Protein 2RT6 (pdb70)

Secondary structure (DSSP, 8-state):
--HHHHHHHHHHHHHHHHHHTSTTTTT----TT--TTTS-SS--SHHHHHHHHHHHHHHHHHHGGGT-HHHHHHHHHHHHHHHHHHHHHHHHH-SS--

Sequence (98 aa):
MKTALLLEKLEGQLATLRQRCAPVSQFATLSARFDRHLFQTRATTLQACLDEAGDNLAALRHAVEQQQLPQVAWLAEHLAAQLEAIAREASAWSLREWMKTALLLEKLEGQLATLRQRCAPVSQFATLSARFDRHLFQTRATTLQACLDEAGDNLAALRHAVEQQQLPQVAWLAEHLAAQLEAIAREASAWSLREWMKTALLLEKLEGQLATLRQRCAPVSQFATLSARFDRHLFQTRATTLQACLDEAGDNLAALRHAVEQQQLPQVAWLAEHLAAQLEAIAREASAWSLREWMKTALLLEKLEGQLATLRQRCAPVSQFATLSARFDRHLFQTRATTLQACLDEAGDNLAALRHAVEQQQLPQVAWLAEHLAAQLEAIAREASAWSLREWMKTALLLEKLEGQLATLRQRCAPVSQFATLSARFDRHLFQTRATTLQACLDEAGDNLAALRHAVEQQQLPQVAWLAEHLAAQLEAIAREASAWSLREWMKTALLLEKLEGQLATLRQRCAPVSQFATLSARFDRHLFQTRATTLQACLDEAGDNLAALRHAVEQQQLPQVAWLAEHLAAQLEAIAREASAWSLREWMKTALLLEKLEGQLATLRQRCAPVSQFATLSARFDRHLFQTRATTLQACLDEAGDNLAALRHAVEQQQLPQVAWLAEHLAAQLEAIAREASAWSLREWMKTALLLEKLEGQLATLRQRCAPVSQFATLSARFDRHLFQTRATTLQACLDEAGDNLAALRHAVEQQQLPQVAWLAEHLAAQLEAIAREASAWSLREWMKTALLLEKLEGQLATLRQRCAPVSQFATLSARFDRHLFQTRATTLQACLDEAGDNLAALRHAVEQQQLPQVAWLAEHLAAQLEAIAREASAWSLREWMKTALLLEKLEGQLATLRQRCAPVSQFATLSARFDRHLFQTRATTLQACLDEAGDNLAALRHAVEQQQLPQVAWLAEHLAAQLEAIAREASAWSLREWMKTALLLEKLEGQLATLRQRCAPVSQFATLSARFDRHLFQTRATTLQACLDEAGDNLAALRHAVEQQQLPQVAWLAEHLAAQLEAIAREASAWSLREWMKTALLLEKLEGQLATLRQRCAPVSQFATLSARFDRHLFQTRATTLQACLDEAGDNLAALRHAVEQQQLPQVAWLAEHLAAQLEAIAREASAWSLREWMKTALLLEKLEGQLATLRQRCAPVSQFATLSARFDRHLFQTRATTLQACLDEAGDNLAALRHAVEQQQLPQVAWLAEHLAAQLEAIAREASAWSLREWMKTALLLEKLEGQLATLRQRCAPVSQFATLSARFDRHLFQTRATTLQACLDEAGDNLAALRHAVEQQQLPQVAWLAEHLAAQLEAIAREASAWSLREWMKTALLLEKLEGQLATLRQRCAPVSQFATLSARFDRHLFQTRATTLQACLDEAGDNLAALRHAVEQQQLPQVAWLAEHLAAQLEAIAREASAWSLREWMKTALLLEKLEGQLATLRQRCAPVSQFATLSARFDRHLFQTRATTLQACLDEAGDNLAALRHAVEQQQLPQVAWLAEHLAAQLEAIAREASAWSLREWMKTALLLEKLEGQLATLRQRCAPVSQFATLSARFDRHLFQTRATTLQACLDEAGDNLAALRHAVEQQQLPQVAWLAEHLAAQLEAIAREASAWSLREWMKTALLLEKLEGQLATLRQRCAPVSQFATLSARFDRHLFQTRATTLQACLDEAGDNLAALRHAVEQQQLPQVAWLAEHLAAQLEAIAREASAWSLREWMKTALLLEKLEGQLATLRQRCAPVSQFATLSARFDRHLFQTRATTLQACLDEAGDNLAALRHAVEQQQLPQVAWLAEHLAAQLEAIAREASAWSLREWMKTALLLEKLEGQLATLRQRCAPVSQFATLSARFDRHLFQTRATTLQACLDEAGDNLAALRHAVEQQQLPQVAWLAEHLAAQLEAIAREASAWSLREW

InterPro domains:
  IPR010890 PriC [PF07445] (9-173)
  IPR038338 PriC superfamily [G3DSA:1.20.1270.340] (1-98)

CATH classification: 1.20.1270.340

Organism: Escherichia coli (strain K12) (NCBI:txid83333)

Solvent-accessible surface area: 7796 Å² total; per-residue (Å²): 200,144,99,59,103,91,122,128,144,70,116,33,84,34,51,64,30,133,125,147,20,52,95,21,75,154,141,18,81,29,46,97,216,94,68,117,139,69,12,52,119,187,3,91,32,23,77,8,2,20,100,21,6,18,97,26,40,50,58,32,179,121,8,77,135,116,132,45,102,108,89,37,68,203,38,41,120,40,9,43,21,3,16,115,12,11,30,174,48,37,84,72,140,62,157,192,144,185

Nearest PDB structures (foldseek):
  2rt6-assembly1_A  TM=9.214E-01  e=2.772E-13  Escherichia coli K-12
  8vq2-assembly1_A  TM=5.391E-01  e=6.541E+00  Human alphaherpesvirus 1
  2rt6-assembly1_A  TM=9.347E-01  e=7.445E-13  Escherichia coli K-12
  2yxh-assembly1_B  TM=6.134E-01  e=6.320E+00  Thermotoga maritima MSB8
  2rt6-assembly1_A  TM=9.182E-01  e=9.773E-13  Escherichia coli K-12

GO terms:
  GO:0005515 protein binding (F, IPI)
  GO:0003677 DNA binding (F, IDA)
  GO:0006270 DNA replication initiation (P, IDA)
  GO:0006261 DNA-templated DNA replication (P, IMP)

Radius of gyration: 13.88 Å; Cα contacts (8 Å, |Δi|>4): 57; chains: 1; bounding box: 25×34×40 Å

Structure (mmCIF, N/CA/C/O backbone):
data_2RT6
#
_entry.id   2RT6
#
loop_
_atom_site.group_PDB
_atom_site.id
_atom_site.type_symbol
_atom_site.label_atom_id
_atom_site.label_alt_id
_atom_site.label_comp_id
_atom_site.label_asym_id
_atom_site.label_entity_id
_atom_site.label_seq_id
_atom_site.pdbx_PDB_ins_code
_atom_site.Cartn_x
_atom_site.Cartn_y
_atom_site.Cartn_z
_atom_site.occupancy
_atom_site.B_iso_or_equiv
_atom_site.auth_seq_id
_atom_site.auth_comp_id
_atom_site.auth_asym_id
_atom_site.auth_atom_id
_atom_site.pdbx_PDB_model_num
ATOM 1 N N . MET A 1 1 ? -7.245 0.942 -23.213 1.00 0.00 1 MET A N 1
ATOM 2 C CA . MET A 1 1 ? -7.724 -0.198 -22.388 1.00 0.00 1 MET A CA 1
ATOM 3 C C . MET A 1 1 ? -6.567 -0.880 -21.664 1.00 0.00 1 MET A C 1
ATOM 4 O O . MET A 1 1 ? -5.401 -0.581 -21.918 1.00 0.00 1 MET A O 1
ATOM 17 N N . LYS A 1 2 ? -6.900 -1.799 -20.761 1.00 0.00 2 LYS A N 1
ATOM 18 C CA . LYS A 1 2 ? -5.892 -2.529 -19.997 1.00 0.00 2 LYS A CA 1
ATOM 19 C C . LYS A 1 2 ? -5.187 -1.609 -19.004 1.00 0.00 2 LYS A C 1
ATOM 20 O O . LYS A 1 2 ? -5.313 -1.776 -17.791 1.00 0.00 2 LYS A O 1
ATOM 39 N N . THR A 1 3 ? -4.443 -0.639 -19.527 1.00 0.00 3 THR A N 1
ATOM 40 C CA . THR A 1 3 ? -3.717 0.306 -18.687 1.00 0.00 3 THR A CA 1
ATOM 41 C C . THR A 1 3 ? -4.665 1.046 -17.747 1.00 0.00 3 THR A C 1
ATOM 42 O O . THR A 1 3 ? -4.266 1.488 -16.670 1.00 0.00 3 THR A O 1
ATOM 53 N N . ALA A 1 4 ? -5.921 1.178 -18.160 1.00 0.00 4 ALA A N 1
ATOM 54 C CA . ALA A 1 4 ? -6.923 1.864 -17.352 1.00 0.00 4 ALA A CA 1
ATOM 55 C C . ALA A 1 4 ? -7.455 0.959 -16.245 1.00 0.00 4 ALA A C 1
ATOM 56 O O . ALA A 1 4 ? -7.905 1.436 -15.203 1.00 0.00 4 ALA A O 1
ATOM 63 N N . LEU A 1 5 ? -7.404 -0.350 -16.478 1.00 0.00 5 LEU A N 1
ATOM 64 C CA . LEU A 1 5 ? -7.885 -1.321 -15.501 1.00 0.00 5 LEU A CA 1
ATOM 65 C C . LEU A 1 5 ? -6.979 -1.364 -14.274 1.00 0.00 5 LEU A C 1
ATOM 66 O O . LEU A 1 5 ? -7.450 -1.278 -13.140 1.00 0.00 5 LEU A O 1
ATOM 82 N N . LEU A 1 6 ? -5.677 -1.501 -14.507 1.00 0.00 6 LEU A N 1
ATOM 83 C CA . LEU A 1 6 ? -4.706 -1.560 -13.418 1.00 0.00 6 LEU A CA 1
ATOM 84 C C . LEU A 1 6 ? -4.820 -0.337 -12.513 1.00 0.00 6 LEU A C 1
ATOM 85 O O . LEU A 1 6 ? -4.539 -0.410 -11.316 1.00 0.00 6 LEU A O 1
ATOM 101 N N . LEU A 1 7 ? -5.233 0.786 -13.091 1.00 0.00 7 LEU A N 1
ATOM 102 C CA . LEU A 1 7 ? -5.383 2.024 -12.335 1.00 0.00 7 LEU A CA 1
ATOM 103 C C . LEU A 1 7 ? -6.583 1.947 -11.396 1.00 0.00 7 LEU A C 1
ATOM 104 O O . LEU A 1 7 ? -6.504 2.354 -10.237 1.00 0.00 7 LEU A O 1
ATOM 120 N N . GLU A 1 8 ? -7.693 1.422 -11.905 1.00 0.00 8 GLU A N 1
ATOM 121 C CA . GLU A 1 8 ? -8.910 1.292 -11.112 1.00 0.00 8 GLU A CA 1
ATOM 122 C C . GLU A 1 8 ? -8.727 0.267 -9.997 1.00 0.00 8 GLU A C 1
ATOM 123 O O . GLU A 1 8 ? -9.271 0.420 -8.904 1.00 0.00 8 GLU A O 1
ATOM 135 N N . LYS A 1 9 ? -7.957 -0.779 -10.282 1.00 0.00 9 LYS A N 1
ATOM 136 C CA . LYS A 1 9 ? -7.702 -1.829 -9.304 1.00 0.00 9 LYS A CA 1
ATOM 137 C C . LYS A 1 9 ? -6.797 -1.324 -8.185 1.00 0.00 9 LYS A C 1
ATOM 138 O O . LYS A 1 9 ? -7.065 -1.551 -7.006 1.00 0.00 9 LYS A O 1
ATOM 157 N N . LEU A 1 10 ? -5.724 -0.638 -8.564 1.00 0.00 10 LEU A N 1
ATOM 158 C CA . LEU A 1 10 ? -4.778 -0.100 -7.593 1.00 0.00 10 LEU A CA 1
ATOM 159 C C . LEU A 1 10 ? -5.464 0.887 -6.653 1.00 0.00 10 LEU A C 1
ATOM 160 O O . LEU A 1 10 ? -5.345 0.781 -5.433 1.00 0.00 10 LEU A O 1
ATOM 176 N N . GLU A 1 11 ? -6.180 1.846 -7.231 1.00 0.00 11 GLU A N 1
ATOM 177 C CA . GLU A 1 11 ? -6.883 2.853 -6.444 1.00 0.00 11 GLU A CA 1
ATOM 178 C C . GLU A 1 11 ? -8.096 2.248 -5.744 1.00 0.00 11 GLU A C 1
ATOM 179 O O . GLU A 1 11 ? -8.397 2.586 -4.599 1.00 0.00 11 GLU A O 1
ATOM 191 N N . GLY A 1 12 ? -8.790 1.353 -6.439 1.00 0.00 12 GLY A N 1
ATOM 192 C CA . GLY A 1 12 ? -9.962 0.716 -5.868 1.00 0.00 12 GLY A CA 1
ATOM 193 C C . GLY A 1 12 ? -9.628 -0.140 -4.662 1.00 0.00 12 GLY A C 1
ATOM 194 O O . GLY A 1 12 ? -10.282 -0.044 -3.623 1.00 0.00 12 GLY A O 1
ATOM 198 N N . GLN A 1 13 ? -8.607 -0.980 -4.800 1.00 0.00 13 GLN A N 1
ATOM 199 C CA . GLN A 1 13 ? -8.188 -1.858 -3.713 1.00 0.00 13 GLN A CA 1
ATOM 200 C C . GLN A 1 13 ? -7.629 -1.052 -2.546 1.00 0.00 13 GLN A C 1
ATOM 201 O O . GLN A 1 13 ? -7.904 -1.351 -1.384 1.00 0.00 13 GLN A O 1
ATOM 215 N N . LEU A 1 14 ? -6.843 -0.027 -2.862 1.00 0.00 14 LEU A N 1
ATOM 216 C CA . LEU A 1 14 ? -6.245 0.822 -1.839 1.00 0.00 14 LEU A CA 1
ATOM 217 C C . LEU A 1 14 ? -7.320 1.488 -0.986 1.00 0.00 14 LEU A C 1
ATOM 218 O O . LEU A 1 14 ? -7.154 1.652 0.223 1.00 0.00 14 LEU A O 1
ATOM 234 N N . ALA A 1 15 ? -8.423 1.868 -1.623 1.00 0.00 15 ALA A N 1
ATOM 235 C CA . ALA A 1 15 ? -9.525 2.516 -0.922 1.00 0.00 15 ALA A CA 1
ATOM 236 C C . ALA A 1 15 ? -10.303 1.513 -0.076 1.00 0.00 15 ALA A C 1
ATOM 237 O O . ALA A 1 15 ? -10.604 1.771 1.089 1.00 0.00 15 ALA A O 1
ATOM 244 N N . THR A 1 16 ? -10.624 0.369 -0.671 1.00 0.00 16 THR A N 1
ATOM 245 C CA . THR A 1 16 ? -11.367 -0.674 0.028 1.00 0.00 16 THR A CA 1
ATOM 246 C C . THR A 1 16 ? -10.575 -1.201 1.220 1.00 0.00 16 THR A C 1
ATOM 247 O O . THR A 1 16 ? -11.089 -1.276 2.336 1.00 0.00 16 THR A O 1
ATOM 258 N N . LEU A 1 17 ? -9.321 -1.568 0.975 1.00 0.00 17 LEU A N 1
ATOM 259 C CA . LEU A 1 17 ? -8.457 -2.090 2.028 1.00 0.00 17 LEU A CA 1
ATOM 260 C C . LEU A 1 17 ? -8.287 -1.071 3.150 1.00 0.00 17 LEU A C 1
ATOM 261 O O . LEU A 1 17 ? -8.368 -1.412 4.330 1.00 0.00 17 LEU A O 1
ATOM 277 N N . ARG A 1 18 ? -8.048 0.182 2.775 1.00 0.00 18 ARG A N 1
ATOM 278 C CA . ARG A 1 18 ? -7.865 1.250 3.750 1.00 0.00 18 ARG A CA 1
ATOM 279 C C . ARG A 1 18 ? -9.126 1.451 4.585 1.00 0.00 18 ARG A C 1
ATOM 280 O O . ARG A 1 18 ? -9.056 1.854 5.746 1.00 0.00 18 ARG A O 1
ATOM 301 N N . GLN A 1 19 ? -10.279 1.167 3.987 1.00 0.00 19 GLN A N 1
ATOM 302 C CA . GLN A 1 19 ? -11.555 1.317 4.676 1.00 0.00 19 GLN A CA 1
ATOM 303 C C . GLN A 1 19 ? -11.778 0.180 5.668 1.00 0.00 19 GLN A C 1
ATOM 304 O O . GLN A 1 19 ? -12.126 0.411 6.825 1.00 0.00 19 GLN A O 1
ATOM 318 N N . ARG A 1 20 ? -11.575 -1.050 5.205 1.00 0.00 20 ARG A N 1
ATOM 319 C CA . ARG A 1 20 ? -11.754 -2.224 6.051 1.00 0.00 20 ARG A CA 1
ATOM 320 C C . ARG A 1 20 ? -10.661 -2.305 7.113 1.00 0.00 20 ARG A C 1
ATOM 321 O O . ARG A 1 20 ? -10.901 -2.760 8.231 1.00 0.00 20 ARG A O 1
ATOM 342 N N . CYS A 1 21 ? -9.461 -1.862 6.754 1.00 0.00 21 CYS A N 1
ATOM 343 C CA . CYS A 1 21 ? -8.330 -1.886 7.675 1.00 0.00 21 CYS A CA 1
ATOM 344 C C . CYS A 1 21 ? -8.114 -0.520 8.325 1.00 0.00 21 CYS A C 1
ATOM 345 O O . CYS A 1 21 ? -7.070 -0.272 8.928 1.00 0.00 21 CYS A O 1
ATOM 353 N N . ALA A 1 22 ? -9.100 0.364 8.200 1.00 0.00 22 ALA A N 1
ATOM 354 C CA . ALA A 1 22 ? -9.004 1.699 8.778 1.00 0.00 22 ALA A CA 1
ATOM 355 C C . ALA A 1 22 ? -8.834 1.632 10.294 1.00 0.00 22 ALA A C 1
ATOM 356 O O . ALA A 1 22 ? -7.827 2.091 10.834 1.00 0.00 22 ALA A O 1
ATOM 363 N N . PRO A 1 23 ? -9.822 1.059 11.004 1.00 0.00 23 PRO A N 1
ATOM 364 C CA . PRO A 1 23 ? -9.776 0.938 12.464 1.00 0.00 23 PRO A CA 1
ATOM 365 C C . PRO A 1 23 ? -8.826 -0.163 12.929 1.00 0.00 23 PRO A C 1
ATOM 366 O O . PRO A 1 23 ? -9.238 -1.113 13.594 1.00 0.00 23 PRO A O 1
ATOM 377 N N . VAL A 1 24 ? -7.552 -0.028 12.574 1.00 0.00 24 VAL A N 1
ATOM 378 C CA . VAL A 1 24 ? -6.545 -1.013 12.956 1.00 0.00 24 VAL A CA 1
ATOM 379 C C . VAL A 1 24 ? -5.444 -0.393 13.816 1.00 0.00 24 VAL A C 1
ATOM 380 O O . VAL A 1 24 ? -4.629 -1.107 14.397 1.00 0.00 24 VAL A O 1
ATOM 393 N N . SER A 1 25 ? -5.419 0.935 13.890 1.00 0.00 25 SER A N 1
ATOM 394 C CA . SER A 1 25 ? -4.411 1.637 14.678 1.00 0.00 25 SER A CA 1
ATOM 395 C C . SER A 1 25 ? -4.479 1.241 16.151 1.00 0.00 25 SER A C 1
ATOM 396 O O . SER A 1 25 ? -3.507 1.399 16.890 1.00 0.00 25 SER A O 1
ATOM 404 N N . GLN A 1 26 ? -5.632 0.732 16.577 1.00 0.00 26 GLN A N 1
ATOM 405 C CA . GLN A 1 26 ? -5.819 0.323 17.965 1.00 0.00 26 GLN A CA 1
ATOM 406 C C . GLN A 1 26 ? -5.031 -0.946 18.281 1.00 0.00 26 GLN A C 1
ATOM 407 O O . GLN A 1 26 ? -4.419 -1.059 19.343 1.00 0.00 26 GLN A O 1
ATOM 421 N N . PHE A 1 27 ? -5.053 -1.900 17.356 1.00 0.00 27 PHE A N 1
ATOM 422 C CA . PHE A 1 27 ? -4.343 -3.162 17.542 1.00 0.00 27 PHE A CA 1
ATOM 423 C C . PHE A 1 27 ? -3.351 -3.408 16.409 1.00 0.00 27 PHE A C 1
ATOM 424 O O . PHE A 1 27 ? -3.021 -4.553 16.099 1.00 0.00 27 PHE A O 1
ATOM 441 N N . ALA A 1 28 ? -2.881 -2.329 15.791 1.00 0.00 28 ALA A N 1
ATOM 442 C CA . ALA A 1 28 ? -1.932 -2.433 14.691 1.00 0.00 28 ALA A CA 1
ATOM 443 C C . ALA A 1 28 ? -0.651 -3.131 15.134 1.00 0.00 28 ALA A C 1
ATOM 444 O O . ALA A 1 28 ? 0.018 -2.691 16.069 1.00 0.00 28 ALA A O 1
ATOM 451 N N . THR A 1 29 ? -0.315 -4.222 14.454 1.00 0.00 29 THR A N 1
ATOM 452 C CA . THR A 1 29 ? 0.888 -4.984 14.774 1.00 0.00 29 THR A CA 1
ATOM 453 C C . THR A 1 29 ? 1.459 -5.650 13.526 1.00 0.00 29 THR A C 1
ATOM 454 O O . THR A 1 29 ? 0.756 -6.375 12.821 1.00 0.00 29 THR A O 1
ATOM 465 N N . LEU A 1 30 ? 2.737 -5.401 13.259 1.00 0.00 30 LEU A N 1
ATOM 466 C CA . LEU A 1 30 ? 3.400 -5.980 12.096 1.00 0.00 30 LEU A CA 1
ATOM 467 C C . LEU A 1 30 ? 4.249 -7.183 12.498 1.00 0.00 30 LEU A C 1
ATOM 468 O O . LEU A 1 30 ? 4.963 -7.145 13.500 1.00 0.00 30 LEU A O 1
ATOM 484 N N . SER A 1 31 ? 4.165 -8.250 11.710 1.00 0.00 31 SER A N 1
ATOM 485 C CA . SER A 1 31 ? 4.924 -9.465 11.982 1.00 0.00 31 SER A CA 1
ATOM 486 C C . SER A 1 31 ? 6.423 -9.182 11.982 1.00 0.00 31 SER A C 1
ATOM 487 O O . SER A 1 31 ? 6.854 -8.064 11.699 1.00 0.00 31 SER A O 1
ATOM 495 N N . ALA A 1 32 ? 7.212 -10.203 12.301 1.00 0.00 32 ALA A N 1
ATOM 496 C CA . ALA A 1 32 ? 8.664 -10.064 12.337 1.00 0.00 32 ALA A CA 1
ATOM 497 C C . ALA A 1 32 ? 9.291 -10.363 10.976 1.00 0.00 32 ALA A C 1
ATOM 498 O O . ALA A 1 32 ? 10.512 -10.328 10.827 1.00 0.00 32 ALA A O 1
ATOM 505 N N . ARG A 1 33 ? 8.453 -10.657 9.984 1.00 0.00 33 ARG A N 1
ATOM 506 C CA . ARG A 1 33 ? 8.937 -10.960 8.642 1.00 0.00 33 ARG A CA 1
ATOM 507 C C . ARG A 1 33 ? 8.868 -9.728 7.743 1.00 0.00 33 ARG A C 1
ATOM 508 O O . ARG A 1 33 ? 8.849 -9.844 6.517 1.00 0.00 33 ARG A O 1
ATOM 529 N N . PHE A 1 34 ? 8.829 -8.548 8.357 1.00 0.00 34 PHE A N 1
ATOM 530 C CA . PHE A 1 34 ? 8.762 -7.301 7.614 1.00 0.00 34 PHE A CA 1
ATOM 531 C C . PHE A 1 34 ? 10.008 -7.107 6.756 1.00 0.00 34 PHE A C 1
ATOM 532 O O . PHE A 1 34 ? 11.110 -7.491 7.149 1.00 0.00 34 PHE A O 1
ATOM 549 N N . ASP A 1 35 ? 9.826 -6.507 5.584 1.00 0.00 35 ASP A N 1
ATOM 550 C CA . ASP A 1 35 ? 10.936 -6.260 4.670 1.00 0.00 35 ASP A CA 1
ATOM 551 C C . ASP A 1 35 ? 11.077 -4.769 4.380 1.00 0.00 35 ASP A C 1
ATOM 552 O O . ASP A 1 35 ? 10.103 -4.100 4.038 1.00 0.00 35 ASP A O 1
ATOM 561 N N . ARG A 1 36 ? 12.294 -4.256 4.520 1.00 0.00 36 ARG A N 1
ATOM 562 C CA . ARG A 1 36 ? 12.560 -2.843 4.274 1.00 0.00 36 ARG A CA 1
ATOM 563 C C . ARG A 1 36 ? 12.353 -2.492 2.802 1.00 0.00 36 ARG A C 1
ATOM 564 O O . ARG A 1 36 ? 12.129 -1.331 2.459 1.00 0.00 36 ARG A O 1
ATOM 585 N N . HIS A 1 37 ? 12.433 -3.498 1.937 1.00 0.00 37 HIS A N 1
ATOM 586 C CA . HIS A 1 37 ? 12.258 -3.289 0.504 1.00 0.00 37 HIS A CA 1
ATOM 587 C C . HIS A 1 37 ? 10.785 -3.107 0.149 1.00 0.00 37 HIS A C 1
ATOM 588 O O . HIS A 1 37 ? 10.430 -2.223 -0.632 1.00 0.00 37 HIS A O 1
ATOM 603 N N . LEU A 1 38 ? 9.931 -3.950 0.721 1.00 0.00 38 LEU A N 1
ATOM 604 C CA . LEU A 1 38 ? 8.498 -3.881 0.458 1.00 0.00 38 LEU A CA 1
ATOM 605 C C . LEU A 1 38 ? 7.823 -2.850 1.358 1.00 0.00 38 LEU A C 1
ATOM 606 O O . LEU A 1 38 ? 6.832 -2.230 0.973 1.00 0.00 38 LEU A O 1
ATOM 622 N N . PHE A 1 39 ? 8.365 -2.673 2.558 1.00 0.00 39 PHE A N 1
ATOM 623 C CA . PHE A 1 39 ? 7.814 -1.719 3.513 1.00 0.00 39 PHE A CA 1
ATOM 624 C C . PHE A 1 39 ? 8.802 -0.589 3.785 1.00 0.00 39 PHE A C 1
ATOM 625 O O . PHE A 1 39 ? 10.015 -0.772 3.676 1.00 0.00 39 PHE A O 1
ATOM 642 N N . GLN A 1 40 ? 8.275 0.578 4.138 1.00 0.00 40 GLN A N 1
ATOM 643 C CA . GLN A 1 40 ? 9.110 1.738 4.426 1.00 0.00 40 GLN A CA 1
ATOM 644 C C . GLN A 1 40 ? 9.744 1.623 5.809 1.00 0.00 40 GLN A C 1
ATOM 645 O O . GLN A 1 40 ? 9.400 0.734 6.588 1.00 0.00 40 GLN A O 1
ATOM 659 N N . THR A 1 41 ? 10.671 2.527 6.107 1.00 0.00 41 THR A N 1
ATOM 660 C CA . THR A 1 41 ? 11.353 2.526 7.396 1.00 0.00 41 THR A CA 1
ATOM 661 C C . THR A 1 41 ? 10.371 2.796 8.531 1.00 0.00 41 THR A C 1
ATOM 662 O O . THR A 1 41 ? 10.494 2.232 9.619 1.00 0.00 41 THR A O 1
ATOM 673 N N . ARG A 1 42 ? 9.396 3.660 8.271 1.00 0.00 42 ARG A N 1
ATOM 674 C CA . ARG A 1 42 ? 8.392 4.004 9.271 1.00 0.00 42 ARG A CA 1
ATOM 675 C C . ARG A 1 42 ? 7.391 2.867 9.461 1.00 0.00 42 ARG A C 1
ATOM 676 O O . ARG A 1 42 ? 6.719 2.786 10.489 1.00 0.00 42 ARG A O 1
ATOM 697 N N . ALA A 1 43 ? 7.295 1.989 8.466 1.00 0.00 43 ALA A N 1
ATOM 698 C CA . ALA A 1 43 ? 6.375 0.860 8.530 1.00 0.00 43 ALA A CA 1
ATOM 699 C C . ALA A 1 43 ? 6.691 -0.037 9.722 1.00 0.00 43 ALA A C 1
ATOM 700 O O . ALA A 1 43 ? 7.437 -1.009 9.600 1.00 0.00 43 ALA A O 1
ATOM 707 N N . THR A 1 44 ? 6.119 0.295 10.874 1.00 0.00 44 THR A N 1
ATOM 708 C CA . THR A 1 44 ? 6.339 -0.479 12.090 1.00 0.00 44 THR A CA 1
ATOM 709 C C . THR A 1 44 ? 5.072 -1.224 12.500 1.00 0.00 44 THR A C 1
ATOM 710 O O . THR A 1 44 ? 5.138 -2.276 13.136 1.00 0.00 44 THR A O 1
ATOM 721 N N . THR A 1 45 ? 3.920 -0.672 12.133 1.00 0.00 45 THR A N 1
ATOM 722 C CA . THR A 1 45 ? 2.640 -1.286 12.465 1.00 0.00 45 THR A CA 1
ATOM 723 C C . THR A 1 45 ? 1.673 -1.199 11.288 1.00 0.00 45 THR A C 1
ATOM 724 O O . THR A 1 45 ? 1.978 -0.586 10.265 1.00 0.00 45 THR A O 1
ATOM 735 N N . LEU A 1 46 ? 0.506 -1.818 11.440 1.00 0.00 46 LEU A N 1
ATOM 736 C CA . LEU A 1 46 ? -0.507 -1.812 10.390 1.00 0.00 46 LEU A CA 1
ATOM 737 C C . LEU A 1 46 ? -0.883 -0.386 9.998 1.00 0.00 46 LEU A C 1
ATOM 738 O O . LEU A 1 46 ? -0.809 -0.013 8.828 1.00 0.00 46 LEU A O 1
ATOM 754 N N . GLN A 1 47 ? -1.286 0.408 10.986 1.00 0.00 47 GLN A N 1
ATOM 755 C CA . GLN A 1 47 ? -1.674 1.793 10.745 1.00 0.00 47 GLN A CA 1
ATOM 756 C C . GLN A 1 47 ? -0.541 2.570 10.083 1.00 0.00 47 GLN A C 1
ATOM 757 O O . GLN A 1 47 ? -0.778 3.437 9.242 1.00 0.00 47 GLN A O 1
ATOM 771 N N . ALA A 1 48 ? 0.691 2.252 10.466 1.00 0.00 48 ALA A N 1
ATOM 772 C CA . ALA A 1 48 ? 1.861 2.920 9.908 1.00 0.00 48 ALA A CA 1
ATOM 773 C C . ALA A 1 48 ? 2.040 2.567 8.435 1.00 0.00 48 ALA A C 1
ATOM 774 O O . ALA A 1 48 ? 2.476 3.395 7.637 1.00 0.00 48 ALA A O 1
ATOM 781 N N . CYS A 1 49 ? 1.699 1.331 8.083 1.00 0.00 49 CYS A N 1
ATOM 782 C CA . CYS A 1 49 ? 1.821 0.869 6.705 1.00 0.00 49 CYS A CA 1
ATOM 783 C C . CYS A 1 49 ? 0.823 1.588 5.804 1.00 0.00 49 CYS A C 1
ATOM 784 O O . CYS A 1 49 ? 1.183 2.092 4.740 1.00 0.00 49 CYS A O 1
ATOM 792 N N . LEU A 1 50 ? -0.432 1.634 6.239 1.00 0.00 50 LEU A N 1
ATOM 793 C CA . LEU A 1 50 ? -1.482 2.295 5.473 1.00 0.00 50 LEU A CA 1
ATOM 794 C C . LEU A 1 50 ? -1.203 3.790 5.355 1.00 0.00 50 LEU A C 1
ATOM 795 O O . LEU A 1 50 ? -1.409 4.389 4.299 1.00 0.00 50 LEU A O 1
ATOM 811 N N . ASP A 1 51 ? -0.731 4.385 6.446 1.00 0.00 51 ASP A N 1
ATOM 812 C CA . ASP A 1 51 ? -0.420 5.809 6.465 1.00 0.00 51 ASP A CA 1
ATOM 813 C C . ASP A 1 51 ? 0.703 6.130 5.485 1.00 0.00 51 ASP A C 1
ATOM 814 O O . ASP A 1 51 ? 0.593 7.056 4.680 1.00 0.00 51 ASP A O 1
ATOM 823 N N . GLU A 1 52 ? 1.782 5.358 5.556 1.00 0.00 52 GLU A N 1
ATOM 824 C CA . GLU A 1 52 ? 2.925 5.557 4.673 1.00 0.00 52 GLU A CA 1
ATOM 825 C C . GLU A 1 52 ? 2.510 5.420 3.212 1.00 0.00 52 GLU A C 1
ATOM 826 O O . GLU A 1 52 ? 2.939 6.195 2.358 1.00 0.00 52 GLU A O 1
ATOM 838 N N . ALA A 1 53 ? 1.668 4.429 2.934 1.00 0.00 53 ALA A N 1
ATOM 839 C CA . ALA A 1 53 ? 1.191 4.192 1.578 1.00 0.00 53 ALA A CA 1
ATOM 840 C C . ALA A 1 53 ? 0.368 5.373 1.077 1.00 0.00 53 ALA A C 1
ATOM 841 O O . ALA A 1 53 ? 0.465 5.762 -0.087 1.00 0.00 53 ALA A O 1
ATOM 848 N N . GLY A 1 54 ? -0.439 5.943 1.967 1.00 0.00 54 GLY A N 1
ATOM 849 C CA . GLY A 1 54 ? -1.264 7.077 1.599 1.00 0.00 54 GLY A CA 1
ATOM 850 C C . GLY A 1 54 ? -0.439 8.289 1.218 1.00 0.00 54 GLY A C 1
ATOM 851 O O . GLY A 1 54 ? -0.788 9.022 0.293 1.00 0.00 54 GLY A O 1
ATOM 855 N N . ASP A 1 55 ? 0.662 8.499 1.933 1.00 0.00 55 ASP A N 1
ATOM 856 C CA . ASP A 1 55 ? 1.543 9.629 1.665 1.00 0.00 55 ASP A CA 1
ATOM 857 C C . ASP A 1 55 ? 2.308 9.421 0.362 1.00 0.00 55 ASP A C 1
ATOM 858 O O . ASP A 1 55 ? 2.622 10.379 -0.345 1.00 0.00 55 ASP A O 1
ATOM 867 N N . ASN A 1 56 ? 2.603 8.163 0.050 1.00 0.00 56 ASN A N 1
ATOM 868 C CA . ASN A 1 56 ? 3.329 7.828 -1.169 1.00 0.00 56 ASN A CA 1
ATOM 869 C C . ASN A 1 56 ? 2.467 8.088 -2.400 1.00 0.00 56 ASN A C 1
ATOM 870 O O . ASN A 1 56 ? 2.873 8.805 -3.314 1.00 0.00 56 ASN A O 1
ATOM 881 N N . LEU A 1 57 ? 1.275 7.501 -2.416 1.00 0.00 57 LEU A N 1
ATOM 882 C CA . LEU A 1 57 ? 0.354 7.670 -3.534 1.00 0.00 57 LEU A CA 1
ATOM 883 C C . LEU A 1 57 ? -0.005 9.141 -3.722 1.00 0.00 57 LEU A C 1
ATOM 884 O O . LEU A 1 57 ? -0.136 9.619 -4.849 1.00 0.00 57 LEU A O 1
ATOM 900 N N . ALA A 1 58 ? -0.161 9.853 -2.610 1.00 0.00 58 ALA A N 1
ATOM 901 C CA . ALA A 1 58 ? -0.503 11.269 -2.653 1.00 0.00 58 ALA A CA 1
ATOM 902 C C . ALA A 1 58 ? 0.559 12.065 -3.404 1.00 0.00 58 ALA A C 1
ATOM 903 O O . ALA A 1 58 ? 0.255 12.778 -4.362 1.00 0.00 58 ALA A O 1
ATOM 910 N N . ALA A 1 59 ? 1.807 11.936 -2.966 1.00 0.00 59 ALA A N 1
ATOM 911 C CA . ALA A 1 59 ? 2.915 12.640 -3.599 1.00 0.00 59 ALA A CA 1
ATOM 912 C C . ALA A 1 59 ? 3.079 12.202 -5.049 1.00 0.00 59 ALA A C 1
ATOM 913 O O . ALA A 1 59 ? 3.409 13.008 -5.918 1.00 0.00 59 ALA A O 1
ATOM 920 N N . LEU A 1 60 ? 2.843 10.919 -5.303 1.00 0.00 60 LEU A N 1
ATOM 921 C CA . LEU A 1 60 ? 2.960 10.373 -6.650 1.00 0.00 60 LEU A CA 1
ATOM 922 C C . LEU A 1 60 ? 1.912 10.984 -7.573 1.00 0.00 60 LEU A C 1
ATOM 923 O O . LEU A 1 60 ? 2.144 11.148 -8.771 1.00 0.00 60 LEU A O 1
ATOM 939 N N . ARG A 1 61 ? 0.758 11.322 -7.007 1.00 0.00 61 ARG A N 1
ATOM 940 C CA . ARG A 1 61 ? -0.327 11.918 -7.777 1.00 0.00 61 ARG A CA 1
ATOM 941 C C . ARG A 1 61 ? 0.007 13.357 -8.159 1.00 0.00 61 ARG A C 1
ATOM 942 O O . ARG A 1 61 ? -0.210 13.773 -9.296 1.00 0.00 61 ARG A O 1
ATOM 963 N N . HIS A 1 62 ? 0.534 14.111 -7.200 1.00 0.00 62 HIS A N 1
ATOM 964 C CA . HIS A 1 62 ? 0.898 15.505 -7.436 1.00 0.00 62 HIS A CA 1
ATOM 965 C C . HIS A 1 62 ? 2.206 15.608 -8.216 1.00 0.00 62 HIS A C 1
ATOM 966 O O . HIS A 1 62 ? 2.434 16.580 -8.936 1.00 0.00 62 HIS A O 1
ATOM 981 N N . ALA A 1 63 ? 3.063 14.604 -8.065 1.00 0.00 63 ALA A N 1
ATOM 982 C CA . ALA A 1 63 ? 4.351 14.585 -8.750 1.00 0.00 63 ALA A CA 1
ATOM 983 C C . ALA A 1 63 ? 4.179 14.657 -10.265 1.00 0.00 63 ALA A C 1
ATOM 984 O O . ALA A 1 63 ? 5.055 15.152 -10.974 1.00 0.00 63 ALA A O 1
ATOM 991 N N . VAL A 1 64 ? 3.049 14.157 -10.757 1.00 0.00 64 VAL A N 1
ATOM 992 C CA . VAL A 1 64 ? 2.772 14.165 -12.190 1.00 0.00 64 VAL A CA 1
ATOM 993 C C . VAL A 1 64 ? 2.851 15.578 -12.763 1.00 0.00 64 VAL A C 1
ATOM 994 O O . VAL A 1 64 ? 3.183 15.765 -13.933 1.00 0.00 64 VAL A O 1
ATOM 1007 N N . GLU A 1 65 ? 2.542 16.567 -11.931 1.00 0.00 65 GLU A N 1
ATOM 1008 C CA . GLU A 1 65 ? 2.577 17.962 -12.355 1.00 0.00 65 GLU A CA 1
ATOM 1009 C C . GLU A 1 65 ? 4.014 18.448 -12.521 1.00 0.00 65 GLU A C 1
ATOM 1010 O O . GLU A 1 65 ? 4.289 19.335 -13.329 1.00 0.00 65 GLU A O 1
ATOM 1022 N N . GLN A 1 66 ? 4.926 17.866 -11.749 1.00 0.00 66 GLN A N 1
ATOM 1023 C CA . GLN A 1 66 ? 6.334 18.245 -11.813 1.00 0.00 66 GLN A CA 1
ATOM 1024 C C . GLN A 1 66 ? 7.104 17.363 -12.796 1.00 0.00 66 GLN A C 1
ATOM 1025 O O . GLN A 1 66 ? 8.335 17.356 -12.799 1.00 0.00 66 GLN A O 1
ATOM 1039 N N . GLN A 1 67 ? 6.377 16.622 -13.630 1.00 0.00 67 GLN A N 1
ATOM 1040 C CA . GLN A 1 67 ? 7.001 15.743 -14.614 1.00 0.00 67 GLN A CA 1
ATOM 1041 C C . GLN A 1 67 ? 7.981 14.780 -13.946 1.00 0.00 67 GLN A C 1
ATOM 1042 O O . GLN A 1 67 ? 9.117 14.623 -14.393 1.00 0.00 67 GLN A O 1
ATOM 1056 N N . GLN A 1 68 ? 7.532 14.139 -12.872 1.00 0.00 68 GLN A N 1
ATOM 1057 C CA . GLN A 1 68 ? 8.366 13.193 -12.141 1.00 0.00 68 GLN A CA 1
ATOM 1058 C C . GLN A 1 68 ? 8.074 11.760 -12.575 1.00 0.00 68 GLN A C 1
ATOM 1059 O O . GLN A 1 68 ? 8.076 10.840 -11.756 1.00 0.00 68 GLN A O 1
ATOM 1073 N N . LEU A 1 69 ? 7.820 11.577 -13.867 1.00 0.00 69 LEU A N 1
ATOM 1074 C CA . LEU A 1 69 ? 7.523 10.256 -14.411 1.00 0.00 69 LEU A CA 1
ATOM 1075 C C . LEU A 1 69 ? 8.595 9.238 -14.018 1.00 0.00 69 LEU A C 1
ATOM 1076 O O . LEU A 1 69 ? 8.277 8.151 -13.535 1.00 0.00 69 LEU A O 1
ATOM 1092 N N . PRO A 1 70 ? 9.884 9.574 -14.215 1.00 0.00 70 PRO A N 1
ATOM 1093 C CA . PRO A 1 70 ? 10.991 8.675 -13.871 1.00 0.00 70 PRO A CA 1
ATOM 1094 C C . PRO A 1 70 ? 10.894 8.160 -12.439 1.00 0.00 70 PRO A C 1
ATOM 1095 O O . PRO A 1 70 ? 11.290 7.032 -12.145 1.00 0.00 70 PRO A O 1
ATOM 1106 N N . GLN A 1 71 ? 10.364 8.995 -11.551 1.00 0.00 71 GLN A N 1
ATOM 1107 C CA . GLN A 1 71 ? 10.213 8.627 -10.148 1.00 0.00 71 GLN A CA 1
ATOM 1108 C C . GLN A 1 71 ? 9.010 7.709 -9.946 1.00 0.00 71 GLN A C 1
ATOM 1109 O O . GLN A 1 71 ? 8.959 6.941 -8.986 1.00 0.00 71 GLN A O 1
ATOM 1123 N N . VAL A 1 72 ? 8.044 7.794 -10.856 1.00 0.00 72 VAL A N 1
ATOM 1124 C CA . VAL A 1 72 ? 6.843 6.970 -10.774 1.00 0.00 72 VAL A CA 1
ATOM 1125 C C . VAL A 1 72 ? 7.195 5.484 -10.784 1.00 0.00 72 VAL A C 1
ATOM 1126 O O . VAL A 1 72 ? 6.478 4.664 -10.211 1.00 0.00 72 VAL A O 1
ATOM 1139 N N . ALA A 1 73 ? 8.301 5.146 -11.438 1.00 0.00 73 ALA A N 1
ATOM 1140 C CA . ALA A 1 73 ? 8.745 3.759 -11.520 1.00 0.00 73 ALA A CA 1
ATOM 1141 C C . ALA A 1 73 ? 9.029 3.190 -10.134 1.00 0.00 73 ALA A C 1
ATOM 1142 O O . ALA A 1 73 ? 8.510 2.136 -9.767 1.00 0.00 73 ALA A O 1
ATOM 1149 N N . TRP A 1 74 ? 9.856 3.895 -9.369 1.00 0.00 74 TRP A N 1
ATOM 1150 C CA . TRP A 1 74 ? 10.210 3.460 -8.023 1.00 0.00 74 TRP A CA 1
ATOM 1151 C C . TRP A 1 74 ? 8.999 3.522 -7.096 1.00 0.00 74 TRP A C 1
ATOM 1152 O O . TRP A 1 74 ? 8.706 2.568 -6.376 1.00 0.00 74 TRP A O 1
ATOM 1173 N N . LEU A 1 75 ? 8.300 4.652 -7.121 1.00 0.00 75 LEU A N 1
ATOM 1174 C CA . LEU A 1 75 ? 7.121 4.839 -6.283 1.00 0.00 75 LEU A CA 1
ATOM 1175 C C . LEU A 1 75 ? 6.056 3.796 -6.604 1.00 0.00 75 LEU A C 1
ATOM 1176 O O . LEU A 1 75 ? 5.319 3.354 -5.723 1.00 0.00 75 LEU A O 1
ATOM 1192 N N . ALA A 1 76 ? 5.981 3.407 -7.873 1.00 0.00 76 ALA A N 1
ATOM 1193 C CA . ALA A 1 76 ? 5.007 2.415 -8.311 1.00 0.00 76 ALA A CA 1
ATOM 1194 C C . ALA A 1 76 ? 5.326 1.041 -7.733 1.00 0.00 76 ALA A C 1
ATOM 1195 O O . ALA A 1 76 ? 4.437 0.336 -7.254 1.00 0.00 76 ALA A O 1
ATOM 1202 N N . GLU A 1 77 ? 6.600 0.666 -7.780 1.00 0.00 77 GLU A N 1
ATOM 1203 C CA . GLU A 1 77 ? 7.037 -0.624 -7.259 1.00 0.00 77 GLU A CA 1
ATOM 1204 C C . GLU A 1 77 ? 6.783 -0.717 -5.757 1.00 0.00 77 GLU A C 1
ATOM 1205 O O . GLU A 1 77 ? 6.305 -1.736 -5.260 1.00 0.00 77 GLU A O 1
ATOM 1217 N N . HIS A 1 78 ? 7.107 0.355 -5.041 1.00 0.00 78 HIS A N 1
ATOM 1218 C CA . HIS A 1 78 ? 6.914 0.395 -3.596 1.00 0.00 78 HIS A CA 1
ATOM 1219 C C . HIS A 1 78 ? 5.430 0.374 -3.245 1.00 0.00 78 HIS A C 1
ATOM 1220 O O . HIS A 1 78 ? 4.992 -0.414 -2.406 1.00 0.00 78 HIS A O 1
ATOM 1235 N N . LEU A 1 79 ? 4.661 1.244 -3.892 1.00 0.00 79 LEU A N 1
ATOM 1236 C CA . LEU A 1 79 ? 3.226 1.324 -3.648 1.00 0.00 79 LEU A CA 1
ATOM 1237 C C . LEU A 1 79 ? 2.544 0.000 -3.976 1.00 0.00 79 LEU A C 1
ATOM 1238 O O . LEU A 1 79 ? 1.750 -0.513 -3.188 1.00 0.00 79 LEU A O 1
ATOM 1254 N N . ALA A 1 80 ? 2.860 -0.549 -5.145 1.00 0.00 80 ALA A N 1
ATOM 1255 C CA . ALA A 1 80 ? 2.279 -1.814 -5.576 1.00 0.00 80 ALA A CA 1
ATOM 1256 C C . ALA A 1 80 ? 2.619 -2.935 -4.600 1.00 0.00 80 ALA A C 1
ATOM 1257 O O . ALA A 1 80 ? 1.756 -3.730 -4.227 1.00 0.00 80 ALA A O 1
ATOM 1264 N N . ALA A 1 81 ? 3.882 -2.992 -4.190 1.00 0.00 81 ALA A N 1
ATOM 1265 C CA . ALA A 1 81 ? 4.336 -4.014 -3.256 1.00 0.00 81 ALA A CA 1
ATOM 1266 C C . ALA A 1 81 ? 3.684 -3.837 -1.889 1.00 0.00 81 ALA A C 1
ATOM 1267 O O . ALA A 1 81 ? 3.347 -4.814 -1.220 1.00 0.00 81 ALA A O 1
ATOM 1274 N N . GLN A 1 82 ? 3.507 -2.585 -1.482 1.00 0.00 82 GLN A N 1
ATOM 1275 C CA . GLN A 1 82 ? 2.894 -2.278 -0.195 1.00 0.00 82 GLN A CA 1
ATOM 1276 C C . GLN A 1 82 ? 1.476 -2.835 -0.123 1.00 0.00 82 GLN A C 1
ATOM 1277 O O . GLN A 1 82 ? 1.125 -3.546 0.819 1.00 0.00 82 GLN A O 1
ATOM 1291 N N . LEU A 1 83 ? 0.665 -2.508 -1.124 1.00 0.00 83 LEU A N 1
ATOM 1292 C CA . LEU A 1 83 ? -0.715 -2.976 -1.174 1.00 0.00 83 LEU A CA 1
ATOM 1293 C C . LEU A 1 83 ? -0.769 -4.498 -1.261 1.00 0.00 83 LEU A C 1
ATOM 1294 O O . LEU A 1 83 ? -1.675 -5.129 -0.716 1.00 0.00 83 LEU A O 1
ATOM 1310 N N . GLU A 1 84 ? 0.207 -5.081 -1.948 1.00 0.00 84 GLU A N 1
ATOM 1311 C CA . GLU A 1 84 ? 0.273 -6.529 -2.106 1.00 0.00 84 GLU A CA 1
ATOM 1312 C C . GLU A 1 84 ? 0.657 -7.201 -0.792 1.00 0.00 84 GLU A C 1
ATOM 1313 O O . GLU A 1 84 ? 0.104 -8.238 -0.428 1.00 0.00 84 GLU A O 1
ATOM 1325 N N . ALA A 1 85 ? 1.609 -6.601 -0.084 1.00 0.00 85 ALA A N 1
ATOM 1326 C CA . ALA A 1 85 ? 2.067 -7.140 1.190 1.00 0.00 85 ALA A CA 1
ATOM 1327 C C . ALA A 1 85 ? 0.948 -7.126 2.225 1.00 0.00 85 ALA A C 1
ATOM 1328 O O . ALA A 1 85 ? 0.760 -8.093 2.964 1.00 0.00 85 ALA A O 1
ATOM 1335 N N . ILE A 1 86 ? 0.206 -6.025 2.272 1.00 0.00 86 ILE A N 1
ATOM 1336 C CA . ILE A 1 86 ? -0.897 -5.885 3.215 1.00 0.00 86 ILE A CA 1
ATOM 1337 C C . ILE A 1 86 ? -2.014 -6.874 2.899 1.00 0.00 86 ILE A C 1
ATOM 1338 O O . ILE A 1 86 ? -2.561 -7.516 3.795 1.00 0.00 86 ILE A O 1
ATOM 1354 N N . ALA A 1 87 ? -2.346 -6.992 1.617 1.00 0.00 87 ALA A N 1
ATOM 1355 C CA . ALA A 1 87 ? -3.396 -7.904 1.181 1.00 0.00 87 ALA A CA 1
ATOM 1356 C C . ALA A 1 87 ? -3.001 -9.355 1.434 1.00 0.00 87 ALA A C 1
ATOM 1357 O O . ALA A 1 87 ? -3.852 -10.203 1.702 1.00 0.00 87 ALA A O 1
ATOM 1364 N N . ARG A 1 88 ? -1.704 -9.632 1.347 1.00 0.00 88 ARG A N 1
ATOM 1365 C CA . ARG A 1 88 ? -1.195 -10.981 1.566 1.00 0.00 88 ARG A CA 1
ATOM 1366 C C . ARG A 1 88 ? -1.394 -11.407 3.018 1.00 0.00 88 ARG A C 1
ATOM 1367 O O . ARG A 1 88 ? -1.918 -12.486 3.292 1.00 0.00 88 ARG A O 1
ATOM 1388 N N . GLU A 1 89 ? -0.973 -10.550 3.943 1.00 0.00 89 GLU A N 1
ATOM 1389 C CA . GLU A 1 89 ? -1.106 -10.837 5.366 1.00 0.00 89 GLU A CA 1
ATOM 1390 C C . GLU A 1 89 ? -2.573 -10.995 5.754 1.00 0.00 89 GLU A C 1
ATOM 1391 O O . GLU A 1 89 ? -2.947 -11.952 6.431 1.00 0.00 89 GLU A O 1
ATOM 1403 N N . ALA A 1 90 ? -3.400 -10.049 5.319 1.00 0.00 90 ALA A N 1
ATOM 1404 C CA . ALA A 1 90 ? -4.825 -10.084 5.619 1.00 0.00 90 ALA A CA 1
ATOM 1405 C C . ALA A 1 90 ? -5.477 -11.331 5.032 1.00 0.00 90 ALA A C 1
ATOM 1406 O O . ALA A 1 90 ? -6.401 -11.895 5.619 1.00 0.00 90 ALA A O 1
ATOM 1413 N N . SER A 1 91 ? -4.989 -11.756 3.871 1.00 0.00 91 SER A N 1
ATOM 1414 C CA . SER A 1 91 ? -5.524 -12.938 3.205 1.00 0.00 91 SER A CA 1
ATOM 1415 C C . SER A 1 91 ? -5.239 -14.195 4.021 1.00 0.00 91 SER A C 1
ATOM 1416 O O . SER A 1 91 ? -6.108 -15.052 4.182 1.00 0.00 91 SER A O 1
ATOM 1424 N N . ALA A 1 92 ? -4.018 -14.296 4.534 1.00 0.00 92 ALA A N 1
ATOM 1425 C CA . ALA A 1 92 ? -3.619 -15.447 5.335 1.00 0.00 92 ALA A CA 1
ATOM 1426 C C . ALA A 1 92 ? -4.498 -15.584 6.573 1.00 0.00 92 ALA A C 1
ATOM 1427 O O . ALA A 1 92 ? -5.132 -16.617 6.786 1.00 0.00 92 ALA A O 1
ATOM 1434 N N . TRP A 1 93 ? -4.533 -14.533 7.386 1.00 0.00 93 TRP A N 1
ATOM 1435 C CA . TRP A 1 93 ? -5.337 -14.534 8.603 1.00 0.00 93 TRP A CA 1
ATOM 1436 C C . TRP A 1 93 ? -6.819 -14.710 8.279 1.00 0.00 93 TRP A C 1
ATOM 1437 O O . TRP A 1 93 ? -7.596 -15.170 9.116 1.00 0.00 93 TRP A O 1
ATOM 1458 N N . SER A 1 94 ? -7.204 -14.341 7.060 1.00 0.00 94 SER A N 1
ATOM 1459 C CA . SER A 1 94 ? -8.593 -14.458 6.626 1.00 0.00 94 SER A CA 1
ATOM 1460 C C . SER A 1 94 ? -9.488 -13.496 7.400 1.00 0.00 94 SER A C 1
ATOM 1461 O O . SER A 1 94 ? -9.208 -13.160 8.550 1.00 0.00 94 SER A O 1
ATOM 1469 N N . LEU A 1 95 ? -10.566 -13.056 6.759 1.00 0.00 95 LEU A N 1
ATOM 1470 C CA . LEU A 1 95 ? -11.504 -12.131 7.385 1.00 0.00 95 LEU A CA 1
ATOM 1471 C C . LEU A 1 95 ? -12.203 -12.786 8.572 1.00 0.00 95 LEU A C 1
ATOM 1472 O O . LEU A 1 95 ? -13.337 -13.250 8.458 1.00 0.00 95 LEU A O 1
ATOM 1488 N N . ARG A 1 96 ? -11.518 -12.818 9.710 1.00 0.00 96 ARG A N 1
ATOM 1489 C CA . ARG A 1 96 ? -12.072 -13.414 10.919 1.00 0.00 96 ARG A CA 1
ATOM 1490 C C . ARG A 1 96 ? -11.313 -12.938 12.155 1.00 0.00 96 ARG A C 1
ATOM 1491 O O . ARG A 1 96 ? -11.201 -13.660 13.145 1.00 0.00 96 ARG A O 1
ATOM 1512 N N . GLU A 1 97 ? -10.793 -11.716 12.088 1.00 0.00 97 GLU A N 1
ATOM 1513 C CA . GLU A 1 97 ? -10.045 -11.142 13.200 1.00 0.00 97 GLU A CA 1
ATOM 1514 C C . GLU A 1 97 ? -8.810 -11.979 13.515 1.00 0.00 97 GLU A C 1
ATOM 1515 O O . GLU A 1 97 ? -8.688 -13.119 13.065 1.00 0.00 97 GLU A O 1
ATOM 1527 N N . TRP A 1 98 ? -7.895 -11.407 14.292 1.00 0.00 98 TRP A N 1
ATOM 1528 C CA . TRP A 1 98 ? -6.669 -12.101 14.668 1.00 0.00 98 TRP A CA 1
ATOM 1529 C C . TRP A 1 98 ? -6.979 -13.345 15.493 1.00 0.00 98 TRP A C 1
ATOM 1530 O O . TRP A 1 98 ? -6.898 -14.460 14.935 1.00 0.00 98 TRP A O 1
ATOM 1552 N N . MET A 1 1 ? -4.092 -3.169 -23.429 1.00 0.00 1 MET A N 2
ATOM 1553 C CA . MET A 1 1 ? -5.205 -2.192 -23.560 1.00 0.00 1 MET A CA 2
ATOM 1554 C C . MET A 1 1 ? -5.957 -2.029 -22.242 1.00 0.00 1 MET A C 2
ATOM 1555 O O . MET A 1 1 ? -6.564 -0.988 -21.988 1.00 0.00 1 MET A O 2
ATOM 1568 N N . LYS A 1 2 ? -5.915 -3.063 -21.407 1.00 0.00 2 LYS A N 2
ATOM 1569 C CA . LYS A 1 2 ? -6.594 -3.032 -20.117 1.00 0.00 2 LYS A CA 2
ATOM 1570 C C . LYS A 1 2 ? -5.645 -2.585 -19.008 1.00 0.00 2 LYS A C 2
ATOM 1571 O O . LYS A 1 2 ? -5.627 -3.164 -17.921 1.00 0.00 2 LYS A O 2
ATOM 1590 N N . THR A 1 3 ? -4.859 -1.550 -19.288 1.00 0.00 3 THR A N 2
ATOM 1591 C CA . THR A 1 3 ? -3.910 -1.027 -18.312 1.00 0.00 3 THR A CA 2
ATOM 1592 C C . THR A 1 3 ? -4.613 -0.167 -17.263 1.00 0.00 3 THR A C 2
ATOM 1593 O O . THR A 1 3 ? -4.064 0.093 -16.192 1.00 0.00 3 THR A O 2
ATOM 1604 N N . ALA A 1 4 ? -5.828 0.276 -17.576 1.00 0.00 4 ALA A N 2
ATOM 1605 C CA . ALA A 1 4 ? -6.599 1.107 -16.659 1.00 0.00 4 ALA A CA 2
ATOM 1606 C C . ALA A 1 4 ? -7.259 0.268 -15.568 1.00 0.00 4 ALA A C 2
ATOM 1607 O O . ALA A 1 4 ? -7.551 0.768 -14.482 1.00 0.00 4 ALA A O 2
ATOM 1614 N N . LEU A 1 5 ? -7.496 -1.006 -15.865 1.00 0.00 5 LEU A N 2
ATOM 1615 C CA . LEU A 1 5 ? -8.127 -1.909 -14.909 1.00 0.00 5 LEU A CA 2
ATOM 1616 C C . LEU A 1 5 ? -7.179 -2.257 -13.764 1.00 0.00 5 LEU A C 2
ATOM 1617 O O . LEU A 1 5 ? -7.543 -2.158 -12.592 1.00 0.00 5 LEU A O 2
ATOM 1633 N N . LEU A 1 6 ? -5.964 -2.671 -14.111 1.00 0.00 6 LEU A N 2
ATOM 1634 C CA . LEU A 1 6 ? -4.968 -3.041 -13.110 1.00 0.00 6 LEU A CA 2
ATOM 1635 C C . LEU A 1 6 ? -4.707 -1.896 -12.135 1.00 0.00 6 LEU A C 2
ATOM 1636 O O . LEU A 1 6 ? -4.749 -2.084 -10.919 1.00 0.00 6 LEU A O 2
ATOM 1652 N N . LEU A 1 7 ? -4.436 -0.710 -12.672 1.00 0.00 7 LEU A N 2
ATOM 1653 C CA . LEU A 1 7 ? -4.166 0.459 -11.841 1.00 0.00 7 LEU A CA 2
ATOM 1654 C C . LEU A 1 7 ? -5.390 0.835 -11.011 1.00 0.00 7 LEU A C 2
ATOM 1655 O O . LEU A 1 7 ? -5.269 1.212 -9.846 1.00 0.00 7 LEU A O 2
ATOM 1671 N N . GLU A 1 8 ? -6.567 0.730 -11.619 1.00 0.00 8 GLU A N 2
ATOM 1672 C CA . GLU A 1 8 ? -7.812 1.060 -10.934 1.00 0.00 8 GLU A CA 2
ATOM 1673 C C . GLU A 1 8 ? -8.080 0.083 -9.794 1.00 0.00 8 GLU A C 2
ATOM 1674 O O . GLU A 1 8 ? -8.679 0.445 -8.781 1.00 0.00 8 GLU A O 2
ATOM 1686 N N . LYS A 1 9 ? -7.632 -1.156 -9.966 1.00 0.00 9 LYS A N 2
ATOM 1687 C CA . LYS A 1 9 ? -7.823 -2.186 -8.952 1.00 0.00 9 LYS A CA 2
ATOM 1688 C C . LYS A 1 9 ? -6.892 -1.962 -7.765 1.00 0.00 9 LYS A C 2
ATOM 1689 O O . LYS A 1 9 ? -7.261 -2.213 -6.618 1.00 0.00 9 LYS A O 2
ATOM 1708 N N . LEU A 1 10 ? -5.683 -1.488 -8.049 1.00 0.00 10 LEU A N 2
ATOM 1709 C CA . LEU A 1 10 ? -4.698 -1.229 -7.006 1.00 0.00 10 LEU A CA 2
ATOM 1710 C C . LEU A 1 10 ? -5.155 -0.093 -6.095 1.00 0.00 10 LEU A C 2
ATOM 1711 O O . LEU A 1 10 ? -5.108 -0.209 -4.871 1.00 0.00 10 LEU A O 2
ATOM 1727 N N . GLU A 1 11 ? -5.595 1.004 -6.702 1.00 0.00 11 GLU A N 2
ATOM 1728 C CA . GLU A 1 11 ? -6.060 2.162 -5.946 1.00 0.00 11 GLU A CA 2
ATOM 1729 C C . GLU A 1 11 ? -7.357 1.846 -5.207 1.00 0.00 11 GLU A C 2
ATOM 1730 O O . GLU A 1 11 ? -7.547 2.259 -4.063 1.00 0.00 11 GLU A O 2
ATOM 1742 N N . GLY A 1 12 ? -8.246 1.113 -5.869 1.00 0.00 12 GLY A N 2
ATOM 1743 C CA . GLY A 1 12 ? -9.514 0.757 -5.259 1.00 0.00 12 GLY A CA 2
ATOM 1744 C C . GLY A 1 12 ? -9.344 -0.107 -4.025 1.00 0.00 12 GLY A C 2
ATOM 1745 O O . GLY A 1 12 ? -10.110 0.009 -3.068 1.00 0.00 12 GLY A O 2
ATOM 1749 N N . GLN A 1 13 ? -8.339 -0.975 -4.046 1.00 0.00 13 GLN A N 2
ATOM 1750 C CA . GLN A 1 13 ? -8.072 -1.863 -2.920 1.00 0.00 13 GLN A CA 2
ATOM 1751 C C . GLN A 1 13 ? -7.450 -1.097 -1.757 1.00 0.00 13 GLN A C 2
ATOM 1752 O O . GLN A 1 13 ? -7.916 -1.188 -0.621 1.00 0.00 13 GLN A O 2
ATOM 1766 N N . LEU A 1 14 ? -6.394 -0.345 -2.048 1.00 0.00 14 LEU A N 2
ATOM 1767 C CA . LEU A 1 14 ? -5.706 0.435 -1.026 1.00 0.00 14 LEU A CA 2
ATOM 1768 C C . LEU A 1 14 ? -6.645 1.457 -0.393 1.00 0.00 14 LEU A C 2
ATOM 1769 O O . LEU A 1 14 ? -6.556 1.739 0.802 1.00 0.00 14 LEU A O 2
ATOM 1785 N N . ALA A 1 15 ? -7.542 2.010 -1.201 1.00 0.00 15 ALA A N 2
ATOM 1786 C CA . ALA A 1 15 ? -8.496 3.002 -0.720 1.00 0.00 15 ALA A CA 2
ATOM 1787 C C . ALA A 1 15 ? -9.501 2.378 0.243 1.00 0.00 15 ALA A C 2
ATOM 1788 O O . ALA A 1 15 ? -9.701 2.871 1.353 1.00 0.00 15 ALA A O 2
ATOM 1795 N N . THR A 1 16 ? -10.131 1.292 -0.191 1.00 0.00 16 THR A N 2
ATOM 1796 C CA . THR A 1 16 ? -11.117 0.601 0.632 1.00 0.00 16 THR A CA 2
ATOM 1797 C C . THR A 1 16 ? -10.479 0.044 1.900 1.00 0.00 16 THR A C 2
ATOM 1798 O O . THR A 1 16 ? -10.978 0.258 3.005 1.00 0.00 16 THR A O 2
ATOM 1809 N N . LEU A 1 17 ? -9.373 -0.675 1.734 1.00 0.00 17 LEU A N 2
ATOM 1810 C CA . LEU A 1 17 ? -8.667 -1.266 2.865 1.00 0.00 17 LEU A CA 2
ATOM 1811 C C . LEU A 1 17 ? -8.226 -0.194 3.857 1.00 0.00 17 LEU A C 2
ATOM 1812 O O . LEU A 1 17 ? -8.487 -0.298 5.055 1.00 0.00 17 LEU A O 2
ATOM 1828 N N . ARG A 1 18 ? -7.556 0.835 3.349 1.00 0.00 18 ARG A N 2
ATOM 1829 C CA . ARG A 1 18 ? -7.077 1.926 4.191 1.00 0.00 18 ARG A CA 2
ATOM 1830 C C . ARG A 1 18 ? -8.238 2.657 4.860 1.00 0.00 18 ARG A C 2
ATOM 1831 O O . ARG A 1 18 ? -8.075 3.254 5.925 1.00 0.00 18 ARG A O 2
ATOM 1852 N N . GLN A 1 19 ? -9.408 2.609 4.231 1.00 0.00 19 GLN A N 2
ATOM 1853 C CA . GLN A 1 19 ? -10.591 3.270 4.768 1.00 0.00 19 GLN A CA 2
ATOM 1854 C C . GLN A 1 19 ? -11.199 2.463 5.912 1.00 0.00 19 GLN A C 2
ATOM 1855 O O . GLN A 1 19 ? -11.587 3.021 6.939 1.00 0.00 19 GLN A O 2
ATOM 1869 N N . ARG A 1 20 ? -11.283 1.150 5.728 1.00 0.00 20 ARG A N 2
ATOM 1870 C CA . ARG A 1 20 ? -11.849 0.271 6.746 1.00 0.00 20 ARG A CA 2
ATOM 1871 C C . ARG A 1 20 ? -10.840 0.000 7.859 1.00 0.00 20 ARG A C 2
ATOM 1872 O O . ARG A 1 20 ? -11.217 -0.227 9.009 1.00 0.00 20 ARG A O 2
ATOM 1893 N N . CYS A 1 21 ? -9.558 0.024 7.510 1.00 0.00 21 CYS A N 2
ATOM 1894 C CA . CYS A 1 21 ? -8.497 -0.221 8.481 1.00 0.00 21 CYS A CA 2
ATOM 1895 C C . CYS A 1 21 ? -7.941 1.088 9.040 1.00 0.00 21 CYS A C 2
ATOM 1896 O O . CYS A 1 21 ? -6.884 1.102 9.670 1.00 0.00 21 CYS A O 2
ATOM 1904 N N . ALA A 1 22 ? -8.656 2.186 8.807 1.00 0.00 22 ALA A N 2
ATOM 1905 C CA . ALA A 1 22 ? -8.226 3.493 9.290 1.00 0.00 22 ALA A CA 2
ATOM 1906 C C . ALA A 1 22 ? -8.163 3.525 10.815 1.00 0.00 22 ALA A C 2
ATOM 1907 O O . ALA A 1 22 ? -7.131 3.864 11.394 1.00 0.00 22 ALA A O 2
ATOM 1914 N N . PRO A 1 23 ? -9.273 3.176 11.489 1.00 0.00 23 PRO A N 2
ATOM 1915 C CA . PRO A 1 23 ? -9.344 3.171 12.950 1.00 0.00 23 PRO A CA 2
ATOM 1916 C C . PRO A 1 23 ? -8.822 1.874 13.563 1.00 0.00 23 PRO A C 2
ATOM 1917 O O . PRO A 1 23 ? -9.437 1.317 14.472 1.00 0.00 23 PRO A O 2
ATOM 1928 N N . VAL A 1 24 ? -7.684 1.399 13.065 1.00 0.00 24 VAL A N 2
ATOM 1929 C CA . VAL A 1 24 ? -7.084 0.170 13.571 1.00 0.00 24 VAL A CA 2
ATOM 1930 C C . VAL A 1 24 ? -5.661 0.414 14.068 1.00 0.00 24 VAL A C 2
ATOM 1931 O O . VAL A 1 24 ? -4.854 -0.512 14.147 1.00 0.00 24 VAL A O 2
ATOM 1944 N N . SER A 1 25 ? -5.358 1.666 14.401 1.00 0.00 25 SER A N 2
ATOM 1945 C CA . SER A 1 25 ? -4.032 2.027 14.888 1.00 0.00 25 SER A CA 2
ATOM 1946 C C . SER A 1 25 ? -3.758 1.397 16.250 1.00 0.00 25 SER A C 2
ATOM 1947 O O . SER A 1 25 ? -2.618 1.060 16.570 1.00 0.00 25 SER A O 2
ATOM 1955 N N . GLN A 1 26 ? -4.809 1.242 17.047 1.00 0.00 26 GLN A N 2
ATOM 1956 C CA . GLN A 1 26 ? -4.679 0.653 18.375 1.00 0.00 26 GLN A CA 2
ATOM 1957 C C . GLN A 1 26 ? -4.495 -0.859 18.287 1.00 0.00 26 GLN A C 2
ATOM 1958 O O . GLN A 1 26 ? -3.850 -1.466 19.142 1.00 0.00 26 GLN A O 2
ATOM 1972 N N . PHE A 1 27 ? -5.063 -1.462 17.247 1.00 0.00 27 PHE A N 2
ATOM 1973 C CA . PHE A 1 27 ? -4.958 -2.904 17.049 1.00 0.00 27 PHE A CA 2
ATOM 1974 C C . PHE A 1 27 ? -4.071 -3.227 15.850 1.00 0.00 27 PHE A C 2
ATOM 1975 O O . PHE A 1 27 ? -4.218 -4.276 15.223 1.00 0.00 27 PHE A O 2
ATOM 1992 N N . ALA A 1 28 ? -3.152 -2.319 15.535 1.00 0.00 28 ALA A N 2
ATOM 1993 C CA . ALA A 1 28 ? -2.244 -2.509 14.411 1.00 0.00 28 ALA A CA 2
ATOM 1994 C C . ALA A 1 28 ? -1.008 -3.298 14.828 1.00 0.00 28 ALA A C 2
ATOM 1995 O O . ALA A 1 28 ? -0.334 -2.948 15.797 1.00 0.00 28 ALA A O 2
ATOM 2002 N N . THR A 1 29 ? -0.715 -4.364 14.090 1.00 0.00 29 THR A N 2
ATOM 2003 C CA . THR A 1 29 ? 0.441 -5.203 14.382 1.00 0.00 29 THR A CA 2
ATOM 2004 C C . THR A 1 29 ? 1.001 -5.819 13.104 1.00 0.00 29 THR A C 2
ATOM 2005 O O . THR A 1 29 ? 0.278 -6.468 12.348 1.00 0.00 29 THR A O 2
ATOM 2016 N N . LEU A 1 30 ? 2.292 -5.610 12.868 1.00 0.00 30 LEU A N 2
ATOM 2017 C CA . LEU A 1 30 ? 2.948 -6.144 11.680 1.00 0.00 30 LEU A CA 2
ATOM 2018 C C . LEU A 1 30 ? 3.678 -7.446 11.997 1.00 0.00 30 LEU A C 2
ATOM 2019 O O . LEU A 1 30 ? 4.367 -7.552 13.012 1.00 0.00 30 LEU A O 2
ATOM 2035 N N . SER A 1 31 ? 3.522 -8.433 11.122 1.00 0.00 31 SER A N 2
ATOM 2036 C CA . SER A 1 31 ? 4.167 -9.727 11.306 1.00 0.00 31 SER A CA 2
ATOM 2037 C C . SER A 1 31 ? 5.685 -9.581 11.311 1.00 0.00 31 SER A C 2
ATOM 2038 O O . SER A 1 31 ? 6.213 -8.491 11.095 1.00 0.00 31 SER A O 2
ATOM 2046 N N . ALA A 1 32 ? 6.380 -10.686 11.558 1.00 0.00 32 ALA A N 2
ATOM 2047 C CA . ALA A 1 32 ? 7.838 -10.680 11.591 1.00 0.00 32 ALA A CA 2
ATOM 2048 C C . ALA A 1 32 ? 8.432 -10.880 10.196 1.00 0.00 32 ALA A C 2
ATOM 2049 O O . ALA A 1 32 ? 9.652 -10.936 10.037 1.00 0.00 32 ALA A O 2
ATOM 2056 N N . ARG A 1 33 ? 7.569 -10.985 9.188 1.00 0.00 33 ARG A N 2
ATOM 2057 C CA . ARG A 1 33 ? 8.019 -11.177 7.814 1.00 0.00 33 ARG A CA 2
ATOM 2058 C C . ARG A 1 33 ? 8.069 -9.849 7.062 1.00 0.00 33 ARG A C 2
ATOM 2059 O O . ARG A 1 33 ? 8.036 -9.823 5.831 1.00 0.00 33 ARG A O 2
ATOM 2080 N N . PHE A 1 34 ? 8.148 -8.749 7.806 1.00 0.00 34 PHE A N 2
ATOM 2081 C CA . PHE A 1 34 ? 8.202 -7.425 7.208 1.00 0.00 34 PHE A CA 2
ATOM 2082 C C . PHE A 1 34 ? 9.453 -7.262 6.351 1.00 0.00 34 PHE A C 2
ATOM 2083 O O . PHE A 1 34 ? 10.493 -7.855 6.634 1.00 0.00 34 PHE A O 2
ATOM 2100 N N . ASP A 1 35 ? 9.344 -6.452 5.303 1.00 0.00 35 ASP A N 2
ATOM 2101 C CA . ASP A 1 35 ? 10.466 -6.209 4.404 1.00 0.00 35 ASP A CA 2
ATOM 2102 C C . ASP A 1 35 ? 10.805 -4.723 4.350 1.00 0.00 35 ASP A C 2
ATOM 2103 O O . ASP A 1 35 ? 9.951 -3.892 4.041 1.00 0.00 35 ASP A O 2
ATOM 2112 N N . ARG A 1 36 ? 12.057 -4.396 4.653 1.00 0.00 36 ARG A N 2
ATOM 2113 C CA . ARG A 1 36 ? 12.510 -3.010 4.641 1.00 0.00 36 ARG A CA 2
ATOM 2114 C C . ARG A 1 36 ? 12.424 -2.417 3.238 1.00 0.00 36 ARG A C 2
ATOM 2115 O O . ARG A 1 36 ? 12.267 -1.207 3.075 1.00 0.00 36 ARG A O 2
ATOM 2136 N N . HIS A 1 37 ? 12.530 -3.275 2.228 1.00 0.00 37 HIS A N 2
ATOM 2137 C CA . HIS A 1 37 ? 12.465 -2.831 0.840 1.00 0.00 37 HIS A CA 2
ATOM 2138 C C . HIS A 1 37 ? 11.019 -2.653 0.389 1.00 0.00 37 HIS A C 2
ATOM 2139 O O . HIS A 1 37 ? 10.710 -1.760 -0.400 1.00 0.00 37 HIS A O 2
ATOM 2154 N N . LEU A 1 38 ? 10.136 -3.509 0.893 1.00 0.00 38 LEU A N 2
ATOM 2155 C CA . LEU A 1 38 ? 8.722 -3.445 0.539 1.00 0.00 38 LEU A CA 2
ATOM 2156 C C . LEU A 1 38 ? 8.001 -2.382 1.360 1.00 0.00 38 LEU A C 2
ATOM 2157 O O . LEU A 1 38 ? 7.041 -1.769 0.893 1.00 0.00 38 LEU A O 2
ATOM 2173 N N . PHE A 1 39 ? 8.468 -2.167 2.585 1.00 0.00 39 PHE A N 2
ATOM 2174 C CA . PHE A 1 39 ? 7.866 -1.177 3.470 1.00 0.00 39 PHE A CA 2
ATOM 2175 C C . PHE A 1 39 ? 8.846 -0.048 3.770 1.00 0.00 39 PHE A C 2
ATOM 2176 O O . PHE A 1 39 ? 10.056 -0.200 3.597 1.00 0.00 39 PHE A O 2
ATOM 2193 N N . GLN A 1 40 ? 8.316 1.084 4.219 1.00 0.00 40 GLN A N 2
ATOM 2194 C CA . GLN A 1 40 ? 9.144 2.240 4.542 1.00 0.00 40 GLN A CA 2
ATOM 2195 C C . GLN A 1 40 ? 9.680 2.145 5.968 1.00 0.00 40 GLN A C 2
ATOM 2196 O O . GLN A 1 40 ? 9.271 1.278 6.739 1.00 0.00 40 GLN A O 2
ATOM 2210 N N . THR A 1 41 ? 10.599 3.043 6.309 1.00 0.00 41 THR A N 2
ATOM 2211 C CA . THR A 1 41 ? 11.193 3.062 7.641 1.00 0.00 41 THR A CA 2
ATOM 2212 C C . THR A 1 41 ? 10.145 3.368 8.707 1.00 0.00 41 THR A C 2
ATOM 2213 O O . THR A 1 41 ? 10.317 3.023 9.876 1.00 0.00 41 THR A O 2
ATOM 2224 N N . ARG A 1 42 ? 9.059 4.018 8.299 1.00 0.00 42 ARG A N 2
ATOM 2225 C CA . ARG A 1 42 ? 7.986 4.368 9.224 1.00 0.00 42 ARG A CA 2
ATOM 2226 C C . ARG A 1 42 ? 6.884 3.310 9.218 1.00 0.00 42 ARG A C 2
ATOM 2227 O O . ARG A 1 42 ? 5.748 3.585 9.603 1.00 0.00 42 ARG A O 2
ATOM 2248 N N . ALA A 1 43 ? 7.224 2.101 8.779 1.00 0.00 43 ALA A N 2
ATOM 2249 C CA . ALA A 1 43 ? 6.260 1.010 8.726 1.00 0.00 43 ALA A CA 2
ATOM 2250 C C . ALA A 1 43 ? 6.521 -0.008 9.830 1.00 0.00 43 ALA A C 2
ATOM 2251 O O . ALA A 1 43 ? 7.262 -0.972 9.637 1.00 0.00 43 ALA A O 2
ATOM 2258 N N . THR A 1 44 ? 5.906 0.210 10.988 1.00 0.00 44 THR A N 2
ATOM 2259 C CA . THR A 1 44 ? 6.070 -0.689 12.123 1.00 0.00 44 THR A CA 2
ATOM 2260 C C . THR A 1 44 ? 4.786 -1.467 12.391 1.00 0.00 44 THR A C 2
ATOM 2261 O O . THR A 1 44 ? 4.820 -2.574 12.928 1.00 0.00 44 THR A O 2
ATOM 2272 N N . THR A 1 45 ? 3.653 -0.881 12.013 1.00 0.00 45 THR A N 2
ATOM 2273 C CA . THR A 1 45 ? 2.359 -1.522 12.214 1.00 0.00 45 THR A CA 2
ATOM 2274 C C . THR A 1 45 ? 1.461 -1.333 10.994 1.00 0.00 45 THR A C 2
ATOM 2275 O O . THR A 1 45 ? 1.847 -0.688 10.020 1.00 0.00 45 THR A O 2
ATOM 2286 N N . LEU A 1 46 ? 0.261 -1.902 11.058 1.00 0.00 46 LEU A N 2
ATOM 2287 C CA . LEU A 1 46 ? -0.696 -1.801 9.961 1.00 0.00 46 LEU A CA 2
ATOM 2288 C C . LEU A 1 46 ? -1.017 -0.342 9.647 1.00 0.00 46 LEU A C 2
ATOM 2289 O O . LEU A 1 46 ? -1.001 0.072 8.488 1.00 0.00 46 LEU A O 2
ATOM 2305 N N . GLN A 1 47 ? -1.309 0.433 10.686 1.00 0.00 47 GLN A N 2
ATOM 2306 C CA . GLN A 1 47 ? -1.634 1.844 10.520 1.00 0.00 47 GLN A CA 2
ATOM 2307 C C . GLN A 1 47 ? -0.433 2.618 9.986 1.00 0.00 47 GLN A C 2
ATOM 2308 O O . GLN A 1 47 ? -0.587 3.601 9.262 1.00 0.00 47 GLN A O 2
ATOM 2322 N N . ALA A 1 48 ? 0.764 2.166 10.348 1.00 0.00 48 ALA A N 2
ATOM 2323 C CA . ALA A 1 48 ? 1.992 2.814 9.905 1.00 0.00 48 ALA A CA 2
ATOM 2324 C C . ALA A 1 48 ? 2.224 2.590 8.416 1.00 0.00 48 ALA A C 2
ATOM 2325 O O . ALA A 1 48 ? 2.409 3.541 7.656 1.00 0.00 48 ALA A O 2
ATOM 2332 N N . CYS A 1 49 ? 2.212 1.326 8.003 1.00 0.00 49 CYS A N 2
ATOM 2333 C CA . CYS A 1 49 ? 2.420 0.979 6.602 1.00 0.00 49 CYS A CA 2
ATOM 2334 C C . CYS A 1 49 ? 1.318 1.569 5.730 1.00 0.00 49 CYS A C 2
ATOM 2335 O O . CYS A 1 49 ? 1.574 2.038 4.621 1.00 0.00 49 CYS A O 2
ATOM 2343 N N . LEU A 1 50 ? 0.090 1.545 6.239 1.00 0.00 50 LEU A N 2
ATOM 2344 C CA . LEU A 1 50 ? -1.051 2.081 5.507 1.00 0.00 50 LEU A CA 2
ATOM 2345 C C . LEU A 1 50 ? -0.880 3.576 5.263 1.00 0.00 50 LEU A C 2
ATOM 2346 O O . LEU A 1 50 ? -1.105 4.065 4.156 1.00 0.00 50 LEU A O 2
ATOM 2362 N N . ASP A 1 51 ? -0.475 4.298 6.304 1.00 0.00 51 ASP A N 2
ATOM 2363 C CA . ASP A 1 51 ? -0.269 5.737 6.200 1.00 0.00 51 ASP A CA 2
ATOM 2364 C C . ASP A 1 51 ? 0.810 6.052 5.169 1.00 0.00 51 ASP A C 2
ATOM 2365 O O . ASP A 1 51 ? 0.664 6.972 4.364 1.00 0.00 51 ASP A O 2
ATOM 2374 N N . GLU A 1 52 ? 1.891 5.280 5.199 1.00 0.00 52 GLU A N 2
ATOM 2375 C CA . GLU A 1 52 ? 2.993 5.473 4.265 1.00 0.00 52 GLU A CA 2
ATOM 2376 C C . GLU A 1 52 ? 2.521 5.285 2.827 1.00 0.00 52 GLU A C 2
ATOM 2377 O O . GLU A 1 52 ? 2.945 6.005 1.924 1.00 0.00 52 GLU A O 2
ATOM 2389 N N . ALA A 1 53 ? 1.636 4.314 2.624 1.00 0.00 53 ALA A N 2
ATOM 2390 C CA . ALA A 1 53 ? 1.101 4.033 1.298 1.00 0.00 53 ALA A CA 2
ATOM 2391 C C . ALA A 1 53 ? 0.291 5.215 0.776 1.00 0.00 53 ALA A C 2
ATOM 2392 O O . ALA A 1 53 ? 0.427 5.612 -0.381 1.00 0.00 53 ALA A O 2
ATOM 2399 N N . GLY A 1 54 ? -0.550 5.775 1.640 1.00 0.00 54 GLY A N 2
ATOM 2400 C CA . GLY A 1 54 ? -1.366 6.909 1.250 1.00 0.00 54 GLY A CA 2
ATOM 2401 C C . GLY A 1 54 ? -0.530 8.107 0.847 1.00 0.00 54 GLY A C 2
ATOM 2402 O O . GLY A 1 54 ? -0.871 8.824 -0.094 1.00 0.00 54 GLY A O 2
ATOM 2406 N N . ASP A 1 55 ? 0.571 8.322 1.560 1.00 0.00 55 ASP A N 2
ATOM 2407 C CA . ASP A 1 55 ? 1.463 9.438 1.271 1.00 0.00 55 ASP A CA 2
ATOM 2408 C C . ASP A 1 55 ? 2.246 9.183 -0.012 1.00 0.00 55 ASP A C 2
ATOM 2409 O O . ASP A 1 55 ? 2.555 10.111 -0.759 1.00 0.00 55 ASP A O 2
ATOM 2418 N N . ASN A 1 56 ? 2.561 7.916 -0.262 1.00 0.00 56 ASN A N 2
ATOM 2419 C CA . ASN A 1 56 ? 3.305 7.534 -1.456 1.00 0.00 56 ASN A CA 2
ATOM 2420 C C . ASN A 1 56 ? 2.502 7.848 -2.714 1.00 0.00 56 ASN A C 2
ATOM 2421 O O . ASN A 1 56 ? 2.981 8.539 -3.614 1.00 0.00 56 ASN A O 2
ATOM 2432 N N . LEU A 1 57 ? 1.276 7.337 -2.769 1.00 0.00 57 LEU A N 2
ATOM 2433 C CA . LEU A 1 57 ? 0.404 7.565 -3.914 1.00 0.00 57 LEU A CA 2
ATOM 2434 C C . LEU A 1 57 ? 0.064 9.046 -4.049 1.00 0.00 57 LEU A C 2
ATOM 2435 O O . LEU A 1 57 ? -0.060 9.567 -5.157 1.00 0.00 57 LEU A O 2
ATOM 2451 N N . ALA A 1 58 ? -0.083 9.719 -2.912 1.00 0.00 58 ALA A N 2
ATOM 2452 C CA . ALA A 1 58 ? -0.405 11.140 -2.903 1.00 0.00 58 ALA A CA 2
ATOM 2453 C C . ALA A 1 58 ? 0.702 11.953 -3.563 1.00 0.00 58 ALA A C 2
ATOM 2454 O O . ALA A 1 58 ? 0.455 12.714 -4.499 1.00 0.00 58 ALA A O 2
ATOM 2461 N N . ALA A 1 59 ? 1.926 11.784 -3.072 1.00 0.00 59 ALA A N 2
ATOM 2462 C CA . ALA A 1 59 ? 3.073 12.498 -3.618 1.00 0.00 59 ALA A CA 2
ATOM 2463 C C . ALA A 1 59 ? 3.321 12.100 -5.069 1.00 0.00 59 ALA A C 2
ATOM 2464 O O . ALA A 1 59 ? 3.794 12.904 -5.872 1.00 0.00 59 ALA A O 2
ATOM 2471 N N . LEU A 1 60 ? 2.993 10.854 -5.398 1.00 0.00 60 LEU A N 2
ATOM 2472 C CA . LEU A 1 60 ? 3.175 10.348 -6.752 1.00 0.00 60 LEU A CA 2
ATOM 2473 C C . LEU A 1 60 ? 2.234 11.054 -7.722 1.00 0.00 60 LEU A C 2
ATOM 2474 O O . LEU A 1 60 ? 2.613 11.379 -8.847 1.00 0.00 60 LEU A O 2
ATOM 2490 N N . ARG A 1 61 ? 1.004 11.291 -7.276 1.00 0.00 61 ARG A N 2
ATOM 2491 C CA . ARG A 1 61 ? 0.007 11.962 -8.101 1.00 0.00 61 ARG A CA 2
ATOM 2492 C C . ARG A 1 61 ? 0.374 13.428 -8.304 1.00 0.00 61 ARG A C 2
ATOM 2493 O O . ARG A 1 61 ? 0.152 13.992 -9.374 1.00 0.00 61 ARG A O 2
ATOM 2514 N N . HIS A 1 62 ? 0.939 14.039 -7.268 1.00 0.00 62 HIS A N 2
ATOM 2515 C CA . HIS A 1 62 ? 1.341 15.439 -7.329 1.00 0.00 62 HIS A CA 2
ATOM 2516 C C . HIS A 1 62 ? 2.640 15.600 -8.114 1.00 0.00 62 HIS A C 2
ATOM 2517 O O . HIS A 1 62 ? 2.894 16.649 -8.705 1.00 0.00 62 HIS A O 2
ATOM 2532 N N . ALA A 1 63 ? 3.462 14.554 -8.111 1.00 0.00 63 ALA A N 2
ATOM 2533 C CA . ALA A 1 63 ? 4.737 14.577 -8.818 1.00 0.00 63 ALA A CA 2
ATOM 2534 C C . ALA A 1 63 ? 4.548 14.907 -10.296 1.00 0.00 63 ALA A C 2
ATOM 2535 O O . ALA A 1 63 ? 5.359 15.615 -10.892 1.00 0.00 63 ALA A O 2
ATOM 2542 N N . VAL A 1 64 ? 3.474 14.388 -10.883 1.00 0.00 64 VAL A N 2
ATOM 2543 C CA . VAL A 1 64 ? 3.184 14.628 -12.293 1.00 0.00 64 VAL A CA 2
ATOM 2544 C C . VAL A 1 64 ? 3.103 16.121 -12.596 1.00 0.00 64 VAL A C 2
ATOM 2545 O O . VAL A 1 64 ? 3.403 16.557 -13.707 1.00 0.00 64 VAL A O 2
ATOM 2558 N N . GLU A 1 65 ? 2.695 16.900 -11.599 1.00 0.00 65 GLU A N 2
ATOM 2559 C CA . GLU A 1 65 ? 2.575 18.344 -11.757 1.00 0.00 65 GLU A CA 2
ATOM 2560 C C . GLU A 1 65 ? 3.945 18.988 -11.945 1.00 0.00 65 GLU A C 2
ATOM 2561 O O . GLU A 1 65 ? 4.074 20.012 -12.617 1.00 0.00 65 GLU A O 2
ATOM 2573 N N . GLN A 1 66 ? 4.966 18.383 -11.346 1.00 0.00 66 GLN A N 2
ATOM 2574 C CA . GLN A 1 66 ? 6.326 18.899 -11.447 1.00 0.00 66 GLN A CA 2
ATOM 2575 C C . GLN A 1 66 ? 7.141 18.113 -12.472 1.00 0.00 66 GLN A C 2
ATOM 2576 O O . GLN A 1 66 ? 8.371 18.118 -12.434 1.00 0.00 66 GLN A O 2
ATOM 2590 N N . GLN A 1 67 ? 6.450 17.439 -13.388 1.00 0.00 67 GLN A N 2
ATOM 2591 C CA . GLN A 1 67 ? 7.116 16.653 -14.420 1.00 0.00 67 GLN A CA 2
ATOM 2592 C C . GLN A 1 67 ? 8.006 15.578 -13.801 1.00 0.00 67 GLN A C 2
ATOM 2593 O O . GLN A 1 67 ? 9.201 15.503 -14.089 1.00 0.00 67 GLN A O 2
ATOM 2607 N N . GLN A 1 68 ? 7.414 14.746 -12.951 1.00 0.00 68 GLN A N 2
ATOM 2608 C CA . GLN A 1 68 ? 8.150 13.674 -12.291 1.00 0.00 68 GLN A CA 2
ATOM 2609 C C . GLN A 1 68 ? 7.725 12.312 -12.832 1.00 0.00 68 GLN A C 2
ATOM 2610 O O . GLN A 1 68 ? 7.631 11.337 -12.086 1.00 0.00 68 GLN A O 2
ATOM 2624 N N . LEU A 1 69 ? 7.465 12.256 -14.135 1.00 0.00 69 LEU A N 2
ATOM 2625 C CA . LEU A 1 69 ? 7.044 11.019 -14.785 1.00 0.00 69 LEU A CA 2
ATOM 2626 C C . LEU A 1 69 ? 7.983 9.857 -14.451 1.00 0.00 69 LEU A C 2
ATOM 2627 O O . LEU A 1 69 ? 7.535 8.810 -13.983 1.00 0.00 69 LEU A O 2
ATOM 2643 N N . PRO A 1 70 ? 9.301 10.015 -14.688 1.00 0.00 70 PRO A N 2
ATOM 2644 C CA . PRO A 1 70 ? 10.280 8.959 -14.406 1.00 0.00 70 PRO A CA 2
ATOM 2645 C C . PRO A 1 70 ? 10.276 8.538 -12.941 1.00 0.00 70 PRO A C 2
ATOM 2646 O O . PRO A 1 70 ? 10.637 7.408 -12.610 1.00 0.00 70 PRO A O 2
ATOM 2657 N N . GLN A 1 71 ? 9.866 9.450 -12.066 1.00 0.00 71 GLN A N 2
ATOM 2658 C CA . GLN A 1 71 ? 9.816 9.166 -10.636 1.00 0.00 71 GLN A CA 2
ATOM 2659 C C . GLN A 1 71 ? 8.585 8.333 -10.291 1.00 0.00 71 GLN A C 2
ATOM 2660 O O . GLN A 1 71 ? 8.606 7.537 -9.352 1.00 0.00 71 GLN A O 2
ATOM 2674 N N . VAL A 1 72 ? 7.515 8.521 -11.057 1.00 0.00 72 VAL A N 2
ATOM 2675 C CA . VAL A 1 72 ? 6.275 7.788 -10.834 1.00 0.00 72 VAL A CA 2
ATOM 2676 C C . VAL A 1 72 ? 6.501 6.281 -10.924 1.00 0.00 72 VAL A C 2
ATOM 2677 O O . VAL A 1 72 ? 5.829 5.502 -10.250 1.00 0.00 72 VAL A O 2
ATOM 2690 N N . ALA A 1 73 ? 7.451 5.878 -11.762 1.00 0.00 73 ALA A N 2
ATOM 2691 C CA . ALA A 1 73 ? 7.763 4.465 -11.939 1.00 0.00 73 ALA A CA 2
ATOM 2692 C C . ALA A 1 73 ? 8.236 3.838 -10.632 1.00 0.00 73 ALA A C 2
ATOM 2693 O O . ALA A 1 73 ? 7.800 2.748 -10.261 1.00 0.00 73 ALA A O 2
ATOM 2700 N N . TRP A 1 74 ? 9.132 4.532 -9.938 1.00 0.00 74 TRP A N 2
ATOM 2701 C CA . TRP A 1 74 ? 9.665 4.042 -8.672 1.00 0.00 74 TRP A CA 2
ATOM 2702 C C . TRP A 1 74 ? 8.587 4.032 -7.592 1.00 0.00 74 TRP A C 2
ATOM 2703 O O . TRP A 1 74 ? 8.350 3.011 -6.947 1.00 0.00 74 TRP A O 2
ATOM 2724 N N . LEU A 1 75 ? 7.938 5.176 -7.400 1.00 0.00 75 LEU A N 2
ATOM 2725 C CA . LEU A 1 75 ? 6.886 5.299 -6.397 1.00 0.00 75 LEU A CA 2
ATOM 2726 C C . LEU A 1 75 ? 5.755 4.313 -6.670 1.00 0.00 75 LEU A C 2
ATOM 2727 O O . LEU A 1 75 ? 5.126 3.803 -5.742 1.00 0.00 75 LEU A O 2
ATOM 2743 N N . ALA A 1 76 ? 5.501 4.049 -7.947 1.00 0.00 76 ALA A N 2
ATOM 2744 C CA . ALA A 1 76 ? 4.445 3.124 -8.341 1.00 0.00 76 ALA A CA 2
ATOM 2745 C C . ALA A 1 76 ? 4.772 1.699 -7.907 1.00 0.00 76 ALA A C 2
ATOM 2746 O O . ALA A 1 76 ? 3.924 0.998 -7.354 1.00 0.00 76 ALA A O 2
ATOM 2753 N N . GLU A 1 77 ? 6.005 1.277 -8.161 1.00 0.00 77 GLU A N 2
ATOM 2754 C CA . GLU A 1 77 ? 6.444 -0.065 -7.797 1.00 0.00 77 GLU A CA 2
ATOM 2755 C C . GLU A 1 77 ? 6.386 -0.266 -6.287 1.00 0.00 77 GLU A C 2
ATOM 2756 O O . GLU A 1 77 ? 5.919 -1.299 -5.806 1.00 0.00 77 GLU A O 2
ATOM 2768 N N . HIS A 1 78 ? 6.863 0.726 -5.544 1.00 0.00 78 HIS A N 2
ATOM 2769 C CA . HIS A 1 78 ? 6.867 0.658 -4.087 1.00 0.00 78 HIS A CA 2
ATOM 2770 C C . HIS A 1 78 ? 5.445 0.561 -3.542 1.00 0.00 78 HIS A C 2
ATOM 2771 O O . HIS A 1 78 ? 5.194 -0.132 -2.556 1.00 0.00 78 HIS A O 2
ATOM 2786 N N . LEU A 1 79 ? 4.519 1.262 -4.189 1.00 0.00 79 LEU A N 2
ATOM 2787 C CA . LEU A 1 79 ? 3.123 1.255 -3.767 1.00 0.00 79 LEU A CA 2
ATOM 2788 C C . LEU A 1 79 ? 2.509 -0.131 -3.940 1.00 0.00 79 LEU A C 2
ATOM 2789 O O . LEU A 1 79 ? 1.875 -0.658 -3.026 1.00 0.00 79 LEU A O 2
ATOM 2805 N N . ALA A 1 80 ? 2.701 -0.715 -5.118 1.00 0.00 80 ALA A N 2
ATOM 2806 C CA . ALA A 1 80 ? 2.165 -2.040 -5.410 1.00 0.00 80 ALA A CA 2
ATOM 2807 C C . ALA A 1 80 ? 2.711 -3.079 -4.437 1.00 0.00 80 ALA A C 2
ATOM 2808 O O . ALA A 1 80 ? 1.989 -3.977 -4.003 1.00 0.00 80 ALA A O 2
ATOM 2815 N N . ALA A 1 81 ? 3.989 -2.950 -4.097 1.00 0.00 81 ALA A N 2
ATOM 2816 C CA . ALA A 1 81 ? 4.632 -3.877 -3.174 1.00 0.00 81 ALA A CA 2
ATOM 2817 C C . ALA A 1 81 ? 4.016 -3.784 -1.783 1.00 0.00 81 ALA A C 2
ATOM 2818 O O . ALA A 1 81 ? 3.688 -4.799 -1.169 1.00 0.00 81 ALA A O 2
ATOM 2825 N N . GLN A 1 82 ? 3.863 -2.559 -1.291 1.00 0.00 82 GLN A N 2
ATOM 2826 C CA . GLN A 1 82 ? 3.288 -2.331 0.029 1.00 0.00 82 GLN A CA 2
ATOM 2827 C C . GLN A 1 82 ? 1.853 -2.847 0.096 1.00 0.00 82 GLN A C 2
ATOM 2828 O O . GLN A 1 82 ? 1.468 -3.517 1.054 1.00 0.00 82 GLN A O 2
ATOM 2842 N N . LEU A 1 83 ? 1.066 -2.529 -0.928 1.00 0.00 83 LEU A N 2
ATOM 2843 C CA . LEU A 1 83 ? -0.326 -2.961 -0.984 1.00 0.00 83 LEU A CA 2
ATOM 2844 C C . LEU A 1 83 ? -0.426 -4.483 -0.975 1.00 0.00 83 LEU A C 2
ATOM 2845 O O . LEU A 1 83 ? -1.223 -5.058 -0.234 1.00 0.00 83 LEU A O 2
ATOM 2861 N N . GLU A 1 84 ? 0.387 -5.130 -1.804 1.00 0.00 84 GLU A N 2
ATOM 2862 C CA . GLU A 1 84 ? 0.389 -6.586 -1.891 1.00 0.00 84 GLU A CA 2
ATOM 2863 C C . GLU A 1 84 ? 0.709 -7.213 -0.537 1.00 0.00 84 GLU A C 2
ATOM 2864 O O . GLU A 1 84 ? 0.091 -8.199 -0.137 1.00 0.00 84 GLU A O 2
ATOM 2876 N N . ALA A 1 85 ? 1.679 -6.633 0.163 1.00 0.00 85 ALA A N 2
ATOM 2877 C CA . ALA A 1 85 ? 2.081 -7.134 1.471 1.00 0.00 85 ALA A CA 2
ATOM 2878 C C . ALA A 1 85 ? 0.937 -7.031 2.474 1.00 0.00 85 ALA A C 2
ATOM 2879 O O . ALA A 1 85 ? 0.671 -7.969 3.226 1.00 0.00 85 ALA A O 2
ATOM 2886 N N . ILE A 1 86 ? 0.262 -5.886 2.478 1.00 0.00 86 ILE A N 2
ATOM 2887 C CA . ILE A 1 86 ? -0.855 -5.661 3.388 1.00 0.00 86 ILE A CA 2
ATOM 2888 C C . ILE A 1 86 ? -2.016 -6.597 3.071 1.00 0.00 86 ILE A C 2
ATOM 2889 O O . ILE A 1 86 ? -2.629 -7.170 3.973 1.00 0.00 86 ILE A O 2
ATOM 2905 N N . ALA A 1 87 ? -2.313 -6.749 1.785 1.00 0.00 87 ALA A N 2
ATOM 2906 C CA . ALA A 1 87 ? -3.400 -7.616 1.349 1.00 0.00 87 ALA A CA 2
ATOM 2907 C C . ALA A 1 87 ? -3.084 -9.079 1.638 1.00 0.00 87 ALA A C 2
ATOM 2908 O O . ALA A 1 87 ? -3.975 -9.866 1.959 1.00 0.00 87 ALA A O 2
ATOM 2915 N N . ARG A 1 88 ? -1.810 -9.438 1.521 1.00 0.00 88 ARG A N 2
ATOM 2916 C CA . ARG A 1 88 ? -1.376 -10.808 1.771 1.00 0.00 88 ARG A CA 2
ATOM 2917 C C . ARG A 1 88 ? -1.646 -11.209 3.217 1.00 0.00 88 ARG A C 2
ATOM 2918 O O . ARG A 1 88 ? -2.289 -12.224 3.481 1.00 0.00 88 ARG A O 2
ATOM 2939 N N . GLU A 1 89 ? -1.151 -10.403 4.151 1.00 0.00 89 GLU A N 2
ATOM 2940 C CA . GLU A 1 89 ? -1.341 -10.673 5.571 1.00 0.00 89 GLU A CA 2
ATOM 2941 C C . GLU A 1 89 ? -2.823 -10.674 5.929 1.00 0.00 89 GLU A C 2
ATOM 2942 O O . GLU A 1 89 ? -3.291 -11.533 6.676 1.00 0.00 89 GLU A O 2
ATOM 2954 N N . ALA A 1 90 ? -3.557 -9.706 5.389 1.00 0.00 90 ALA A N 2
ATOM 2955 C CA . ALA A 1 90 ? -4.987 -9.594 5.650 1.00 0.00 90 ALA A CA 2
ATOM 2956 C C . ALA A 1 90 ? -5.736 -10.817 5.134 1.00 0.00 90 ALA A C 2
ATOM 2957 O O . ALA A 1 90 ? -6.686 -11.285 5.760 1.00 0.00 90 ALA A O 2
ATOM 2964 N N . SER A 1 91 ? -5.300 -11.331 3.988 1.00 0.00 91 SER A N 2
ATOM 2965 C CA . SER A 1 91 ? -5.930 -12.501 3.387 1.00 0.00 91 SER A CA 2
ATOM 2966 C C . SER A 1 91 ? -5.522 -13.774 4.121 1.00 0.00 91 SER A C 2
ATOM 2967 O O . SER A 1 91 ? -6.316 -14.705 4.257 1.00 0.00 91 SER A O 2
ATOM 2975 N N . ALA A 1 92 ? -4.280 -13.807 4.594 1.00 0.00 92 ALA A N 2
ATOM 2976 C CA . ALA A 1 92 ? -3.768 -14.966 5.314 1.00 0.00 92 ALA A CA 2
ATOM 2977 C C . ALA A 1 92 ? -4.559 -15.210 6.595 1.00 0.00 92 ALA A C 2
ATOM 2978 O O . ALA A 1 92 ? -5.170 -16.265 6.768 1.00 0.00 92 ALA A O 2
ATOM 2985 N N . TRP A 1 93 ? -4.546 -14.227 7.490 1.00 0.00 93 TRP A N 2
ATOM 2986 C CA . TRP A 1 93 ? -5.264 -14.337 8.755 1.00 0.00 93 TRP A CA 2
ATOM 2987 C C . TRP A 1 93 ? -6.764 -14.484 8.519 1.00 0.00 93 TRP A C 2
ATOM 2988 O O . TRP A 1 93 ? -7.481 -15.041 9.351 1.00 0.00 93 TRP A O 2
ATOM 3009 N N . SER A 1 94 ? -7.234 -13.981 7.381 1.00 0.00 94 SER A N 2
ATOM 3010 C CA . SER A 1 94 ? -8.650 -14.058 7.038 1.00 0.00 94 SER A CA 2
ATOM 3011 C C . SER A 1 94 ? -9.050 -15.490 6.693 1.00 0.00 94 SER A C 2
ATOM 3012 O O . SER A 1 94 ? -9.436 -15.784 5.561 1.00 0.00 94 SER A O 2
ATOM 3020 N N . LEU A 1 95 ? -8.958 -16.378 7.678 1.00 0.00 95 LEU A N 2
ATOM 3021 C CA . LEU A 1 95 ? -9.312 -17.779 7.480 1.00 0.00 95 LEU A CA 2
ATOM 3022 C C . LEU A 1 95 ? -9.723 -18.431 8.797 1.00 0.00 95 LEU A C 2
ATOM 3023 O O . LEU A 1 95 ? -9.629 -19.649 8.952 1.00 0.00 95 LEU A O 2
ATOM 3039 N N . ARG A 1 96 ? -10.180 -17.615 9.742 1.00 0.00 96 ARG A N 2
ATOM 3040 C CA . ARG A 1 96 ? -10.605 -18.114 11.045 1.00 0.00 96 ARG A CA 2
ATOM 3041 C C . ARG A 1 96 ? -11.369 -17.039 11.814 1.00 0.00 96 ARG A C 2
ATOM 3042 O O . ARG A 1 96 ? -11.324 -16.990 13.043 1.00 0.00 96 ARG A O 2
ATOM 3063 N N . GLU A 1 97 ? -12.069 -16.179 11.081 1.00 0.00 97 GLU A N 2
ATOM 3064 C CA . GLU A 1 97 ? -12.844 -15.104 11.691 1.00 0.00 97 GLU A CA 2
ATOM 3065 C C . GLU A 1 97 ? -11.948 -14.190 12.523 1.00 0.00 97 GLU A C 2
ATOM 3066 O O . GLU A 1 97 ? -12.343 -13.723 13.591 1.00 0.00 97 GLU A O 2
ATOM 3078 N N . TRP A 1 98 ? -10.742 -13.937 12.024 1.00 0.00 98 TRP A N 2
ATOM 3079 C CA . TRP A 1 98 ? -9.792 -13.078 12.721 1.00 0.00 98 TRP A CA 2
ATOM 3080 C C . TRP A 1 98 ? -9.653 -11.734 12.012 1.00 0.00 98 TRP A C 2
ATOM 3081 O O . TRP A 1 98 ? -10.455 -11.466 11.093 1.00 0.00 98 TRP A O 2
ATOM 3103 N N . MET A 1 1 ? -7.492 -1.328 -22.240 1.00 0.00 1 MET A N 3
ATOM 3104 C CA . MET A 1 1 ? -6.749 -0.081 -21.920 1.00 0.00 1 MET A CA 3
ATOM 3105 C C . MET A 1 1 ? -5.546 -0.368 -21.026 1.00 0.00 1 MET A C 3
ATOM 3106 O O . MET A 1 1 ? -4.542 0.342 -21.073 1.00 0.00 1 MET A O 3
ATOM 3119 N N . LYS A 1 2 ? -5.657 -1.414 -20.211 1.00 0.00 2 LYS A N 3
ATOM 3120 C CA . LYS A 1 2 ? -4.580 -1.799 -19.302 1.00 0.00 2 LYS A CA 3
ATOM 3121 C C . LYS A 1 2 ? -4.414 -0.771 -18.187 1.00 0.00 2 LYS A C 3
ATOM 3122 O O . LYS A 1 2 ? -4.658 -1.065 -17.017 1.00 0.00 2 LYS A O 3
ATOM 3141 N N . THR A 1 3 ? -3.997 0.436 -18.557 1.00 0.00 3 THR A N 3
ATOM 3142 C CA . THR A 1 3 ? -3.797 1.508 -17.588 1.00 0.00 3 THR A CA 3
ATOM 3143 C C . THR A 1 3 ? -5.079 1.785 -16.808 1.00 0.00 3 THR A C 3
ATOM 3144 O O . THR A 1 3 ? -5.035 2.188 -15.645 1.00 0.00 3 THR A O 3
ATOM 3155 N N . ALA A 1 4 ? -6.218 1.567 -17.455 1.00 0.00 4 ALA A N 3
ATOM 3156 C CA . ALA A 1 4 ? -7.512 1.793 -16.822 1.00 0.00 4 ALA A CA 3
ATOM 3157 C C . ALA A 1 4 ? -7.806 0.724 -15.775 1.00 0.00 4 ALA A C 3
ATOM 3158 O O . ALA A 1 4 ? -8.475 0.987 -14.776 1.00 0.00 4 ALA A O 3
ATOM 3165 N N . LEU A 1 5 ? -7.304 -0.484 -16.012 1.00 0.00 5 LEU A N 3
ATOM 3166 C CA . LEU A 1 5 ? -7.515 -1.594 -15.089 1.00 0.00 5 LEU A CA 3
ATOM 3167 C C . LEU A 1 5 ? -6.604 -1.471 -13.871 1.00 0.00 5 LEU A C 3
ATOM 3168 O O . LEU A 1 5 ? -7.046 -1.639 -12.735 1.00 0.00 5 LEU A O 3
ATOM 3184 N N . LEU A 1 6 ? -5.331 -1.178 -14.116 1.00 0.00 6 LEU A N 3
ATOM 3185 C CA . LEU A 1 6 ? -4.359 -1.034 -13.039 1.00 0.00 6 LEU A CA 3
ATOM 3186 C C . LEU A 1 6 ? -4.771 0.079 -12.080 1.00 0.00 6 LEU A C 3
ATOM 3187 O O . LEU A 1 6 ? -4.731 -0.092 -10.861 1.00 0.00 6 LEU A O 3
ATOM 3203 N N . LEU A 1 7 ? -5.165 1.219 -12.638 1.00 0.00 7 LEU A N 3
ATOM 3204 C CA . LEU A 1 7 ? -5.585 2.360 -11.832 1.00 0.00 7 LEU A CA 3
ATOM 3205 C C . LEU A 1 7 ? -6.886 2.057 -11.095 1.00 0.00 7 LEU A C 3
ATOM 3206 O O . LEU A 1 7 ? -7.071 2.464 -9.948 1.00 0.00 7 LEU A O 3
ATOM 3222 N N . GLU A 1 8 ? -7.785 1.340 -11.762 1.00 0.00 8 GLU A N 3
ATOM 3223 C CA . GLU A 1 8 ? -9.070 0.984 -11.170 1.00 0.00 8 GLU A CA 3
ATOM 3224 C C . GLU A 1 8 ? -8.893 -0.057 -10.069 1.00 0.00 8 GLU A C 3
ATOM 3225 O O . GLU A 1 8 ? -9.483 0.056 -8.994 1.00 0.00 8 GLU A O 3
ATOM 3237 N N . LYS A 1 9 ? -8.078 -1.070 -10.344 1.00 0.00 9 LYS A N 3
ATOM 3238 C CA . LYS A 1 9 ? -7.825 -2.131 -9.376 1.00 0.00 9 LYS A CA 3
ATOM 3239 C C . LYS A 1 9 ? -7.202 -1.568 -8.102 1.00 0.00 9 LYS A C 3
ATOM 3240 O O . LYS A 1 9 ? -7.676 -1.833 -6.998 1.00 0.00 9 LYS A O 3
ATOM 3259 N N . LEU A 1 10 ? -6.136 -0.790 -8.264 1.00 0.00 10 LEU A N 3
ATOM 3260 C CA . LEU A 1 10 ? -5.448 -0.190 -7.127 1.00 0.00 10 LEU A CA 3
ATOM 3261 C C . LEU A 1 10 ? -6.390 0.711 -6.334 1.00 0.00 10 LEU A C 3
ATOM 3262 O O . LEU A 1 10 ? -6.445 0.641 -5.106 1.00 0.00 10 LEU A O 3
ATOM 3278 N N . GLU A 1 11 ? -7.130 1.556 -7.044 1.00 0.00 11 GLU A N 3
ATOM 3279 C CA . GLU A 1 11 ? -8.071 2.471 -6.407 1.00 0.00 11 GLU A CA 3
ATOM 3280 C C . GLU A 1 11 ? -9.136 1.704 -5.630 1.00 0.00 11 GLU A C 3
ATOM 3281 O O . GLU A 1 11 ? -9.521 2.099 -4.530 1.00 0.00 11 GLU A O 3
ATOM 3293 N N . GLY A 1 12 ? -9.607 0.604 -6.209 1.00 0.00 12 GLY A N 3
ATOM 3294 C CA . GLY A 1 12 ? -10.624 -0.200 -5.557 1.00 0.00 12 GLY A CA 3
ATOM 3295 C C . GLY A 1 12 ? -10.110 -0.878 -4.301 1.00 0.00 12 GLY A C 3
ATOM 3296 O O . GLY A 1 12 ? -10.768 -0.851 -3.261 1.00 0.00 12 GLY A O 3
ATOM 3300 N N . GLN A 1 13 ? -8.933 -1.487 -4.399 1.00 0.00 13 GLN A N 3
ATOM 3301 C CA . GLN A 1 13 ? -8.332 -2.175 -3.262 1.00 0.00 13 GLN A CA 3
ATOM 3302 C C . GLN A 1 13 ? -7.934 -1.184 -2.174 1.00 0.00 13 GLN A C 3
ATOM 3303 O O . GLN A 1 13 ? -8.209 -1.399 -0.993 1.00 0.00 13 GLN A O 3
ATOM 3317 N N . LEU A 1 14 ? -7.283 -0.099 -2.579 1.00 0.00 14 LEU A N 3
ATOM 3318 C CA . LEU A 1 14 ? -6.845 0.926 -1.638 1.00 0.00 14 LEU A CA 3
ATOM 3319 C C . LEU A 1 14 ? -8.033 1.521 -0.888 1.00 0.00 14 LEU A C 3
ATOM 3320 O O . LEU A 1 14 ? -7.984 1.699 0.329 1.00 0.00 14 LEU A O 3
ATOM 3336 N N . ALA A 1 15 ? -9.098 1.826 -1.622 1.00 0.00 15 ALA A N 3
ATOM 3337 C CA . ALA A 1 15 ? -10.298 2.401 -1.025 1.00 0.00 15 ALA A CA 3
ATOM 3338 C C . ALA A 1 15 ? -10.875 1.481 0.046 1.00 0.00 15 ALA A C 3
ATOM 3339 O O . ALA A 1 15 ? -11.173 1.917 1.157 1.00 0.00 15 ALA A O 3
ATOM 3346 N N . THR A 1 16 ? -11.031 0.207 -0.297 1.00 0.00 16 THR A N 3
ATOM 3347 C CA . THR A 1 16 ? -11.574 -0.774 0.636 1.00 0.00 16 THR A CA 3
ATOM 3348 C C . THR A 1 16 ? -10.611 -1.020 1.793 1.00 0.00 16 THR A C 3
ATOM 3349 O O . THR A 1 16 ? -11.027 -1.141 2.944 1.00 0.00 16 THR A O 3
ATOM 3360 N N . LEU A 1 17 ? -9.322 -1.094 1.478 1.00 0.00 17 LEU A N 3
ATOM 3361 C CA . LEU A 1 17 ? -8.300 -1.328 2.491 1.00 0.00 17 LEU A CA 3
ATOM 3362 C C . LEU A 1 17 ? -8.235 -0.170 3.482 1.00 0.00 17 LEU A C 3
ATOM 3363 O O . LEU A 1 17 ? -8.056 -0.377 4.681 1.00 0.00 17 LEU A O 3
ATOM 3379 N N . ARG A 1 18 ? -8.379 1.049 2.973 1.00 0.00 18 ARG A N 3
ATOM 3380 C CA . ARG A 1 18 ? -8.333 2.238 3.815 1.00 0.00 18 ARG A CA 3
ATOM 3381 C C . ARG A 1 18 ? -9.602 2.368 4.653 1.00 0.00 18 ARG A C 3
ATOM 3382 O O . ARG A 1 18 ? -9.571 2.893 5.766 1.00 0.00 18 ARG A O 3
ATOM 3403 N N . GLN A 1 19 ? -10.717 1.891 4.110 1.00 0.00 19 GLN A N 3
ATOM 3404 C CA . GLN A 1 19 ? -11.996 1.959 4.808 1.00 0.00 19 GLN A CA 3
ATOM 3405 C C . GLN A 1 19 ? -12.116 0.855 5.855 1.00 0.00 19 GLN A C 3
ATOM 3406 O O . GLN A 1 19 ? -12.587 1.090 6.968 1.00 0.00 19 GLN A O 3
ATOM 3420 N N . ARG A 1 20 ? -11.694 -0.351 5.490 1.00 0.00 20 ARG A N 3
ATOM 3421 C CA . ARG A 1 20 ? -11.764 -1.492 6.396 1.00 0.00 20 ARG A CA 3
ATOM 3422 C C . ARG A 1 20 ? -10.594 -1.496 7.377 1.00 0.00 20 ARG A C 3
ATOM 3423 O O . ARG A 1 20 ? -10.764 -1.798 8.558 1.00 0.00 20 ARG A O 3
ATOM 3444 N N . CYS A 1 21 ? -9.406 -1.165 6.881 1.00 0.00 21 CYS A N 3
ATOM 3445 C CA . CYS A 1 21 ? -8.211 -1.139 7.720 1.00 0.00 21 CYS A CA 3
ATOM 3446 C C . CYS A 1 21 ? -7.993 0.239 8.344 1.00 0.00 21 CYS A C 3
ATOM 3447 O O . CYS A 1 21 ? -6.919 0.523 8.873 1.00 0.00 21 CYS A O 3
ATOM 3455 N N . ALA A 1 22 ? -9.013 1.092 8.284 1.00 0.00 22 ALA A N 3
ATOM 3456 C CA . ALA A 1 22 ? -8.915 2.432 8.851 1.00 0.00 22 ALA A CA 3
ATOM 3457 C C . ALA A 1 22 ? -8.811 2.375 10.374 1.00 0.00 22 ALA A C 3
ATOM 3458 O O . ALA A 1 22 ? -7.810 2.800 10.950 1.00 0.00 22 ALA A O 3
ATOM 3465 N N . PRO A 1 23 ? -9.847 1.845 11.050 1.00 0.00 23 PRO A N 3
ATOM 3466 C CA . PRO A 1 23 ? -9.861 1.735 12.510 1.00 0.00 23 PRO A CA 3
ATOM 3467 C C . PRO A 1 23 ? -9.074 0.526 13.008 1.00 0.00 23 PRO A C 3
ATOM 3468 O O . PRO A 1 23 ? -9.607 -0.325 13.720 1.00 0.00 23 PRO A O 3
ATOM 3479 N N . VAL A 1 24 ? -7.802 0.454 12.627 1.00 0.00 24 VAL A N 3
ATOM 3480 C CA . VAL A 1 24 ? -6.945 -0.654 13.033 1.00 0.00 24 VAL A CA 3
ATOM 3481 C C . VAL A 1 24 ? -5.792 -0.182 13.920 1.00 0.00 24 VAL A C 3
ATOM 3482 O O . VAL A 1 24 ? -5.010 -0.994 14.413 1.00 0.00 24 VAL A O 3
ATOM 3495 N N . SER A 1 25 ? -5.688 1.129 14.120 1.00 0.00 25 SER A N 3
ATOM 3496 C CA . SER A 1 25 ? -4.626 1.692 14.947 1.00 0.00 25 SER A CA 3
ATOM 3497 C C . SER A 1 25 ? -4.671 1.125 16.365 1.00 0.00 25 SER A C 3
ATOM 3498 O O . SER A 1 25 ? -3.672 1.151 17.085 1.00 0.00 25 SER A O 3
ATOM 3506 N N . GLN A 1 26 ? -5.834 0.615 16.763 1.00 0.00 26 GLN A N 3
ATOM 3507 C CA . GLN A 1 26 ? -6.003 0.047 18.096 1.00 0.00 26 GLN A CA 3
ATOM 3508 C C . GLN A 1 26 ? -5.269 -1.285 18.224 1.00 0.00 26 GLN A C 3
ATOM 3509 O O . GLN A 1 26 ? -4.491 -1.488 19.157 1.00 0.00 26 GLN A O 3
ATOM 3523 N N . PHE A 1 27 ? -5.524 -2.191 17.286 1.00 0.00 27 PHE A N 3
ATOM 3524 C CA . PHE A 1 27 ? -4.890 -3.505 17.299 1.00 0.00 27 PHE A CA 3
ATOM 3525 C C . PHE A 1 27 ? -3.915 -3.658 16.136 1.00 0.00 27 PHE A C 3
ATOM 3526 O O . PHE A 1 27 ? -3.648 -4.769 15.677 1.00 0.00 27 PHE A O 3
ATOM 3543 N N . ALA A 1 28 ? -3.388 -2.535 15.664 1.00 0.00 28 ALA A N 3
ATOM 3544 C CA . ALA A 1 28 ? -2.444 -2.539 14.555 1.00 0.00 28 ALA A CA 3
ATOM 3545 C C . ALA A 1 28 ? -1.149 -3.246 14.937 1.00 0.00 28 ALA A C 3
ATOM 3546 O O . ALA A 1 28 ? -0.509 -2.899 15.929 1.00 0.00 28 ALA A O 3
ATOM 3553 N N . THR A 1 29 ? -0.771 -4.239 14.141 1.00 0.00 29 THR A N 3
ATOM 3554 C CA . THR A 1 29 ? 0.448 -4.999 14.390 1.00 0.00 29 THR A CA 3
ATOM 3555 C C . THR A 1 29 ? 1.058 -5.493 13.083 1.00 0.00 29 THR A C 3
ATOM 3556 O O . THR A 1 29 ? 0.385 -6.132 12.275 1.00 0.00 29 THR A O 3
ATOM 3567 N N . LEU A 1 30 ? 2.337 -5.191 12.881 1.00 0.00 30 LEU A N 3
ATOM 3568 C CA . LEU A 1 30 ? 3.037 -5.604 11.670 1.00 0.00 30 LEU A CA 3
ATOM 3569 C C . LEU A 1 30 ? 3.702 -6.964 11.863 1.00 0.00 30 LEU A C 3
ATOM 3570 O O . LEU A 1 30 ? 4.248 -7.254 12.928 1.00 0.00 30 LEU A O 3
ATOM 3586 N N . SER A 1 31 ? 3.650 -7.794 10.826 1.00 0.00 31 SER A N 3
ATOM 3587 C CA . SER A 1 31 ? 4.245 -9.124 10.880 1.00 0.00 31 SER A CA 3
ATOM 3588 C C . SER A 1 31 ? 5.764 -9.038 11.001 1.00 0.00 31 SER A C 3
ATOM 3589 O O . SER A 1 31 ? 6.379 -8.074 10.547 1.00 0.00 31 SER A O 3
ATOM 3597 N N . ALA A 1 32 ? 6.361 -10.054 11.617 1.00 0.00 32 ALA A N 3
ATOM 3598 C CA . ALA A 1 32 ? 7.807 -10.095 11.799 1.00 0.00 32 ALA A CA 3
ATOM 3599 C C . ALA A 1 32 ? 8.532 -10.349 10.478 1.00 0.00 32 ALA A C 3
ATOM 3600 O O . ALA A 1 32 ? 9.754 -10.225 10.399 1.00 0.00 32 ALA A O 3
ATOM 3607 N N . ARG A 1 33 ? 7.777 -10.708 9.442 1.00 0.00 33 ARG A N 3
ATOM 3608 C CA . ARG A 1 33 ? 8.358 -10.979 8.131 1.00 0.00 33 ARG A CA 3
ATOM 3609 C C . ARG A 1 33 ? 8.318 -9.737 7.241 1.00 0.00 33 ARG A C 3
ATOM 3610 O O . ARG A 1 33 ? 8.386 -9.841 6.017 1.00 0.00 33 ARG A O 3
ATOM 3631 N N . PHE A 1 34 ? 8.210 -8.564 7.861 1.00 0.00 34 PHE A N 3
ATOM 3632 C CA . PHE A 1 34 ? 8.163 -7.311 7.124 1.00 0.00 34 PHE A CA 3
ATOM 3633 C C . PHE A 1 34 ? 9.393 -7.152 6.236 1.00 0.00 34 PHE A C 3
ATOM 3634 O O . PHE A 1 34 ? 10.494 -7.560 6.605 1.00 0.00 34 PHE A O 3
ATOM 3651 N N . ASP A 1 35 ? 9.198 -6.557 5.063 1.00 0.00 35 ASP A N 3
ATOM 3652 C CA . ASP A 1 35 ? 10.292 -6.344 4.123 1.00 0.00 35 ASP A CA 3
ATOM 3653 C C . ASP A 1 35 ? 10.506 -4.856 3.865 1.00 0.00 35 ASP A C 3
ATOM 3654 O O . ASP A 1 35 ? 9.568 -4.133 3.529 1.00 0.00 35 ASP A O 3
ATOM 3663 N N . ARG A 1 36 ? 11.746 -4.405 4.025 1.00 0.00 36 ARG A N 3
ATOM 3664 C CA . ARG A 1 36 ? 12.083 -3.003 3.810 1.00 0.00 36 ARG A CA 3
ATOM 3665 C C . ARG A 1 36 ? 11.977 -2.634 2.333 1.00 0.00 36 ARG A C 3
ATOM 3666 O O . ARG A 1 36 ? 11.752 -1.474 1.989 1.00 0.00 36 ARG A O 3
ATOM 3687 N N . HIS A 1 37 ? 12.140 -3.626 1.464 1.00 0.00 37 HIS A N 3
ATOM 3688 C CA . HIS A 1 37 ? 12.062 -3.401 0.025 1.00 0.00 37 HIS A CA 3
ATOM 3689 C C . HIS A 1 37 ? 10.612 -3.278 -0.432 1.00 0.00 37 HIS A C 3
ATOM 3690 O O . HIS A 1 37 ? 10.317 -2.595 -1.413 1.00 0.00 37 HIS A O 3
ATOM 3705 N N . LEU A 1 38 ? 9.710 -3.944 0.282 1.00 0.00 38 LEU A N 3
ATOM 3706 C CA . LEU A 1 38 ? 8.292 -3.908 -0.055 1.00 0.00 38 LEU A CA 3
ATOM 3707 C C . LEU A 1 38 ? 7.570 -2.819 0.733 1.00 0.00 38 LEU A C 3
ATOM 3708 O O . LEU A 1 38 ? 6.612 -2.219 0.246 1.00 0.00 38 LEU A O 3
ATOM 3724 N N . PHE A 1 39 ? 8.036 -2.570 1.952 1.00 0.00 39 PHE A N 3
ATOM 3725 C CA . PHE A 1 39 ? 7.434 -1.553 2.808 1.00 0.00 39 PHE A CA 3
ATOM 3726 C C . PHE A 1 39 ? 8.447 -0.471 3.166 1.00 0.00 39 PHE A C 3
ATOM 3727 O O . PHE A 1 39 ? 9.656 -0.680 3.061 1.00 0.00 39 PHE A O 3
ATOM 3744 N N . GLN A 1 40 ? 7.946 0.685 3.588 1.00 0.00 40 GLN A N 3
ATOM 3745 C CA . GLN A 1 40 ? 8.808 1.801 3.962 1.00 0.00 40 GLN A CA 3
ATOM 3746 C C . GLN A 1 40 ? 9.384 1.598 5.361 1.00 0.00 40 GLN A C 3
ATOM 3747 O O . GLN A 1 40 ? 8.943 0.720 6.103 1.00 0.00 40 GLN A O 3
ATOM 3761 N N . THR A 1 41 ? 10.371 2.415 5.713 1.00 0.00 41 THR A N 3
ATOM 3762 C CA . THR A 1 41 ? 11.007 2.326 7.022 1.00 0.00 41 THR A CA 3
ATOM 3763 C C . THR A 1 41 ? 10.018 2.665 8.133 1.00 0.00 41 THR A C 3
ATOM 3764 O O . THR A 1 41 ? 10.133 2.167 9.253 1.00 0.00 41 THR A O 3
ATOM 3775 N N . ARG A 1 42 ? 9.047 3.516 7.816 1.00 0.00 42 ARG A N 3
ATOM 3776 C CA . ARG A 1 42 ? 8.038 3.922 8.788 1.00 0.00 42 ARG A CA 3
ATOM 3777 C C . ARG A 1 42 ? 7.076 2.775 9.096 1.00 0.00 42 ARG A C 3
ATOM 3778 O O . ARG A 1 42 ? 6.412 2.774 10.133 1.00 0.00 42 ARG A O 3
ATOM 3799 N N . ALA A 1 43 ? 7.005 1.802 8.192 1.00 0.00 43 ALA A N 3
ATOM 3800 C CA . ALA A 1 43 ? 6.123 0.653 8.372 1.00 0.00 43 ALA A CA 3
ATOM 3801 C C . ALA A 1 43 ? 6.426 -0.075 9.677 1.00 0.00 43 ALA A C 3
ATOM 3802 O O . ALA A 1 43 ? 7.237 -1.001 9.709 1.00 0.00 43 ALA A O 3
ATOM 3809 N N . THR A 1 44 ? 5.768 0.348 10.752 1.00 0.00 44 THR A N 3
ATOM 3810 C CA . THR A 1 44 ? 5.966 -0.264 12.061 1.00 0.00 44 THR A CA 3
ATOM 3811 C C . THR A 1 44 ? 4.708 -0.998 12.514 1.00 0.00 44 THR A C 3
ATOM 3812 O O . THR A 1 44 ? 4.785 -2.026 13.187 1.00 0.00 44 THR A O 3
ATOM 3823 N N . THR A 1 45 ? 3.550 -0.462 12.142 1.00 0.00 45 THR A N 3
ATOM 3824 C CA . THR A 1 45 ? 2.274 -1.064 12.510 1.00 0.00 45 THR A CA 3
ATOM 3825 C C . THR A 1 45 ? 1.304 -1.045 11.332 1.00 0.00 45 THR A C 3
ATOM 3826 O O . THR A 1 45 ? 1.589 -0.453 10.291 1.00 0.00 45 THR A O 3
ATOM 3837 N N . LEU A 1 46 ? 0.158 -1.696 11.503 1.00 0.00 46 LEU A N 3
ATOM 3838 C CA . LEU A 1 46 ? -0.853 -1.753 10.453 1.00 0.00 46 LEU A CA 3
ATOM 3839 C C . LEU A 1 46 ? -1.324 -0.353 10.074 1.00 0.00 46 LEU A C 3
ATOM 3840 O O . LEU A 1 46 ? -1.377 -0.003 8.895 1.00 0.00 46 LEU A O 3
ATOM 3856 N N . GLN A 1 47 ? -1.663 0.446 11.081 1.00 0.00 47 GLN A N 3
ATOM 3857 C CA . GLN A 1 47 ? -2.128 1.810 10.852 1.00 0.00 47 GLN A CA 3
ATOM 3858 C C . GLN A 1 47 ? -1.070 2.627 10.118 1.00 0.00 47 GLN A C 3
ATOM 3859 O O . GLN A 1 47 ? -1.387 3.417 9.229 1.00 0.00 47 GLN A O 3
ATOM 3873 N N . ALA A 1 48 ? 0.190 2.428 10.495 1.00 0.00 48 ALA A N 3
ATOM 3874 C CA . ALA A 1 48 ? 1.295 3.145 9.871 1.00 0.00 48 ALA A CA 3
ATOM 3875 C C . ALA A 1 48 ? 1.441 2.754 8.404 1.00 0.00 48 ALA A C 3
ATOM 3876 O O . ALA A 1 48 ? 1.762 3.588 7.558 1.00 0.00 48 ALA A O 3
ATOM 3883 N N . CYS A 1 49 ? 1.202 1.480 8.111 1.00 0.00 49 CYS A N 3
ATOM 3884 C CA . CYS A 1 49 ? 1.307 0.978 6.746 1.00 0.00 49 CYS A CA 3
ATOM 3885 C C . CYS A 1 49 ? 0.284 1.655 5.839 1.00 0.00 49 CYS A C 3
ATOM 3886 O O . CYS A 1 49 ? 0.607 2.076 4.729 1.00 0.00 49 CYS A O 3
ATOM 3894 N N . LEU A 1 50 ? -0.951 1.757 6.321 1.00 0.00 50 LEU A N 3
ATOM 3895 C CA . LEU A 1 50 ? -2.020 2.385 5.554 1.00 0.00 50 LEU A CA 3
ATOM 3896 C C . LEU A 1 50 ? -1.687 3.842 5.250 1.00 0.00 50 LEU A C 3
ATOM 3897 O O . LEU A 1 50 ? -1.793 4.289 4.108 1.00 0.00 50 LEU A O 3
ATOM 3913 N N . ASP A 1 51 ? -1.281 4.578 6.280 1.00 0.00 51 ASP A N 3
ATOM 3914 C CA . ASP A 1 51 ? -0.930 5.985 6.123 1.00 0.00 51 ASP A CA 3
ATOM 3915 C C . ASP A 1 51 ? 0.214 6.148 5.127 1.00 0.00 51 ASP A C 3
ATOM 3916 O O . ASP A 1 51 ? 0.221 7.079 4.321 1.00 0.00 51 ASP A O 3
ATOM 3925 N N . GLU A 1 52 ? 1.179 5.235 5.187 1.00 0.00 52 GLU A N 3
ATOM 3926 C CA . GLU A 1 52 ? 2.326 5.276 4.289 1.00 0.00 52 GLU A CA 3
ATOM 3927 C C . GLU A 1 52 ? 1.881 5.127 2.838 1.00 0.00 52 GLU A C 3
ATOM 3928 O O . GLU A 1 52 ? 2.423 5.773 1.942 1.00 0.00 52 GLU A O 3
ATOM 3940 N N . ALA A 1 53 ? 0.887 4.273 2.616 1.00 0.00 53 ALA A N 3
ATOM 3941 C CA . ALA A 1 53 ? 0.365 4.040 1.276 1.00 0.00 53 ALA A CA 3
ATOM 3942 C C . ALA A 1 53 ? -0.286 5.302 0.719 1.00 0.00 53 ALA A C 3
ATOM 3943 O O . ALA A 1 53 ? -0.075 5.663 -0.439 1.00 0.00 53 ALA A O 3
ATOM 3950 N N . GLY A 1 54 ? -1.077 5.970 1.553 1.00 0.00 54 GLY A N 3
ATOM 3951 C CA . GLY A 1 54 ? -1.744 7.186 1.127 1.00 0.00 54 GLY A CA 3
ATOM 3952 C C . GLY A 1 54 ? -0.764 8.272 0.730 1.00 0.00 54 GLY A C 3
ATOM 3953 O O . GLY A 1 54 ? -0.986 8.992 -0.244 1.00 0.00 54 GLY A O 3
ATOM 3957 N N . ASP A 1 55 ? 0.324 8.388 1.485 1.00 0.00 55 ASP A N 3
ATOM 3958 C CA . ASP A 1 55 ? 1.343 9.392 1.206 1.00 0.00 55 ASP A CA 3
ATOM 3959 C C . ASP A 1 55 ? 2.132 9.030 -0.048 1.00 0.00 55 ASP A C 3
ATOM 3960 O O . ASP A 1 55 ? 2.590 9.907 -0.781 1.00 0.00 55 ASP A O 3
ATOM 3969 N N . ASN A 1 56 ? 2.284 7.732 -0.290 1.00 0.00 56 ASN A N 3
ATOM 3970 C CA . ASN A 1 56 ? 3.017 7.251 -1.456 1.00 0.00 56 ASN A CA 3
ATOM 3971 C C . ASN A 1 56 ? 2.288 7.619 -2.744 1.00 0.00 56 ASN A C 3
ATOM 3972 O O . ASN A 1 56 ? 2.860 8.247 -3.635 1.00 0.00 56 ASN A O 3
ATOM 3983 N N . LEU A 1 57 ? 1.022 7.225 -2.835 1.00 0.00 57 LEU A N 3
ATOM 3984 C CA . LEU A 1 57 ? 0.215 7.514 -4.015 1.00 0.00 57 LEU A CA 3
ATOM 3985 C C . LEU A 1 57 ? 0.058 9.019 -4.208 1.00 0.00 57 LEU A C 3
ATOM 3986 O O . LEU A 1 57 ? 0.066 9.514 -5.335 1.00 0.00 57 LEU A O 3
ATOM 4002 N N . ALA A 1 58 ? -0.084 9.740 -3.101 1.00 0.00 58 ALA A N 3
ATOM 4003 C CA . ALA A 1 58 ? -0.241 11.189 -3.150 1.00 0.00 58 ALA A CA 3
ATOM 4004 C C . ALA A 1 58 ? 1.020 11.857 -3.688 1.00 0.00 58 ALA A C 3
ATOM 4005 O O . ALA A 1 58 ? 0.948 12.838 -4.427 1.00 0.00 58 ALA A O 3
ATOM 4012 N N . ALA A 1 59 ? 2.175 11.317 -3.312 1.00 0.00 59 ALA A N 3
ATOM 4013 C CA . ALA A 1 59 ? 3.452 11.859 -3.758 1.00 0.00 59 ALA A CA 3
ATOM 4014 C C . ALA A 1 59 ? 3.712 11.515 -5.220 1.00 0.00 59 ALA A C 3
ATOM 4015 O O . ALA A 1 59 ? 4.312 12.299 -5.955 1.00 0.00 59 ALA A O 3
ATOM 4022 N N . LEU A 1 60 ? 3.254 10.339 -5.637 1.00 0.00 60 LEU A N 3
ATOM 4023 C CA . LEU A 1 60 ? 3.436 9.892 -7.013 1.00 0.00 60 LEU A CA 3
ATOM 4024 C C . LEU A 1 60 ? 2.585 10.723 -7.969 1.00 0.00 60 LEU A C 3
ATOM 4025 O O . LEU A 1 60 ? 3.014 11.048 -9.076 1.00 0.00 60 LEU A O 3
ATOM 4041 N N . ARG A 1 61 ? 1.377 11.064 -7.532 1.00 0.00 61 ARG A N 3
ATOM 4042 C CA . ARG A 1 61 ? 0.466 11.858 -8.347 1.00 0.00 61 ARG A CA 3
ATOM 4043 C C . ARG A 1 61 ? 0.957 13.298 -8.461 1.00 0.00 61 ARG A C 3
ATOM 4044 O O . ARG A 1 61 ? 0.914 13.895 -9.536 1.00 0.00 61 ARG A O 3
ATOM 4065 N N . HIS A 1 62 ? 1.425 13.848 -7.346 1.00 0.00 62 HIS A N 3
ATOM 4066 C CA . HIS A 1 62 ? 1.927 15.217 -7.319 1.00 0.00 62 HIS A CA 3
ATOM 4067 C C . HIS A 1 62 ? 3.323 15.299 -7.929 1.00 0.00 62 HIS A C 3
ATOM 4068 O O . HIS A 1 62 ? 3.725 16.342 -8.445 1.00 0.00 62 HIS A O 3
ATOM 4083 N N . ALA A 1 63 ? 4.060 14.193 -7.863 1.00 0.00 63 ALA A N 3
ATOM 4084 C CA . ALA A 1 63 ? 5.413 14.139 -8.406 1.00 0.00 63 ALA A CA 3
ATOM 4085 C C . ALA A 1 63 ? 5.437 14.525 -9.882 1.00 0.00 63 ALA A C 3
ATOM 4086 O O . ALA A 1 63 ? 6.381 15.160 -10.351 1.00 0.00 63 ALA A O 3
ATOM 4093 N N . VAL A 1 64 ? 4.395 14.135 -10.611 1.00 0.00 64 VAL A N 3
ATOM 4094 C CA . VAL A 1 64 ? 4.302 14.439 -12.035 1.00 0.00 64 VAL A CA 3
ATOM 4095 C C . VAL A 1 64 ? 4.460 15.935 -12.295 1.00 0.00 64 VAL A C 3
ATOM 4096 O O . VAL A 1 64 ? 4.931 16.344 -13.357 1.00 0.00 64 VAL A O 3
ATOM 4109 N N . GLU A 1 65 ? 4.064 16.746 -11.320 1.00 0.00 65 GLU A N 3
ATOM 4110 C CA . GLU A 1 65 ? 4.163 18.196 -11.443 1.00 0.00 65 GLU A CA 3
ATOM 4111 C C . GLU A 1 65 ? 5.612 18.658 -11.319 1.00 0.00 65 GLU A C 3
ATOM 4112 O O . GLU A 1 65 ? 5.988 19.699 -11.857 1.00 0.00 65 GLU A O 3
ATOM 4124 N N . GLN A 1 66 ? 6.421 17.880 -10.606 1.00 0.00 66 GLN A N 3
ATOM 4125 C CA . GLN A 1 66 ? 7.828 18.214 -10.413 1.00 0.00 66 GLN A CA 3
ATOM 4126 C C . GLN A 1 66 ? 8.711 17.495 -11.430 1.00 0.00 66 GLN A C 3
ATOM 4127 O O . GLN A 1 66 ? 9.911 17.326 -11.212 1.00 0.00 66 GLN A O 3
ATOM 4141 N N . GLN A 1 67 ? 8.114 17.073 -12.541 1.00 0.00 67 GLN A N 3
ATOM 4142 C CA . GLN A 1 67 ? 8.853 16.375 -13.587 1.00 0.00 67 GLN A CA 3
ATOM 4143 C C . GLN A 1 67 ? 9.501 15.104 -13.044 1.00 0.00 67 GLN A C 3
ATOM 4144 O O . GLN A 1 67 ? 10.659 14.809 -13.341 1.00 0.00 67 GLN A O 3
ATOM 4158 N N . GLN A 1 68 ? 8.745 14.354 -12.250 1.00 0.00 68 GLN A N 3
ATOM 4159 C CA . GLN A 1 68 ? 9.243 13.113 -11.668 1.00 0.00 68 GLN A CA 3
ATOM 4160 C C . GLN A 1 68 ? 8.723 11.908 -12.445 1.00 0.00 68 GLN A C 3
ATOM 4161 O O . GLN A 1 68 ? 8.408 10.869 -11.865 1.00 0.00 68 GLN A O 3
ATOM 4175 N N . LEU A 1 69 ? 8.635 12.058 -13.762 1.00 0.00 69 LEU A N 3
ATOM 4176 C CA . LEU A 1 69 ? 8.152 10.988 -14.627 1.00 0.00 69 LEU A CA 3
ATOM 4177 C C . LEU A 1 69 ? 8.961 9.705 -14.432 1.00 0.00 69 LEU A C 3
ATOM 4178 O O . LEU A 1 69 ? 8.402 8.658 -14.105 1.00 0.00 69 LEU A O 3
ATOM 4194 N N . PRO A 1 70 ? 10.292 9.762 -14.630 1.00 0.00 70 PRO A N 3
ATOM 4195 C CA . PRO A 1 70 ? 11.160 8.589 -14.470 1.00 0.00 70 PRO A CA 3
ATOM 4196 C C . PRO A 1 70 ? 11.153 8.051 -13.042 1.00 0.00 70 PRO A C 3
ATOM 4197 O O . PRO A 1 70 ? 11.467 6.884 -12.807 1.00 0.00 70 PRO A O 3
ATOM 4208 N N . GLN A 1 71 ? 10.792 8.907 -12.091 1.00 0.00 71 GLN A N 3
ATOM 4209 C CA . GLN A 1 71 ? 10.743 8.514 -10.687 1.00 0.00 71 GLN A CA 3
ATOM 4210 C C . GLN A 1 71 ? 9.498 7.681 -10.395 1.00 0.00 71 GLN A C 3
ATOM 4211 O O . GLN A 1 71 ? 9.490 6.862 -9.476 1.00 0.00 71 GLN A O 3
ATOM 4225 N N . VAL A 1 72 ? 8.447 7.896 -11.181 1.00 0.00 72 VAL A N 3
ATOM 4226 C CA . VAL A 1 72 ? 7.196 7.166 -11.006 1.00 0.00 72 VAL A CA 3
ATOM 4227 C C . VAL A 1 72 ? 7.419 5.657 -11.062 1.00 0.00 72 VAL A C 3
ATOM 4228 O O . VAL A 1 72 ? 6.655 4.887 -10.482 1.00 0.00 72 VAL A O 3
ATOM 4241 N N . ALA A 1 73 ? 8.468 5.242 -11.765 1.00 0.00 73 ALA A N 3
ATOM 4242 C CA . ALA A 1 73 ? 8.786 3.825 -11.894 1.00 0.00 73 ALA A CA 3
ATOM 4243 C C . ALA A 1 73 ? 9.036 3.190 -10.530 1.00 0.00 73 ALA A C 3
ATOM 4244 O O . ALA A 1 73 ? 8.445 2.163 -10.195 1.00 0.00 73 ALA A O 3
ATOM 4251 N N . TRP A 1 74 ? 9.914 3.807 -9.747 1.00 0.00 74 TRP A N 3
ATOM 4252 C CA . TRP A 1 74 ? 10.242 3.302 -8.419 1.00 0.00 74 TRP A CA 3
ATOM 4253 C C . TRP A 1 74 ? 9.055 3.448 -7.473 1.00 0.00 74 TRP A C 3
ATOM 4254 O O . TRP A 1 74 ? 8.758 2.547 -6.689 1.00 0.00 74 TRP A O 3
ATOM 4275 N N . LEU A 1 75 ? 8.379 4.590 -7.552 1.00 0.00 75 LEU A N 3
ATOM 4276 C CA . LEU A 1 75 ? 7.224 4.856 -6.703 1.00 0.00 75 LEU A CA 3
ATOM 4277 C C . LEU A 1 75 ? 6.095 3.872 -6.993 1.00 0.00 75 LEU A C 3
ATOM 4278 O O . LEU A 1 75 ? 5.400 3.423 -6.081 1.00 0.00 75 LEU A O 3
ATOM 4294 N N . ALA A 1 76 ? 5.918 3.541 -8.268 1.00 0.00 76 ALA A N 3
ATOM 4295 C CA . ALA A 1 76 ? 4.873 2.611 -8.679 1.00 0.00 76 ALA A CA 3
ATOM 4296 C C . ALA A 1 76 ? 5.134 1.213 -8.129 1.00 0.00 76 ALA A C 3
ATOM 4297 O O . ALA A 1 76 ? 4.236 0.574 -7.580 1.00 0.00 76 ALA A O 3
ATOM 4304 N N . GLU A 1 77 ? 6.367 0.742 -8.282 1.00 0.00 77 GLU A N 3
ATOM 4305 C CA . GLU A 1 77 ? 6.745 -0.582 -7.803 1.00 0.00 77 GLU A CA 3
ATOM 4306 C C . GLU A 1 77 ? 6.526 -0.702 -6.297 1.00 0.00 77 GLU A C 3
ATOM 4307 O O . GLU A 1 77 ? 6.060 -1.731 -5.808 1.00 0.00 77 GLU A O 3
ATOM 4319 N N . HIS A 1 78 ? 6.867 0.355 -5.568 1.00 0.00 78 HIS A N 3
ATOM 4320 C CA . HIS A 1 78 ? 6.708 0.368 -4.118 1.00 0.00 78 HIS A CA 3
ATOM 4321 C C . HIS A 1 78 ? 5.232 0.369 -3.731 1.00 0.00 78 HIS A C 3
ATOM 4322 O O . HIS A 1 78 ? 4.817 -0.355 -2.827 1.00 0.00 78 HIS A O 3
ATOM 4337 N N . LEU A 1 79 ? 4.445 1.189 -4.421 1.00 0.00 79 LEU A N 3
ATOM 4338 C CA . LEU A 1 79 ? 3.016 1.286 -4.149 1.00 0.00 79 LEU A CA 3
ATOM 4339 C C . LEU A 1 79 ? 2.327 -0.060 -4.360 1.00 0.00 79 LEU A C 3
ATOM 4340 O O . LEU A 1 79 ? 1.618 -0.549 -3.481 1.00 0.00 79 LEU A O 3
ATOM 4356 N N . ALA A 1 80 ? 2.540 -0.651 -5.531 1.00 0.00 80 ALA A N 3
ATOM 4357 C CA . ALA A 1 80 ? 1.939 -1.938 -5.858 1.00 0.00 80 ALA A CA 3
ATOM 4358 C C . ALA A 1 80 ? 2.355 -3.012 -4.858 1.00 0.00 80 ALA A C 3
ATOM 4359 O O . ALA A 1 80 ? 1.517 -3.746 -4.336 1.00 0.00 80 ALA A O 3
ATOM 4366 N N . ALA A 1 81 ? 3.656 -3.098 -4.598 1.00 0.00 81 ALA A N 3
ATOM 4367 C CA . ALA A 1 81 ? 4.185 -4.083 -3.662 1.00 0.00 81 ALA A CA 3
ATOM 4368 C C . ALA A 1 81 ? 3.573 -3.910 -2.276 1.00 0.00 81 ALA A C 3
ATOM 4369 O O . ALA A 1 81 ? 3.167 -4.883 -1.640 1.00 0.00 81 ALA A O 3
ATOM 4376 N N . GLN A 1 82 ? 3.511 -2.667 -1.812 1.00 0.00 82 GLN A N 3
ATOM 4377 C CA . GLN A 1 82 ? 2.950 -2.367 -0.500 1.00 0.00 82 GLN A CA 3
ATOM 4378 C C . GLN A 1 82 ? 1.491 -2.803 -0.417 1.00 0.00 82 GLN A C 3
ATOM 4379 O O . GLN A 1 82 ? 1.100 -3.525 0.500 1.00 0.00 82 GLN A O 3
ATOM 4393 N N . LEU A 1 83 ? 0.689 -2.357 -1.379 1.00 0.00 83 LEU A N 3
ATOM 4394 C CA . LEU A 1 83 ? -0.728 -2.700 -1.414 1.00 0.00 83 LEU A CA 3
ATOM 4395 C C . LEU A 1 83 ? -0.925 -4.211 -1.491 1.00 0.00 83 LEU A C 3
ATOM 4396 O O . LEU A 1 83 ? -1.762 -4.774 -0.785 1.00 0.00 83 LEU A O 3
ATOM 4412 N N . GLU A 1 84 ? -0.152 -4.861 -2.354 1.00 0.00 84 GLU A N 3
ATOM 4413 C CA . GLU A 1 84 ? -0.244 -6.307 -2.523 1.00 0.00 84 GLU A CA 3
ATOM 4414 C C . GLU A 1 84 ? 0.111 -7.032 -1.229 1.00 0.00 84 GLU A C 3
ATOM 4415 O O . GLU A 1 84 ? -0.557 -7.990 -0.839 1.00 0.00 84 GLU A O 3
ATOM 4427 N N . ALA A 1 85 ? 1.167 -6.570 -0.567 1.00 0.00 85 ALA A N 3
ATOM 4428 C CA . ALA A 1 85 ? 1.610 -7.175 0.683 1.00 0.00 85 ALA A CA 3
ATOM 4429 C C . ALA A 1 85 ? 0.544 -7.047 1.765 1.00 0.00 85 ALA A C 3
ATOM 4430 O O . ALA A 1 85 ? 0.247 -8.008 2.475 1.00 0.00 85 ALA A O 3
ATOM 4437 N N . ILE A 1 86 ? -0.028 -5.854 1.886 1.00 0.00 86 ILE A N 3
ATOM 4438 C CA . ILE A 1 86 ? -1.061 -5.600 2.883 1.00 0.00 86 ILE A CA 3
ATOM 4439 C C . ILE A 1 86 ? -2.293 -6.464 2.632 1.00 0.00 86 ILE A C 3
ATOM 4440 O O . ILE A 1 86 ? -2.851 -7.052 3.559 1.00 0.00 86 ILE A O 3
ATOM 4456 N N . ALA A 1 87 ? -2.712 -6.536 1.373 1.00 0.00 87 ALA A N 3
ATOM 4457 C CA . ALA A 1 87 ? -3.878 -7.328 1.001 1.00 0.00 87 ALA A CA 3
ATOM 4458 C C . ALA A 1 87 ? -3.667 -8.805 1.317 1.00 0.00 87 ALA A C 3
ATOM 4459 O O . ALA A 1 87 ? -4.554 -9.467 1.856 1.00 0.00 87 ALA A O 3
ATOM 4466 N N . ARG A 1 88 ? -2.488 -9.315 0.978 1.00 0.00 88 ARG A N 3
ATOM 4467 C CA . ARG A 1 88 ? -2.161 -10.715 1.225 1.00 0.00 88 ARG A CA 3
ATOM 4468 C C . ARG A 1 88 ? -2.042 -10.992 2.721 1.00 0.00 88 ARG A C 3
ATOM 4469 O O . ARG A 1 88 ? -2.585 -11.974 3.225 1.00 0.00 88 ARG A O 3
ATOM 4490 N N . GLU A 1 89 ? -1.327 -10.120 3.424 1.00 0.00 89 GLU A N 3
ATOM 4491 C CA . GLU A 1 89 ? -1.135 -10.273 4.862 1.00 0.00 89 GLU A CA 3
ATOM 4492 C C . GLU A 1 89 ? -2.463 -10.163 5.605 1.00 0.00 89 GLU A C 3
ATOM 4493 O O . GLU A 1 89 ? -2.834 -11.056 6.366 1.00 0.00 89 GLU A O 3
ATOM 4505 N N . ALA A 1 90 ? -3.172 -9.062 5.381 1.00 0.00 90 ALA A N 3
ATOM 4506 C CA . ALA A 1 90 ? -4.458 -8.835 6.031 1.00 0.00 90 ALA A CA 3
ATOM 4507 C C . ALA A 1 90 ? -5.444 -9.952 5.708 1.00 0.00 90 ALA A C 3
ATOM 4508 O O . ALA A 1 90 ? -6.198 -10.397 6.573 1.00 0.00 90 ALA A O 3
ATOM 4515 N N . SER A 1 91 ? -5.434 -10.401 4.457 1.00 0.00 91 SER A N 3
ATOM 4516 C CA . SER A 1 91 ? -6.329 -11.466 4.020 1.00 0.00 91 SER A CA 3
ATOM 4517 C C . SER A 1 91 ? -5.907 -12.810 4.607 1.00 0.00 91 SER A C 3
ATOM 4518 O O . SER A 1 91 ? -6.741 -13.681 4.852 1.00 0.00 91 SER A O 3
ATOM 4526 N N . ALA A 1 92 ? -4.606 -12.970 4.830 1.00 0.00 92 ALA A N 3
ATOM 4527 C CA . ALA A 1 92 ? -4.074 -14.208 5.387 1.00 0.00 92 ALA A CA 3
ATOM 4528 C C . ALA A 1 92 ? -4.433 -14.348 6.863 1.00 0.00 92 ALA A C 3
ATOM 4529 O O . ALA A 1 92 ? -5.091 -15.307 7.263 1.00 0.00 92 ALA A O 3
ATOM 4536 N N . TRP A 1 93 ? -3.995 -13.384 7.667 1.00 0.00 93 TRP A N 3
ATOM 4537 C CA . TRP A 1 93 ? -4.269 -13.400 9.101 1.00 0.00 93 TRP A CA 3
ATOM 4538 C C . TRP A 1 93 ? -5.770 -13.452 9.375 1.00 0.00 93 TRP A C 3
ATOM 4539 O O . TRP A 1 93 ? -6.201 -13.905 10.435 1.00 0.00 93 TRP A O 3
ATOM 4560 N N . SER A 1 94 ? -6.562 -12.983 8.415 1.00 0.00 94 SER A N 3
ATOM 4561 C CA . SER A 1 94 ? -8.014 -12.977 8.559 1.00 0.00 94 SER A CA 3
ATOM 4562 C C . SER A 1 94 ? -8.573 -14.395 8.514 1.00 0.00 94 SER A C 3
ATOM 4563 O O . SER A 1 94 ? -8.054 -15.257 7.804 1.00 0.00 94 SER A O 3
ATOM 4571 N N . LEU A 1 95 ? -9.637 -14.629 9.276 1.00 0.00 95 LEU A N 3
ATOM 4572 C CA . LEU A 1 95 ? -10.273 -15.941 9.325 1.00 0.00 95 LEU A CA 3
ATOM 4573 C C . LEU A 1 95 ? -9.316 -16.994 9.878 1.00 0.00 95 LEU A C 3
ATOM 4574 O O . LEU A 1 95 ? -9.086 -18.030 9.253 1.00 0.00 95 LEU A O 3
ATOM 4590 N N . ARG A 1 96 ? -8.762 -16.722 11.056 1.00 0.00 96 ARG A N 3
ATOM 4591 C CA . ARG A 1 96 ? -7.832 -17.647 11.695 1.00 0.00 96 ARG A CA 3
ATOM 4592 C C . ARG A 1 96 ? -7.382 -17.114 13.052 1.00 0.00 96 ARG A C 3
ATOM 4593 O O . ARG A 1 96 ? -6.222 -17.268 13.436 1.00 0.00 96 ARG A O 3
ATOM 4614 N N . GLU A 1 97 ? -8.306 -16.488 13.774 1.00 0.00 97 GLU A N 3
ATOM 4615 C CA . GLU A 1 97 ? -8.003 -15.933 15.088 1.00 0.00 97 GLU A CA 3
ATOM 4616 C C . GLU A 1 97 ? -6.870 -14.915 15.002 1.00 0.00 97 GLU A C 3
ATOM 4617 O O . GLU A 1 97 ? -5.695 -15.271 15.087 1.00 0.00 97 GLU A O 3
ATOM 4629 N N . TRP A 1 98 ? -7.232 -13.647 14.833 1.00 0.00 98 TRP A N 3
ATOM 4630 C CA . TRP A 1 98 ? -6.245 -12.578 14.736 1.00 0.00 98 TRP A CA 3
ATOM 4631 C C . TRP A 1 98 ? -6.919 -11.210 14.770 1.00 0.00 98 TRP A C 3
ATOM 4632 O O . TRP A 1 98 ? -6.280 -10.225 14.346 1.00 0.00 98 TRP A O 3
ATOM 4654 N N . MET A 1 1 ? -2.429 6.346 -19.376 1.00 0.00 1 MET A N 4
ATOM 4655 C CA . MET A 1 1 ? -2.479 5.278 -20.409 1.00 0.00 1 MET A CA 4
ATOM 4656 C C . MET A 1 1 ? -2.285 3.899 -19.786 1.00 0.00 1 MET A C 4
ATOM 4657 O O . MET A 1 1 ? -3.091 2.993 -19.997 1.00 0.00 1 MET A O 4
ATOM 4670 N N . LYS A 1 2 ? -1.210 3.748 -19.019 1.00 0.00 2 LYS A N 4
ATOM 4671 C CA . LYS A 1 2 ? -0.909 2.480 -18.365 1.00 0.00 2 LYS A CA 4
ATOM 4672 C C . LYS A 1 2 ? -1.134 2.578 -16.860 1.00 0.00 2 LYS A C 4
ATOM 4673 O O . LYS A 1 2 ? -1.930 1.832 -16.291 1.00 0.00 2 LYS A O 4
ATOM 4692 N N . THR A 1 3 ? -0.426 3.503 -16.220 1.00 0.00 3 THR A N 4
ATOM 4693 C CA . THR A 1 3 ? -0.548 3.699 -14.780 1.00 0.00 3 THR A CA 4
ATOM 4694 C C . THR A 1 3 ? -1.967 4.117 -14.407 1.00 0.00 3 THR A C 4
ATOM 4695 O O . THR A 1 3 ? -2.491 3.712 -13.369 1.00 0.00 3 THR A O 4
ATOM 4706 N N . ALA A 1 4 ? -2.583 4.929 -15.260 1.00 0.00 4 ALA A N 4
ATOM 4707 C CA . ALA A 1 4 ? -3.941 5.403 -15.020 1.00 0.00 4 ALA A CA 4
ATOM 4708 C C . ALA A 1 4 ? -4.917 4.237 -14.893 1.00 0.00 4 ALA A C 4
ATOM 4709 O O . ALA A 1 4 ? -5.755 4.212 -13.992 1.00 0.00 4 ALA A O 4
ATOM 4716 N N . LEU A 1 5 ? -4.801 3.274 -15.801 1.00 0.00 5 LEU A N 4
ATOM 4717 C CA . LEU A 1 5 ? -5.673 2.105 -15.792 1.00 0.00 5 LEU A CA 4
ATOM 4718 C C . LEU A 1 5 ? -5.536 1.333 -14.483 1.00 0.00 5 LEU A C 4
ATOM 4719 O O . LEU A 1 5 ? -6.531 0.925 -13.885 1.00 0.00 5 LEU A O 4
ATOM 4735 N N . LEU A 1 6 ? -4.297 1.136 -14.046 1.00 0.00 6 LEU A N 4
ATOM 4736 C CA . LEU A 1 6 ? -4.028 0.412 -12.808 1.00 0.00 6 LEU A CA 4
ATOM 4737 C C . LEU A 1 6 ? -4.367 1.266 -11.589 1.00 0.00 6 LEU A C 4
ATOM 4738 O O . LEU A 1 6 ? -4.676 0.741 -10.520 1.00 0.00 6 LEU A O 4
ATOM 4754 N N . LEU A 1 7 ? -4.303 2.583 -11.756 1.00 0.00 7 LEU A N 4
ATOM 4755 C CA . LEU A 1 7 ? -4.601 3.507 -10.667 1.00 0.00 7 LEU A CA 4
ATOM 4756 C C . LEU A 1 7 ? -6.022 3.305 -10.150 1.00 0.00 7 LEU A C 4
ATOM 4757 O O . LEU A 1 7 ? -6.249 3.239 -8.942 1.00 0.00 7 LEU A O 4
ATOM 4773 N N . GLU A 1 8 ? -6.976 3.212 -11.071 1.00 0.00 8 GLU A N 4
ATOM 4774 C CA . GLU A 1 8 ? -8.375 3.020 -10.706 1.00 0.00 8 GLU A CA 4
ATOM 4775 C C . GLU A 1 8 ? -8.562 1.731 -9.911 1.00 0.00 8 GLU A C 4
ATOM 4776 O O . GLU A 1 8 ? -9.386 1.666 -8.999 1.00 0.00 8 GLU A O 4
ATOM 4788 N N . LYS A 1 9 ? -7.793 0.706 -10.265 1.00 0.00 9 LYS A N 4
ATOM 4789 C CA . LYS A 1 9 ? -7.876 -0.582 -9.586 1.00 0.00 9 LYS A CA 4
ATOM 4790 C C . LYS A 1 9 ? -7.163 -0.537 -8.238 1.00 0.00 9 LYS A C 4
ATOM 4791 O O . LYS A 1 9 ? -7.656 -1.073 -7.245 1.00 0.00 9 LYS A O 4
ATOM 4810 N N . LEU A 1 10 ? -5.999 0.104 -8.211 1.00 0.00 10 LEU A N 4
ATOM 4811 C CA . LEU A 1 10 ? -5.217 0.217 -6.985 1.00 0.00 10 LEU A CA 4
ATOM 4812 C C . LEU A 1 10 ? -5.956 1.053 -5.943 1.00 0.00 10 LEU A C 4
ATOM 4813 O O . LEU A 1 10 ? -6.052 0.668 -4.778 1.00 0.00 10 LEU A O 4
ATOM 4829 N N . GLU A 1 11 ? -6.473 2.199 -6.372 1.00 0.00 11 GLU A N 4
ATOM 4830 C CA . GLU A 1 11 ? -7.202 3.092 -5.478 1.00 0.00 11 GLU A CA 4
ATOM 4831 C C . GLU A 1 11 ? -8.466 2.422 -4.950 1.00 0.00 11 GLU A C 4
ATOM 4832 O O . GLU A 1 11 ? -8.814 2.567 -3.779 1.00 0.00 11 GLU A O 4
ATOM 4844 N N . GLY A 1 12 ? -9.149 1.688 -5.822 1.00 0.00 12 GLY A N 4
ATOM 4845 C CA . GLY A 1 12 ? -10.367 1.007 -5.424 1.00 0.00 12 GLY A CA 4
ATOM 4846 C C . GLY A 1 12 ? -10.123 -0.038 -4.353 1.00 0.00 12 GLY A C 4
ATOM 4847 O O . GLY A 1 12 ? -10.819 -0.070 -3.338 1.00 0.00 12 GLY A O 4
ATOM 4851 N N . GLN A 1 13 ? -9.133 -0.895 -4.580 1.00 0.00 13 GLN A N 4
ATOM 4852 C CA . GLN A 1 13 ? -8.798 -1.947 -3.627 1.00 0.00 13 GLN A CA 4
ATOM 4853 C C . GLN A 1 13 ? -8.250 -1.355 -2.333 1.00 0.00 13 GLN A C 4
ATOM 4854 O O . GLN A 1 13 ? -8.620 -1.781 -1.239 1.00 0.00 13 GLN A O 4
ATOM 4868 N N . LEU A 1 14 ? -7.367 -0.371 -2.465 1.00 0.00 14 LEU A N 4
ATOM 4869 C CA . LEU A 1 14 ? -6.769 0.278 -1.304 1.00 0.00 14 LEU A CA 4
ATOM 4870 C C . LEU A 1 14 ? -7.807 1.096 -0.542 1.00 0.00 14 LEU A C 4
ATOM 4871 O O . LEU A 1 14 ? -7.700 1.276 0.670 1.00 0.00 14 LEU A O 4
ATOM 4887 N N . ALA A 1 15 ? -8.810 1.590 -1.262 1.00 0.00 15 ALA A N 4
ATOM 4888 C CA . ALA A 1 15 ? -9.866 2.391 -0.653 1.00 0.00 15 ALA A CA 4
ATOM 4889 C C . ALA A 1 15 ? -10.733 1.547 0.275 1.00 0.00 15 ALA A C 4
ATOM 4890 O O . ALA A 1 15 ? -10.980 1.922 1.421 1.00 0.00 15 ALA A O 4
ATOM 4897 N N . THR A 1 16 ? -11.195 0.407 -0.228 1.00 0.00 16 THR A N 4
ATOM 4898 C CA . THR A 1 16 ? -12.037 -0.489 0.557 1.00 0.00 16 THR A CA 4
ATOM 4899 C C . THR A 1 16 ? -11.248 -1.122 1.698 1.00 0.00 16 THR A C 4
ATOM 4900 O O . THR A 1 16 ? -11.723 -1.192 2.832 1.00 0.00 16 THR A O 4
ATOM 4911 N N . LEU A 1 17 ? -10.042 -1.586 1.388 1.00 0.00 17 LEU A N 4
ATOM 4912 C CA . LEU A 1 17 ? -9.185 -2.220 2.384 1.00 0.00 17 LEU A CA 4
ATOM 4913 C C . LEU A 1 17 ? -8.901 -1.276 3.550 1.00 0.00 17 LEU A C 4
ATOM 4914 O O . LEU A 1 17 ? -9.128 -1.621 4.709 1.00 0.00 17 LEU A O 4
ATOM 4930 N N . ARG A 1 18 ? -8.399 -0.086 3.235 1.00 0.00 18 ARG A N 4
ATOM 4931 C CA . ARG A 1 18 ? -8.080 0.903 4.259 1.00 0.00 18 ARG A CA 4
ATOM 4932 C C . ARG A 1 18 ? -9.338 1.354 4.998 1.00 0.00 18 ARG A C 4
ATOM 4933 O O . ARG A 1 18 ? -9.283 1.710 6.175 1.00 0.00 18 ARG A O 4
ATOM 4954 N N . GLN A 1 19 ? -10.468 1.339 4.300 1.00 0.00 19 GLN A N 4
ATOM 4955 C CA . GLN A 1 19 ? -11.737 1.749 4.891 1.00 0.00 19 GLN A CA 4
ATOM 4956 C C . GLN A 1 19 ? -12.173 0.772 5.979 1.00 0.00 19 GLN A C 4
ATOM 4957 O O . GLN A 1 19 ? -12.644 1.180 7.041 1.00 0.00 19 GLN A O 4
ATOM 4971 N N . ARG A 1 20 ? -12.015 -0.519 5.707 1.00 0.00 20 ARG A N 4
ATOM 4972 C CA . ARG A 1 20 ? -12.395 -1.553 6.662 1.00 0.00 20 ARG A CA 4
ATOM 4973 C C . ARG A 1 20 ? -11.309 -1.749 7.716 1.00 0.00 20 ARG A C 4
ATOM 4974 O O . ARG A 1 20 ? -11.603 -1.960 8.892 1.00 0.00 20 ARG A O 4
ATOM 4995 N N . CYS A 1 21 ? -10.054 -1.678 7.286 1.00 0.00 21 CYS A N 4
ATOM 4996 C CA . CYS A 1 21 ? -8.924 -1.848 8.194 1.00 0.00 21 CYS A CA 4
ATOM 4997 C C . CYS A 1 21 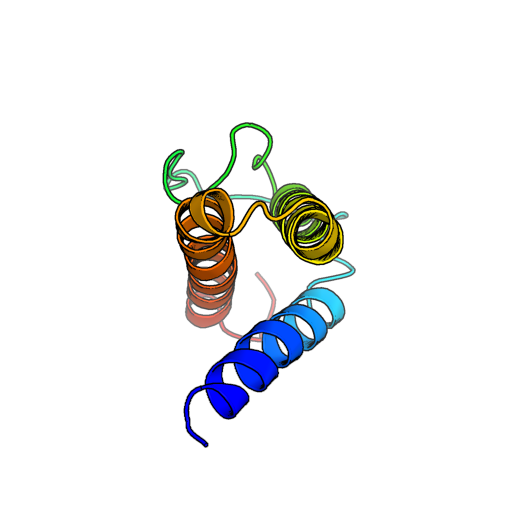? -8.436 -0.503 8.730 1.00 0.00 21 CYS A C 4
ATOM 4998 O O . CYS A 1 21 ? -7.350 -0.413 9.303 1.00 0.00 21 CYS A O 4
ATOM 5006 N N . ALA A 1 22 ? -9.240 0.541 8.544 1.00 0.00 22 ALA A N 4
ATOM 5007 C CA . ALA A 1 22 ? -8.880 1.874 9.013 1.00 0.00 22 ALA A CA 4
ATOM 5008 C C . ALA A 1 22 ? -8.730 1.900 10.532 1.00 0.00 22 ALA A C 4
ATOM 5009 O O . ALA A 1 22 ? -7.673 2.257 11.053 1.00 0.00 22 ALA A O 4
ATOM 5016 N N . PRO A 1 23 ? -9.792 1.524 11.267 1.00 0.00 23 PRO A N 4
ATOM 5017 C CA . PRO A 1 23 ? -9.776 1.509 12.731 1.00 0.00 23 PRO A CA 4
ATOM 5018 C C . PRO A 1 23 ? -9.118 0.255 13.299 1.00 0.00 23 PRO A C 4
ATOM 5019 O O . PRO A 1 23 ? -9.695 -0.432 14.143 1.00 0.00 23 PRO A O 4
ATOM 5030 N N . VAL A 1 24 ? -7.907 -0.040 12.835 1.00 0.00 24 VAL A N 4
ATOM 5031 C CA . VAL A 1 24 ? -7.174 -1.211 13.302 1.00 0.00 24 VAL A CA 4
ATOM 5032 C C . VAL A 1 24 ? -5.818 -0.822 13.887 1.00 0.00 24 VAL A C 4
ATOM 5033 O O . VAL A 1 24 ? -4.938 -1.667 14.048 1.00 0.00 24 VAL A O 4
ATOM 5046 N N . SER A 1 25 ? -5.653 0.460 14.202 1.00 0.00 25 SER A N 4
ATOM 5047 C CA . SER A 1 25 ? -4.402 0.954 14.766 1.00 0.00 25 SER A CA 4
ATOM 5048 C C . SER A 1 25 ? -4.176 0.401 16.170 1.00 0.00 25 SER A C 4
ATOM 5049 O O . SER A 1 25 ? -3.037 0.234 16.606 1.00 0.00 25 SER A O 4
ATOM 5057 N N . GLN A 1 26 ? -5.267 0.121 16.876 1.00 0.00 26 GLN A N 4
ATOM 5058 C CA . GLN A 1 26 ? -5.185 -0.411 18.232 1.00 0.00 26 GLN A CA 4
ATOM 5059 C C . GLN A 1 26 ? -4.561 -1.803 18.239 1.00 0.00 26 GLN A C 4
ATOM 5060 O O . GLN A 1 26 ? -3.753 -2.127 19.109 1.00 0.00 26 GLN A O 4
ATOM 5074 N N . PHE A 1 27 ? -4.943 -2.624 17.266 1.00 0.00 27 PHE A N 4
ATOM 5075 C CA . PHE A 1 27 ? -4.422 -3.983 17.163 1.00 0.00 27 PHE A CA 4
ATOM 5076 C C . PHE A 1 27 ? -3.572 -4.152 15.906 1.00 0.00 27 PHE A C 4
ATOM 5077 O O . PHE A 1 27 ? -3.444 -5.256 15.378 1.00 0.00 27 PHE A O 4
ATOM 5094 N N . ALA A 1 28 ? -2.994 -3.053 15.432 1.00 0.00 28 ALA A N 4
ATOM 5095 C CA . ALA A 1 28 ? -2.159 -3.085 14.237 1.00 0.00 28 ALA A CA 4
ATOM 5096 C C . ALA A 1 28 ? -0.708 -3.395 14.588 1.00 0.00 28 ALA A C 4
ATOM 5097 O O . ALA A 1 28 ? -0.083 -2.684 15.375 1.00 0.00 28 ALA A O 4
ATOM 5104 N N . THR A 1 29 ? -0.176 -4.460 13.995 1.00 0.00 29 THR A N 4
ATOM 5105 C CA . THR A 1 29 ? 1.203 -4.864 14.242 1.00 0.00 29 THR A CA 4
ATOM 5106 C C . THR A 1 29 ? 1.801 -5.540 13.012 1.00 0.00 29 THR A C 4
ATOM 5107 O O . THR A 1 29 ? 1.123 -6.295 12.316 1.00 0.00 29 THR A O 4
ATOM 5118 N N . LEU A 1 30 ? 3.074 -5.262 12.751 1.00 0.00 30 LEU A N 4
ATOM 5119 C CA . LEU A 1 30 ? 3.763 -5.843 11.604 1.00 0.00 30 LEU A CA 4
ATOM 5120 C C . LEU A 1 30 ? 4.765 -6.904 12.050 1.00 0.00 30 LEU A C 4
ATOM 5121 O O . LEU A 1 30 ? 5.592 -6.662 12.929 1.00 0.00 30 LEU A O 4
ATOM 5137 N N . SER A 1 31 ? 4.685 -8.081 11.436 1.00 0.00 31 SER A N 4
ATOM 5138 C CA . SER A 1 31 ? 5.586 -9.179 11.769 1.00 0.00 31 SER A CA 4
ATOM 5139 C C . SER A 1 31 ? 7.035 -8.800 11.483 1.00 0.00 31 SER A C 4
ATOM 5140 O O . SER A 1 31 ? 7.314 -7.716 10.972 1.00 0.00 31 SER A O 4
ATOM 5148 N N . ALA A 1 32 ? 7.954 -9.700 11.818 1.00 0.00 32 ALA A N 4
ATOM 5149 C CA . ALA A 1 32 ? 9.375 -9.458 11.598 1.00 0.00 32 ALA A CA 4
ATOM 5150 C C . ALA A 1 32 ? 9.789 -9.794 10.165 1.00 0.00 32 ALA A C 4
ATOM 5151 O O . ALA A 1 32 ? 10.962 -9.683 9.811 1.00 0.00 32 ALA A O 4
ATOM 5158 N N . ARG A 1 33 ? 8.824 -10.203 9.344 1.00 0.00 33 ARG A N 4
ATOM 5159 C CA . ARG A 1 33 ? 9.102 -10.550 7.954 1.00 0.00 33 ARG A CA 4
ATOM 5160 C C . ARG A 1 33 ? 8.976 -9.332 7.040 1.00 0.00 33 ARG A C 4
ATOM 5161 O O . ARG A 1 33 ? 9.003 -9.461 5.816 1.00 0.00 33 ARG A O 4
ATOM 5182 N N . PHE A 1 34 ? 8.837 -8.150 7.635 1.00 0.00 34 PHE A N 4
ATOM 5183 C CA . PHE A 1 34 ? 8.706 -6.920 6.871 1.00 0.00 34 PHE A CA 4
ATOM 5184 C C . PHE A 1 34 ? 9.982 -6.621 6.088 1.00 0.00 34 PHE A C 4
ATOM 5185 O O . PHE A 1 34 ? 11.088 -6.869 6.567 1.00 0.00 34 PHE A O 4
ATOM 5202 N N . ASP A 1 35 ? 9.820 -6.084 4.883 1.00 0.00 35 ASP A N 4
ATOM 5203 C CA . ASP A 1 35 ? 10.958 -5.747 4.037 1.00 0.00 35 ASP A CA 4
ATOM 5204 C C . ASP A 1 35 ? 10.974 -4.254 3.726 1.00 0.00 35 ASP A C 4
ATOM 5205 O O . ASP A 1 35 ? 10.039 -3.728 3.125 1.00 0.00 35 ASP A O 4
ATOM 5214 N N . ARG A 1 36 ? 12.038 -3.577 4.142 1.00 0.00 36 ARG A N 4
ATOM 5215 C CA . ARG A 1 36 ? 12.172 -2.143 3.911 1.00 0.00 36 ARG A CA 4
ATOM 5216 C C . ARG A 1 36 ? 12.135 -1.813 2.419 1.00 0.00 36 ARG A C 4
ATOM 5217 O O . ARG A 1 36 ? 11.880 -0.671 2.035 1.00 0.00 36 ARG A O 4
ATOM 5238 N N . HIS A 1 37 ? 12.397 -2.813 1.582 1.00 0.00 37 HIS A N 4
ATOM 5239 C CA . HIS A 1 37 ? 12.398 -2.617 0.137 1.00 0.00 37 HIS A CA 4
ATOM 5240 C C . HIS A 1 37 ? 10.979 -2.480 -0.407 1.00 0.00 37 HIS A C 4
ATOM 5241 O O . HIS A 1 37 ? 10.708 -1.624 -1.249 1.00 0.00 37 HIS A O 4
ATOM 5256 N N . LEU A 1 38 ? 10.076 -3.331 0.072 1.00 0.00 38 LEU A N 4
ATOM 5257 C CA . LEU A 1 38 ? 8.688 -3.303 -0.378 1.00 0.00 38 LEU A CA 4
ATOM 5258 C C . LEU A 1 38 ? 7.813 -2.466 0.554 1.00 0.00 38 LEU A C 4
ATOM 5259 O O . LEU A 1 38 ? 6.713 -2.057 0.183 1.00 0.00 38 LEU A O 4
ATOM 5275 N N . PHE A 1 39 ? 8.302 -2.216 1.765 1.00 0.00 39 PHE A N 4
ATOM 5276 C CA . PHE A 1 39 ? 7.557 -1.430 2.742 1.00 0.00 39 PHE A CA 4
ATOM 5277 C C . PHE A 1 39 ? 8.252 -0.102 3.018 1.00 0.00 39 PHE A C 4
ATOM 5278 O O . PHE A 1 39 ? 9.448 0.050 2.768 1.00 0.00 39 PHE A O 4
ATOM 5295 N N . GLN A 1 40 ? 7.493 0.857 3.535 1.00 0.00 40 GLN A N 4
ATOM 5296 C CA . GLN A 1 40 ? 8.031 2.176 3.848 1.00 0.00 40 GLN A CA 4
ATOM 5297 C C . GLN A 1 40 ? 8.870 2.132 5.122 1.00 0.00 40 GLN A C 4
ATOM 5298 O O . GLN A 1 40 ? 8.846 1.146 5.859 1.00 0.00 40 GLN A O 4
ATOM 5312 N N . THR A 1 41 ? 9.609 3.207 5.375 1.00 0.00 41 THR A N 4
ATOM 5313 C CA . THR A 1 41 ? 10.454 3.291 6.560 1.00 0.00 41 THR A CA 4
ATOM 5314 C C . THR A 1 41 ? 9.608 3.430 7.822 1.00 0.00 41 THR A C 4
ATOM 5315 O O . THR A 1 41 ? 9.990 2.957 8.893 1.00 0.00 41 THR A O 4
ATOM 5326 N N . ARG A 1 42 ? 8.458 4.082 7.688 1.00 0.00 42 ARG A N 4
ATOM 5327 C CA . ARG A 1 42 ? 7.556 4.283 8.817 1.00 0.00 42 ARG A CA 4
ATOM 5328 C C . ARG A 1 42 ? 6.658 3.065 9.036 1.00 0.00 42 ARG A C 4
ATOM 5329 O O . ARG A 1 42 ? 5.973 2.967 10.054 1.00 0.00 42 ARG A O 4
ATOM 5350 N N . ALA A 1 43 ? 6.663 2.139 8.079 1.00 0.00 43 ALA A N 4
ATOM 5351 C CA . ALA A 1 43 ? 5.847 0.934 8.177 1.00 0.00 43 ALA A CA 4
ATOM 5352 C C . ALA A 1 43 ? 6.152 0.166 9.459 1.00 0.00 43 ALA A C 4
ATOM 5353 O O . ALA A 1 43 ? 7.031 -0.696 9.484 1.00 0.00 43 ALA A O 4
ATOM 5360 N N . THR A 1 44 ? 5.420 0.484 10.522 1.00 0.00 44 THR A N 4
ATOM 5361 C CA . THR A 1 44 ? 5.613 -0.175 11.808 1.00 0.00 44 THR A CA 4
ATOM 5362 C C . THR A 1 44 ? 4.397 -1.021 12.176 1.00 0.00 44 THR A C 4
ATOM 5363 O O . THR A 1 44 ? 4.526 -2.065 12.814 1.00 0.00 44 THR A O 4
ATOM 5374 N N . THR A 1 45 ? 3.218 -0.562 11.770 1.00 0.00 45 THR A N 4
ATOM 5375 C CA . THR A 1 45 ? 1.979 -1.276 12.059 1.00 0.00 45 THR A CA 4
ATOM 5376 C C . THR A 1 45 ? 1.076 -1.317 10.830 1.00 0.00 45 THR A C 4
ATOM 5377 O O . THR A 1 45 ? 1.337 -0.644 9.833 1.00 0.00 45 THR A O 4
ATOM 5388 N N . LEU A 1 46 ? 0.012 -2.111 10.910 1.00 0.00 46 LEU A N 4
ATOM 5389 C CA . LEU A 1 46 ? -0.931 -2.241 9.804 1.00 0.00 46 LEU A CA 4
ATOM 5390 C C . LEU A 1 46 ? -1.521 -0.886 9.427 1.00 0.00 46 LEU A C 4
ATOM 5391 O O . LEU A 1 46 ? -1.466 -0.475 8.268 1.00 0.00 46 LEU A O 4
ATOM 5407 N N . GLN A 1 47 ? -2.085 -0.196 10.414 1.00 0.00 47 GLN A N 4
ATOM 5408 C CA . GLN A 1 47 ? -2.687 1.113 10.186 1.00 0.00 47 GLN A CA 4
ATOM 5409 C C . GLN A 1 47 ? -1.676 2.079 9.575 1.00 0.00 47 GLN A C 4
ATOM 5410 O O . GLN A 1 47 ? -1.999 2.829 8.654 1.00 0.00 47 GLN A O 4
ATOM 5424 N N . ALA A 1 48 ? -0.452 2.051 10.090 1.00 0.00 48 ALA A N 4
ATOM 5425 C CA . ALA A 1 48 ? 0.605 2.922 9.591 1.00 0.00 48 ALA A CA 4
ATOM 5426 C C . ALA A 1 48 ? 0.918 2.615 8.131 1.00 0.00 48 ALA A C 4
ATOM 5427 O O . ALA A 1 48 ? 1.253 3.510 7.355 1.00 0.00 48 ALA A O 4
ATOM 5434 N N . CYS A 1 49 ? 0.803 1.342 7.763 1.00 0.00 49 CYS A N 4
ATOM 5435 C CA . CYS A 1 49 ? 1.071 0.914 6.395 1.00 0.00 49 CYS A CA 4
ATOM 5436 C C . CYS A 1 49 ? 0.017 1.465 5.440 1.00 0.00 49 CYS A C 4
ATOM 5437 O O . CYS A 1 49 ? 0.339 1.948 4.355 1.00 0.00 49 CYS A O 4
ATOM 5445 N N . LEU A 1 50 ? -1.245 1.390 5.853 1.00 0.00 50 LEU A N 4
ATOM 5446 C CA . LEU A 1 50 ? -2.347 1.883 5.036 1.00 0.00 50 LEU A CA 4
ATOM 5447 C C . LEU A 1 50 ? -2.189 3.374 4.756 1.00 0.00 50 LEU A C 4
ATOM 5448 O O . LEU A 1 50 ? -2.313 3.818 3.614 1.00 0.00 50 LEU A O 4
ATOM 5464 N N . ASP A 1 51 ? -1.912 4.141 5.805 1.00 0.00 51 ASP A N 4
ATOM 5465 C CA . ASP A 1 51 ? -1.734 5.582 5.671 1.00 0.00 51 ASP A CA 4
ATOM 5466 C C . ASP A 1 51 ? -0.565 5.897 4.744 1.00 0.00 51 ASP A C 4
ATOM 5467 O O . ASP A 1 51 ? -0.617 6.845 3.961 1.00 0.00 51 ASP A O 4
ATOM 5476 N N . GLU A 1 52 ? 0.488 5.091 4.837 1.00 0.00 52 GLU A N 4
ATOM 5477 C CA . GLU A 1 52 ? 1.670 5.279 4.006 1.00 0.00 52 GLU A CA 4
ATOM 5478 C C . GLU A 1 52 ? 1.345 5.019 2.539 1.00 0.00 52 GLU A C 4
ATOM 5479 O O . GLU A 1 52 ? 1.780 5.758 1.655 1.00 0.00 52 GLU A O 4
ATOM 5491 N N . ALA A 1 53 ? 0.574 3.966 2.287 1.00 0.00 53 ALA A N 4
ATOM 5492 C CA . ALA A 1 53 ? 0.187 3.610 0.928 1.00 0.00 53 ALA A CA 4
ATOM 5493 C C . ALA A 1 53 ? -0.591 4.744 0.270 1.00 0.00 53 ALA A C 4
ATOM 5494 O O . ALA A 1 53 ? -0.346 5.090 -0.886 1.00 0.00 53 ALA A O 4
ATOM 5501 N N . GLY A 1 54 ? -1.526 5.323 1.017 1.00 0.00 54 GLY A N 4
ATOM 5502 C CA . GLY A 1 54 ? -2.322 6.416 0.491 1.00 0.00 54 GLY A CA 4
ATOM 5503 C C . GLY A 1 54 ? -1.476 7.620 0.128 1.00 0.00 54 GLY A C 4
ATOM 5504 O O . GLY A 1 54 ? -1.639 8.201 -0.945 1.00 0.00 54 GLY A O 4
ATOM 5508 N N . ASP A 1 55 ? -0.566 7.991 1.023 1.00 0.00 55 ASP A N 4
ATOM 5509 C CA . ASP A 1 55 ? 0.313 9.130 0.790 1.00 0.00 55 ASP A CA 4
ATOM 5510 C C . ASP A 1 55 ? 1.176 8.898 -0.445 1.00 0.00 55 ASP A C 4
ATOM 5511 O O . ASP A 1 55 ? 1.438 9.822 -1.215 1.00 0.00 55 ASP A O 4
ATOM 5520 N N . ASN A 1 56 ? 1.612 7.656 -0.629 1.00 0.00 56 ASN A N 4
ATOM 5521 C CA . ASN A 1 56 ? 2.442 7.299 -1.772 1.00 0.00 56 ASN A CA 4
ATOM 5522 C C . ASN A 1 56 ? 1.663 7.453 -3.074 1.00 0.00 56 ASN A C 4
ATOM 5523 O O . ASN A 1 56 ? 2.208 7.888 -4.088 1.00 0.00 56 ASN A O 4
ATOM 5534 N N . LEU A 1 57 ? 0.383 7.097 -3.035 1.00 0.00 57 LEU A N 4
ATOM 5535 C CA . LEU A 1 57 ? -0.474 7.199 -4.210 1.00 0.00 57 LEU A CA 4
ATOM 5536 C C . LEU A 1 57 ? -0.605 8.651 -4.658 1.00 0.00 57 LEU A C 4
ATOM 5537 O O . LEU A 1 57 ? -0.463 8.962 -5.840 1.00 0.00 57 LEU A O 4
ATOM 5553 N N . ALA A 1 58 ? -0.873 9.537 -3.703 1.00 0.00 58 ALA A N 4
ATOM 5554 C CA . ALA A 1 58 ? -1.019 10.956 -3.998 1.00 0.00 58 ALA A CA 4
ATOM 5555 C C . ALA A 1 58 ? 0.281 11.535 -4.547 1.00 0.00 58 ALA A C 4
ATOM 5556 O O . ALA A 1 58 ? 0.266 12.408 -5.415 1.00 0.00 58 ALA A O 4
ATOM 5563 N N . ALA A 1 59 ? 1.404 11.039 -4.037 1.00 0.00 59 ALA A N 4
ATOM 5564 C CA . ALA A 1 59 ? 2.713 11.504 -4.478 1.00 0.00 59 ALA A CA 4
ATOM 5565 C C . ALA A 1 59 ? 2.992 11.067 -5.911 1.00 0.00 59 ALA A C 4
ATOM 5566 O O . ALA A 1 59 ? 3.578 11.812 -6.696 1.00 0.00 59 ALA A O 4
ATOM 5573 N N . LEU A 1 60 ? 2.565 9.854 -6.246 1.00 0.00 60 LEU A N 4
ATOM 5574 C CA . LEU A 1 60 ? 2.765 9.316 -7.586 1.00 0.00 60 LEU A CA 4
ATOM 5575 C C . LEU A 1 60 ? 1.917 10.072 -8.603 1.00 0.00 60 LEU A C 4
ATOM 5576 O O . LEU A 1 60 ? 2.406 10.475 -9.658 1.00 0.00 60 LEU A O 4
ATOM 5592 N N . ARG A 1 61 ? 0.643 10.262 -8.276 1.00 0.00 61 ARG A N 4
ATOM 5593 C CA . ARG A 1 61 ? -0.275 10.972 -9.158 1.00 0.00 61 ARG A CA 4
ATOM 5594 C C . ARG A 1 61 ? 0.198 12.402 -9.393 1.00 0.00 61 ARG A C 4
ATOM 5595 O O . ARG A 1 61 ? 0.151 12.906 -10.515 1.00 0.00 61 ARG A O 4
ATOM 5616 N N . HIS A 1 62 ? 0.656 13.051 -8.327 1.00 0.00 62 HIS A N 4
ATOM 5617 C CA . HIS A 1 62 ? 1.140 14.423 -8.416 1.00 0.00 62 HIS A CA 4
ATOM 5618 C C . HIS A 1 62 ? 2.537 14.472 -9.029 1.00 0.00 62 HIS A C 4
ATOM 5619 O O . HIS A 1 62 ? 2.925 15.473 -9.632 1.00 0.00 62 HIS A O 4
ATOM 5634 N N . ALA A 1 63 ? 3.289 13.386 -8.870 1.00 0.00 63 ALA A N 4
ATOM 5635 C CA . ALA A 1 63 ? 4.644 13.305 -9.406 1.00 0.00 63 ALA A CA 4
ATOM 5636 C C . ALA A 1 63 ? 4.671 13.619 -10.900 1.00 0.00 63 ALA A C 4
ATOM 5637 O O . ALA A 1 63 ? 5.673 14.109 -11.421 1.00 0.00 63 ALA A O 4
ATOM 5644 N N . VAL A 1 64 ? 3.566 13.335 -11.583 1.00 0.00 64 VAL A N 4
ATOM 5645 C CA . VAL A 1 64 ? 3.468 13.589 -13.016 1.00 0.00 64 VAL A CA 4
ATOM 5646 C C . VAL A 1 64 ? 3.727 15.058 -13.334 1.00 0.00 64 VAL A C 4
ATOM 5647 O O . VAL A 1 64 ? 4.220 15.393 -14.412 1.00 0.00 64 VAL A O 4
ATOM 5660 N N . GLU A 1 65 ? 3.391 15.931 -12.390 1.00 0.00 65 GLU A N 4
ATOM 5661 C CA . GLU A 1 65 ? 3.587 17.365 -12.570 1.00 0.00 65 GLU A CA 4
ATOM 5662 C C . GLU A 1 65 ? 5.071 17.718 -12.565 1.00 0.00 65 GLU A C 4
ATOM 5663 O O . GLU A 1 65 ? 5.494 18.672 -13.218 1.00 0.00 65 GLU A O 4
ATOM 5675 N N . GLN A 1 66 ? 5.857 16.944 -11.823 1.00 0.00 66 GLN A N 4
ATOM 5676 C CA . GLN A 1 66 ? 7.294 17.178 -11.734 1.00 0.00 66 GLN A CA 4
ATOM 5677 C C . GLN A 1 66 ? 8.061 16.280 -12.703 1.00 0.00 66 GLN A C 4
ATOM 5678 O O . GLN A 1 66 ? 9.255 16.040 -12.526 1.00 0.00 66 GLN A O 4
ATOM 5692 N N . GLN A 1 67 ? 7.371 15.788 -13.729 1.00 0.00 67 GLN A N 4
ATOM 5693 C CA . GLN A 1 67 ? 7.993 14.919 -14.723 1.00 0.00 67 GLN A CA 4
ATOM 5694 C C . GLN A 1 67 ? 8.663 13.719 -14.059 1.00 0.00 67 GLN A C 4
ATOM 5695 O O . GLN A 1 67 ? 9.798 13.369 -14.383 1.00 0.00 67 GLN A O 4
ATOM 5709 N N . GLN A 1 68 ? 7.952 13.092 -13.128 1.00 0.00 68 GLN A N 4
ATOM 5710 C CA . GLN A 1 68 ? 8.477 11.932 -12.417 1.00 0.00 68 GLN A CA 4
ATOM 5711 C C . GLN A 1 68 ? 7.977 10.635 -13.045 1.00 0.00 68 GLN A C 4
ATOM 5712 O O . GLN A 1 68 ? 7.691 9.664 -12.344 1.00 0.00 68 GLN A O 4
ATOM 5726 N N . LEU A 1 69 ? 7.875 10.624 -14.370 1.00 0.00 69 LEU A N 4
ATOM 5727 C CA . LEU A 1 69 ? 7.409 9.446 -15.091 1.00 0.00 69 LEU A CA 4
ATOM 5728 C C . LEU A 1 69 ? 8.299 8.234 -14.804 1.00 0.00 69 LEU A C 4
ATOM 5729 O O . LEU A 1 69 ? 7.799 7.150 -14.503 1.00 0.00 69 LEU A O 4
ATOM 5745 N N . PRO A 1 70 ? 9.633 8.397 -14.892 1.00 0.00 70 PRO A N 4
ATOM 5746 C CA . PRO A 1 70 ? 10.577 7.302 -14.636 1.00 0.00 70 PRO A CA 4
ATOM 5747 C C . PRO A 1 70 ? 10.476 6.777 -13.208 1.00 0.00 70 PRO A C 4
ATOM 5748 O O . PRO A 1 70 ? 10.695 5.592 -12.954 1.00 0.00 70 PRO A O 4
ATOM 5759 N N . GLN A 1 71 ? 10.143 7.667 -12.279 1.00 0.00 71 GLN A N 4
ATOM 5760 C CA . GLN A 1 71 ? 10.012 7.296 -10.874 1.00 0.00 71 GLN A CA 4
ATOM 5761 C C . GLN A 1 71 ? 8.777 6.428 -10.649 1.00 0.00 71 GLN A C 4
ATOM 5762 O O . GLN A 1 71 ? 8.726 5.639 -9.705 1.00 0.00 71 GLN A O 4
ATOM 5776 N N . VAL A 1 72 ? 7.783 6.579 -11.519 1.00 0.00 72 VAL A N 4
ATOM 5777 C CA . VAL A 1 72 ? 6.548 5.809 -11.412 1.00 0.00 72 VAL A CA 4
ATOM 5778 C C . VAL A 1 72 ? 6.835 4.312 -11.335 1.00 0.00 72 VAL A C 4
ATOM 5779 O O . VAL A 1 72 ? 6.064 3.552 -10.749 1.00 0.00 72 VAL A O 4
ATOM 5792 N N . ALA A 1 73 ? 7.949 3.895 -11.928 1.00 0.00 73 ALA A N 4
ATOM 5793 C CA . ALA A 1 73 ? 8.336 2.490 -11.923 1.00 0.00 73 ALA A CA 4
ATOM 5794 C C . ALA A 1 73 ? 8.613 2.004 -10.505 1.00 0.00 73 ALA A C 4
ATOM 5795 O O . ALA A 1 73 ? 8.158 0.933 -10.104 1.00 0.00 73 ALA A O 4
ATOM 5802 N N . TRP A 1 74 ? 9.362 2.801 -9.749 1.00 0.00 74 TRP A N 4
ATOM 5803 C CA . TRP A 1 74 ? 9.699 2.454 -8.373 1.00 0.00 74 TRP A CA 4
ATOM 5804 C C . TRP A 1 74 ? 8.477 2.574 -7.468 1.00 0.00 74 TRP A C 4
ATOM 5805 O O . TRP A 1 74 ? 8.228 1.711 -6.627 1.00 0.00 74 TRP A O 4
ATOM 5826 N N . LEU A 1 75 ? 7.718 3.650 -7.648 1.00 0.00 75 LEU A N 4
ATOM 5827 C CA . LEU A 1 75 ? 6.521 3.884 -6.848 1.00 0.00 75 LEU A CA 4
ATOM 5828 C C . LEU A 1 75 ? 5.454 2.838 -7.150 1.00 0.00 75 LEU A C 4
ATOM 5829 O O . LEU A 1 75 ? 4.690 2.443 -6.269 1.00 0.00 75 LEU A O 4
ATOM 5845 N N . ALA A 1 76 ? 5.406 2.394 -8.402 1.00 0.00 76 ALA A N 4
ATOM 5846 C CA . ALA A 1 76 ? 4.433 1.393 -8.822 1.00 0.00 76 ALA A CA 4
ATOM 5847 C C . ALA A 1 76 ? 4.706 0.049 -8.157 1.00 0.00 76 ALA A C 4
ATOM 5848 O O . ALA A 1 76 ? 3.824 -0.532 -7.522 1.00 0.00 76 ALA A O 4
ATOM 5855 N N . GLU A 1 77 ? 5.932 -0.441 -8.306 1.00 0.00 77 GLU A N 4
ATOM 5856 C CA . GLU A 1 77 ? 6.321 -1.718 -7.719 1.00 0.00 77 GLU A CA 4
ATOM 5857 C C . GLU A 1 77 ? 6.182 -1.684 -6.200 1.00 0.00 77 GLU A C 4
ATOM 5858 O O . GLU A 1 77 ? 5.835 -2.686 -5.575 1.00 0.00 77 GLU A O 4
ATOM 5870 N N . HIS A 1 78 ? 6.455 -0.523 -5.613 1.00 0.00 78 HIS A N 4
ATOM 5871 C CA . HIS A 1 78 ? 6.361 -0.357 -4.167 1.00 0.00 78 HIS A CA 4
ATOM 5872 C C . HIS A 1 78 ? 4.904 -0.319 -3.718 1.00 0.00 78 HIS A C 4
ATOM 5873 O O . HIS A 1 78 ? 4.510 -1.033 -2.796 1.00 0.00 78 HIS A O 4
ATOM 5888 N N . LEU A 1 79 ? 4.109 0.518 -4.375 1.00 0.00 79 LEU A N 4
ATOM 5889 C CA . LEU A 1 79 ? 2.695 0.650 -4.043 1.00 0.00 79 LEU A CA 4
ATOM 5890 C C . LEU A 1 79 ? 1.972 -0.685 -4.198 1.00 0.00 79 LEU A C 4
ATOM 5891 O O . LEU A 1 79 ? 1.173 -1.072 -3.346 1.00 0.00 79 LEU A O 4
ATOM 5907 N N . ALA A 1 80 ? 2.259 -1.384 -5.291 1.00 0.00 80 ALA A N 4
ATOM 5908 C CA . ALA A 1 80 ? 1.637 -2.675 -5.558 1.00 0.00 80 ALA A CA 4
ATOM 5909 C C . ALA A 1 80 ? 1.978 -3.685 -4.467 1.00 0.00 80 ALA A C 4
ATOM 5910 O O . ALA A 1 80 ? 1.092 -4.332 -3.908 1.00 0.00 80 ALA A O 4
ATOM 5917 N N . ALA A 1 81 ? 3.267 -3.814 -4.170 1.00 0.00 81 ALA A N 4
ATOM 5918 C CA . ALA A 1 81 ? 3.725 -4.745 -3.146 1.00 0.00 81 ALA A CA 4
ATOM 5919 C C . ALA A 1 81 ? 3.113 -4.415 -1.788 1.00 0.00 81 ALA A C 4
ATOM 5920 O O . ALA A 1 81 ? 2.780 -5.310 -1.012 1.00 0.00 81 ALA A O 4
ATOM 5927 N N . GLN A 1 82 ? 2.970 -3.124 -1.509 1.00 0.00 82 GLN A N 4
ATOM 5928 C CA . GLN A 1 82 ? 2.399 -2.674 -0.244 1.00 0.00 82 GLN A CA 4
ATOM 5929 C C . GLN A 1 82 ? 0.924 -3.055 -0.145 1.00 0.00 82 GLN A C 4
ATOM 5930 O O . GLN A 1 82 ? 0.464 -3.532 0.892 1.00 0.00 82 GLN A O 4
ATOM 5944 N N . LEU A 1 83 ? 0.189 -2.839 -1.231 1.00 0.00 83 LEU A N 4
ATOM 5945 C CA . LEU A 1 83 ? -1.234 -3.157 -1.266 1.00 0.00 83 LEU A CA 4
ATOM 5946 C C . LEU A 1 83 ? -1.461 -4.660 -1.138 1.00 0.00 83 LEU A C 4
ATOM 5947 O O . LEU A 1 83 ? -2.226 -5.112 -0.285 1.00 0.00 83 LEU A O 4
ATOM 5963 N N . GLU A 1 84 ? -0.795 -5.430 -1.992 1.00 0.00 84 GLU A N 4
ATOM 5964 C CA . GLU A 1 84 ? -0.927 -6.882 -1.976 1.00 0.00 84 GLU A CA 4
ATOM 5965 C C . GLU A 1 84 ? -0.419 -7.464 -0.660 1.00 0.00 84 GLU A C 4
ATOM 5966 O O . GLU A 1 84 ? -0.996 -8.410 -0.125 1.00 0.00 84 GLU A O 4
ATOM 5978 N N . ALA A 1 85 ? 0.664 -6.892 -0.142 1.00 0.00 85 ALA A N 4
ATOM 5979 C CA . ALA A 1 85 ? 1.246 -7.356 1.112 1.00 0.00 85 ALA A CA 4
ATOM 5980 C C . ALA A 1 85 ? 0.229 -7.289 2.246 1.00 0.00 85 ALA A C 4
ATOM 5981 O O . ALA A 1 85 ? 0.070 -8.243 3.008 1.00 0.00 85 ALA A O 4
ATOM 5988 N N . ILE A 1 86 ? -0.459 -6.157 2.349 1.00 0.00 86 ILE A N 4
ATOM 5989 C CA . ILE A 1 86 ? -1.463 -5.964 3.388 1.00 0.00 86 ILE A CA 4
ATOM 5990 C C . ILE A 1 86 ? -2.700 -6.816 3.124 1.00 0.00 86 ILE A C 4
ATOM 5991 O O . ILE A 1 86 ? -3.215 -7.478 4.025 1.00 0.00 86 ILE A O 4
ATOM 6007 N N . ALA A 1 87 ? -3.174 -6.792 1.883 1.00 0.00 87 ALA A N 4
ATOM 6008 C CA . ALA A 1 87 ? -4.354 -7.558 1.498 1.00 0.00 87 ALA A CA 4
ATOM 6009 C C . ALA A 1 87 ? -4.173 -9.043 1.799 1.00 0.00 87 ALA A C 4
ATOM 6010 O O . ALA A 1 87 ? -5.029 -9.668 2.425 1.00 0.00 87 ALA A O 4
ATOM 6017 N N . ARG A 1 88 ? -3.055 -9.603 1.347 1.00 0.00 88 ARG A N 4
ATOM 6018 C CA . ARG A 1 88 ? -2.767 -11.015 1.566 1.00 0.00 88 ARG A CA 4
ATOM 6019 C C . ARG A 1 88 ? -2.578 -11.311 3.051 1.00 0.00 88 ARG A C 4
ATOM 6020 O O . ARG A 1 88 ? -2.975 -12.370 3.537 1.00 0.00 88 ARG A O 4
ATOM 6041 N N . GLU A 1 89 ? -1.970 -10.370 3.767 1.00 0.00 89 GLU A N 4
ATOM 6042 C CA . GLU A 1 89 ? -1.729 -10.535 5.196 1.00 0.00 89 GLU A CA 4
ATOM 6043 C C . GLU A 1 89 ? -3.043 -10.714 5.952 1.00 0.00 89 GLU A C 4
ATOM 6044 O O . GLU A 1 89 ? -3.253 -11.728 6.619 1.00 0.00 89 GLU A O 4
ATOM 6056 N N . ALA A 1 90 ? -3.923 -9.724 5.845 1.00 0.00 90 ALA A N 4
ATOM 6057 C CA . ALA A 1 90 ? -5.215 -9.774 6.519 1.00 0.00 90 ALA A CA 4
ATOM 6058 C C . ALA A 1 90 ? -6.056 -10.940 6.013 1.00 0.00 90 ALA A C 4
ATOM 6059 O O . ALA A 1 90 ? -6.591 -11.721 6.800 1.00 0.00 90 ALA A O 4
ATOM 6066 N N . SER A 1 91 ? -6.169 -11.054 4.694 1.00 0.00 91 SER A N 4
ATOM 6067 C CA . SER A 1 91 ? -6.945 -12.126 4.082 1.00 0.00 91 SER A CA 4
ATOM 6068 C C . SER A 1 91 ? -6.399 -13.492 4.484 1.00 0.00 91 SER A C 4
ATOM 6069 O O . SER A 1 91 ? -7.145 -14.466 4.583 1.00 0.00 91 SER A O 4
ATOM 6077 N N . ALA A 1 92 ? -5.091 -13.557 4.714 1.00 0.00 92 ALA A N 4
ATOM 6078 C CA . ALA A 1 92 ? -4.445 -14.804 5.106 1.00 0.00 92 ALA A CA 4
ATOM 6079 C C . ALA A 1 92 ? -4.882 -15.234 6.502 1.00 0.00 92 ALA A C 4
ATOM 6080 O O . ALA A 1 92 ? -5.442 -16.315 6.682 1.00 0.00 92 ALA A O 4
ATOM 6087 N N . TRP A 1 93 ? -4.620 -14.381 7.487 1.00 0.00 93 TRP A N 4
ATOM 6088 C CA . TRP A 1 93 ? -4.986 -14.674 8.869 1.00 0.00 93 TRP A CA 4
ATOM 6089 C C . TRP A 1 93 ? -6.488 -14.902 9.003 1.00 0.00 93 TRP A C 4
ATOM 6090 O O . TRP A 1 93 ? -6.939 -15.609 9.904 1.00 0.00 93 TRP A O 4
ATOM 6111 N N . SER A 1 94 ? -7.260 -14.299 8.103 1.00 0.00 94 SER A N 4
ATOM 6112 C CA . SER A 1 94 ? -8.711 -14.439 8.126 1.00 0.00 94 SER A CA 4
ATOM 6113 C C . SER A 1 94 ? -9.284 -13.908 9.438 1.00 0.00 94 SER A C 4
ATOM 6114 O O . SER A 1 94 ? -8.605 -13.194 10.177 1.00 0.00 94 SER A O 4
ATOM 6122 N N . LEU A 1 95 ? -10.534 -14.259 9.722 1.00 0.00 95 LEU A N 4
ATOM 6123 C CA . LEU A 1 95 ? -11.192 -13.814 10.946 1.00 0.00 95 LEU A CA 4
ATOM 6124 C C . LEU A 1 95 ? -10.602 -14.512 12.169 1.00 0.00 95 LEU A C 4
ATOM 6125 O O . LEU A 1 95 ? -11.287 -15.266 12.859 1.00 0.00 95 LEU A O 4
ATOM 6141 N N . ARG A 1 96 ? -9.324 -14.252 12.432 1.00 0.00 96 ARG A N 4
ATOM 6142 C CA . ARG A 1 96 ? -8.636 -14.850 13.572 1.00 0.00 96 ARG A CA 4
ATOM 6143 C C . ARG A 1 96 ? -7.175 -14.410 13.611 1.00 0.00 96 ARG A C 4
ATOM 6144 O O . ARG A 1 96 ? -6.262 -15.231 13.515 1.00 0.00 96 ARG A O 4
ATOM 6165 N N . GLU A 1 97 ? -6.961 -13.105 13.749 1.00 0.00 97 GLU A N 4
ATOM 6166 C CA . GLU A 1 97 ? -5.612 -12.548 13.797 1.00 0.00 97 GLU A CA 4
ATOM 6167 C C . GLU A 1 97 ? -4.781 -13.214 14.890 1.00 0.00 97 GLU A C 4
ATOM 6168 O O . GLU A 1 97 ? -5.305 -13.967 15.711 1.00 0.00 97 GLU A O 4
ATOM 6180 N N . TRP A 1 98 ? -3.483 -12.930 14.892 1.00 0.00 98 TRP A N 4
ATOM 6181 C CA . TRP A 1 98 ? -2.576 -13.499 15.882 1.00 0.00 98 TRP A CA 4
ATOM 6182 C C . TRP A 1 98 ? -2.904 -12.984 17.280 1.00 0.00 98 TRP A C 4
ATOM 6183 O O . TRP A 1 98 ? -2.054 -13.139 18.181 1.00 0.00 98 TRP A O 4
ATOM 6205 N N . MET A 1 1 ? -1.599 -7.112 -17.419 1.00 0.00 1 MET A N 5
ATOM 6206 C CA . MET A 1 1 ? -2.124 -5.882 -16.770 1.00 0.00 1 MET A CA 5
ATOM 6207 C C . MET A 1 1 ? -1.513 -4.629 -17.391 1.00 0.00 1 MET A C 5
ATOM 6208 O O . MET A 1 1 ? -0.599 -4.713 -18.210 1.00 0.00 1 MET A O 5
ATOM 6221 N N . LYS A 1 2 ? -2.026 -3.468 -16.994 1.00 0.00 2 LYS A N 5
ATOM 6222 C CA . LYS A 1 2 ? -1.531 -2.198 -17.512 1.00 0.00 2 LYS A CA 5
ATOM 6223 C C . LYS A 1 2 ? -1.252 -1.218 -16.377 1.00 0.00 2 LYS A C 5
ATOM 6224 O O . LYS A 1 2 ? -1.695 -1.420 -15.246 1.00 0.00 2 LYS A O 5
ATOM 6243 N N . THR A 1 3 ? -0.515 -0.156 -16.686 1.00 0.00 3 THR A N 5
ATOM 6244 C CA . THR A 1 3 ? -0.176 0.856 -15.693 1.00 0.00 3 THR A CA 5
ATOM 6245 C C . THR A 1 3 ? -1.377 1.743 -15.383 1.00 0.00 3 THR A C 5
ATOM 6246 O O . THR A 1 3 ? -1.599 2.126 -14.235 1.00 0.00 3 THR A O 5
ATOM 6257 N N . ALA A 1 4 ? -2.149 2.068 -16.415 1.00 0.00 4 ALA A N 5
ATOM 6258 C CA . ALA A 1 4 ? -3.327 2.911 -16.253 1.00 0.00 4 ALA A CA 5
ATOM 6259 C C . ALA A 1 4 ? -4.507 2.112 -15.709 1.00 0.00 4 ALA A C 5
ATOM 6260 O O . ALA A 1 4 ? -5.393 2.663 -15.055 1.00 0.00 4 ALA A O 5
ATOM 6267 N N . LEU A 1 5 ? -4.516 0.812 -15.986 1.00 0.00 5 LEU A N 5
ATOM 6268 C CA . LEU A 1 5 ? -5.591 -0.061 -15.526 1.00 0.00 5 LEU A CA 5
ATOM 6269 C C . LEU A 1 5 ? -5.445 -0.378 -14.041 1.00 0.00 5 LEU A C 5
ATOM 6270 O O . LEU A 1 5 ? -6.404 -0.264 -13.276 1.00 0.00 5 LEU A O 5
ATOM 6286 N N . LEU A 1 6 ? -4.243 -0.780 -13.638 1.00 0.00 6 LEU A N 5
ATOM 6287 C CA . LEU A 1 6 ? -3.978 -1.118 -12.243 1.00 0.00 6 LEU A CA 5
ATOM 6288 C C . LEU A 1 6 ? -4.328 0.045 -11.319 1.00 0.00 6 LEU A C 5
ATOM 6289 O O . LEU A 1 6 ? -4.902 -0.153 -10.248 1.00 0.00 6 LEU A O 5
ATOM 6305 N N . LEU A 1 7 ? -3.980 1.257 -11.739 1.00 0.00 7 LEU A N 5
ATOM 6306 C CA . LEU A 1 7 ? -4.259 2.449 -10.947 1.00 0.00 7 LEU A CA 5
ATOM 6307 C C . LEU A 1 7 ? -5.759 2.618 -10.729 1.00 0.00 7 LEU A C 5
ATOM 6308 O O . LEU A 1 7 ? -6.193 3.127 -9.696 1.00 0.00 7 LEU A O 5
ATOM 6324 N N . GLU A 1 8 ? -6.545 2.187 -11.710 1.00 0.00 8 GLU A N 5
ATOM 6325 C CA . GLU A 1 8 ? -7.998 2.290 -11.627 1.00 0.00 8 GLU A CA 5
ATOM 6326 C C . GLU A 1 8 ? -8.540 1.444 -10.478 1.00 0.00 8 GLU A C 5
ATOM 6327 O O . GLU A 1 8 ? -9.372 1.903 -9.696 1.00 0.00 8 GLU A O 5
ATOM 6339 N N . LYS A 1 9 ? -8.064 0.207 -10.384 1.00 0.00 9 LYS A N 5
ATOM 6340 C CA . LYS A 1 9 ? -8.502 -0.703 -9.332 1.00 0.00 9 LYS A CA 5
ATOM 6341 C C . LYS A 1 9 ? -7.834 -0.364 -8.003 1.00 0.00 9 LYS A C 5
ATOM 6342 O O . LYS A 1 9 ? -8.436 -0.512 -6.939 1.00 0.00 9 LYS A O 5
ATOM 6361 N N . LEU A 1 10 ? -6.587 0.091 -8.070 1.00 0.00 10 LEU A N 5
ATOM 6362 C CA . LEU A 1 10 ? -5.840 0.450 -6.871 1.00 0.00 10 LEU A CA 5
ATOM 6363 C C . LEU A 1 10 ? -6.541 1.569 -6.107 1.00 0.00 10 LEU A C 5
ATOM 6364 O O . LEU A 1 10 ? -6.535 1.592 -4.876 1.00 0.00 10 LEU A O 5
ATOM 6380 N N . GLU A 1 11 ? -7.144 2.495 -6.845 1.00 0.00 11 GLU A N 5
ATOM 6381 C CA . GLU A 1 11 ? -7.849 3.618 -6.237 1.00 0.00 11 GLU A CA 5
ATOM 6382 C C . GLU A 1 11 ? -9.043 3.134 -5.419 1.00 0.00 11 GLU A C 5
ATOM 6383 O O . GLU A 1 11 ? -9.167 3.453 -4.236 1.00 0.00 11 GLU A O 5
ATOM 6395 N N . GLY A 1 12 ? -9.918 2.364 -6.057 1.00 0.00 12 GLY A N 5
ATOM 6396 C CA . GLY A 1 12 ? -11.091 1.850 -5.373 1.00 0.00 12 GLY A CA 5
ATOM 6397 C C . GLY A 1 12 ? -10.737 0.976 -4.186 1.00 0.00 12 GLY A C 5
ATOM 6398 O O . GLY A 1 12 ? -11.381 1.048 -3.140 1.00 0.00 12 GLY A O 5
ATOM 6402 N N . GLN A 1 13 ? -9.710 0.148 -4.349 1.00 0.00 13 GLN A N 5
ATOM 6403 C CA . GLN A 1 13 ? -9.273 -0.745 -3.282 1.00 0.00 13 GLN A CA 5
ATOM 6404 C C . GLN A 1 13 ? -8.705 0.046 -2.108 1.00 0.00 13 GLN A C 5
ATOM 6405 O O . GLN A 1 13 ? -8.911 -0.312 -0.948 1.00 0.00 13 GLN A O 5
ATOM 6419 N N . LEU A 1 14 ? -7.988 1.121 -2.416 1.00 0.00 14 LEU A N 5
ATOM 6420 C CA . LEU A 1 14 ? -7.389 1.962 -1.387 1.00 0.00 14 LEU A CA 5
ATOM 6421 C C . LEU A 1 14 ? -8.462 2.610 -0.517 1.00 0.00 14 LEU A C 5
ATOM 6422 O O . LEU A 1 14 ? -8.380 2.581 0.711 1.00 0.00 14 LEU A O 5
ATOM 6438 N N . ALA A 1 15 ? -9.466 3.195 -1.161 1.00 0.00 15 ALA A N 5
ATOM 6439 C CA . ALA A 1 15 ? -10.554 3.852 -0.446 1.00 0.00 15 ALA A CA 5
ATOM 6440 C C . ALA A 1 15 ? -11.275 2.876 0.478 1.00 0.00 15 ALA A C 5
ATOM 6441 O O . ALA A 1 15 ? -11.495 3.167 1.654 1.00 0.00 15 ALA A O 5
ATOM 6448 N N . THR A 1 16 ? -11.641 1.718 -0.061 1.00 0.00 16 THR A N 5
ATOM 6449 C CA . THR A 1 16 ? -12.339 0.700 0.716 1.00 0.00 16 THR A CA 5
ATOM 6450 C C . THR A 1 16 ? -11.466 0.190 1.858 1.00 0.00 16 THR A C 5
ATOM 6451 O O . THR A 1 16 ? -11.890 0.164 3.013 1.00 0.00 16 THR A O 5
ATOM 6462 N N . LEU A 1 17 ? -10.245 -0.218 1.526 1.00 0.00 17 LEU A N 5
ATOM 6463 C CA . LEU A 1 17 ? -9.312 -0.730 2.524 1.00 0.00 17 LEU A CA 5
ATOM 6464 C C . LEU A 1 17 ? -9.001 0.330 3.576 1.00 0.00 17 LEU A C 5
ATOM 6465 O O . LEU A 1 17 ? -8.797 0.013 4.748 1.00 0.00 17 LEU A O 5
ATOM 6481 N N . ARG A 1 18 ? -8.964 1.588 3.150 1.00 0.00 18 ARG A N 5
ATOM 6482 C CA . ARG A 1 18 ? -8.675 2.694 4.056 1.00 0.00 18 ARG A CA 5
ATOM 6483 C C . ARG A 1 18 ? -9.828 2.922 5.027 1.00 0.00 18 ARG A C 5
ATOM 6484 O O . ARG A 1 18 ? -9.614 3.244 6.196 1.00 0.00 18 ARG A O 5
ATOM 6505 N N . GLN A 1 19 ? -11.052 2.755 4.537 1.00 0.00 19 GLN A N 5
ATOM 6506 C CA . GLN A 1 19 ? -12.239 2.946 5.362 1.00 0.00 19 GLN A CA 5
ATOM 6507 C C . GLN A 1 19 ? -12.445 1.766 6.307 1.00 0.00 19 GLN A C 5
ATOM 6508 O O . GLN A 1 19 ? -12.866 1.941 7.451 1.00 0.00 19 GLN A O 5
ATOM 6522 N N . ARG A 1 20 ? -12.150 0.565 5.822 1.00 0.00 20 ARG A N 5
ATOM 6523 C CA . ARG A 1 20 ? -12.306 -0.643 6.624 1.00 0.00 20 ARG A CA 5
ATOM 6524 C C . ARG A 1 20 ? -11.120 -0.832 7.566 1.00 0.00 20 ARG A C 5
ATOM 6525 O O . ARG A 1 20 ? -11.256 -1.421 8.639 1.00 0.00 20 ARG A O 5
ATOM 6546 N N . CYS A 1 21 ? -9.958 -0.332 7.159 1.00 0.00 21 CYS A N 5
ATOM 6547 C CA . CYS A 1 21 ? -8.750 -0.450 7.969 1.00 0.00 21 CYS A CA 5
ATOM 6548 C C . CYS A 1 21 ? -8.345 0.897 8.567 1.00 0.00 21 CYS A C 5
ATOM 6549 O O . CYS A 1 21 ? -7.230 1.051 9.064 1.00 0.00 21 CYS A O 5
ATOM 6557 N N . ALA A 1 22 ? -9.252 1.869 8.517 1.00 0.00 22 ALA A N 5
ATOM 6558 C CA . ALA A 1 22 ? -8.975 3.195 9.056 1.00 0.00 22 ALA A CA 5
ATOM 6559 C C . ALA A 1 22 ? -8.730 3.136 10.563 1.00 0.00 22 ALA A C 5
ATOM 6560 O O . ALA A 1 22 ? -7.644 3.472 11.035 1.00 0.00 22 ALA A O 5
ATOM 6567 N N . PRO A 1 23 ? -9.740 2.707 11.341 1.00 0.00 23 PRO A N 5
ATOM 6568 C CA . PRO A 1 23 ? -9.624 2.607 12.798 1.00 0.00 23 PRO A CA 5
ATOM 6569 C C . PRO A 1 23 ? -8.837 1.375 13.234 1.00 0.00 23 PRO A C 5
ATOM 6570 O O . PRO A 1 23 ? -9.359 0.509 13.937 1.00 0.00 23 PRO A O 5
ATOM 6581 N N . VAL A 1 24 ? -7.580 1.300 12.810 1.00 0.00 24 VAL A N 5
ATOM 6582 C CA . VAL A 1 24 ? -6.724 0.171 13.155 1.00 0.00 24 VAL A CA 5
ATOM 6583 C C . VAL A 1 24 ? -5.502 0.612 13.962 1.00 0.00 24 VAL A C 5
ATOM 6584 O O . VAL A 1 24 ? -4.764 -0.221 14.484 1.00 0.00 24 VAL A O 5
ATOM 6597 N N . SER A 1 25 ? -5.290 1.923 14.060 1.00 0.00 25 SER A N 5
ATOM 6598 C CA . SER A 1 25 ? -4.154 2.459 14.803 1.00 0.00 25 SER A CA 5
ATOM 6599 C C . SER A 1 25 ? -4.174 1.999 16.260 1.00 0.00 25 SER A C 5
ATOM 6600 O O . SER A 1 25 ? -3.145 2.010 16.936 1.00 0.00 25 SER A O 5
ATOM 6608 N N . GLN A 1 26 ? -5.348 1.599 16.740 1.00 0.00 26 GLN A N 5
ATOM 6609 C CA . GLN A 1 26 ? -5.493 1.141 18.119 1.00 0.00 26 GLN A CA 5
ATOM 6610 C C . GLN A 1 26 ? -4.815 -0.210 18.326 1.00 0.00 26 GLN A C 5
ATOM 6611 O O . GLN A 1 26 ? -4.013 -0.378 19.245 1.00 0.00 26 GLN A O 5
ATOM 6625 N N . PHE A 1 27 ? -5.144 -1.172 17.470 1.00 0.00 27 PHE A N 5
ATOM 6626 C CA . PHE A 1 27 ? -4.568 -2.510 17.564 1.00 0.00 27 PHE A CA 5
ATOM 6627 C C . PHE A 1 27 ? -3.703 -2.823 16.346 1.00 0.00 27 PHE A C 5
ATOM 6628 O O . PHE A 1 27 ? -3.530 -3.985 15.979 1.00 0.00 27 PHE A O 5
ATOM 6645 N N . ALA A 1 28 ? -3.166 -1.781 15.721 1.00 0.00 28 ALA A N 5
ATOM 6646 C CA . ALA A 1 28 ? -2.324 -1.946 14.544 1.00 0.00 28 ALA A CA 5
ATOM 6647 C C . ALA A 1 28 ? -1.013 -2.639 14.896 1.00 0.00 28 ALA A C 5
ATOM 6648 O O . ALA A 1 28 ? -0.257 -2.167 15.745 1.00 0.00 28 ALA A O 5
ATOM 6655 N N . THR A 1 29 ? -0.748 -3.761 14.235 1.00 0.00 29 THR A N 5
ATOM 6656 C CA . THR A 1 29 ? 0.474 -4.520 14.475 1.00 0.00 29 THR A CA 5
ATOM 6657 C C . THR A 1 29 ? 0.924 -5.240 13.208 1.00 0.00 29 THR A C 5
ATOM 6658 O O . THR A 1 29 ? 0.159 -5.991 12.603 1.00 0.00 29 THR A O 5
ATOM 6669 N N . LEU A 1 30 ? 2.170 -5.005 12.810 1.00 0.00 30 LEU A N 5
ATOM 6670 C CA . LEU A 1 30 ? 2.722 -5.631 11.614 1.00 0.00 30 LEU A CA 5
ATOM 6671 C C . LEU A 1 30 ? 3.619 -6.809 11.981 1.00 0.00 30 LEU A C 5
ATOM 6672 O O . LEU A 1 30 ? 4.251 -6.816 13.037 1.00 0.00 30 LEU A O 5
ATOM 6688 N N . SER A 1 31 ? 3.669 -7.804 11.101 1.00 0.00 31 SER A N 5
ATOM 6689 C CA . SER A 1 31 ? 4.488 -8.989 11.331 1.00 0.00 31 SER A CA 5
ATOM 6690 C C . SER A 1 31 ? 5.972 -8.639 11.314 1.00 0.00 31 SER A C 5
ATOM 6691 O O . SER A 1 31 ? 6.359 -7.550 10.890 1.00 0.00 31 SER A O 5
ATOM 6699 N N . ALA A 1 32 ? 6.799 -9.570 11.780 1.00 0.00 32 ALA A N 5
ATOM 6700 C CA . ALA A 1 32 ? 8.242 -9.363 11.820 1.00 0.00 32 ALA A CA 5
ATOM 6701 C C . ALA A 1 32 ? 8.913 -9.822 10.526 1.00 0.00 32 ALA A C 5
ATOM 6702 O O . ALA A 1 32 ? 10.107 -9.600 10.327 1.00 0.00 32 ALA A O 5
ATOM 6709 N N . ARG A 1 33 ? 8.144 -10.463 9.649 1.00 0.00 33 ARG A N 5
ATOM 6710 C CA . ARG A 1 33 ? 8.676 -10.948 8.380 1.00 0.00 33 ARG A CA 5
ATOM 6711 C C . ARG A 1 33 ? 8.431 -9.944 7.256 1.00 0.00 33 ARG A C 5
ATOM 6712 O O . ARG A 1 33 ? 8.440 -10.304 6.079 1.00 0.00 33 ARG A O 5
ATOM 6733 N N . PHE A 1 34 ? 8.212 -8.685 7.624 1.00 0.00 34 PHE A N 5
ATOM 6734 C CA . PHE A 1 34 ? 7.967 -7.636 6.648 1.00 0.00 34 PHE A CA 5
ATOM 6735 C C . PHE A 1 34 ? 9.158 -7.472 5.709 1.00 0.00 34 PHE A C 5
ATOM 6736 O O . PHE A 1 34 ? 10.305 -7.687 6.102 1.00 0.00 34 PHE A O 5
ATOM 6753 N N . ASP A 1 35 ? 8.879 -7.089 4.468 1.00 0.00 35 ASP A N 5
ATOM 6754 C CA . ASP A 1 35 ? 9.927 -6.895 3.473 1.00 0.00 35 ASP A CA 5
ATOM 6755 C C . ASP A 1 35 ? 10.096 -5.415 3.145 1.00 0.00 35 ASP A C 5
ATOM 6756 O O . ASP A 1 35 ? 9.122 -4.719 2.860 1.00 0.00 35 ASP A O 5
ATOM 6765 N N . ARG A 1 36 ? 11.336 -4.940 3.188 1.00 0.00 36 ARG A N 5
ATOM 6766 C CA . ARG A 1 36 ? 11.630 -3.542 2.895 1.00 0.00 36 ARG A CA 5
ATOM 6767 C C . ARG A 1 36 ? 11.321 -3.206 1.437 1.00 0.00 36 ARG A C 5
ATOM 6768 O O . ARG A 1 36 ? 11.142 -2.041 1.084 1.00 0.00 36 ARG A O 5
ATOM 6789 N N . HIS A 1 37 ? 11.262 -4.233 0.593 1.00 0.00 37 HIS A N 5
ATOM 6790 C CA . HIS A 1 37 ? 10.978 -4.040 -0.825 1.00 0.00 37 HIS A CA 5
ATOM 6791 C C . HIS A 1 37 ? 9.504 -3.715 -1.050 1.00 0.00 37 HIS A C 5
ATOM 6792 O O . HIS A 1 37 ? 9.169 -2.798 -1.800 1.00 0.00 37 HIS A O 5
ATOM 6807 N N . LEU A 1 38 ? 8.626 -4.473 -0.400 1.00 0.00 38 LEU A N 5
ATOM 6808 C CA . LEU A 1 38 ? 7.189 -4.263 -0.535 1.00 0.00 38 LEU A CA 5
ATOM 6809 C C . LEU A 1 38 ? 6.694 -3.210 0.451 1.00 0.00 38 LEU A C 5
ATOM 6810 O O . LEU A 1 38 ? 5.731 -2.493 0.178 1.00 0.00 38 LEU A O 5
ATOM 6826 N N . PHE A 1 39 ? 7.357 -3.123 1.599 1.00 0.00 39 PHE A N 5
ATOM 6827 C CA . PHE A 1 39 ? 6.984 -2.158 2.627 1.00 0.00 39 PHE A CA 5
ATOM 6828 C C . PHE A 1 39 ? 8.094 -1.135 2.842 1.00 0.00 39 PHE A C 5
ATOM 6829 O O . PHE A 1 39 ? 9.266 -1.413 2.588 1.00 0.00 39 PHE A O 5
ATOM 6846 N N . GLN A 1 40 ? 7.717 0.049 3.311 1.00 0.00 40 GLN A N 5
ATOM 6847 C CA . GLN A 1 40 ? 8.680 1.115 3.560 1.00 0.00 40 GLN A CA 5
ATOM 6848 C C . GLN A 1 40 ? 9.404 0.897 4.886 1.00 0.00 40 GLN A C 5
ATOM 6849 O O . GLN A 1 40 ? 9.067 -0.009 5.647 1.00 0.00 40 GLN A O 5
ATOM 6863 N N . THR A 1 41 ? 10.398 1.737 5.154 1.00 0.00 41 THR A N 5
ATOM 6864 C CA . THR A 1 41 ? 11.169 1.640 6.388 1.00 0.00 41 THR A CA 5
ATOM 6865 C C . THR A 1 41 ? 10.398 2.235 7.564 1.00 0.00 41 THR A C 5
ATOM 6866 O O . THR A 1 41 ? 10.651 1.894 8.719 1.00 0.00 41 THR A O 5
ATOM 6877 N N . ARG A 1 42 ? 9.458 3.128 7.264 1.00 0.00 42 ARG A N 5
ATOM 6878 C CA . ARG A 1 42 ? 8.654 3.768 8.299 1.00 0.00 42 ARG A CA 5
ATOM 6879 C C . ARG A 1 42 ? 7.340 3.022 8.521 1.00 0.00 42 ARG A C 5
ATOM 6880 O O . ARG A 1 42 ? 6.391 3.575 9.076 1.00 0.00 42 ARG A O 5
ATOM 6901 N N . ALA A 1 43 ? 7.288 1.766 8.087 1.00 0.00 43 ALA A N 5
ATOM 6902 C CA . ALA A 1 43 ? 6.089 0.953 8.244 1.00 0.00 43 ALA A CA 5
ATOM 6903 C C . ALA A 1 43 ? 6.335 -0.205 9.205 1.00 0.00 43 ALA A C 5
ATOM 6904 O O . ALA A 1 43 ? 6.903 -1.230 8.826 1.00 0.00 43 ALA A O 5
ATOM 6911 N N . THR A 1 44 ? 5.905 -0.034 10.451 1.00 0.00 44 THR A N 5
ATOM 6912 C CA . THR A 1 44 ? 6.079 -1.065 11.469 1.00 0.00 44 THR A CA 5
ATOM 6913 C C . THR A 1 44 ? 4.737 -1.504 12.054 1.00 0.00 44 THR A C 5
ATOM 6914 O O . THR A 1 44 ? 4.688 -2.358 12.939 1.00 0.00 44 THR A O 5
ATOM 6925 N N . THR A 1 45 ? 3.649 -0.918 11.559 1.00 0.00 45 THR A N 5
ATOM 6926 C CA . THR A 1 45 ? 2.315 -1.256 12.041 1.00 0.00 45 THR A CA 5
ATOM 6927 C C . THR A 1 45 ? 1.280 -1.105 10.931 1.00 0.00 45 THR A C 5
ATOM 6928 O O . THR A 1 45 ? 1.572 -0.559 9.867 1.00 0.00 45 THR A O 5
ATOM 6939 N N . LEU A 1 46 ? 0.071 -1.593 11.186 1.00 0.00 46 LEU A N 5
ATOM 6940 C CA . LEU A 1 46 ? -1.008 -1.512 10.208 1.00 0.00 46 LEU A CA 5
ATOM 6941 C C . LEU A 1 46 ? -1.305 -0.061 9.845 1.00 0.00 46 LEU A C 5
ATOM 6942 O O . LEU A 1 46 ? -1.433 0.282 8.670 1.00 0.00 46 LEU A O 5
ATOM 6958 N N . GLN A 1 47 ? -1.409 0.789 10.862 1.00 0.00 47 GLN A N 5
ATOM 6959 C CA . GLN A 1 47 ? -1.688 2.204 10.650 1.00 0.00 47 GLN A CA 5
ATOM 6960 C C . GLN A 1 47 ? -0.575 2.856 9.836 1.00 0.00 47 GLN A C 5
ATOM 6961 O O . GLN A 1 47 ? -0.820 3.776 9.057 1.00 0.00 47 GLN A O 5
ATOM 6975 N N . ALA A 1 48 ? 0.648 2.369 10.022 1.00 0.00 48 ALA A N 5
ATOM 6976 C CA . ALA A 1 48 ? 1.799 2.901 9.303 1.00 0.00 48 ALA A CA 5
ATOM 6977 C C . ALA A 1 48 ? 1.744 2.516 7.829 1.00 0.00 48 ALA A C 5
ATOM 6978 O O . ALA A 1 48 ? 2.136 3.293 6.958 1.00 0.00 48 ALA A O 5
ATOM 6985 N N . CYS A 1 49 ? 1.252 1.311 7.557 1.00 0.00 49 CYS A N 5
ATOM 6986 C CA . CYS A 1 49 ? 1.142 0.823 6.188 1.00 0.00 49 CYS A CA 5
ATOM 6987 C C . CYS A 1 49 ? 0.160 1.673 5.390 1.00 0.00 49 CYS A C 5
ATOM 6988 O O . CYS A 1 49 ? 0.495 2.192 4.325 1.00 0.00 49 CYS A O 5
ATOM 6996 N N . LEU A 1 50 ? -1.053 1.816 5.914 1.00 0.00 50 LEU A N 5
ATOM 6997 C CA . LEU A 1 50 ? -2.082 2.607 5.252 1.00 0.00 50 LEU A CA 5
ATOM 6998 C C . LEU A 1 50 ? -1.644 4.062 5.124 1.00 0.00 50 LEU A C 5
ATOM 6999 O O . LEU A 1 50 ? -1.816 4.684 4.076 1.00 0.00 50 LEU A O 5
ATOM 7015 N N . ASP A 1 51 ? -1.071 4.597 6.198 1.00 0.00 51 ASP A N 5
ATOM 7016 C CA . ASP A 1 51 ? -0.603 5.977 6.205 1.00 0.00 51 ASP A CA 5
ATOM 7017 C C . ASP A 1 51 ? 0.529 6.167 5.202 1.00 0.00 51 ASP A C 5
ATOM 7018 O O . ASP A 1 51 ? 0.567 7.156 4.471 1.00 0.00 51 ASP A O 5
ATOM 7027 N N . GLU A 1 52 ? 1.449 5.207 5.169 1.00 0.00 52 GLU A N 5
ATOM 7028 C CA . GLU A 1 52 ? 2.581 5.265 4.252 1.00 0.00 52 GLU A CA 5
ATOM 7029 C C . GLU A 1 52 ? 2.100 5.295 2.806 1.00 0.00 52 GLU A C 5
ATOM 7030 O O . GLU A 1 52 ? 2.607 6.063 1.988 1.00 0.00 52 GLU A O 5
ATOM 7042 N N . ALA A 1 53 ? 1.114 4.458 2.499 1.00 0.00 53 ALA A N 5
ATOM 7043 C CA . ALA A 1 53 ? 0.560 4.392 1.153 1.00 0.00 53 ALA A CA 5
ATOM 7044 C C . ALA A 1 53 ? -0.040 5.734 0.749 1.00 0.00 53 ALA A C 5
ATOM 7045 O O . ALA A 1 53 ? 0.133 6.188 -0.382 1.00 0.00 53 ALA A O 5
ATOM 7052 N N . GLY A 1 54 ? -0.743 6.365 1.684 1.00 0.00 54 GLY A N 5
ATOM 7053 C CA . GLY A 1 54 ? -1.356 7.651 1.410 1.00 0.00 54 GLY A CA 5
ATOM 7054 C C . GLY A 1 54 ? -0.334 8.704 1.030 1.00 0.00 54 GLY A C 5
ATOM 7055 O O . GLY A 1 54 ? -0.537 9.463 0.083 1.00 0.00 54 GLY A O 5
ATOM 7059 N N . ASP A 1 55 ? 0.769 8.747 1.771 1.00 0.00 55 ASP A N 5
ATOM 7060 C CA . ASP A 1 55 ? 1.829 9.712 1.505 1.00 0.00 55 ASP A CA 5
ATOM 7061 C C . ASP A 1 55 ? 2.455 9.460 0.137 1.00 0.00 55 ASP A C 5
ATOM 7062 O O . ASP A 1 55 ? 2.789 10.399 -0.586 1.00 0.00 55 ASP A O 5
ATOM 7071 N N . ASN A 1 56 ? 2.606 8.187 -0.212 1.00 0.00 56 ASN A N 5
ATOM 7072 C CA . ASN A 1 56 ? 3.187 7.810 -1.495 1.00 0.00 56 ASN A CA 5
ATOM 7073 C C . ASN A 1 56 ? 2.313 8.297 -2.645 1.00 0.00 56 ASN A C 5
ATOM 7074 O O . ASN A 1 56 ? 2.816 8.781 -3.660 1.00 0.00 56 ASN A O 5
ATOM 7085 N N . LEU A 1 57 ? 1.000 8.170 -2.478 1.00 0.00 57 LEU A N 5
ATOM 7086 C CA . LEU A 1 57 ? 0.054 8.600 -3.500 1.00 0.00 57 LEU A CA 5
ATOM 7087 C C . LEU A 1 57 ? 0.152 10.105 -3.725 1.00 0.00 57 LEU A C 5
ATOM 7088 O O . LEU A 1 57 ? 0.176 10.572 -4.864 1.00 0.00 57 LEU A O 5
ATOM 7104 N N . ALA A 1 58 ? 0.212 10.859 -2.632 1.00 0.00 58 ALA A N 5
ATOM 7105 C CA . ALA A 1 58 ? 0.312 12.311 -2.711 1.00 0.00 58 ALA A CA 5
ATOM 7106 C C . ALA A 1 58 ? 1.574 12.728 -3.456 1.00 0.00 58 ALA A C 5
ATOM 7107 O O . ALA A 1 58 ? 1.531 13.579 -4.345 1.00 0.00 58 ALA A O 5
ATOM 7114 N N . ALA A 1 59 ? 2.697 12.118 -3.091 1.00 0.00 59 ALA A N 5
ATOM 7115 C CA . ALA A 1 59 ? 3.972 12.422 -3.728 1.00 0.00 59 ALA A CA 5
ATOM 7116 C C . ALA A 1 59 ? 3.950 12.032 -5.201 1.00 0.00 59 ALA A C 5
ATOM 7117 O O . ALA A 1 59 ? 4.606 12.661 -6.031 1.00 0.00 59 ALA A O 5
ATOM 7124 N N . LEU A 1 60 ? 3.188 10.990 -5.519 1.00 0.00 60 LEU A N 5
ATOM 7125 C CA . LEU A 1 60 ? 3.076 10.515 -6.893 1.00 0.00 60 LEU A CA 5
ATOM 7126 C C . LEU A 1 60 ? 2.475 11.592 -7.790 1.00 0.00 60 LEU A C 5
ATOM 7127 O O . LEU A 1 60 ? 3.097 12.022 -8.761 1.00 0.00 60 LEU A O 5
ATOM 7143 N N . ARG A 1 61 ? 1.264 12.025 -7.456 1.00 0.00 61 ARG A N 5
ATOM 7144 C CA . ARG A 1 61 ? 0.581 13.055 -8.229 1.00 0.00 61 ARG A CA 5
ATOM 7145 C C . ARG A 1 61 ? 1.379 14.355 -8.225 1.00 0.00 61 ARG A C 5
ATOM 7146 O O . ARG A 1 61 ? 1.313 15.139 -9.171 1.00 0.00 61 ARG A O 5
ATOM 7167 N N . HIS A 1 62 ? 2.135 14.575 -7.154 1.00 0.00 62 HIS A N 5
ATOM 7168 C CA . HIS A 1 62 ? 2.949 15.777 -7.026 1.00 0.00 62 HIS A CA 5
ATOM 7169 C C . HIS A 1 62 ? 4.208 15.672 -7.881 1.00 0.00 62 HIS A C 5
ATOM 7170 O O . HIS A 1 62 ? 4.720 16.676 -8.376 1.00 0.00 62 HIS A O 5
ATOM 7185 N N . ALA A 1 63 ? 4.702 14.450 -8.048 1.00 0.00 63 ALA A N 5
ATOM 7186 C CA . ALA A 1 63 ? 5.902 14.211 -8.841 1.00 0.00 63 ALA A CA 5
ATOM 7187 C C . ALA A 1 63 ? 5.676 14.572 -10.305 1.00 0.00 63 ALA A C 5
ATOM 7188 O O . ALA A 1 63 ? 6.488 15.266 -10.916 1.00 0.00 63 ALA A O 5
ATOM 7195 N N . VAL A 1 64 ? 4.567 14.096 -10.864 1.00 0.00 64 VAL A N 5
ATOM 7196 C CA . VAL A 1 64 ? 4.237 14.368 -12.259 1.00 0.00 64 VAL A CA 5
ATOM 7197 C C . VAL A 1 64 ? 4.249 15.867 -12.549 1.00 0.00 64 VAL A C 5
ATOM 7198 O O . VAL A 1 64 ? 4.486 16.288 -13.681 1.00 0.00 64 VAL A O 5
ATOM 7211 N N . GLU A 1 65 ? 3.994 16.667 -11.518 1.00 0.00 65 GLU A N 5
ATOM 7212 C CA . GLU A 1 65 ? 3.980 18.118 -11.663 1.00 0.00 65 GLU A CA 5
ATOM 7213 C C . GLU A 1 65 ? 5.399 18.669 -11.776 1.00 0.00 65 GLU A C 5
ATOM 7214 O O . GLU A 1 65 ? 5.613 19.748 -12.329 1.00 0.00 65 GLU A O 5
ATOM 7226 N N . GLN A 1 66 ? 6.366 17.923 -11.249 1.00 0.00 66 GLN A N 5
ATOM 7227 C CA . GLN A 1 66 ? 7.763 18.340 -11.292 1.00 0.00 66 GLN A CA 5
ATOM 7228 C C . GLN A 1 66 ? 8.555 17.510 -12.300 1.00 0.00 66 GLN A C 5
ATOM 7229 O O . GLN A 1 66 ? 9.780 17.424 -12.220 1.00 0.00 66 GLN A O 5
ATOM 7243 N N . GLN A 1 67 ? 7.849 16.902 -13.251 1.00 0.00 67 GLN A N 5
ATOM 7244 C CA . GLN A 1 67 ? 8.488 16.083 -14.275 1.00 0.00 67 GLN A CA 5
ATOM 7245 C C . GLN A 1 67 ? 9.187 14.874 -13.657 1.00 0.00 67 GLN A C 5
ATOM 7246 O O . GLN A 1 67 ? 10.383 14.663 -13.859 1.00 0.00 67 GLN A O 5
ATOM 7260 N N . GLN A 1 68 ? 8.430 14.079 -12.908 1.00 0.00 68 GLN A N 5
ATOM 7261 C CA . GLN A 1 68 ? 8.974 12.887 -12.266 1.00 0.00 68 GLN A CA 5
ATOM 7262 C C . GLN A 1 68 ? 8.317 11.628 -12.826 1.00 0.00 68 GLN A C 5
ATOM 7263 O O . GLN A 1 68 ? 8.060 10.669 -12.097 1.00 0.00 68 GLN A O 5
ATOM 7277 N N . LEU A 1 69 ? 8.047 11.642 -14.127 1.00 0.00 69 LEU A N 5
ATOM 7278 C CA . LEU A 1 69 ? 7.418 10.508 -14.796 1.00 0.00 69 LEU A CA 5
ATOM 7279 C C . LEU A 1 69 ? 8.175 9.207 -14.524 1.00 0.00 69 LEU A C 5
ATOM 7280 O O . LEU A 1 69 ? 7.599 8.245 -14.015 1.00 0.00 69 LEU A O 5
ATOM 7296 N N . PRO A 1 70 ? 9.479 9.153 -14.858 1.00 0.00 70 PRO A N 5
ATOM 7297 C CA . PRO A 1 70 ? 10.296 7.955 -14.641 1.00 0.00 70 PRO A CA 5
ATOM 7298 C C . PRO A 1 70 ? 10.227 7.462 -13.199 1.00 0.00 70 PRO A C 5
ATOM 7299 O O . PRO A 1 70 ? 10.426 6.279 -12.927 1.00 0.00 70 PRO A O 5
ATOM 7310 N N . GLN A 1 71 ? 9.940 8.377 -12.278 1.00 0.00 71 GLN A N 5
ATOM 7311 C CA . GLN A 1 71 ? 9.841 8.032 -10.864 1.00 0.00 71 GLN A CA 5
ATOM 7312 C C . GLN A 1 71 ? 8.505 7.362 -10.561 1.00 0.00 71 GLN A C 5
ATOM 7313 O O . GLN A 1 71 ? 8.405 6.533 -9.656 1.00 0.00 71 GLN A O 5
ATOM 7327 N N . VAL A 1 72 ? 7.480 7.726 -11.326 1.00 0.00 72 VAL A N 5
ATOM 7328 C CA . VAL A 1 72 ? 6.149 7.160 -11.142 1.00 0.00 72 VAL A CA 5
ATOM 7329 C C . VAL A 1 72 ? 6.166 5.644 -11.309 1.00 0.00 72 VAL A C 5
ATOM 7330 O O . VAL A 1 72 ? 5.348 4.937 -10.721 1.00 0.00 72 VAL A O 5
ATOM 7343 N N . ALA A 1 73 ? 7.102 5.151 -12.114 1.00 0.00 73 ALA A N 5
ATOM 7344 C CA . ALA A 1 73 ? 7.223 3.719 -12.356 1.00 0.00 73 ALA A CA 5
ATOM 7345 C C . ALA A 1 73 ? 7.511 2.966 -11.063 1.00 0.00 73 ALA A C 5
ATOM 7346 O O . ALA A 1 73 ? 6.867 1.961 -10.761 1.00 0.00 73 ALA A O 5
ATOM 7353 N N . TRP A 1 74 ? 8.484 3.458 -10.302 1.00 0.00 74 TRP A N 5
ATOM 7354 C CA . TRP A 1 74 ? 8.859 2.831 -9.040 1.00 0.00 74 TRP A CA 5
ATOM 7355 C C . TRP A 1 74 ? 7.741 2.967 -8.011 1.00 0.00 74 TRP A C 5
ATOM 7356 O O . TRP A 1 74 ? 7.359 1.993 -7.362 1.00 0.00 74 TRP A O 5
ATOM 7377 N N . LEU A 1 75 ? 7.220 4.181 -7.867 1.00 0.00 75 LEU A N 5
ATOM 7378 C CA . LEU A 1 75 ? 6.146 4.444 -6.917 1.00 0.00 75 LEU A CA 5
ATOM 7379 C C . LEU A 1 75 ? 4.894 3.650 -7.276 1.00 0.00 75 LEU A C 5
ATOM 7380 O O . LEU A 1 75 ? 4.146 3.220 -6.398 1.00 0.00 75 LEU A O 5
ATOM 7396 N N . ALA A 1 76 ? 4.672 3.459 -8.572 1.00 0.00 76 ALA A N 5
ATOM 7397 C CA . ALA A 1 76 ? 3.511 2.717 -9.048 1.00 0.00 76 ALA A CA 5
ATOM 7398 C C . ALA A 1 76 ? 3.569 1.261 -8.601 1.00 0.00 76 ALA A C 5
ATOM 7399 O O . ALA A 1 76 ? 2.632 0.752 -7.985 1.00 0.00 76 ALA A O 5
ATOM 7406 N N . GLU A 1 77 ? 4.675 0.594 -8.914 1.00 0.00 77 GLU A N 5
ATOM 7407 C CA . GLU A 1 77 ? 4.854 -0.805 -8.543 1.00 0.00 77 GLU A CA 5
ATOM 7408 C C . GLU A 1 77 ? 4.859 -0.969 -7.027 1.00 0.00 77 GLU A C 5
ATOM 7409 O O . GLU A 1 77 ? 4.330 -1.946 -6.497 1.00 0.00 77 GLU A O 5
ATOM 7421 N N . HIS A 1 78 ? 5.459 -0.006 -6.334 1.00 0.00 78 HIS A N 5
ATOM 7422 C CA . HIS A 1 78 ? 5.531 -0.044 -4.879 1.00 0.00 78 HIS A CA 5
ATOM 7423 C C . HIS A 1 78 ? 4.147 0.127 -4.262 1.00 0.00 78 HIS A C 5
ATOM 7424 O O . HIS A 1 78 ? 3.786 -0.575 -3.316 1.00 0.00 78 HIS A O 5
ATOM 7439 N N . LEU A 1 79 ? 3.374 1.062 -4.804 1.00 0.00 79 LEU A N 5
ATOM 7440 C CA . LEU A 1 79 ? 2.029 1.325 -4.308 1.00 0.00 79 LEU A CA 5
ATOM 7441 C C . LEU A 1 79 ? 1.136 0.101 -4.487 1.00 0.00 79 LEU A C 5
ATOM 7442 O O . LEU A 1 79 ? 0.423 -0.300 -3.567 1.00 0.00 79 LEU A O 5
ATOM 7458 N N . ALA A 1 80 ? 1.181 -0.488 -5.677 1.00 0.00 80 ALA A N 5
ATOM 7459 C CA . ALA A 1 80 ? 0.378 -1.666 -5.979 1.00 0.00 80 ALA A CA 5
ATOM 7460 C C . ALA A 1 80 ? 0.741 -2.829 -5.061 1.00 0.00 80 ALA A C 5
ATOM 7461 O O . ALA A 1 80 ? -0.134 -3.553 -4.585 1.00 0.00 80 ALA A O 5
ATOM 7468 N N . ALA A 1 81 ? 2.035 -3.001 -4.816 1.00 0.00 81 ALA A N 5
ATOM 7469 C CA . ALA A 1 81 ? 2.513 -4.075 -3.954 1.00 0.00 81 ALA A CA 5
ATOM 7470 C C . ALA A 1 81 ? 2.099 -3.841 -2.506 1.00 0.00 81 ALA A C 5
ATOM 7471 O O . ALA A 1 81 ? 1.861 -4.788 -1.756 1.00 0.00 81 ALA A O 5
ATOM 7478 N N . GLN A 1 82 ? 2.014 -2.572 -2.118 1.00 0.00 82 GLN A N 5
ATOM 7479 C CA . GLN A 1 82 ? 1.628 -2.213 -0.759 1.00 0.00 82 GLN A CA 5
ATOM 7480 C C . GLN A 1 82 ? 0.195 -2.647 -0.468 1.00 0.00 82 GLN A C 5
ATOM 7481 O O . GLN A 1 82 ? -0.063 -3.366 0.497 1.00 0.00 82 GLN A O 5
ATOM 7495 N N . LEU A 1 83 ? -0.734 -2.205 -1.309 1.00 0.00 83 LEU A N 5
ATOM 7496 C CA . LEU A 1 83 ? -2.142 -2.547 -1.143 1.00 0.00 83 LEU A CA 5
ATOM 7497 C C . LEU A 1 83 ? -2.342 -4.060 -1.172 1.00 0.00 83 LEU A C 5
ATOM 7498 O O . LEU A 1 83 ? -3.077 -4.615 -0.356 1.00 0.00 83 LEU A O 5
ATOM 7514 N N . GLU A 1 84 ? -1.681 -4.721 -2.117 1.00 0.00 84 GLU A N 5
ATOM 7515 C CA . GLU A 1 84 ? -1.785 -6.169 -2.252 1.00 0.00 84 GLU A CA 5
ATOM 7516 C C . GLU A 1 84 ? -1.186 -6.873 -1.039 1.00 0.00 84 GLU A C 5
ATOM 7517 O O . GLU A 1 84 ? -1.622 -7.962 -0.663 1.00 0.00 84 GLU A O 5
ATOM 7529 N N . ALA A 1 85 ? -0.185 -6.246 -0.430 1.00 0.00 85 ALA A N 5
ATOM 7530 C CA . ALA A 1 85 ? 0.473 -6.813 0.740 1.00 0.00 85 ALA A CA 5
ATOM 7531 C C . ALA A 1 85 ? -0.472 -6.848 1.937 1.00 0.00 85 ALA A C 5
ATOM 7532 O O . ALA A 1 85 ? -0.531 -7.839 2.665 1.00 0.00 85 ALA A O 5
ATOM 7539 N N . ILE A 1 86 ? -1.209 -5.760 2.134 1.00 0.00 86 ILE A N 5
ATOM 7540 C CA . ILE A 1 86 ? -2.152 -5.668 3.243 1.00 0.00 86 ILE A CA 5
ATOM 7541 C C . ILE A 1 86 ? -3.289 -6.671 3.078 1.00 0.00 86 ILE A C 5
ATOM 7542 O O . ILE A 1 86 ? -3.652 -7.373 4.022 1.00 0.00 86 ILE A O 5
ATOM 7558 N N . ALA A 1 87 ? -3.846 -6.734 1.873 1.00 0.00 87 ALA A N 5
ATOM 7559 C CA . ALA A 1 87 ? -4.941 -7.652 1.585 1.00 0.00 87 ALA A CA 5
ATOM 7560 C C . ALA A 1 87 ? -4.477 -9.102 1.670 1.00 0.00 87 ALA A C 5
ATOM 7561 O O . ALA A 1 87 ? -5.222 -9.978 2.111 1.00 0.00 87 ALA A O 5
ATOM 7568 N N . ARG A 1 88 ? -3.242 -9.349 1.245 1.00 0.00 88 ARG A N 5
ATOM 7569 C CA . ARG A 1 88 ? -2.678 -10.693 1.272 1.00 0.00 88 ARG A CA 5
ATOM 7570 C C . ARG A 1 88 ? -2.395 -11.136 2.704 1.00 0.00 88 ARG A C 5
ATOM 7571 O O . ARG A 1 88 ? -2.722 -12.257 3.094 1.00 0.00 88 ARG A O 5
ATOM 7592 N N . GLU A 1 89 ? -1.785 -10.248 3.483 1.00 0.00 89 GLU A N 5
ATOM 7593 C CA . GLU A 1 89 ? -1.458 -10.547 4.872 1.00 0.00 89 GLU A CA 5
ATOM 7594 C C . GLU A 1 89 ? -2.722 -10.798 5.688 1.00 0.00 89 GLU A C 5
ATOM 7595 O O . GLU A 1 89 ? -2.813 -11.781 6.424 1.00 0.00 89 GLU A O 5
ATOM 7607 N N . ALA A 1 90 ? -3.695 -9.903 5.553 1.00 0.00 90 ALA A N 5
ATOM 7608 C CA . ALA A 1 90 ? -4.954 -10.027 6.277 1.00 0.00 90 ALA A CA 5
ATOM 7609 C C . ALA A 1 90 ? -5.659 -11.335 5.934 1.00 0.00 90 ALA A C 5
ATOM 7610 O O . ALA A 1 90 ? -6.198 -12.010 6.812 1.00 0.00 90 ALA A O 5
ATOM 7617 N N . SER A 1 91 ? -5.652 -11.687 4.653 1.00 0.00 91 SER A N 5
ATOM 7618 C CA . SER A 1 91 ? -6.292 -12.915 4.194 1.00 0.00 91 SER A CA 5
ATOM 7619 C C . SER A 1 91 ? -5.545 -14.142 4.705 1.00 0.00 91 SER A C 5
ATOM 7620 O O . SER A 1 91 ? -6.143 -15.193 4.937 1.00 0.00 91 SER A O 5
ATOM 7628 N N . ALA A 1 92 ? -4.234 -14.003 4.879 1.00 0.00 92 ALA A N 5
ATOM 7629 C CA . ALA A 1 92 ? -3.406 -15.101 5.362 1.00 0.00 92 ALA A CA 5
ATOM 7630 C C . ALA A 1 92 ? -3.728 -15.435 6.815 1.00 0.00 92 ALA A C 5
ATOM 7631 O O . ALA A 1 92 ? -4.004 -16.586 7.151 1.00 0.00 92 ALA A O 5
ATOM 7638 N N . TRP A 1 93 ? -3.690 -14.420 7.672 1.00 0.00 93 TRP A N 5
ATOM 7639 C CA . TRP A 1 93 ? -3.978 -14.606 9.091 1.00 0.00 93 TRP A CA 5
ATOM 7640 C C . TRP A 1 93 ? -5.382 -15.169 9.297 1.00 0.00 93 TRP A C 5
ATOM 7641 O O . TRP A 1 93 ? -5.661 -15.805 10.312 1.00 0.00 93 TRP A O 5
ATOM 7662 N N . SER A 1 94 ? -6.262 -14.929 8.329 1.00 0.00 94 SER A N 5
ATOM 7663 C CA . SER A 1 94 ? -7.637 -15.412 8.408 1.00 0.00 94 SER A CA 5
ATOM 7664 C C . SER A 1 94 ? -7.682 -16.927 8.587 1.00 0.00 94 SER A C 5
ATOM 7665 O O . SER A 1 94 ? -8.671 -17.474 9.075 1.00 0.00 94 SER A O 5
ATOM 7673 N N . LEU A 1 95 ? -6.608 -17.598 8.190 1.00 0.00 95 LEU A N 5
ATOM 7674 C CA . LEU A 1 95 ? -6.527 -19.050 8.308 1.00 0.00 95 LEU A CA 5
ATOM 7675 C C . LEU A 1 95 ? -5.499 -19.454 9.360 1.00 0.00 95 LEU A C 5
ATOM 7676 O O . LEU A 1 95 ? -4.541 -20.170 9.067 1.00 0.00 95 LEU A O 5
ATOM 7692 N N . ARG A 1 96 ? -5.705 -18.992 10.589 1.00 0.00 96 ARG A N 5
ATOM 7693 C CA . ARG A 1 96 ? -4.797 -19.305 11.686 1.00 0.00 96 ARG A CA 5
ATOM 7694 C C . ARG A 1 96 ? -5.445 -19.004 13.034 1.00 0.00 96 ARG A C 5
ATOM 7695 O O . ARG A 1 96 ? -4.763 -18.649 13.995 1.00 0.00 96 ARG A O 5
ATOM 7716 N N . GLU A 1 97 ? -6.765 -19.149 13.097 1.00 0.00 97 GLU A N 5
ATOM 7717 C CA . GLU A 1 97 ? -7.504 -18.892 14.328 1.00 0.00 97 GLU A CA 5
ATOM 7718 C C . GLU A 1 97 ? -7.283 -17.461 14.810 1.00 0.00 97 GLU A C 5
ATOM 7719 O O . GLU A 1 97 ? -7.312 -17.189 16.010 1.00 0.00 97 GLU A O 5
ATOM 7731 N N . TRP A 1 98 ? -7.062 -16.552 13.867 1.00 0.00 98 TRP A N 5
ATOM 7732 C CA . TRP A 1 98 ? -6.836 -15.149 14.196 1.00 0.00 98 TRP A CA 5
ATOM 7733 C C . TRP A 1 98 ? -8.046 -14.300 13.818 1.00 0.00 98 TRP A C 5
ATOM 7734 O O . TRP A 1 98 ? -8.627 -14.546 12.740 1.00 0.00 98 TRP A O 5
ATOM 7756 N N . MET A 1 1 ? -5.618 -2.049 -22.301 1.00 0.00 1 MET A N 6
ATOM 7757 C CA . MET A 1 1 ? -4.300 -2.437 -21.734 1.00 0.00 1 MET A CA 6
ATOM 7758 C C . MET A 1 1 ? -3.561 -1.224 -21.176 1.00 0.00 1 MET A C 6
ATOM 7759 O O . MET A 1 1 ? -2.420 -0.951 -21.552 1.00 0.00 1 MET A O 6
ATOM 7772 N N . LYS A 1 2 ? -4.219 -0.500 -20.277 1.00 0.00 2 LYS A N 6
ATOM 7773 C CA . LYS A 1 2 ? -3.626 0.685 -19.667 1.00 0.00 2 LYS A CA 6
ATOM 7774 C C . LYS A 1 2 ? -3.281 0.428 -18.203 1.00 0.00 2 LYS A C 6
ATOM 7775 O O . LYS A 1 2 ? -3.804 -0.499 -17.584 1.00 0.00 2 LYS A O 6
ATOM 7794 N N . THR A 1 3 ? -2.398 1.257 -17.655 1.00 0.00 3 THR A N 6
ATOM 7795 C CA . THR A 1 3 ? -1.983 1.122 -16.263 1.00 0.00 3 THR A CA 6
ATOM 7796 C C . THR A 1 3 ? -3.122 1.478 -15.309 1.00 0.00 3 THR A C 6
ATOM 7797 O O . THR A 1 3 ? -3.080 1.136 -14.128 1.00 0.00 3 THR A O 6
ATOM 7808 N N . ALA A 1 4 ? -4.136 2.166 -15.825 1.00 0.00 4 ALA A N 6
ATOM 7809 C CA . ALA A 1 4 ? -5.280 2.564 -15.013 1.00 0.00 4 ALA A CA 6
ATOM 7810 C C . ALA A 1 4 ? -6.065 1.349 -14.526 1.00 0.00 4 ALA A C 6
ATOM 7811 O O . ALA A 1 4 ? -6.775 1.420 -13.523 1.00 0.00 4 ALA A O 6
ATOM 7818 N N . LEU A 1 5 ? -5.938 0.236 -15.242 1.00 0.00 5 LEU A N 6
ATOM 7819 C CA . LEU A 1 5 ? -6.642 -0.989 -14.881 1.00 0.00 5 LEU A CA 6
ATOM 7820 C C . LEU A 1 5 ? -6.164 -1.523 -13.533 1.00 0.00 5 LEU A C 6
ATOM 7821 O O . LEU A 1 5 ? -6.967 -1.768 -12.633 1.00 0.00 5 LEU A O 6
ATOM 7837 N N . LEU A 1 6 ? -4.854 -1.704 -13.402 1.00 0.00 6 LEU A N 6
ATOM 7838 C CA . LEU A 1 6 ? -4.276 -2.213 -12.163 1.00 0.00 6 LEU A CA 6
ATOM 7839 C C . LEU A 1 6 ? -4.272 -1.138 -11.080 1.00 0.00 6 LEU A C 6
ATOM 7840 O O . LEU A 1 6 ? -4.423 -1.438 -9.895 1.00 0.00 6 LEU A O 6
ATOM 7856 N N . LEU A 1 7 ? -4.102 0.114 -11.492 1.00 0.00 7 LEU A N 6
ATOM 7857 C CA . LEU A 1 7 ? -4.082 1.230 -10.554 1.00 0.00 7 LEU A CA 6
ATOM 7858 C C . LEU A 1 7 ? -5.434 1.378 -9.862 1.00 0.00 7 LEU A C 6
ATOM 7859 O O . LEU A 1 7 ? -5.503 1.616 -8.656 1.00 0.00 7 LEU A O 6
ATOM 7875 N N . GLU A 1 8 ? -6.506 1.234 -10.634 1.00 0.00 8 GLU A N 6
ATOM 7876 C CA . GLU A 1 8 ? -7.856 1.351 -10.097 1.00 0.00 8 GLU A CA 6
ATOM 7877 C C . GLU A 1 8 ? -8.102 0.301 -9.017 1.00 0.00 8 GLU A C 6
ATOM 7878 O O . GLU A 1 8 ? -8.786 0.562 -8.028 1.00 0.00 8 GLU A O 6
ATOM 7890 N N . LYS A 1 9 ? -7.538 -0.886 -9.216 1.00 0.00 9 LYS A N 6
ATOM 7891 C CA . LYS A 1 9 ? -7.694 -1.975 -8.260 1.00 0.00 9 LYS A CA 6
ATOM 7892 C C . LYS A 1 9 ? -6.897 -1.699 -6.988 1.00 0.00 9 LYS A C 6
ATOM 7893 O O . LYS A 1 9 ? -7.324 -2.049 -5.888 1.00 0.00 9 LYS A O 6
ATOM 7912 N N . LEU A 1 10 ? -5.738 -1.069 -7.147 1.00 0.00 10 LEU A N 6
ATOM 7913 C CA . LEU A 1 10 ? -4.882 -0.746 -6.012 1.00 0.00 10 LEU A CA 6
ATOM 7914 C C . LEU A 1 10 ? -5.522 0.327 -5.136 1.00 0.00 10 LEU A C 6
ATOM 7915 O O . LEU A 1 10 ? -5.528 0.218 -3.910 1.00 0.00 10 LEU A O 6
ATOM 7931 N N . GLU A 1 11 ? -6.059 1.362 -5.774 1.00 0.00 11 GLU A N 6
ATOM 7932 C CA . GLU A 1 11 ? -6.701 2.454 -5.052 1.00 0.00 11 GLU A CA 6
ATOM 7933 C C . GLU A 1 11 ? -8.037 2.010 -4.467 1.00 0.00 11 GLU A C 6
ATOM 7934 O O . GLU A 1 11 ? -8.381 2.364 -3.339 1.00 0.00 11 GLU A O 6
ATOM 7946 N N . GLY A 1 12 ? -8.788 1.234 -5.242 1.00 0.00 12 GLY A N 6
ATOM 7947 C CA . GLY A 1 12 ? -10.079 0.755 -4.783 1.00 0.00 12 GLY A CA 6
ATOM 7948 C C . GLY A 1 12 ? -9.970 -0.108 -3.541 1.00 0.00 12 GLY A C 6
ATOM 7949 O O . GLY A 1 12 ? -10.721 0.074 -2.583 1.00 0.00 12 GLY A O 6
ATOM 7953 N N . GLN A 1 13 ? -9.033 -1.049 -3.558 1.00 0.00 13 GLN A N 6
ATOM 7954 C CA . GLN A 1 13 ? -8.828 -1.944 -2.425 1.00 0.00 13 GLN A CA 6
ATOM 7955 C C . GLN A 1 13 ? -8.312 -1.178 -1.211 1.00 0.00 13 GLN A C 6
ATOM 7956 O O . GLN A 1 13 ? -8.756 -1.405 -0.086 1.00 0.00 13 GLN A O 6
ATOM 7970 N N . LEU A 1 14 ? -7.372 -0.269 -1.448 1.00 0.00 14 LEU A N 6
ATOM 7971 C CA . LEU A 1 14 ? -6.795 0.531 -0.373 1.00 0.00 14 LEU A CA 6
ATOM 7972 C C . LEU A 1 14 ? -7.844 1.453 0.242 1.00 0.00 14 LEU A C 6
ATOM 7973 O O . LEU A 1 14 ? -7.849 1.684 1.451 1.00 0.00 14 LEU A O 6
ATOM 7989 N N . ALA A 1 15 ? -8.730 1.977 -0.598 1.00 0.00 15 ALA A N 6
ATOM 7990 C CA . ALA A 1 15 ? -9.782 2.874 -0.136 1.00 0.00 15 ALA A CA 6
ATOM 7991 C C . ALA A 1 15 ? -10.728 2.163 0.826 1.00 0.00 15 ALA A C 6
ATOM 7992 O O . ALA A 1 15 ? -10.992 2.650 1.926 1.00 0.00 15 ALA A O 6
ATOM 7999 N N . THR A 1 16 ? -11.237 1.010 0.404 1.00 0.00 16 THR A N 6
ATOM 8000 C CA . THR A 1 16 ? -12.155 0.233 1.228 1.00 0.00 16 THR A CA 6
ATOM 8001 C C . THR A 1 16 ? -11.441 -0.346 2.445 1.00 0.00 16 THR A C 6
ATOM 8002 O O . THR A 1 16 ? -12.030 -0.480 3.517 1.00 0.00 16 THR A O 6
ATOM 8013 N N . LEU A 1 17 ? -10.169 -0.690 2.270 1.00 0.00 17 LEU A N 6
ATOM 8014 C CA . LEU A 1 17 ? -9.375 -1.257 3.355 1.00 0.00 17 LEU A CA 6
ATOM 8015 C C . LEU A 1 17 ? -8.999 -0.186 4.374 1.00 0.00 17 LEU A C 6
ATOM 8016 O O . LEU A 1 17 ? -8.897 -0.462 5.569 1.00 0.00 17 LEU A O 6
ATOM 8032 N N . ARG A 1 18 ? -8.791 1.035 3.893 1.00 0.00 18 ARG A N 6
ATOM 8033 C CA . ARG A 1 18 ? -8.424 2.146 4.764 1.00 0.00 18 ARG A CA 6
ATOM 8034 C C . ARG A 1 18 ? -9.624 2.627 5.572 1.00 0.00 18 ARG A C 6
ATOM 8035 O O . ARG A 1 18 ? -9.480 3.075 6.709 1.00 0.00 18 ARG A O 6
ATOM 8056 N N . GLN A 1 19 ? -10.809 2.531 4.978 1.00 0.00 19 GLN A N 6
ATOM 8057 C CA . GLN A 1 19 ? -12.034 2.956 5.645 1.00 0.00 19 GLN A CA 6
ATOM 8058 C C . GLN A 1 19 ? -12.482 1.922 6.674 1.00 0.00 19 GLN A C 6
ATOM 8059 O O . GLN A 1 19 ? -12.948 2.272 7.758 1.00 0.00 19 GLN A O 6
ATOM 8073 N N . ARG A 1 20 ? -12.340 0.648 6.324 1.00 0.00 20 ARG A N 6
ATOM 8074 C CA . ARG A 1 20 ? -12.732 -0.438 7.215 1.00 0.00 20 ARG A CA 6
ATOM 8075 C C . ARG A 1 20 ? -11.648 -0.711 8.254 1.00 0.00 20 ARG A C 6
ATOM 8076 O O . ARG A 1 20 ? -11.942 -0.951 9.424 1.00 0.00 20 ARG A O 6
ATOM 8097 N N . CYS A 1 21 ? -10.393 -0.675 7.816 1.00 0.00 21 CYS A N 6
ATOM 8098 C CA . CYS A 1 21 ? -9.264 -0.923 8.707 1.00 0.00 21 CYS A CA 6
ATOM 8099 C C . CYS A 1 21 ? -8.705 0.381 9.275 1.00 0.00 21 CYS A C 6
ATOM 8100 O O . CYS A 1 21 ? -7.609 0.400 9.836 1.00 0.00 21 CYS A O 6
ATOM 8108 N N . ALA A 1 22 ? -9.458 1.469 9.129 1.00 0.00 22 ALA A N 6
ATOM 8109 C CA . ALA A 1 22 ? -9.025 2.769 9.632 1.00 0.00 22 ALA A CA 6
ATOM 8110 C C . ALA A 1 22 ? -8.655 2.694 11.113 1.00 0.00 22 ALA A C 6
ATOM 8111 O O . ALA A 1 22 ? -7.509 2.944 11.487 1.00 0.00 22 ALA A O 6
ATOM 8118 N N . PRO A 1 23 ? -9.623 2.345 11.978 1.00 0.00 23 PRO A N 6
ATOM 8119 C CA . PRO A 1 23 ? -9.390 2.238 13.420 1.00 0.00 23 PRO A CA 6
ATOM 8120 C C . PRO A 1 23 ? -8.639 0.962 13.790 1.00 0.00 23 PRO A C 6
ATOM 8121 O O . PRO A 1 23 ? -9.145 0.127 14.541 1.00 0.00 23 PRO A O 6
ATOM 8132 N N . VAL A 1 24 ? -7.431 0.816 13.256 1.00 0.00 24 VAL A N 6
ATOM 8133 C CA . VAL A 1 24 ? -6.612 -0.360 13.527 1.00 0.00 24 VAL A CA 6
ATOM 8134 C C . VAL A 1 24 ? -5.380 -0.005 14.358 1.00 0.00 24 VAL A C 6
ATOM 8135 O O . VAL A 1 24 ? -4.756 -0.880 14.957 1.00 0.00 24 VAL A O 6
ATOM 8148 N N . SER A 1 25 ? -5.032 1.279 14.390 1.00 0.00 25 SER A N 6
ATOM 8149 C CA . SER A 1 25 ? -3.871 1.744 15.146 1.00 0.00 25 SER A CA 6
ATOM 8150 C C . SER A 1 25 ? -3.856 1.165 16.560 1.00 0.00 25 SER A C 6
ATOM 8151 O O . SER A 1 25 ? -2.794 0.992 17.158 1.00 0.00 25 SER A O 6
ATOM 8159 N N . GLN A 1 26 ? -5.039 0.869 17.089 1.00 0.00 26 GLN A N 6
ATOM 8160 C CA . GLN A 1 26 ? -5.157 0.312 18.433 1.00 0.00 26 GLN A CA 6
ATOM 8161 C C . GLN A 1 26 ? -4.398 -1.007 18.550 1.00 0.00 26 GLN A C 6
ATOM 8162 O O . GLN A 1 26 ? -3.587 -1.188 19.457 1.00 0.00 26 GLN A O 6
ATOM 8176 N N . PHE A 1 27 ? -4.669 -1.925 17.628 1.00 0.00 27 PHE A N 6
ATOM 8177 C CA . PHE A 1 27 ? -4.013 -3.229 17.630 1.00 0.00 27 PHE A CA 6
ATOM 8178 C C . PHE A 1 27 ? -3.231 -3.452 16.339 1.00 0.00 27 PHE A C 6
ATOM 8179 O O . PHE A 1 27 ? -3.021 -4.590 15.919 1.00 0.00 27 PHE A O 6
ATOM 8196 N N . ALA A 1 28 ? -2.806 -2.360 15.711 1.00 0.00 28 ALA A N 6
ATOM 8197 C CA . ALA A 1 28 ? -2.052 -2.439 14.467 1.00 0.00 28 ALA A CA 6
ATOM 8198 C C . ALA A 1 28 ? -0.678 -3.061 14.692 1.00 0.00 28 ALA A C 6
ATOM 8199 O O . ALA A 1 28 ? 0.113 -2.569 15.496 1.00 0.00 28 ALA A O 6
ATOM 8206 N N . THR A 1 29 ? -0.402 -4.145 13.975 1.00 0.00 29 THR A N 6
ATOM 8207 C CA . THR A 1 29 ? 0.877 -4.836 14.094 1.00 0.00 29 THR A CA 6
ATOM 8208 C C . THR A 1 29 ? 1.266 -5.490 12.772 1.00 0.00 29 THR A C 6
ATOM 8209 O O . THR A 1 29 ? 0.477 -6.223 12.174 1.00 0.00 29 THR A O 6
ATOM 8220 N N . LEU A 1 30 ? 2.487 -5.221 12.320 1.00 0.00 30 LEU A N 6
ATOM 8221 C CA . LEU A 1 30 ? 2.980 -5.784 11.069 1.00 0.00 30 LEU A CA 6
ATOM 8222 C C . LEU A 1 30 ? 3.841 -7.016 11.329 1.00 0.00 30 LEU A C 6
ATOM 8223 O O . LEU A 1 30 ? 4.500 -7.118 12.363 1.00 0.00 30 LEU A O 6
ATOM 8239 N N . SER A 1 31 ? 3.828 -7.951 10.383 1.00 0.00 31 SER A N 6
ATOM 8240 C CA . SER A 1 31 ? 4.607 -9.178 10.510 1.00 0.00 31 SER A CA 6
ATOM 8241 C C . SER A 1 31 ? 6.086 -8.867 10.717 1.00 0.00 31 SER A C 6
ATOM 8242 O O . SER A 1 31 ? 6.562 -7.792 10.353 1.00 0.00 31 SER A O 6
ATOM 8250 N N . ALA A 1 32 ? 6.809 -9.816 11.304 1.00 0.00 32 ALA A N 6
ATOM 8251 C CA . ALA A 1 32 ? 8.234 -9.644 11.560 1.00 0.00 32 ALA A CA 6
ATOM 8252 C C . ALA A 1 32 ? 9.071 -9.979 10.326 1.00 0.00 32 ALA A C 6
ATOM 8253 O O . ALA A 1 32 ? 10.297 -9.865 10.351 1.00 0.00 32 ALA A O 6
ATOM 8260 N N . ARG A 1 33 ? 8.409 -10.392 9.248 1.00 0.00 33 ARG A N 6
ATOM 8261 C CA . ARG A 1 33 ? 9.103 -10.739 8.013 1.00 0.00 33 ARG A CA 6
ATOM 8262 C C . ARG A 1 33 ? 9.113 -9.564 7.038 1.00 0.00 33 ARG A C 6
ATOM 8263 O O . ARG A 1 33 ? 9.285 -9.748 5.833 1.00 0.00 33 ARG A O 6
ATOM 8284 N N . PHE A 1 34 ? 8.929 -8.357 7.565 1.00 0.00 34 PHE A N 6
ATOM 8285 C CA . PHE A 1 34 ? 8.917 -7.158 6.744 1.00 0.00 34 PHE A CA 6
ATOM 8286 C C . PHE A 1 34 ? 10.283 -6.914 6.111 1.00 0.00 34 PHE A C 6
ATOM 8287 O O . PHE A 1 34 ? 11.317 -7.216 6.706 1.00 0.00 34 PHE A O 6
ATOM 8304 N N . ASP A 1 35 ? 10.280 -6.362 4.901 1.00 0.00 35 ASP A N 6
ATOM 8305 C CA . ASP A 1 35 ? 11.518 -6.073 4.188 1.00 0.00 35 ASP A CA 6
ATOM 8306 C C . ASP A 1 35 ? 11.623 -4.585 3.874 1.00 0.00 35 ASP A C 6
ATOM 8307 O O . ASP A 1 35 ? 10.758 -4.021 3.206 1.00 0.00 35 ASP A O 6
ATOM 8316 N N . ARG A 1 36 ? 12.685 -3.954 4.362 1.00 0.00 36 ARG A N 6
ATOM 8317 C CA . ARG A 1 36 ? 12.900 -2.528 4.136 1.00 0.00 36 ARG A CA 6
ATOM 8318 C C . ARG A 1 36 ? 13.092 -2.221 2.652 1.00 0.00 36 ARG A C 6
ATOM 8319 O O . ARG A 1 36 ? 12.986 -1.069 2.231 1.00 0.00 36 ARG A O 6
ATOM 8340 N N . HIS A 1 37 ? 13.382 -3.252 1.863 1.00 0.00 37 HIS A N 6
ATOM 8341 C CA . HIS A 1 37 ? 13.595 -3.080 0.430 1.00 0.00 37 HIS A CA 6
ATOM 8342 C C . HIS A 1 37 ? 12.281 -2.812 -0.300 1.00 0.00 37 HIS A C 6
ATOM 8343 O O . HIS A 1 37 ? 12.258 -2.117 -1.316 1.00 0.00 37 HIS A O 6
ATOM 8358 N N . LEU A 1 38 ? 11.191 -3.371 0.216 1.00 0.00 38 LEU A N 6
ATOM 8359 C CA . LEU A 1 38 ? 9.879 -3.192 -0.400 1.00 0.00 38 LEU A CA 6
ATOM 8360 C C . LEU A 1 38 ? 8.938 -2.395 0.502 1.00 0.00 38 LEU A C 6
ATOM 8361 O O . LEU A 1 38 ? 7.922 -1.873 0.042 1.00 0.00 38 LEU A O 6
ATOM 8377 N N . PHE A 1 39 ? 9.274 -2.306 1.785 1.00 0.00 39 PHE A N 6
ATOM 8378 C CA . PHE A 1 39 ? 8.451 -1.575 2.741 1.00 0.00 39 PHE A CA 6
ATOM 8379 C C . PHE A 1 39 ? 9.178 -0.334 3.250 1.00 0.00 39 PHE A C 6
ATOM 8380 O O . PHE A 1 39 ? 10.406 -0.256 3.199 1.00 0.00 39 PHE A O 6
ATOM 8397 N N . GLN A 1 40 ? 8.410 0.632 3.741 1.00 0.00 40 GLN A N 6
ATOM 8398 C CA . GLN A 1 40 ? 8.976 1.870 4.261 1.00 0.00 40 GLN A CA 6
ATOM 8399 C C . GLN A 1 40 ? 9.553 1.658 5.658 1.00 0.00 40 GLN A C 6
ATOM 8400 O O . GLN A 1 40 ? 9.146 0.745 6.376 1.00 0.00 40 GLN A O 6
ATOM 8414 N N . THR A 1 41 ? 10.503 2.507 6.036 1.00 0.00 41 THR A N 6
ATOM 8415 C CA . THR A 1 41 ? 11.135 2.411 7.346 1.00 0.00 41 THR A CA 6
ATOM 8416 C C . THR A 1 41 ? 10.126 2.677 8.459 1.00 0.00 41 THR A C 6
ATOM 8417 O O . THR A 1 41 ? 10.200 2.080 9.533 1.00 0.00 41 THR A O 6
ATOM 8428 N N . ARG A 1 42 ? 9.185 3.578 8.195 1.00 0.00 42 ARG A N 6
ATOM 8429 C CA . ARG A 1 42 ? 8.162 3.923 9.175 1.00 0.00 42 ARG A CA 6
ATOM 8430 C C . ARG A 1 42 ? 7.090 2.839 9.260 1.00 0.00 42 ARG A C 6
ATOM 8431 O O . ARG A 1 42 ? 6.374 2.741 10.256 1.00 0.00 42 ARG A O 6
ATOM 8452 N N . ALA A 1 43 ? 6.984 2.027 8.212 1.00 0.00 43 ALA A N 6
ATOM 8453 C CA . ALA A 1 43 ? 5.999 0.953 8.177 1.00 0.00 43 ALA A CA 6
ATOM 8454 C C . ALA A 1 43 ? 6.272 -0.076 9.268 1.00 0.00 43 ALA A C 6
ATOM 8455 O O . ALA A 1 43 ? 6.950 -1.078 9.035 1.00 0.00 43 ALA A O 6
ATOM 8462 N N . THR A 1 44 ? 5.742 0.178 10.460 1.00 0.00 44 THR A N 6
ATOM 8463 C CA . THR A 1 44 ? 5.930 -0.726 11.589 1.00 0.00 44 THR A CA 6
ATOM 8464 C C . THR A 1 44 ? 4.617 -1.398 11.978 1.00 0.00 44 THR A C 6
ATOM 8465 O O . THR A 1 44 ? 4.608 -2.521 12.481 1.00 0.00 44 THR A O 6
ATOM 8476 N N . THR A 1 45 ? 3.508 -0.704 11.742 1.00 0.00 45 THR A N 6
ATOM 8477 C CA . THR A 1 45 ? 2.190 -1.236 12.069 1.00 0.00 45 THR A CA 6
ATOM 8478 C C . THR A 1 45 ? 1.237 -1.094 10.887 1.00 0.00 45 THR A C 6
ATOM 8479 O O . THR A 1 45 ? 1.552 -0.431 9.898 1.00 0.00 45 THR A O 6
ATOM 8490 N N . LEU A 1 46 ? 0.069 -1.721 10.995 1.00 0.00 46 LEU A N 6
ATOM 8491 C CA . LEU A 1 46 ? -0.933 -1.665 9.936 1.00 0.00 46 LEU A CA 6
ATOM 8492 C C . LEU A 1 46 ? -1.307 -0.221 9.613 1.00 0.00 46 LEU A C 6
ATOM 8493 O O . LEU A 1 46 ? -1.455 0.146 8.448 1.00 0.00 46 LEU A O 6
ATOM 8509 N N . GLN A 1 47 ? -1.456 0.593 10.653 1.00 0.00 47 GLN A N 6
ATOM 8510 C CA . GLN A 1 47 ? -1.811 1.996 10.479 1.00 0.00 47 GLN A CA 6
ATOM 8511 C C . GLN A 1 47 ? -0.644 2.779 9.887 1.00 0.00 47 GLN A C 6
ATOM 8512 O O . GLN A 1 47 ? -0.840 3.689 9.081 1.00 0.00 47 GLN A O 6
ATOM 8526 N N . ALA A 1 48 ? 0.570 2.417 10.290 1.00 0.00 48 ALA A N 6
ATOM 8527 C CA . ALA A 1 48 ? 1.768 3.084 9.796 1.00 0.00 48 ALA A CA 6
ATOM 8528 C C . ALA A 1 48 ? 1.918 2.893 8.291 1.00 0.00 48 ALA A C 6
ATOM 8529 O O . ALA A 1 48 ? 2.163 3.848 7.555 1.00 0.00 48 ALA A O 6
ATOM 8536 N N . CYS A 1 49 ? 1.766 1.652 7.841 1.00 0.00 49 CYS A N 6
ATOM 8537 C CA . CYS A 1 49 ? 1.880 1.333 6.423 1.00 0.00 49 CYS A CA 6
ATOM 8538 C C . CYS A 1 49 ? 0.659 1.834 5.660 1.00 0.00 49 CYS A C 6
ATOM 8539 O O . CYS A 1 49 ? 0.772 2.307 4.528 1.00 0.00 49 CYS A O 6
ATOM 8547 N N . LEU A 1 50 ? -0.507 1.732 6.289 1.00 0.00 50 LEU A N 6
ATOM 8548 C CA . LEU A 1 50 ? -1.751 2.178 5.674 1.00 0.00 50 LEU A CA 6
ATOM 8549 C C . LEU A 1 50 ? -1.691 3.670 5.363 1.00 0.00 50 LEU A C 6
ATOM 8550 O O . LEU A 1 50 ? -1.966 4.094 4.240 1.00 0.00 50 LEU A O 6
ATOM 8566 N N . ASP A 1 51 ? -1.326 4.461 6.367 1.00 0.00 51 ASP A N 6
ATOM 8567 C CA . ASP A 1 51 ? -1.225 5.906 6.204 1.00 0.00 51 ASP A CA 6
ATOM 8568 C C . ASP A 1 51 ? -0.165 6.258 5.166 1.00 0.00 51 ASP A C 6
ATOM 8569 O O . ASP A 1 51 ? -0.384 7.109 4.303 1.00 0.00 51 ASP A O 6
ATOM 8578 N N . GLU A 1 52 ? 0.984 5.595 5.252 1.00 0.00 52 GLU A N 6
ATOM 8579 C CA . GLU A 1 52 ? 2.077 5.836 4.318 1.00 0.00 52 GLU A CA 6
ATOM 8580 C C . GLU A 1 52 ? 1.641 5.524 2.890 1.00 0.00 52 GLU A C 6
ATOM 8581 O O . GLU A 1 52 ? 2.035 6.209 1.946 1.00 0.00 52 GLU A O 6
ATOM 8593 N N . ALA A 1 53 ? 0.823 4.488 2.741 1.00 0.00 53 ALA A N 6
ATOM 8594 C CA . ALA A 1 53 ? 0.330 4.087 1.431 1.00 0.00 53 ALA A CA 6
ATOM 8595 C C . ALA A 1 53 ? -0.529 5.184 0.815 1.00 0.00 53 ALA A C 6
ATOM 8596 O O . ALA A 1 53 ? -0.377 5.521 -0.359 1.00 0.00 53 ALA A O 6
ATOM 8603 N N . GLY A 1 54 ? -1.430 5.743 1.618 1.00 0.00 54 GLY A N 6
ATOM 8604 C CA . GLY A 1 54 ? -2.297 6.801 1.134 1.00 0.00 54 GLY A CA 6
ATOM 8605 C C . GLY A 1 54 ? -1.517 8.014 0.666 1.00 0.00 54 GLY A C 6
ATOM 8606 O O . GLY A 1 54 ? -1.831 8.602 -0.369 1.00 0.00 54 GLY A O 6
ATOM 8610 N N . ASP A 1 55 ? -0.495 8.387 1.429 1.00 0.00 55 ASP A N 6
ATOM 8611 C CA . ASP A 1 55 ? 0.336 9.535 1.087 1.00 0.00 55 ASP A CA 6
ATOM 8612 C C . ASP A 1 55 ? 1.223 9.223 -0.114 1.00 0.00 55 ASP A C 6
ATOM 8613 O O . ASP A 1 55 ? 1.553 10.109 -0.902 1.00 0.00 55 ASP A O 6
ATOM 8622 N N . ASN A 1 56 ? 1.605 7.956 -0.247 1.00 0.00 56 ASN A N 6
ATOM 8623 C CA . ASN A 1 56 ? 2.453 7.526 -1.352 1.00 0.00 56 ASN A CA 6
ATOM 8624 C C . ASN A 1 56 ? 1.710 7.635 -2.679 1.00 0.00 56 ASN A C 6
ATOM 8625 O O . ASN A 1 56 ? 2.177 8.290 -3.611 1.00 0.00 56 ASN A O 6
ATOM 8636 N N . LEU A 1 57 ? 0.550 6.991 -2.757 1.00 0.00 57 LEU A N 6
ATOM 8637 C CA . LEU A 1 57 ? -0.259 7.018 -3.969 1.00 0.00 57 LEU A CA 6
ATOM 8638 C C . LEU A 1 57 ? -0.686 8.443 -4.303 1.00 0.00 57 LEU A C 6
ATOM 8639 O O . LEU A 1 57 ? -0.737 8.829 -5.471 1.00 0.00 57 LEU A O 6
ATOM 8655 N N . ALA A 1 58 ? -0.989 9.222 -3.269 1.00 0.00 58 ALA A N 6
ATOM 8656 C CA . ALA A 1 58 ? -1.408 10.606 -3.452 1.00 0.00 58 ALA A CA 6
ATOM 8657 C C . ALA A 1 58 ? -0.273 11.449 -4.023 1.00 0.00 58 ALA A C 6
ATOM 8658 O O . ALA A 1 58 ? -0.472 12.229 -4.955 1.00 0.00 58 ALA A O 6
ATOM 8665 N N . ALA A 1 59 ? 0.919 11.285 -3.458 1.00 0.00 59 ALA A N 6
ATOM 8666 C CA . ALA A 1 59 ? 2.088 12.028 -3.910 1.00 0.00 59 ALA A CA 6
ATOM 8667 C C . ALA A 1 59 ? 2.486 11.617 -5.323 1.00 0.00 59 ALA A C 6
ATOM 8668 O O . ALA A 1 59 ? 2.961 12.436 -6.109 1.00 0.00 59 ALA A O 6
ATOM 8675 N N . LEU A 1 60 ? 2.286 10.342 -5.641 1.00 0.00 60 LEU A N 6
ATOM 8676 C CA . LEU A 1 60 ? 2.622 9.823 -6.961 1.00 0.00 60 LEU A CA 6
ATOM 8677 C C . LEU A 1 60 ? 1.699 10.411 -8.024 1.00 0.00 60 LEU A C 6
ATOM 8678 O O . LEU A 1 60 ? 2.144 10.784 -9.109 1.00 0.00 60 LEU A O 6
ATOM 8694 N N . ARG A 1 61 ? 0.412 10.490 -7.704 1.00 0.00 61 ARG A N 6
ATOM 8695 C CA . ARG A 1 61 ? -0.574 11.034 -8.630 1.00 0.00 61 ARG A CA 6
ATOM 8696 C C . ARG A 1 61 ? -0.282 12.500 -8.934 1.00 0.00 61 ARG A C 6
ATOM 8697 O O . ARG A 1 61 ? -0.336 12.927 -10.086 1.00 0.00 61 ARG A O 6
ATOM 8718 N N . HIS A 1 62 ? 0.027 13.264 -7.892 1.00 0.00 62 HIS A N 6
ATOM 8719 C CA . HIS A 1 62 ? 0.330 14.683 -8.047 1.00 0.00 62 HIS A CA 6
ATOM 8720 C C . HIS A 1 62 ? 1.739 14.886 -8.598 1.00 0.00 62 HIS A C 6
ATOM 8721 O O . HIS A 1 62 ? 2.024 15.894 -9.244 1.00 0.00 62 HIS A O 6
ATOM 8736 N N . ALA A 1 63 ? 2.618 13.924 -8.334 1.00 0.00 63 ALA A N 6
ATOM 8737 C CA . ALA A 1 63 ? 3.999 13.999 -8.798 1.00 0.00 63 ALA A CA 6
ATOM 8738 C C . ALA A 1 63 ? 4.073 14.112 -10.317 1.00 0.00 63 ALA A C 6
ATOM 8739 O O . ALA A 1 63 ? 4.987 14.735 -10.857 1.00 0.00 63 ALA A O 6
ATOM 8746 N N . VAL A 1 64 ? 3.109 13.506 -11.004 1.00 0.00 64 VAL A N 6
ATOM 8747 C CA . VAL A 1 64 ? 3.074 13.540 -12.462 1.00 0.00 64 VAL A CA 6
ATOM 8748 C C . VAL A 1 64 ? 3.074 14.974 -12.983 1.00 0.00 64 VAL A C 6
ATOM 8749 O O . VAL A 1 64 ? 3.580 15.250 -14.071 1.00 0.00 64 VAL A O 6
ATOM 8762 N N . GLU A 1 65 ? 2.502 15.884 -12.200 1.00 0.00 65 GLU A N 6
ATOM 8763 C CA . GLU A 1 65 ? 2.436 17.289 -12.583 1.00 0.00 65 GLU A CA 6
ATOM 8764 C C . GLU A 1 65 ? 3.818 17.935 -12.539 1.00 0.00 65 GLU A C 6
ATOM 8765 O O . GLU A 1 65 ? 4.084 18.902 -13.253 1.00 0.00 65 GLU A O 6
ATOM 8777 N N . GLN A 1 66 ? 4.695 17.397 -11.696 1.00 0.00 66 GLN A N 6
ATOM 8778 C CA . GLN A 1 66 ? 6.048 17.926 -11.561 1.00 0.00 66 GLN A CA 6
ATOM 8779 C C . GLN A 1 66 ? 7.032 17.156 -12.441 1.00 0.00 66 GLN A C 6
ATOM 8780 O O . GLN A 1 66 ? 8.238 17.171 -12.195 1.00 0.00 66 GLN A O 6
ATOM 8794 N N . GLN A 1 67 ? 6.513 16.486 -13.466 1.00 0.00 67 GLN A N 6
ATOM 8795 C CA . GLN A 1 67 ? 7.351 15.715 -14.377 1.00 0.00 67 GLN A CA 6
ATOM 8796 C C . GLN A 1 67 ? 8.126 14.636 -13.625 1.00 0.00 67 GLN A C 6
ATOM 8797 O O . GLN A 1 67 ? 9.357 14.615 -13.641 1.00 0.00 67 GLN A O 6
ATOM 8811 N N . GLN A 1 68 ? 7.396 13.740 -12.968 1.00 0.00 68 GLN A N 6
ATOM 8812 C CA . GLN A 1 68 ? 8.014 12.658 -12.211 1.00 0.00 68 GLN A CA 6
ATOM 8813 C C . GLN A 1 68 ? 7.686 11.304 -12.833 1.00 0.00 68 GLN A C 6
ATOM 8814 O O . GLN A 1 68 ? 7.502 10.313 -12.127 1.00 0.00 68 GLN A O 6
ATOM 8828 N N . LEU A 1 69 ? 7.613 11.272 -14.160 1.00 0.00 69 LEU A N 6
ATOM 8829 C CA . LEU A 1 69 ? 7.307 10.042 -14.884 1.00 0.00 69 LEU A CA 6
ATOM 8830 C C . LEU A 1 69 ? 8.288 8.928 -14.521 1.00 0.00 69 LEU A C 6
ATOM 8831 O O . LEU A 1 69 ? 7.889 7.891 -13.991 1.00 0.00 69 LEU A O 6
ATOM 8847 N N . PRO A 1 70 ? 9.590 9.123 -14.801 1.00 0.00 70 PRO A N 6
ATOM 8848 C CA . PRO A 1 70 ? 10.620 8.124 -14.498 1.00 0.00 70 PRO A CA 6
ATOM 8849 C C . PRO A 1 70 ? 10.615 7.716 -13.028 1.00 0.00 70 PRO A C 6
ATOM 8850 O O . PRO A 1 70 ? 11.084 6.634 -12.674 1.00 0.00 70 PRO A O 6
ATOM 8861 N N . GLN A 1 71 ? 10.083 8.586 -12.176 1.00 0.00 71 GLN A N 6
ATOM 8862 C CA . GLN A 1 71 ? 10.017 8.311 -10.745 1.00 0.00 71 GLN A CA 6
ATOM 8863 C C . GLN A 1 71 ? 8.887 7.335 -10.427 1.00 0.00 71 GLN A C 6
ATOM 8864 O O . GLN A 1 71 ? 8.939 6.616 -9.430 1.00 0.00 71 GLN A O 6
ATOM 8878 N N . VAL A 1 72 ? 7.867 7.316 -11.280 1.00 0.00 72 VAL A N 6
ATOM 8879 C CA . VAL A 1 72 ? 6.725 6.429 -11.089 1.00 0.00 72 VAL A CA 6
ATOM 8880 C C . VAL A 1 72 ? 7.165 4.971 -10.989 1.00 0.00 72 VAL A C 6
ATOM 8881 O O . VAL A 1 72 ? 6.488 4.151 -10.370 1.00 0.00 72 VAL A O 6
ATOM 8894 N N . ALA A 1 73 ? 8.301 4.654 -11.601 1.00 0.00 73 ALA A N 6
ATOM 8895 C CA . ALA A 1 73 ? 8.827 3.294 -11.579 1.00 0.00 73 ALA A CA 6
ATOM 8896 C C . ALA A 1 73 ? 9.065 2.820 -10.149 1.00 0.00 73 ALA A C 6
ATOM 8897 O O . ALA A 1 73 ? 8.591 1.756 -9.749 1.00 0.00 73 ALA A O 6
ATOM 8904 N N . TRP A 1 74 ? 9.801 3.617 -9.382 1.00 0.00 74 TRP A N 6
ATOM 8905 C CA . TRP A 1 74 ? 10.102 3.280 -7.995 1.00 0.00 74 TRP A CA 6
ATOM 8906 C C . TRP A 1 74 ? 8.851 3.370 -7.128 1.00 0.00 74 TRP A C 6
ATOM 8907 O O . TRP A 1 74 ? 8.546 2.454 -6.364 1.00 0.00 74 TRP A O 6
ATOM 8928 N N . LEU A 1 75 ? 8.130 4.480 -7.251 1.00 0.00 75 LEU A N 6
ATOM 8929 C CA . LEU A 1 75 ? 6.912 4.689 -6.477 1.00 0.00 75 LEU A CA 6
ATOM 8930 C C . LEU A 1 75 ? 5.898 3.583 -6.751 1.00 0.00 75 LEU A C 6
ATOM 8931 O O . LEU A 1 75 ? 5.121 3.207 -5.873 1.00 0.00 75 LEU A O 6
ATOM 8947 N N . ALA A 1 76 ? 5.913 3.064 -7.975 1.00 0.00 76 ALA A N 6
ATOM 8948 C CA . ALA A 1 76 ? 4.997 2.000 -8.365 1.00 0.00 76 ALA A CA 6
ATOM 8949 C C . ALA A 1 76 ? 5.352 0.693 -7.667 1.00 0.00 76 ALA A C 6
ATOM 8950 O O . ALA A 1 76 ? 4.492 0.038 -7.078 1.00 0.00 76 ALA A O 6
ATOM 8957 N N . GLU A 1 77 ? 6.626 0.319 -7.734 1.00 0.00 77 GLU A N 6
ATOM 8958 C CA . GLU A 1 77 ? 7.095 -0.910 -7.105 1.00 0.00 77 GLU A CA 6
ATOM 8959 C C . GLU A 1 77 ? 6.845 -0.875 -5.600 1.00 0.00 77 GLU A C 6
ATOM 8960 O O . GLU A 1 77 ? 6.593 -1.908 -4.978 1.00 0.00 77 GLU A O 6
ATOM 8972 N N . HIS A 1 78 ? 6.915 0.320 -5.022 1.00 0.00 78 HIS A N 6
ATOM 8973 C CA . HIS A 1 78 ? 6.693 0.491 -3.591 1.00 0.00 78 HIS A CA 6
ATOM 8974 C C . HIS A 1 78 ? 5.208 0.388 -3.258 1.00 0.00 78 HIS A C 6
ATOM 8975 O O . HIS A 1 78 ? 4.819 -0.308 -2.321 1.00 0.00 78 HIS A O 6
ATOM 8990 N N . LEU A 1 79 ? 4.384 1.084 -4.035 1.00 0.00 79 LEU A N 6
ATOM 8991 C CA . LEU A 1 79 ? 2.941 1.069 -3.825 1.00 0.00 79 LEU A CA 6
ATOM 8992 C C . LEU A 1 79 ? 2.384 -0.340 -3.994 1.00 0.00 79 LEU A C 6
ATOM 8993 O O . LEU A 1 79 ? 1.618 -0.820 -3.158 1.00 0.00 79 LEU A O 6
ATOM 9009 N N . ALA A 1 80 ? 2.775 -0.998 -5.080 1.00 0.00 80 ALA A N 6
ATOM 9010 C CA . ALA A 1 80 ? 2.317 -2.353 -5.360 1.00 0.00 80 ALA A CA 6
ATOM 9011 C C . ALA A 1 80 ? 2.810 -3.329 -4.298 1.00 0.00 80 ALA A C 6
ATOM 9012 O O . ALA A 1 80 ? 2.078 -4.226 -3.877 1.00 0.00 80 ALA A O 6
ATOM 9019 N N . ALA A 1 81 ? 4.054 -3.149 -3.867 1.00 0.00 81 ALA A N 6
ATOM 9020 C CA . ALA A 1 81 ? 4.644 -4.013 -2.852 1.00 0.00 81 ALA A CA 6
ATOM 9021 C C . ALA A 1 81 ? 3.914 -3.870 -1.521 1.00 0.00 81 ALA A C 6
ATOM 9022 O O . ALA A 1 81 ? 3.606 -4.863 -0.862 1.00 0.00 81 ALA A O 6
ATOM 9029 N N . GLN A 1 82 ? 3.638 -2.629 -1.134 1.00 0.00 82 GLN A N 6
ATOM 9030 C CA . GLN A 1 82 ? 2.941 -2.357 0.117 1.00 0.00 82 GLN A CA 6
ATOM 9031 C C . GLN A 1 82 ? 1.557 -2.999 0.114 1.00 0.00 82 GLN A C 6
ATOM 9032 O O . GLN A 1 82 ? 1.185 -3.704 1.052 1.00 0.00 82 GLN A O 6
ATOM 9046 N N . LEU A 1 83 ? 0.799 -2.751 -0.950 1.00 0.00 83 LEU A N 6
ATOM 9047 C CA . LEU A 1 83 ? -0.542 -3.307 -1.079 1.00 0.00 83 LEU A CA 6
ATOM 9048 C C . LEU A 1 83 ? -0.492 -4.829 -1.155 1.00 0.00 83 LEU A C 6
ATOM 9049 O O . LEU A 1 83 ? -1.365 -5.517 -0.627 1.00 0.00 83 LEU A O 6
ATOM 9065 N N . GLU A 1 84 ? 0.539 -5.348 -1.815 1.00 0.00 84 GLU A N 6
ATOM 9066 C CA . GLU A 1 84 ? 0.707 -6.789 -1.960 1.00 0.00 84 GLU A CA 6
ATOM 9067 C C . GLU A 1 84 ? 0.934 -7.445 -0.602 1.00 0.00 84 GLU A C 6
ATOM 9068 O O . GLU A 1 84 ? 0.370 -8.499 -0.308 1.00 0.00 84 GLU A O 6
ATOM 9080 N N . ALA A 1 85 ? 1.761 -6.812 0.224 1.00 0.00 85 ALA A N 6
ATOM 9081 C CA . ALA A 1 85 ? 2.060 -7.333 1.552 1.00 0.00 85 ALA A CA 6
ATOM 9082 C C . ALA A 1 85 ? 0.809 -7.361 2.421 1.00 0.00 85 ALA A C 6
ATOM 9083 O O . ALA A 1 85 ? 0.578 -8.315 3.164 1.00 0.00 85 ALA A O 6
ATOM 9090 N N . ILE A 1 86 ? 0.002 -6.309 2.321 1.00 0.00 86 ILE A N 6
ATOM 9091 C CA . ILE A 1 86 ? -1.229 -6.214 3.097 1.00 0.00 86 ILE A CA 6
ATOM 9092 C C . ILE A 1 86 ? -2.270 -7.206 2.589 1.00 0.00 86 ILE A C 6
ATOM 9093 O O . ILE A 1 86 ? -2.990 -7.823 3.375 1.00 0.00 86 ILE A O 6
ATOM 9109 N N . ALA A 1 87 ? -2.344 -7.353 1.270 1.00 0.00 87 ALA A N 6
ATOM 9110 C CA . ALA A 1 87 ? -3.296 -8.270 0.656 1.00 0.00 87 ALA A CA 6
ATOM 9111 C C . ALA A 1 87 ? -2.874 -9.720 0.868 1.00 0.00 87 ALA A C 6
ATOM 9112 O O . ALA A 1 87 ? -3.715 -10.607 1.016 1.00 0.00 87 ALA A O 6
ATOM 9119 N N . ARG A 1 88 ? -1.566 -9.954 0.882 1.00 0.00 88 ARG A N 6
ATOM 9120 C CA . ARG A 1 88 ? -1.032 -11.296 1.078 1.00 0.00 88 ARG A CA 6
ATOM 9121 C C . ARG A 1 88 ? -1.319 -11.793 2.491 1.00 0.00 88 ARG A C 6
ATOM 9122 O O . ARG A 1 88 ? -1.841 -12.892 2.679 1.00 0.00 88 ARG A O 6
ATOM 9143 N N . GLU A 1 89 ? -0.977 -10.975 3.481 1.00 0.00 89 GLU A N 6
ATOM 9144 C CA . GLU A 1 89 ? -1.200 -11.332 4.877 1.00 0.00 89 GLU A CA 6
ATOM 9145 C C . GLU A 1 89 ? -2.684 -11.558 5.147 1.00 0.00 89 GLU A C 6
ATOM 9146 O O . GLU A 1 89 ? -3.069 -12.555 5.758 1.00 0.00 89 GLU A O 6
ATOM 9158 N N . ALA A 1 90 ? -3.513 -10.627 4.684 1.00 0.00 90 ALA A N 6
ATOM 9159 C CA . ALA A 1 90 ? -4.954 -10.726 4.873 1.00 0.00 90 ALA A CA 6
ATOM 9160 C C . ALA A 1 90 ? -5.507 -11.986 4.215 1.00 0.00 90 ALA A C 6
ATOM 9161 O O . ALA A 1 90 ? -6.452 -12.596 4.715 1.00 0.00 90 ALA A O 6
ATOM 9168 N N . SER A 1 91 ? -4.909 -12.371 3.092 1.00 0.00 91 SER A N 6
ATOM 9169 C CA . SER A 1 91 ? -5.340 -13.559 2.366 1.00 0.00 91 SER A CA 6
ATOM 9170 C C . SER A 1 91 ? -4.968 -14.826 3.129 1.00 0.00 91 SER A C 6
ATOM 9171 O O . SER A 1 91 ? -5.720 -15.800 3.139 1.00 0.00 91 SER A O 6
ATOM 9179 N N . ALA A 1 92 ? -3.803 -14.803 3.769 1.00 0.00 92 ALA A N 6
ATOM 9180 C CA . ALA A 1 92 ? -3.331 -15.949 4.537 1.00 0.00 92 ALA A CA 6
ATOM 9181 C C . ALA A 1 92 ? -4.269 -16.250 5.700 1.00 0.00 92 ALA A C 6
ATOM 9182 O O . ALA A 1 92 ? -4.645 -17.400 5.927 1.00 0.00 92 ALA A O 6
ATOM 9189 N N . TRP A 1 93 ? -4.646 -15.208 6.434 1.00 0.00 93 TRP A N 6
ATOM 9190 C CA . TRP A 1 93 ? -5.544 -15.361 7.575 1.00 0.00 93 TRP A CA 6
ATOM 9191 C C . TRP A 1 93 ? -6.924 -15.842 7.128 1.00 0.00 93 TRP A C 6
ATOM 9192 O O . TRP A 1 93 ? -7.715 -16.323 7.940 1.00 0.00 93 TRP A O 6
ATOM 9213 N N . SER A 1 94 ? -7.207 -15.711 5.833 1.00 0.00 94 SER A N 6
ATOM 9214 C CA . SER A 1 94 ? -8.491 -16.133 5.281 1.00 0.00 94 SER A CA 6
ATOM 9215 C C . SER A 1 94 ? -9.619 -15.228 5.765 1.00 0.00 94 SER A C 6
ATOM 9216 O O . SER A 1 94 ? -10.764 -15.660 5.893 1.00 0.00 94 SER A O 6
ATOM 9224 N N . LEU A 1 95 ? -9.287 -13.968 6.032 1.00 0.00 95 LEU A N 6
ATOM 9225 C CA . LEU A 1 95 ? -10.272 -12.999 6.500 1.00 0.00 95 LEU A CA 6
ATOM 9226 C C . LEU A 1 95 ? -10.932 -13.470 7.793 1.00 0.00 95 LEU A C 6
ATOM 9227 O O . LEU A 1 95 ? -11.744 -14.395 7.787 1.00 0.00 95 LEU A O 6
ATOM 9243 N N . ARG A 1 96 ? -10.578 -12.826 8.900 1.00 0.00 96 ARG A N 6
ATOM 9244 C CA . ARG A 1 96 ? -11.136 -13.178 10.201 1.00 0.00 96 ARG A CA 6
ATOM 9245 C C . ARG A 1 96 ? -10.971 -12.031 11.193 1.00 0.00 96 ARG A C 6
ATOM 9246 O O . ARG A 1 96 ? -10.860 -12.253 12.399 1.00 0.00 96 ARG A O 6
ATOM 9267 N N . GLU A 1 97 ? -10.955 -10.806 10.678 1.00 0.00 97 GLU A N 6
ATOM 9268 C CA . GLU A 1 97 ? -10.804 -9.624 11.520 1.00 0.00 97 GLU A CA 6
ATOM 9269 C C . GLU A 1 97 ? -9.508 -9.689 12.323 1.00 0.00 97 GLU A C 6
ATOM 9270 O O . GLU A 1 97 ? -9.525 -9.910 13.534 1.00 0.00 97 GLU A O 6
ATOM 9282 N N . TRP A 1 98 ? -8.384 -9.494 11.640 1.00 0.00 98 TRP A N 6
ATOM 9283 C CA . TRP A 1 98 ? -7.079 -9.531 12.289 1.00 0.00 98 TRP A CA 6
ATOM 9284 C C . TRP A 1 98 ? -6.106 -8.572 11.610 1.00 0.00 98 TRP A C 6
ATOM 9285 O O . TRP A 1 98 ? -6.541 -7.835 10.700 1.00 0.00 98 TRP A O 6
ATOM 9307 N N . MET A 1 1 ? -0.902 -2.591 -21.030 1.00 0.00 1 MET A N 7
ATOM 9308 C CA . MET A 1 1 ? -1.333 -2.145 -19.679 1.00 0.00 1 MET A CA 7
ATOM 9309 C C . MET A 1 1 ? -1.096 -0.650 -19.490 1.00 0.00 1 MET A C 7
ATOM 9310 O O . MET A 1 1 ? 0.041 -0.180 -19.541 1.00 0.00 1 MET A O 7
ATOM 9323 N N . LYS A 1 2 ? -2.177 0.092 -19.272 1.00 0.00 2 LYS A N 7
ATOM 9324 C CA . LYS A 1 2 ? -2.088 1.534 -19.076 1.00 0.00 2 LYS A CA 7
ATOM 9325 C C . LYS A 1 2 ? -2.251 1.896 -17.603 1.00 0.00 2 LYS A C 7
ATOM 9326 O O . LYS A 1 2 ? -2.642 1.061 -16.787 1.00 0.00 2 LYS A O 7
ATOM 9345 N N . THR A 1 3 ? -1.950 3.147 -17.270 1.00 0.00 3 THR A N 7
ATOM 9346 C CA . THR A 1 3 ? -2.065 3.623 -15.897 1.00 0.00 3 THR A CA 7
ATOM 9347 C C . THR A 1 3 ? -3.522 3.900 -15.536 1.00 0.00 3 THR A C 7
ATOM 9348 O O . THR A 1 3 ? -3.899 3.861 -14.364 1.00 0.00 3 THR A O 7
ATOM 9359 N N . ALA A 1 4 ? -4.336 4.181 -16.549 1.00 0.00 4 ALA A N 7
ATOM 9360 C CA . ALA A 1 4 ? -5.751 4.468 -16.340 1.00 0.00 4 ALA A CA 7
ATOM 9361 C C . ALA A 1 4 ? -6.437 3.345 -15.567 1.00 0.00 4 ALA A C 7
ATOM 9362 O O . ALA A 1 4 ? -7.028 3.576 -14.513 1.00 0.00 4 ALA A O 7
ATOM 9369 N N . LEU A 1 5 ? -6.356 2.129 -16.099 1.00 0.00 5 LEU A N 7
ATOM 9370 C CA . LEU A 1 5 ? -6.972 0.973 -15.456 1.00 0.00 5 LEU A CA 7
ATOM 9371 C C . LEU A 1 5 ? -6.318 0.684 -14.109 1.00 0.00 5 LEU A C 7
ATOM 9372 O O . LEU A 1 5 ? -6.989 0.290 -13.155 1.00 0.00 5 LEU A O 7
ATOM 9388 N N . LEU A 1 6 ? -5.006 0.882 -14.037 1.00 0.00 6 LEU A N 7
ATOM 9389 C CA . LEU A 1 6 ? -4.263 0.643 -12.805 1.00 0.00 6 LEU A CA 7
ATOM 9390 C C . LEU A 1 6 ? -4.784 1.526 -11.676 1.00 0.00 6 LEU A C 7
ATOM 9391 O O . LEU A 1 6 ? -4.841 1.105 -10.520 1.00 0.00 6 LEU A O 7
ATOM 9407 N N . LEU A 1 7 ? -5.163 2.753 -12.019 1.00 0.00 7 LEU A N 7
ATOM 9408 C CA . LEU A 1 7 ? -5.679 3.698 -11.036 1.00 0.00 7 LEU A CA 7
ATOM 9409 C C . LEU A 1 7 ? -6.975 3.187 -10.414 1.00 0.00 7 LEU A C 7
ATOM 9410 O O . LEU A 1 7 ? -7.272 3.471 -9.254 1.00 0.00 7 LEU A O 7
ATOM 9426 N N . GLU A 1 8 ? -7.743 2.433 -11.194 1.00 0.00 8 GLU A N 7
ATOM 9427 C CA . GLU A 1 8 ? -9.008 1.883 -10.719 1.00 0.00 8 GLU A CA 7
ATOM 9428 C C . GLU A 1 8 ? -8.773 0.713 -9.769 1.00 0.00 8 GLU A C 7
ATOM 9429 O O . GLU A 1 8 ? -9.308 0.683 -8.661 1.00 0.00 8 GLU A O 7
ATOM 9441 N N . LYS A 1 9 ? -7.971 -0.251 -10.211 1.00 0.00 9 LYS A N 7
ATOM 9442 C CA . LYS A 1 9 ? -7.668 -1.424 -9.399 1.00 0.00 9 LYS A CA 7
ATOM 9443 C C . LYS A 1 9 ? -6.914 -1.032 -8.132 1.00 0.00 9 LYS A C 7
ATOM 9444 O O . LYS A 1 9 ? -7.287 -1.428 -7.028 1.00 0.00 9 LYS A O 7
ATOM 9463 N N . LEU A 1 10 ? -5.850 -0.252 -8.300 1.00 0.00 10 LEU A N 7
ATOM 9464 C CA . LEU A 1 10 ? -5.042 0.193 -7.170 1.00 0.00 10 LEU A CA 7
ATOM 9465 C C . LEU A 1 10 ? -5.883 0.987 -6.175 1.00 0.00 10 LEU A C 7
ATOM 9466 O O . LEU A 1 10 ? -5.838 0.738 -4.971 1.00 0.00 10 LEU A O 7
ATOM 9482 N N . GLU A 1 11 ? -6.649 1.944 -6.687 1.00 0.00 11 GLU A N 7
ATOM 9483 C CA . GLU A 1 11 ? -7.500 2.776 -5.843 1.00 0.00 11 GLU A CA 7
ATOM 9484 C C . GLU A 1 11 ? -8.612 1.949 -5.207 1.00 0.00 11 GLU A C 7
ATOM 9485 O O . GLU A 1 11 ? -9.027 2.213 -4.078 1.00 0.00 11 GLU A O 7
ATOM 9497 N N . GLY A 1 12 ? -9.091 0.948 -5.938 1.00 0.00 12 GLY A N 7
ATOM 9498 C CA . GLY A 1 12 ? -10.152 0.099 -5.429 1.00 0.00 12 GLY A CA 7
ATOM 9499 C C . GLY A 1 12 ? -9.715 -0.724 -4.232 1.00 0.00 12 GLY A C 7
ATOM 9500 O O . GLY A 1 12 ? -10.421 -0.792 -3.227 1.00 0.00 12 GLY A O 7
ATOM 9504 N N . GLN A 1 13 ? -8.549 -1.352 -4.342 1.00 0.00 13 GLN A N 7
ATOM 9505 C CA . GLN A 1 13 ? -8.020 -2.177 -3.262 1.00 0.00 13 GLN A CA 7
ATOM 9506 C C . GLN A 1 13 ? -7.606 -1.318 -2.071 1.00 0.00 13 GLN A C 7
ATOM 9507 O O . GLN A 1 13 ? -7.856 -1.674 -0.920 1.00 0.00 13 GLN A O 7
ATOM 9521 N N . LEU A 1 14 ? -6.969 -0.187 -2.357 1.00 0.00 14 LEU A N 7
ATOM 9522 C CA . LEU A 1 14 ? -6.517 0.721 -1.309 1.00 0.00 14 LEU A CA 7
ATOM 9523 C C . LEU A 1 14 ? -7.697 1.271 -0.514 1.00 0.00 14 LEU A C 7
ATOM 9524 O O . LEU A 1 14 ? -7.701 1.232 0.716 1.00 0.00 14 LEU A O 7
ATOM 9540 N N . ALA A 1 15 ? -8.695 1.785 -1.225 1.00 0.00 15 ALA A N 7
ATOM 9541 C CA . ALA A 1 15 ? -9.880 2.345 -0.586 1.00 0.00 15 ALA A CA 7
ATOM 9542 C C . ALA A 1 15 ? -10.576 1.311 0.293 1.00 0.00 15 ALA A C 7
ATOM 9543 O O . ALA A 1 15 ? -10.947 1.598 1.431 1.00 0.00 15 ALA A O 7
ATOM 9550 N N . THR A 1 16 ? -10.750 0.107 -0.243 1.00 0.00 16 THR A N 7
ATOM 9551 C CA . THR A 1 16 ? -11.403 -0.970 0.492 1.00 0.00 16 THR A CA 7
ATOM 9552 C C . THR A 1 16 ? -10.622 -1.326 1.753 1.00 0.00 16 THR A C 7
ATOM 9553 O O . THR A 1 16 ? -11.172 -1.334 2.854 1.00 0.00 16 THR A O 7
ATOM 9564 N N . LEU A 1 17 ? -9.338 -1.622 1.583 1.00 0.00 17 LEU A N 7
ATOM 9565 C CA . LEU A 1 17 ? -8.481 -1.982 2.707 1.00 0.00 17 LEU A CA 7
ATOM 9566 C C . LEU A 1 17 ? -8.353 -0.823 3.692 1.00 0.00 17 LEU A C 7
ATOM 9567 O O . LEU A 1 17 ? -8.171 -1.033 4.891 1.00 0.00 17 LEU A O 7
ATOM 9583 N N . ARG A 1 18 ? -8.446 0.398 3.177 1.00 0.00 18 ARG A N 7
ATOM 9584 C CA . ARG A 1 18 ? -8.337 1.589 4.012 1.00 0.00 18 ARG A CA 7
ATOM 9585 C C . ARG A 1 18 ? -9.533 1.713 4.952 1.00 0.00 18 ARG A C 7
ATOM 9586 O O . ARG A 1 18 ? -9.371 1.952 6.148 1.00 0.00 18 ARG A O 7
ATOM 9607 N N . GLN A 1 19 ? -10.733 1.555 4.403 1.00 0.00 19 GLN A N 7
ATOM 9608 C CA . GLN A 1 19 ? -11.954 1.654 5.195 1.00 0.00 19 GLN A CA 7
ATOM 9609 C C . GLN A 1 19 ? -12.138 0.423 6.077 1.00 0.00 19 GLN A C 7
ATOM 9610 O O . GLN A 1 19 ? -12.575 0.529 7.223 1.00 0.00 19 GLN A O 7
ATOM 9624 N N . ARG A 1 20 ? -11.804 -0.744 5.536 1.00 0.00 20 ARG A N 7
ATOM 9625 C CA . ARG A 1 20 ? -11.936 -1.995 6.276 1.00 0.00 20 ARG A CA 7
ATOM 9626 C C . ARG A 1 20 ? -10.894 -2.088 7.386 1.00 0.00 20 ARG A C 7
ATOM 9627 O O . ARG A 1 20 ? -11.165 -2.621 8.462 1.00 0.00 20 ARG A O 7
ATOM 9648 N N . CYS A 1 21 ? -9.700 -1.568 7.117 1.00 0.00 21 CYS A N 7
ATOM 9649 C CA . CYS A 1 21 ? -8.617 -1.595 8.094 1.00 0.00 21 CYS A CA 7
ATOM 9650 C C . CYS A 1 21 ? -8.368 -0.209 8.689 1.00 0.00 21 CYS A C 7
ATOM 9651 O O . CYS A 1 21 ? -7.344 0.023 9.332 1.00 0.00 21 CYS A O 7
ATOM 9659 N N . ALA A 1 22 ? -9.306 0.710 8.473 1.00 0.00 22 ALA A N 7
ATOM 9660 C CA . ALA A 1 22 ? -9.177 2.066 8.991 1.00 0.00 22 ALA A CA 7
ATOM 9661 C C . ALA A 1 22 ? -9.104 2.071 10.517 1.00 0.00 22 ALA A C 7
ATOM 9662 O O . ALA A 1 22 ? -8.170 2.622 11.099 1.00 0.00 22 ALA A O 7
ATOM 9669 N N . PRO A 1 23 ? -10.096 1.459 11.187 1.00 0.00 23 PRO A N 7
ATOM 9670 C CA . PRO A 1 23 ? -10.145 1.400 12.649 1.00 0.00 23 PRO A CA 7
ATOM 9671 C C . PRO A 1 23 ? -9.285 0.278 13.226 1.00 0.00 23 PRO A C 7
ATOM 9672 O O . PRO A 1 23 ? -9.750 -0.511 14.049 1.00 0.00 23 PRO A O 7
ATOM 9683 N N . VAL A 1 24 ? -8.030 0.211 12.793 1.00 0.00 24 VAL A N 7
ATOM 9684 C CA . VAL A 1 24 ? -7.111 -0.816 13.272 1.00 0.00 24 VAL A CA 7
ATOM 9685 C C . VAL A 1 24 ? -5.857 -0.204 13.901 1.00 0.00 24 VAL A C 7
ATOM 9686 O O . VAL A 1 24 ? -5.018 -0.920 14.447 1.00 0.00 24 VAL A O 7
ATOM 9699 N N . SER A 1 25 ? -5.732 1.119 13.821 1.00 0.00 25 SER A N 7
ATOM 9700 C CA . SER A 1 25 ? -4.578 1.811 14.383 1.00 0.00 25 SER A CA 7
ATOM 9701 C C . SER A 1 25 ? -4.446 1.540 15.880 1.00 0.00 25 SER A C 7
ATOM 9702 O O . SER A 1 25 ? -3.351 1.605 16.438 1.00 0.00 25 SER A O 7
ATOM 9710 N N . GLN A 1 26 ? -5.569 1.239 16.526 1.00 0.00 26 GLN A N 7
ATOM 9711 C CA . GLN A 1 26 ? -5.576 0.962 17.958 1.00 0.00 26 GLN A CA 7
ATOM 9712 C C . GLN A 1 26 ? -4.664 -0.213 18.298 1.00 0.00 26 GLN A C 7
ATOM 9713 O O . GLN A 1 26 ? -3.853 -0.133 19.221 1.00 0.00 26 GLN A O 7
ATOM 9727 N N . PHE A 1 27 ? -4.802 -1.304 17.551 1.00 0.00 27 PHE A N 7
ATOM 9728 C CA . PHE A 1 27 ? -3.990 -2.494 17.780 1.00 0.00 27 PHE A CA 7
ATOM 9729 C C . PHE A 1 27 ? -3.223 -2.889 16.521 1.00 0.00 27 PHE A C 7
ATOM 9730 O O . PHE A 1 27 ? -2.884 -4.057 16.331 1.00 0.00 27 PHE A O 7
ATOM 9747 N N . ALA A 1 28 ? -2.953 -1.911 15.663 1.00 0.00 28 ALA A N 7
ATOM 9748 C CA . ALA A 1 28 ? -2.227 -2.162 14.424 1.00 0.00 28 ALA A CA 7
ATOM 9749 C C . ALA A 1 28 ? -0.839 -2.731 14.705 1.00 0.00 28 ALA A C 7
ATOM 9750 O O . ALA A 1 28 ? -0.036 -2.118 15.408 1.00 0.00 28 ALA A O 7
ATOM 9757 N N . THR A 1 29 ? -0.566 -3.906 14.149 1.00 0.00 29 THR A N 7
ATOM 9758 C CA . THR A 1 29 ? 0.725 -4.560 14.336 1.00 0.00 29 THR A CA 7
ATOM 9759 C C . THR A 1 29 ? 1.090 -5.400 13.115 1.00 0.00 29 THR A C 7
ATOM 9760 O O . THR A 1 29 ? 0.236 -6.064 12.529 1.00 0.00 29 THR A O 7
ATOM 9771 N N . LEU A 1 30 ? 2.364 -5.365 12.738 1.00 0.00 30 LEU A N 7
ATOM 9772 C CA . LEU A 1 30 ? 2.841 -6.124 11.587 1.00 0.00 30 LEU A CA 7
ATOM 9773 C C . LEU A 1 30 ? 3.714 -7.294 12.028 1.00 0.00 30 LEU A C 7
ATOM 9774 O O . LEU A 1 30 ? 4.394 -7.223 13.052 1.00 0.00 30 LEU A O 7
ATOM 9790 N N . SER A 1 31 ? 3.692 -8.369 11.247 1.00 0.00 31 SER A N 7
ATOM 9791 C CA . SER A 1 31 ? 4.482 -9.555 11.556 1.00 0.00 31 SER A CA 7
ATOM 9792 C C . SER A 1 31 ? 5.972 -9.272 11.397 1.00 0.00 31 SER A C 7
ATOM 9793 O O . SER A 1 31 ? 6.364 -8.207 10.922 1.00 0.00 31 SER A O 7
ATOM 9801 N N . ALA A 1 32 ? 6.798 -10.234 11.797 1.00 0.00 32 ALA A N 7
ATOM 9802 C CA . ALA A 1 32 ? 8.246 -10.089 11.698 1.00 0.00 32 ALA A CA 7
ATOM 9803 C C . ALA A 1 32 ? 8.770 -10.592 10.353 1.00 0.00 32 ALA A C 7
ATOM 9804 O O . ALA A 1 32 ? 9.977 -10.582 10.108 1.00 0.00 32 ALA A O 7
ATOM 9811 N N . ARG A 1 33 ? 7.862 -11.032 9.484 1.00 0.00 33 ARG A N 7
ATOM 9812 C CA . ARG A 1 33 ? 8.245 -11.538 8.170 1.00 0.00 33 ARG A CA 7
ATOM 9813 C C . ARG A 1 33 ? 8.158 -10.443 7.109 1.00 0.00 33 ARG A C 7
ATOM 9814 O O . ARG A 1 33 ? 8.053 -10.732 5.917 1.00 0.00 33 ARG A O 7
ATOM 9835 N N . PHE A 1 34 ? 8.201 -9.188 7.546 1.00 0.00 34 PHE A N 7
ATOM 9836 C CA . PHE A 1 34 ? 8.125 -8.058 6.634 1.00 0.00 34 PHE A CA 7
ATOM 9837 C C . PHE A 1 34 ? 9.386 -7.958 5.781 1.00 0.00 34 PHE A C 7
ATOM 9838 O O . PHE A 1 34 ? 10.493 -8.207 6.259 1.00 0.00 34 PHE A O 7
ATOM 9855 N N . ASP A 1 35 ? 9.211 -7.587 4.516 1.00 0.00 35 ASP A N 7
ATOM 9856 C CA . ASP A 1 35 ? 10.335 -7.449 3.598 1.00 0.00 35 ASP A CA 7
ATOM 9857 C C . ASP A 1 35 ? 10.720 -5.983 3.435 1.00 0.00 35 ASP A C 7
ATOM 9858 O O . ASP A 1 35 ? 9.894 -5.152 3.061 1.00 0.00 35 ASP A O 7
ATOM 9867 N N . ARG A 1 36 ? 11.979 -5.670 3.722 1.00 0.00 36 ARG A N 7
ATOM 9868 C CA . ARG A 1 36 ? 12.472 -4.302 3.612 1.00 0.00 36 ARG A CA 7
ATOM 9869 C C . ARG A 1 36 ? 12.350 -3.781 2.181 1.00 0.00 36 ARG A C 7
ATOM 9870 O O . ARG A 1 36 ? 12.337 -2.572 1.952 1.00 0.00 36 ARG A O 7
ATOM 9891 N N . HIS A 1 37 ? 12.264 -4.697 1.221 1.00 0.00 37 HIS A N 7
ATOM 9892 C CA . HIS A 1 37 ? 12.149 -4.322 -0.184 1.00 0.00 37 HIS A CA 7
ATOM 9893 C C . HIS A 1 37 ? 10.687 -4.164 -0.598 1.00 0.00 37 HIS A C 7
ATOM 9894 O O . HIS A 1 37 ? 10.376 -3.426 -1.533 1.00 0.00 37 HIS A O 7
ATOM 9909 N N . LEU A 1 38 ? 9.796 -4.863 0.096 1.00 0.00 38 LEU A N 7
ATOM 9910 C CA . LEU A 1 38 ? 8.370 -4.800 -0.210 1.00 0.00 38 LEU A CA 7
ATOM 9911 C C . LEU A 1 38 ? 7.661 -3.760 0.654 1.00 0.00 38 LEU A C 7
ATOM 9912 O O . LEU A 1 38 ? 6.598 -3.258 0.287 1.00 0.00 38 LEU A O 7
ATOM 9928 N N . PHE A 1 39 ? 8.249 -3.441 1.802 1.00 0.00 39 PHE A N 7
ATOM 9929 C CA . PHE A 1 39 ? 7.666 -2.462 2.712 1.00 0.00 39 PHE A CA 7
ATOM 9930 C C . PHE A 1 39 ? 8.533 -1.211 2.799 1.00 0.00 39 PHE A C 7
ATOM 9931 O O . PHE A 1 39 ? 9.729 -1.250 2.509 1.00 0.00 39 PHE A O 7
ATOM 9948 N N . GLN A 1 40 ? 7.920 -0.103 3.200 1.00 0.00 40 GLN A N 7
ATOM 9949 C CA . GLN A 1 40 ? 8.632 1.163 3.327 1.00 0.00 40 GLN A CA 7
ATOM 9950 C C . GLN A 1 40 ? 9.388 1.229 4.651 1.00 0.00 40 GLN A C 7
ATOM 9951 O O . GLN A 1 40 ? 9.271 0.336 5.490 1.00 0.00 40 GLN A O 7
ATOM 9965 N N . THR A 1 41 ? 10.163 2.294 4.832 1.00 0.00 41 THR A N 7
ATOM 9966 C CA . THR A 1 41 ? 10.938 2.476 6.054 1.00 0.00 41 THR A CA 7
ATOM 9967 C C . THR A 1 41 ? 10.033 2.843 7.225 1.00 0.00 41 THR A C 7
ATOM 9968 O O . THR A 1 41 ? 10.331 2.523 8.376 1.00 0.00 41 THR A O 7
ATOM 9979 N N . ARG A 1 42 ? 8.926 3.515 6.925 1.00 0.00 42 ARG A N 7
ATOM 9980 C CA . ARG A 1 42 ? 7.978 3.924 7.955 1.00 0.00 42 ARG A CA 7
ATOM 9981 C C . ARG A 1 42 ? 6.847 2.908 8.096 1.00 0.00 42 ARG A C 7
ATOM 9982 O O . ARG A 1 42 ? 5.771 3.232 8.600 1.00 0.00 42 ARG A O 7
ATOM 10003 N N . ALA A 1 43 ? 7.093 1.679 7.650 1.00 0.00 43 ALA A N 7
ATOM 10004 C CA . ALA A 1 43 ? 6.092 0.622 7.731 1.00 0.00 43 ALA A CA 7
ATOM 10005 C C . ALA A 1 43 ? 6.414 -0.351 8.859 1.00 0.00 43 ALA A C 7
ATOM 10006 O O . ALA A 1 43 ? 7.104 -1.350 8.653 1.00 0.00 43 ALA A O 7
ATOM 10013 N N . THR A 1 44 ? 5.912 -0.053 10.053 1.00 0.00 44 THR A N 7
ATOM 10014 C CA . THR A 1 44 ? 6.148 -0.901 11.216 1.00 0.00 44 THR A CA 7
ATOM 10015 C C . THR A 1 44 ? 4.856 -1.566 11.682 1.00 0.00 44 THR A C 7
ATOM 10016 O O . THR A 1 44 ? 4.881 -2.653 12.259 1.00 0.00 44 THR A O 7
ATOM 10027 N N . THR A 1 45 ? 3.728 -0.909 11.428 1.00 0.00 45 THR A N 7
ATOM 10028 C CA . THR A 1 45 ? 2.429 -1.441 11.823 1.00 0.00 45 THR A CA 7
ATOM 10029 C C . THR A 1 45 ? 1.446 -1.401 10.658 1.00 0.00 45 THR A C 7
ATOM 10030 O O . THR A 1 45 ? 1.746 -0.851 9.598 1.00 0.00 45 THR A O 7
ATOM 10041 N N . LEU A 1 46 ? 0.271 -1.987 10.863 1.00 0.00 46 LEU A N 7
ATOM 10042 C CA . LEU A 1 46 ? -0.758 -2.019 9.830 1.00 0.00 46 LEU A CA 7
ATOM 10043 C C . LEU A 1 46 ? -1.203 -0.607 9.462 1.00 0.00 46 LEU A C 7
ATOM 10044 O O . LEU A 1 46 ? -1.334 -0.274 8.284 1.00 0.00 46 LEU A O 7
ATOM 10060 N N . GLN A 1 47 ? -1.432 0.219 10.477 1.00 0.00 47 GLN A N 7
ATOM 10061 C CA . GLN A 1 47 ? -1.862 1.595 10.261 1.00 0.00 47 GLN A CA 7
ATOM 10062 C C . GLN A 1 47 ? -0.755 2.410 9.600 1.00 0.00 47 GLN A C 7
ATOM 10063 O O . GLN A 1 47 ? -1.024 3.314 8.809 1.00 0.00 47 GLN A O 7
ATOM 10077 N N . ALA A 1 48 ? 0.491 2.081 9.927 1.00 0.00 48 ALA A N 7
ATOM 10078 C CA . ALA A 1 48 ? 1.637 2.780 9.361 1.00 0.00 48 ALA A CA 7
ATOM 10079 C C . ALA A 1 48 ? 1.818 2.422 7.891 1.00 0.00 48 ALA A C 7
ATOM 10080 O O . ALA A 1 48 ? 2.249 3.249 7.088 1.00 0.00 48 ALA A O 7
ATOM 10087 N N . CYS A 1 49 ? 1.481 1.184 7.545 1.00 0.00 49 CYS A N 7
ATOM 10088 C CA . CYS A 1 49 ? 1.600 0.714 6.171 1.00 0.00 49 CYS A CA 7
ATOM 10089 C C . CYS A 1 49 ? 0.523 1.341 5.292 1.00 0.00 49 CYS A C 7
ATOM 10090 O O . CYS A 1 49 ? 0.805 1.827 4.197 1.00 0.00 49 CYS A O 7
ATOM 10098 N N . LEU A 1 50 ? -0.713 1.331 5.784 1.00 0.00 50 LEU A N 7
ATOM 10099 C CA . LEU A 1 50 ? -1.832 1.905 5.046 1.00 0.00 50 LEU A CA 7
ATOM 10100 C C . LEU A 1 50 ? -1.633 3.404 4.851 1.00 0.00 50 LEU A C 7
ATOM 10101 O O . LEU A 1 50 ? -1.765 3.920 3.742 1.00 0.00 50 LEU A O 7
ATOM 10117 N N . ASP A 1 51 ? -1.310 4.096 5.939 1.00 0.00 51 ASP A N 7
ATOM 10118 C CA . ASP A 1 51 ? -1.086 5.536 5.890 1.00 0.00 51 ASP A CA 7
ATOM 10119 C C . ASP A 1 51 ? 0.070 5.868 4.952 1.00 0.00 51 ASP A C 7
ATOM 10120 O O . ASP A 1 51 ? 0.038 6.872 4.241 1.00 0.00 51 ASP A O 7
ATOM 10129 N N . GLU A 1 52 ? 1.087 5.013 4.954 1.00 0.00 52 GLU A N 7
ATOM 10130 C CA . GLU A 1 52 ? 2.252 5.210 4.100 1.00 0.00 52 GLU A CA 7
ATOM 10131 C C . GLU A 1 52 ? 1.877 5.042 2.632 1.00 0.00 52 GLU A C 7
ATOM 10132 O O . GLU A 1 52 ? 2.321 5.806 1.775 1.00 0.00 52 GLU A O 7
ATOM 10144 N N . ALA A 1 53 ? 1.052 4.038 2.351 1.00 0.00 53 ALA A N 7
ATOM 10145 C CA . ALA A 1 53 ? 0.611 3.772 0.989 1.00 0.00 53 ALA A CA 7
ATOM 10146 C C . ALA A 1 53 ? -0.153 4.964 0.425 1.00 0.00 53 ALA A C 7
ATOM 10147 O O . ALA A 1 53 ? 0.072 5.378 -0.712 1.00 0.00 53 ALA A O 7
ATOM 10154 N N . GLY A 1 54 ? -1.055 5.515 1.231 1.00 0.00 54 GLY A N 7
ATOM 10155 C CA . GLY A 1 54 ? -1.835 6.658 0.799 1.00 0.00 54 GLY A CA 7
ATOM 10156 C C . GLY A 1 54 ? -0.966 7.866 0.508 1.00 0.00 54 GLY A C 7
ATOM 10157 O O . GLY A 1 54 ? -1.179 8.570 -0.479 1.00 0.00 54 GLY A O 7
ATOM 10161 N N . ASP A 1 55 ? 0.019 8.101 1.369 1.00 0.00 55 ASP A N 7
ATOM 10162 C CA . ASP A 1 55 ? 0.928 9.227 1.200 1.00 0.00 55 ASP A CA 7
ATOM 10163 C C . ASP A 1 55 ? 1.737 9.076 -0.084 1.00 0.00 55 ASP A C 7
ATOM 10164 O O . ASP A 1 55 ? 1.940 10.042 -0.819 1.00 0.00 55 ASP A O 7
ATOM 10173 N N . ASN A 1 56 ? 2.191 7.855 -0.348 1.00 0.00 56 ASN A N 7
ATOM 10174 C CA . ASN A 1 56 ? 2.973 7.575 -1.546 1.00 0.00 56 ASN A CA 7
ATOM 10175 C C . ASN A 1 56 ? 2.133 7.794 -2.799 1.00 0.00 56 ASN A C 7
ATOM 10176 O O . ASN A 1 56 ? 2.636 8.252 -3.825 1.00 0.00 56 ASN A O 7
ATOM 10187 N N . LEU A 1 57 ? 0.847 7.468 -2.706 1.00 0.00 57 LEU A N 7
ATOM 10188 C CA . LEU A 1 57 ? -0.066 7.634 -3.830 1.00 0.00 57 LEU A CA 7
ATOM 10189 C C . LEU A 1 57 ? -0.215 9.109 -4.189 1.00 0.00 57 LEU A C 7
ATOM 10190 O O . LEU A 1 57 ? -0.127 9.486 -5.357 1.00 0.00 57 LEU A O 7
ATOM 10206 N N . ALA A 1 58 ? -0.437 9.939 -3.174 1.00 0.00 58 ALA A N 7
ATOM 10207 C CA . ALA A 1 58 ? -0.592 11.373 -3.381 1.00 0.00 58 ALA A CA 7
ATOM 10208 C C . ALA A 1 58 ? 0.661 11.969 -4.011 1.00 0.00 58 ALA A C 7
ATOM 10209 O O . ALA A 1 58 ? 0.580 12.841 -4.876 1.00 0.00 58 ALA A O 7
ATOM 10216 N N . ALA A 1 59 ? 1.820 11.487 -3.574 1.00 0.00 59 ALA A N 7
ATOM 10217 C CA . ALA A 1 59 ? 3.093 11.967 -4.097 1.00 0.00 59 ALA A CA 7
ATOM 10218 C C . ALA A 1 59 ? 3.256 11.580 -5.562 1.00 0.00 59 ALA A C 7
ATOM 10219 O O . ALA A 1 59 ? 3.842 12.322 -6.350 1.00 0.00 59 ALA A O 7
ATOM 10226 N N . LEU A 1 60 ? 2.729 10.414 -5.921 1.00 0.00 60 LEU A N 7
ATOM 10227 C CA . LEU A 1 60 ? 2.811 9.927 -7.292 1.00 0.00 60 LEU A CA 7
ATOM 10228 C C . LEU A 1 60 ? 2.025 10.835 -8.232 1.00 0.00 60 LEU A C 7
ATOM 10229 O O . LEU A 1 60 ? 2.507 11.204 -9.303 1.00 0.00 60 LEU A O 7
ATOM 10245 N N . ARG A 1 61 ? 0.814 11.195 -7.820 1.00 0.00 61 ARG A N 7
ATOM 10246 C CA . ARG A 1 61 ? -0.038 12.065 -8.622 1.00 0.00 61 ARG A CA 7
ATOM 10247 C C . ARG A 1 61 ? 0.565 13.462 -8.726 1.00 0.00 61 ARG A C 7
ATOM 10248 O O . ARG A 1 61 ? 0.419 14.140 -9.742 1.00 0.00 61 ARG A O 7
ATOM 10269 N N . HIS A 1 62 ? 1.248 13.882 -7.666 1.00 0.00 62 HIS A N 7
ATOM 10270 C CA . HIS A 1 62 ? 1.880 15.195 -7.635 1.00 0.00 62 HIS A CA 7
ATOM 10271 C C . HIS A 1 62 ? 3.169 15.193 -8.450 1.00 0.00 62 HIS A C 7
ATOM 10272 O O . HIS A 1 62 ? 3.554 16.212 -9.025 1.00 0.00 62 HIS A O 7
ATOM 10287 N N . ALA A 1 63 ? 3.833 14.042 -8.494 1.00 0.00 63 ALA A N 7
ATOM 10288 C CA . ALA A 1 63 ? 5.079 13.905 -9.237 1.00 0.00 63 ALA A CA 7
ATOM 10289 C C . ALA A 1 63 ? 4.851 14.073 -10.735 1.00 0.00 63 ALA A C 7
ATOM 10290 O O . ALA A 1 63 ? 5.566 14.822 -11.401 1.00 0.00 63 ALA A O 7
ATOM 10297 N N . VAL A 1 64 ? 3.851 13.372 -11.262 1.00 0.00 64 VAL A N 7
ATOM 10298 C CA . VAL A 1 64 ? 3.534 13.446 -12.685 1.00 0.00 64 VAL A CA 7
ATOM 10299 C C . VAL A 1 64 ? 3.348 14.892 -13.134 1.00 0.00 64 VAL A C 7
ATOM 10300 O O . VAL A 1 64 ? 3.609 15.234 -14.287 1.00 0.00 64 VAL A O 7
ATOM 10313 N N . GLU A 1 65 ? 2.898 15.738 -12.213 1.00 0.00 65 GLU A N 7
ATOM 10314 C CA . GLU A 1 65 ? 2.681 17.148 -12.511 1.00 0.00 65 GLU A CA 7
ATOM 10315 C C . GLU A 1 65 ? 4.008 17.896 -12.591 1.00 0.00 65 GLU A C 7
ATOM 10316 O O . GLU A 1 65 ? 4.137 18.876 -13.326 1.00 0.00 65 GLU A O 7
ATOM 10328 N N . GLN A 1 66 ? 4.992 17.428 -11.829 1.00 0.00 66 GLN A N 7
ATOM 10329 C CA . GLN A 1 66 ? 6.309 18.054 -11.812 1.00 0.00 66 GLN A CA 7
ATOM 10330 C C . GLN A 1 66 ? 7.272 17.339 -12.758 1.00 0.00 66 GLN A C 7
ATOM 10331 O O . GLN A 1 66 ? 8.490 17.445 -12.612 1.00 0.00 66 GLN A O 7
ATOM 10345 N N . GLN A 1 67 ? 6.722 16.614 -13.727 1.00 0.00 67 GLN A N 7
ATOM 10346 C CA . GLN A 1 67 ? 7.538 15.888 -14.694 1.00 0.00 67 GLN A CA 7
ATOM 10347 C C . GLN A 1 67 ? 8.428 14.861 -14.000 1.00 0.00 67 GLN A C 7
ATOM 10348 O O . GLN A 1 67 ? 9.590 14.685 -14.364 1.00 0.00 67 GLN A O 7
ATOM 10362 N N . GLN A 1 68 ? 7.873 14.182 -13.001 1.00 0.00 68 GLN A N 7
ATOM 10363 C CA . GLN A 1 68 ? 8.615 13.170 -12.258 1.00 0.00 68 GLN A CA 7
ATOM 10364 C C . GLN A 1 68 ? 8.284 11.771 -12.772 1.00 0.00 68 GLN A C 7
ATOM 10365 O O . GLN A 1 68 ? 8.189 10.819 -11.997 1.00 0.00 68 GLN A O 7
ATOM 10379 N N . LEU A 1 69 ? 8.108 11.658 -14.086 1.00 0.00 69 LEU A N 7
ATOM 10380 C CA . LEU A 1 69 ? 7.784 10.380 -14.717 1.00 0.00 69 LEU A CA 7
ATOM 10381 C C . LEU A 1 69 ? 8.675 9.253 -14.193 1.00 0.00 69 LEU A C 7
ATOM 10382 O O . LEU A 1 69 ? 8.183 8.288 -13.608 1.00 0.00 69 LEU A O 7
ATOM 10398 N N . PRO A 1 70 ? 10.001 9.356 -14.397 1.00 0.00 70 PRO A N 7
ATOM 10399 C CA . PRO A 1 70 ? 10.951 8.337 -13.941 1.00 0.00 70 PRO A CA 7
ATOM 10400 C C . PRO A 1 70 ? 10.764 7.989 -12.468 1.00 0.00 70 PRO A C 7
ATOM 10401 O O . PRO A 1 70 ? 11.046 6.869 -12.044 1.00 0.00 70 PRO A O 7
ATOM 10412 N N . GLN A 1 71 ? 10.282 8.955 -11.693 1.00 0.00 71 GLN A N 7
ATOM 10413 C CA . GLN A 1 71 ? 10.053 8.748 -10.268 1.00 0.00 71 GLN A CA 7
ATOM 10414 C C . GLN A 1 71 ? 8.763 7.967 -10.035 1.00 0.00 71 GLN A C 7
ATOM 10415 O O . GLN A 1 71 ? 8.645 7.219 -9.065 1.00 0.00 71 GLN A O 7
ATOM 10429 N N . VAL A 1 72 ? 7.798 8.149 -10.931 1.00 0.00 72 VAL A N 7
ATOM 10430 C CA . VAL A 1 72 ? 6.517 7.463 -10.825 1.00 0.00 72 VAL A CA 7
ATOM 10431 C C . VAL A 1 72 ? 6.689 5.953 -10.947 1.00 0.00 72 VAL A C 7
ATOM 10432 O O . VAL A 1 72 ? 5.959 5.182 -10.324 1.00 0.00 72 VAL A O 7
ATOM 10445 N N . ALA A 1 73 ? 7.657 5.535 -11.756 1.00 0.00 73 ALA A N 7
ATOM 10446 C CA . ALA A 1 73 ? 7.923 4.117 -11.960 1.00 0.00 73 ALA A CA 7
ATOM 10447 C C . ALA A 1 73 ? 8.283 3.430 -10.647 1.00 0.00 73 ALA A C 7
ATOM 10448 O O . ALA A 1 73 ? 7.809 2.332 -10.358 1.00 0.00 73 ALA A O 7
ATOM 10455 N N . TRP A 1 74 ? 9.125 4.086 -9.854 1.00 0.00 74 TRP A N 7
ATOM 10456 C CA . TRP A 1 74 ? 9.548 3.538 -8.571 1.00 0.00 74 TRP A CA 7
ATOM 10457 C C . TRP A 1 74 ? 8.405 3.569 -7.561 1.00 0.00 74 TRP A C 7
ATOM 10458 O O . TRP A 1 74 ? 8.234 2.639 -6.773 1.00 0.00 74 TRP A O 7
ATOM 10479 N N . LEU A 1 75 ? 7.625 4.645 -7.591 1.00 0.00 75 LEU A N 7
ATOM 10480 C CA . LEU A 1 75 ? 6.498 4.797 -6.678 1.00 0.00 75 LEU A CA 7
ATOM 10481 C C . LEU A 1 75 ? 5.385 3.811 -7.016 1.00 0.00 75 LEU A C 7
ATOM 10482 O O . LEU A 1 75 ? 4.717 3.285 -6.126 1.00 0.00 75 LEU A O 7
ATOM 10498 N N . ALA A 1 76 ? 5.192 3.564 -8.307 1.00 0.00 76 ALA A N 7
ATOM 10499 C CA . ALA A 1 76 ? 4.160 2.641 -8.763 1.00 0.00 76 ALA A CA 7
ATOM 10500 C C . ALA A 1 76 ? 4.466 1.214 -8.322 1.00 0.00 76 ALA A C 7
ATOM 10501 O O . ALA A 1 76 ? 3.625 0.546 -7.720 1.00 0.00 76 ALA A O 7
ATOM 10508 N N . GLU A 1 77 ? 5.675 0.752 -8.627 1.00 0.00 77 GLU A N 7
ATOM 10509 C CA . GLU A 1 77 ? 6.092 -0.597 -8.262 1.00 0.00 77 GLU A CA 7
ATOM 10510 C C . GLU A 1 77 ? 6.035 -0.794 -6.750 1.00 0.00 77 GLU A C 7
ATOM 10511 O O . GLU A 1 77 ? 5.552 -1.818 -6.266 1.00 0.00 77 GLU A O 7
ATOM 10523 N N . HIS A 1 78 ? 6.530 0.192 -6.011 1.00 0.00 78 HIS A N 7
ATOM 10524 C CA . HIS A 1 78 ? 6.535 0.126 -4.554 1.00 0.00 78 HIS A CA 7
ATOM 10525 C C . HIS A 1 78 ? 5.111 0.097 -4.007 1.00 0.00 78 HIS A C 7
ATOM 10526 O O . HIS A 1 78 ? 4.801 -0.672 -3.097 1.00 0.00 78 HIS A O 7
ATOM 10541 N N . LEU A 1 79 ? 4.250 0.940 -4.568 1.00 0.00 79 LEU A N 7
ATOM 10542 C CA . LEU A 1 79 ? 2.859 1.010 -4.137 1.00 0.00 79 LEU A CA 7
ATOM 10543 C C . LEU A 1 79 ? 2.158 -0.329 -4.343 1.00 0.00 79 LEU A C 7
ATOM 10544 O O . LEU A 1 79 ? 1.390 -0.777 -3.492 1.00 0.00 79 LEU A O 7
ATOM 10560 N N . ALA A 1 80 ? 2.429 -0.964 -5.479 1.00 0.00 80 ALA A N 7
ATOM 10561 C CA . ALA A 1 80 ? 1.826 -2.252 -5.797 1.00 0.00 80 ALA A CA 7
ATOM 10562 C C . ALA A 1 80 ? 2.206 -3.306 -4.763 1.00 0.00 80 ALA A C 7
ATOM 10563 O O . ALA A 1 80 ? 1.350 -4.033 -4.259 1.00 0.00 80 ALA A O 7
ATOM 10570 N N . ALA A 1 81 ? 3.495 -3.381 -4.450 1.00 0.00 81 ALA A N 7
ATOM 10571 C CA . ALA A 1 81 ? 3.990 -4.345 -3.474 1.00 0.00 81 ALA A CA 7
ATOM 10572 C C . ALA A 1 81 ? 3.506 -4.000 -2.070 1.00 0.00 81 ALA A C 7
ATOM 10573 O O . ALA A 1 81 ? 3.239 -4.887 -1.259 1.00 0.00 81 ALA A O 7
ATOM 10580 N N . GLN A 1 82 ? 3.394 -2.706 -1.790 1.00 0.00 82 GLN A N 7
ATOM 10581 C CA . GLN A 1 82 ? 2.942 -2.243 -0.483 1.00 0.00 82 GLN A CA 7
ATOM 10582 C C . GLN A 1 82 ? 1.490 -2.642 -0.238 1.00 0.00 82 GLN A C 7
ATOM 10583 O O . GLN A 1 82 ? 1.175 -3.293 0.759 1.00 0.00 82 GLN A O 7
ATOM 10597 N N . LEU A 1 83 ? 0.610 -2.249 -1.152 1.00 0.00 83 LEU A N 7
ATOM 10598 C CA . LEU A 1 83 ? -0.808 -2.566 -1.035 1.00 0.00 83 LEU A CA 7
ATOM 10599 C C . LEU A 1 83 ? -1.028 -4.076 -1.011 1.00 0.00 83 LEU A C 7
ATOM 10600 O O . LEU A 1 83 ? -1.905 -4.574 -0.305 1.00 0.00 83 LEU A O 7
ATOM 10616 N N . GLU A 1 84 ? -0.226 -4.798 -1.786 1.00 0.00 84 GLU A N 7
ATOM 10617 C CA . GLU A 1 84 ? -0.333 -6.250 -1.853 1.00 0.00 84 GLU A CA 7
ATOM 10618 C C . GLU A 1 84 ? 0.099 -6.889 -0.537 1.00 0.00 84 GLU A C 7
ATOM 10619 O O . GLU A 1 84 ? -0.586 -7.763 -0.006 1.00 0.00 84 GLU A O 7
ATOM 10631 N N . ALA A 1 85 ? 1.239 -6.447 -0.016 1.00 0.00 85 ALA A N 7
ATOM 10632 C CA . ALA A 1 85 ? 1.762 -6.975 1.238 1.00 0.00 85 ALA A CA 7
ATOM 10633 C C . ALA A 1 85 ? 0.778 -6.752 2.381 1.00 0.00 85 ALA A C 7
ATOM 10634 O O . ALA A 1 85 ? 0.555 -7.641 3.203 1.00 0.00 85 ALA A O 7
ATOM 10641 N N . ILE A 1 86 ? 0.193 -5.560 2.428 1.00 0.00 86 ILE A N 7
ATOM 10642 C CA . ILE A 1 86 ? -0.768 -5.220 3.471 1.00 0.00 86 ILE A CA 7
ATOM 10643 C C . ILE A 1 86 ? -2.033 -6.064 3.348 1.00 0.00 86 ILE A C 7
ATOM 10644 O O . ILE A 1 86 ? -2.496 -6.651 4.326 1.00 0.00 86 ILE A O 7
ATOM 10660 N N . ALA A 1 87 ? -2.586 -6.120 2.141 1.00 0.00 87 ALA A N 7
ATOM 10661 C CA . ALA A 1 87 ? -3.798 -6.892 1.891 1.00 0.00 87 ALA A CA 7
ATOM 10662 C C . ALA A 1 87 ? -3.592 -8.363 2.233 1.00 0.00 87 ALA A C 7
ATOM 10663 O O . ALA A 1 87 ? -4.515 -9.042 2.682 1.00 0.00 87 ALA A O 7
ATOM 10670 N N . ARG A 1 88 ? -2.374 -8.851 2.017 1.00 0.00 88 ARG A N 7
ATOM 10671 C CA . ARG A 1 88 ? -2.046 -10.243 2.302 1.00 0.00 88 ARG A CA 7
ATOM 10672 C C . ARG A 1 88 ? -2.040 -10.504 3.805 1.00 0.00 88 ARG A C 7
ATOM 10673 O O . ARG A 1 88 ? -2.596 -11.496 4.275 1.00 0.00 88 ARG A O 7
ATOM 10694 N N . GLU A 1 89 ? -1.405 -9.607 4.553 1.00 0.00 89 GLU A N 7
ATOM 10695 C CA . GLU A 1 89 ? -1.325 -9.741 6.003 1.00 0.00 89 GLU A CA 7
ATOM 10696 C C . GLU A 1 89 ? -2.717 -9.743 6.628 1.00 0.00 89 GLU A C 7
ATOM 10697 O O . GLU A 1 89 ? -3.024 -10.575 7.482 1.00 0.00 89 GLU A O 7
ATOM 10709 N N . ALA A 1 90 ? -3.555 -8.806 6.197 1.00 0.00 90 ALA A N 7
ATOM 10710 C CA . ALA A 1 90 ? -4.914 -8.700 6.714 1.00 0.00 90 ALA A CA 7
ATOM 10711 C C . ALA A 1 90 ? -5.698 -9.984 6.468 1.00 0.00 90 ALA A C 7
ATOM 10712 O O . ALA A 1 90 ? -6.360 -10.501 7.368 1.00 0.00 90 ALA A O 7
ATOM 10719 N N . SER A 1 91 ? -5.621 -10.494 5.243 1.00 0.00 91 SER A N 7
ATOM 10720 C CA . SER A 1 91 ? -6.325 -11.718 4.879 1.00 0.00 91 SER A CA 7
ATOM 10721 C C . SER A 1 91 ? -5.761 -12.918 5.634 1.00 0.00 91 SER A C 7
ATOM 10722 O O . SER A 1 91 ? -6.480 -13.874 5.925 1.00 0.00 91 SER A O 7
ATOM 10730 N N . ALA A 1 92 ? -4.471 -12.862 5.947 1.00 0.00 92 ALA A N 7
ATOM 10731 C CA . ALA A 1 92 ? -3.811 -13.944 6.667 1.00 0.00 92 ALA A CA 7
ATOM 10732 C C . ALA A 1 92 ? -4.364 -14.084 8.081 1.00 0.00 92 ALA A C 7
ATOM 10733 O O . ALA A 1 92 ? -4.848 -15.148 8.467 1.00 0.00 92 ALA A O 7
ATOM 10740 N N . TRP A 1 93 ? -4.288 -13.002 8.851 1.00 0.00 93 TRP A N 7
ATOM 10741 C CA . TRP A 1 93 ? -4.780 -13.004 10.225 1.00 0.00 93 TRP A CA 7
ATOM 10742 C C . TRP A 1 93 ? -6.256 -13.389 10.282 1.00 0.00 93 TRP A C 7
ATOM 10743 O O . TRP A 1 93 ? -6.733 -13.905 11.293 1.00 0.00 93 TRP A O 7
ATOM 10764 N N . SER A 1 94 ? -6.974 -13.134 9.193 1.00 0.00 94 SER A N 7
ATOM 10765 C CA . SER A 1 94 ? -8.396 -13.453 9.123 1.00 0.00 94 SER A CA 7
ATOM 10766 C C . SER A 1 94 ? -8.624 -14.956 8.959 1.00 0.00 94 SER A C 7
ATOM 10767 O O . SER A 1 94 ? -9.760 -15.427 9.023 1.00 0.00 94 SER A O 7
ATOM 10775 N N . LEU A 1 95 ? -7.546 -15.706 8.745 1.00 0.00 95 LEU A N 7
ATOM 10776 C CA . LEU A 1 95 ? -7.645 -17.151 8.572 1.00 0.00 95 LEU A CA 7
ATOM 10777 C C . LEU A 1 95 ? -7.343 -17.884 9.876 1.00 0.00 95 LEU A C 7
ATOM 10778 O O . LEU A 1 95 ? -6.840 -19.007 9.865 1.00 0.00 95 LEU A O 7
ATOM 10794 N N . ARG A 1 96 ? -7.655 -17.244 10.998 1.00 0.00 96 ARG A N 7
ATOM 10795 C CA . ARG A 1 96 ? -7.416 -17.841 12.308 1.00 0.00 96 ARG A CA 7
ATOM 10796 C C . ARG A 1 96 ? -8.192 -17.106 13.396 1.00 0.00 96 ARG A C 7
ATOM 10797 O O . ARG A 1 96 ? -7.757 -17.041 14.545 1.00 0.00 96 ARG A O 7
ATOM 10818 N N . GLU A 1 97 ? -9.344 -16.554 13.028 1.00 0.00 97 GLU A N 7
ATOM 10819 C CA . GLU A 1 97 ? -10.181 -15.826 13.975 1.00 0.00 97 GLU A CA 7
ATOM 10820 C C . GLU A 1 97 ? -9.417 -14.657 14.592 1.00 0.00 97 GLU A C 7
ATOM 10821 O O . GLU A 1 97 ? -8.528 -14.851 15.421 1.00 0.00 97 GLU A O 7
ATOM 10833 N N . TRP A 1 98 ? -9.771 -13.443 14.182 1.00 0.00 98 TRP A N 7
ATOM 10834 C CA . TRP A 1 98 ? -9.119 -12.243 14.695 1.00 0.00 98 TRP A CA 7
ATOM 10835 C C . TRP A 1 98 ? -10.088 -11.066 14.720 1.00 0.00 98 TRP A C 7
ATOM 10836 O O . TRP A 1 98 ? -10.492 -10.657 15.829 1.00 0.00 98 TRP A O 7
ATOM 10858 N N . MET A 1 1 ? -3.970 -7.097 -18.305 1.00 0.00 1 MET A N 8
ATOM 10859 C CA . MET A 1 1 ? -2.988 -6.210 -17.628 1.00 0.00 1 MET A CA 8
ATOM 10860 C C . MET A 1 1 ? -3.004 -4.809 -18.230 1.00 0.00 1 MET A C 8
ATOM 10861 O O . MET A 1 1 ? -2.885 -4.643 -19.444 1.00 0.00 1 MET A O 8
ATOM 10874 N N . LYS A 1 2 ? -3.150 -3.804 -17.373 1.00 0.00 2 LYS A N 8
ATOM 10875 C CA . LYS A 1 2 ? -3.180 -2.417 -17.820 1.00 0.00 2 LYS A CA 8
ATOM 10876 C C . LYS A 1 2 ? -3.117 -1.461 -16.632 1.00 0.00 2 LYS A C 8
ATOM 10877 O O . LYS A 1 2 ? -3.236 -1.879 -15.481 1.00 0.00 2 LYS A O 8
ATOM 10896 N N . THR A 1 3 ? -2.929 -0.178 -16.920 1.00 0.00 3 THR A N 8
ATOM 10897 C CA . THR A 1 3 ? -2.850 0.836 -15.874 1.00 0.00 3 THR A CA 8
ATOM 10898 C C . THR A 1 3 ? -4.234 1.152 -15.315 1.00 0.00 3 THR A C 8
ATOM 10899 O O . THR A 1 3 ? -4.392 1.384 -14.117 1.00 0.00 3 THR A O 8
ATOM 10910 N N . ALA A 1 4 ? -5.233 1.159 -16.191 1.00 0.00 4 ALA A N 8
ATOM 10911 C CA . ALA A 1 4 ? -6.603 1.447 -15.786 1.00 0.00 4 ALA A CA 8
ATOM 10912 C C . ALA A 1 4 ? -7.100 0.429 -14.765 1.00 0.00 4 ALA A C 8
ATOM 10913 O O . ALA A 1 4 ? -7.544 0.793 -13.676 1.00 0.00 4 ALA A O 8
ATOM 10920 N N . LEU A 1 5 ? -7.021 -0.848 -15.125 1.00 0.00 5 LEU A N 8
ATOM 10921 C CA . LEU A 1 5 ? -7.463 -1.920 -14.241 1.00 0.00 5 LEU A CA 8
ATOM 10922 C C . LEU A 1 5 ? -6.611 -1.970 -12.976 1.00 0.00 5 LEU A C 8
ATOM 10923 O O . LEU A 1 5 ? -7.117 -2.229 -11.885 1.00 0.00 5 LEU A O 8
ATOM 10939 N N . LEU A 1 6 ? -5.316 -1.722 -13.133 1.00 0.00 6 LEU A N 8
ATOM 10940 C CA . LEU A 1 6 ? -4.391 -1.739 -12.006 1.00 0.00 6 LEU A CA 8
ATOM 10941 C C . LEU A 1 6 ? -4.690 -0.602 -11.032 1.00 0.00 6 LEU A C 8
ATOM 10942 O O . LEU A 1 6 ? -4.409 -0.706 -9.838 1.00 0.00 6 LEU A O 8
ATOM 10958 N N . LEU A 1 7 ? -5.256 0.483 -11.549 1.00 0.00 7 LEU A N 8
ATOM 10959 C CA . LEU A 1 7 ? -5.587 1.640 -10.724 1.00 0.00 7 LEU A CA 8
ATOM 10960 C C . LEU A 1 7 ? -6.833 1.377 -9.882 1.00 0.00 7 LEU A C 8
ATOM 10961 O O . LEU A 1 7 ? -6.821 1.561 -8.666 1.00 0.00 7 LEU A O 8
ATOM 10977 N N . GLU A 1 8 ? -7.907 0.950 -10.539 1.00 0.00 8 GLU A N 8
ATOM 10978 C CA . GLU A 1 8 ? -9.161 0.667 -9.850 1.00 0.00 8 GLU A CA 8
ATOM 10979 C C . GLU A 1 8 ? -8.980 -0.431 -8.806 1.00 0.00 8 GLU A C 8
ATOM 10980 O O . GLU A 1 8 ? -9.613 -0.407 -7.750 1.00 0.00 8 GLU A O 8
ATOM 10992 N N . LYS A 1 9 ? -8.116 -1.394 -9.108 1.00 0.00 9 LYS A N 8
ATOM 10993 C CA . LYS A 1 9 ? -7.857 -2.501 -8.193 1.00 0.00 9 LYS A CA 8
ATOM 10994 C C . LYS A 1 9 ? -7.036 -2.037 -6.994 1.00 0.00 9 LYS A C 8
ATOM 10995 O O . LYS A 1 9 ? -7.408 -2.275 -5.845 1.00 0.00 9 LYS A O 8
ATOM 11014 N N . LEU A 1 10 ? -5.916 -1.375 -7.269 1.00 0.00 10 LEU A N 8
ATOM 11015 C CA . LEU A 1 10 ? -5.041 -0.879 -6.213 1.00 0.00 10 LEU A CA 8
ATOM 11016 C C . LEU A 1 10 ? -5.785 0.086 -5.294 1.00 0.00 10 LEU A C 8
ATOM 11017 O O . LEU A 1 10 ? -5.795 -0.084 -4.075 1.00 0.00 10 LEU A O 8
ATOM 11033 N N . GLU A 1 11 ? -6.406 1.101 -5.888 1.00 0.00 11 GLU A N 8
ATOM 11034 C CA . GLU A 1 11 ? -7.151 2.093 -5.122 1.00 0.00 11 GLU A CA 8
ATOM 11035 C C . GLU A 1 11 ? -8.411 1.481 -4.517 1.00 0.00 11 GLU A C 8
ATOM 11036 O O . GLU A 1 11 ? -8.831 1.856 -3.422 1.00 0.00 11 GLU A O 8
ATOM 11048 N N . GLY A 1 12 ? -9.009 0.538 -5.237 1.00 0.00 12 GLY A N 8
ATOM 11049 C CA . GLY A 1 12 ? -10.214 -0.111 -4.755 1.00 0.00 12 GLY A CA 8
ATOM 11050 C C . GLY A 1 12 ? -9.984 -0.887 -3.473 1.00 0.00 12 GLY A C 8
ATOM 11051 O O . GLY A 1 12 ? -10.779 -0.801 -2.537 1.00 0.00 12 GLY A O 8
ATOM 11055 N N . GLN A 1 13 ? -8.895 -1.648 -3.431 1.00 0.00 13 GLN A N 8
ATOM 11056 C CA . GLN A 1 13 ? -8.565 -2.443 -2.254 1.00 0.00 13 GLN A CA 8
ATOM 11057 C C . GLN A 1 13 ? -7.998 -1.563 -1.144 1.00 0.00 13 GLN A C 8
ATOM 11058 O O . GLN A 1 13 ? -8.361 -1.708 0.023 1.00 0.00 13 GLN A O 8
ATOM 11072 N N . LEU A 1 14 ? -7.105 -0.652 -1.516 1.00 0.00 14 LEU A N 8
ATOM 11073 C CA . LEU A 1 14 ? -6.487 0.251 -0.553 1.00 0.00 14 LEU A CA 8
ATOM 11074 C C . LEU A 1 14 ? -7.537 1.120 0.131 1.00 0.00 14 LEU A C 8
ATOM 11075 O O . LEU A 1 14 ? -7.398 1.474 1.302 1.00 0.00 14 LEU A O 8
ATOM 11091 N N . ALA A 1 15 ? -8.588 1.462 -0.608 1.00 0.00 15 ALA A N 8
ATOM 11092 C CA . ALA A 1 15 ? -9.661 2.291 -0.073 1.00 0.00 15 ALA A CA 8
ATOM 11093 C C . ALA A 1 15 ? -10.556 1.492 0.868 1.00 0.00 15 ALA A C 8
ATOM 11094 O O . ALA A 1 15 ? -10.810 1.905 2.000 1.00 0.00 15 ALA A O 8
ATOM 11101 N N . THR A 1 16 ? -11.034 0.346 0.393 1.00 0.00 16 THR A N 8
ATOM 11102 C CA . THR A 1 16 ? -11.902 -0.510 1.193 1.00 0.00 16 THR A CA 8
ATOM 11103 C C . THR A 1 16 ? -11.173 -1.024 2.430 1.00 0.00 16 THR A C 8
ATOM 11104 O O . THR A 1 16 ? -11.692 -0.953 3.544 1.00 0.00 16 THR A O 8
ATOM 11115 N N . LEU A 1 17 ? -9.966 -1.543 2.227 1.00 0.00 17 LEU A N 8
ATOM 11116 C CA . LEU A 1 17 ? -9.166 -2.070 3.326 1.00 0.00 17 LEU A CA 8
ATOM 11117 C C . LEU A 1 17 ? -8.877 -0.987 4.361 1.00 0.00 17 LEU A C 8
ATOM 11118 O O . LEU A 1 17 ? -9.084 -1.187 5.557 1.00 0.00 17 LEU A O 8
ATOM 11134 N N . ARG A 1 18 ? -8.395 0.160 3.893 1.00 0.00 18 ARG A N 8
ATOM 11135 C CA . ARG A 1 18 ? -8.076 1.274 4.780 1.00 0.00 18 ARG A CA 8
ATOM 11136 C C . ARG A 1 18 ? -9.327 1.785 5.487 1.00 0.00 18 ARG A C 8
ATOM 11137 O O . ARG A 1 18 ? -9.272 2.197 6.646 1.00 0.00 18 ARG A O 8
ATOM 11158 N N . GLN A 1 19 ? -10.453 1.758 4.781 1.00 0.00 19 GLN A N 8
ATOM 11159 C CA . GLN A 1 19 ? -11.717 2.222 5.343 1.00 0.00 19 GLN A CA 8
ATOM 11160 C C . GLN A 1 19 ? -12.133 1.361 6.531 1.00 0.00 19 GLN A C 8
ATOM 11161 O O . GLN A 1 19 ? -12.577 1.877 7.557 1.00 0.00 19 GLN A O 8
ATOM 11175 N N . ARG A 1 20 ? -11.987 0.048 6.386 1.00 0.00 20 ARG A N 8
ATOM 11176 C CA . ARG A 1 20 ? -12.349 -0.882 7.450 1.00 0.00 20 ARG A CA 8
ATOM 11177 C C . ARG A 1 20 ? -11.252 -0.949 8.508 1.00 0.00 20 ARG A C 8
ATOM 11178 O O . ARG A 1 20 ? -11.531 -1.109 9.696 1.00 0.00 20 ARG A O 8
ATOM 11199 N N . CYS A 1 21 ? -10.005 -0.825 8.068 1.00 0.00 21 CYS A N 8
ATOM 11200 C CA . CYS A 1 21 ? -8.865 -0.870 8.976 1.00 0.00 21 CYS A CA 8
ATOM 11201 C C . CYS A 1 21 ? -8.466 0.532 9.435 1.00 0.00 21 CYS A C 8
ATOM 11202 O O . CYS A 1 21 ? -7.387 0.727 9.995 1.00 0.00 21 CYS A O 8
ATOM 11210 N N . ALA A 1 22 ? -9.340 1.507 9.195 1.00 0.00 22 ALA A N 8
ATOM 11211 C CA . ALA A 1 22 ? -9.072 2.886 9.586 1.00 0.00 22 ALA A CA 8
ATOM 11212 C C . ALA A 1 22 ? -8.875 3.002 11.095 1.00 0.00 22 ALA A C 8
ATOM 11213 O O . ALA A 1 22 ? -7.859 3.521 11.559 1.00 0.00 22 ALA A O 8
ATOM 11220 N N . PRO A 1 23 ? -9.850 2.520 11.885 1.00 0.00 23 PRO A N 8
ATOM 11221 C CA . PRO A 1 23 ? -9.787 2.573 13.346 1.00 0.00 23 PRO A CA 8
ATOM 11222 C C . PRO A 1 23 ? -8.995 1.412 13.944 1.00 0.00 23 PRO A C 8
ATOM 11223 O O . PRO A 1 23 ? -9.444 0.768 14.892 1.00 0.00 23 PRO A O 8
ATOM 11234 N N . VAL A 1 24 ? -7.817 1.148 13.387 1.00 0.00 24 VAL A N 8
ATOM 11235 C CA . VAL A 1 24 ? -6.971 0.062 13.872 1.00 0.00 24 VAL A CA 8
ATOM 11236 C C . VAL A 1 24 ? -5.590 0.566 14.289 1.00 0.00 24 VAL A C 8
ATOM 11237 O O . VAL A 1 24 ? -4.680 -0.228 14.532 1.00 0.00 24 VAL A O 8
ATOM 11250 N N . SER A 1 25 ? -5.434 1.885 14.371 1.00 0.00 25 SER A N 8
ATOM 11251 C CA . SER A 1 25 ? -4.159 2.478 14.758 1.00 0.00 25 SER A CA 8
ATOM 11252 C C . SER A 1 25 ? -3.747 2.030 16.158 1.00 0.00 25 SER A C 8
ATOM 11253 O O . SER A 1 25 ? -2.559 1.911 16.457 1.00 0.00 25 SER A O 8
ATOM 11261 N N . GLN A 1 26 ? -4.736 1.784 17.012 1.00 0.00 26 GLN A N 8
ATOM 11262 C CA . GLN A 1 26 ? -4.473 1.351 18.381 1.00 0.00 26 GLN A CA 8
ATOM 11263 C C . GLN A 1 26 ? -3.973 -0.091 18.411 1.00 0.00 26 GLN A C 8
ATOM 11264 O O . GLN A 1 26 ? -3.022 -0.413 19.124 1.00 0.00 26 GLN A O 8
ATOM 11278 N N . PHE A 1 27 ? -4.620 -0.953 17.635 1.00 0.00 27 PHE A N 8
ATOM 11279 C CA . PHE A 1 27 ? -4.240 -2.361 17.574 1.00 0.00 27 PHE A CA 8
ATOM 11280 C C . PHE A 1 27 ? -3.505 -2.673 16.274 1.00 0.00 27 PHE A C 8
ATOM 11281 O O . PHE A 1 27 ? -3.520 -3.809 15.800 1.00 0.00 27 PHE A O 8
ATOM 11298 N N . ALA A 1 28 ? -2.862 -1.659 15.703 1.00 0.00 28 ALA A N 8
ATOM 11299 C CA . ALA A 1 28 ? -2.123 -1.828 14.458 1.00 0.00 28 ALA A CA 8
ATOM 11300 C C . ALA A 1 28 ? -0.851 -2.639 14.681 1.00 0.00 28 ALA A C 8
ATOM 11301 O O . ALA A 1 28 ? -0.014 -2.283 15.510 1.00 0.00 28 ALA A O 8
ATOM 11308 N N . THR A 1 29 ? -0.712 -3.728 13.934 1.00 0.00 29 THR A N 8
ATOM 11309 C CA . THR A 1 29 ? 0.460 -4.588 14.048 1.00 0.00 29 THR A CA 8
ATOM 11310 C C . THR A 1 29 ? 0.783 -5.249 12.712 1.00 0.00 29 THR A C 8
ATOM 11311 O O . THR A 1 29 ? -0.113 -5.691 11.993 1.00 0.00 29 THR A O 8
ATOM 11322 N N . LEU A 1 30 ? 2.070 -5.311 12.385 1.00 0.00 30 LEU A N 8
ATOM 11323 C CA . LEU A 1 30 ? 2.513 -5.917 11.135 1.00 0.00 30 LEU A CA 8
ATOM 11324 C C . LEU A 1 30 ? 3.189 -7.261 11.391 1.00 0.00 30 LEU A C 8
ATOM 11325 O O . LEU A 1 30 ? 3.804 -7.468 12.437 1.00 0.00 30 LEU A O 8
ATOM 11341 N N . SER A 1 31 ? 3.070 -8.169 10.428 1.00 0.00 31 SER A N 8
ATOM 11342 C CA . SER A 1 31 ? 3.670 -9.492 10.548 1.00 0.00 31 SER A CA 8
ATOM 11343 C C . SER A 1 31 ? 5.185 -9.392 10.684 1.00 0.00 31 SER A C 8
ATOM 11344 O O . SER A 1 31 ? 5.761 -8.313 10.544 1.00 0.00 31 SER A O 8
ATOM 11352 N N . ALA A 1 32 ? 5.827 -10.523 10.957 1.00 0.00 32 ALA A N 8
ATOM 11353 C CA . ALA A 1 32 ? 7.276 -10.562 11.112 1.00 0.00 32 ALA A CA 8
ATOM 11354 C C . ALA A 1 32 ? 7.978 -10.821 9.779 1.00 0.00 32 ALA A C 8
ATOM 11355 O O . ALA A 1 32 ? 9.206 -10.879 9.718 1.00 0.00 32 ALA A O 8
ATOM 11362 N N . ARG A 1 33 ? 7.196 -10.976 8.712 1.00 0.00 33 ARG A N 8
ATOM 11363 C CA . ARG A 1 33 ? 7.755 -11.227 7.389 1.00 0.00 33 ARG A CA 8
ATOM 11364 C C . ARG A 1 33 ? 7.868 -9.933 6.585 1.00 0.00 33 ARG A C 8
ATOM 11365 O O . ARG A 1 33 ? 7.935 -9.961 5.356 1.00 0.00 33 ARG A O 8
ATOM 11386 N N . PHE A 1 34 ? 7.888 -8.801 7.283 1.00 0.00 34 PHE A N 8
ATOM 11387 C CA . PHE A 1 34 ? 7.992 -7.505 6.633 1.00 0.00 34 PHE A CA 8
ATOM 11388 C C . PHE A 1 34 ? 9.376 -7.311 6.021 1.00 0.00 34 PHE A C 8
ATOM 11389 O O . PHE A 1 34 ? 10.391 -7.616 6.647 1.00 0.00 34 PHE A O 8
ATOM 11406 N N . ASP A 1 35 ? 9.409 -6.802 4.794 1.00 0.00 35 ASP A N 8
ATOM 11407 C CA . ASP A 1 35 ? 10.669 -6.567 4.097 1.00 0.00 35 ASP A CA 8
ATOM 11408 C C . ASP A 1 35 ? 10.875 -5.079 3.834 1.00 0.00 35 ASP A C 8
ATOM 11409 O O . ASP A 1 35 ? 10.077 -4.445 3.145 1.00 0.00 35 ASP A O 8
ATOM 11418 N N . ARG A 1 36 ? 11.949 -4.527 4.389 1.00 0.00 36 ARG A N 8
ATOM 11419 C CA . ARG A 1 36 ? 12.261 -3.112 4.216 1.00 0.00 36 ARG A CA 8
ATOM 11420 C C . ARG A 1 36 ? 12.365 -2.744 2.738 1.00 0.00 36 ARG A C 8
ATOM 11421 O O . ARG A 1 36 ? 12.199 -1.583 2.365 1.00 0.00 36 ARG A O 8
ATOM 11442 N N . HIS A 1 37 ? 12.643 -3.738 1.899 1.00 0.00 37 HIS A N 8
ATOM 11443 C CA . HIS A 1 37 ? 12.772 -3.513 0.464 1.00 0.00 37 HIS A CA 8
ATOM 11444 C C . HIS A 1 37 ? 11.423 -3.172 -0.162 1.00 0.00 37 HIS A C 8
ATOM 11445 O O . HIS A 1 37 ? 11.357 -2.459 -1.164 1.00 0.00 37 HIS A O 8
ATOM 11460 N N . LEU A 1 38 ? 10.351 -3.685 0.432 1.00 0.00 38 LEU A N 8
ATOM 11461 C CA . LEU A 1 38 ? 9.006 -3.434 -0.074 1.00 0.00 38 LEU A CA 8
ATOM 11462 C C . LEU A 1 38 ? 8.243 -2.475 0.838 1.00 0.00 38 LEU A C 8
ATOM 11463 O O . LEU A 1 38 ? 7.301 -1.812 0.405 1.00 0.00 38 LEU A O 8
ATOM 11479 N N . PHE A 1 39 ? 8.654 -2.407 2.100 1.00 0.00 39 PHE A N 8
ATOM 11480 C CA . PHE A 1 39 ? 8.007 -1.530 3.068 1.00 0.00 39 PHE A CA 8
ATOM 11481 C C . PHE A 1 39 ? 8.948 -0.410 3.500 1.00 0.00 39 PHE A C 8
ATOM 11482 O O . PHE A 1 39 ? 10.167 -0.581 3.519 1.00 0.00 39 PHE A O 8
ATOM 11499 N N . GLN A 1 40 ? 8.373 0.737 3.846 1.00 0.00 40 GLN A N 8
ATOM 11500 C CA . GLN A 1 40 ? 9.159 1.886 4.278 1.00 0.00 40 GLN A CA 8
ATOM 11501 C C . GLN A 1 40 ? 9.589 1.734 5.734 1.00 0.00 40 GLN A C 8
ATOM 11502 O O . GLN A 1 40 ? 9.120 0.841 6.440 1.00 0.00 40 GLN A O 8
ATOM 11516 N N . THR A 1 41 ? 10.484 2.611 6.176 1.00 0.00 41 THR A N 8
ATOM 11517 C CA . THR A 1 41 ? 10.975 2.575 7.548 1.00 0.00 41 THR A CA 8
ATOM 11518 C C . THR A 1 41 ? 9.846 2.840 8.540 1.00 0.00 41 THR A C 8
ATOM 11519 O O . THR A 1 41 ? 9.914 2.426 9.697 1.00 0.00 41 THR A O 8
ATOM 11530 N N . ARG A 1 42 ? 8.808 3.533 8.080 1.00 0.00 42 ARG A N 8
ATOM 11531 C CA . ARG A 1 42 ? 7.666 3.852 8.930 1.00 0.00 42 ARG A CA 8
ATOM 11532 C C . ARG A 1 42 ? 6.554 2.816 8.775 1.00 0.00 42 ARG A C 8
ATOM 11533 O O . ARG A 1 42 ? 5.400 3.078 9.114 1.00 0.00 42 ARG A O 8
ATOM 11554 N N . ALA A 1 43 ? 6.906 1.639 8.264 1.00 0.00 43 ALA A N 8
ATOM 11555 C CA . ALA A 1 43 ? 5.934 0.570 8.071 1.00 0.00 43 ALA A CA 8
ATOM 11556 C C . ALA A 1 43 ? 6.104 -0.519 9.124 1.00 0.00 43 ALA A C 8
ATOM 11557 O O . ALA A 1 43 ? 6.643 -1.590 8.844 1.00 0.00 43 ALA A O 8
ATOM 11564 N N . THR A 1 44 ? 5.644 -0.236 10.339 1.00 0.00 44 THR A N 8
ATOM 11565 C CA . THR A 1 44 ? 5.747 -1.191 11.438 1.00 0.00 44 THR A CA 8
ATOM 11566 C C . THR A 1 44 ? 4.369 -1.685 11.866 1.00 0.00 44 THR A C 8
ATOM 11567 O O . THR A 1 44 ? 4.228 -2.800 12.367 1.00 0.00 44 THR A O 8
ATOM 11578 N N . THR A 1 45 ? 3.355 -0.847 11.671 1.00 0.00 45 THR A N 8
ATOM 11579 C CA . THR A 1 45 ? 1.989 -1.201 12.043 1.00 0.00 45 THR A CA 8
ATOM 11580 C C . THR A 1 45 ? 1.042 -1.044 10.856 1.00 0.00 45 THR A C 8
ATOM 11581 O O . THR A 1 45 ? 1.405 -0.465 9.832 1.00 0.00 45 THR A O 8
ATOM 11592 N N . LEU A 1 46 ? -0.172 -1.567 11.000 1.00 0.00 46 LEU A N 8
ATOM 11593 C CA . LEU A 1 46 ? -1.172 -1.486 9.941 1.00 0.00 46 LEU A CA 8
ATOM 11594 C C . LEU A 1 46 ? -1.491 -0.034 9.598 1.00 0.00 46 LEU A C 8
ATOM 11595 O O . LEU A 1 46 ? -1.387 0.379 8.443 1.00 0.00 46 LEU A O 8
ATOM 11611 N N . GLN A 1 47 ? -1.878 0.738 10.607 1.00 0.00 47 GLN A N 8
ATOM 11612 C CA . GLN A 1 47 ? -2.210 2.144 10.410 1.00 0.00 47 GLN A CA 8
ATOM 11613 C C . GLN A 1 47 ? -1.001 2.919 9.896 1.00 0.00 47 GLN A C 8
ATOM 11614 O O . GLN A 1 47 ? -1.145 3.914 9.185 1.00 0.00 47 GLN A O 8
ATOM 11628 N N . ALA A 1 48 ? 0.191 2.457 10.261 1.00 0.00 48 ALA A N 8
ATOM 11629 C CA . ALA A 1 48 ? 1.425 3.107 9.836 1.00 0.00 48 ALA A CA 8
ATOM 11630 C C . ALA A 1 48 ? 1.699 2.854 8.358 1.00 0.00 48 ALA A C 8
ATOM 11631 O O . ALA A 1 48 ? 1.897 3.792 7.585 1.00 0.00 48 ALA A O 8
ATOM 11638 N N . CYS A 1 49 ? 1.707 1.583 7.968 1.00 0.00 49 CYS A N 8
ATOM 11639 C CA . CYS A 1 49 ? 1.956 1.213 6.580 1.00 0.00 49 CYS A CA 8
ATOM 11640 C C . CYS A 1 49 ? 0.875 1.783 5.667 1.00 0.00 49 CYS A C 8
ATOM 11641 O O . CYS A 1 49 ? 1.162 2.242 4.561 1.00 0.00 49 CYS A O 8
ATOM 11649 N N . LEU A 1 50 ? -0.367 1.755 6.139 1.00 0.00 50 LEU A N 8
ATOM 11650 C CA . LEU A 1 50 ? -1.488 2.275 5.365 1.00 0.00 50 LEU A CA 8
ATOM 11651 C C . LEU A 1 50 ? -1.308 3.766 5.097 1.00 0.00 50 LEU A C 8
ATOM 11652 O O . LEU A 1 50 ? -1.478 4.230 3.969 1.00 0.00 50 LEU A O 8
ATOM 11668 N N . ASP A 1 51 ? -0.958 4.510 6.142 1.00 0.00 51 ASP A N 8
ATOM 11669 C CA . ASP A 1 51 ? -0.748 5.947 6.020 1.00 0.00 51 ASP A CA 8
ATOM 11670 C C . ASP A 1 51 ? 0.374 6.242 5.031 1.00 0.00 51 ASP A C 8
ATOM 11671 O O . ASP A 1 51 ? 0.281 7.172 4.229 1.00 0.00 51 ASP A O 8
ATOM 11680 N N . GLU A 1 52 ? 1.433 5.441 5.091 1.00 0.00 52 GLU A N 8
ATOM 11681 C CA . GLU A 1 52 ? 2.572 5.612 4.197 1.00 0.00 52 GLU A CA 8
ATOM 11682 C C . GLU A 1 52 ? 2.143 5.446 2.743 1.00 0.00 52 GLU A C 8
ATOM 11683 O O . GLU A 1 52 ? 2.600 6.177 1.864 1.00 0.00 52 GLU A O 8
ATOM 11695 N N . ALA A 1 53 ? 1.259 4.484 2.499 1.00 0.00 53 ALA A N 8
ATOM 11696 C CA . ALA A 1 53 ? 0.764 4.226 1.153 1.00 0.00 53 ALA A CA 8
ATOM 11697 C C . ALA A 1 53 ? 0.011 5.436 0.613 1.00 0.00 53 ALA A C 8
ATOM 11698 O O . ALA A 1 53 ? 0.211 5.845 -0.530 1.00 0.00 53 ALA A O 8
ATOM 11705 N N . GLY A 1 54 ? -0.852 6.009 1.447 1.00 0.00 54 GLY A N 8
ATOM 11706 C CA . GLY A 1 54 ? -1.617 7.171 1.036 1.00 0.00 54 GLY A CA 8
ATOM 11707 C C . GLY A 1 54 ? -0.728 8.346 0.681 1.00 0.00 54 GLY A C 8
ATOM 11708 O O . GLY A 1 54 ? -1.016 9.091 -0.256 1.00 0.00 54 GLY A O 8
ATOM 11712 N N . ASP A 1 55 ? 0.358 8.507 1.429 1.00 0.00 55 ASP A N 8
ATOM 11713 C CA . ASP A 1 55 ? 1.297 9.596 1.187 1.00 0.00 55 ASP A CA 8
ATOM 11714 C C . ASP A 1 55 ? 2.109 9.336 -0.078 1.00 0.00 55 ASP A C 8
ATOM 11715 O O . ASP A 1 55 ? 2.494 10.268 -0.783 1.00 0.00 55 ASP A O 8
ATOM 11724 N N . ASN A 1 56 ? 2.364 8.062 -0.359 1.00 0.00 56 ASN A N 8
ATOM 11725 C CA . ASN A 1 56 ? 3.127 7.677 -1.539 1.00 0.00 56 ASN A CA 8
ATOM 11726 C C . ASN A 1 56 ? 2.364 8.029 -2.813 1.00 0.00 56 ASN A C 8
ATOM 11727 O O . ASN A 1 56 ? 2.870 8.752 -3.672 1.00 0.00 56 ASN A O 8
ATOM 11738 N N . LEU A 1 57 ? 1.143 7.515 -2.926 1.00 0.00 57 LEU A N 8
ATOM 11739 C CA . LEU A 1 57 ? 0.310 7.780 -4.093 1.00 0.00 57 LEU A CA 8
ATOM 11740 C C . LEU A 1 57 ? 0.040 9.274 -4.233 1.00 0.00 57 LEU A C 8
ATOM 11741 O O . LEU A 1 57 ? 0.030 9.812 -5.340 1.00 0.00 57 LEU A O 8
ATOM 11757 N N . ALA A 1 58 ? -0.172 9.938 -3.102 1.00 0.00 58 ALA A N 8
ATOM 11758 C CA . ALA A 1 58 ? -0.436 11.371 -3.096 1.00 0.00 58 ALA A CA 8
ATOM 11759 C C . ALA A 1 58 ? 0.750 12.143 -3.660 1.00 0.00 58 ALA A C 8
ATOM 11760 O O . ALA A 1 58 ? 0.587 13.032 -4.496 1.00 0.00 58 ALA A O 8
ATOM 11767 N N . ALA A 1 59 ? 1.947 11.793 -3.199 1.00 0.00 59 ALA A N 8
ATOM 11768 C CA . ALA A 1 59 ? 3.164 12.449 -3.658 1.00 0.00 59 ALA A CA 8
ATOM 11769 C C . ALA A 1 59 ? 3.389 12.203 -5.145 1.00 0.00 59 ALA A C 8
ATOM 11770 O O . ALA A 1 59 ? 3.976 13.032 -5.840 1.00 0.00 59 ALA A O 8
ATOM 11777 N N . LEU A 1 60 ? 2.916 11.058 -5.629 1.00 0.00 60 LEU A N 8
ATOM 11778 C CA . LEU A 1 60 ? 3.063 10.706 -7.036 1.00 0.00 60 LEU A CA 8
ATOM 11779 C C . LEU A 1 60 ? 2.246 11.645 -7.917 1.00 0.00 60 LEU A C 8
ATOM 11780 O O . LEU A 1 60 ? 2.748 12.178 -8.906 1.00 0.00 60 LEU A O 8
ATOM 11796 N N . ARG A 1 61 ? 0.984 11.846 -7.549 1.00 0.00 61 ARG A N 8
ATOM 11797 C CA . ARG A 1 61 ? 0.100 12.724 -8.306 1.00 0.00 61 ARG A CA 8
ATOM 1179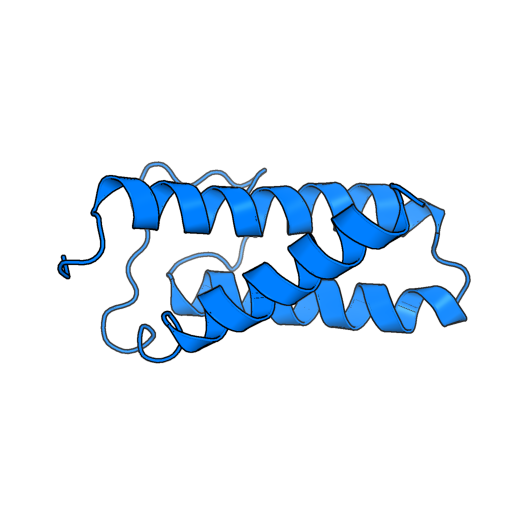8 C C . ARG A 1 61 ? 0.643 14.149 -8.331 1.00 0.00 61 ARG A C 8
ATOM 11799 O O . ARG A 1 61 ? 0.636 14.809 -9.370 1.00 0.00 61 ARG A O 8
ATOM 11820 N N . HIS A 1 62 ? 1.114 14.616 -7.179 1.00 0.00 62 HIS A N 8
ATOM 11821 C CA . HIS A 1 62 ? 1.664 15.963 -7.067 1.00 0.00 62 HIS A CA 8
ATOM 11822 C C . HIS A 1 62 ? 3.043 16.044 -7.716 1.00 0.00 62 HIS A C 8
ATOM 11823 O O . HIS A 1 62 ? 3.465 17.108 -8.169 1.00 0.00 62 HIS A O 8
ATOM 11838 N N . ALA A 1 63 ? 3.741 14.912 -7.756 1.00 0.00 63 ALA A N 8
ATOM 11839 C CA . ALA A 1 63 ? 5.073 14.852 -8.347 1.00 0.00 63 ALA A CA 8
ATOM 11840 C C . ALA A 1 63 ? 5.071 15.387 -9.777 1.00 0.00 63 ALA A C 8
ATOM 11841 O O . ALA A 1 63 ? 6.088 15.875 -10.268 1.00 0.00 63 ALA A O 8
ATOM 11848 N N . VAL A 1 64 ? 3.921 15.292 -10.440 1.00 0.00 64 VAL A N 8
ATOM 11849 C CA . VAL A 1 64 ? 3.788 15.766 -11.814 1.00 0.00 64 VAL A CA 8
ATOM 11850 C C . VAL A 1 64 ? 4.260 17.211 -11.951 1.00 0.00 64 VAL A C 8
ATOM 11851 O O . VAL A 1 64 ? 4.721 17.625 -13.014 1.00 0.00 64 VAL A O 8
ATOM 11864 N N . GLU A 1 65 ? 4.142 17.973 -10.868 1.00 0.00 65 GLU A N 8
ATOM 11865 C CA . GLU A 1 65 ? 4.559 19.371 -10.871 1.00 0.00 65 GLU A CA 8
ATOM 11866 C C . GLU A 1 65 ? 6.078 19.484 -10.942 1.00 0.00 65 GLU A C 8
ATOM 11867 O O . GLU A 1 65 ? 6.613 20.443 -11.499 1.00 0.00 65 GLU A O 8
ATOM 11879 N N . GLN A 1 66 ? 6.768 18.499 -10.376 1.00 0.00 66 GLN A N 8
ATOM 11880 C CA . GLN A 1 66 ? 8.227 18.488 -10.376 1.00 0.00 66 GLN A CA 8
ATOM 11881 C C . GLN A 1 66 ? 8.780 17.902 -11.675 1.00 0.00 66 GLN A C 8
ATOM 11882 O O . GLN A 1 66 ? 9.993 17.884 -11.888 1.00 0.00 66 GLN A O 8
ATOM 11896 N N . GLN A 1 67 ? 7.890 17.422 -12.542 1.00 0.00 67 GLN A N 8
ATOM 11897 C CA . GLN A 1 67 ? 8.302 16.838 -13.813 1.00 0.00 67 GLN A CA 8
ATOM 11898 C C . GLN A 1 67 ? 9.138 15.581 -13.588 1.00 0.00 67 GLN A C 8
ATOM 11899 O O . GLN A 1 67 ? 10.217 15.427 -14.160 1.00 0.00 67 GLN A O 8
ATOM 11913 N N . GLN A 1 68 ? 8.631 14.684 -12.748 1.00 0.00 68 GLN A N 8
ATOM 11914 C CA . GLN A 1 68 ? 9.327 13.439 -12.444 1.00 0.00 68 GLN A CA 8
ATOM 11915 C C . GLN A 1 68 ? 8.507 12.233 -12.893 1.00 0.00 68 GLN A C 8
ATOM 11916 O O . GLN A 1 68 ? 8.481 11.202 -12.221 1.00 0.00 68 GLN A O 8
ATOM 11930 N N . LEU A 1 69 ? 7.836 12.371 -14.034 1.00 0.00 69 LEU A N 8
ATOM 11931 C CA . LEU A 1 69 ? 7.009 11.295 -14.576 1.00 0.00 69 LEU A CA 8
ATOM 11932 C C . LEU A 1 69 ? 7.758 9.960 -14.575 1.00 0.00 69 LEU A C 8
ATOM 11933 O O . LEU A 1 69 ? 7.238 8.952 -14.096 1.00 0.00 69 LEU A O 8
ATOM 11949 N N . PRO A 1 70 ? 8.993 9.934 -15.109 1.00 0.00 70 PRO A N 8
ATOM 11950 C CA . PRO A 1 70 ? 9.802 8.711 -15.160 1.00 0.00 70 PRO A CA 8
ATOM 11951 C C . PRO A 1 70 ? 9.862 7.998 -13.813 1.00 0.00 70 PRO A C 8
ATOM 11952 O O . PRO A 1 70 ? 10.051 6.783 -13.751 1.00 0.00 70 PRO A O 8
ATOM 11963 N N . GLN A 1 71 ? 9.699 8.761 -12.737 1.00 0.00 71 GLN A N 8
ATOM 11964 C CA . GLN A 1 71 ? 9.734 8.201 -11.390 1.00 0.00 71 GLN A CA 8
ATOM 11965 C C . GLN A 1 71 ? 8.467 7.402 -11.096 1.00 0.00 71 GLN A C 8
ATOM 11966 O O . GLN A 1 71 ? 8.469 6.511 -10.246 1.00 0.00 71 GLN A O 8
ATOM 11980 N N . VAL A 1 72 ? 7.387 7.724 -11.802 1.00 0.00 72 VAL A N 8
ATOM 11981 C CA . VAL A 1 72 ? 6.115 7.034 -11.614 1.00 0.00 72 VAL A CA 8
ATOM 11982 C C . VAL A 1 72 ? 6.276 5.526 -11.777 1.00 0.00 72 VAL A C 8
ATOM 11983 O O . VAL A 1 72 ? 5.556 4.744 -11.155 1.00 0.00 72 VAL A O 8
ATOM 11996 N N . ALA A 1 73 ? 7.224 5.123 -12.617 1.00 0.00 73 ALA A N 8
ATOM 11997 C CA . ALA A 1 73 ? 7.479 3.708 -12.859 1.00 0.00 73 ALA A CA 8
ATOM 11998 C C . ALA A 1 73 ? 7.902 3.002 -11.576 1.00 0.00 73 ALA A C 8
ATOM 11999 O O . ALA A 1 73 ? 7.319 1.987 -11.192 1.00 0.00 73 ALA A O 8
ATOM 12006 N N . TRP A 1 74 ? 8.920 3.545 -10.916 1.00 0.00 74 TRP A N 8
ATOM 12007 C CA . TRP A 1 74 ? 9.420 2.968 -9.674 1.00 0.00 74 TRP A CA 8
ATOM 12008 C C . TRP A 1 74 ? 8.334 2.966 -8.603 1.00 0.00 74 TRP A C 8
ATOM 12009 O O . TRP A 1 74 ? 8.154 1.979 -7.889 1.00 0.00 74 TRP A O 8
ATOM 12030 N N . LEU A 1 75 ? 7.612 4.077 -8.499 1.00 0.00 75 LEU A N 8
ATOM 12031 C CA . LEU A 1 75 ? 6.542 4.203 -7.517 1.00 0.00 75 LEU A CA 8
ATOM 12032 C C . LEU A 1 75 ? 5.423 3.209 -7.808 1.00 0.00 75 LEU A C 8
ATOM 12033 O O . LEU A 1 75 ? 4.796 2.677 -6.892 1.00 0.00 75 LEU A O 8
ATOM 12049 N N . ALA A 1 76 ? 5.179 2.960 -9.091 1.00 0.00 76 ALA A N 8
ATOM 12050 C CA . ALA A 1 76 ? 4.138 2.027 -9.504 1.00 0.00 76 ALA A CA 8
ATOM 12051 C C . ALA A 1 76 ? 4.429 0.623 -8.986 1.00 0.00 76 ALA A C 8
ATOM 12052 O O . ALA A 1 76 ? 3.574 -0.011 -8.367 1.00 0.00 76 ALA A O 8
ATOM 12059 N N . GLU A 1 77 ? 5.643 0.145 -9.241 1.00 0.00 77 GLU A N 8
ATOM 12060 C CA . GLU A 1 77 ? 6.049 -1.184 -8.797 1.00 0.00 77 GLU A CA 8
ATOM 12061 C C . GLU A 1 77 ? 5.934 -1.306 -7.281 1.00 0.00 77 GLU A C 8
ATOM 12062 O O . GLU A 1 77 ? 5.450 -2.312 -6.763 1.00 0.00 77 GLU A O 8
ATOM 12074 N N . HIS A 1 78 ? 6.380 -0.271 -6.576 1.00 0.00 78 HIS A N 8
ATOM 12075 C CA . HIS A 1 78 ? 6.325 -0.258 -5.120 1.00 0.00 78 HIS A CA 8
ATOM 12076 C C . HIS A 1 78 ? 4.880 -0.317 -4.635 1.00 0.00 78 HIS A C 8
ATOM 12077 O O . HIS A 1 78 ? 4.577 -0.963 -3.632 1.00 0.00 78 HIS A O 8
ATOM 12092 N N . LEU A 1 79 ? 3.992 0.359 -5.357 1.00 0.00 79 LEU A N 8
ATOM 12093 C CA . LEU A 1 79 ? 2.578 0.383 -5.003 1.00 0.00 79 LEU A CA 8
ATOM 12094 C C . LEU A 1 79 ? 1.992 -1.025 -5.030 1.00 0.00 79 LEU A C 8
ATOM 12095 O O . LEU A 1 79 ? 1.287 -1.432 -4.106 1.00 0.00 79 LEU A O 8
ATOM 12111 N N . ALA A 1 80 ? 2.293 -1.766 -6.092 1.00 0.00 80 ALA A N 8
ATOM 12112 C CA . ALA A 1 80 ? 1.799 -3.130 -6.236 1.00 0.00 80 ALA A CA 8
ATOM 12113 C C . ALA A 1 80 ? 2.271 -4.004 -5.080 1.00 0.00 80 ALA A C 8
ATOM 12114 O O . ALA A 1 80 ? 1.475 -4.702 -4.450 1.00 0.00 80 ALA A O 8
ATOM 12121 N N . ALA A 1 81 ? 3.570 -3.958 -4.804 1.00 0.00 81 ALA A N 8
ATOM 12122 C CA . ALA A 1 81 ? 4.149 -4.743 -3.720 1.00 0.00 81 ALA A CA 8
ATOM 12123 C C . ALA A 1 81 ? 3.516 -4.374 -2.384 1.00 0.00 81 ALA A C 8
ATOM 12124 O O . ALA A 1 81 ? 3.331 -5.227 -1.515 1.00 0.00 81 ALA A O 8
ATOM 12131 N N . GLN A 1 82 ? 3.183 -3.097 -2.227 1.00 0.00 82 GLN A N 8
ATOM 12132 C CA . GLN A 1 82 ? 2.567 -2.613 -0.998 1.00 0.00 82 GLN A CA 8
ATOM 12133 C C . GLN A 1 82 ? 1.170 -3.199 -0.828 1.00 0.00 82 GLN A C 8
ATOM 12134 O O . GLN A 1 82 ? 0.778 -3.588 0.272 1.00 0.00 82 GLN A O 8
ATOM 12148 N N . LEU A 1 83 ? 0.423 -3.263 -1.927 1.00 0.00 83 LEU A N 8
ATOM 12149 C CA . LEU A 1 83 ? -0.930 -3.806 -1.901 1.00 0.00 83 LEU A CA 8
ATOM 12150 C C . LEU A 1 83 ? -0.921 -5.255 -1.425 1.00 0.00 83 LEU A C 8
ATOM 12151 O O . LEU A 1 83 ? -1.688 -5.633 -0.539 1.00 0.00 83 LEU A O 8
ATOM 12167 N N . GLU A 1 84 ? -0.046 -6.061 -2.018 1.00 0.00 84 GLU A N 8
ATOM 12168 C CA . GLU A 1 84 ? 0.065 -7.468 -1.652 1.00 0.00 84 GLU A CA 8
ATOM 12169 C C . GLU A 1 84 ? 0.466 -7.615 -0.188 1.00 0.00 84 GLU A C 8
ATOM 12170 O O . GLU A 1 84 ? 0.003 -8.521 0.506 1.00 0.00 84 GLU A O 8
ATOM 12182 N N . ALA A 1 85 ? 1.328 -6.716 0.277 1.00 0.00 85 ALA A N 8
ATOM 12183 C CA . ALA A 1 85 ? 1.791 -6.744 1.659 1.00 0.00 85 ALA A CA 8
ATOM 12184 C C . ALA A 1 85 ? 0.624 -6.593 2.629 1.00 0.00 85 ALA A C 8
ATOM 12185 O O . ALA A 1 85 ? 0.536 -7.311 3.626 1.00 0.00 85 ALA A O 8
ATOM 12192 N N . ILE A 1 86 ? -0.270 -5.656 2.330 1.00 0.00 86 ILE A N 8
ATOM 12193 C CA . ILE A 1 86 ? -1.433 -5.413 3.174 1.00 0.00 86 ILE A CA 8
ATOM 12194 C C . ILE A 1 86 ? -2.369 -6.617 3.171 1.00 0.00 86 ILE A C 8
ATOM 12195 O O . ILE A 1 86 ? -2.941 -6.975 4.201 1.00 0.00 86 ILE A O 8
ATOM 12211 N N . ALA A 1 87 ? -2.519 -7.240 2.006 1.00 0.00 87 ALA A N 8
ATOM 12212 C CA . ALA A 1 87 ? -3.383 -8.405 1.869 1.00 0.00 87 ALA A CA 8
ATOM 12213 C C . ALA A 1 87 ? -2.805 -9.606 2.608 1.00 0.00 87 ALA A C 8
ATOM 12214 O O . ALA A 1 87 ? -3.543 -10.453 3.111 1.00 0.00 87 ALA A O 8
ATOM 12221 N N . ARG A 1 88 ? -1.478 -9.672 2.673 1.00 0.00 88 ARG A N 8
ATOM 12222 C CA . ARG A 1 88 ? -0.800 -10.768 3.353 1.00 0.00 88 ARG A CA 8
ATOM 12223 C C . ARG A 1 88 ? -1.029 -10.694 4.860 1.00 0.00 88 ARG A C 8
ATOM 12224 O O . ARG A 1 88 ? -1.359 -11.694 5.498 1.00 0.00 88 ARG A O 8
ATOM 12245 N N . GLU A 1 89 ? -0.854 -9.503 5.422 1.00 0.00 89 GLU A N 8
ATOM 12246 C CA . GLU A 1 89 ? -1.043 -9.297 6.853 1.00 0.00 89 GLU A CA 8
ATOM 12247 C C . GLU A 1 89 ? -2.495 -9.547 7.248 1.00 0.00 89 GLU A C 8
ATOM 12248 O O . GLU A 1 89 ? -2.774 -10.267 8.206 1.00 0.00 89 GLU A O 8
ATOM 12260 N N . ALA A 1 90 ? -3.416 -8.947 6.501 1.00 0.00 90 ALA A N 8
ATOM 12261 C CA . ALA A 1 90 ? -4.840 -9.103 6.771 1.00 0.00 90 ALA A CA 8
ATOM 12262 C C . ALA A 1 90 ? -5.256 -10.567 6.680 1.00 0.00 90 ALA A C 8
ATOM 12263 O O . ALA A 1 90 ? -6.104 -11.031 7.443 1.00 0.00 90 ALA A O 8
ATOM 12270 N N . SER A 1 91 ? -4.654 -11.291 5.742 1.00 0.00 91 SER A N 8
ATOM 12271 C CA . SER A 1 91 ? -4.961 -12.703 5.551 1.00 0.00 91 SER A CA 8
ATOM 12272 C C . SER A 1 91 ? -4.362 -13.545 6.674 1.00 0.00 91 SER A C 8
ATOM 12273 O O . SER A 1 91 ? -4.923 -14.569 7.062 1.00 0.00 91 SER A O 8
ATOM 12281 N N . ALA A 1 92 ? -3.219 -13.105 7.191 1.00 0.00 92 ALA A N 8
ATOM 12282 C CA . ALA A 1 92 ? -2.544 -13.817 8.269 1.00 0.00 92 ALA A CA 8
ATOM 12283 C C . ALA A 1 92 ? -3.347 -13.745 9.563 1.00 0.00 92 ALA A C 8
ATOM 12284 O O . ALA A 1 92 ? -3.748 -14.771 10.114 1.00 0.00 92 ALA A O 8
ATOM 12291 N N . TRP A 1 93 ? -3.580 -12.528 10.042 1.00 0.00 93 TRP A N 8
ATOM 12292 C CA . TRP A 1 93 ? -4.337 -12.322 11.273 1.00 0.00 93 TRP A CA 8
ATOM 12293 C C . TRP A 1 93 ? -5.735 -12.922 11.160 1.00 0.00 93 TRP A C 8
ATOM 12294 O O . TRP A 1 93 ? -6.314 -13.363 12.152 1.00 0.00 93 TRP A O 8
ATOM 12315 N N . SER A 1 94 ? -6.270 -12.935 9.944 1.00 0.00 94 SER A N 8
ATOM 12316 C CA . SER A 1 94 ? -7.600 -13.482 9.700 1.00 0.00 94 SER A CA 8
ATOM 12317 C C . SER A 1 94 ? -7.511 -14.899 9.143 1.00 0.00 94 SER A C 8
ATOM 12318 O O . SER A 1 94 ? -6.424 -15.466 9.033 1.00 0.00 94 SER A O 8
ATOM 12326 N N . LEU A 1 95 ? -8.661 -15.465 8.794 1.00 0.00 95 LEU A N 8
ATOM 12327 C CA . LEU A 1 95 ? -8.712 -16.816 8.248 1.00 0.00 95 LEU A CA 8
ATOM 12328 C C . LEU A 1 95 ? -9.516 -16.850 6.953 1.00 0.00 95 LEU A C 8
ATOM 12329 O O . LEU A 1 95 ? -10.179 -17.842 6.648 1.00 0.00 95 LEU A O 8
ATOM 12345 N N . ARG A 1 96 ? -9.455 -15.761 6.193 1.00 0.00 96 ARG A N 8
ATOM 12346 C CA . ARG A 1 96 ? -10.179 -15.668 4.931 1.00 0.00 96 ARG A CA 8
ATOM 12347 C C . ARG A 1 96 ? -9.888 -14.343 4.230 1.00 0.00 96 ARG A C 8
ATOM 12348 O O . ARG A 1 96 ? -10.802 -13.665 3.762 1.00 0.00 96 ARG A O 8
ATOM 12369 N N . GLU A 1 97 ? -8.607 -13.985 4.163 1.00 0.00 97 GLU A N 8
ATOM 12370 C CA . GLU A 1 97 ? -8.175 -12.741 3.521 1.00 0.00 97 GLU A CA 8
ATOM 12371 C C . GLU A 1 97 ? -9.092 -11.574 3.881 1.00 0.00 97 GLU A C 8
ATOM 12372 O O . GLU A 1 97 ? -10.117 -11.353 3.236 1.00 0.00 97 GLU A O 8
ATOM 12384 N N . TRP A 1 98 ? -8.714 -10.827 4.913 1.00 0.00 98 TRP A N 8
ATOM 12385 C CA . TRP A 1 98 ? -9.502 -9.682 5.357 1.00 0.00 98 TRP A CA 8
ATOM 12386 C C . TRP A 1 98 ? -9.680 -8.671 4.228 1.00 0.00 98 TRP A C 8
ATOM 12387 O O . TRP A 1 98 ? -8.855 -8.682 3.290 1.00 0.00 98 TRP A O 8
ATOM 12409 N N . MET A 1 1 ? -3.515 -4.312 -21.632 1.00 0.00 1 MET A N 9
ATOM 12410 C CA . MET A 1 1 ? -2.985 -3.464 -20.533 1.00 0.00 1 MET A CA 9
ATOM 12411 C C . MET A 1 1 ? -3.340 -1.996 -20.749 1.00 0.00 1 MET A C 9
ATOM 12412 O O . MET A 1 1 ? -3.271 -1.489 -21.868 1.00 0.00 1 MET A O 9
ATOM 12425 N N . LYS A 1 2 ? -3.720 -1.320 -19.670 1.00 0.00 2 LYS A N 9
ATOM 12426 C CA . LYS A 1 2 ? -4.087 0.090 -19.741 1.00 0.00 2 LYS A CA 9
ATOM 12427 C C . LYS A 1 2 ? -3.720 0.814 -18.450 1.00 0.00 2 LYS A C 9
ATOM 12428 O O . LYS A 1 2 ? -3.790 0.240 -17.363 1.00 0.00 2 LYS A O 9
ATOM 12447 N N . THR A 1 3 ? -3.331 2.079 -18.576 1.00 0.00 3 THR A N 9
ATOM 12448 C CA . THR A 1 3 ? -2.955 2.881 -17.418 1.00 0.00 3 THR A CA 9
ATOM 12449 C C . THR A 1 3 ? -4.135 3.051 -16.467 1.00 0.00 3 THR A C 9
ATOM 12450 O O . THR A 1 3 ? -3.975 2.996 -15.248 1.00 0.00 3 THR A O 9
ATOM 12461 N N . ALA A 1 4 ? -5.319 3.257 -17.033 1.00 0.00 4 ALA A N 9
ATOM 12462 C CA . ALA A 1 4 ? -6.527 3.434 -16.236 1.00 0.00 4 ALA A CA 9
ATOM 12463 C C . ALA A 1 4 ? -6.843 2.177 -15.433 1.00 0.00 4 ALA A C 9
ATOM 12464 O O . ALA A 1 4 ? -7.320 2.256 -14.301 1.00 0.00 4 ALA A O 9
ATOM 12471 N N . LEU A 1 5 ? -6.575 1.019 -16.026 1.00 0.00 5 LEU A N 9
ATOM 12472 C CA . LEU A 1 5 ? -6.831 -0.256 -15.366 1.00 0.00 5 LEU A CA 9
ATOM 12473 C C . LEU A 1 5 ? -6.026 -0.373 -14.076 1.00 0.00 5 LEU A C 9
ATOM 12474 O O . LEU A 1 5 ? -6.523 -0.866 -13.064 1.00 0.00 5 LEU A O 9
ATOM 12490 N N . LEU A 1 6 ? -4.779 0.084 -14.120 1.00 0.00 6 LEU A N 9
ATOM 12491 C CA . LEU A 1 6 ? -3.904 0.031 -12.955 1.00 0.00 6 LEU A CA 9
ATOM 12492 C C . LEU A 1 6 ? -4.371 1.004 -11.877 1.00 0.00 6 LEU A C 9
ATOM 12493 O O . LEU A 1 6 ? -4.185 0.760 -10.684 1.00 0.00 6 LEU A O 9
ATOM 12509 N N . LEU A 1 7 ? -4.977 2.107 -12.304 1.00 0.00 7 LEU A N 9
ATOM 12510 C CA . LEU A 1 7 ? -5.470 3.117 -11.375 1.00 0.00 7 LEU A CA 9
ATOM 12511 C C . LEU A 1 7 ? -6.628 2.574 -10.543 1.00 0.00 7 LEU A C 9
ATOM 12512 O O . LEU A 1 7 ? -6.611 2.650 -9.314 1.00 0.00 7 LEU A O 9
ATOM 12528 N N . GLU A 1 8 ? -7.633 2.028 -11.220 1.00 0.00 8 GLU A N 9
ATOM 12529 C CA . GLU A 1 8 ? -8.800 1.475 -10.543 1.00 0.00 8 GLU A CA 9
ATOM 12530 C C . GLU A 1 8 ? -8.411 0.289 -9.665 1.00 0.00 8 GLU A C 9
ATOM 12531 O O . GLU A 1 8 ? -8.972 0.093 -8.587 1.00 0.00 8 GLU A O 9
ATOM 12543 N N . LYS A 1 9 ? -7.449 -0.499 -10.134 1.00 0.00 9 LYS A N 9
ATOM 12544 C CA . LYS A 1 9 ? -6.988 -1.666 -9.390 1.00 0.00 9 LYS A CA 9
ATOM 12545 C C . LYS A 1 9 ? -6.257 -1.246 -8.118 1.00 0.00 9 LYS A C 9
ATOM 12546 O O . LYS A 1 9 ? -6.638 -1.637 -7.014 1.00 0.00 9 LYS A O 9
ATOM 12565 N N . LEU A 1 10 ? -5.206 -0.450 -8.280 1.00 0.00 10 LEU A N 9
ATOM 12566 C CA . LEU A 1 10 ? -4.422 0.022 -7.145 1.00 0.00 10 LEU A CA 9
ATOM 12567 C C . LEU A 1 10 ? -5.289 0.826 -6.181 1.00 0.00 10 LEU A C 9
ATOM 12568 O O . LEU A 1 10 ? -5.239 0.622 -4.968 1.00 0.00 10 LEU A O 9
ATOM 12584 N N . GLU A 1 11 ? -6.083 1.740 -6.729 1.00 0.00 11 GLU A N 9
ATOM 12585 C CA . GLU A 1 11 ? -6.962 2.575 -5.918 1.00 0.00 11 GLU A CA 9
ATOM 12586 C C . GLU A 1 11 ? -8.095 1.750 -5.316 1.00 0.00 11 GLU A C 9
ATOM 12587 O O . GLU A 1 11 ? -8.526 1.998 -4.190 1.00 0.00 11 GLU A O 9
ATOM 12599 N N . GLY A 1 12 ? -8.575 0.771 -6.075 1.00 0.00 12 GLY A N 9
ATOM 12600 C CA . GLY A 1 12 ? -9.656 -0.074 -5.600 1.00 0.00 12 GLY A CA 9
ATOM 12601 C C . GLY A 1 12 ? -9.245 -0.935 -4.422 1.00 0.00 12 GLY A C 9
ATOM 12602 O O . GLY A 1 12 ? -9.932 -0.970 -3.401 1.00 0.00 12 GLY A O 9
ATOM 12606 N N . GLN A 1 13 ? -8.124 -1.634 -4.564 1.00 0.00 13 GLN A N 9
ATOM 12607 C CA . GLN A 1 13 ? -7.624 -2.501 -3.504 1.00 0.00 13 GLN A CA 9
ATOM 12608 C C . GLN A 1 13 ? -7.158 -1.683 -2.304 1.00 0.00 13 GLN A C 9
ATOM 12609 O O . GLN A 1 13 ? -7.374 -2.068 -1.156 1.00 0.00 13 GLN A O 9
ATOM 12623 N N . LEU A 1 14 ? -6.516 -0.552 -2.579 1.00 0.00 14 LEU A N 9
ATOM 12624 C CA . LEU A 1 14 ? -6.019 0.321 -1.522 1.00 0.00 14 LEU A CA 9
ATOM 12625 C C . LEU A 1 14 ? -7.173 0.953 -0.749 1.00 0.00 14 LEU A C 9
ATOM 12626 O O . LEU A 1 14 ? -7.103 1.113 0.469 1.00 0.00 14 LEU A O 9
ATOM 12642 N N . ALA A 1 15 ? -8.233 1.310 -1.466 1.00 0.00 15 ALA A N 9
ATOM 12643 C CA . ALA A 1 15 ? -9.401 1.926 -0.847 1.00 0.00 15 ALA A CA 9
ATOM 12644 C C . ALA A 1 15 ? -10.086 0.961 0.115 1.00 0.00 15 ALA A C 9
ATOM 12645 O O . ALA A 1 15 ? -10.410 1.323 1.246 1.00 0.00 15 ALA A O 9
ATOM 12652 N N . THR A 1 16 ? -10.307 -0.267 -0.343 1.00 0.00 16 THR A N 9
ATOM 12653 C CA . THR A 1 16 ? -10.956 -1.283 0.477 1.00 0.00 16 THR A CA 9
ATOM 12654 C C . THR A 1 16 ? -10.089 -1.653 1.677 1.00 0.00 16 THR A C 9
ATOM 12655 O O . THR A 1 16 ? -10.597 -1.889 2.773 1.00 0.00 16 THR A O 9
ATOM 12666 N N . LEU A 1 17 ? -8.778 -1.703 1.462 1.00 0.00 17 LEU A N 9
ATOM 12667 C CA . LEU A 1 17 ? -7.842 -2.047 2.526 1.00 0.00 17 LEU A CA 9
ATOM 12668 C C . LEU A 1 17 ? -7.691 -0.893 3.514 1.00 0.00 17 LEU A C 9
ATOM 12669 O O . LEU A 1 17 ? -7.610 -1.106 4.724 1.00 0.00 17 LEU A O 9
ATOM 12685 N N . ARG A 1 18 ? -7.654 0.327 2.990 1.00 0.00 18 ARG A N 9
ATOM 12686 C CA . ARG A 1 18 ? -7.512 1.514 3.826 1.00 0.00 18 ARG A CA 9
ATOM 12687 C C . ARG A 1 18 ? -8.727 1.693 4.731 1.00 0.00 18 ARG A C 9
ATOM 12688 O O . ARG A 1 18 ? -8.608 2.169 5.860 1.00 0.00 18 ARG A O 9
ATOM 12709 N N . GLN A 1 19 ? -9.896 1.310 4.226 1.00 0.00 19 GLN A N 9
ATOM 12710 C CA . GLN A 1 19 ? -11.133 1.430 4.989 1.00 0.00 19 GLN A CA 9
ATOM 12711 C C . GLN A 1 19 ? -11.266 0.292 5.996 1.00 0.00 19 GLN A C 9
ATOM 12712 O O . GLN A 1 19 ? -11.802 0.476 7.089 1.00 0.00 19 GLN A O 9
ATOM 12726 N N . ARG A 1 20 ? -10.775 -0.885 5.621 1.00 0.00 20 ARG A N 9
ATOM 12727 C CA . ARG A 1 20 ? -10.839 -2.053 6.493 1.00 0.00 20 ARG A CA 9
ATOM 12728 C C . ARG A 1 20 ? -9.789 -1.968 7.595 1.00 0.00 20 ARG A C 9
ATOM 12729 O O . ARG A 1 20 ? -10.031 -2.379 8.730 1.00 0.00 20 ARG A O 9
ATOM 12750 N N . CYS A 1 21 ? -8.622 -1.433 7.254 1.00 0.00 21 CYS A N 9
ATOM 12751 C CA . CYS A 1 21 ? -7.534 -1.294 8.215 1.00 0.00 21 CYS A CA 9
ATOM 12752 C C . CYS A 1 21 ? -7.437 0.138 8.740 1.00 0.00 21 CYS A C 9
ATOM 12753 O O . CYS A 1 21 ? -6.440 0.515 9.355 1.00 0.00 21 CYS A O 9
ATOM 12761 N N . ALA A 1 22 ? -8.474 0.934 8.493 1.00 0.00 22 ALA A N 9
ATOM 12762 C CA . ALA A 1 22 ? -8.495 2.321 8.942 1.00 0.00 22 ALA A CA 9
ATOM 12763 C C . ALA A 1 22 ? -8.567 2.414 10.465 1.00 0.00 22 ALA A C 9
ATOM 12764 O O . ALA A 1 22 ? -7.734 3.066 11.095 1.00 0.00 22 ALA A O 9
ATOM 12771 N N . PRO A 1 23 ? -9.577 1.771 11.079 1.00 0.00 23 PRO A N 9
ATOM 12772 C CA . PRO A 1 23 ? -9.766 1.792 12.530 1.00 0.00 23 PRO A CA 9
ATOM 12773 C C . PRO A 1 23 ? -8.978 0.705 13.258 1.00 0.00 23 PRO A C 9
ATOM 12774 O O . PRO A 1 23 ? -9.473 0.109 14.214 1.00 0.00 23 PRO A O 9
ATOM 12785 N N . VAL A 1 24 ? -7.753 0.448 12.808 1.00 0.00 24 VAL A N 9
ATOM 12786 C CA . VAL A 1 24 ? -6.914 -0.570 13.433 1.00 0.00 24 VAL A CA 9
ATOM 12787 C C . VAL A 1 24 ? -5.586 0.012 13.915 1.00 0.00 24 VAL A C 9
ATOM 12788 O O . VAL A 1 24 ? -4.627 -0.724 14.148 1.00 0.00 24 VAL A O 9
ATOM 12801 N N . SER A 1 25 ? -5.534 1.333 14.063 1.00 0.00 25 SER A N 9
ATOM 12802 C CA . SER A 1 25 ? -4.319 2.000 14.517 1.00 0.00 25 SER A CA 9
ATOM 12803 C C . SER A 1 25 ? -4.039 1.690 15.985 1.00 0.00 25 SER A C 9
ATOM 12804 O O . SER A 1 25 ? -2.887 1.676 16.417 1.00 0.00 25 SER A O 9
ATOM 12812 N N . GLN A 1 26 ? -5.100 1.445 16.747 1.00 0.00 26 GLN A N 9
ATOM 12813 C CA . GLN A 1 26 ? -4.966 1.138 18.167 1.00 0.00 26 GLN A CA 9
ATOM 12814 C C . GLN A 1 26 ? -4.341 -0.239 18.372 1.00 0.00 26 GLN A C 9
ATOM 12815 O O . GLN A 1 26 ? -3.552 -0.441 19.295 1.00 0.00 26 GLN A O 9
ATOM 12829 N N . PHE A 1 27 ? -4.700 -1.182 17.507 1.00 0.00 27 PHE A N 9
ATOM 12830 C CA . PHE A 1 27 ? -4.174 -2.540 17.595 1.00 0.00 27 PHE A CA 9
ATOM 12831 C C . PHE A 1 27 ? -3.407 -2.913 16.329 1.00 0.00 27 PHE A C 9
ATOM 12832 O O . PHE A 1 27 ? -3.302 -4.089 15.980 1.00 0.00 27 PHE A O 9
ATOM 12849 N N . ALA A 1 28 ? -2.874 -1.906 15.646 1.00 0.00 28 ALA A N 9
ATOM 12850 C CA . ALA A 1 28 ? -2.119 -2.128 14.420 1.00 0.00 28 ALA A CA 9
ATOM 12851 C C . ALA A 1 28 ? -0.770 -2.775 14.716 1.00 0.00 28 ALA A C 9
ATOM 12852 O O . ALA A 1 28 ? 0.023 -2.250 15.498 1.00 0.00 28 ALA A O 9
ATOM 12859 N N . THR A 1 29 ? -0.517 -3.917 14.086 1.00 0.00 29 THR A N 9
ATOM 12860 C CA . THR A 1 29 ? 0.736 -4.636 14.281 1.00 0.00 29 THR A CA 9
ATOM 12861 C C . THR A 1 29 ? 1.148 -5.367 13.006 1.00 0.00 29 THR A C 9
ATOM 12862 O O . THR A 1 29 ? 0.355 -6.102 12.417 1.00 0.00 29 THR A O 9
ATOM 12873 N N . LEU A 1 30 ? 2.392 -5.158 12.586 1.00 0.00 30 LEU A N 9
ATOM 12874 C CA . LEU A 1 30 ? 2.909 -5.797 11.381 1.00 0.00 30 LEU A CA 9
ATOM 12875 C C . LEU A 1 30 ? 3.647 -7.087 11.724 1.00 0.00 30 LEU A C 9
ATOM 12876 O O . LEU A 1 30 ? 4.236 -7.211 12.797 1.00 0.00 30 LEU A O 9
ATOM 12892 N N . SER A 1 31 ? 3.611 -8.045 10.803 1.00 0.00 31 SER A N 9
ATOM 12893 C CA . SER A 1 31 ? 4.278 -9.326 11.007 1.00 0.00 31 SER A CA 9
ATOM 12894 C C . SER A 1 31 ? 5.794 -9.158 10.994 1.00 0.00 31 SER A C 9
ATOM 12895 O O . SER A 1 31 ? 6.306 -8.065 10.752 1.00 0.00 31 SER A O 9
ATOM 12903 N N . ALA A 1 32 ? 6.506 -10.249 11.257 1.00 0.00 32 ALA A N 9
ATOM 12904 C CA . ALA A 1 32 ? 7.965 -10.224 11.277 1.00 0.00 32 ALA A CA 9
ATOM 12905 C C . ALA A 1 32 ? 8.550 -10.476 9.888 1.00 0.00 32 ALA A C 9
ATOM 12906 O O . ALA A 1 32 ? 9.769 -10.529 9.723 1.00 0.00 32 ALA A O 9
ATOM 12913 N N . ARG A 1 33 ? 7.681 -10.632 8.891 1.00 0.00 33 ARG A N 9
ATOM 12914 C CA . ARG A 1 33 ? 8.126 -10.880 7.524 1.00 0.00 33 ARG A CA 9
ATOM 12915 C C . ARG A 1 33 ? 8.229 -9.578 6.731 1.00 0.00 33 ARG A C 9
ATOM 12916 O O . ARG A 1 33 ? 8.201 -9.588 5.501 1.00 0.00 33 ARG A O 9
ATOM 12937 N N . PHE A 1 34 ? 8.348 -8.458 7.440 1.00 0.00 34 PHE A N 9
ATOM 12938 C CA . PHE A 1 34 ? 8.454 -7.157 6.801 1.00 0.00 34 PHE A CA 9
ATOM 12939 C C . PHE A 1 34 ? 9.780 -7.017 6.060 1.00 0.00 34 PHE A C 9
ATOM 12940 O O . PHE A 1 34 ? 10.829 -7.425 6.560 1.00 0.00 34 PHE A O 9
ATOM 12957 N N . ASP A 1 35 ? 9.726 -6.436 4.865 1.00 0.00 35 ASP A N 9
ATOM 12958 C CA . ASP A 1 35 ? 10.923 -6.240 4.055 1.00 0.00 35 ASP A CA 9
ATOM 12959 C C . ASP A 1 35 ? 11.202 -4.753 3.856 1.00 0.00 35 ASP A C 9
ATOM 12960 O O . ASP A 1 35 ? 10.314 -3.991 3.477 1.00 0.00 35 ASP A O 9
ATOM 12969 N N . ARG A 1 36 ? 12.440 -4.348 4.116 1.00 0.00 36 ARG A N 9
ATOM 12970 C CA . ARG A 1 36 ? 12.834 -2.951 3.966 1.00 0.00 36 ARG A CA 9
ATOM 12971 C C . ARG A 1 36 ? 12.890 -2.550 2.493 1.00 0.00 36 ARG A C 9
ATOM 12972 O O . ARG A 1 36 ? 12.788 -1.369 2.159 1.00 0.00 36 ARG A O 9
ATOM 12993 N N . HIS A 1 37 ? 13.056 -3.537 1.617 1.00 0.00 37 HIS A N 9
ATOM 12994 C CA . HIS A 1 37 ? 13.129 -3.282 0.183 1.00 0.00 37 HIS A CA 9
ATOM 12995 C C . HIS A 1 37 ? 11.738 -3.071 -0.411 1.00 0.00 37 HIS A C 9
ATOM 12996 O O . HIS A 1 37 ? 11.580 -2.364 -1.406 1.00 0.00 37 HIS A O 9
ATOM 13011 N N . LEU A 1 38 ? 10.734 -3.692 0.200 1.00 0.00 38 LEU A N 9
ATOM 13012 C CA . LEU A 1 38 ? 9.360 -3.573 -0.276 1.00 0.00 38 LEU A CA 9
ATOM 13013 C C . LEU A 1 38 ? 8.567 -2.571 0.559 1.00 0.00 38 LEU A C 9
ATOM 13014 O O . LEU A 1 38 ? 7.580 -2.005 0.091 1.00 0.00 38 LEU A O 9
ATOM 13030 N N . PHE A 1 39 ? 9.003 -2.356 1.796 1.00 0.00 39 PHE A N 9
ATOM 13031 C CA . PHE A 1 39 ?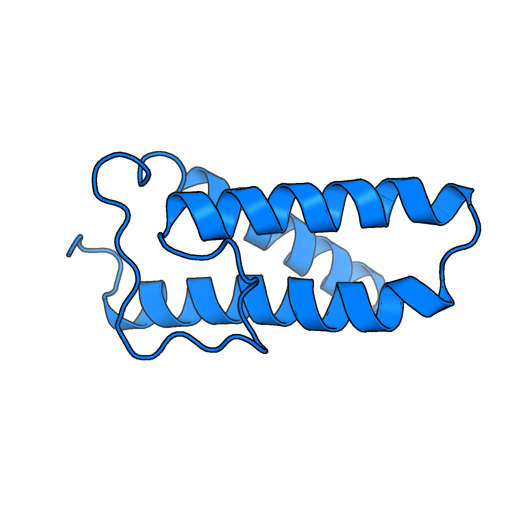 8.329 -1.423 2.692 1.00 0.00 39 PHE A CA 9
ATOM 13032 C C . PHE A 1 39 ? 9.213 -0.216 2.986 1.00 0.00 39 PHE A C 9
ATOM 13033 O O . PHE A 1 39 ? 10.417 -0.237 2.728 1.00 0.00 39 PHE A O 9
ATOM 13050 N N . GLN A 1 40 ? 8.607 0.835 3.527 1.00 0.00 40 GLN A N 9
ATOM 13051 C CA . GLN A 1 40 ? 9.338 2.053 3.857 1.00 0.00 40 GLN A CA 9
ATOM 13052 C C . GLN A 1 40 ? 9.767 2.049 5.321 1.00 0.00 40 GLN A C 9
ATOM 13053 O O . GLN A 1 40 ? 9.408 1.149 6.081 1.00 0.00 40 GLN A O 9
ATOM 13067 N N . THR A 1 41 ? 10.536 3.060 5.710 1.00 0.00 41 THR A N 9
ATOM 13068 C CA . THR A 1 41 ? 11.015 3.174 7.083 1.00 0.00 41 THR A CA 9
ATOM 13069 C C . THR A 1 41 ? 9.860 3.429 8.048 1.00 0.00 41 THR A C 9
ATOM 13070 O O . THR A 1 41 ? 9.944 3.101 9.231 1.00 0.00 41 THR A O 9
ATOM 13081 N N . ARG A 1 42 ? 8.782 4.018 7.536 1.00 0.00 42 ARG A N 9
ATOM 13082 C CA . ARG A 1 42 ? 7.613 4.318 8.356 1.00 0.00 42 ARG A CA 9
ATOM 13083 C C . ARG A 1 42 ? 6.565 3.211 8.253 1.00 0.00 42 ARG A C 9
ATOM 13084 O O . ARG A 1 42 ? 5.387 3.434 8.531 1.00 0.00 42 ARG A O 9
ATOM 13105 N N . ALA A 1 43 ? 6.999 2.018 7.854 1.00 0.00 43 ALA A N 9
ATOM 13106 C CA . ALA A 1 43 ? 6.093 0.883 7.718 1.00 0.00 43 ALA A CA 9
ATOM 13107 C C . ALA A 1 43 ? 6.423 -0.206 8.733 1.00 0.00 43 ALA A C 9
ATOM 13108 O O . ALA A 1 43 ? 7.140 -1.158 8.425 1.00 0.00 43 ALA A O 9
ATOM 13115 N N . THR A 1 44 ? 5.894 -0.061 9.943 1.00 0.00 44 THR A N 9
ATOM 13116 C CA . THR A 1 44 ? 6.132 -1.034 11.004 1.00 0.00 44 THR A CA 9
ATOM 13117 C C . THR A 1 44 ? 4.821 -1.481 11.650 1.00 0.00 44 THR A C 9
ATOM 13118 O O . THR A 1 44 ? 4.826 -2.095 12.717 1.00 0.00 44 THR A O 9
ATOM 13129 N N . THR A 1 45 ? 3.700 -1.171 11.003 1.00 0.00 45 THR A N 9
ATOM 13130 C CA . THR A 1 45 ? 2.392 -1.545 11.525 1.00 0.00 45 THR A CA 9
ATOM 13131 C C . THR A 1 45 ? 1.319 -1.430 10.447 1.00 0.00 45 THR A C 9
ATOM 13132 O O . THR A 1 45 ? 1.562 -0.882 9.371 1.00 0.00 45 THR A O 9
ATOM 13143 N N . LEU A 1 46 ? 0.131 -1.948 10.743 1.00 0.00 46 LEU A N 9
ATOM 13144 C CA . LEU A 1 46 ? -0.980 -1.903 9.800 1.00 0.00 46 LEU A CA 9
ATOM 13145 C C . LEU A 1 46 ? -1.323 -0.462 9.435 1.00 0.00 46 LEU A C 9
ATOM 13146 O O . LEU A 1 46 ? -1.347 -0.097 8.260 1.00 0.00 46 LEU A O 9
ATOM 13162 N N . GLN A 1 47 ? -1.587 0.352 10.451 1.00 0.00 47 GLN A N 9
ATOM 13163 C CA . GLN A 1 47 ? -1.927 1.754 10.238 1.00 0.00 47 GLN A CA 9
ATOM 13164 C C . GLN A 1 47 ? -0.737 2.515 9.663 1.00 0.00 47 GLN A C 9
ATOM 13165 O O . GLN A 1 47 ? -0.902 3.431 8.858 1.00 0.00 47 GLN A O 9
ATOM 13179 N N . ALA A 1 48 ? 0.463 2.124 10.080 1.00 0.00 48 ALA A N 9
ATOM 13180 C CA . ALA A 1 48 ? 1.683 2.765 9.604 1.00 0.00 48 ALA A CA 9
ATOM 13181 C C . ALA A 1 48 ? 1.838 2.582 8.099 1.00 0.00 48 ALA A C 9
ATOM 13182 O O . ALA A 1 48 ? 2.097 3.539 7.370 1.00 0.00 48 ALA A O 9
ATOM 13189 N N . CYS A 1 49 ? 1.672 1.345 7.640 1.00 0.00 49 CYS A N 9
ATOM 13190 C CA . CYS A 1 49 ? 1.788 1.037 6.220 1.00 0.00 49 CYS A CA 9
ATOM 13191 C C . CYS A 1 49 ? 0.684 1.728 5.429 1.00 0.00 49 CYS A C 9
ATOM 13192 O O . CYS A 1 49 ? 0.890 2.147 4.289 1.00 0.00 49 CYS A O 9
ATOM 13200 N N . LEU A 1 50 ? -0.489 1.848 6.044 1.00 0.00 50 LEU A N 9
ATOM 13201 C CA . LEU A 1 50 ? -1.627 2.494 5.401 1.00 0.00 50 LEU A CA 9
ATOM 13202 C C . LEU A 1 50 ? -1.333 3.968 5.143 1.00 0.00 50 LEU A C 9
ATOM 13203 O O . LEU A 1 50 ? -1.591 4.482 4.054 1.00 0.00 50 LEU A O 9
ATOM 13219 N N . ASP A 1 51 ? -0.786 4.641 6.150 1.00 0.00 51 ASP A N 9
ATOM 13220 C CA . ASP A 1 51 ? -0.451 6.055 6.031 1.00 0.00 51 ASP A CA 9
ATOM 13221 C C . ASP A 1 51 ? 0.631 6.263 4.978 1.00 0.00 51 ASP A C 9
ATOM 13222 O O . ASP A 1 51 ? 0.579 7.215 4.198 1.00 0.00 51 ASP A O 9
ATOM 13231 N N . GLU A 1 52 ? 1.609 5.363 4.958 1.00 0.00 52 GLU A N 9
ATOM 13232 C CA . GLU A 1 52 ? 2.702 5.444 3.996 1.00 0.00 52 GLU A CA 9
ATOM 13233 C C . GLU A 1 52 ? 2.170 5.351 2.570 1.00 0.00 52 GLU A C 9
ATOM 13234 O O . GLU A 1 52 ? 2.622 6.070 1.679 1.00 0.00 52 GLU A O 9
ATOM 13246 N N . ALA A 1 53 ? 1.202 4.463 2.365 1.00 0.00 53 ALA A N 9
ATOM 13247 C CA . ALA A 1 53 ? 0.603 4.278 1.050 1.00 0.00 53 ALA A CA 9
ATOM 13248 C C . ALA A 1 53 ? -0.155 5.529 0.620 1.00 0.00 53 ALA A C 9
ATOM 13249 O O . ALA A 1 53 ? -0.070 5.954 -0.533 1.00 0.00 53 ALA A O 9
ATOM 13256 N N . GLY A 1 54 ? -0.891 6.118 1.557 1.00 0.00 54 GLY A N 9
ATOM 13257 C CA . GLY A 1 54 ? -1.649 7.318 1.258 1.00 0.00 54 GLY A CA 9
ATOM 13258 C C . GLY A 1 54 ? -0.758 8.466 0.829 1.00 0.00 54 GLY A C 9
ATOM 13259 O O . GLY A 1 54 ? -1.114 9.240 -0.059 1.00 0.00 54 GLY A O 9
ATOM 13263 N N . ASP A 1 55 ? 0.407 8.574 1.461 1.00 0.00 55 ASP A N 9
ATOM 13264 C CA . ASP A 1 55 ? 1.357 9.631 1.139 1.00 0.00 55 ASP A CA 9
ATOM 13265 C C . ASP A 1 55 ? 2.083 9.323 -0.166 1.00 0.00 55 ASP A C 9
ATOM 13266 O O . ASP A 1 55 ? 2.425 10.228 -0.927 1.00 0.00 55 ASP A O 9
ATOM 13275 N N . ASN A 1 56 ? 2.311 8.038 -0.419 1.00 0.00 56 ASN A N 9
ATOM 13276 C CA . ASN A 1 56 ? 2.992 7.607 -1.633 1.00 0.00 56 ASN A CA 9
ATOM 13277 C C . ASN A 1 56 ? 2.127 7.877 -2.860 1.00 0.00 56 ASN A C 9
ATOM 13278 O O . ASN A 1 56 ? 2.588 8.458 -3.842 1.00 0.00 56 ASN A O 9
ATOM 13289 N N . LEU A 1 57 ? 0.869 7.454 -2.793 1.00 0.00 57 LEU A N 9
ATOM 13290 C CA . LEU A 1 57 ? -0.063 7.654 -3.896 1.00 0.00 57 LEU A CA 9
ATOM 13291 C C . LEU A 1 57 ? -0.380 9.135 -4.069 1.00 0.00 57 LEU A C 9
ATOM 13292 O O . LEU A 1 57 ? -0.537 9.621 -5.189 1.00 0.00 57 LEU A O 9
ATOM 13308 N N . ALA A 1 58 ? -0.468 9.849 -2.951 1.00 0.00 58 ALA A N 9
ATOM 13309 C CA . ALA A 1 58 ? -0.761 11.276 -2.977 1.00 0.00 58 ALA A CA 9
ATOM 13310 C C . ALA A 1 58 ? 0.369 12.048 -3.648 1.00 0.00 58 ALA A C 9
ATOM 13311 O O . ALA A 1 58 ? 0.136 12.845 -4.557 1.00 0.00 58 ALA A O 9
ATOM 13318 N N . ALA A 1 59 ? 1.594 11.801 -3.196 1.00 0.00 59 ALA A N 9
ATOM 13319 C CA . ALA A 1 59 ? 2.762 12.468 -3.756 1.00 0.00 59 ALA A CA 9
ATOM 13320 C C . ALA A 1 59 ? 2.943 12.102 -5.224 1.00 0.00 59 ALA A C 9
ATOM 13321 O O . ALA A 1 59 ? 3.419 12.908 -6.022 1.00 0.00 59 ALA A O 9
ATOM 13328 N N . LEU A 1 60 ? 2.555 10.879 -5.573 1.00 0.00 60 LEU A N 9
ATOM 13329 C CA . LEU A 1 60 ? 2.670 10.403 -6.945 1.00 0.00 60 LEU A CA 9
ATOM 13330 C C . LEU A 1 60 ? 1.727 11.173 -7.864 1.00 0.00 60 LEU A C 9
ATOM 13331 O O . LEU A 1 60 ? 2.118 11.609 -8.947 1.00 0.00 60 LEU A O 9
ATOM 13347 N N . ARG A 1 61 ? 0.485 11.339 -7.421 1.00 0.00 61 ARG A N 9
ATOM 13348 C CA . ARG A 1 61 ? -0.514 12.060 -8.201 1.00 0.00 61 ARG A CA 9
ATOM 13349 C C . ARG A 1 61 ? -0.069 13.498 -8.447 1.00 0.00 61 ARG A C 9
ATOM 13350 O O . ARG A 1 61 ? -0.221 14.026 -9.548 1.00 0.00 61 ARG A O 9
ATOM 13371 N N . HIS A 1 62 ? 0.483 14.123 -7.413 1.00 0.00 62 HIS A N 9
ATOM 13372 C CA . HIS A 1 62 ? 0.955 15.499 -7.513 1.00 0.00 62 HIS A CA 9
ATOM 13373 C C . HIS A 1 62 ? 2.289 15.564 -8.253 1.00 0.00 62 HIS A C 9
ATOM 13374 O O . HIS A 1 62 ? 2.621 16.578 -8.866 1.00 0.00 62 HIS A O 9
ATOM 13389 N N . ALA A 1 63 ? 3.050 14.475 -8.189 1.00 0.00 63 ALA A N 9
ATOM 13390 C CA . ALA A 1 63 ? 4.349 14.406 -8.849 1.00 0.00 63 ALA A CA 9
ATOM 13391 C C . ALA A 1 63 ? 4.236 14.733 -10.335 1.00 0.00 63 ALA A C 9
ATOM 13392 O O . ALA A 1 63 ? 5.179 15.242 -10.942 1.00 0.00 63 ALA A O 9
ATOM 13399 N N . VAL A 1 64 ? 3.077 14.438 -10.917 1.00 0.00 64 VAL A N 9
ATOM 13400 C CA . VAL A 1 64 ? 2.844 14.702 -12.333 1.00 0.00 64 VAL A CA 9
ATOM 13401 C C . VAL A 1 64 ? 3.081 16.172 -12.668 1.00 0.00 64 VAL A C 9
ATOM 13402 O O . VAL A 1 64 ? 3.453 16.511 -13.791 1.00 0.00 64 VAL A O 9
ATOM 13415 N N . GLU A 1 65 ? 2.861 17.040 -11.685 1.00 0.00 65 GLU A N 9
ATOM 13416 C CA . GLU A 1 65 ? 3.050 18.473 -11.875 1.00 0.00 65 GLU A CA 9
ATOM 13417 C C . GLU A 1 65 ? 4.534 18.825 -11.932 1.00 0.00 65 GLU A C 9
ATOM 13418 O O . GLU A 1 65 ? 4.930 19.780 -12.600 1.00 0.00 65 GLU A O 9
ATOM 13430 N N . GLN A 1 66 ? 5.350 18.049 -11.225 1.00 0.00 66 GLN A N 9
ATOM 13431 C CA . GLN A 1 66 ? 6.790 18.282 -11.196 1.00 0.00 66 GLN A CA 9
ATOM 13432 C C . GLN A 1 66 ? 7.516 17.401 -12.211 1.00 0.00 66 GLN A C 9
ATOM 13433 O O . GLN A 1 66 ? 8.735 17.240 -12.144 1.00 0.00 66 GLN A O 9
ATOM 13447 N N . GLN A 1 67 ? 6.765 16.833 -13.152 1.00 0.00 67 GLN A N 9
ATOM 13448 C CA . GLN A 1 67 ? 7.344 15.972 -14.179 1.00 0.00 67 GLN A CA 9
ATOM 13449 C C . GLN A 1 67 ? 8.159 14.841 -13.554 1.00 0.00 67 GLN A C 9
ATOM 13450 O O . GLN A 1 67 ? 9.300 14.594 -13.945 1.00 0.00 67 GLN A O 9
ATOM 13464 N N . GLN A 1 68 ? 7.564 14.157 -12.583 1.00 0.00 68 GLN A N 9
ATOM 13465 C CA . GLN A 1 68 ? 8.233 13.052 -11.905 1.00 0.00 68 GLN A CA 9
ATOM 13466 C C . GLN A 1 68 ? 7.794 11.712 -12.489 1.00 0.00 68 GLN A C 9
ATOM 13467 O O . GLN A 1 68 ? 7.635 10.729 -11.765 1.00 0.00 68 GLN A O 9
ATOM 13481 N N . LEU A 1 69 ? 7.598 11.684 -13.803 1.00 0.00 69 LEU A N 9
ATOM 13482 C CA . LEU A 1 69 ? 7.174 10.469 -14.493 1.00 0.00 69 LEU A CA 9
ATOM 13483 C C . LEU A 1 69 ? 8.095 9.291 -14.170 1.00 0.00 69 LEU A C 9
ATOM 13484 O O . LEU A 1 69 ? 7.644 8.271 -13.648 1.00 0.00 69 LEU A O 9
ATOM 13500 N N . PRO A 1 70 ? 9.400 9.409 -14.478 1.00 0.00 70 PRO A N 9
ATOM 13501 C CA . PRO A 1 70 ? 10.371 8.341 -14.216 1.00 0.00 70 PRO A CA 9
ATOM 13502 C C . PRO A 1 70 ? 10.358 7.889 -12.759 1.00 0.00 70 PRO A C 9
ATOM 13503 O O . PRO A 1 70 ? 10.739 6.761 -12.447 1.00 0.00 70 PRO A O 9
ATOM 13514 N N . GLN A 1 71 ? 9.915 8.773 -11.871 1.00 0.00 71 GLN A N 9
ATOM 13515 C CA . GLN A 1 71 ? 9.851 8.460 -10.448 1.00 0.00 71 GLN A CA 9
ATOM 13516 C C . GLN A 1 71 ? 8.649 7.572 -10.138 1.00 0.00 71 GLN A C 9
ATOM 13517 O O . GLN A 1 71 ? 8.655 6.822 -9.161 1.00 0.00 71 GLN A O 9
ATOM 13531 N N . VAL A 1 72 ? 7.619 7.662 -10.974 1.00 0.00 72 VAL A N 9
ATOM 13532 C CA . VAL A 1 72 ? 6.410 6.869 -10.788 1.00 0.00 72 VAL A CA 9
ATOM 13533 C C . VAL A 1 72 ? 6.716 5.375 -10.846 1.00 0.00 72 VAL A C 9
ATOM 13534 O O . VAL A 1 72 ? 6.031 4.567 -10.218 1.00 0.00 72 VAL A O 9
ATOM 13547 N N . ALA A 1 73 ? 7.746 5.013 -11.604 1.00 0.00 73 ALA A N 9
ATOM 13548 C CA . ALA A 1 73 ? 8.138 3.616 -11.744 1.00 0.00 73 ALA A CA 9
ATOM 13549 C C . ALA A 1 73 ? 8.467 2.995 -10.390 1.00 0.00 73 ALA A C 9
ATOM 13550 O O . ALA A 1 73 ? 7.927 1.949 -10.028 1.00 0.00 73 ALA A O 9
ATOM 13557 N N . TRP A 1 74 ? 9.357 3.644 -9.647 1.00 0.00 74 TRP A N 9
ATOM 13558 C CA . TRP A 1 74 ? 9.758 3.153 -8.333 1.00 0.00 74 TRP A CA 9
ATOM 13559 C C . TRP A 1 74 ? 8.598 3.226 -7.345 1.00 0.00 74 TRP A C 9
ATOM 13560 O O . TRP A 1 74 ? 8.298 2.254 -6.651 1.00 0.00 74 TRP A O 9
ATOM 13581 N N . LEU A 1 75 ? 7.949 4.385 -7.286 1.00 0.00 75 LEU A N 9
ATOM 13582 C CA . LEU A 1 75 ? 6.822 4.585 -6.382 1.00 0.00 75 LEU A CA 9
ATOM 13583 C C . LEU A 1 75 ? 5.702 3.593 -6.678 1.00 0.00 75 LEU A C 9
ATOM 13584 O O . LEU A 1 75 ? 4.955 3.200 -5.782 1.00 0.00 75 LEU A O 9
ATOM 13600 N N . ALA A 1 76 ? 5.590 3.193 -7.941 1.00 0.00 76 ALA A N 9
ATOM 13601 C CA . ALA A 1 76 ? 4.559 2.248 -8.354 1.00 0.00 76 ALA A CA 9
ATOM 13602 C C . ALA A 1 76 ? 4.831 0.857 -7.792 1.00 0.00 76 ALA A C 9
ATOM 13603 O O . ALA A 1 76 ? 3.974 0.263 -7.137 1.00 0.00 76 ALA A O 9
ATOM 13610 N N . GLU A 1 77 ? 6.028 0.341 -8.053 1.00 0.00 77 GLU A N 9
ATOM 13611 C CA . GLU A 1 77 ? 6.411 -0.981 -7.573 1.00 0.00 77 GLU A CA 9
ATOM 13612 C C . GLU A 1 77 ? 6.409 -1.029 -6.048 1.00 0.00 77 GLU A C 9
ATOM 13613 O O . GLU A 1 77 ? 6.117 -2.065 -5.450 1.00 0.00 77 GLU A O 9
ATOM 13625 N N . HIS A 1 78 ? 6.738 0.098 -5.426 1.00 0.00 78 HIS A N 9
ATOM 13626 C CA . HIS A 1 78 ? 6.775 0.185 -3.970 1.00 0.00 78 HIS A CA 9
ATOM 13627 C C . HIS A 1 78 ? 5.371 0.097 -3.382 1.00 0.00 78 HIS A C 9
ATOM 13628 O O . HIS A 1 78 ? 5.130 -0.648 -2.432 1.00 0.00 78 HIS A O 9
ATOM 13643 N N . LEU A 1 79 ? 4.447 0.863 -3.952 1.00 0.00 79 LEU A N 9
ATOM 13644 C CA . LEU A 1 79 ? 3.066 0.874 -3.483 1.00 0.00 79 LEU A CA 9
ATOM 13645 C C . LEU A 1 79 ? 2.396 -0.476 -3.723 1.00 0.00 79 LEU A C 9
ATOM 13646 O O . LEU A 1 79 ? 1.734 -1.018 -2.838 1.00 0.00 79 LEU A O 9
ATOM 13662 N N . ALA A 1 80 ? 2.571 -1.012 -4.927 1.00 0.00 80 ALA A N 9
ATOM 13663 C CA . ALA A 1 80 ? 1.981 -2.297 -5.283 1.00 0.00 80 ALA A CA 9
ATOM 13664 C C . ALA A 1 80 ? 2.550 -3.422 -4.425 1.00 0.00 80 ALA A C 9
ATOM 13665 O O . ALA A 1 80 ? 1.867 -4.407 -4.143 1.00 0.00 80 ALA A O 9
ATOM 13672 N N . ALA A 1 81 ? 3.805 -3.271 -4.014 1.00 0.00 81 ALA A N 9
ATOM 13673 C CA . ALA A 1 81 ? 4.465 -4.276 -3.189 1.00 0.00 81 ALA A CA 9
ATOM 13674 C C . ALA A 1 81 ? 3.869 -4.318 -1.786 1.00 0.00 81 ALA A C 9
ATOM 13675 O O . ALA A 1 81 ? 3.410 -5.364 -1.327 1.00 0.00 81 ALA A O 9
ATOM 13682 N N . GLN A 1 82 ? 3.881 -3.175 -1.108 1.00 0.00 82 GLN A N 9
ATOM 13683 C CA . GLN A 1 82 ? 3.344 -3.084 0.246 1.00 0.00 82 GLN A CA 9
ATOM 13684 C C . GLN A 1 82 ? 1.859 -3.432 0.272 1.00 0.00 82 GLN A C 9
ATOM 13685 O O . GLN A 1 82 ? 1.404 -4.187 1.131 1.00 0.00 82 GLN A O 9
ATOM 13699 N N . LEU A 1 83 ? 1.107 -2.877 -0.674 1.00 0.00 83 LEU A N 9
ATOM 13700 C CA . LEU A 1 83 ? -0.328 -3.129 -0.756 1.00 0.00 83 LEU A CA 9
ATOM 13701 C C . LEU A 1 83 ? -0.616 -4.622 -0.885 1.00 0.00 83 LEU A C 9
ATOM 13702 O O . LEU A 1 83 ? -1.511 -5.151 -0.226 1.00 0.00 83 LEU A O 9
ATOM 13718 N N . GLU A 1 84 ? 0.148 -5.296 -1.739 1.00 0.00 84 GLU A N 9
ATOM 13719 C CA . GLU A 1 84 ? -0.027 -6.728 -1.955 1.00 0.00 84 GLU A CA 9
ATOM 13720 C C . GLU A 1 84 ? 0.172 -7.505 -0.657 1.00 0.00 84 GLU A C 9
ATOM 13721 O O . GLU A 1 84 ? -0.622 -8.383 -0.320 1.00 0.00 84 GLU A O 9
ATOM 13733 N N . ALA A 1 85 ? 1.238 -7.178 0.066 1.00 0.00 85 ALA A N 9
ATOM 13734 C CA . ALA A 1 85 ? 1.542 -7.847 1.325 1.00 0.00 85 ALA A CA 9
ATOM 13735 C C . ALA A 1 85 ? 0.429 -7.634 2.346 1.00 0.00 85 ALA A C 9
ATOM 13736 O O . ALA A 1 85 ? 0.003 -8.573 3.020 1.00 0.00 85 ALA A O 9
ATOM 13743 N N . ILE A 1 86 ? -0.038 -6.395 2.457 1.00 0.00 86 ILE A N 9
ATOM 13744 C CA . ILE A 1 86 ? -1.100 -6.059 3.397 1.00 0.00 86 ILE A CA 9
ATOM 13745 C C . ILE A 1 86 ? -2.394 -6.788 3.047 1.00 0.00 86 ILE A C 9
ATOM 13746 O O . ILE A 1 86 ? -3.052 -7.358 3.918 1.00 0.00 86 ILE A O 9
ATOM 13762 N N . ALA A 1 87 ? -2.755 -6.764 1.769 1.00 0.00 87 ALA A N 9
ATOM 13763 C CA . ALA A 1 87 ? -3.972 -7.421 1.306 1.00 0.00 87 ALA A CA 9
ATOM 13764 C C . ALA A 1 87 ? -3.944 -8.914 1.614 1.00 0.00 87 ALA A C 9
ATOM 13765 O O . ALA A 1 87 ? -4.939 -9.485 2.061 1.00 0.00 87 ALA A O 9
ATOM 13772 N N . ARG A 1 88 ? -2.798 -9.542 1.372 1.00 0.00 88 ARG A N 9
ATOM 13773 C CA . ARG A 1 88 ? -2.641 -10.971 1.623 1.00 0.00 88 ARG A CA 9
ATOM 13774 C C . ARG A 1 88 ? -2.784 -11.283 3.110 1.00 0.00 88 ARG A C 9
ATOM 13775 O O . ARG A 1 88 ? -3.522 -12.189 3.496 1.00 0.00 88 ARG A O 9
ATOM 13796 N N . GLU A 1 89 ? -2.071 -10.527 3.939 1.00 0.00 89 GLU A N 9
ATOM 13797 C CA . GLU A 1 89 ? -2.117 -10.724 5.383 1.00 0.00 89 GLU A CA 9
ATOM 13798 C C . GLU A 1 89 ? -3.532 -10.527 5.917 1.00 0.00 89 GLU A C 9
ATOM 13799 O O . GLU A 1 89 ? -4.001 -11.294 6.758 1.00 0.00 89 GLU A O 9
ATOM 13811 N N . ALA A 1 90 ? -4.206 -9.493 5.424 1.00 0.00 90 ALA A N 9
ATOM 13812 C CA . ALA A 1 90 ? -5.567 -9.194 5.853 1.00 0.00 90 ALA A CA 9
ATOM 13813 C C . ALA A 1 90 ? -6.507 -10.360 5.564 1.00 0.00 90 ALA A C 9
ATOM 13814 O O . ALA A 1 90 ? -7.363 -10.697 6.382 1.00 0.00 90 ALA A O 9
ATOM 13821 N N . SER A 1 91 ? -6.343 -10.971 4.396 1.00 0.00 91 SER A N 9
ATOM 13822 C CA . SER A 1 91 ? -7.180 -12.098 3.999 1.00 0.00 91 SER A CA 9
ATOM 13823 C C . SER A 1 91 ? -6.881 -13.328 4.852 1.00 0.00 91 SER A C 9
ATOM 13824 O O . SER A 1 91 ? -7.765 -14.145 5.109 1.00 0.00 91 SER A O 9
ATOM 13832 N N . ALA A 1 92 ? -5.632 -13.453 5.286 1.00 0.00 92 ALA A N 9
ATOM 13833 C CA . ALA A 1 92 ? -5.218 -14.584 6.109 1.00 0.00 92 ALA A CA 9
ATOM 13834 C C . ALA A 1 92 ? -5.901 -14.552 7.473 1.00 0.00 92 ALA A C 9
ATOM 13835 O O . ALA A 1 92 ? -6.499 -15.538 7.902 1.00 0.00 92 ALA A O 9
ATOM 13842 N N . TRP A 1 93 ? -5.805 -13.412 8.150 1.00 0.00 93 TRP A N 9
ATOM 13843 C CA . TRP A 1 93 ? -6.412 -13.251 9.468 1.00 0.00 93 TRP A CA 9
ATOM 13844 C C . TRP A 1 93 ? -7.920 -13.477 9.409 1.00 0.00 93 TRP A C 9
ATOM 13845 O O . TRP A 1 93 ? -8.539 -13.858 10.403 1.00 0.00 93 TRP A O 9
ATOM 13866 N N . SER A 1 94 ? -8.508 -13.235 8.242 1.00 0.00 94 SER A N 9
ATOM 13867 C CA . SER A 1 94 ? -9.944 -13.408 8.057 1.00 0.00 94 SER A CA 9
ATOM 13868 C C . SER A 1 94 ? -10.354 -14.875 8.187 1.00 0.00 94 SER A C 9
ATOM 13869 O O . SER A 1 94 ? -11.536 -15.184 8.335 1.00 0.00 94 SER A O 9
ATOM 13877 N N . LEU A 1 95 ? -9.377 -15.776 8.126 1.00 0.00 95 LEU A N 9
ATOM 13878 C CA . LEU A 1 95 ? -9.653 -17.205 8.232 1.00 0.00 95 LEU A CA 9
ATOM 13879 C C . LEU A 1 95 ? -9.142 -17.771 9.554 1.00 0.00 95 LEU A C 9
ATOM 13880 O O . LEU A 1 95 ? -8.760 -18.938 9.632 1.00 0.00 95 LEU A O 9
ATOM 13896 N N . ARG A 1 96 ? -9.140 -16.940 10.592 1.00 0.00 96 ARG A N 9
ATOM 13897 C CA . ARG A 1 96 ? -8.678 -17.368 11.908 1.00 0.00 96 ARG A CA 9
ATOM 13898 C C . ARG A 1 96 ? -9.096 -16.375 12.989 1.00 0.00 96 ARG A C 9
ATOM 13899 O O . ARG A 1 96 ? -8.412 -16.224 14.000 1.00 0.00 96 ARG A O 9
ATOM 13920 N N . GLU A 1 97 ? -10.224 -15.705 12.770 1.00 0.00 97 GLU A N 9
ATOM 13921 C CA . GLU A 1 97 ? -10.735 -14.729 13.727 1.00 0.00 97 GLU A CA 9
ATOM 13922 C C . GLU A 1 97 ? -9.767 -13.559 13.887 1.00 0.00 97 GLU A C 9
ATOM 13923 O O . GLU A 1 97 ? -9.985 -12.481 13.334 1.00 0.00 97 GLU A O 9
ATOM 13935 N N . TRP A 1 98 ? -8.698 -13.778 14.647 1.00 0.00 98 TRP A N 9
ATOM 13936 C CA . TRP A 1 98 ? -7.698 -12.742 14.880 1.00 0.00 98 TRP A CA 9
ATOM 13937 C C . TRP A 1 98 ? -8.326 -11.516 15.537 1.00 0.00 98 TRP A C 9
ATOM 13938 O O . TRP A 1 98 ? -7.736 -10.421 15.428 1.00 0.00 98 TRP A O 9
ATOM 13960 N N . MET A 1 1 ? -0.962 2.453 -23.629 1.00 0.00 1 MET A N 10
ATOM 13961 C CA . MET A 1 1 ? -1.696 3.181 -22.562 1.00 0.00 1 MET A CA 10
ATOM 13962 C C . MET A 1 1 ? -2.635 2.246 -21.805 1.00 0.00 1 MET A C 10
ATOM 13963 O O . MET A 1 1 ? -3.629 1.771 -22.354 1.00 0.00 1 MET A O 10
ATOM 13976 N N . LYS A 1 2 ? -2.312 1.987 -20.542 1.00 0.00 2 LYS A N 10
ATOM 13977 C CA . LYS A 1 2 ? -3.128 1.109 -19.710 1.00 0.00 2 LYS A CA 10
ATOM 13978 C C . LYS A 1 2 ? -2.967 1.452 -18.233 1.00 0.00 2 LYS A C 10
ATOM 13979 O O . LYS A 1 2 ? -3.075 0.582 -17.368 1.00 0.00 2 LYS A O 10
ATOM 13998 N N . THR A 1 3 ? -2.709 2.725 -17.951 1.00 0.00 3 THR A N 10
ATOM 13999 C CA . THR A 1 3 ? -2.534 3.183 -16.577 1.00 0.00 3 THR A CA 10
ATOM 14000 C C . THR A 1 3 ? -3.880 3.329 -15.874 1.00 0.00 3 THR A C 10
ATOM 14001 O O . THR A 1 3 ? -3.965 3.233 -14.649 1.00 0.00 3 THR A O 10
ATOM 14012 N N . ALA A 1 4 ? -4.931 3.564 -16.655 1.00 0.00 4 ALA A N 10
ATOM 14013 C CA . ALA A 1 4 ? -6.273 3.726 -16.106 1.00 0.00 4 ALA A CA 10
ATOM 14014 C C . ALA A 1 4 ? -6.670 2.528 -15.249 1.00 0.00 4 ALA A C 10
ATOM 14015 O O . ALA A 1 4 ? -7.006 2.677 -14.074 1.00 0.00 4 ALA A O 10
ATOM 14022 N N . LEU A 1 5 ? -6.629 1.340 -15.845 1.00 0.00 5 LEU A N 10
ATOM 14023 C CA . LEU A 1 5 ? -6.984 0.117 -15.135 1.00 0.00 5 LEU A CA 10
ATOM 14024 C C . LEU A 1 5 ? -6.050 -0.117 -13.952 1.00 0.00 5 LEU A C 10
ATOM 14025 O O . LEU A 1 5 ? -6.451 -0.682 -12.934 1.00 0.00 5 LEU A O 10
ATOM 14041 N N . LEU A 1 6 ? -4.803 0.319 -14.094 1.00 0.00 6 LEU A N 10
ATOM 14042 C CA . LEU A 1 6 ? -3.811 0.156 -13.038 1.00 0.00 6 LEU A CA 10
ATOM 14043 C C . LEU A 1 6 ? -4.195 0.964 -11.802 1.00 0.00 6 LEU A C 10
ATOM 14044 O O . LEU A 1 6 ? -4.223 0.438 -10.689 1.00 0.00 6 LEU A O 10
ATOM 14060 N N . LEU A 1 7 ? -4.489 2.244 -12.005 1.00 0.00 7 LEU A N 10
ATOM 14061 C CA . LEU A 1 7 ? -4.870 3.124 -10.907 1.00 0.00 7 LEU A CA 10
ATOM 14062 C C . LEU A 1 7 ? -6.284 2.813 -10.425 1.00 0.00 7 LEU A C 10
ATOM 14063 O O . LEU A 1 7 ? -6.585 2.928 -9.237 1.00 0.00 7 LEU A O 10
ATOM 14079 N N . GLU A 1 8 ? -7.148 2.420 -11.356 1.00 0.00 8 GLU A N 10
ATOM 14080 C CA . GLU A 1 8 ? -8.530 2.093 -11.025 1.00 0.00 8 GLU A CA 10
ATOM 14081 C C . GLU A 1 8 ? -8.597 0.880 -10.102 1.00 0.00 8 GLU A C 10
ATOM 14082 O O . GLU A 1 8 ? -9.362 0.863 -9.138 1.00 0.00 8 GLU A O 10
ATOM 14094 N N . LYS A 1 9 ? -7.791 -0.132 -10.405 1.00 0.00 9 LYS A N 10
ATOM 14095 C CA . LYS A 1 9 ? -7.759 -1.349 -9.602 1.00 0.00 9 LYS A CA 10
ATOM 14096 C C . LYS A 1 9 ? -7.101 -1.093 -8.250 1.00 0.00 9 LYS A C 10
ATOM 14097 O O . LYS A 1 9 ? -7.554 -1.597 -7.222 1.00 0.00 9 LYS A O 10
ATOM 14116 N N . LEU A 1 10 ? -6.030 -0.306 -8.259 1.00 0.00 10 LEU A N 10
ATOM 14117 C CA . LEU A 1 10 ? -5.309 0.018 -7.033 1.00 0.00 10 LEU A CA 10
ATOM 14118 C C . LEU A 1 10 ? -6.155 0.901 -6.121 1.00 0.00 10 LEU A C 10
ATOM 14119 O O . LEU A 1 10 ? -6.191 0.701 -4.907 1.00 0.00 10 LEU A O 10
ATOM 14135 N N . GLU A 1 11 ? -6.833 1.878 -6.715 1.00 0.00 11 GLU A N 10
ATOM 14136 C CA . GLU A 1 11 ? -7.678 2.793 -5.956 1.00 0.00 11 GLU A CA 10
ATOM 14137 C C . GLU A 1 11 ? -8.877 2.063 -5.361 1.00 0.00 11 GLU A C 10
ATOM 14138 O O . GLU A 1 11 ? -9.302 2.354 -4.243 1.00 0.00 11 GLU A O 10
ATOM 14150 N N . GLY A 1 12 ? -9.420 1.113 -6.115 1.00 0.00 12 GLY A N 10
ATOM 14151 C CA . GLY A 1 12 ? -10.566 0.357 -5.644 1.00 0.00 12 GLY A CA 10
ATOM 14152 C C . GLY A 1 12 ? -10.233 -0.520 -4.453 1.00 0.00 12 GLY A C 10
ATOM 14153 O O . GLY A 1 12 ? -10.939 -0.503 -3.444 1.00 0.00 12 GLY A O 10
ATOM 14157 N N . GLN A 1 13 ? -9.156 -1.289 -4.570 1.00 0.00 13 GLN A N 10
ATOM 14158 C CA . GLN A 1 13 ? -8.731 -2.179 -3.496 1.00 0.00 13 GLN A CA 10
ATOM 14159 C C . GLN A 1 13 ? -8.194 -1.385 -2.308 1.00 0.00 13 GLN A C 10
ATOM 14160 O O . GLN A 1 13 ? -8.440 -1.734 -1.154 1.00 0.00 13 GLN A O 10
ATOM 14174 N N . LEU A 1 14 ? -7.458 -0.317 -2.599 1.00 0.00 14 LEU A N 10
ATOM 14175 C CA . LEU A 1 14 ? -6.886 0.524 -1.554 1.00 0.00 14 LEU A CA 10
ATOM 14176 C C . LEU A 1 14 ? -7.977 1.282 -0.803 1.00 0.00 14 LEU A C 10
ATOM 14177 O O . LEU A 1 14 ? -7.834 1.581 0.383 1.00 0.00 14 LEU A O 10
ATOM 14193 N N . ALA A 1 15 ? -9.064 1.591 -1.500 1.00 0.00 15 ALA A N 10
ATOM 14194 C CA . ALA A 1 15 ? -10.177 2.316 -0.898 1.00 0.00 15 ALA A CA 10
ATOM 14195 C C . ALA A 1 15 ? -10.945 1.434 0.081 1.00 0.00 15 ALA A C 10
ATOM 14196 O O . ALA A 1 15 ? -11.167 1.814 1.230 1.00 0.00 15 ALA A O 10
ATOM 14203 N N . THR A 1 16 ? -11.350 0.256 -0.383 1.00 0.00 16 THR A N 10
ATOM 14204 C CA . THR A 1 16 ? -12.096 -0.677 0.453 1.00 0.00 16 THR A CA 10
ATOM 14205 C C . THR A 1 16 ? -11.268 -1.118 1.656 1.00 0.00 16 THR A C 10
ATOM 14206 O O . THR A 1 16 ? -11.800 -1.313 2.749 1.00 0.00 16 THR A O 10
ATOM 14217 N N . LEU A 1 17 ? -9.965 -1.274 1.448 1.00 0.00 17 LEU A N 10
ATOM 14218 C CA . LEU A 1 17 ? -9.066 -1.693 2.518 1.00 0.00 17 LEU A CA 10
ATOM 14219 C C . LEU A 1 17 ? -8.919 -0.598 3.569 1.00 0.00 17 LEU A C 10
ATOM 14220 O O . LEU A 1 17 ? -8.924 -0.871 4.769 1.00 0.00 17 LEU A O 10
ATOM 14236 N N . ARG A 1 18 ? -8.784 0.641 3.111 1.00 0.00 18 ARG A N 10
ATOM 14237 C CA . ARG A 1 18 ? -8.632 1.778 4.012 1.00 0.00 18 ARG A CA 10
ATOM 14238 C C . ARG A 1 18 ? -9.919 2.044 4.789 1.00 0.00 18 ARG A C 10
ATOM 14239 O O . ARG A 1 18 ? -9.887 2.605 5.884 1.00 0.00 18 ARG A O 10
ATOM 14260 N N . GLN A 1 19 ? -11.049 1.644 4.216 1.00 0.00 19 GLN A N 10
ATOM 14261 C CA . GLN A 1 19 ? -12.344 1.846 4.857 1.00 0.00 19 GLN A CA 10
ATOM 14262 C C . GLN A 1 19 ? -12.588 0.806 5.947 1.00 0.00 19 GLN A C 10
ATOM 14263 O O . GLN A 1 19 ? -13.077 1.131 7.029 1.00 0.00 19 GLN A O 10
ATOM 14277 N N . ARG A 1 20 ? -12.251 -0.445 5.653 1.00 0.00 20 ARG A N 10
ATOM 14278 C CA . ARG A 1 20 ? -12.441 -1.532 6.608 1.00 0.00 20 ARG A CA 10
ATOM 14279 C C . ARG A 1 20 ? -11.306 -1.577 7.627 1.00 0.00 20 ARG A C 10
ATOM 14280 O O . ARG A 1 20 ? -11.537 -1.781 8.819 1.00 0.00 20 ARG A O 10
ATOM 14301 N N . CYS A 1 21 ? -10.080 -1.390 7.150 1.00 0.00 21 CYS A N 10
ATOM 14302 C CA . CYS A 1 21 ? -8.909 -1.415 8.021 1.00 0.00 21 CYS A CA 10
ATOM 14303 C C . CYS A 1 21 ? -8.569 -0.019 8.543 1.00 0.00 21 CYS A C 10
ATOM 14304 O O . CYS A 1 21 ? -7.482 0.202 9.077 1.00 0.00 21 CYS A O 10
ATOM 14312 N N . ALA A 1 22 ? -9.498 0.921 8.388 1.00 0.00 22 ALA A N 10
ATOM 14313 C CA . ALA A 1 22 ? -9.280 2.287 8.849 1.00 0.00 22 ALA A CA 10
ATOM 14314 C C . ALA A 1 22 ? -8.971 2.320 10.345 1.00 0.00 22 ALA A C 10
ATOM 14315 O O . ALA A 1 22 ? -7.893 2.750 10.754 1.00 0.00 22 ALA A O 10
ATOM 14322 N N . PRO A 1 23 ? -9.917 1.862 11.186 1.00 0.00 23 PRO A N 10
ATOM 14323 C CA . PRO A 1 23 ? -9.738 1.842 12.640 1.00 0.00 23 PRO A CA 10
ATOM 14324 C C . PRO A 1 23 ? -8.874 0.672 13.103 1.00 0.00 23 PRO A C 10
ATOM 14325 O O . PRO A 1 23 ? -9.335 -0.200 13.840 1.00 0.00 23 PRO A O 10
ATOM 14336 N N . VAL A 1 24 ? -7.619 0.657 12.665 1.00 0.00 24 VAL A N 10
ATOM 14337 C CA . VAL A 1 24 ? -6.693 -0.409 13.036 1.00 0.00 24 VAL A CA 10
ATOM 14338 C C . VAL A 1 24 ? -5.555 0.114 13.909 1.00 0.00 24 VAL A C 10
ATOM 14339 O O . VAL A 1 24 ? -4.915 -0.651 14.630 1.00 0.00 24 VAL A O 10
ATOM 14352 N N . SER A 1 25 ? -5.304 1.419 13.841 1.00 0.00 25 SER A N 10
ATOM 14353 C CA . SER A 1 25 ? -4.239 2.037 14.627 1.00 0.00 25 SER A CA 10
ATOM 14354 C C . SER A 1 25 ? -4.355 1.669 16.105 1.00 0.00 25 SER A C 10
ATOM 14355 O O . SER A 1 25 ? -3.362 1.667 16.832 1.00 0.00 25 SER A O 10
ATOM 14363 N N . GLN A 1 26 ? -5.571 1.359 16.543 1.00 0.00 26 GLN A N 10
ATOM 14364 C CA . GLN A 1 26 ? -5.811 0.991 17.933 1.00 0.00 26 GLN A CA 10
ATOM 14365 C C . GLN A 1 26 ? -5.045 -0.275 18.305 1.00 0.00 26 GLN A C 10
ATOM 14366 O O . GLN A 1 26 ? -4.321 -0.304 19.301 1.00 0.00 26 GLN A O 10
ATOM 14380 N N . PHE A 1 27 ? -5.209 -1.319 17.500 1.00 0.00 27 PHE A N 10
ATOM 14381 C CA . PHE A 1 27 ? -4.533 -2.589 17.745 1.00 0.00 27 PHE A CA 10
ATOM 14382 C C . PHE A 1 27 ? -3.559 -2.917 16.617 1.00 0.00 27 PHE A C 10
ATOM 14383 O O . PHE A 1 27 ? -3.259 -4.083 16.362 1.00 0.00 27 PHE A O 10
ATOM 14400 N N . ALA A 1 28 ? -3.069 -1.881 15.944 1.00 0.00 28 ALA A N 10
ATOM 14401 C CA . ALA A 1 28 ? -2.131 -2.059 14.843 1.00 0.00 28 ALA A CA 10
ATOM 14402 C C . ALA A 1 28 ? -0.813 -2.650 15.330 1.00 0.00 28 ALA A C 10
ATOM 14403 O O . ALA A 1 28 ? -0.163 -2.097 16.217 1.00 0.00 28 ALA A O 10
ATOM 14410 N N . THR A 1 29 ? -0.426 -3.776 14.742 1.00 0.00 29 THR A N 10
ATOM 14411 C CA . THR A 1 29 ? 0.816 -4.445 15.111 1.00 0.00 29 THR A CA 10
ATOM 14412 C C . THR A 1 29 ? 1.440 -5.138 13.904 1.00 0.00 29 THR A C 10
ATOM 14413 O O . THR A 1 29 ? 0.785 -5.926 13.222 1.00 0.00 29 THR A O 10
ATOM 14424 N N . LEU A 1 30 ? 2.709 -4.839 13.645 1.00 0.00 30 LEU A N 10
ATOM 14425 C CA . LEU A 1 30 ? 3.419 -5.433 12.518 1.00 0.00 30 LEU A CA 10
ATOM 14426 C C . LEU A 1 30 ? 4.337 -6.559 12.985 1.00 0.00 30 LEU A C 10
ATOM 14427 O O . LEU A 1 30 ? 4.852 -6.530 14.103 1.00 0.00 30 LEU A O 10
ATOM 14443 N N . SER A 1 31 ? 4.535 -7.550 12.122 1.00 0.00 31 SER A N 10
ATOM 14444 C CA . SER A 1 31 ? 5.391 -8.686 12.445 1.00 0.00 31 SER A CA 10
ATOM 14445 C C . SER A 1 31 ? 6.841 -8.401 12.070 1.00 0.00 31 SER A C 10
ATOM 14446 O O . SER A 1 31 ? 7.152 -7.351 11.507 1.00 0.00 31 SER A O 10
ATOM 14454 N N . ALA A 1 32 ? 7.725 -9.342 12.388 1.00 0.00 32 ALA A N 10
ATOM 14455 C CA . ALA A 1 32 ? 9.144 -9.193 12.086 1.00 0.00 32 ALA A CA 10
ATOM 14456 C C . ALA A 1 32 ? 9.478 -9.697 10.682 1.00 0.00 32 ALA A C 10
ATOM 14457 O O . ALA A 1 32 ? 10.638 -9.684 10.272 1.00 0.00 32 ALA A O 10
ATOM 14464 N N . ARG A 1 33 ? 8.460 -10.142 9.949 1.00 0.00 33 ARG A N 10
ATOM 14465 C CA . ARG A 1 33 ? 8.660 -10.648 8.595 1.00 0.00 33 ARG A CA 10
ATOM 14466 C C . ARG A 1 33 ? 8.661 -9.514 7.568 1.00 0.00 33 ARG A C 10
ATOM 14467 O O . ARG A 1 33 ? 8.723 -9.761 6.364 1.00 0.00 33 ARG A O 10
ATOM 14488 N N . PHE A 1 34 ? 8.592 -8.274 8.046 1.00 0.00 34 PHE A N 10
ATOM 14489 C CA . PHE A 1 34 ? 8.586 -7.116 7.166 1.00 0.00 34 PHE A CA 10
ATOM 14490 C C . PHE A 1 34 ? 9.848 -7.074 6.309 1.00 0.00 34 PHE A C 10
ATOM 14491 O O . PHE A 1 34 ? 10.951 -7.318 6.799 1.00 0.00 34 PHE A O 10
ATOM 14508 N N . ASP A 1 35 ? 9.678 -6.763 5.028 1.00 0.00 35 ASP A N 10
ATOM 14509 C CA . ASP A 1 35 ? 10.803 -6.688 4.104 1.00 0.00 35 ASP A CA 10
ATOM 14510 C C . ASP A 1 35 ? 10.925 -5.287 3.512 1.00 0.00 35 ASP A C 10
ATOM 14511 O O . ASP A 1 35 ? 9.948 -4.725 3.020 1.00 0.00 35 ASP A O 10
ATOM 14520 N N . ARG A 1 36 ? 12.129 -4.730 3.566 1.00 0.00 36 ARG A N 10
ATOM 14521 C CA . ARG A 1 36 ? 12.379 -3.393 3.037 1.00 0.00 36 ARG A CA 10
ATOM 14522 C C . ARG A 1 36 ? 12.237 -3.360 1.515 1.00 0.00 36 ARG A C 10
ATOM 14523 O O . ARG A 1 36 ? 12.167 -2.287 0.916 1.00 0.00 36 ARG A O 10
ATOM 14544 N N . HIS A 1 37 ? 12.200 -4.536 0.894 1.00 0.00 37 HIS A N 10
ATOM 14545 C CA . HIS A 1 37 ? 12.072 -4.629 -0.555 1.00 0.00 37 HIS A CA 10
ATOM 14546 C C . HIS A 1 37 ? 10.675 -4.223 -1.014 1.00 0.00 37 HIS A C 10
ATOM 14547 O O . HIS A 1 37 ? 10.517 -3.568 -2.043 1.00 0.00 37 HIS A O 10
ATOM 14562 N N . LEU A 1 38 ? 9.663 -4.619 -0.247 1.00 0.00 38 LEU A N 10
ATOM 14563 C CA . LEU A 1 38 ? 8.281 -4.295 -0.584 1.00 0.00 38 LEU A CA 10
ATOM 14564 C C . LEU A 1 38 ? 7.692 -3.284 0.397 1.00 0.00 38 LEU A C 10
ATOM 14565 O O . LEU A 1 38 ? 6.695 -2.626 0.098 1.00 0.00 38 LEU A O 10
ATOM 14581 N N . PHE A 1 39 ? 8.309 -3.165 1.569 1.00 0.00 39 PHE A N 10
ATOM 14582 C CA . PHE A 1 39 ? 7.838 -2.235 2.588 1.00 0.00 39 PHE A CA 10
ATOM 14583 C C . PHE A 1 39 ? 8.889 -1.170 2.884 1.00 0.00 39 PHE A C 10
ATOM 14584 O O . PHE A 1 39 ? 10.076 -1.364 2.622 1.00 0.00 39 PHE A O 10
ATOM 14601 N N . GLN A 1 40 ? 8.443 -0.045 3.432 1.00 0.00 40 GLN A N 10
ATOM 14602 C CA . GLN A 1 40 ? 9.344 1.052 3.767 1.00 0.00 40 GLN A CA 10
ATOM 14603 C C . GLN A 1 40 ? 9.746 0.994 5.237 1.00 0.00 40 GLN A C 10
ATOM 14604 O O . GLN A 1 40 ? 9.114 0.304 6.038 1.00 0.00 40 GLN A O 10
ATOM 14618 N N . THR A 1 41 ? 10.801 1.722 5.585 1.00 0.00 41 THR A N 10
ATOM 14619 C CA . THR A 1 41 ? 11.289 1.755 6.958 1.00 0.00 41 THR A CA 10
ATOM 14620 C C . THR A 1 41 ? 10.250 2.367 7.896 1.00 0.00 41 THR A C 10
ATOM 14621 O O . THR A 1 41 ? 10.265 2.115 9.101 1.00 0.00 41 THR A O 10
ATOM 14632 N N . ARG A 1 42 ? 9.350 3.172 7.338 1.00 0.00 42 ARG A N 10
ATOM 14633 C CA . ARG A 1 42 ? 8.307 3.818 8.129 1.00 0.00 42 ARG A CA 10
ATOM 14634 C C . ARG A 1 42 ? 7.265 2.804 8.600 1.00 0.00 42 ARG A C 10
ATOM 14635 O O . ARG A 1 42 ? 6.541 3.050 9.565 1.00 0.00 42 ARG A O 10
ATOM 14656 N N . ALA A 1 43 ? 7.193 1.666 7.915 1.00 0.00 43 ALA A N 10
ATOM 14657 C CA . ALA A 1 43 ? 6.238 0.624 8.270 1.00 0.00 43 ALA A CA 10
ATOM 14658 C C . ALA A 1 43 ? 6.523 0.071 9.662 1.00 0.00 43 ALA A C 10
ATOM 14659 O O . ALA A 1 43 ? 7.335 -0.839 9.826 1.00 0.00 43 ALA A O 10
ATOM 14666 N N . THR A 1 44 ? 5.849 0.629 10.662 1.00 0.00 44 THR A N 10
ATOM 14667 C CA . THR A 1 44 ? 6.029 0.194 12.042 1.00 0.00 44 THR A CA 10
ATOM 14668 C C . THR A 1 44 ? 4.826 -0.611 12.519 1.00 0.00 44 THR A C 10
ATOM 14669 O O . THR A 1 44 ? 4.959 -1.517 13.342 1.00 0.00 44 THR A O 10
ATOM 14680 N N . THR A 1 45 ? 3.651 -0.275 11.998 1.00 0.00 45 THR A N 10
ATOM 14681 C CA . THR A 1 45 ? 2.424 -0.968 12.370 1.00 0.00 45 THR A CA 10
ATOM 14682 C C . THR A 1 45 ? 1.422 -0.954 11.220 1.00 0.00 45 THR A C 10
ATOM 14683 O O . THR A 1 45 ? 1.690 -0.396 10.157 1.00 0.00 45 THR A O 10
ATOM 14694 N N . LEU A 1 46 ? 0.266 -1.573 11.441 1.00 0.00 46 LEU A N 10
ATOM 14695 C CA . LEU A 1 46 ? -0.777 -1.632 10.422 1.00 0.00 46 LEU A CA 10
ATOM 14696 C C . LEU A 1 46 ? -1.189 -0.230 9.984 1.00 0.00 46 LEU A C 10
ATOM 14697 O O . LEU A 1 46 ? -1.419 0.019 8.800 1.00 0.00 46 LEU A O 10
ATOM 14713 N N . GLN A 1 47 ? -1.279 0.684 10.945 1.00 0.00 47 GLN A N 10
ATOM 14714 C CA . GLN A 1 47 ? -1.661 2.060 10.657 1.00 0.00 47 GLN A CA 10
ATOM 14715 C C . GLN A 1 47 ? -0.622 2.734 9.768 1.00 0.00 47 GLN A C 10
ATOM 14716 O O . GLN A 1 47 ? -0.957 3.565 8.924 1.00 0.00 47 GLN A O 10
ATOM 14730 N N . ALA A 1 48 ? 0.641 2.368 9.963 1.00 0.00 48 ALA A N 10
ATOM 14731 C CA . ALA A 1 48 ? 1.730 2.933 9.177 1.00 0.00 48 ALA A CA 10
ATOM 14732 C C . ALA A 1 48 ? 1.682 2.429 7.739 1.00 0.00 48 ALA A C 10
ATOM 14733 O O . ALA A 1 48 ? 1.951 3.177 6.799 1.00 0.00 48 ALA A O 10
ATOM 14740 N N . CYS A 1 49 ? 1.335 1.156 7.576 1.00 0.00 49 CYS A N 10
ATOM 14741 C CA . CYS A 1 49 ? 1.247 0.552 6.253 1.00 0.00 49 CYS A CA 10
ATOM 14742 C C . CYS A 1 49 ? 0.183 1.247 5.411 1.00 0.00 49 CYS A C 10
ATOM 14743 O O . CYS A 1 49 ? 0.425 1.608 4.260 1.00 0.00 49 CYS A O 10
ATOM 14751 N N . LEU A 1 50 ? -0.996 1.435 5.996 1.00 0.00 50 LEU A N 10
ATOM 14752 C CA . LEU A 1 50 ? -2.097 2.091 5.301 1.00 0.00 50 LEU A CA 10
ATOM 14753 C C . LEU A 1 50 ? -1.748 3.541 4.985 1.00 0.00 50 LEU A C 10
ATOM 14754 O O . LEU A 1 50 ? -1.916 3.998 3.855 1.00 0.00 50 LEU A O 10
ATOM 14770 N N . ASP A 1 51 ? -1.257 4.258 5.991 1.00 0.00 51 ASP A N 10
ATOM 14771 C CA . ASP A 1 51 ? -0.880 5.656 5.819 1.00 0.00 51 ASP A CA 10
ATOM 14772 C C . ASP A 1 51 ? 0.223 5.793 4.775 1.00 0.00 51 ASP A C 10
ATOM 14773 O O . ASP A 1 51 ? 0.245 6.750 4.002 1.00 0.00 51 ASP A O 10
ATOM 14782 N N . GLU A 1 52 ? 1.135 4.827 4.758 1.00 0.00 52 GLU A N 10
ATOM 14783 C CA . GLU A 1 52 ? 2.241 4.836 3.807 1.00 0.00 52 GLU A CA 10
ATOM 14784 C C . GLU A 1 52 ? 1.722 4.760 2.376 1.00 0.00 52 GLU A C 10
ATOM 14785 O O . GLU A 1 52 ? 2.189 5.484 1.496 1.00 0.00 52 GLU A O 10
ATOM 14797 N N . ALA A 1 53 ? 0.752 3.880 2.150 1.00 0.00 53 ALA A N 10
ATOM 14798 C CA . ALA A 1 53 ? 0.167 3.710 0.826 1.00 0.00 53 ALA A CA 10
ATOM 14799 C C . ALA A 1 53 ? -0.540 4.983 0.375 1.00 0.00 53 ALA A C 10
ATOM 14800 O O . ALA A 1 53 ? -0.434 5.389 -0.782 1.00 0.00 53 ALA A O 10
ATOM 14807 N N . GLY A 1 54 ? -1.260 5.612 1.299 1.00 0.00 54 GLY A N 10
ATOM 14808 C CA . GLY A 1 54 ? -1.973 6.835 0.980 1.00 0.00 54 GLY A CA 10
ATOM 14809 C C . GLY A 1 54 ? -1.037 7.955 0.571 1.00 0.00 54 GLY A C 10
ATOM 14810 O O . GLY A 1 54 ? -1.335 8.717 -0.350 1.00 0.00 54 GLY A O 10
ATOM 14814 N N . ASP A 1 55 ? 0.098 8.053 1.254 1.00 0.00 55 ASP A N 10
ATOM 14815 C CA . ASP A 1 55 ? 1.083 9.085 0.956 1.00 0.00 55 ASP A CA 10
ATOM 14816 C C . ASP A 1 55 ? 1.875 8.728 -0.298 1.00 0.00 55 ASP A C 10
ATOM 14817 O O . ASP A 1 55 ? 2.298 9.607 -1.049 1.00 0.00 55 ASP A O 10
ATOM 14826 N N . ASN A 1 56 ? 2.068 7.431 -0.518 1.00 0.00 56 ASN A N 10
ATOM 14827 C CA . ASN A 1 56 ? 2.805 6.955 -1.682 1.00 0.00 56 ASN A CA 10
ATOM 14828 C C . ASN A 1 56 ? 2.004 7.188 -2.959 1.00 0.00 56 ASN A C 10
ATOM 14829 O O . ASN A 1 56 ? 2.522 7.720 -3.942 1.00 0.00 56 ASN A O 10
ATOM 14840 N N . LEU A 1 57 ? 0.737 6.788 -2.936 1.00 0.00 57 LEU A N 10
ATOM 14841 C CA . LEU A 1 57 ? -0.139 6.953 -4.090 1.00 0.00 57 LEU A CA 10
ATOM 14842 C C . LEU A 1 57 ? -0.394 8.430 -4.369 1.00 0.00 57 LEU A C 10
ATOM 14843 O O . LEU A 1 57 ? -0.403 8.862 -5.522 1.00 0.00 57 LEU A O 10
ATOM 14859 N N . ALA A 1 58 ? -0.599 9.202 -3.306 1.00 0.00 58 ALA A N 10
ATOM 14860 C CA . ALA A 1 58 ? -0.851 10.631 -3.438 1.00 0.00 58 ALA A CA 10
ATOM 14861 C C . ALA A 1 58 ? 0.337 11.336 -4.082 1.00 0.00 58 ALA A C 10
ATOM 14862 O O . ALA A 1 58 ? 0.176 12.111 -5.025 1.00 0.00 58 ALA A O 10
ATOM 14869 N N . ALA A 1 59 ? 1.531 11.059 -3.569 1.00 0.00 59 ALA A N 10
ATOM 14870 C CA . ALA A 1 59 ? 2.748 11.663 -4.097 1.00 0.00 59 ALA A CA 10
ATOM 14871 C C . ALA A 1 59 ? 3.052 11.143 -5.497 1.00 0.00 59 ALA A C 10
ATOM 14872 O O . ALA A 1 59 ? 3.654 11.841 -6.313 1.00 0.00 59 ALA A O 10
ATOM 14879 N N . LEU A 1 60 ? 2.629 9.913 -5.770 1.00 0.00 60 LEU A N 10
ATOM 14880 C CA . LEU A 1 60 ? 2.853 9.298 -7.073 1.00 0.00 60 LEU A CA 10
ATOM 14881 C C . LEU A 1 60 ? 2.103 10.054 -8.165 1.00 0.00 60 LEU A C 10
ATOM 14882 O O . LEU A 1 60 ? 2.676 10.404 -9.197 1.00 0.00 60 LEU A O 10
ATOM 14898 N N . ARG A 1 61 ? 0.819 10.303 -7.930 1.00 0.00 61 ARG A N 10
ATOM 14899 C CA . ARG A 1 61 ? -0.010 11.019 -8.893 1.00 0.00 61 ARG A CA 10
ATOM 14900 C C . ARG A 1 61 ? 0.419 12.478 -9.002 1.00 0.00 61 ARG A C 10
ATOM 14901 O O . ARG A 1 61 ? 0.343 13.080 -10.072 1.00 0.00 61 ARG A O 10
ATOM 14922 N N . HIS A 1 62 ? 0.869 13.041 -7.885 1.00 0.00 62 HIS A N 10
ATOM 14923 C CA . HIS A 1 62 ? 1.311 14.431 -7.852 1.00 0.00 62 HIS A CA 10
ATOM 14924 C C . HIS A 1 62 ? 2.697 14.580 -8.474 1.00 0.00 62 HIS A C 10
ATOM 14925 O O . HIS A 1 62 ? 3.047 15.645 -8.984 1.00 0.00 62 HIS A O 10
ATOM 14940 N N . ALA A 1 63 ? 3.483 13.508 -8.424 1.00 0.00 63 ALA A N 10
ATOM 14941 C CA . ALA A 1 63 ? 4.832 13.519 -8.979 1.00 0.00 63 ALA A CA 10
ATOM 14942 C C . ALA A 1 63 ? 4.834 13.981 -10.434 1.00 0.00 63 ALA A C 10
ATOM 14943 O O . ALA A 1 63 ? 5.810 14.562 -10.908 1.00 0.00 63 ALA A O 10
ATOM 14950 N N . VAL A 1 64 ? 3.737 13.719 -11.137 1.00 0.00 64 VAL A N 10
ATOM 14951 C CA . VAL A 1 64 ? 3.618 14.108 -12.537 1.00 0.00 64 VAL A CA 10
ATOM 14952 C C . VAL A 1 64 ? 3.770 15.617 -12.704 1.00 0.00 64 VAL A C 10
ATOM 14953 O O . VAL A 1 64 ? 4.315 16.089 -13.702 1.00 0.00 64 VAL A O 10
ATOM 14966 N N . GLU A 1 65 ? 3.283 16.367 -11.722 1.00 0.00 65 GLU A N 10
ATOM 14967 C CA . GLU A 1 65 ? 3.363 17.823 -11.759 1.00 0.00 65 GLU A CA 10
ATOM 14968 C C . GLU A 1 65 ? 4.781 18.303 -11.457 1.00 0.00 65 GLU A C 10
ATOM 14969 O O . GLU A 1 65 ? 5.175 19.395 -11.866 1.00 0.00 65 GLU A O 10
ATOM 14981 N N . GLN A 1 66 ? 5.542 17.483 -10.739 1.00 0.00 66 GLN A N 10
ATOM 14982 C CA . GLN A 1 66 ? 6.914 17.831 -10.383 1.00 0.00 66 GLN A CA 10
ATOM 14983 C C . GLN A 1 66 ? 7.911 17.239 -11.379 1.00 0.00 66 GLN A C 10
ATOM 14984 O O . GLN A 1 66 ? 9.090 17.079 -11.066 1.00 0.00 66 GLN A O 10
ATOM 14998 N N . GLN A 1 67 ? 7.433 16.918 -12.579 1.00 0.00 67 GLN A N 10
ATOM 14999 C CA . GLN A 1 67 ? 8.288 16.347 -13.614 1.00 0.00 67 GLN A CA 10
ATOM 15000 C C . GLN A 1 67 ? 8.964 15.070 -13.123 1.00 0.00 67 GLN A C 10
ATOM 15001 O O . GLN A 1 67 ? 10.129 14.815 -13.426 1.00 0.00 67 GLN A O 10
ATOM 15015 N N . GLN A 1 68 ? 8.223 14.270 -12.362 1.00 0.00 68 GLN A N 10
ATOM 15016 C CA . GLN A 1 68 ? 8.749 13.019 -11.828 1.00 0.00 68 GLN A CA 10
ATOM 15017 C C . GLN A 1 68 ? 8.107 11.822 -12.522 1.00 0.00 68 GLN A C 10
ATOM 15018 O O . GLN A 1 68 ? 7.833 10.799 -11.893 1.00 0.00 68 GLN A O 10
ATOM 15032 N N . LEU A 1 69 ? 7.869 11.959 -13.822 1.00 0.00 69 LEU A N 10
ATOM 15033 C CA . LEU A 1 69 ? 7.257 10.894 -14.609 1.00 0.00 69 LEU A CA 10
ATOM 15034 C C . LEU A 1 69 ? 8.037 9.584 -14.478 1.00 0.00 69 LEU A C 10
ATOM 15035 O O . LEU A 1 69 ? 7.475 8.559 -14.094 1.00 0.00 69 LEU A O 10
ATOM 15051 N N . PRO A 1 70 ? 9.346 9.593 -14.797 1.00 0.00 70 PRO A N 10
ATOM 15052 C CA . PRO A 1 70 ? 10.184 8.391 -14.709 1.00 0.00 70 PRO A CA 10
ATOM 15053 C C . PRO A 1 70 ? 10.252 7.836 -13.290 1.00 0.00 70 PRO A C 10
ATOM 15054 O O . PRO A 1 70 ? 10.468 6.640 -13.091 1.00 0.00 70 PRO A O 10
ATOM 15065 N N . GLN A 1 71 ? 10.064 8.710 -12.306 1.00 0.00 71 GLN A N 10
ATOM 15066 C CA . GLN A 1 71 ? 10.103 8.304 -10.906 1.00 0.00 71 GLN A CA 10
ATOM 15067 C C . GLN A 1 71 ? 8.846 7.523 -10.530 1.00 0.00 71 GLN A C 10
ATOM 15068 O O . GLN A 1 71 ? 8.871 6.680 -9.634 1.00 0.00 71 GLN A O 10
ATOM 15082 N N . VAL A 1 72 ? 7.747 7.811 -11.222 1.00 0.00 72 VAL A N 10
ATOM 15083 C CA . VAL A 1 72 ? 6.480 7.138 -10.962 1.00 0.00 72 VAL A CA 10
ATOM 15084 C C . VAL A 1 72 ? 6.619 5.625 -11.103 1.00 0.00 72 VAL A C 10
ATOM 15085 O O . VAL A 1 72 ? 5.904 4.863 -10.453 1.00 0.00 72 VAL A O 10
ATOM 15098 N N . ALA A 1 73 ? 7.544 5.197 -11.956 1.00 0.00 73 ALA A N 10
ATOM 15099 C CA . ALA A 1 73 ? 7.776 3.775 -12.182 1.00 0.00 73 ALA A CA 10
ATOM 15100 C C . ALA A 1 73 ? 8.189 3.075 -10.892 1.00 0.00 73 ALA A C 10
ATOM 15101 O O . ALA A 1 73 ? 7.632 2.038 -10.531 1.00 0.00 73 ALA A O 10
ATOM 15108 N N . TRP A 1 74 ? 9.169 3.648 -10.201 1.00 0.00 74 TRP A N 10
ATOM 15109 C CA . TRP A 1 74 ? 9.658 3.078 -8.951 1.00 0.00 74 TRP A CA 10
ATOM 15110 C C . TRP A 1 74 ? 8.587 3.142 -7.866 1.00 0.00 74 TRP A C 10
ATOM 15111 O O . TRP A 1 74 ? 8.279 2.139 -7.223 1.00 0.00 74 TRP A O 10
ATOM 15132 N N . LEU A 1 75 ? 8.022 4.329 -7.669 1.00 0.00 75 LEU A N 10
ATOM 15133 C CA . LEU A 1 75 ? 6.985 4.524 -6.662 1.00 0.00 75 LEU A CA 10
ATOM 15134 C C . LEU A 1 75 ? 5.780 3.632 -6.942 1.00 0.00 75 LEU A C 10
ATOM 15135 O O . LEU A 1 75 ? 5.114 3.163 -6.019 1.00 0.00 75 LEU A O 10
ATOM 15151 N N . ALA A 1 76 ? 5.505 3.402 -8.221 1.00 0.00 76 ALA A N 10
ATOM 15152 C CA . ALA A 1 76 ? 4.380 2.567 -8.624 1.00 0.00 76 ALA A CA 10
ATOM 15153 C C . ALA A 1 76 ? 4.573 1.127 -8.163 1.00 0.00 76 ALA A C 10
ATOM 15154 O O . ALA A 1 76 ? 3.691 0.543 -7.532 1.00 0.00 76 ALA A O 10
ATOM 15161 N N . GLU A 1 77 ? 5.731 0.559 -8.481 1.00 0.00 77 GLU A N 10
ATOM 15162 C CA . GLU A 1 77 ? 6.039 -0.814 -8.099 1.00 0.00 77 GLU A CA 10
ATOM 15163 C C . GLU A 1 77 ? 6.006 -0.978 -6.582 1.00 0.00 77 GLU A C 10
ATOM 15164 O O . GLU A 1 77 ? 5.592 -2.017 -6.068 1.00 0.00 77 GLU A O 10
ATOM 15176 N N . HIS A 1 78 ? 6.443 0.057 -5.871 1.00 0.00 78 HIS A N 10
ATOM 15177 C CA . HIS A 1 78 ? 6.462 0.029 -4.413 1.00 0.00 78 HIS A CA 10
ATOM 15178 C C . HIS A 1 78 ? 5.044 0.019 -3.851 1.00 0.00 78 HIS A C 10
ATOM 15179 O O . HIS A 1 78 ? 4.777 -0.604 -2.823 1.00 0.00 78 HIS A O 10
ATOM 15194 N N . LEU A 1 79 ? 4.139 0.714 -4.532 1.00 0.00 79 LEU A N 10
ATOM 15195 C CA . LEU A 1 79 ? 2.747 0.785 -4.102 1.00 0.00 79 LEU A CA 10
ATOM 15196 C C . LEU A 1 79 ? 2.053 -0.561 -4.284 1.00 0.00 79 LEU A C 10
ATOM 15197 O O . LEU A 1 79 ? 1.335 -1.025 -3.398 1.00 0.00 79 LEU A O 10
ATOM 15213 N N . ALA A 1 80 ? 2.270 -1.181 -5.439 1.00 0.00 80 ALA A N 10
ATOM 15214 C CA . ALA A 1 80 ? 1.665 -2.473 -5.738 1.00 0.00 80 ALA A CA 10
ATOM 15215 C C . ALA A 1 80 ? 2.197 -3.558 -4.807 1.00 0.00 80 ALA A C 10
ATOM 15216 O O . ALA A 1 80 ? 1.484 -4.500 -4.464 1.00 0.00 80 ALA A O 10
ATOM 15223 N N . ALA A 1 81 ? 3.455 -3.418 -4.401 1.00 0.00 81 ALA A N 10
ATOM 15224 C CA . ALA A 1 81 ? 4.082 -4.387 -3.509 1.00 0.00 81 ALA A CA 10
ATOM 15225 C C . ALA A 1 81 ? 3.515 -4.281 -2.098 1.00 0.00 81 ALA A C 10
ATOM 15226 O O . ALA A 1 81 ? 3.076 -5.275 -1.518 1.00 0.00 81 ALA A O 10
ATOM 15233 N N . GLN A 1 82 ? 3.526 -3.070 -1.550 1.00 0.00 82 GLN A N 10
ATOM 15234 C CA . GLN A 1 82 ? 3.011 -2.836 -0.205 1.00 0.00 82 GLN A CA 10
ATOM 15235 C C . GLN A 1 82 ? 1.520 -3.151 -0.133 1.00 0.00 82 GLN A C 10
ATOM 15236 O O . GLN A 1 82 ? 1.019 -3.598 0.899 1.00 0.00 82 GLN A O 10
ATOM 15250 N N . LEU A 1 83 ? 0.818 -2.917 -1.236 1.00 0.00 83 LEU A N 10
ATOM 15251 C CA . LEU A 1 83 ? -0.613 -3.177 -1.302 1.00 0.00 83 LEU A CA 10
ATOM 15252 C C . LEU A 1 83 ? -0.889 -4.675 -1.201 1.00 0.00 83 LEU A C 10
ATOM 15253 O O . LEU A 1 83 ? -1.724 -5.111 -0.409 1.00 0.00 83 LEU A O 10
ATOM 15269 N N . GLU A 1 84 ? -0.180 -5.457 -2.009 1.00 0.00 84 GLU A N 10
ATOM 15270 C CA . GLU A 1 84 ? -0.347 -6.905 -2.009 1.00 0.00 84 GLU A CA 10
ATOM 15271 C C . GLU A 1 84 ? 0.073 -7.500 -0.669 1.00 0.00 84 GLU A C 10
ATOM 15272 O O . GLU A 1 84 ? -0.460 -8.522 -0.237 1.00 0.00 84 GLU A O 10
ATOM 15284 N N . ALA A 1 85 ? 1.032 -6.853 -0.014 1.00 0.00 85 ALA A N 10
ATOM 15285 C CA . ALA A 1 85 ? 1.522 -7.317 1.278 1.00 0.00 85 ALA A CA 10
ATOM 15286 C C . ALA A 1 85 ? 0.437 -7.216 2.344 1.00 0.00 85 ALA A C 10
ATOM 15287 O O . ALA A 1 85 ? 0.209 -8.157 3.104 1.00 0.00 85 ALA A O 10
ATOM 15294 N N . ILE A 1 86 ? -0.231 -6.067 2.394 1.00 0.00 86 ILE A N 10
ATOM 15295 C CA . ILE A 1 86 ? -1.294 -5.844 3.366 1.00 0.00 86 ILE A CA 10
ATOM 15296 C C . ILE A 1 86 ? -2.468 -6.786 3.118 1.00 0.00 86 ILE A C 10
ATOM 15297 O O . ILE A 1 86 ? -3.045 -7.336 4.056 1.00 0.00 86 ILE A O 10
ATOM 15313 N N . ALA A 1 87 ? -2.816 -6.970 1.848 1.00 0.00 87 ALA A N 10
ATOM 15314 C CA . ALA A 1 87 ? -3.920 -7.847 1.479 1.00 0.00 87 ALA A CA 10
ATOM 15315 C C . ALA A 1 87 ? -3.578 -9.306 1.763 1.00 0.00 87 ALA A C 10
ATOM 15316 O O . ALA A 1 87 ? -4.360 -10.028 2.382 1.00 0.00 87 ALA A O 10
ATOM 15323 N N . ARG A 1 88 ? -2.404 -9.732 1.309 1.00 0.00 88 ARG A N 10
ATOM 15324 C CA . ARG A 1 88 ? -1.957 -11.104 1.516 1.00 0.00 88 ARG A CA 10
ATOM 15325 C C . ARG A 1 88 ? -1.833 -11.416 3.004 1.00 0.00 88 ARG A C 10
ATOM 15326 O O . ARG A 1 88 ? -2.244 -12.483 3.460 1.00 0.00 88 ARG A O 10
ATOM 15347 N N . GLU A 1 89 ? -1.266 -10.478 3.754 1.00 0.00 89 GLU A N 10
ATOM 15348 C CA . GLU A 1 89 ? -1.089 -10.652 5.191 1.00 0.00 89 GLU A CA 10
ATOM 15349 C C . GLU A 1 89 ? -2.434 -10.842 5.886 1.00 0.00 89 GLU A C 10
ATOM 15350 O O . GLU A 1 89 ? -2.613 -11.776 6.668 1.00 0.00 89 GLU A O 10
ATOM 15362 N N . ALA A 1 90 ? -3.375 -9.951 5.594 1.00 0.00 90 ALA A N 10
ATOM 15363 C CA . ALA A 1 90 ? -4.704 -10.019 6.190 1.00 0.00 90 ALA A CA 10
ATOM 15364 C C . ALA A 1 90 ? -5.387 -11.341 5.857 1.00 0.00 90 ALA A C 10
ATOM 15365 O O . ALA A 1 90 ? -6.169 -11.864 6.651 1.00 0.00 90 ALA A O 10
ATOM 15372 N N . SER A 1 91 ? -5.086 -11.877 4.679 1.00 0.00 91 SER A N 10
ATOM 15373 C CA . SER A 1 91 ? -5.671 -13.140 4.242 1.00 0.00 91 SER A CA 10
ATOM 15374 C C . SER A 1 91 ? -5.084 -14.310 5.026 1.00 0.00 91 SER A C 10
ATOM 15375 O O . SER A 1 91 ? -5.785 -15.272 5.342 1.00 0.00 91 SER A O 10
ATOM 15383 N N . ALA A 1 92 ? -3.795 -14.220 5.337 1.00 0.00 92 ALA A N 10
ATOM 15384 C CA . ALA A 1 92 ? -3.115 -15.271 6.083 1.00 0.00 92 ALA A CA 10
ATOM 15385 C C . ALA A 1 92 ? -3.611 -15.330 7.524 1.00 0.00 92 ALA A C 10
ATOM 15386 O O . ALA A 1 92 ? -4.025 -16.384 8.006 1.00 0.00 92 ALA A O 10
ATOM 15393 N N . TRP A 1 93 ? -3.567 -14.190 8.207 1.00 0.00 93 TRP A N 10
ATOM 15394 C CA . TRP A 1 93 ? -4.013 -14.111 9.595 1.00 0.00 93 TRP A CA 10
ATOM 15395 C C . TRP A 1 93 ? -5.504 -14.420 9.714 1.00 0.00 93 TRP A C 10
ATOM 15396 O O . TRP A 1 93 ? -5.999 -14.717 10.801 1.00 0.00 93 TRP A O 10
ATOM 15417 N N . SER A 1 94 ? -6.218 -14.347 8.591 1.00 0.00 94 SER A N 10
ATOM 15418 C CA . SER A 1 94 ? -7.652 -14.618 8.575 1.00 0.00 94 SER A CA 10
ATOM 15419 C C . SER A 1 94 ? -7.974 -15.931 9.284 1.00 0.00 94 SER A C 10
ATOM 15420 O O . SER A 1 94 ? -7.079 -16.720 9.587 1.00 0.00 94 SER A O 10
ATOM 15428 N N . LEU A 1 95 ? -9.258 -16.156 9.547 1.00 0.00 95 LEU A N 10
ATOM 15429 C CA . LEU A 1 95 ? -9.699 -17.371 10.222 1.00 0.00 95 LEU A CA 10
ATOM 15430 C C . LEU A 1 95 ? -9.107 -17.457 11.626 1.00 0.00 95 LEU A C 10
ATOM 15431 O O . LEU A 1 95 ? -8.809 -18.545 12.119 1.00 0.00 95 LEU A O 10
ATOM 15447 N N . ARG A 1 96 ? -8.941 -16.302 12.263 1.00 0.00 96 ARG A N 10
ATOM 15448 C CA . ARG A 1 96 ? -8.386 -16.245 13.610 1.00 0.00 96 ARG A CA 10
ATOM 15449 C C . ARG A 1 96 ? -8.805 -14.958 14.317 1.00 0.00 96 ARG A C 10
ATOM 15450 O O . ARG A 1 96 ? -8.095 -14.458 15.189 1.00 0.00 96 ARG A O 10
ATOM 15471 N N . GLU A 1 97 ? -9.963 -14.428 13.934 1.00 0.00 97 GLU A N 10
ATOM 15472 C CA . GLU A 1 97 ? -10.478 -13.201 14.531 1.00 0.00 97 GLU A CA 10
ATOM 15473 C C . GLU A 1 97 ? -9.479 -12.057 14.382 1.00 0.00 97 GLU A C 10
ATOM 15474 O O . GLU A 1 97 ? -9.404 -11.171 15.233 1.00 0.00 97 GLU A O 10
ATOM 15486 N N . TRP A 1 98 ? -8.713 -12.084 13.296 1.00 0.00 98 TRP A N 10
ATOM 15487 C CA . TRP A 1 98 ? -7.720 -11.049 13.036 1.00 0.00 98 TRP A CA 10
ATOM 15488 C C . TRP A 1 98 ? -8.271 -9.991 12.085 1.00 0.00 98 TRP A C 10
ATOM 15489 O O . TRP A 1 98 ? -8.242 -8.797 12.449 1.00 0.00 98 TRP A O 10
ATOM 15511 N N . MET A 1 1 ? -2.459 -5.429 -18.895 1.00 0.00 1 MET A N 11
ATOM 15512 C CA . MET A 1 1 ? -2.774 -4.534 -20.041 1.00 0.00 1 MET A CA 11
ATOM 15513 C C . MET A 1 1 ? -3.667 -3.377 -19.607 1.00 0.00 1 MET A C 11
ATOM 15514 O O . MET A 1 1 ? -4.481 -3.515 -18.694 1.00 0.00 1 MET A O 11
ATOM 15527 N N . LYS A 1 2 ? -3.510 -2.235 -20.270 1.00 0.00 2 LYS A N 11
ATOM 15528 C CA . LYS A 1 2 ? -4.302 -1.052 -19.954 1.00 0.00 2 LYS A CA 11
ATOM 15529 C C . LYS A 1 2 ? -4.066 -0.606 -18.515 1.00 0.00 2 LYS A C 11
ATOM 15530 O O . LYS A 1 2 ? -4.670 -1.137 -17.583 1.00 0.00 2 LYS A O 11
ATOM 15549 N N . THR A 1 3 ? -3.185 0.373 -18.342 1.00 0.00 3 THR A N 11
ATOM 15550 C CA . THR A 1 3 ? -2.869 0.892 -17.016 1.00 0.00 3 THR A CA 11
ATOM 15551 C C . THR A 1 3 ? -4.090 1.551 -16.381 1.00 0.00 3 THR A C 11
ATOM 15552 O O . THR A 1 3 ? -4.216 1.596 -15.158 1.00 0.00 3 THR A O 11
ATOM 15563 N N . ALA A 1 4 ? -4.987 2.061 -17.220 1.00 0.00 4 ALA A N 11
ATOM 15564 C CA . ALA A 1 4 ? -6.197 2.717 -16.738 1.00 0.00 4 ALA A CA 11
ATOM 15565 C C . ALA A 1 4 ? -7.128 1.722 -16.052 1.00 0.00 4 ALA A C 11
ATOM 15566 O O . ALA A 1 4 ? -7.892 2.088 -15.159 1.00 0.00 4 ALA A O 11
ATOM 15573 N N . LEU A 1 5 ? -7.061 0.464 -16.476 1.00 0.00 5 LEU A N 11
ATOM 15574 C CA . LEU A 1 5 ? -7.900 -0.581 -15.903 1.00 0.00 5 LEU A CA 11
ATOM 15575 C C . LEU A 1 5 ? -7.413 -0.972 -14.511 1.00 0.00 5 LEU A C 11
ATOM 15576 O O . LEU A 1 5 ? -8.181 -0.965 -13.549 1.00 0.00 5 LEU A O 11
ATOM 15592 N N . LEU A 1 6 ? -6.133 -1.315 -14.412 1.00 0.00 6 LEU A N 11
ATOM 15593 C CA . LEU A 1 6 ? -5.544 -1.711 -13.138 1.00 0.00 6 LEU A CA 11
ATOM 15594 C C . LEU A 1 6 ? -5.605 -0.568 -12.129 1.00 0.00 6 LEU A C 11
ATOM 15595 O O . LEU A 1 6 ? -5.695 -0.797 -10.923 1.00 0.00 6 LEU A O 11
ATOM 15611 N N . LEU A 1 7 ? -5.555 0.662 -12.630 1.00 0.00 7 LEU A N 11
ATOM 15612 C CA . LEU A 1 7 ? -5.604 1.840 -11.771 1.00 0.00 7 LEU A CA 11
ATOM 15613 C C . LEU A 1 7 ? -6.911 1.885 -10.984 1.00 0.00 7 LEU A C 11
ATOM 15614 O O . LEU A 1 7 ? -6.918 2.177 -9.788 1.00 0.00 7 LEU A O 11
ATOM 15630 N N . GLU A 1 8 ? -8.015 1.594 -11.664 1.00 0.00 8 GLU A N 11
ATOM 15631 C CA . GLU A 1 8 ? -9.328 1.602 -11.030 1.00 0.00 8 GLU A CA 11
ATOM 15632 C C . GLU A 1 8 ? -9.387 0.598 -9.884 1.00 0.00 8 GLU A C 11
ATOM 15633 O O . GLU A 1 8 ? -9.957 0.877 -8.829 1.00 0.00 8 GLU A O 11
ATOM 15645 N N . LYS A 1 9 ? -8.794 -0.572 -10.099 1.00 0.00 9 LYS A N 11
ATOM 15646 C CA . LYS A 1 9 ? -8.780 -1.619 -9.084 1.00 0.00 9 LYS A CA 11
ATOM 15647 C C . LYS A 1 9 ? -7.921 -1.210 -7.891 1.00 0.00 9 LYS A C 11
ATOM 15648 O O . LYS A 1 9 ? -8.325 -1.368 -6.739 1.00 0.00 9 LYS A O 11
ATOM 15667 N N . LEU A 1 10 ? -6.735 -0.684 -8.176 1.00 0.00 10 LEU A N 11
ATOM 15668 C CA . LEU A 1 10 ? -5.818 -0.252 -7.128 1.00 0.00 10 LEU A CA 11
ATOM 15669 C C . LEU A 1 10 ? -6.447 0.842 -6.271 1.00 0.00 10 LEU A C 11
ATOM 15670 O O . LEU A 1 10 ? -6.208 0.915 -5.066 1.00 0.00 10 LEU A O 11
ATOM 15686 N N . GLU A 1 11 ? -7.251 1.692 -6.901 1.00 0.00 11 GLU A N 11
ATOM 15687 C CA . GLU A 1 11 ? -7.913 2.783 -6.196 1.00 0.00 11 GLU A CA 11
ATOM 15688 C C . GLU A 1 11 ? -9.036 2.255 -5.308 1.00 0.00 11 GLU A C 11
ATOM 15689 O O . GLU A 1 11 ? -9.122 2.600 -4.129 1.00 0.00 11 GLU A O 11
ATOM 15701 N N . GLY A 1 12 ? -9.894 1.418 -5.882 1.00 0.00 12 GLY A N 11
ATOM 15702 C CA . GLY A 1 12 ? -10.999 0.857 -5.128 1.00 0.00 12 GLY A CA 11
ATOM 15703 C C . GLY A 1 12 ? -10.535 -0.002 -3.968 1.00 0.00 12 GLY A C 11
ATOM 15704 O O . GLY A 1 12 ? -10.984 0.176 -2.836 1.00 0.00 12 GLY A O 11
ATOM 15708 N N . GLN A 1 13 ? -9.635 -0.938 -4.251 1.00 0.00 13 GLN A N 11
ATOM 15709 C CA . GLN A 1 13 ? -9.110 -1.829 -3.222 1.00 0.00 13 GLN A CA 11
ATOM 15710 C C . GLN A 1 13 ? -8.379 -1.040 -2.140 1.00 0.00 13 GLN A C 11
ATOM 15711 O O . GLN A 1 13 ? -8.501 -1.338 -0.951 1.00 0.00 13 GLN A O 11
ATOM 15725 N N . LEU A 1 14 ? -7.619 -0.034 -2.558 1.00 0.00 14 LEU A N 11
ATOM 15726 C CA . LEU A 1 14 ? -6.868 0.796 -1.624 1.00 0.00 14 LEU A CA 11
ATOM 15727 C C . LEU A 1 14 ? -7.809 1.611 -0.742 1.00 0.00 14 LEU A C 11
ATOM 15728 O O . LEU A 1 14 ? -7.638 1.673 0.475 1.00 0.00 14 LEU A O 11
ATOM 15744 N N . ALA A 1 15 ? -8.803 2.234 -1.367 1.00 0.00 15 ALA A N 11
ATOM 15745 C CA . ALA A 1 15 ? -9.772 3.047 -0.642 1.00 0.00 15 ALA A CA 11
ATOM 15746 C C . ALA A 1 15 ? -10.513 2.219 0.402 1.00 0.00 15 ALA A C 11
ATOM 15747 O O . ALA A 1 15 ? -10.687 2.651 1.542 1.00 0.00 15 ALA A O 11
ATOM 15754 N N . THR A 1 16 ? -10.949 1.028 0.006 1.00 0.00 16 THR A N 11
ATOM 15755 C CA . THR A 1 16 ? -11.673 0.139 0.907 1.00 0.00 16 THR A CA 11
ATOM 15756 C C . THR A 1 16 ? -10.761 -0.376 2.016 1.00 0.00 16 THR A C 11
ATOM 15757 O O . THR A 1 16 ? -11.171 -0.480 3.172 1.00 0.00 16 THR A O 11
ATOM 15768 N N . LEU A 1 17 ? -9.523 -0.699 1.656 1.00 0.00 17 LEU A N 11
ATOM 15769 C CA . LEU A 1 17 ? -8.554 -1.205 2.621 1.00 0.00 17 LEU A CA 11
ATOM 15770 C C . LEU A 1 17 ? -8.153 -0.118 3.614 1.00 0.00 17 LEU A C 11
ATOM 15771 O O . LEU A 1 17 ? -7.948 -0.389 4.797 1.00 0.00 17 LEU A O 11
ATOM 15787 N N . ARG A 1 18 ? -8.040 1.112 3.124 1.00 0.00 18 ARG A N 11
ATOM 15788 C CA . ARG A 1 18 ? -7.662 2.239 3.969 1.00 0.00 18 ARG A CA 11
ATOM 15789 C C . ARG A 1 18 ? -8.815 2.649 4.881 1.00 0.00 18 ARG A C 11
ATOM 15790 O O . ARG A 1 18 ? -8.598 3.140 5.989 1.00 0.00 18 ARG A O 11
ATOM 15811 N N . GLN A 1 19 ? -10.041 2.444 4.409 1.00 0.00 19 GLN A N 11
ATOM 15812 C CA . GLN A 1 19 ? -11.225 2.793 5.184 1.00 0.00 19 GLN A CA 11
ATOM 15813 C C . GLN A 1 19 ? -11.521 1.729 6.236 1.00 0.00 19 GLN A C 11
ATOM 15814 O O . GLN A 1 19 ? -11.987 2.039 7.333 1.00 0.00 19 GLN A O 11
ATOM 15828 N N . ARG A 1 20 ? -11.246 0.474 5.895 1.00 0.00 20 ARG A N 11
ATOM 15829 C CA . ARG A 1 20 ? -11.482 -0.636 6.811 1.00 0.00 20 ARG A CA 11
ATOM 15830 C C . ARG A 1 20 ? -10.340 -0.767 7.814 1.00 0.00 20 ARG A C 11
ATOM 15831 O O . ARG A 1 20 ? -10.565 -1.032 8.996 1.00 0.00 20 ARG A O 11
ATOM 15852 N N . CYS A 1 21 ? -9.114 -0.582 7.335 1.00 0.00 21 CYS A N 11
ATOM 15853 C CA . CYS A 1 21 ? -7.936 -0.681 8.190 1.00 0.00 21 CYS A CA 11
ATOM 15854 C C . CYS A 1 21 ? -7.553 0.679 8.771 1.00 0.00 21 CYS A C 11
ATOM 15855 O O . CYS A 1 21 ? -6.456 0.847 9.304 1.00 0.00 21 CYS A O 11
ATOM 15863 N N . ALA A 1 22 ? -8.458 1.649 8.666 1.00 0.00 22 ALA A N 11
ATOM 15864 C CA . ALA A 1 22 ? -8.202 2.988 9.183 1.00 0.00 22 ALA A CA 11
ATOM 15865 C C . ALA A 1 22 ? -8.082 2.976 10.705 1.00 0.00 22 ALA A C 11
ATOM 15866 O O . ALA A 1 22 ? -7.044 3.342 11.256 1.00 0.00 22 ALA A O 11
ATOM 15873 N N . PRO A 1 23 ? -9.147 2.554 11.410 1.00 0.00 23 PRO A N 11
ATOM 15874 C CA . PRO A 1 23 ? -9.154 2.498 12.874 1.00 0.00 23 PRO A CA 11
ATOM 15875 C C . PRO A 1 23 ? -8.445 1.259 13.417 1.00 0.00 23 PRO A C 11
ATOM 15876 O O . PRO A 1 23 ? -9.015 0.504 14.205 1.00 0.00 23 PRO A O 11
ATOM 15887 N N . VAL A 1 24 ? -7.202 1.054 12.992 1.00 0.00 24 VAL A N 11
ATOM 15888 C CA . VAL A 1 24 ? -6.423 -0.096 13.438 1.00 0.00 24 VAL A CA 11
ATOM 15889 C C . VAL A 1 24 ? -5.111 0.331 14.098 1.00 0.00 24 VAL A C 11
ATOM 15890 O O . VAL A 1 24 ? -4.283 -0.511 14.444 1.00 0.00 24 VAL A O 11
ATOM 15903 N N . SER A 1 25 ? -4.924 1.637 14.269 1.00 0.00 25 SER A N 11
ATOM 15904 C CA . SER A 1 25 ? -3.710 2.159 14.886 1.00 0.00 25 SER A CA 11
ATOM 15905 C C . SER A 1 25 ? -3.588 1.696 16.335 1.00 0.00 25 SER A C 11
ATOM 15906 O O . SER A 1 25 ? -2.484 1.550 16.859 1.00 0.00 25 SER A O 11
ATOM 15914 N N . GLN A 1 26 ? -4.729 1.469 16.979 1.00 0.00 26 GLN A N 11
ATOM 15915 C CA . GLN A 1 26 ? -4.747 1.027 18.369 1.00 0.00 26 GLN A CA 11
ATOM 15916 C C . GLN A 1 26 ? -4.326 -0.436 18.486 1.00 0.00 26 GLN A C 11
ATOM 15917 O O . GLN A 1 26 ? -3.750 -0.846 19.494 1.00 0.00 26 GLN A O 11
ATOM 15931 N N . PHE A 1 27 ? -4.619 -1.218 17.452 1.00 0.00 27 PHE A N 11
ATOM 15932 C CA . PHE A 1 27 ? -4.271 -2.636 17.444 1.00 0.00 27 PHE A CA 11
ATOM 15933 C C . PHE A 1 27 ? -3.374 -2.975 16.256 1.00 0.00 27 PHE A C 11
ATOM 15934 O O . PHE A 1 27 ? -3.357 -4.112 15.784 1.00 0.00 27 PHE A O 11
ATOM 15951 N N . ALA A 1 28 ? -2.630 -1.983 15.777 1.00 0.00 28 ALA A N 11
ATOM 15952 C CA . ALA A 1 28 ? -1.734 -2.180 14.644 1.00 0.00 28 ALA A CA 11
ATOM 15953 C C . ALA A 1 28 ? -0.451 -2.886 15.069 1.00 0.00 28 ALA A C 11
ATOM 15954 O O . ALA A 1 28 ? 0.271 -2.411 15.946 1.00 0.00 28 ALA A O 11
ATOM 15961 N N . THR A 1 29 ? -0.171 -4.023 14.440 1.00 0.00 29 THR A N 11
ATOM 15962 C CA . THR A 1 29 ? 1.026 -4.796 14.750 1.00 0.00 29 THR A CA 11
ATOM 15963 C C . THR A 1 29 ? 1.523 -5.545 13.517 1.00 0.00 29 THR A C 11
ATOM 15964 O O . THR A 1 29 ? 0.774 -6.296 12.892 1.00 0.00 29 THR A O 11
ATOM 15975 N N . LEU A 1 30 ? 2.790 -5.338 13.173 1.00 0.00 30 LEU A N 11
ATOM 15976 C CA . LEU A 1 30 ? 3.384 -5.997 12.014 1.00 0.00 30 LEU A CA 11
ATOM 15977 C C . LEU A 1 30 ? 4.178 -7.229 12.437 1.00 0.00 30 LEU A C 11
ATOM 15978 O O . LEU A 1 30 ? 4.742 -7.272 13.530 1.00 0.00 30 LEU A O 11
ATOM 15994 N N . SER A 1 31 ? 4.215 -8.230 11.564 1.00 0.00 31 SER A N 11
ATOM 15995 C CA . SER A 1 31 ? 4.937 -9.465 11.845 1.00 0.00 31 SER A CA 11
ATOM 15996 C C . SER A 1 31 ? 6.437 -9.282 11.636 1.00 0.00 31 SER A C 11
ATOM 15997 O O . SER A 1 31 ? 6.891 -8.217 11.217 1.00 0.00 31 SER A O 11
ATOM 16005 N N . ALA A 1 32 ? 7.201 -10.328 11.933 1.00 0.00 32 ALA A N 11
ATOM 16006 C CA . ALA A 1 32 ? 8.651 -10.287 11.781 1.00 0.00 32 ALA A CA 11
ATOM 16007 C C . ALA A 1 32 ? 9.076 -10.536 10.333 1.00 0.00 32 ALA A C 11
ATOM 16008 O O . ALA A 1 32 ? 10.268 -10.573 10.029 1.00 0.00 32 ALA A O 11
ATOM 16015 N N . ARG A 1 33 ? 8.100 -10.706 9.442 1.00 0.00 33 ARG A N 11
ATOM 16016 C CA . ARG A 1 33 ? 8.389 -10.951 8.034 1.00 0.00 33 ARG A CA 11
ATOM 16017 C C . ARG A 1 33 ? 8.377 -9.650 7.232 1.00 0.00 33 ARG A C 11
ATOM 16018 O O . ARG A 1 33 ? 8.207 -9.666 6.013 1.00 0.00 33 ARG A O 11
ATOM 16039 N N . PHE A 1 34 ? 8.556 -8.526 7.920 1.00 0.00 34 PHE A N 11
ATOM 16040 C CA . PHE A 1 34 ? 8.565 -7.225 7.270 1.00 0.00 34 PHE A CA 11
ATOM 16041 C C . PHE A 1 34 ? 9.735 -7.106 6.300 1.00 0.00 34 PHE A C 11
ATOM 16042 O O . PHE A 1 34 ? 10.828 -7.609 6.564 1.00 0.00 34 PHE A O 11
ATOM 16059 N N . ASP A 1 35 ? 9.500 -6.435 5.176 1.00 0.00 35 ASP A N 11
ATOM 16060 C CA . ASP A 1 35 ? 10.535 -6.247 4.167 1.00 0.00 35 ASP A CA 11
ATOM 16061 C C . ASP A 1 35 ? 10.903 -4.773 4.038 1.00 0.00 35 ASP A C 11
ATOM 16062 O O . ASP A 1 35 ? 10.033 -3.920 3.862 1.00 0.00 35 ASP A O 11
ATOM 16071 N N . ARG A 1 36 ? 12.195 -4.479 4.128 1.00 0.00 36 ARG A N 11
ATOM 16072 C CA . ARG A 1 36 ? 12.676 -3.106 4.023 1.00 0.00 36 ARG A CA 11
ATOM 16073 C C . ARG A 1 36 ? 12.499 -2.572 2.604 1.00 0.00 36 ARG A C 11
ATOM 16074 O O . ARG A 1 36 ? 12.363 -1.366 2.398 1.00 0.00 36 ARG A O 11
ATOM 16095 N N . HIS A 1 37 ? 12.502 -3.476 1.630 1.00 0.00 37 HIS A N 11
ATOM 16096 C CA . HIS A 1 37 ? 12.344 -3.093 0.231 1.00 0.00 37 HIS A CA 11
ATOM 16097 C C . HIS A 1 37 ? 10.870 -2.917 -0.126 1.00 0.00 37 HIS A C 11
ATOM 16098 O O . HIS A 1 37 ? 10.528 -2.142 -1.019 1.00 0.00 37 HIS A O 11
ATOM 16113 N N . LEU A 1 38 ? 10.002 -3.641 0.573 1.00 0.00 38 LEU A N 11
ATOM 16114 C CA . LEU A 1 38 ? 8.567 -3.563 0.324 1.00 0.00 38 LEU A CA 11
ATOM 16115 C C . LEU A 1 38 ? 7.916 -2.498 1.200 1.00 0.00 38 LEU A C 11
ATOM 16116 O O . LEU A 1 38 ? 6.924 -1.881 0.810 1.00 0.00 38 LEU A O 11
ATOM 16132 N N . PHE A 1 39 ? 8.477 -2.288 2.386 1.00 0.00 39 PHE A N 11
ATOM 16133 C CA . PHE A 1 39 ? 7.948 -1.298 3.317 1.00 0.00 39 PHE A CA 11
ATOM 16134 C C . PHE A 1 39 ? 8.927 -0.145 3.503 1.00 0.00 39 PHE A C 11
ATOM 16135 O O . PHE A 1 39 ? 10.099 -0.247 3.140 1.00 0.00 39 PHE A O 11
ATOM 16152 N N . GLN A 1 40 ? 8.438 0.952 4.072 1.00 0.00 40 GLN A N 11
ATOM 16153 C CA . GLN A 1 40 ? 9.268 2.126 4.308 1.00 0.00 40 GLN A CA 11
ATOM 16154 C C . GLN A 1 40 ? 9.904 2.073 5.693 1.00 0.00 40 GLN A C 11
ATOM 16155 O O . GLN A 1 40 ? 9.615 1.176 6.485 1.00 0.00 40 GLN A O 11
ATOM 16169 N N . THR A 1 41 ? 10.770 3.040 5.979 1.00 0.00 41 THR A N 11
ATOM 16170 C CA . THR A 1 41 ? 11.447 3.103 7.269 1.00 0.00 41 THR A CA 11
ATOM 16171 C C . THR A 1 41 ? 10.455 3.386 8.393 1.00 0.00 41 THR A C 11
ATOM 16172 O O . THR A 1 41 ? 10.673 2.991 9.539 1.00 0.00 41 THR A O 11
ATOM 16183 N N . ARG A 1 42 ? 9.367 4.074 8.061 1.00 0.00 42 ARG A N 11
ATOM 16184 C CA . ARG A 1 42 ? 8.345 4.409 9.046 1.00 0.00 42 ARG A CA 11
ATOM 16185 C C . ARG A 1 42 ? 7.210 3.388 9.036 1.00 0.00 42 ARG A C 11
ATOM 16186 O O . ARG A 1 42 ? 6.100 3.678 9.484 1.00 0.00 42 ARG A O 11
ATOM 16207 N N . ALA A 1 43 ? 7.491 2.193 8.524 1.00 0.00 43 ALA A N 11
ATOM 16208 C CA . ALA A 1 43 ? 6.490 1.135 8.462 1.00 0.00 43 ALA A CA 11
ATOM 16209 C C . ALA A 1 43 ? 6.826 0.006 9.430 1.00 0.00 43 ALA A C 11
ATOM 16210 O O . ALA A 1 43 ? 7.617 -0.882 9.112 1.00 0.00 43 ALA A O 11
ATOM 16217 N N . THR A 1 44 ? 6.223 0.047 10.613 1.00 0.00 44 THR A N 11
ATOM 16218 C CA . THR A 1 44 ? 6.463 -0.974 11.627 1.00 0.00 44 THR A CA 11
ATOM 16219 C C . THR A 1 44 ? 5.153 -1.562 12.152 1.00 0.00 44 THR A C 11
ATOM 16220 O O . THR A 1 44 ? 5.162 -2.392 13.062 1.00 0.00 44 THR A O 11
ATOM 16231 N N . THR A 1 45 ? 4.029 -1.136 11.579 1.00 0.00 45 THR A N 11
ATOM 16232 C CA . THR A 1 45 ? 2.724 -1.632 12.002 1.00 0.00 45 THR A CA 11
ATOM 16233 C C . THR A 1 45 ? 1.689 -1.470 10.892 1.00 0.00 45 THR A C 11
ATOM 16234 O O . THR A 1 45 ? 1.981 -0.917 9.831 1.00 0.00 45 THR A O 11
ATOM 16245 N N . LEU A 1 46 ? 0.478 -1.959 11.145 1.00 0.00 46 LEU A N 11
ATOM 16246 C CA . LEU A 1 46 ? -0.603 -1.872 10.169 1.00 0.00 46 LEU A CA 11
ATOM 16247 C C . LEU A 1 46 ? -0.880 -0.421 9.788 1.00 0.00 46 LEU A C 11
ATOM 16248 O O . LEU A 1 46 ? -0.865 -0.065 8.609 1.00 0.00 46 LEU A O 11
ATOM 16264 N N . GLN A 1 47 ? -1.130 0.414 10.792 1.00 0.00 47 GLN A N 11
ATOM 16265 C CA . GLN A 1 47 ? -1.407 1.826 10.560 1.00 0.00 47 GLN A CA 11
ATOM 16266 C C . GLN A 1 47 ? -0.255 2.484 9.809 1.00 0.00 47 GLN A C 11
ATOM 16267 O O . GLN A 1 47 ? -0.460 3.402 9.015 1.00 0.00 47 GLN A O 11
ATOM 16281 N N . ALA A 1 48 ? 0.958 2.002 10.061 1.00 0.00 48 ALA A N 11
ATOM 16282 C CA . ALA A 1 48 ? 2.143 2.537 9.404 1.00 0.00 48 ALA A CA 11
ATOM 16283 C C . ALA A 1 48 ? 2.080 2.303 7.900 1.00 0.00 48 ALA A C 11
ATOM 16284 O O . ALA A 1 48 ? 2.412 3.186 7.108 1.00 0.00 48 ALA A O 11
ATOM 16291 N N . CYS A 1 49 ? 1.648 1.107 7.512 1.00 0.00 49 CYS A N 11
ATOM 16292 C CA . CYS A 1 49 ? 1.536 0.755 6.102 1.00 0.00 49 CYS A CA 11
ATOM 16293 C C . CYS A 1 49 ? 0.445 1.578 5.426 1.00 0.00 49 CYS A C 11
ATOM 16294 O O . CYS A 1 49 ? 0.588 1.990 4.274 1.00 0.00 49 CYS A O 11
ATOM 16302 N N . LEU A 1 50 ? -0.643 1.816 6.150 1.00 0.00 50 LEU A N 11
ATOM 16303 C CA . LEU A 1 50 ? -1.757 2.594 5.622 1.00 0.00 50 LEU A CA 11
ATOM 16304 C C . LEU A 1 50 ? -1.320 4.023 5.319 1.00 0.00 50 LEU A C 11
ATOM 16305 O O . LEU A 1 50 ? -1.580 4.547 4.236 1.00 0.00 50 LEU A O 11
ATOM 16321 N N . ASP A 1 51 ? -0.652 4.648 6.284 1.00 0.00 51 ASP A N 11
ATOM 16322 C CA . ASP A 1 51 ? -0.175 6.015 6.119 1.00 0.00 51 ASP A CA 11
ATOM 16323 C C . ASP A 1 51 ? 0.849 6.094 4.992 1.00 0.00 51 ASP A C 11
ATOM 16324 O O . ASP A 1 51 ? 0.939 7.102 4.291 1.00 0.00 51 ASP A O 11
ATOM 16333 N N . GLU A 1 52 ? 1.616 5.022 4.823 1.00 0.00 52 GLU A N 11
ATOM 16334 C CA . GLU A 1 52 ? 2.631 4.966 3.778 1.00 0.00 52 GLU A CA 11
ATOM 16335 C C . GLU A 1 52 ? 1.983 4.997 2.398 1.00 0.00 52 GLU A C 11
ATOM 16336 O O . GLU A 1 52 ? 2.433 5.715 1.505 1.00 0.00 52 GLU A O 11
ATOM 16348 N N . ALA A 1 53 ? 0.920 4.216 2.233 1.00 0.00 53 ALA A N 11
ATOM 16349 C CA . ALA A 1 53 ? 0.206 4.155 0.964 1.00 0.00 53 ALA A CA 11
ATOM 16350 C C . ALA A 1 53 ? -0.394 5.512 0.614 1.00 0.00 53 ALA A C 11
ATOM 16351 O O . ALA A 1 53 ? -0.339 5.949 -0.536 1.00 0.00 53 ALA A O 11
ATOM 16358 N N . GLY A 1 54 ? -0.963 6.176 1.615 1.00 0.00 54 GLY A N 11
ATOM 16359 C CA . GLY A 1 54 ? -1.562 7.479 1.394 1.00 0.00 54 GLY A CA 11
ATOM 16360 C C . GLY A 1 54 ? -0.546 8.512 0.949 1.00 0.00 54 GLY A C 11
ATOM 16361 O O . GLY A 1 54 ? -0.832 9.344 0.088 1.00 0.00 54 GLY A O 11
ATOM 16365 N N . ASP A 1 55 ? 0.645 8.456 1.535 1.00 0.00 55 ASP A N 11
ATOM 16366 C CA . ASP A 1 55 ? 1.711 9.391 1.193 1.00 0.00 55 ASP A CA 11
ATOM 16367 C C . ASP A 1 55 ? 2.356 9.011 -0.135 1.00 0.00 55 ASP A C 11
ATOM 16368 O O . ASP A 1 55 ? 2.809 9.874 -0.887 1.00 0.00 55 ASP A O 11
ATOM 16377 N N . ASN A 1 56 ? 2.392 7.712 -0.417 1.00 0.00 56 ASN A N 11
ATOM 16378 C CA . ASN A 1 56 ? 2.979 7.214 -1.655 1.00 0.00 56 ASN A CA 11
ATOM 16379 C C . ASN A 1 56 ? 2.117 7.596 -2.855 1.00 0.00 56 ASN A C 11
ATOM 16380 O O . ASN A 1 56 ? 2.622 8.088 -3.864 1.00 0.00 56 ASN A O 11
ATOM 16391 N N . LEU A 1 57 ? 0.813 7.366 -2.736 1.00 0.00 57 LEU A N 11
ATOM 16392 C CA . LEU A 1 57 ? -0.119 7.688 -3.810 1.00 0.00 57 LEU A CA 11
ATOM 16393 C C . LEU A 1 57 ? -0.236 9.197 -3.990 1.00 0.00 57 LEU A C 11
ATOM 16394 O O . LEU A 1 57 ? -0.315 9.694 -5.114 1.00 0.00 57 LEU A O 11
ATOM 16410 N N . ALA A 1 58 ? -0.244 9.922 -2.876 1.00 0.00 58 ALA A N 11
ATOM 16411 C CA . ALA A 1 58 ? -0.347 11.375 -2.912 1.00 0.00 58 ALA A CA 11
ATOM 16412 C C . ALA A 1 58 ? 0.830 11.985 -3.665 1.00 0.00 58 ALA A C 11
ATOM 16413 O O . ALA A 1 58 ? 0.647 12.799 -4.571 1.00 0.00 58 ALA A O 11
ATOM 16420 N N . ALA A 1 59 ? 2.039 11.582 -3.287 1.00 0.00 59 ALA A N 11
ATOM 16421 C CA . ALA A 1 59 ? 3.247 12.084 -3.929 1.00 0.00 59 ALA A CA 11
ATOM 16422 C C . ALA A 1 59 ? 3.361 11.564 -5.358 1.00 0.00 59 ALA A C 11
ATOM 16423 O O . ALA A 1 59 ? 3.934 12.223 -6.225 1.00 0.00 59 ALA A O 11
ATOM 16430 N N . LEU A 1 60 ? 2.810 10.378 -5.595 1.00 0.00 60 LEU A N 11
ATOM 16431 C CA . LEU A 1 60 ? 2.847 9.769 -6.919 1.00 0.00 60 LEU A CA 11
ATOM 16432 C C . LEU A 1 60 ? 1.990 10.559 -7.903 1.00 0.00 60 LEU A C 11
ATOM 16433 O O . LEU A 1 60 ? 2.416 10.845 -9.022 1.00 0.00 60 LEU A O 11
ATOM 16449 N N . ARG A 1 61 ? 0.781 10.911 -7.476 1.00 0.00 61 ARG A N 11
ATOM 16450 C CA . ARG A 1 61 ? -0.135 11.671 -8.318 1.00 0.00 61 ARG A CA 11
ATOM 16451 C C . ARG A 1 61 ? 0.390 13.084 -8.548 1.00 0.00 61 ARG A C 11
ATOM 16452 O O . ARG A 1 61 ? 0.225 13.651 -9.628 1.00 0.00 61 ARG A O 11
ATOM 16473 N N . HIS A 1 62 ? 1.025 13.646 -7.526 1.00 0.00 62 HIS A N 11
ATOM 16474 C CA . HIS A 1 62 ? 1.579 14.992 -7.616 1.00 0.00 62 HIS A CA 11
ATOM 16475 C C . HIS A 1 62 ? 2.883 14.988 -8.407 1.00 0.00 62 HIS A C 11
ATOM 16476 O O . HIS A 1 62 ? 3.226 15.969 -9.067 1.00 0.00 62 HIS A O 11
ATOM 16491 N N . ALA A 1 63 ? 3.608 13.876 -8.332 1.00 0.00 63 ALA A N 11
ATOM 16492 C CA . ALA A 1 63 ? 4.878 13.739 -9.035 1.00 0.00 63 ALA A CA 11
ATOM 16493 C C . ALA A 1 63 ? 4.702 13.927 -10.539 1.00 0.00 63 ALA A C 11
ATOM 16494 O O . ALA A 1 63 ? 5.494 14.615 -11.183 1.00 0.00 63 ALA A O 11
ATOM 16501 N N . VAL A 1 64 ? 3.663 13.312 -11.094 1.00 0.00 64 VAL A N 11
ATOM 16502 C CA . VAL A 1 64 ? 3.394 13.416 -12.525 1.00 0.00 64 VAL A CA 11
ATOM 16503 C C . VAL A 1 64 ? 3.255 14.873 -12.956 1.00 0.00 64 VAL A C 11
ATOM 16504 O O . VAL A 1 64 ? 3.538 15.220 -14.103 1.00 0.00 64 VAL A O 11
ATOM 16517 N N . GLU A 1 65 ? 2.822 15.722 -12.030 1.00 0.00 65 GLU A N 11
ATOM 16518 C CA . GLU A 1 65 ? 2.650 17.141 -12.314 1.00 0.00 65 GLU A CA 11
ATOM 16519 C C . GLU A 1 65 ? 4.000 17.850 -12.374 1.00 0.00 65 GLU A C 11
ATOM 16520 O O . GLU A 1 65 ? 4.169 18.825 -13.106 1.00 0.00 65 GLU A O 11
ATOM 16532 N N . GLN A 1 66 ? 4.959 17.355 -11.597 1.00 0.00 66 GLN A N 11
ATOM 16533 C CA . GLN A 1 66 ? 6.294 17.942 -11.561 1.00 0.00 66 GLN A CA 11
ATOM 16534 C C . GLN A 1 66 ? 7.260 17.172 -12.460 1.00 0.00 66 GLN A C 11
ATOM 16535 O O . GLN A 1 66 ? 8.476 17.246 -12.284 1.00 0.00 66 GLN A O 11
ATOM 16549 N N . GLN A 1 67 ? 6.713 16.436 -13.423 1.00 0.00 67 GLN A N 11
ATOM 16550 C CA . GLN A 1 67 ? 7.530 15.658 -14.348 1.00 0.00 67 GLN A CA 11
ATOM 16551 C C . GLN A 1 67 ? 8.388 14.640 -13.601 1.00 0.00 67 GLN A C 11
ATOM 16552 O O . GLN A 1 67 ? 9.556 14.434 -13.934 1.00 0.00 67 GLN A O 11
ATOM 16566 N N . GLN A 1 68 ? 7.802 14.005 -12.591 1.00 0.00 68 GLN A N 11
ATOM 16567 C CA . GLN A 1 68 ? 8.514 13.006 -11.801 1.00 0.00 68 GLN A CA 11
ATOM 16568 C C . GLN A 1 68 ? 8.176 11.597 -12.281 1.00 0.00 68 GLN A C 11
ATOM 16569 O O . GLN A 1 68 ? 8.053 10.668 -11.483 1.00 0.00 68 GLN A O 11
ATOM 16583 N N . LEU A 1 69 ? 8.027 11.447 -13.595 1.00 0.00 69 LEU A N 11
ATOM 16584 C CA . LEU A 1 69 ? 7.701 10.156 -14.194 1.00 0.00 69 LEU A CA 11
ATOM 16585 C C . LEU A 1 69 ? 8.578 9.034 -13.631 1.00 0.00 69 LEU A C 11
ATOM 16586 O O . LEU A 1 69 ? 8.063 8.026 -13.148 1.00 0.00 69 LEU A O 11
ATOM 16602 N N . PRO A 1 70 ? 9.916 9.187 -13.682 1.00 0.00 70 PRO A N 11
ATOM 16603 C CA . PRO A 1 70 ? 10.840 8.169 -13.171 1.00 0.00 70 PRO A CA 11
ATOM 16604 C C . PRO A 1 70 ? 10.605 7.865 -11.695 1.00 0.00 70 PRO A C 11
ATOM 16605 O O . PRO A 1 70 ? 10.876 6.759 -11.228 1.00 0.00 70 PRO A O 11
ATOM 16616 N N . GLN A 1 71 ? 10.096 8.853 -10.966 1.00 0.00 71 GLN A N 11
ATOM 16617 C CA . GLN A 1 71 ? 9.821 8.688 -9.543 1.00 0.00 71 GLN A CA 11
ATOM 16618 C C . GLN A 1 71 ? 8.526 7.910 -9.327 1.00 0.00 71 GLN A C 11
ATOM 16619 O O . GLN A 1 71 ? 8.385 7.179 -8.346 1.00 0.00 71 GLN A O 11
ATOM 16633 N N . VAL A 1 72 ? 7.584 8.073 -10.251 1.00 0.00 72 VAL A N 11
ATOM 16634 C CA . VAL A 1 72 ? 6.301 7.387 -10.165 1.00 0.00 72 VAL A CA 11
ATOM 16635 C C . VAL A 1 72 ? 6.485 5.874 -10.188 1.00 0.00 72 VAL A C 11
ATOM 16636 O O . VAL A 1 72 ? 5.741 5.139 -9.539 1.00 0.00 72 VAL A O 11
ATOM 16649 N N . ALA A 1 73 ? 7.480 5.414 -10.940 1.00 0.00 73 ALA A N 11
ATOM 16650 C CA . ALA A 1 73 ? 7.760 3.987 -11.047 1.00 0.00 73 ALA A CA 11
ATOM 16651 C C . ALA A 1 73 ? 8.066 3.384 -9.680 1.00 0.00 73 ALA A C 11
ATOM 16652 O O . ALA A 1 73 ? 7.609 2.287 -9.358 1.00 0.00 73 ALA A O 11
ATOM 16659 N N . TRP A 1 74 ? 8.841 4.108 -8.880 1.00 0.00 74 TRP A N 11
ATOM 16660 C CA . TRP A 1 74 ? 9.207 3.645 -7.547 1.00 0.00 74 TRP A CA 11
ATOM 16661 C C . TRP A 1 74 ? 7.996 3.648 -6.620 1.00 0.00 74 TRP A C 11
ATOM 16662 O O . TRP A 1 74 ? 7.730 2.665 -5.928 1.00 0.00 74 TRP A O 11
ATOM 16683 N N . LEU A 1 75 ? 7.266 4.758 -6.611 1.00 0.00 75 LEU A N 11
ATOM 16684 C CA . LEU A 1 75 ? 6.082 4.887 -5.769 1.00 0.00 75 LEU A CA 11
ATOM 16685 C C . LEU A 1 75 ? 5.001 3.897 -6.192 1.00 0.00 75 LEU A C 11
ATOM 16686 O O . LEU A 1 75 ? 4.210 3.437 -5.369 1.00 0.00 75 LEU A O 11
ATOM 16702 N N . ALA A 1 76 ? 4.973 3.575 -7.482 1.00 0.00 76 ALA A N 11
ATOM 16703 C CA . ALA A 1 76 ? 3.989 2.642 -8.016 1.00 0.00 76 ALA A CA 11
ATOM 16704 C C . ALA A 1 76 ? 4.250 1.222 -7.525 1.00 0.00 76 ALA A C 11
ATOM 16705 O O . ALA A 1 76 ? 3.365 0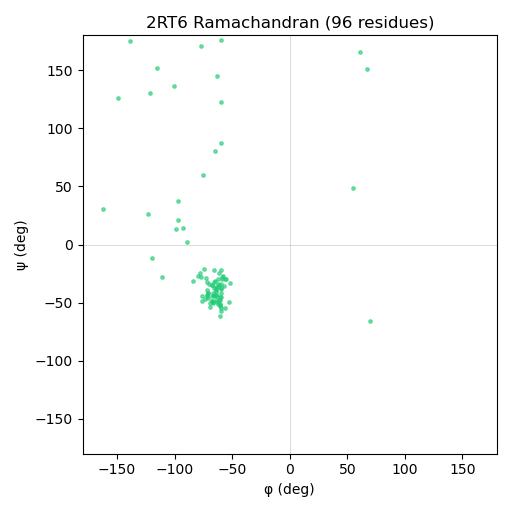.577 -6.964 1.00 0.00 76 ALA A O 11
ATOM 16712 N N . GLU A 1 77 ? 5.470 0.742 -7.741 1.00 0.00 77 GLU A N 11
ATOM 16713 C CA . GLU A 1 77 ? 5.846 -0.603 -7.321 1.00 0.00 77 GLU A CA 11
ATOM 16714 C C . GLU A 1 77 ? 5.728 -0.754 -5.808 1.00 0.00 77 GLU A C 11
ATOM 16715 O O . GLU A 1 77 ? 5.459 -1.844 -5.302 1.00 0.00 77 GLU A O 11
ATOM 16727 N N . HIS A 1 78 ? 5.933 0.346 -5.091 1.00 0.00 78 HIS A N 11
ATOM 16728 C CA . HIS A 1 78 ? 5.851 0.335 -3.635 1.00 0.00 78 HIS A CA 11
ATOM 16729 C C . HIS A 1 78 ? 4.402 0.210 -3.172 1.00 0.00 78 HIS A C 11
ATOM 16730 O O . HIS A 1 78 ? 4.106 -0.507 -2.216 1.00 0.00 78 HIS A O 11
ATOM 16745 N N . LEU A 1 79 ? 3.504 0.912 -3.855 1.00 0.00 79 LEU A N 11
ATOM 16746 C CA . LEU A 1 79 ? 2.087 0.879 -3.512 1.00 0.00 79 LEU A CA 11
ATOM 16747 C C . LEU A 1 79 ? 1.495 -0.503 -3.774 1.00 0.00 79 LEU A C 11
ATOM 16748 O O . LEU A 1 79 ? 0.732 -1.026 -2.963 1.00 0.00 79 LEU A O 11
ATOM 16764 N N . ALA A 1 80 ? 1.853 -1.089 -4.912 1.00 0.00 80 ALA A N 11
ATOM 16765 C CA . ALA A 1 80 ? 1.357 -2.409 -5.279 1.00 0.00 80 ALA A CA 11
ATOM 16766 C C . ALA A 1 80 ? 1.835 -3.468 -4.291 1.00 0.00 80 ALA A C 11
ATOM 16767 O O . ALA A 1 80 ? 1.060 -4.320 -3.856 1.00 0.00 80 ALA A O 11
ATOM 16774 N N . ALA A 1 81 ? 3.116 -3.408 -3.941 1.00 0.00 81 ALA A N 11
ATOM 16775 C CA . ALA A 1 81 ? 3.697 -4.362 -3.004 1.00 0.00 81 ALA A CA 11
ATOM 16776 C C . ALA A 1 81 ? 3.121 -4.177 -1.605 1.00 0.00 81 ALA A C 11
ATOM 16777 O O . ALA A 1 81 ? 2.994 -5.136 -0.844 1.00 0.00 81 ALA A O 11
ATOM 16784 N N . GLN A 1 82 ? 2.775 -2.938 -1.271 1.00 0.00 82 GLN A N 11
ATOM 16785 C CA . GLN A 1 82 ? 2.213 -2.628 0.038 1.00 0.00 82 GLN A CA 11
ATOM 16786 C C . GLN A 1 82 ? 0.809 -3.209 0.179 1.00 0.00 82 GLN A C 11
ATOM 16787 O O . GLN A 1 82 ? 0.494 -3.862 1.174 1.00 0.00 82 GLN A O 11
ATOM 16801 N N . LEU A 1 83 ? -0.030 -2.965 -0.822 1.00 0.00 83 LEU A N 11
ATOM 16802 C CA . LEU A 1 83 ? -1.400 -3.464 -0.809 1.00 0.00 83 LEU A CA 11
ATOM 16803 C C . LEU A 1 83 ? -1.425 -4.988 -0.738 1.00 0.00 83 LEU A C 11
ATOM 16804 O O . LEU A 1 83 ? -2.213 -5.572 0.005 1.00 0.00 83 LEU A O 11
ATOM 16820 N N . GLU A 1 84 ? -0.557 -5.625 -1.516 1.00 0.00 84 GLU A N 11
ATOM 16821 C CA . GLU A 1 84 ? -0.479 -7.081 -1.541 1.00 0.00 84 GLU A CA 11
ATOM 16822 C C . GLU A 1 84 ? -0.010 -7.624 -0.196 1.00 0.00 84 GLU A C 11
ATOM 16823 O O . GLU A 1 84 ? -0.523 -8.632 0.291 1.00 0.00 84 GLU A O 11
ATOM 16835 N N . ALA A 1 85 ? 0.967 -6.950 0.401 1.00 0.00 85 ALA A N 11
ATOM 16836 C CA . ALA A 1 85 ? 1.506 -7.365 1.690 1.00 0.00 85 ALA A CA 11
ATOM 16837 C C . ALA A 1 85 ? 0.427 -7.351 2.768 1.00 0.00 85 ALA A C 11
ATOM 16838 O O . ALA A 1 85 ? 0.318 -8.284 3.563 1.00 0.00 85 ALA A O 11
ATOM 16845 N N . ILE A 1 86 ? -0.369 -6.286 2.789 1.00 0.00 86 ILE A N 11
ATOM 16846 C CA . ILE A 1 86 ? -1.439 -6.152 3.770 1.00 0.00 86 ILE A CA 11
ATOM 16847 C C . ILE A 1 86 ? -2.476 -7.259 3.604 1.00 0.00 86 ILE A C 11
ATOM 16848 O O . ILE A 1 86 ? -2.929 -7.851 4.583 1.00 0.00 86 ILE A O 11
ATOM 16864 N N . ALA A 1 87 ? -2.847 -7.533 2.358 1.00 0.00 87 ALA A N 11
ATOM 16865 C CA . ALA A 1 87 ? -3.831 -8.569 2.064 1.00 0.00 87 ALA A CA 11
ATOM 16866 C C . ALA A 1 87 ? -3.245 -9.960 2.283 1.00 0.00 87 ALA A C 11
ATOM 16867 O O . ALA A 1 87 ? -3.961 -10.897 2.635 1.00 0.00 87 ALA A O 11
ATOM 16874 N N . ARG A 1 88 ? -1.939 -10.086 2.071 1.00 0.00 88 ARG A N 11
ATOM 16875 C CA . ARG A 1 88 ? -1.256 -11.363 2.245 1.00 0.00 88 ARG A CA 11
ATOM 16876 C C . ARG A 1 88 ? -1.212 -11.763 3.717 1.00 0.00 88 ARG A C 11
ATOM 16877 O O . ARG A 1 88 ? -1.635 -12.858 4.086 1.00 0.00 88 ARG A O 11
ATOM 16898 N N . GLU A 1 89 ? -0.694 -10.868 4.552 1.00 0.00 89 GLU A N 11
ATOM 16899 C CA . GLU A 1 89 ? -0.593 -11.129 5.984 1.00 0.00 89 GLU A CA 11
ATOM 16900 C C . GLU A 1 89 ? -1.976 -11.258 6.614 1.00 0.00 89 GLU A C 11
ATOM 16901 O O . GLU A 1 89 ? -2.177 -12.048 7.537 1.00 0.00 89 GLU A O 11
ATOM 16913 N N . ALA A 1 90 ? -2.927 -10.479 6.110 1.00 0.00 90 ALA A N 11
ATOM 16914 C CA . ALA A 1 90 ? -4.291 -10.509 6.624 1.00 0.00 90 ALA A CA 11
ATOM 16915 C C . ALA A 1 90 ? -4.950 -11.856 6.352 1.00 0.00 90 ALA A C 11
ATOM 16916 O O . ALA A 1 90 ? -5.695 -12.374 7.185 1.00 0.00 90 ALA A O 11
ATOM 16923 N N . SER A 1 91 ? -4.671 -12.420 5.182 1.00 0.00 91 SER A N 11
ATOM 16924 C CA . SER A 1 91 ? -5.236 -13.708 4.798 1.00 0.00 91 SER A CA 11
ATOM 16925 C C . SER A 1 91 ? -4.530 -14.852 5.521 1.00 0.00 91 SER A C 11
ATOM 16926 O O . SER A 1 91 ? -5.115 -15.913 5.744 1.00 0.00 91 SER A O 11
ATOM 16934 N N . ALA A 1 92 ? -3.270 -14.632 5.882 1.00 0.00 92 ALA A N 11
ATOM 16935 C CA . ALA A 1 92 ? -2.485 -15.646 6.576 1.00 0.00 92 ALA A CA 11
ATOM 16936 C C . ALA A 1 92 ? -3.009 -15.881 7.990 1.00 0.00 92 ALA A C 11
ATOM 16937 O O . ALA A 1 92 ? -3.411 -16.991 8.336 1.00 0.00 92 ALA A O 11
ATOM 16944 N N . TRP A 1 93 ? -2.997 -14.830 8.804 1.00 0.00 93 TRP A N 11
ATOM 16945 C CA . TRP A 1 93 ? -3.468 -14.924 10.183 1.00 0.00 93 TRP A CA 11
ATOM 16946 C C . TRP A 1 93 ? -4.909 -15.422 10.238 1.00 0.00 93 TRP A C 11
ATOM 16947 O O . TRP A 1 93 ? -5.310 -16.091 11.190 1.00 0.00 93 TRP A O 11
ATOM 16968 N N . SER A 1 94 ? -5.684 -15.091 9.210 1.00 0.00 94 SER A N 11
ATOM 16969 C CA . SER A 1 94 ? -7.081 -15.505 9.143 1.00 0.00 94 SER A CA 11
ATOM 16970 C C . SER A 1 94 ? -7.568 -15.547 7.698 1.00 0.00 94 SER A C 11
ATOM 16971 O O . SER A 1 94 ? -7.061 -14.823 6.842 1.00 0.00 94 SER A O 11
ATOM 16979 N N . LEU A 1 95 ? -8.553 -16.399 7.435 1.00 0.00 95 LEU A N 11
ATOM 16980 C CA . LEU A 1 95 ? -9.107 -16.535 6.093 1.00 0.00 95 LEU A CA 11
ATOM 16981 C C . LEU A 1 95 ? -10.368 -15.689 5.936 1.00 0.00 95 LEU A C 11
ATOM 16982 O O . LEU A 1 95 ? -11.415 -16.186 5.519 1.00 0.00 95 LEU A O 11
ATOM 16998 N N . ARG A 1 96 ? -10.261 -14.407 6.271 1.00 0.00 96 ARG A N 11
ATOM 16999 C CA . ARG A 1 96 ? -11.392 -13.493 6.166 1.00 0.00 96 ARG A CA 11
ATOM 17000 C C . ARG A 1 96 ? -10.919 -12.055 5.976 1.00 0.00 96 ARG A C 11
ATOM 17001 O O . ARG A 1 96 ? -11.626 -11.108 6.322 1.00 0.00 96 ARG A O 11
ATOM 17022 N N . GLU A 1 97 ? -9.719 -11.896 5.423 1.00 0.00 97 GLU A N 11
ATOM 17023 C CA . GLU A 1 97 ? -9.153 -10.571 5.187 1.00 0.00 97 GLU A CA 11
ATOM 17024 C C . GLU A 1 97 ? -9.123 -9.751 6.475 1.00 0.00 97 GLU A C 11
ATOM 17025 O O . GLU A 1 97 ? -9.725 -8.680 6.557 1.00 0.00 97 GLU A O 11
ATOM 17037 N N . TRP A 1 98 ? -8.419 -10.263 7.478 1.00 0.00 98 TRP A N 11
ATOM 17038 C CA . TRP A 1 98 ? -8.310 -9.579 8.762 1.00 0.00 98 TRP A CA 11
ATOM 17039 C C . TRP A 1 98 ? -9.683 -9.405 9.403 1.00 0.00 98 TRP A C 11
ATOM 17040 O O . TRP A 1 98 ? -10.687 -9.772 8.757 1.00 0.00 98 TRP A O 11
ATOM 17062 N N . MET A 1 1 ? -4.959 -4.852 -21.502 1.00 0.00 1 MET A N 12
ATOM 17063 C CA . MET A 1 1 ? -3.962 -4.427 -20.484 1.00 0.00 1 MET A CA 12
ATOM 17064 C C . MET A 1 1 ? -3.599 -2.955 -20.651 1.00 0.00 1 MET A C 12
ATOM 17065 O O . MET A 1 1 ? -3.106 -2.542 -21.701 1.00 0.00 1 MET A O 12
ATOM 17078 N N . LYS A 1 2 ? -3.844 -2.169 -19.608 1.00 0.00 2 LYS A N 12
ATOM 17079 C CA . LYS A 1 2 ? -3.541 -0.743 -19.640 1.00 0.00 2 LYS A CA 12
ATOM 17080 C C . LYS A 1 2 ? -3.137 -0.242 -18.257 1.00 0.00 2 LYS A C 12
ATOM 17081 O O . LYS A 1 2 ? -3.480 -0.847 -17.241 1.00 0.00 2 LYS A O 12
ATOM 17100 N N . THR A 1 3 ? -2.405 0.866 -18.226 1.00 0.00 3 THR A N 12
ATOM 17101 C CA . THR A 1 3 ? -1.953 1.449 -16.968 1.00 0.00 3 THR A CA 12
ATOM 17102 C C . THR A 1 3 ? -3.083 2.212 -16.282 1.00 0.00 3 THR A C 12
ATOM 17103 O O . THR A 1 3 ? -3.097 2.352 -15.059 1.00 0.00 3 THR A O 12
ATOM 17114 N N . ALA A 1 4 ? -4.030 2.704 -17.077 1.00 0.00 4 ALA A N 12
ATOM 17115 C CA . ALA A 1 4 ? -5.163 3.454 -16.546 1.00 0.00 4 ALA A CA 12
ATOM 17116 C C . ALA A 1 4 ? -5.931 2.638 -15.511 1.00 0.00 4 ALA A C 12
ATOM 17117 O O . ALA A 1 4 ? -6.108 3.071 -14.372 1.00 0.00 4 ALA A O 12
ATOM 17124 N N . LEU A 1 5 ? -6.386 1.456 -15.914 1.00 0.00 5 LEU A N 12
ATOM 17125 C CA . LEU A 1 5 ? -7.137 0.581 -15.020 1.00 0.00 5 LEU A CA 12
ATOM 17126 C C . LEU A 1 5 ? -6.320 0.237 -13.778 1.00 0.00 5 LEU A C 12
ATOM 17127 O O . LEU A 1 5 ? -6.873 0.016 -12.701 1.00 0.00 5 LEU A O 12
ATOM 17143 N N . LEU A 1 6 ? -5.001 0.195 -13.936 1.00 0.00 6 LEU A N 12
ATOM 17144 C CA . LEU A 1 6 ? -4.109 -0.120 -12.826 1.00 0.00 6 LEU A CA 12
ATOM 17145 C C . LEU A 1 6 ? -4.183 0.957 -11.748 1.00 0.00 6 LEU A C 12
ATOM 17146 O O . LEU A 1 6 ? -4.331 0.656 -10.564 1.00 0.00 6 LEU A O 12
ATOM 17162 N N . LEU A 1 7 ? -4.079 2.214 -12.168 1.00 0.00 7 LEU A N 12
ATOM 17163 C CA . LEU A 1 7 ? -4.135 3.337 -11.239 1.00 0.00 7 LEU A CA 12
ATOM 17164 C C . LEU A 1 7 ? -5.513 3.437 -10.592 1.00 0.00 7 LEU A C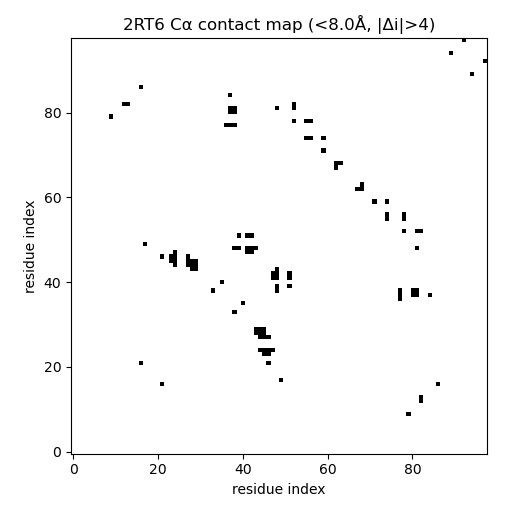 12
ATOM 17165 O O . LEU A 1 7 ? -5.636 3.795 -9.421 1.00 0.00 7 LEU A O 12
ATOM 17181 N N . GLU A 1 8 ? -6.547 3.118 -11.364 1.00 0.00 8 GLU A N 12
ATOM 17182 C CA . GLU A 1 8 ? -7.917 3.172 -10.868 1.00 0.00 8 GLU A CA 12
ATOM 17183 C C . GLU A 1 8 ? -8.139 2.135 -9.771 1.00 0.00 8 GLU A C 12
ATOM 17184 O O . GLU A 1 8 ? -8.697 2.441 -8.718 1.00 0.00 8 GLU A O 12
ATOM 17196 N N . LYS A 1 9 ? -7.698 0.908 -10.027 1.00 0.00 9 LYS A N 12
ATOM 17197 C CA . LYS A 1 9 ? -7.848 -0.175 -9.062 1.00 0.00 9 LYS A CA 12
ATOM 17198 C C . LYS A 1 9 ? -7.114 0.147 -7.764 1.00 0.00 9 LYS A C 12
ATOM 17199 O O . LYS A 1 9 ? -7.607 -0.140 -6.673 1.00 0.00 9 LYS A O 12
ATOM 17218 N N . LEU A 1 10 ? -5.934 0.744 -7.889 1.00 0.00 10 LEU A N 12
ATOM 17219 C CA . LEU A 1 10 ? -5.133 1.105 -6.725 1.00 0.00 10 LEU A CA 12
ATOM 17220 C C . LEU A 1 10 ? -5.887 2.079 -5.826 1.00 0.00 10 LEU A C 12
ATOM 17221 O O . LEU A 1 10 ? -6.035 1.845 -4.627 1.00 0.00 10 LEU A O 12
ATOM 17237 N N . GLU A 1 11 ? -6.362 3.173 -6.414 1.00 0.00 11 GLU A N 12
ATOM 17238 C CA . GLU A 1 11 ? -7.100 4.185 -5.666 1.00 0.00 11 GLU A CA 12
ATOM 17239 C C . GLU A 1 11 ? -8.361 3.592 -5.043 1.00 0.00 11 GLU A C 12
ATOM 17240 O O . GLU A 1 11 ? -8.666 3.844 -3.878 1.00 0.00 11 GLU A O 12
ATOM 17252 N N . GLY A 1 12 ? -9.090 2.806 -5.828 1.00 0.00 12 GLY A N 12
ATOM 17253 C CA . GLY A 1 12 ? -10.310 2.193 -5.336 1.00 0.00 12 GLY A CA 12
ATOM 17254 C C . GLY A 1 12 ? -10.072 1.316 -4.122 1.00 0.00 12 GLY A C 12
ATOM 17255 O O . GLY A 1 12 ? -10.812 1.388 -3.141 1.00 0.00 12 GLY A O 12
ATOM 17259 N N . GLN A 1 13 ? -9.036 0.486 -4.188 1.00 0.00 13 GLN A N 12
ATOM 17260 C CA . GLN A 1 13 ? -8.703 -0.410 -3.087 1.00 0.00 13 GLN A CA 12
ATOM 17261 C C . GLN A 1 13 ? -8.158 0.369 -1.894 1.00 0.00 13 GLN A C 12
ATOM 17262 O O . GLN A 1 13 ? -8.534 0.114 -0.750 1.00 0.00 13 GLN A O 12
ATOM 17276 N N . LEU A 1 14 ? -7.268 1.317 -2.168 1.00 0.00 14 LEU A N 12
ATOM 17277 C CA . LEU A 1 14 ? -6.669 2.131 -1.116 1.00 0.00 14 LEU A CA 12
ATOM 17278 C C . LEU A 1 14 ? -7.739 2.871 -0.318 1.00 0.00 14 LEU A C 12
ATOM 17279 O O . LEU A 1 14 ? -7.755 2.821 0.911 1.00 0.00 14 LEU A O 12
ATOM 17295 N N . ALA A 1 15 ? -8.628 3.561 -1.025 1.00 0.00 15 ALA A N 12
ATOM 17296 C CA . ALA A 1 15 ? -9.698 4.314 -0.381 1.00 0.00 15 ALA A CA 12
ATOM 17297 C C . ALA A 1 15 ? -10.589 3.406 0.460 1.00 0.00 15 ALA A C 12
ATOM 17298 O O . ALA A 1 15 ? -10.858 3.692 1.626 1.00 0.00 15 ALA A O 12
ATOM 17305 N N . THR A 1 16 ? -11.048 2.312 -0.141 1.00 0.00 16 THR A N 12
ATOM 17306 C CA . THR A 1 16 ? -11.913 1.365 0.553 1.00 0.00 16 THR A CA 12
ATOM 17307 C C . THR A 1 16 ? -11.190 0.719 1.732 1.00 0.00 16 THR A C 12
ATOM 17308 O O . THR A 1 16 ? -11.789 0.468 2.778 1.00 0.00 16 THR A O 12
ATOM 17319 N N . LEU A 1 17 ? -9.901 0.447 1.555 1.00 0.00 17 LEU A N 12
ATOM 17320 C CA . LEU A 1 17 ? -9.101 -0.175 2.604 1.00 0.00 17 LEU A CA 12
ATOM 17321 C C . LEU A 1 17 ? -8.812 0.811 3.733 1.00 0.00 17 LEU A C 12
ATOM 17322 O O . LEU A 1 17 ? -8.814 0.441 4.906 1.00 0.00 17 LEU A O 12
ATOM 17338 N N . ARG A 1 18 ? -8.561 2.064 3.371 1.00 0.00 18 ARG A N 12
ATOM 17339 C CA . ARG A 1 18 ? -8.268 3.099 4.356 1.00 0.00 18 ARG A CA 12
ATOM 17340 C C . ARG A 1 18 ? -9.524 3.495 5.129 1.00 0.00 18 ARG A C 12
ATOM 17341 O O . ARG A 1 18 ? -9.442 3.963 6.264 1.00 0.00 18 ARG A O 12
ATOM 17362 N N . GLN A 1 19 ? -10.683 3.309 4.506 1.00 0.00 19 GLN A N 12
ATOM 17363 C CA . GLN A 1 19 ? -11.952 3.652 5.138 1.00 0.00 19 GLN A CA 12
ATOM 17364 C C . GLN A 1 19 ? -12.356 2.599 6.168 1.00 0.00 19 GLN A C 12
ATOM 17365 O O . GLN A 1 19 ? -12.741 2.930 7.289 1.00 0.00 19 GLN A O 12
ATOM 17379 N N . ARG A 1 20 ? -12.269 1.331 5.778 1.00 0.00 20 ARG A N 12
ATOM 17380 C CA . ARG A 1 20 ? -12.631 0.232 6.667 1.00 0.00 20 ARG A CA 12
ATOM 17381 C C . ARG A 1 20 ? -11.493 -0.098 7.629 1.00 0.00 20 ARG A C 12
ATOM 17382 O O . ARG A 1 20 ? -11.726 -0.418 8.794 1.00 0.00 20 ARG A O 12
ATOM 17403 N N . CYS A 1 21 ? -10.262 -0.021 7.133 1.00 0.00 21 CYS A N 12
ATOM 17404 C CA . CYS A 1 21 ? -9.090 -0.316 7.951 1.00 0.00 21 CYS A CA 12
ATOM 17405 C C . CYS A 1 21 ? -8.543 0.944 8.621 1.00 0.00 21 CYS A C 12
ATOM 17406 O O . CYS A 1 21 ? -7.426 0.944 9.137 1.00 0.00 21 CYS A O 12
ATOM 17414 N N . ALA A 1 22 ? -9.331 2.016 8.610 1.00 0.00 22 ALA A N 12
ATOM 17415 C CA . ALA A 1 22 ? -8.913 3.273 9.219 1.00 0.00 22 ALA A CA 12
ATOM 17416 C C . ALA A 1 22 ? -8.706 3.113 10.724 1.00 0.00 22 ALA A C 12
ATOM 17417 O O . ALA A 1 22 ? -7.600 3.303 11.230 1.00 0.00 22 ALA A O 12
ATOM 17424 N N . PRO A 1 23 ? -9.773 2.759 11.463 1.00 0.00 23 PRO A N 12
ATOM 17425 C CA . PRO A 1 23 ? -9.701 2.576 12.915 1.00 0.00 23 PRO A CA 12
ATOM 17426 C C . PRO A 1 23 ? -9.059 1.247 13.302 1.00 0.00 23 PRO A C 12
ATOM 17427 O O . PRO A 1 23 ? -9.701 0.387 13.905 1.00 0.00 23 PRO A O 12
ATOM 17438 N N . VAL A 1 24 ? -7.787 1.084 12.951 1.00 0.00 24 VAL A N 12
ATOM 17439 C CA . VAL A 1 24 ? -7.060 -0.142 13.262 1.00 0.00 24 VAL A CA 12
ATOM 17440 C C . VAL A 1 24 ? -5.827 0.134 14.123 1.00 0.00 24 VAL A C 12
ATOM 17441 O O . VAL A 1 24 ? -5.153 -0.796 14.565 1.00 0.00 24 VAL A O 12
ATOM 17454 N N . SER A 1 25 ? -5.534 1.410 14.360 1.00 0.00 25 SER A N 12
ATOM 17455 C CA . SER A 1 25 ? -4.381 1.791 15.169 1.00 0.00 25 SER A CA 12
ATOM 17456 C C . SER A 1 25 ? -4.463 1.180 16.565 1.00 0.00 25 SER A C 12
ATOM 17457 O O . SER A 1 25 ? -3.443 0.982 17.226 1.00 0.00 25 SER A O 12
ATOM 17465 N N . GLN A 1 26 ? -5.681 0.887 17.010 1.00 0.00 26 GLN A N 12
ATOM 17466 C CA . GLN A 1 26 ? -5.892 0.301 18.329 1.00 0.00 26 GLN A CA 12
ATOM 17467 C C . GLN A 1 26 ? -5.235 -1.072 18.433 1.00 0.00 26 GLN A C 12
ATOM 17468 O O . GLN A 1 26 ? -4.477 -1.338 19.366 1.00 0.00 26 GLN A O 12
ATOM 17482 N N . PHE A 1 27 ? -5.533 -1.941 17.472 1.00 0.00 27 PHE A N 12
ATOM 17483 C CA . PHE A 1 27 ? -4.972 -3.288 17.460 1.00 0.00 27 PHE A CA 12
ATOM 17484 C C . PHE A 1 27 ? -4.080 -3.502 16.241 1.00 0.00 27 PHE A C 12
ATOM 17485 O O . PHE A 1 27 ? -3.905 -4.630 15.780 1.00 0.00 27 PHE A O 12
ATOM 17502 N N . ALA A 1 28 ? -3.516 -2.416 15.722 1.00 0.00 28 ALA A N 12
ATOM 17503 C CA . ALA A 1 28 ? -2.643 -2.493 14.558 1.00 0.00 28 ALA A CA 12
ATOM 17504 C C . ALA A 1 28 ? -1.288 -3.086 14.928 1.00 0.00 28 ALA A C 12
ATOM 17505 O O . ALA A 1 28 ? -0.590 -2.569 15.800 1.00 0.00 28 ALA A O 12
ATOM 17512 N N . THR A 1 29 ? -0.922 -4.175 14.260 1.00 0.00 29 THR A N 12
ATOM 17513 C CA . THR A 1 29 ? 0.350 -4.839 14.519 1.00 0.00 29 THR A CA 12
ATOM 17514 C C . THR A 1 29 ? 0.883 -5.506 13.255 1.00 0.00 29 THR A C 12
ATOM 17515 O O . THR A 1 29 ? 0.155 -6.216 12.561 1.00 0.00 29 THR A O 12
ATOM 17526 N N . LEU A 1 30 ? 2.158 -5.272 12.962 1.00 0.00 30 LEU A N 12
ATOM 17527 C CA . LEU A 1 30 ? 2.790 -5.849 11.781 1.00 0.00 30 LEU A CA 12
ATOM 17528 C C . LEU A 1 30 ? 3.788 -6.934 12.172 1.00 0.00 30 LEU A C 12
ATOM 17529 O O . LEU A 1 30 ? 4.480 -6.819 13.184 1.00 0.00 30 LEU A O 12
ATOM 17545 N N . SER A 1 31 ? 3.857 -7.987 11.364 1.00 0.00 31 SER A N 12
ATOM 17546 C CA . SER A 1 31 ? 4.772 -9.092 11.625 1.00 0.00 31 SER A CA 12
ATOM 17547 C C . SER A 1 31 ? 6.220 -8.615 11.606 1.00 0.00 31 SER A C 12
ATOM 17548 O O . SER A 1 31 ? 6.539 -7.594 10.996 1.00 0.00 31 SER A O 12
ATOM 17556 N N . ALA A 1 32 ? 7.093 -9.358 12.277 1.00 0.00 32 ALA A N 12
ATOM 17557 C CA . ALA A 1 32 ? 8.509 -9.010 12.337 1.00 0.00 32 ALA A CA 12
ATOM 17558 C C . ALA A 1 32 ? 9.268 -9.523 11.114 1.00 0.00 32 ALA A C 12
ATOM 17559 O O . ALA A 1 32 ? 10.483 -9.353 11.015 1.00 0.00 32 ALA A O 12
ATOM 17566 N N . ARG A 1 33 ? 8.551 -10.151 10.185 1.00 0.00 33 ARG A N 12
ATOM 17567 C CA . ARG A 1 33 ? 9.169 -10.685 8.976 1.00 0.00 33 ARG A CA 12
ATOM 17568 C C . ARG A 1 33 ? 9.039 -9.707 7.811 1.00 0.00 33 ARG A C 12
ATOM 17569 O O . ARG A 1 33 ? 9.127 -10.099 6.648 1.00 0.00 33 ARG A O 12
ATOM 17590 N N . PHE A 1 34 ? 8.827 -8.433 8.129 1.00 0.00 34 PHE A N 12
ATOM 17591 C CA . PHE A 1 34 ? 8.684 -7.406 7.109 1.00 0.00 34 PHE A CA 12
ATOM 17592 C C . PHE A 1 34 ? 9.967 -7.257 6.297 1.00 0.00 34 PHE A C 12
ATOM 17593 O O . PHE A 1 34 ? 11.057 -7.573 6.775 1.00 0.00 34 PHE A O 12
ATOM 17610 N N . ASP A 1 35 ? 9.829 -6.771 5.068 1.00 0.00 35 ASP A N 12
ATOM 17611 C CA . ASP A 1 35 ? 10.976 -6.575 4.188 1.00 0.00 35 ASP A CA 12
ATOM 17612 C C . ASP A 1 35 ? 11.082 -5.115 3.759 1.00 0.00 35 ASP A C 12
ATOM 17613 O O . ASP A 1 35 ? 10.234 -4.613 3.023 1.00 0.00 35 ASP A O 12
ATOM 17622 N N . ARG A 1 36 ? 12.127 -4.439 4.228 1.00 0.00 36 ARG A N 12
ATOM 17623 C CA . ARG A 1 36 ? 12.344 -3.033 3.897 1.00 0.00 36 ARG A CA 12
ATOM 17624 C C . ARG A 1 36 ? 12.307 -2.805 2.387 1.00 0.00 36 ARG A C 12
ATOM 17625 O O . ARG A 1 36 ? 12.005 -1.704 1.925 1.00 0.00 36 ARG A O 12
ATOM 17646 N N . HIS A 1 37 ? 12.617 -3.848 1.624 1.00 0.00 37 HIS A N 12
ATOM 17647 C CA . HIS A 1 37 ? 12.621 -3.755 0.169 1.00 0.00 37 HIS A CA 12
ATOM 17648 C C . HIS A 1 37 ? 11.203 -3.608 -0.378 1.00 0.00 37 HIS A C 12
ATOM 17649 O O . HIS A 1 37 ? 11.001 -3.067 -1.465 1.00 0.00 37 HIS A O 12
ATOM 17664 N N . LEU A 1 38 ? 10.224 -4.096 0.378 1.00 0.00 38 LEU A N 12
ATOM 17665 C CA . LEU A 1 38 ? 8.827 -4.019 -0.038 1.00 0.00 38 LEU A CA 12
ATOM 17666 C C . LEU A 1 38 ? 8.051 -3.015 0.811 1.00 0.00 38 LEU A C 12
ATOM 17667 O O . LEU A 1 38 ? 7.035 -2.475 0.374 1.00 0.00 38 LEU A O 12
ATOM 17683 N N . PHE A 1 39 ? 8.532 -2.770 2.026 1.00 0.00 39 PHE A N 12
ATOM 17684 C CA . PHE A 1 39 ? 7.879 -1.833 2.933 1.00 0.00 39 PHE A CA 12
ATOM 17685 C C . PHE A 1 39 ? 8.765 -0.621 3.197 1.00 0.00 39 PHE A C 12
ATOM 17686 O O . PHE A 1 39 ? 9.962 -0.639 2.910 1.00 0.00 39 PHE A O 12
ATOM 17703 N N . GLN A 1 40 ? 8.169 0.432 3.747 1.00 0.00 40 GLN A N 12
ATOM 17704 C CA . GLN A 1 40 ? 8.903 1.654 4.052 1.00 0.00 40 GLN A CA 12
ATOM 17705 C C . GLN A 1 40 ? 9.460 1.613 5.472 1.00 0.00 40 GLN A C 12
ATOM 17706 O O . GLN A 1 40 ? 9.188 0.682 6.230 1.00 0.00 40 GLN A O 12
ATOM 17720 N N . THR A 1 41 ? 10.241 2.629 5.825 1.00 0.00 41 THR A N 12
ATOM 17721 C CA . THR A 1 41 ? 10.836 2.709 7.154 1.00 0.00 41 THR A CA 12
ATOM 17722 C C . THR A 1 41 ? 9.767 2.948 8.216 1.00 0.00 41 THR A C 12
ATOM 17723 O O . THR A 1 41 ? 9.907 2.515 9.360 1.00 0.00 41 THR A O 12
ATOM 17734 N N . ARG A 1 42 ? 8.700 3.640 7.830 1.00 0.00 42 ARG A N 12
ATOM 17735 C CA . ARG A 1 42 ? 7.607 3.937 8.750 1.00 0.00 42 ARG A CA 12
ATOM 17736 C C . ARG A 1 42 ? 6.732 2.707 8.983 1.00 0.00 42 ARG A C 12
ATOM 17737 O O . ARG A 1 42 ? 6.014 2.627 9.979 1.00 0.00 42 ARG A O 12
ATOM 17758 N N . ALA A 1 43 ? 6.795 1.751 8.058 1.00 0.00 43 ALA A N 12
ATOM 17759 C CA . ALA A 1 43 ? 6.005 0.529 8.166 1.00 0.00 43 ALA A CA 12
ATOM 17760 C C . ALA A 1 43 ? 6.290 -0.200 9.476 1.00 0.00 43 ALA A C 12
ATOM 17761 O O . ALA A 1 43 ? 7.170 -1.058 9.541 1.00 0.00 43 ALA A O 12
ATOM 17768 N N . THR A 1 44 ? 5.539 0.148 10.516 1.00 0.00 44 THR A N 12
ATOM 17769 C CA . THR A 1 44 ? 5.710 -0.473 11.825 1.00 0.00 44 THR A CA 12
ATOM 17770 C C . THR A 1 44 ? 4.460 -1.249 12.229 1.00 0.00 44 THR A C 12
ATOM 17771 O O . THR A 1 44 ? 4.546 -2.276 12.903 1.00 0.00 44 THR A O 12
ATOM 17782 N N . THR A 1 45 ? 3.299 -0.752 11.814 1.00 0.00 45 THR A N 12
ATOM 17783 C CA . THR A 1 45 ? 2.032 -1.399 12.134 1.00 0.00 45 THR A CA 12
ATOM 17784 C C . THR A 1 45 ? 1.057 -1.293 10.966 1.00 0.00 45 THR A C 12
ATOM 17785 O O . THR A 1 45 ? 1.381 -0.724 9.923 1.00 0.00 45 THR A O 12
ATOM 17796 N N . LEU A 1 46 ? -0.139 -1.844 11.147 1.00 0.00 46 LEU A N 12
ATOM 17797 C CA . LEU A 1 46 ? -1.163 -1.812 10.108 1.00 0.00 46 LEU A CA 12
ATOM 17798 C C . LEU A 1 46 ? -1.496 -0.377 9.713 1.00 0.00 46 LEU A C 12
ATOM 17799 O O . LEU A 1 46 ? -1.524 -0.038 8.529 1.00 0.00 46 LEU A O 12
ATOM 17815 N N . GLN A 1 47 ? -1.748 0.464 10.711 1.00 0.00 47 GLN A N 12
ATOM 17816 C CA . GLN A 1 47 ? -2.080 1.863 10.467 1.00 0.00 47 GLN A CA 12
ATOM 17817 C C . GLN A 1 47 ? -0.956 2.566 9.712 1.00 0.00 47 GLN A C 12
ATOM 17818 O O . GLN A 1 47 ? -1.206 3.413 8.856 1.00 0.00 47 GLN A O 12
ATOM 17832 N N . ALA A 1 48 ? 0.282 2.206 10.035 1.00 0.00 48 ALA A N 12
ATOM 17833 C CA . ALA A 1 48 ? 1.443 2.801 9.385 1.00 0.00 48 ALA A CA 12
ATOM 17834 C C . ALA A 1 48 ? 1.498 2.422 7.910 1.00 0.00 48 ALA A C 12
ATOM 17835 O O . ALA A 1 48 ? 1.897 3.225 7.066 1.00 0.00 48 ALA A O 12
ATOM 17842 N N . CYS A 1 49 ? 1.094 1.193 7.605 1.00 0.00 49 CYS A N 12
ATOM 17843 C CA . CYS A 1 49 ? 1.096 0.707 6.231 1.00 0.00 49 CYS A CA 12
ATOM 17844 C C . CYS A 1 49 ? 0.082 1.470 5.385 1.00 0.00 49 CYS A C 12
ATOM 17845 O O . CYS A 1 49 ? 0.362 1.841 4.245 1.00 0.00 49 CYS A O 12
ATOM 17853 N N . LEU A 1 50 ? -1.098 1.702 5.952 1.00 0.00 50 LEU A N 12
ATOM 17854 C CA . LEU A 1 50 ? -2.154 2.422 5.250 1.00 0.00 50 LEU A CA 12
ATOM 17855 C C . LEU A 1 50 ? -1.708 3.839 4.905 1.00 0.00 50 LEU A C 12
ATOM 17856 O O . LEU A 1 50 ? -1.847 4.284 3.766 1.00 0.00 50 LEU A O 12
ATOM 17872 N N . ASP A 1 51 ? -1.172 4.544 5.897 1.00 0.00 51 ASP A N 12
ATOM 17873 C CA . ASP A 1 51 ? -0.705 5.911 5.697 1.00 0.00 51 ASP A CA 12
ATOM 17874 C C . ASP A 1 51 ? 0.437 5.952 4.686 1.00 0.00 51 ASP A C 12
ATOM 17875 O O . ASP A 1 51 ? 0.595 6.928 3.953 1.00 0.00 51 ASP A O 12
ATOM 17884 N N . GLU A 1 52 ? 1.230 4.886 4.653 1.00 0.00 52 GLU A N 12
ATOM 17885 C CA . GLU A 1 52 ? 2.357 4.800 3.732 1.00 0.00 52 GLU A CA 12
ATOM 17886 C C . GLU A 1 52 ? 1.876 4.785 2.285 1.00 0.00 52 GLU A C 12
ATOM 17887 O O . GLU A 1 52 ? 2.287 5.617 1.476 1.00 0.00 52 GLU A O 12
ATOM 17899 N N . ALA A 1 53 ? 1.004 3.835 1.966 1.00 0.00 53 ALA A N 12
ATOM 17900 C CA . ALA A 1 53 ? 0.467 3.713 0.616 1.00 0.00 53 ALA A CA 12
ATOM 17901 C C . ALA A 1 53 ? -0.269 4.983 0.202 1.00 0.00 53 ALA A C 12
ATOM 17902 O O . ALA A 1 53 ? -0.185 5.415 -0.947 1.00 0.00 53 ALA A O 12
ATOM 17909 N N . GLY A 1 54 ? -0.990 5.577 1.147 1.00 0.00 54 GLY A N 12
ATOM 17910 C CA . GLY A 1 54 ? -1.729 6.793 0.862 1.00 0.00 54 GLY A CA 12
ATOM 17911 C C . GLY A 1 54 ? -0.824 7.941 0.460 1.00 0.00 54 GLY A C 12
ATOM 17912 O O . GLY A 1 54 ? -1.155 8.716 -0.437 1.00 0.00 54 GLY A O 12
ATOM 17916 N N . ASP A 1 55 ? 0.321 8.049 1.126 1.00 0.00 55 ASP A N 12
ATOM 17917 C CA . ASP A 1 55 ? 1.277 9.111 0.833 1.00 0.00 55 ASP A CA 12
ATOM 17918 C C . ASP A 1 55 ? 1.986 8.850 -0.492 1.00 0.00 55 ASP A C 12
ATOM 17919 O O . ASP A 1 55 ? 2.294 9.781 -1.237 1.00 0.00 55 ASP A O 12
ATOM 17928 N N . ASN A 1 56 ? 2.242 7.578 -0.780 1.00 0.00 56 ASN A N 12
ATOM 17929 C CA . ASN A 1 56 ? 2.913 7.194 -2.016 1.00 0.00 56 ASN A CA 12
ATOM 17930 C C . ASN A 1 56 ? 2.018 7.455 -3.223 1.00 0.00 56 ASN A C 12
ATOM 17931 O O . ASN A 1 56 ? 2.466 7.994 -4.235 1.00 0.00 56 ASN A O 12
ATOM 17942 N N . LEU A 1 57 ? 0.752 7.070 -3.107 1.00 0.00 57 LEU A N 12
ATOM 17943 C CA . LEU A 1 57 ? -0.208 7.263 -4.188 1.00 0.00 57 LEU A CA 12
ATOM 17944 C C . LEU A 1 57 ? -0.413 8.748 -4.473 1.00 0.00 57 LEU A C 12
ATOM 17945 O O . LEU A 1 57 ? -0.400 9.176 -5.627 1.00 0.00 57 LEU A O 12
ATOM 17961 N N . ALA A 1 58 ? -0.603 9.528 -3.414 1.00 0.00 58 ALA A N 12
ATOM 17962 C CA . ALA A 1 58 ? -0.810 10.964 -3.549 1.00 0.00 58 ALA A CA 12
ATOM 17963 C C . ALA A 1 58 ? 0.435 11.648 -4.104 1.00 0.00 58 ALA A C 12
ATOM 17964 O O . ALA A 1 58 ? 0.344 12.511 -4.977 1.00 0.00 58 ALA A O 12
ATOM 17971 N N . ALA A 1 59 ? 1.597 11.255 -3.592 1.00 0.00 59 ALA A N 12
ATOM 17972 C CA . ALA A 1 59 ? 2.860 11.830 -4.037 1.00 0.00 59 ALA A CA 12
ATOM 17973 C C . ALA A 1 59 ? 3.196 11.383 -5.456 1.00 0.00 59 ALA A C 12
ATOM 17974 O O . ALA A 1 59 ? 3.825 12.118 -6.217 1.00 0.00 59 ALA A O 12
ATOM 17981 N N . LEU A 1 60 ? 2.772 10.172 -5.805 1.00 0.00 60 LEU A N 12
ATOM 17982 C CA . LEU A 1 60 ? 3.027 9.627 -7.133 1.00 0.00 60 LEU A CA 12
ATOM 17983 C C . LEU A 1 60 ? 2.242 10.392 -8.193 1.00 0.00 60 LEU A C 12
ATOM 17984 O O . LEU A 1 60 ? 2.800 10.832 -9.198 1.00 0.00 60 LEU A O 12
ATOM 18000 N N . ARG A 1 61 ? 0.942 10.549 -7.960 1.00 0.00 61 ARG A N 12
ATOM 18001 C CA . ARG A 1 61 ? 0.080 11.263 -8.894 1.00 0.00 61 ARG A CA 12
ATOM 18002 C C . ARG A 1 61 ? 0.483 12.730 -8.991 1.00 0.00 61 ARG A C 12
ATOM 18003 O O . ARG A 1 61 ? 0.395 13.339 -10.056 1.00 0.00 61 ARG A O 12
ATOM 18024 N N . HIS A 1 62 ? 0.925 13.292 -7.872 1.00 0.00 62 HIS A N 12
ATOM 18025 C CA . HIS A 1 62 ? 1.343 14.688 -7.830 1.00 0.00 62 HIS A CA 12
ATOM 18026 C C . HIS A 1 62 ? 2.728 14.862 -8.448 1.00 0.00 62 HIS A C 12
ATOM 18027 O O . HIS A 1 62 ? 3.052 15.924 -8.981 1.00 0.00 62 HIS A O 12
ATOM 18042 N N . ALA A 1 63 ? 3.542 13.815 -8.368 1.00 0.00 63 ALA A N 12
ATOM 18043 C CA . ALA A 1 63 ? 4.894 13.851 -8.913 1.00 0.00 63 ALA A CA 12
ATOM 18044 C C . ALA A 1 63 ? 4.885 14.163 -10.407 1.00 0.00 63 ALA A C 12
ATOM 18045 O O . ALA A 1 63 ? 5.731 14.909 -10.899 1.00 0.00 63 ALA A O 12
ATOM 18052 N N . VAL A 1 64 ? 3.926 13.586 -11.126 1.00 0.00 64 VAL A N 12
ATOM 18053 C CA . VAL A 1 64 ? 3.816 13.804 -12.565 1.00 0.00 64 VAL A CA 12
ATOM 18054 C C . VAL A 1 64 ? 3.734 15.291 -12.896 1.00 0.00 64 VAL A C 12
ATOM 18055 O O . VAL A 1 64 ? 4.166 15.724 -13.964 1.00 0.00 64 VAL A O 12
ATOM 18068 N N . GLU A 1 65 ? 3.176 16.068 -11.973 1.00 0.00 65 GLU A N 12
ATOM 18069 C CA . GLU A 1 65 ? 3.039 17.507 -12.168 1.00 0.00 65 GLU A CA 12
ATOM 18070 C C . GLU A 1 65 ? 4.401 18.193 -12.147 1.00 0.00 65 GLU A C 12
ATOM 18071 O O . GLU A 1 65 ? 4.598 19.225 -12.788 1.00 0.00 65 GLU A O 12
ATOM 18083 N N . GLN A 1 66 ? 5.340 17.613 -11.405 1.00 0.00 66 GLN A N 12
ATOM 18084 C CA . GLN A 1 66 ? 6.684 18.169 -11.301 1.00 0.00 66 GLN A CA 12
ATOM 18085 C C . GLN A 1 66 ? 7.639 17.494 -12.284 1.00 0.00 66 GLN A C 12
ATOM 18086 O O . GLN A 1 66 ? 8.855 17.524 -12.099 1.00 0.00 66 GLN A O 12
ATOM 18100 N N . GLN A 1 67 ? 7.082 16.886 -13.328 1.00 0.00 67 GLN A N 12
ATOM 18101 C CA . GLN A 1 67 ? 7.889 16.207 -14.336 1.00 0.00 67 GLN A CA 12
ATOM 18102 C C . GLN A 1 67 ? 8.695 15.070 -13.713 1.00 0.00 67 GLN A C 12
ATOM 18103 O O . GLN A 1 67 ? 9.860 14.863 -14.052 1.00 0.00 67 GLN A O 12
ATOM 18117 N N . GLN A 1 68 ? 8.065 14.336 -12.802 1.00 0.00 68 GLN A N 12
ATOM 18118 C CA . GLN A 1 68 ? 8.722 13.220 -12.131 1.00 0.00 68 GLN A CA 12
ATOM 18119 C C . GLN A 1 68 ? 8.160 11.888 -12.615 1.00 0.00 68 GLN A C 12
ATOM 18120 O O . GLN A 1 68 ? 8.007 10.947 -11.836 1.00 0.00 68 GLN A O 12
ATOM 18134 N N . LEU A 1 69 ? 7.852 11.814 -13.907 1.00 0.00 69 LEU A N 12
ATOM 18135 C CA . LEU A 1 69 ? 7.305 10.596 -14.497 1.00 0.00 69 LEU A CA 12
ATOM 18136 C C . LEU A 1 69 ? 8.180 9.380 -14.182 1.00 0.00 69 LEU A C 12
ATOM 18137 O O . LEU A 1 69 ? 7.666 8.319 -13.826 1.00 0.00 69 LEU A O 12
ATOM 18153 N N . PRO A 1 70 ? 9.515 9.511 -14.305 1.00 0.00 70 PRO A N 12
ATOM 18154 C CA . PRO A 1 70 ? 10.440 8.407 -14.025 1.00 0.00 70 PRO A CA 12
ATOM 18155 C C . PRO A 1 70 ? 10.285 7.870 -12.606 1.00 0.00 70 PRO A C 12
ATOM 18156 O O . PRO A 1 70 ? 10.422 6.671 -12.366 1.00 0.00 70 PRO A O 12
ATOM 18167 N N . GLN A 1 71 ? 9.998 8.768 -11.668 1.00 0.00 71 GLN A N 12
ATOM 18168 C CA . GLN A 1 71 ? 9.824 8.386 -10.271 1.00 0.00 71 GLN A CA 12
ATOM 18169 C C . GLN A 1 71 ? 8.586 7.512 -10.094 1.00 0.00 71 GLN A C 12
ATOM 18170 O O . GLN A 1 71 ? 8.535 6.666 -9.201 1.00 0.00 71 GLN A O 12
ATOM 18184 N N . VAL A 1 72 ? 7.591 7.721 -10.950 1.00 0.00 72 VAL A N 12
ATOM 18185 C CA . VAL A 1 72 ? 6.353 6.951 -10.887 1.00 0.00 72 VAL A CA 12
ATOM 18186 C C . VAL A 1 72 ? 6.628 5.455 -11.004 1.00 0.00 72 VAL A C 12
ATOM 18187 O O . VAL A 1 72 ? 5.884 4.634 -10.468 1.00 0.00 72 VAL A O 12
ATOM 18200 N N . ALA A 1 73 ? 7.701 5.107 -11.707 1.00 0.00 73 ALA A N 12
ATOM 18201 C CA . ALA A 1 73 ? 8.072 3.710 -11.892 1.00 0.00 73 ALA A CA 12
ATOM 18202 C C . ALA A 1 73 ? 8.380 3.043 -10.555 1.00 0.00 73 ALA A C 12
ATOM 18203 O O . ALA A 1 73 ? 7.836 1.985 -10.238 1.00 0.00 73 ALA A O 12
ATOM 18210 N N . TRP A 1 74 ? 9.253 3.671 -9.775 1.00 0.00 74 TRP A N 12
ATOM 18211 C CA . TRP A 1 74 ? 9.633 3.139 -8.471 1.00 0.00 74 TRP A CA 12
ATOM 18212 C C . TRP A 1 74 ? 8.455 3.181 -7.503 1.00 0.00 74 TRP A C 12
ATOM 18213 O O . TRP A 1 74 ? 8.153 2.193 -6.833 1.00 0.00 74 TRP A O 12
ATOM 18234 N N . LEU A 1 75 ? 7.791 4.331 -7.436 1.00 0.00 75 LEU A N 12
ATOM 18235 C CA . LEU A 1 75 ? 6.645 4.502 -6.551 1.00 0.00 75 LEU A CA 12
ATOM 18236 C C . LEU A 1 75 ? 5.536 3.517 -6.903 1.00 0.00 75 LEU A C 12
ATOM 18237 O O . LEU A 1 75 ? 4.860 2.986 -6.022 1.00 0.00 75 LEU A O 12
ATOM 18253 N N . ALA A 1 76 ? 5.354 3.276 -8.198 1.00 0.00 76 ALA A N 12
ATOM 18254 C CA . ALA A 1 76 ? 4.327 2.354 -8.667 1.00 0.00 76 ALA A CA 12
ATOM 18255 C C . ALA A 1 76 ? 4.578 0.944 -8.145 1.00 0.00 76 ALA A C 12
ATOM 18256 O O . ALA A 1 76 ? 3.697 0.327 -7.547 1.00 0.00 76 ALA A O 12
ATOM 18263 N N . GLU A 1 77 ? 5.786 0.440 -8.374 1.00 0.00 77 GLU A N 12
ATOM 18264 C CA . GLU A 1 77 ? 6.153 -0.898 -7.926 1.00 0.00 77 GLU A CA 12
ATOM 18265 C C . GLU A 1 77 ? 6.044 -1.011 -6.408 1.00 0.00 77 GLU A C 12
ATOM 18266 O O . GLU A 1 77 ? 5.607 -2.034 -5.882 1.00 0.00 77 GLU A O 12
ATOM 18278 N N . HIS A 1 78 ? 6.443 0.048 -5.711 1.00 0.00 78 HIS A N 12
ATOM 18279 C CA . HIS A 1 78 ? 6.390 0.068 -4.254 1.00 0.00 78 HIS A CA 12
ATOM 18280 C C . HIS A 1 78 ? 4.947 0.020 -3.763 1.00 0.00 78 HIS A C 12
ATOM 18281 O O . HIS A 1 78 ? 4.623 -0.712 -2.827 1.00 0.00 78 HIS A O 12
ATOM 18296 N N . LEU A 1 79 ? 4.083 0.804 -4.400 1.00 0.00 79 LEU A N 12
ATOM 18297 C CA . LEU A 1 79 ? 2.674 0.850 -4.028 1.00 0.00 79 LEU A CA 12
ATOM 18298 C C . LEU A 1 79 ? 2.018 -0.514 -4.220 1.00 0.00 79 LEU A C 12
ATOM 18299 O O . LEU A 1 79 ? 1.330 -1.013 -3.329 1.00 0.00 79 LEU A O 12
ATOM 18315 N N . ALA A 1 80 ? 2.235 -1.111 -5.387 1.00 0.00 80 ALA A N 12
ATOM 18316 C CA . ALA A 1 80 ? 1.666 -2.417 -5.695 1.00 0.00 80 ALA A CA 12
ATOM 18317 C C . ALA A 1 80 ? 2.146 -3.471 -4.703 1.00 0.00 80 ALA A C 12
ATOM 18318 O O . ALA A 1 80 ? 1.401 -4.380 -4.339 1.00 0.00 80 ALA A O 12
ATOM 18325 N N . ALA A 1 81 ? 3.396 -3.340 -4.269 1.00 0.00 81 ALA A N 12
ATOM 18326 C CA . ALA A 1 81 ? 3.977 -4.281 -3.319 1.00 0.00 81 ALA A CA 12
ATOM 18327 C C . ALA A 1 81 ? 3.315 -4.156 -1.951 1.00 0.00 81 ALA A C 12
ATOM 18328 O O . ALA A 1 81 ? 3.141 -5.146 -1.241 1.00 0.00 81 ALA A O 12
ATOM 18335 N N . GLN A 1 82 ? 2.947 -2.931 -1.588 1.00 0.00 82 GLN A N 12
ATOM 18336 C CA . GLN A 1 82 ? 2.303 -2.676 -0.304 1.00 0.00 82 GLN A CA 12
ATOM 18337 C C . GLN A 1 82 ? 0.891 -3.253 -0.280 1.00 0.00 82 GLN A C 12
ATOM 18338 O O . GLN A 1 82 ? 0.532 -4.002 0.629 1.00 0.00 82 GLN A O 12
ATOM 18352 N N . LEU A 1 83 ? 0.096 -2.901 -1.285 1.00 0.00 83 LEU A N 12
ATOM 18353 C CA . LEU A 1 83 ? -1.277 -3.384 -1.379 1.00 0.00 83 LEU A CA 12
ATOM 18354 C C . LEU A 1 83 ? -1.310 -4.907 -1.469 1.00 0.00 83 LEU A C 12
ATOM 18355 O O . LEU A 1 83 ? -2.122 -5.560 -0.812 1.00 0.00 83 LEU A O 12
ATOM 18371 N N . GLU A 1 84 ? -0.423 -5.467 -2.285 1.00 0.00 84 GLU A N 12
ATOM 18372 C CA . GLU A 1 84 ? -0.351 -6.913 -2.460 1.00 0.00 84 GLU A CA 12
ATOM 18373 C C . GLU A 1 84 ? 0.065 -7.597 -1.161 1.00 0.00 84 GLU A C 12
ATOM 18374 O O . GLU A 1 84 ? -0.444 -8.665 -0.820 1.00 0.00 84 GLU A O 12
ATOM 18386 N N . ALA A 1 85 ? 0.992 -6.975 -0.441 1.00 0.00 85 ALA A N 12
ATOM 18387 C CA . ALA A 1 85 ? 1.475 -7.523 0.820 1.00 0.00 85 ALA A CA 12
ATOM 18388 C C . ALA A 1 85 ? 0.360 -7.576 1.858 1.00 0.00 85 ALA A C 12
ATOM 18389 O O . ALA A 1 85 ? 0.202 -8.572 2.564 1.00 0.00 85 ALA A O 12
ATOM 18396 N N . ILE A 1 86 ? -0.412 -6.498 1.946 1.00 0.00 86 ILE A N 12
ATOM 18397 C CA . ILE A 1 86 ? -1.514 -6.421 2.897 1.00 0.00 86 ILE A CA 12
ATOM 18398 C C . ILE A 1 86 ? -2.569 -7.482 2.599 1.00 0.00 86 ILE A C 12
ATOM 18399 O O . ILE A 1 86 ? -3.139 -8.079 3.512 1.00 0.00 86 ILE A O 12
ATOM 18415 N N . ALA A 1 87 ? -2.823 -7.711 1.315 1.00 0.00 87 ALA A N 12
ATOM 18416 C CA . ALA A 1 87 ? -3.809 -8.700 0.896 1.00 0.00 87 ALA A CA 12
ATOM 18417 C C . ALA A 1 87 ? -3.333 -10.115 1.207 1.00 0.00 87 ALA A C 12
ATOM 18418 O O . ALA A 1 87 ? -4.120 -10.970 1.613 1.00 0.00 87 ALA A O 12
ATOM 18425 N N . ARG A 1 88 ? -2.040 -10.354 1.015 1.00 0.00 88 ARG A N 12
ATOM 18426 C CA . ARG A 1 88 ? -1.459 -11.666 1.276 1.00 0.00 88 ARG A CA 12
ATOM 18427 C C . ARG A 1 88 ? -1.441 -11.965 2.772 1.00 0.00 88 ARG A C 12
ATOM 18428 O O . ARG A 1 88 ? -1.926 -13.007 3.212 1.00 0.00 88 ARG A O 12
ATOM 18449 N N . GLU A 1 89 ? -0.881 -11.043 3.548 1.00 0.00 89 GLU A N 12
ATOM 18450 C CA . GLU A 1 89 ? -0.801 -11.208 4.995 1.00 0.00 89 GLU A CA 12
ATOM 18451 C C . GLU A 1 89 ? -2.194 -11.322 5.606 1.00 0.00 89 GLU A C 12
ATOM 18452 O O . GLU A 1 89 ? -2.436 -12.164 6.470 1.00 0.00 89 GLU A O 12
ATOM 18464 N N . ALA A 1 90 ? -3.106 -10.469 5.151 1.00 0.00 90 ALA A N 12
ATOM 18465 C CA . ALA A 1 90 ? -4.474 -10.475 5.653 1.00 0.00 90 ALA A CA 12
ATOM 18466 C C . ALA A 1 90 ? -5.155 -11.810 5.371 1.00 0.00 90 ALA A C 12
ATOM 18467 O O . ALA A 1 90 ? -5.921 -12.314 6.193 1.00 0.00 90 ALA A O 12
ATOM 18474 N N . SER A 1 91 ? -4.871 -12.378 4.203 1.00 0.00 91 SER A N 12
ATOM 18475 C CA . SER A 1 91 ? -5.455 -13.656 3.813 1.00 0.00 91 SER A CA 12
ATOM 18476 C C . SER A 1 91 ? -4.898 -14.791 4.665 1.00 0.00 91 SER A C 12
ATOM 18477 O O . SER A 1 91 ? -5.588 -15.775 4.934 1.00 0.00 91 SER A O 12
ATOM 18485 N N . ALA A 1 92 ? -3.646 -14.648 5.088 1.00 0.00 92 ALA A N 12
ATOM 18486 C CA . ALA A 1 92 ? -2.997 -15.661 5.911 1.00 0.00 92 ALA A CA 12
ATOM 18487 C C . ALA A 1 92 ? -3.621 -15.722 7.301 1.00 0.00 92 ALA A C 12
ATOM 18488 O O . ALA A 1 92 ? -4.050 -16.783 7.753 1.00 0.00 92 ALA A O 12
ATOM 18495 N N . TRP A 1 93 ? -3.667 -14.577 7.974 1.00 0.00 93 TRP A N 12
ATOM 18496 C CA . TRP A 1 93 ? -4.239 -14.500 9.314 1.00 0.00 93 TRP A CA 12
ATOM 18497 C C . TRP A 1 93 ? -5.700 -14.941 9.310 1.00 0.00 93 TRP A C 12
ATOM 18498 O O . TRP A 1 93 ? -6.207 -15.450 10.309 1.00 0.00 93 TRP A O 12
ATOM 18519 N N . SER A 1 94 ? -6.371 -14.740 8.181 1.00 0.00 94 SER A N 12
ATOM 18520 C CA . SER A 1 94 ? -7.774 -15.116 8.047 1.00 0.00 94 SER A CA 12
ATOM 18521 C C . SER A 1 94 ? -7.969 -16.605 8.315 1.00 0.00 94 SER A C 12
ATOM 18522 O O . SER A 1 94 ? -7.014 -17.382 8.284 1.00 0.00 94 SER A O 12
ATOM 18530 N N . LEU A 1 95 ? -9.211 -16.997 8.577 1.00 0.00 95 LEU A N 12
ATOM 18531 C CA . LEU A 1 95 ? -9.532 -18.393 8.850 1.00 0.00 95 LEU A CA 12
ATOM 18532 C C . LEU A 1 95 ? -8.786 -18.894 10.083 1.00 0.00 95 LEU A C 12
ATOM 18533 O O . LEU A 1 95 ? -8.491 -20.083 10.200 1.00 0.00 95 LEU A O 12
ATOM 18549 N N . ARG A 1 96 ? -8.485 -17.980 11.000 1.00 0.00 96 ARG A N 12
ATOM 18550 C CA . ARG A 1 96 ? -7.774 -18.333 12.224 1.00 0.00 96 ARG A CA 12
ATOM 18551 C C . ARG A 1 96 ? -7.929 -17.243 13.280 1.00 0.00 96 ARG A C 12
ATOM 18552 O O . ARG A 1 96 ? -7.052 -17.054 14.124 1.00 0.00 96 ARG A O 12
ATOM 18573 N N . GLU A 1 97 ? -9.050 -16.528 13.230 1.00 0.00 97 GLU A N 12
ATOM 18574 C CA . GLU A 1 97 ? -9.321 -15.456 14.183 1.00 0.00 97 GLU A CA 12
ATOM 18575 C C . GLU A 1 97 ? -8.152 -14.477 14.260 1.00 0.00 97 GLU A C 12
ATOM 18576 O O . GLU A 1 97 ? -7.930 -13.840 15.290 1.00 0.00 97 GLU A O 12
ATOM 18588 N N . TRP A 1 98 ? -7.407 -14.362 13.165 1.00 0.00 98 TRP A N 12
ATOM 18589 C CA . TRP A 1 98 ? -6.262 -13.462 13.110 1.00 0.00 98 TRP A CA 12
ATOM 18590 C C . TRP A 1 98 ? -5.234 -13.822 14.178 1.00 0.00 98 TRP A C 12
ATOM 18591 O O . TRP A 1 98 ? -4.240 -14.497 13.837 1.00 0.00 98 TRP A O 12
ATOM 18613 N N . MET A 1 1 ? -2.695 -1.970 -21.878 1.00 0.00 1 MET A N 13
ATOM 18614 C CA . MET A 1 1 ? -2.569 -1.652 -20.431 1.00 0.00 1 MET A CA 13
ATOM 18615 C C . MET A 1 1 ? -2.301 -0.166 -20.214 1.00 0.00 1 MET A C 13
ATOM 18616 O O . MET A 1 1 ? -1.152 0.252 -20.066 1.00 0.00 1 MET A O 13
ATOM 18629 N N . LYS A 1 2 ? -3.368 0.626 -20.198 1.00 0.00 2 LYS A N 13
ATOM 18630 C CA . LYS A 1 2 ? -3.248 2.066 -19.998 1.00 0.00 2 LYS A CA 13
ATOM 18631 C C . LYS A 1 2 ? -2.845 2.385 -18.561 1.00 0.00 2 LYS A C 13
ATOM 18632 O O . LYS A 1 2 ? -2.939 1.534 -17.677 1.00 0.00 2 LYS A O 13
ATOM 18651 N N . THR A 1 3 ? -2.398 3.616 -18.337 1.00 0.00 3 THR A N 13
ATOM 18652 C CA . THR A 1 3 ? -1.982 4.046 -17.007 1.00 0.00 3 THR A CA 13
ATOM 18653 C C . THR A 1 3 ? -3.188 4.222 -16.090 1.00 0.00 3 THR A C 13
ATOM 18654 O O . THR A 1 3 ? -3.096 4.013 -14.880 1.00 0.00 3 THR A O 13
ATOM 18665 N N . ALA A 1 4 ? -4.318 4.608 -16.673 1.00 0.00 4 ALA A N 13
ATOM 18666 C CA . ALA A 1 4 ? -5.542 4.812 -15.908 1.00 0.00 4 ALA A CA 13
ATOM 18667 C C . ALA A 1 4 ? -5.967 3.530 -15.200 1.00 0.00 4 ALA A C 13
ATOM 18668 O O . ALA A 1 4 ? -6.528 3.571 -14.105 1.00 0.00 4 ALA A O 13
ATOM 18675 N N . LEU A 1 5 ? -5.697 2.393 -15.832 1.00 0.00 5 LEU A N 13
ATOM 18676 C CA . LEU A 1 5 ? -6.052 1.098 -15.261 1.00 0.00 5 LEU A CA 13
ATOM 18677 C C . LEU A 1 5 ? -5.358 0.886 -13.919 1.00 0.00 5 LEU A C 13
ATOM 18678 O O . LEU A 1 5 ? -6.004 0.580 -12.917 1.00 0.00 5 LEU A O 13
ATOM 18694 N N . LEU A 1 6 ? -4.039 1.050 -13.908 1.00 0.00 6 LEU A N 13
ATOM 18695 C CA . LEU A 1 6 ? -3.258 0.876 -12.689 1.00 0.00 6 LEU A CA 13
ATOM 18696 C C . LEU A 1 6 ? -3.689 1.873 -11.618 1.00 0.00 6 LEU A C 13
ATOM 18697 O O . LEU A 1 6 ? -3.682 1.562 -10.427 1.00 0.00 6 LEU A O 13
ATOM 18713 N N . LEU A 1 7 ? -4.065 3.072 -12.050 1.00 0.00 7 LEU A N 13
ATOM 18714 C CA . LEU A 1 7 ? -4.499 4.115 -11.128 1.00 0.00 7 LEU A CA 13
ATOM 18715 C C . LEU A 1 7 ? -5.811 3.732 -10.451 1.00 0.00 7 LEU A C 13
ATOM 18716 O O . LEU A 1 7 ? -5.920 3.761 -9.225 1.00 0.00 7 LEU A O 13
ATOM 18732 N N . GLU A 1 8 ? -6.806 3.375 -11.258 1.00 0.00 8 GLU A N 13
ATOM 18733 C CA . GLU A 1 8 ? -8.111 2.987 -10.736 1.00 0.00 8 GLU A CA 13
ATOM 18734 C C . GLU A 1 8 ? -7.995 1.760 -9.836 1.00 0.00 8 GLU A C 13
ATOM 18735 O O . GLU A 1 8 ? -8.600 1.705 -8.765 1.00 0.00 8 GLU A O 13
ATOM 18747 N N . LYS A 1 9 ? -7.216 0.779 -10.279 1.00 0.00 9 LYS A N 13
ATOM 18748 C CA . LYS A 1 9 ? -7.022 -0.447 -9.514 1.00 0.00 9 LYS A CA 13
ATOM 18749 C C . LYS A 1 9 ? -6.413 -0.146 -8.148 1.00 0.00 9 LYS A C 13
ATOM 18750 O O . LYS A 1 9 ? -6.970 -0.516 -7.114 1.00 0.00 9 LYS A O 13
ATOM 18769 N N . LEU A 1 10 ? -5.268 0.528 -8.151 1.00 0.00 10 LEU A N 13
ATOM 18770 C CA . LEU A 1 10 ? -4.584 0.878 -6.911 1.00 0.00 10 LEU A CA 13
ATOM 18771 C C . LEU A 1 10 ? -5.468 1.753 -6.029 1.00 0.00 10 LEU A C 13
ATOM 18772 O O . LEU A 1 10 ? -5.416 1.667 -4.802 1.00 0.00 10 LEU A O 13
ATOM 18788 N N . GLU A 1 11 ? -6.280 2.594 -6.661 1.00 0.00 11 GLU A N 13
ATOM 18789 C CA . GLU A 1 11 ? -7.175 3.485 -5.932 1.00 0.00 11 GLU A CA 13
ATOM 18790 C C . GLU A 1 11 ? -8.290 2.699 -5.250 1.00 0.00 11 GLU A C 13
ATOM 18791 O O . GLU A 1 11 ? -8.583 2.912 -4.073 1.00 0.00 11 GLU A O 13
ATOM 18803 N N . GLY A 1 12 ? -8.909 1.790 -5.996 1.00 0.00 12 GLY A N 13
ATOM 18804 C CA . GLY A 1 12 ? -9.986 0.987 -5.446 1.00 0.00 12 GLY A CA 13
ATOM 18805 C C . GLY A 1 12 ? -9.537 0.138 -4.272 1.00 0.00 12 GLY A C 13
ATOM 18806 O O . GLY A 1 12 ? -10.226 0.059 -3.255 1.00 0.00 12 GLY A O 13
ATOM 18810 N N . GLN A 1 13 ? -8.379 -0.498 -4.414 1.00 0.00 13 GLN A N 13
ATOM 18811 C CA . GLN A 1 13 ? -7.838 -1.346 -3.358 1.00 0.00 13 GLN A CA 13
ATOM 18812 C C . GLN A 1 13 ? -7.475 -0.521 -2.128 1.00 0.00 13 GLN A C 13
ATOM 18813 O O . GLN A 1 13 ? -7.916 -0.816 -1.017 1.00 0.00 13 GLN A O 13
ATOM 18827 N N . LEU A 1 14 ? -6.668 0.515 -2.334 1.00 0.00 14 LEU A N 13
ATOM 18828 C CA . LEU A 1 14 ? -6.246 1.384 -1.241 1.00 0.00 14 LEU A CA 13
ATOM 18829 C C . LEU A 1 14 ? -7.450 2.025 -0.559 1.00 0.00 14 LEU A C 13
ATOM 18830 O O . LEU A 1 14 ? -7.457 2.216 0.657 1.00 0.00 14 LEU A O 13
ATOM 18846 N N . ALA A 1 15 ? -8.465 2.356 -1.350 1.00 0.00 15 ALA A N 13
ATOM 18847 C CA . ALA A 1 15 ? -9.674 2.976 -0.821 1.00 0.00 15 ALA A CA 13
ATOM 18848 C C . ALA A 1 15 ? -10.362 2.065 0.190 1.00 0.00 15 ALA A C 13
ATOM 18849 O O . ALA A 1 15 ? -10.666 2.481 1.308 1.00 0.00 15 ALA A O 13
ATOM 18856 N N . THR A 1 16 ? -10.604 0.821 -0.209 1.00 0.00 16 THR A N 13
ATOM 18857 C CA . THR A 1 16 ? -11.256 -0.148 0.665 1.00 0.00 16 THR A CA 13
ATOM 18858 C C . THR A 1 16 ? -10.350 -0.523 1.833 1.00 0.00 16 THR A C 13
ATOM 18859 O O . THR A 1 16 ? -10.822 -0.773 2.942 1.00 0.00 16 THR A O 13
ATOM 18870 N N . LEU A 1 17 ? -9.047 -0.561 1.575 1.00 0.00 17 LEU A N 13
ATOM 18871 C CA . LEU A 1 17 ? -8.073 -0.907 2.604 1.00 0.00 17 LEU A CA 13
ATOM 18872 C C . LEU A 1 17 ? -7.937 0.217 3.627 1.00 0.00 17 LEU A C 13
ATOM 18873 O O . LEU A 1 17 ? -7.638 -0.029 4.796 1.00 0.00 17 LEU A O 13
ATOM 18889 N N . ARG A 1 18 ? -8.156 1.449 3.180 1.00 0.00 18 ARG A N 13
ATOM 18890 C CA . ARG A 1 18 ? -8.054 2.610 4.057 1.00 0.00 18 ARG A CA 13
ATOM 18891 C C . ARG A 1 18 ? -9.241 2.679 5.015 1.00 0.00 18 ARG A C 13
ATOM 18892 O O . ARG A 1 18 ? -9.068 2.862 6.219 1.00 0.00 18 ARG A O 13
ATOM 18913 N N . GLN A 1 19 ? -10.445 2.538 4.470 1.00 0.00 19 GLN A N 13
ATOM 18914 C CA . GLN A 1 19 ? -11.660 2.590 5.276 1.00 0.00 19 GLN A CA 13
ATOM 18915 C C . GLN A 1 19 ? -11.765 1.376 6.195 1.00 0.00 19 GLN A C 13
ATOM 18916 O O . GLN A 1 19 ? -12.345 1.456 7.278 1.00 0.00 19 GLN A O 13
ATOM 18930 N N . ARG A 1 20 ? -11.205 0.253 5.757 1.00 0.00 20 ARG A N 13
ATOM 18931 C CA . ARG A 1 20 ? -11.243 -0.976 6.542 1.00 0.00 20 ARG A CA 13
ATOM 18932 C C . ARG A 1 20 ? -10.158 -0.978 7.615 1.00 0.00 20 ARG A C 13
ATOM 18933 O O . ARG A 1 20 ? -10.360 -1.496 8.714 1.00 0.00 20 ARG A O 13
ATOM 18954 N N . CYS A 1 21 ? -9.005 -0.403 7.289 1.00 0.00 21 CYS A N 13
ATOM 18955 C CA . CYS A 1 21 ? -7.888 -0.346 8.227 1.00 0.00 21 CYS A CA 13
ATOM 18956 C C . CYS A 1 21 ? -7.710 1.059 8.801 1.00 0.00 21 CYS A C 13
ATOM 18957 O O . CYS A 1 21 ? -6.680 1.365 9.400 1.00 0.00 21 CYS A O 13
ATOM 18965 N N . ALA A 1 22 ? -8.713 1.913 8.614 1.00 0.00 22 ALA A N 13
ATOM 18966 C CA . ALA A 1 22 ? -8.650 3.280 9.115 1.00 0.00 22 ALA A CA 13
ATOM 18967 C C . ALA A 1 22 ? -8.672 3.316 10.644 1.00 0.00 22 ALA A C 13
ATOM 18968 O O . ALA A 1 22 ? -7.757 3.849 11.271 1.00 0.00 22 ALA A O 13
ATOM 18975 N N . PRO A 1 23 ? -9.726 2.756 11.267 1.00 0.00 23 PRO A N 13
ATOM 18976 C CA . PRO A 1 23 ? -9.867 2.737 12.723 1.00 0.00 23 PRO A CA 13
ATOM 18977 C C . PRO A 1 23 ? -9.166 1.548 13.379 1.00 0.00 23 PRO A C 13
ATOM 18978 O O . PRO A 1 23 ? -9.707 0.933 14.298 1.00 0.00 23 PRO A O 13
ATOM 18989 N N . VAL A 1 24 ? -7.964 1.228 12.910 1.00 0.00 24 VAL A N 13
ATOM 18990 C CA . VAL A 1 24 ? -7.205 0.111 13.465 1.00 0.00 24 VAL A CA 13
ATOM 18991 C C . VAL A 1 24 ? -5.835 0.557 13.978 1.00 0.00 24 VAL A C 13
ATOM 18992 O O . VAL A 1 24 ? -5.012 -0.273 14.364 1.00 0.00 24 VAL A O 13
ATOM 19005 N N . SER A 1 25 ? -5.591 1.865 13.977 1.00 0.00 25 SER A N 13
ATOM 19006 C CA . SER A 1 25 ? -4.316 2.404 14.440 1.00 0.00 25 SER A CA 13
ATOM 19007 C C . SER A 1 25 ? -4.048 2.014 15.890 1.00 0.00 25 SER A C 13
ATOM 19008 O O . SER A 1 25 ? -2.897 1.850 16.295 1.00 0.00 25 SER A O 13
ATOM 19016 N N . GLN A 1 26 ? -5.115 1.869 16.668 1.00 0.00 26 GLN A N 13
ATOM 19017 C CA . GLN A 1 26 ? -4.991 1.501 18.074 1.00 0.00 26 GLN A CA 13
ATOM 19018 C C . GLN A 1 26 ? -4.638 0.024 18.227 1.00 0.00 26 GLN A C 13
ATOM 19019 O O . GLN A 1 26 ? -4.009 -0.374 19.207 1.00 0.00 26 GLN A O 13
ATOM 19033 N N . PHE A 1 27 ? -5.050 -0.785 17.256 1.00 0.00 27 PHE A N 13
ATOM 19034 C CA . PHE A 1 27 ? -4.778 -2.218 17.288 1.00 0.00 27 PHE A CA 13
ATOM 19035 C C . PHE A 1 27 ? -3.973 -2.651 16.064 1.00 0.00 27 PHE A C 13
ATOM 19036 O O . PHE A 1 27 ? -4.044 -3.805 15.641 1.00 0.00 27 PHE A O 13
ATOM 19053 N N . ALA A 1 28 ? -3.211 -1.720 15.499 1.00 0.00 28 ALA A N 13
ATOM 19054 C CA . ALA A 1 28 ? -2.398 -2.009 14.325 1.00 0.00 28 ALA A CA 13
ATOM 19055 C C . ALA A 1 28 ? -1.115 -2.736 14.709 1.00 0.00 28 ALA A C 13
ATOM 19056 O O . ALA A 1 28 ? -0.366 -2.282 15.574 1.00 0.00 28 ALA A O 13
ATOM 19063 N N . THR A 1 29 ? -0.867 -3.866 14.057 1.00 0.00 29 THR A N 13
ATOM 19064 C CA . THR A 1 29 ? 0.327 -4.659 14.326 1.00 0.00 29 THR A CA 13
ATOM 19065 C C . THR A 1 29 ? 0.799 -5.375 13.065 1.00 0.00 29 THR A C 13
ATOM 19066 O O . THR A 1 29 ? 0.034 -6.098 12.426 1.00 0.00 29 THR A O 13
ATOM 19077 N N . LEU A 1 30 ? 2.063 -5.167 12.711 1.00 0.00 30 LEU A N 13
ATOM 19078 C CA . LEU A 1 30 ? 2.636 -5.792 11.525 1.00 0.00 30 LEU A CA 13
ATOM 19079 C C . LEU A 1 30 ? 3.566 -6.940 11.908 1.00 0.00 30 LEU A C 13
ATOM 19080 O O . LEU A 1 30 ? 4.195 -6.916 12.965 1.00 0.00 30 LEU A O 13
ATOM 19096 N N . SER A 1 31 ? 3.646 -7.943 11.040 1.00 0.00 31 SER A N 13
ATOM 19097 C CA . SER A 1 31 ? 4.498 -9.100 11.286 1.00 0.00 31 SER A CA 13
ATOM 19098 C C . SER A 1 31 ? 5.958 -8.680 11.431 1.00 0.00 31 SER A C 13
ATOM 19099 O O . SER A 1 31 ? 6.356 -7.615 10.961 1.00 0.00 31 SER A O 13
ATOM 19107 N N . ALA A 1 32 ? 6.749 -9.525 12.083 1.00 0.00 32 ALA A N 13
ATOM 19108 C CA . ALA A 1 32 ? 8.165 -9.241 12.289 1.00 0.00 32 ALA A CA 13
ATOM 19109 C C . ALA A 1 32 ? 8.993 -9.582 11.051 1.00 0.00 32 ALA A C 13
ATOM 19110 O O . ALA A 1 32 ? 10.205 -9.369 11.029 1.00 0.00 32 ALA A O 13
ATOM 19117 N N . ARG A 1 33 ? 8.336 -10.111 10.021 1.00 0.00 33 ARG A N 13
ATOM 19118 C CA . ARG A 1 33 ? 9.021 -10.477 8.786 1.00 0.00 33 ARG A CA 13
ATOM 19119 C C . ARG A 1 33 ? 8.909 -9.366 7.744 1.00 0.00 33 ARG A C 13
ATOM 19120 O O . ARG A 1 33 ? 9.060 -9.609 6.547 1.00 0.00 33 ARG A O 13
ATOM 19141 N N . PHE A 1 34 ? 8.643 -8.147 8.206 1.00 0.00 34 PHE A N 13
ATOM 19142 C CA . PHE A 1 34 ? 8.511 -7.005 7.316 1.00 0.00 34 PHE A CA 13
ATOM 19143 C C . PHE A 1 34 ? 9.817 -6.733 6.577 1.00 0.00 34 PHE A C 13
ATOM 19144 O O . PHE A 1 34 ? 10.903 -6.895 7.133 1.00 0.00 34 PHE A O 13
ATOM 19161 N N . ASP A 1 35 ? 9.703 -6.316 5.320 1.00 0.00 35 ASP A N 13
ATOM 19162 C CA . ASP A 1 35 ? 10.874 -6.019 4.503 1.00 0.00 35 ASP A CA 13
ATOM 19163 C C . ASP A 1 35 ? 10.849 -4.570 4.026 1.00 0.00 35 ASP A C 13
ATOM 19164 O O . ASP A 1 35 ? 9.854 -4.107 3.470 1.00 0.00 35 ASP A O 13
ATOM 19173 N N . ARG A 1 36 ? 11.948 -3.858 4.251 1.00 0.00 36 ARG A N 13
ATOM 19174 C CA . ARG A 1 36 ? 12.052 -2.460 3.847 1.00 0.00 36 ARG A CA 13
ATOM 19175 C C . ARG A 1 36 ? 11.958 -2.311 2.329 1.00 0.00 36 ARG A C 13
ATOM 19176 O O . ARG A 1 36 ? 11.693 -1.222 1.820 1.00 0.00 36 ARG A O 13
ATOM 19197 N N . HIS A 1 37 ? 12.180 -3.408 1.610 1.00 0.00 37 HIS A N 13
ATOM 19198 C CA . HIS A 1 37 ? 12.122 -3.390 0.153 1.00 0.00 37 HIS A CA 13
ATOM 19199 C C . HIS A 1 37 ? 10.691 -3.193 -0.338 1.00 0.00 37 HIS A C 13
ATOM 19200 O O . HIS A 1 37 ? 10.462 -2.587 -1.384 1.00 0.00 37 HIS A O 13
ATOM 19215 N N . LEU A 1 38 ? 9.732 -3.712 0.422 1.00 0.00 38 LEU A N 13
ATOM 19216 C CA . LEU A 1 38 ? 8.324 -3.594 0.059 1.00 0.00 38 LEU A CA 13
ATOM 19217 C C . LEU A 1 38 ? 7.588 -2.648 1.004 1.00 0.00 38 LEU A C 13
ATOM 19218 O O . LEU A 1 38 ? 6.550 -2.090 0.651 1.00 0.00 38 LEU A O 13
ATOM 19234 N N . PHE A 1 39 ? 8.129 -2.472 2.206 1.00 0.00 39 PHE A N 13
ATOM 19235 C CA . PHE A 1 39 ? 7.518 -1.594 3.197 1.00 0.00 39 PHE A CA 13
ATOM 19236 C C . PHE A 1 39 ? 8.398 -0.377 3.462 1.00 0.00 39 PHE A C 13
ATOM 19237 O O . PHE A 1 39 ? 9.575 -0.357 3.101 1.00 0.00 39 PHE A O 13
ATOM 19254 N N . GLN A 1 40 ? 7.818 0.636 4.097 1.00 0.00 40 GLN A N 13
ATOM 19255 C CA . GLN A 1 40 ? 8.547 1.859 4.415 1.00 0.00 40 GLN A CA 13
ATOM 19256 C C . GLN A 1 40 ? 9.437 1.658 5.637 1.00 0.00 40 GLN A C 13
ATOM 19257 O O . GLN A 1 40 ? 9.148 0.827 6.498 1.00 0.00 40 GLN A O 13
ATOM 19271 N N . THR A 1 41 ? 10.522 2.423 5.704 1.00 0.00 41 THR A N 13
ATOM 19272 C CA . THR A 1 41 ? 11.458 2.329 6.820 1.00 0.00 41 THR A CA 13
ATOM 19273 C C . THR A 1 41 ? 10.751 2.576 8.150 1.00 0.00 41 THR A C 13
ATOM 19274 O O . THR A 1 41 ? 11.143 2.032 9.182 1.00 0.00 41 THR A O 13
ATOM 19285 N N . ARG A 1 42 ? 9.710 3.402 8.118 1.00 0.00 42 ARG A N 13
ATOM 19286 C CA . ARG A 1 42 ? 8.952 3.722 9.322 1.00 0.00 42 ARG A CA 13
ATOM 19287 C C . ARG A 1 42 ? 7.637 2.948 9.369 1.00 0.00 42 ARG A C 13
ATOM 19288 O O . ARG A 1 42 ? 6.699 3.344 10.061 1.00 0.00 42 ARG A O 13
ATOM 19309 N N . ALA A 1 43 ? 7.572 1.843 8.631 1.00 0.00 43 ALA A N 13
ATOM 19310 C CA . ALA A 1 43 ? 6.370 1.019 8.595 1.00 0.00 43 ALA A CA 13
ATOM 19311 C C . ALA A 1 43 ? 6.485 -0.161 9.553 1.00 0.00 43 ALA A C 13
ATOM 19312 O O . ALA A 1 43 ? 7.057 -1.197 9.213 1.00 0.00 43 ALA A O 13
ATOM 19319 N N . THR A 1 44 ? 5.938 0.002 10.754 1.00 0.00 44 THR A N 13
ATOM 19320 C CA . THR A 1 44 ? 5.980 -1.050 11.764 1.00 0.00 44 THR A CA 13
ATOM 19321 C C . THR A 1 44 ? 4.574 -1.507 12.155 1.00 0.00 44 THR A C 13
ATOM 19322 O O . THR A 1 44 ? 4.415 -2.480 12.892 1.00 0.00 44 THR A O 13
ATOM 19333 N N . THR A 1 45 ? 3.558 -0.803 11.663 1.00 0.00 45 THR A N 13
ATOM 19334 C CA . THR A 1 45 ? 2.174 -1.147 11.970 1.00 0.00 45 THR A CA 13
ATOM 19335 C C . THR A 1 45 ? 1.277 -0.942 10.753 1.00 0.00 45 THR A C 13
ATOM 19336 O O . THR A 1 45 ? 1.689 -0.346 9.758 1.00 0.00 45 THR A O 13
ATOM 19347 N N . LEU A 1 46 ? 0.049 -1.442 10.842 1.00 0.00 46 LEU A N 13
ATOM 19348 C CA . LEU A 1 46 ? -0.909 -1.317 9.750 1.00 0.00 46 LEU A CA 13
ATOM 19349 C C . LEU A 1 46 ? -1.182 0.149 9.427 1.00 0.00 46 LEU A C 13
ATOM 19350 O O . LEU A 1 46 ? -1.132 0.559 8.267 1.00 0.00 46 LEU A O 13
ATOM 19366 N N . GLN A 1 47 ? -1.472 0.935 10.459 1.00 0.00 47 GLN A N 13
ATOM 19367 C CA . GLN A 1 47 ? -1.754 2.354 10.284 1.00 0.00 47 GLN A CA 13
ATOM 19368 C C . GLN A 1 47 ? -0.514 3.100 9.800 1.00 0.00 47 GLN A C 13
ATOM 19369 O O . GLN A 1 47 ? -0.611 4.034 9.004 1.00 0.00 47 GLN A O 13
ATOM 19383 N N . ALA A 1 48 ? 0.650 2.681 10.285 1.00 0.00 48 ALA A N 13
ATOM 19384 C CA . ALA A 1 48 ? 1.907 3.309 9.900 1.00 0.00 48 ALA A CA 13
ATOM 19385 C C . ALA A 1 48 ? 2.179 3.118 8.413 1.00 0.00 48 ALA A C 13
ATOM 19386 O O . ALA A 1 48 ? 2.409 4.083 7.684 1.00 0.00 48 ALA A O 13
ATOM 19393 N N . CYS A 1 49 ? 2.147 1.867 7.967 1.00 0.00 49 CYS A N 13
ATOM 19394 C CA . CYS A 1 49 ? 2.386 1.550 6.564 1.00 0.00 49 CYS A CA 13
ATOM 19395 C C . CYS A 1 49 ? 1.263 2.098 5.691 1.00 0.00 49 CYS A C 13
ATOM 19396 O O . CYS A 1 49 ? 1.500 2.567 4.578 1.00 0.00 49 CYS A O 13
ATOM 19404 N N . LEU A 1 50 ? 0.039 2.039 6.207 1.00 0.00 50 LEU A N 13
ATOM 19405 C CA . LEU A 1 50 ? -1.122 2.534 5.477 1.00 0.00 50 LEU A CA 13
ATOM 19406 C C . LEU A 1 50 ? -0.996 4.030 5.217 1.00 0.00 50 LEU A C 13
ATOM 19407 O O . LEU A 1 50 ? -1.216 4.498 4.099 1.00 0.00 50 LEU A O 13
ATOM 19423 N N . ASP A 1 51 ? -0.636 4.777 6.256 1.00 0.00 51 ASP A N 13
ATOM 19424 C CA . ASP A 1 51 ? -0.475 6.221 6.141 1.00 0.00 51 ASP A CA 13
ATOM 19425 C C . ASP A 1 51 ? 0.597 6.562 5.111 1.00 0.00 51 ASP A C 13
ATOM 19426 O O . ASP A 1 51 ? 0.392 7.409 4.242 1.00 0.00 51 ASP A O 13
ATOM 19435 N N . GLU A 1 52 ? 1.741 5.891 5.213 1.00 0.00 52 GLU A N 13
ATOM 19436 C CA . GLU A 1 52 ? 2.844 6.119 4.288 1.00 0.00 52 GLU A CA 13
ATOM 19437 C C . GLU A 1 52 ? 2.450 5.716 2.872 1.00 0.00 52 GLU A C 13
ATOM 19438 O O . GLU A 1 52 ? 2.838 6.365 1.900 1.00 0.00 52 GLU A O 13
ATOM 19450 N N . ALA A 1 53 ? 1.673 4.643 2.763 1.00 0.00 53 ALA A N 13
ATOM 19451 C CA . ALA A 1 53 ? 1.221 4.157 1.466 1.00 0.00 53 ALA A CA 13
ATOM 19452 C C . ALA A 1 53 ? 0.429 5.231 0.729 1.00 0.00 53 ALA A C 13
ATOM 19453 O O . ALA A 1 53 ? 0.678 5.507 -0.444 1.00 0.00 53 ALA A O 13
ATOM 19460 N N . GLY A 1 54 ? -0.523 5.838 1.430 1.00 0.00 54 GLY A N 13
ATOM 19461 C CA . GLY A 1 54 ? -1.335 6.879 0.830 1.00 0.00 54 GLY A CA 13
ATOM 19462 C C . GLY A 1 54 ? -0.540 8.137 0.545 1.00 0.00 54 GLY A C 13
ATOM 19463 O O . GLY A 1 54 ? -0.844 8.874 -0.393 1.00 0.00 54 GLY A O 13
ATOM 19467 N N . ASP A 1 55 ? 0.484 8.381 1.357 1.00 0.00 55 ASP A N 13
ATOM 19468 C CA . ASP A 1 55 ? 1.328 9.557 1.189 1.00 0.00 55 ASP A CA 13
ATOM 19469 C C . ASP A 1 55 ? 2.000 9.550 -0.180 1.00 0.00 55 ASP A C 13
ATOM 19470 O O . ASP A 1 55 ? 1.832 10.479 -0.970 1.00 0.00 55 ASP A O 13
ATOM 19479 N N . ASN A 1 56 ? 2.759 8.494 -0.457 1.00 0.00 56 ASN A N 13
ATOM 19480 C CA . ASN A 1 56 ? 3.452 8.369 -1.733 1.00 0.00 56 ASN A CA 13
ATOM 19481 C C . ASN A 1 56 ? 2.454 8.234 -2.879 1.00 0.00 56 ASN A C 13
ATOM 19482 O O . ASN A 1 56 ? 2.709 8.691 -3.993 1.00 0.00 56 ASN A O 13
ATOM 19493 N N . LEU A 1 57 ? 1.315 7.608 -2.598 1.00 0.00 57 LEU A N 13
ATOM 19494 C CA . LEU A 1 57 ? 0.280 7.421 -3.609 1.00 0.00 57 LEU A CA 13
ATOM 19495 C C . LEU A 1 57 ? -0.225 8.768 -4.115 1.00 0.00 57 LEU A C 13
ATOM 19496 O O . LEU A 1 57 ? -0.277 9.011 -5.321 1.00 0.00 57 LEU A O 13
ATOM 19512 N N . ALA A 1 58 ? -0.594 9.643 -3.184 1.00 0.00 58 ALA A N 13
ATOM 19513 C CA . ALA A 1 58 ? -1.090 10.968 -3.535 1.00 0.00 58 ALA A CA 13
ATOM 19514 C C . ALA A 1 58 ? -0.042 11.751 -4.317 1.00 0.00 58 ALA A C 13
ATOM 19515 O O . ALA A 1 58 ? -0.336 12.325 -5.366 1.00 0.00 58 ALA A O 13
ATOM 19522 N N . ALA A 1 59 ? 1.183 11.766 -3.802 1.00 0.00 59 ALA A N 13
ATOM 19523 C CA . ALA A 1 59 ? 2.277 12.473 -4.455 1.00 0.00 59 ALA A CA 13
ATOM 19524 C C . ALA A 1 59 ? 2.595 11.853 -5.811 1.00 0.00 59 ALA A C 13
ATOM 19525 O O . ALA A 1 59 ? 3.030 12.541 -6.733 1.00 0.00 59 ALA A O 13
ATOM 19532 N N . LEU A 1 60 ? 2.371 10.547 -5.924 1.00 0.00 60 LEU A N 13
ATOM 19533 C CA . LEU A 1 60 ? 2.630 9.831 -7.167 1.00 0.00 60 LEU A CA 13
ATOM 19534 C C . LEU A 1 60 ? 1.698 10.315 -8.274 1.00 0.00 60 LEU A C 13
ATOM 19535 O O . LEU A 1 60 ? 2.148 10.716 -9.347 1.00 0.00 60 LEU A O 13
ATOM 19551 N N . ARG A 1 61 ? 0.397 10.276 -8.003 1.00 0.00 61 ARG A N 13
ATOM 19552 C CA . ARG A 1 61 ? -0.599 10.713 -8.974 1.00 0.00 61 ARG A CA 13
ATOM 19553 C C . ARG A 1 61 ? -0.375 12.172 -9.360 1.00 0.00 61 ARG A C 13
ATOM 19554 O O . ARG A 1 61 ? -0.567 12.556 -10.514 1.00 0.00 61 ARG A O 13
ATOM 19575 N N . HIS A 1 62 ? 0.033 12.978 -8.387 1.00 0.00 62 HIS A N 13
ATOM 19576 C CA . HIS A 1 62 ? 0.287 14.395 -8.622 1.00 0.00 62 HIS A CA 13
ATOM 19577 C C . HIS A 1 62 ? 1.621 14.599 -9.336 1.00 0.00 62 HIS A C 13
ATOM 19578 O O . HIS A 1 62 ? 1.810 15.585 -10.048 1.00 0.00 62 HIS A O 13
ATOM 19593 N N . ALA A 1 63 ? 2.543 13.659 -9.141 1.00 0.00 63 ALA A N 13
ATOM 19594 C CA . ALA A 1 63 ? 3.859 13.735 -9.765 1.00 0.00 63 ALA A CA 13
ATOM 19595 C C . ALA A 1 63 ? 3.747 13.884 -11.280 1.00 0.00 63 ALA A C 13
ATOM 19596 O O . ALA A 1 63 ? 4.636 14.437 -11.926 1.00 0.00 63 ALA A O 13
ATOM 19603 N N . VAL A 1 64 ? 2.648 13.386 -11.842 1.00 0.00 64 VAL A N 13
ATOM 19604 C CA . VAL A 1 64 ? 2.422 13.464 -13.281 1.00 0.00 64 VAL A CA 13
ATOM 19605 C C . VAL A 1 64 ? 2.556 14.898 -13.785 1.00 0.00 64 VAL A C 13
ATOM 19606 O O . VAL A 1 64 ? 2.948 15.130 -14.928 1.00 0.00 64 VAL A O 13
ATOM 19619 N N . GLU A 1 65 ? 2.230 15.855 -12.923 1.00 0.00 65 GLU A N 13
ATOM 19620 C CA . GLU A 1 65 ? 2.316 17.267 -13.280 1.00 0.00 65 GLU A CA 13
ATOM 19621 C C . GLU A 1 65 ? 3.767 17.737 -13.296 1.00 0.00 65 GLU A C 13
ATOM 19622 O O . GLU A 1 65 ? 4.127 18.642 -14.049 1.00 0.00 65 GLU A O 13
ATOM 19634 N N . GLN A 1 66 ? 4.595 17.117 -12.462 1.00 0.00 66 GLN A N 13
ATOM 19635 C CA . GLN A 1 66 ? 6.007 17.475 -12.382 1.00 0.00 66 GLN A CA 13
ATOM 19636 C C . GLN A 1 66 ? 6.857 16.572 -13.275 1.00 0.00 66 GLN A C 13
ATOM 19637 O O . GLN A 1 66 ? 8.074 16.487 -13.105 1.00 0.00 66 GLN A O 13
ATOM 19651 N N . GLN A 1 67 ? 6.213 15.899 -14.226 1.00 0.00 67 GLN A N 13
ATOM 19652 C CA . GLN A 1 67 ? 6.916 15.006 -15.142 1.00 0.00 67 GLN A CA 13
ATOM 19653 C C . GLN A 1 67 ? 7.750 13.981 -14.377 1.00 0.00 67 GLN A C 13
ATOM 19654 O O . GLN A 1 67 ? 8.963 13.886 -14.565 1.00 0.00 67 GLN A O 13
ATOM 19668 N N . GLN A 1 68 ? 7.091 13.216 -13.514 1.00 0.00 68 GLN A N 13
ATOM 19669 C CA . GLN A 1 68 ? 7.771 12.198 -12.720 1.00 0.00 68 GLN A CA 13
ATOM 19670 C C . GLN A 1 68 ? 7.375 10.798 -13.177 1.00 0.00 68 GLN A C 13
ATOM 19671 O O . GLN A 1 68 ? 7.246 9.881 -12.366 1.00 0.00 68 GLN A O 13
ATOM 19685 N N . LEU A 1 69 ? 7.185 10.639 -14.483 1.00 0.00 69 LEU A N 13
ATOM 19686 C CA . LEU A 1 69 ? 6.804 9.350 -15.050 1.00 0.00 69 LEU A CA 13
ATOM 19687 C C . LEU A 1 69 ? 7.832 8.268 -14.717 1.00 0.00 69 LEU A C 13
ATOM 19688 O O . LEU A 1 69 ? 7.465 7.152 -14.347 1.00 0.00 69 LEU A O 13
ATOM 19704 N N . PRO A 1 70 ? 9.139 8.575 -14.841 1.00 0.00 70 PRO A N 13
ATOM 19705 C CA . PRO A 1 70 ? 10.204 7.609 -14.547 1.00 0.00 70 PRO A CA 13
ATOM 19706 C C . PRO A 1 70 ? 10.170 7.135 -13.098 1.00 0.00 70 PRO A C 13
ATOM 19707 O O . PRO A 1 70 ? 10.577 6.014 -12.791 1.00 0.00 70 PRO A O 13
ATOM 19718 N N . GLN A 1 71 ? 9.684 7.996 -12.211 1.00 0.00 71 GLN A N 13
ATOM 19719 C CA . GLN A 1 71 ? 9.599 7.667 -10.793 1.00 0.00 71 GLN A CA 13
ATOM 19720 C C . GLN A 1 71 ? 8.402 6.762 -10.509 1.00 0.00 71 GLN A C 13
ATOM 19721 O O . GLN A 1 71 ? 8.404 6.001 -9.541 1.00 0.00 71 GLN A O 13
ATOM 19735 N N . VAL A 1 72 ? 7.381 6.850 -11.357 1.00 0.00 72 VAL A N 13
ATOM 19736 C CA . VAL A 1 72 ? 6.180 6.038 -11.192 1.00 0.00 72 VAL A CA 13
ATOM 19737 C C . VAL A 1 72 ? 6.518 4.551 -11.169 1.00 0.00 72 VAL A C 13
ATOM 19738 O O . VAL A 1 72 ? 5.831 3.759 -10.525 1.00 0.00 72 VAL A O 13
ATOM 19751 N N . ALA A 1 73 ? 7.580 4.177 -11.876 1.00 0.00 73 ALA A N 13
ATOM 19752 C CA . ALA A 1 73 ? 8.006 2.785 -11.934 1.00 0.00 73 ALA A CA 13
ATOM 19753 C C . ALA A 1 73 ? 8.440 2.286 -10.559 1.00 0.00 73 ALA A C 13
ATOM 19754 O O . ALA A 1 73 ? 7.956 1.261 -10.078 1.00 0.00 73 ALA A O 13
ATOM 19761 N N . TRP A 1 74 ? 9.353 3.019 -9.931 1.00 0.00 74 TRP A N 13
ATOM 19762 C CA . TRP A 1 74 ? 9.851 2.652 -8.610 1.00 0.00 74 TRP A CA 13
ATOM 19763 C C . TRP A 1 74 ? 8.737 2.720 -7.571 1.00 0.00 74 TRP A C 13
ATOM 19764 O O . TRP A 1 74 ? 8.549 1.790 -6.787 1.00 0.00 74 TRP A O 13
ATOM 19785 N N . LEU A 1 75 ? 8.000 3.826 -7.573 1.00 0.00 75 LEU A N 13
ATOM 19786 C CA . LEU A 1 75 ? 6.903 4.014 -6.631 1.00 0.00 75 LEU A CA 13
ATOM 19787 C C . LEU A 1 75 ? 5.807 2.977 -6.860 1.00 0.00 75 LEU A C 13
ATOM 19788 O O . LEU A 1 75 ? 5.128 2.560 -5.922 1.00 0.00 75 LEU A O 13
ATOM 19804 N N . ALA A 1 76 ? 5.642 2.565 -8.113 1.00 0.00 76 ALA A N 13
ATOM 19805 C CA . ALA A 1 76 ? 4.630 1.576 -8.464 1.00 0.00 76 ALA A CA 13
ATOM 19806 C C . ALA A 1 76 ? 4.916 0.239 -7.790 1.00 0.00 76 ALA A C 13
ATOM 19807 O O . ALA A 1 76 ? 4.054 -0.322 -7.113 1.00 0.00 76 ALA A O 13
ATOM 19814 N N . GLU A 1 77 ? 6.131 -0.265 -7.978 1.00 0.00 77 GLU A N 13
ATOM 19815 C CA . GLU A 1 77 ? 6.530 -1.537 -7.385 1.00 0.00 77 GLU A CA 13
ATOM 19816 C C . GLU A 1 77 ? 6.420 -1.484 -5.864 1.00 0.00 77 GLU A C 13
ATOM 19817 O O . GLU A 1 77 ? 5.985 -2.445 -5.230 1.00 0.00 77 GLU A O 13
ATOM 19829 N N . HIS A 1 78 ? 6.817 -0.355 -5.287 1.00 0.00 78 HIS A N 13
ATOM 19830 C CA . HIS A 1 78 ? 6.762 -0.177 -3.841 1.00 0.00 78 HIS A CA 13
ATOM 19831 C C . HIS A 1 78 ? 5.318 -0.138 -3.353 1.00 0.00 78 HIS A C 13
ATOM 19832 O O . HIS A 1 78 ? 4.945 -0.859 -2.427 1.00 0.00 78 HIS A O 13
ATOM 19847 N N . LEU A 1 79 ? 4.508 0.707 -3.983 1.00 0.00 79 LEU A N 13
ATOM 19848 C CA . LEU A 1 79 ? 3.103 0.839 -3.615 1.00 0.00 79 LEU A CA 13
ATOM 19849 C C . LEU A 1 79 ? 2.377 -0.496 -3.753 1.00 0.00 79 LEU A C 13
ATOM 19850 O O . LEU A 1 79 ? 1.639 -0.909 -2.858 1.00 0.00 79 LEU A O 13
ATOM 19866 N N . ALA A 1 80 ? 2.592 -1.166 -4.881 1.00 0.00 80 ALA A N 13
ATOM 19867 C CA . ALA A 1 80 ? 1.960 -2.454 -5.138 1.00 0.00 80 ALA A CA 13
ATOM 19868 C C . ALA A 1 80 ? 2.328 -3.472 -4.064 1.00 0.00 80 ALA A C 13
ATOM 19869 O O . ALA A 1 80 ? 1.497 -4.280 -3.649 1.00 0.00 80 ALA A O 13
ATOM 19876 N N . ALA A 1 81 ? 3.579 -3.428 -3.618 1.00 0.00 81 ALA A N 13
ATOM 19877 C CA . ALA A 1 81 ? 4.057 -4.347 -2.591 1.00 0.00 81 ALA A CA 13
ATOM 19878 C C . ALA A 1 81 ? 3.391 -4.064 -1.249 1.00 0.00 81 ALA A C 13
ATOM 19879 O O . ALA A 1 81 ? 3.098 -4.982 -0.484 1.00 0.00 81 ALA A O 13
ATOM 19886 N N . GLN A 1 82 ? 3.155 -2.786 -0.970 1.00 0.00 82 GLN A N 13
ATOM 19887 C CA . GLN A 1 82 ? 2.524 -2.382 0.280 1.00 0.00 82 GLN A CA 13
ATOM 19888 C C . GLN A 1 82 ? 1.110 -2.946 0.382 1.00 0.00 82 GLN A C 13
ATOM 19889 O O . GLN A 1 82 ? 0.778 -3.645 1.339 1.00 0.00 82 GLN A O 13
ATOM 19903 N N . LEU A 1 83 ? 0.283 -2.639 -0.612 1.00 0.00 83 LEU A N 13
ATOM 19904 C CA . LEU A 1 83 ? -1.095 -3.117 -0.636 1.00 0.00 83 LEU A CA 13
ATOM 19905 C C . LEU A 1 83 ? -1.144 -4.641 -0.573 1.00 0.00 83 LEU A C 13
ATOM 19906 O O . LEU A 1 83 ? -2.003 -5.217 0.094 1.00 0.00 83 LEU A O 13
ATOM 19922 N N . GLU A 1 84 ? -0.216 -5.286 -1.271 1.00 0.00 84 GLU A N 13
ATOM 19923 C CA . GLU A 1 84 ? -0.153 -6.743 -1.293 1.00 0.00 84 GLU A CA 13
ATOM 19924 C C . GLU A 1 84 ? 0.114 -7.295 0.103 1.00 0.00 84 GLU A C 13
ATOM 19925 O O . GLU A 1 84 ? -0.467 -8.304 0.504 1.00 0.00 84 GLU A O 13
ATOM 19937 N N . ALA A 1 85 ? 0.997 -6.628 0.840 1.00 0.00 85 ALA A N 13
ATOM 19938 C CA . ALA A 1 85 ? 1.340 -7.051 2.192 1.00 0.00 85 ALA A CA 13
ATOM 19939 C C . ALA A 1 85 ? 0.122 -7.004 3.107 1.00 0.00 85 ALA A C 13
ATOM 19940 O O . ALA A 1 85 ? -0.141 -7.945 3.856 1.00 0.00 85 ALA A O 13
ATOM 19947 N N . ILE A 1 86 ? -0.620 -5.903 3.042 1.00 0.00 86 ILE A N 13
ATOM 19948 C CA . ILE A 1 86 ? -1.811 -5.735 3.866 1.00 0.00 86 ILE A CA 13
ATOM 19949 C C . ILE A 1 86 ? -2.875 -6.767 3.507 1.00 0.00 86 ILE A C 13
ATOM 19950 O O . ILE A 1 86 ? -3.433 -7.428 4.382 1.00 0.00 86 ILE A O 13
ATOM 19966 N N . ALA A 1 87 ? -3.150 -6.899 2.213 1.00 0.00 87 ALA A N 13
ATOM 19967 C CA . ALA A 1 87 ? -4.146 -7.851 1.737 1.00 0.00 87 ALA A CA 13
ATOM 19968 C C . ALA A 1 87 ? -3.776 -9.276 2.134 1.00 0.00 87 ALA A C 13
ATOM 19969 O O . ALA A 1 87 ? -4.635 -10.064 2.528 1.00 0.00 87 ALA A O 13
ATOM 19976 N N . ARG A 1 88 ? -2.491 -9.599 2.026 1.00 0.00 88 ARG A N 13
ATOM 19977 C CA . ARG A 1 88 ? -2.007 -10.929 2.374 1.00 0.00 88 ARG A CA 13
ATOM 19978 C C . ARG A 1 88 ? -2.283 -11.240 3.842 1.00 0.00 88 ARG A C 13
ATOM 19979 O O . ARG A 1 88 ? -2.704 -12.345 4.185 1.00 0.00 88 ARG A O 13
ATOM 20000 N N . GLU A 1 89 ? -2.046 -10.257 4.705 1.00 0.00 89 GLU A N 13
ATOM 20001 C CA . GLU A 1 89 ? -2.271 -10.425 6.136 1.00 0.00 89 GLU A CA 13
ATOM 20002 C C . GLU A 1 89 ? -3.747 -10.684 6.425 1.00 0.00 89 GLU A C 13
ATOM 20003 O O . GLU A 1 89 ? -4.093 -11.610 7.157 1.00 0.00 89 GLU A O 13
ATOM 20015 N N . ALA A 1 90 ? -4.611 -9.858 5.843 1.00 0.00 90 ALA A N 13
ATOM 20016 C CA . ALA A 1 90 ? -6.049 -9.996 6.037 1.00 0.00 90 ALA A CA 13
ATOM 20017 C C . ALA A 1 90 ? -6.536 -11.366 5.578 1.00 0.00 90 ALA A C 13
ATOM 20018 O O . ALA A 1 90 ? -7.269 -12.048 6.294 1.00 0.00 90 ALA A O 13
ATOM 20025 N N . SER A 1 91 ? -6.122 -11.764 4.379 1.00 0.00 91 SER A N 13
ATOM 20026 C CA . SER A 1 91 ? -6.515 -13.053 3.825 1.00 0.00 91 SER A CA 13
ATOM 20027 C C . SER A 1 91 ? -5.870 -14.198 4.600 1.00 0.00 91 SER A C 13
ATOM 20028 O O . SER A 1 91 ? -6.432 -15.289 4.697 1.00 0.00 91 SER A O 13
ATOM 20036 N N . ALA A 1 92 ? -4.688 -13.942 5.150 1.00 0.00 92 ALA A N 13
ATOM 20037 C CA . ALA A 1 92 ? -3.967 -14.951 5.917 1.00 0.00 92 ALA A CA 13
ATOM 20038 C C . ALA A 1 92 ? -4.764 -15.380 7.145 1.00 0.00 92 ALA A C 13
ATOM 20039 O O . ALA A 1 92 ? -4.877 -16.570 7.438 1.00 0.00 92 ALA A O 13
ATOM 20046 N N . TRP A 1 93 ? -5.314 -14.403 7.859 1.00 0.00 93 TRP A N 13
ATOM 20047 C CA . TRP A 1 93 ? -6.101 -14.682 9.056 1.00 0.00 93 TRP A CA 13
ATOM 20048 C C . TRP A 1 93 ? -7.303 -15.559 8.724 1.00 0.00 93 TRP A C 13
ATOM 20049 O O . TRP A 1 93 ? -7.717 -16.393 9.530 1.00 0.00 93 TRP A O 13
ATOM 20070 N N . SER A 1 94 ? -7.860 -15.365 7.533 1.00 0.00 94 SER A N 13
ATOM 20071 C CA . SER A 1 94 ? -9.015 -16.140 7.094 1.00 0.00 94 SER A CA 13
ATOM 20072 C C . SER A 1 94 ? -8.694 -17.630 7.071 1.00 0.00 94 SER A C 13
ATOM 20073 O O . SER A 1 94 ? -7.644 -18.042 6.578 1.00 0.00 94 SER A O 13
ATOM 20081 N N . LEU A 1 95 ? -9.605 -18.435 7.609 1.00 0.00 95 LEU A N 13
ATOM 20082 C CA . LEU A 1 95 ? -9.417 -19.880 7.650 1.00 0.00 95 LEU A CA 13
ATOM 20083 C C . LEU A 1 95 ? -8.169 -20.243 8.449 1.00 0.00 95 LEU A C 13
ATOM 20084 O O . LEU A 1 95 ? -7.409 -21.132 8.064 1.00 0.00 95 LEU A O 13
ATOM 20100 N N . ARG A 1 96 ? -7.965 -19.550 9.564 1.00 0.00 96 ARG A N 13
ATOM 20101 C CA . ARG A 1 96 ? -6.810 -19.799 10.418 1.00 0.00 96 ARG A CA 13
ATOM 20102 C C . ARG A 1 96 ? -7.068 -19.310 11.841 1.00 0.00 96 ARG A C 13
ATOM 20103 O O . ARG A 1 96 ? -6.137 -18.954 12.563 1.00 0.00 96 ARG A O 13
ATOM 20124 N N . GLU A 1 97 ? -8.337 -19.297 12.236 1.00 0.00 97 GLU A N 13
ATOM 20125 C CA . GLU A 1 97 ? -8.717 -18.853 13.572 1.00 0.00 97 GLU A CA 13
ATOM 20126 C C . GLU A 1 97 ? -8.288 -17.407 13.810 1.00 0.00 97 GLU A C 13
ATOM 20127 O O . GLU A 1 97 ? -7.098 -17.112 13.919 1.00 0.00 97 GLU A O 13
ATOM 20139 N N . TRP A 1 98 ? -9.267 -16.511 13.891 1.00 0.00 98 TRP A N 13
ATOM 20140 C CA . TRP A 1 98 ? -8.991 -15.097 14.118 1.00 0.00 98 TRP A CA 13
ATOM 20141 C C . TRP A 1 98 ? -8.966 -14.782 15.611 1.00 0.00 98 TRP A C 13
ATOM 20142 O O . TRP A 1 98 ? -7.990 -14.147 16.064 1.00 0.00 98 TRP A O 13
ATOM 20164 N N . MET A 1 1 ? -1.835 -5.051 -21.816 1.00 0.00 1 MET A N 14
ATOM 20165 C CA . MET A 1 1 ? -1.626 -4.747 -20.376 1.00 0.00 1 MET A CA 14
ATOM 20166 C C . MET A 1 1 ? -1.779 -3.255 -20.100 1.00 0.00 1 MET A C 14
ATOM 20167 O O . MET A 1 1 ? -0.854 -2.475 -20.324 1.00 0.00 1 MET A O 14
ATOM 20180 N N . LYS A 1 2 ? -2.952 -2.866 -19.612 1.00 0.00 2 LYS A N 14
ATOM 20181 C CA . LYS A 1 2 ? -3.226 -1.467 -19.305 1.00 0.00 2 LYS A CA 14
ATOM 20182 C C . LYS A 1 2 ? -2.957 -1.171 -17.833 1.00 0.00 2 LYS A C 14
ATOM 20183 O O . LYS A 1 2 ? -3.385 -1.915 -16.951 1.00 0.00 2 LYS A O 14
ATOM 20202 N N . THR A 1 3 ? -2.243 -0.080 -17.575 1.00 0.00 3 THR A N 14
ATOM 20203 C CA . THR A 1 3 ? -1.914 0.315 -16.209 1.00 0.00 3 THR A CA 14
ATOM 20204 C C . THR A 1 3 ? -3.108 0.976 -15.524 1.00 0.00 3 THR A C 14
ATOM 20205 O O . THR A 1 3 ? -3.220 0.956 -14.298 1.00 0.00 3 THR A O 14
ATOM 20216 N N . ALA A 1 4 ? -3.995 1.565 -16.322 1.00 0.00 4 ALA A N 14
ATOM 20217 C CA . ALA A 1 4 ? -5.176 2.236 -15.790 1.00 0.00 4 ALA A CA 14
ATOM 20218 C C . ALA A 1 4 ? -6.016 1.292 -14.934 1.00 0.00 4 ALA A C 14
ATOM 20219 O O . ALA A 1 4 ? -6.283 1.571 -13.765 1.00 0.00 4 ALA A O 14
ATOM 20226 N N . LEU A 1 5 ? -6.433 0.176 -15.524 1.00 0.00 5 LEU A N 14
ATOM 20227 C CA . LEU A 1 5 ? -7.246 -0.807 -14.814 1.00 0.00 5 LEU A CA 14
ATOM 20228 C C . LEU A 1 5 ? -6.542 -1.290 -13.550 1.00 0.00 5 LEU A C 14
ATOM 20229 O O . LEU A 1 5 ? -7.190 -1.654 -12.568 1.00 0.00 5 LEU A O 14
ATOM 20245 N N . LEU A 1 6 ? -5.214 -1.291 -13.581 1.00 0.00 6 LEU A N 14
ATOM 20246 C CA . LEU A 1 6 ? -4.424 -1.730 -12.437 1.00 0.00 6 LEU A CA 14
ATOM 20247 C C . LEU A 1 6 ? -4.362 -0.643 -11.368 1.00 0.00 6 LEU A C 14
ATOM 20248 O O . LEU A 1 6 ? -4.348 -0.934 -10.172 1.00 0.00 6 LEU A O 14
ATOM 20264 N N . LEU A 1 7 ? -4.324 0.611 -11.807 1.00 0.00 7 LEU A N 14
ATOM 20265 C CA . LEU A 1 7 ? -4.262 1.742 -10.888 1.00 0.00 7 LEU A CA 14
ATOM 20266 C C . LEU A 1 7 ? -5.596 1.938 -10.173 1.00 0.00 7 LEU A C 14
ATOM 20267 O O . LEU A 1 7 ? -5.635 2.209 -8.973 1.00 0.00 7 LEU A O 14
ATOM 20283 N N . GLU A 1 8 ? -6.687 1.800 -10.919 1.00 0.00 8 GLU A N 14
ATOM 20284 C CA . GLU A 1 8 ? -8.023 1.964 -10.356 1.00 0.00 8 GLU A CA 14
ATOM 20285 C C . GLU A 1 8 ? -8.314 0.886 -9.316 1.00 0.00 8 GLU A C 14
ATOM 20286 O O . GLU A 1 8 ? -9.060 1.115 -8.364 1.00 0.00 8 GLU A O 14
ATOM 20298 N N . LYS A 1 9 ? -7.723 -0.288 -9.506 1.00 0.00 9 LYS A N 14
ATOM 20299 C CA . LYS A 1 9 ? -7.922 -1.401 -8.584 1.00 0.00 9 LYS A CA 14
ATOM 20300 C C . LYS A 1 9 ? -7.166 -1.173 -7.278 1.00 0.00 9 LYS A C 14
ATOM 20301 O O . LYS A 1 9 ? -7.750 -1.216 -6.196 1.00 0.00 9 LYS A O 14
ATOM 20320 N N . LEU A 1 10 ? -5.863 -0.933 -7.387 1.00 0.00 10 LEU A N 14
ATOM 20321 C CA . LEU A 1 10 ? -5.027 -0.701 -6.214 1.00 0.00 10 LEU A CA 14
ATOM 20322 C C . LEU A 1 10 ? -5.517 0.507 -5.421 1.00 0.00 10 LEU A C 14
ATOM 20323 O O . LEU A 1 10 ? -5.372 0.559 -4.200 1.00 0.00 10 LEU A O 14
ATOM 20339 N N . GLU A 1 11 ? -6.093 1.477 -6.123 1.00 0.00 11 GLU A N 14
ATOM 20340 C CA . GLU A 1 11 ? -6.601 2.685 -5.482 1.00 0.00 11 GLU A CA 14
ATOM 20341 C C . GLU A 1 11 ? -7.915 2.410 -4.756 1.00 0.00 11 GLU A C 14
ATOM 20342 O O . GLU A 1 11 ? -8.088 2.794 -3.599 1.00 0.00 11 GLU A O 14
ATOM 20354 N N . GLY A 1 12 ? -8.838 1.746 -5.444 1.00 0.00 12 GLY A N 14
ATOM 20355 C CA . GLY A 1 12 ? -10.125 1.435 -4.849 1.00 0.00 12 GLY A CA 14
ATOM 20356 C C . GLY A 1 12 ? -10.000 0.623 -3.575 1.00 0.00 12 GLY A C 14
ATOM 20357 O O . GLY A 1 12 ? -10.681 0.898 -2.587 1.00 0.00 12 GLY A O 14
ATOM 20361 N N . GLN A 1 13 ? -9.130 -0.381 -3.597 1.00 0.00 13 GLN A N 14
ATOM 20362 C CA . GLN A 1 13 ? -8.922 -1.238 -2.435 1.00 0.00 13 GLN A CA 14
ATOM 20363 C C . GLN A 1 13 ? -8.203 -0.484 -1.320 1.00 0.00 13 GLN A C 14
ATOM 20364 O O . GLN A 1 13 ? -8.606 -0.542 -0.158 1.00 0.00 13 GLN A O 14
ATOM 20378 N N . LEU A 1 14 ? -7.135 0.219 -1.680 1.00 0.00 14 LEU A N 14
ATOM 20379 C CA . LEU A 1 14 ? -6.356 0.982 -0.709 1.00 0.00 14 LEU A CA 14
ATOM 20380 C C . LEU A 1 14 ? -7.230 1.995 0.024 1.00 0.00 14 LEU A C 14
ATOM 20381 O O . LEU A 1 14 ? -7.142 2.139 1.243 1.00 0.00 14 LEU A O 14
ATOM 20397 N N . ALA A 1 15 ? -8.072 2.698 -0.727 1.00 0.00 15 ALA A N 14
ATOM 20398 C CA . ALA A 1 15 ? -8.958 3.700 -0.148 1.00 0.00 15 ALA A CA 14
ATOM 20399 C C . ALA A 1 15 ? -9.949 3.068 0.824 1.00 0.00 15 ALA A C 14
ATOM 20400 O O . ALA A 1 15 ? -10.080 3.507 1.966 1.00 0.00 15 ALA A O 14
ATOM 20407 N N . THR A 1 16 ? -10.648 2.036 0.361 1.00 0.00 16 THR A N 14
ATOM 20408 C CA . THR A 1 16 ? -11.631 1.345 1.188 1.00 0.00 16 THR A CA 14
ATOM 20409 C C . THR A 1 16 ? -10.980 0.733 2.424 1.00 0.00 16 THR A C 14
ATOM 20410 O O . THR A 1 16 ? -11.558 0.742 3.510 1.00 0.00 16 THR A O 14
ATOM 20421 N N . LEU A 1 17 ? -9.777 0.197 2.252 1.00 0.00 17 LEU A N 14
ATOM 20422 C CA . LEU A 1 17 ? -9.052 -0.424 3.356 1.00 0.00 17 LEU A CA 14
ATOM 20423 C C . LEU A 1 17 ? -8.498 0.627 4.313 1.00 0.00 17 LEU A C 14
ATOM 20424 O O . LEU A 1 17 ? -8.489 0.429 5.528 1.00 0.00 17 LEU A O 14
ATOM 20440 N N . ARG A 1 18 ? -8.031 1.741 3.760 1.00 0.00 18 ARG A N 14
ATOM 20441 C CA . ARG A 1 18 ? -7.470 2.818 4.568 1.00 0.00 18 ARG A CA 14
ATOM 20442 C C . ARG A 1 18 ? -8.554 3.518 5.383 1.00 0.00 18 ARG A C 14
ATOM 20443 O O . ARG A 1 18 ? -8.325 3.915 6.525 1.00 0.00 18 ARG A O 14
ATOM 20464 N N . GLN A 1 19 ? -9.733 3.670 4.788 1.00 0.00 19 GLN A N 14
ATOM 20465 C CA . GLN A 1 19 ? -10.848 4.326 5.462 1.00 0.00 19 GLN A CA 14
ATOM 20466 C C . GLN A 1 19 ? -11.534 3.380 6.443 1.00 0.00 19 GLN A C 14
ATOM 20467 O O . GLN A 1 19 ? -12.108 3.815 7.440 1.00 0.00 19 GLN A O 14
ATOM 20481 N N . ARG A 1 20 ? -11.473 2.084 6.153 1.00 0.00 20 ARG A N 14
ATOM 20482 C CA . ARG A 1 20 ? -12.091 1.080 7.012 1.00 0.00 20 ARG A CA 14
ATOM 20483 C C . ARG A 1 20 ? -11.196 0.752 8.203 1.00 0.00 20 ARG A C 14
ATOM 20484 O O . ARG A 1 20 ? -11.662 0.676 9.340 1.00 0.00 20 ARG A O 14
ATOM 20505 N N . CYS A 1 21 ? -9.908 0.558 7.935 1.00 0.00 21 CYS A N 14
ATOM 20506 C CA . CYS A 1 21 ? -8.949 0.238 8.987 1.00 0.00 21 CYS A CA 14
ATOM 20507 C C . CYS A 1 21 ? -8.292 1.502 9.542 1.00 0.00 21 CYS A C 14
ATOM 20508 O O . CYS A 1 21 ? -7.285 1.428 10.246 1.00 0.00 21 CYS A O 14
ATOM 20516 N N . ALA A 1 22 ? -8.864 2.660 9.221 1.00 0.00 22 ALA A N 14
ATOM 20517 C CA . ALA A 1 22 ? -8.330 3.934 9.689 1.00 0.00 22 ALA A CA 14
ATOM 20518 C C . ALA A 1 22 ? -8.228 3.972 11.213 1.00 0.00 22 ALA A C 14
ATOM 20519 O O . ALA A 1 22 ? -7.181 4.314 11.762 1.00 0.00 22 ALA A O 14
ATOM 20526 N N . PRO A 1 23 ? -9.319 3.626 11.920 1.00 0.00 23 PRO A N 14
ATOM 20527 C CA . PRO A 1 23 ? -9.349 3.630 13.383 1.00 0.00 23 PRO A CA 14
ATOM 20528 C C . PRO A 1 23 ? -8.816 2.336 13.998 1.00 0.00 23 PRO A C 14
ATOM 20529 O O . PRO A 1 23 ? -9.197 1.967 15.109 1.00 0.00 23 PRO A O 14
ATOM 20540 N N . VAL A 1 24 ? -7.934 1.650 13.276 1.00 0.00 24 VAL A N 14
ATOM 20541 C CA . VAL A 1 24 ? -7.356 0.402 13.764 1.00 0.00 24 VAL A CA 14
ATOM 20542 C C . VAL A 1 24 ? -5.889 0.585 14.146 1.00 0.00 24 VAL A C 14
ATOM 20543 O O . VAL A 1 24 ? -5.121 -0.376 14.175 1.00 0.00 24 VAL A O 14
ATOM 20556 N N . SER A 1 25 ? -5.506 1.825 14.438 1.00 0.00 25 SER A N 14
ATOM 20557 C CA . SER A 1 25 ? -4.132 2.131 14.819 1.00 0.00 25 SER A CA 14
ATOM 20558 C C . SER A 1 25 ? -3.834 1.635 16.230 1.00 0.00 25 SER A C 14
ATOM 20559 O O . SER A 1 25 ? -2.701 1.272 16.544 1.00 0.00 25 SER A O 14
ATOM 20567 N N . GLN A 1 26 ? -4.859 1.622 17.077 1.00 0.00 26 GLN A N 14
ATOM 20568 C CA . GLN A 1 26 ? -4.706 1.170 18.455 1.00 0.00 26 GLN A CA 14
ATOM 20569 C C . GLN A 1 26 ? -4.215 -0.274 18.503 1.00 0.00 26 GLN A C 14
ATOM 20570 O O . GLN A 1 26 ? -3.445 -0.649 19.387 1.00 0.00 26 GLN A O 14
ATOM 20584 N N . PHE A 1 27 ? -4.666 -1.078 17.545 1.00 0.00 27 PHE A N 14
ATOM 20585 C CA . PHE A 1 27 ? -4.273 -2.481 17.477 1.00 0.00 27 PHE A CA 14
ATOM 20586 C C . PHE A 1 27 ? -3.413 -2.748 16.245 1.00 0.00 27 PHE A C 14
ATOM 20587 O O . PHE A 1 27 ? -3.374 -3.868 15.735 1.00 0.00 27 PHE A O 14
ATOM 20604 N N . ALA A 1 28 ? -2.725 -1.714 15.770 1.00 0.00 28 ALA A N 14
ATOM 20605 C CA . ALA A 1 28 ? -1.868 -1.841 14.598 1.00 0.00 28 ALA A CA 14
ATOM 20606 C C . ALA A 1 28 ? -0.565 -2.553 14.945 1.00 0.00 28 ALA A C 14
ATOM 20607 O O . ALA A 1 28 ? 0.179 -2.115 15.823 1.00 0.00 28 ALA A O 14
ATOM 20614 N N . THR A 1 29 ? -0.295 -3.653 14.251 1.00 0.00 29 THR A N 14
ATOM 20615 C CA . THR A 1 29 ? 0.918 -4.427 14.484 1.00 0.00 29 THR A CA 14
ATOM 20616 C C . THR A 1 29 ? 1.385 -5.106 13.201 1.00 0.00 29 THR A C 14
ATOM 20617 O O . THR A 1 29 ? 0.618 -5.815 12.548 1.00 0.00 29 THR A O 14
ATOM 20628 N N . LEU A 1 30 ? 2.645 -4.885 12.844 1.00 0.00 30 LEU A N 14
ATOM 20629 C CA . LEU A 1 30 ? 3.213 -5.476 11.637 1.00 0.00 30 LEU A CA 14
ATOM 20630 C C . LEU A 1 30 ? 4.093 -6.673 11.981 1.00 0.00 30 LEU A C 14
ATOM 20631 O O . LEU A 1 30 ? 4.790 -6.674 12.995 1.00 0.00 30 LEU A O 14
ATOM 20647 N N . SER A 1 31 ? 4.056 -7.692 11.128 1.00 0.00 31 SER A N 14
ATOM 20648 C CA . SER A 1 31 ? 4.850 -8.896 11.340 1.00 0.00 31 SER A CA 14
ATOM 20649 C C . SER A 1 31 ? 6.341 -8.577 11.315 1.00 0.00 31 SER A C 14
ATOM 20650 O O . SER A 1 31 ? 6.741 -7.456 11.003 1.00 0.00 31 SER A O 14
ATOM 20658 N N . ALA A 1 32 ? 7.159 -9.571 11.647 1.00 0.00 32 ALA A N 14
ATOM 20659 C CA . ALA A 1 32 ? 8.606 -9.397 11.663 1.00 0.00 32 ALA A CA 14
ATOM 20660 C C . ALA A 1 32 ? 9.226 -9.719 10.303 1.00 0.00 32 ALA A C 14
ATOM 20661 O O . ALA A 1 32 ? 10.445 -9.662 10.142 1.00 0.00 32 ALA A O 14
ATOM 20668 N N . ARG A 1 33 ? 8.385 -10.057 9.328 1.00 0.00 33 ARG A N 14
ATOM 20669 C CA . ARG A 1 33 ? 8.862 -10.385 7.989 1.00 0.00 33 ARG A CA 14
ATOM 20670 C C . ARG A 1 33 ? 8.792 -9.171 7.066 1.00 0.00 33 ARG A C 14
ATOM 20671 O O . ARG A 1 33 ? 8.767 -9.311 5.843 1.00 0.00 33 ARG A O 14
ATOM 20692 N N . PHE A 1 34 ? 8.760 -7.979 7.656 1.00 0.00 34 PHE A N 14
ATOM 20693 C CA . PHE A 1 34 ? 8.693 -6.747 6.888 1.00 0.00 34 PHE A CA 14
ATOM 20694 C C . PHE A 1 34 ? 9.928 -6.583 6.008 1.00 0.00 34 PHE A C 14
ATOM 20695 O O . PHE A 1 34 ? 11.054 -6.807 6.454 1.00 0.00 34 PHE A O 14
ATOM 20712 N N . ASP A 1 35 ? 9.710 -6.191 4.758 1.00 0.00 35 ASP A N 14
ATOM 20713 C CA . ASP A 1 35 ? 10.806 -5.995 3.815 1.00 0.00 35 ASP A CA 14
ATOM 20714 C C . ASP A 1 35 ? 10.964 -4.520 3.465 1.00 0.00 35 ASP A C 14
ATOM 20715 O O . ASP A 1 35 ? 9.994 -3.848 3.115 1.00 0.00 35 ASP A O 14
ATOM 20724 N N . ARG A 1 36 ? 12.191 -4.021 3.563 1.00 0.00 36 ARG A N 14
ATOM 20725 C CA . ARG A 1 36 ? 12.475 -2.623 3.257 1.00 0.00 36 ARG A CA 14
ATOM 20726 C C . ARG A 1 36 ? 12.197 -2.314 1.788 1.00 0.00 36 ARG A C 14
ATOM 20727 O O . ARG A 1 36 ? 11.964 -1.162 1.421 1.00 0.00 36 ARG A O 14
ATOM 20748 N N . HIS A 1 37 ? 12.226 -3.346 0.950 1.00 0.00 37 HIS A N 14
ATOM 20749 C CA . HIS A 1 37 ? 11.979 -3.178 -0.478 1.00 0.00 37 HIS A CA 14
ATOM 20750 C C . HIS A 1 37 ? 10.483 -3.104 -0.772 1.00 0.00 37 HIS A C 14
ATOM 20751 O O . HIS A 1 37 ? 10.052 -2.376 -1.666 1.00 0.00 37 HIS A O 14
ATOM 20766 N N . LEU A 1 38 ? 9.697 -3.863 -0.016 1.00 0.00 38 LEU A N 14
ATOM 20767 C CA . LEU A 1 38 ? 8.250 -3.884 -0.200 1.00 0.00 38 LEU A CA 14
ATOM 20768 C C . LEU A 1 38 ? 7.579 -2.772 0.600 1.00 0.00 38 LEU A C 14
ATOM 20769 O O . LEU A 1 38 ? 6.532 -2.256 0.207 1.00 0.00 38 LEU A O 14
ATOM 20785 N N . PHE A 1 39 ? 8.187 -2.407 1.724 1.00 0.00 39 PHE A N 14
ATOM 20786 C CA . PHE A 1 39 ? 7.646 -1.356 2.579 1.00 0.00 39 PHE A CA 14
ATOM 20787 C C . PHE A 1 39 ? 8.668 -0.243 2.785 1.00 0.00 39 PHE A C 14
ATOM 20788 O O . PHE A 1 39 ? 9.854 -0.415 2.505 1.00 0.00 39 PHE A O 14
ATOM 20805 N N . GLN A 1 40 ? 8.200 0.900 3.276 1.00 0.00 40 GLN A N 14
ATOM 20806 C CA . GLN A 1 40 ? 9.074 2.041 3.519 1.00 0.00 40 GLN A CA 14
ATOM 20807 C C . GLN A 1 40 ? 9.619 2.015 4.944 1.00 0.00 40 GLN A C 14
ATOM 20808 O O . GLN A 1 40 ? 9.215 1.186 5.760 1.00 0.00 40 GLN A O 14
ATOM 20822 N N . THR A 1 41 ? 10.540 2.928 5.236 1.00 0.00 41 THR A N 14
ATOM 20823 C CA . THR A 1 41 ? 11.142 3.011 6.562 1.00 0.00 41 THR A CA 14
ATOM 20824 C C . THR A 1 41 ? 10.121 3.466 7.602 1.00 0.00 41 THR A C 14
ATOM 20825 O O . THR A 1 41 ? 10.288 3.219 8.796 1.00 0.00 41 THR A O 14
ATOM 20836 N N . ARG A 1 42 ? 9.065 4.133 7.143 1.00 0.00 42 ARG A N 14
ATOM 20837 C CA . ARG A 1 42 ? 8.021 4.621 8.038 1.00 0.00 42 ARG A CA 14
ATOM 20838 C C . ARG A 1 42 ? 6.861 3.632 8.124 1.00 0.00 42 ARG A C 14
ATOM 20839 O O . ARG A 1 42 ? 5.745 4.003 8.488 1.00 0.00 42 ARG A O 14
ATOM 20860 N N . ALA A 1 43 ? 7.128 2.372 7.788 1.00 0.00 43 ALA A N 14
ATOM 20861 C CA . ALA A 1 43 ? 6.103 1.337 7.830 1.00 0.00 43 ALA A CA 14
ATOM 20862 C C . ALA A 1 43 ? 6.446 0.269 8.863 1.00 0.00 43 ALA A C 14
ATOM 20863 O O . ALA A 1 43 ? 7.120 -0.713 8.555 1.00 0.00 43 ALA A O 14
ATOM 20870 N N . THR A 1 44 ? 5.977 0.468 10.091 1.00 0.00 44 THR A N 14
ATOM 20871 C CA . THR A 1 44 ? 6.235 -0.479 11.171 1.00 0.00 44 THR A CA 14
ATOM 20872 C C . THR A 1 44 ? 4.944 -0.869 11.889 1.00 0.00 44 THR A C 14
ATOM 20873 O O . THR A 1 44 ? 4.981 -1.450 12.973 1.00 0.00 44 THR A O 14
ATOM 20884 N N . THR A 1 45 ? 3.804 -0.548 11.282 1.00 0.00 45 THR A N 14
ATOM 20885 C CA . THR A 1 45 ? 2.509 -0.869 11.873 1.00 0.00 45 THR A CA 14
ATOM 20886 C C . THR A 1 45 ? 1.418 -0.903 10.807 1.00 0.00 45 THR A C 14
ATOM 20887 O O . THR A 1 45 ? 1.611 -0.420 9.691 1.00 0.00 45 THR A O 14
ATOM 20898 N N . LEU A 1 46 ? 0.271 -1.475 11.160 1.00 0.00 46 LEU A N 14
ATOM 20899 C CA . LEU A 1 46 ? -0.852 -1.570 10.235 1.00 0.00 46 LEU A CA 14
ATOM 20900 C C . LEU A 1 46 ? -1.302 -0.185 9.782 1.00 0.00 46 LEU A C 14
ATOM 20901 O O . LEU A 1 46 ? -1.385 0.091 8.585 1.00 0.00 46 LEU A O 14
ATOM 20917 N N . GLN A 1 47 ? -1.588 0.683 10.747 1.00 0.00 47 GLN A N 14
ATOM 20918 C CA . GLN A 1 47 ? -2.027 2.041 10.447 1.00 0.00 47 GLN A CA 14
ATOM 20919 C C . GLN A 1 47 ? -0.941 2.806 9.699 1.00 0.00 47 GLN A C 14
ATOM 20920 O O . GLN A 1 47 ? -1.233 3.675 8.877 1.00 0.00 47 GLN A O 14
ATOM 20934 N N . ALA A 1 48 ? 0.314 2.474 9.985 1.00 0.00 48 ALA A N 14
ATOM 20935 C CA . ALA A 1 48 ? 1.444 3.126 9.337 1.00 0.00 48 ALA A CA 14
ATOM 20936 C C . ALA A 1 48 ? 1.561 2.690 7.881 1.00 0.00 48 ALA A C 14
ATOM 20937 O O . ALA A 1 48 ? 1.974 3.467 7.020 1.00 0.00 48 ALA A O 14
ATOM 20944 N N . CYS A 1 49 ? 1.192 1.441 7.613 1.00 0.00 49 CYS A N 14
ATOM 20945 C CA . CYS A 1 49 ? 1.252 0.900 6.261 1.00 0.00 49 CYS A CA 14
ATOM 20946 C C . CYS A 1 49 ? 0.221 1.577 5.363 1.00 0.00 49 CYS A C 14
ATOM 20947 O O . CYS A 1 49 ? 0.560 2.112 4.307 1.00 0.00 49 CYS A O 14
ATOM 20955 N N . LEU A 1 50 ? -1.037 1.552 5.791 1.00 0.00 50 LEU A N 14
ATOM 20956 C CA . LEU A 1 50 ? -2.115 2.167 5.026 1.00 0.00 50 LEU A CA 14
ATOM 20957 C C . LEU A 1 50 ? -1.872 3.663 4.862 1.00 0.00 50 LEU A C 14
ATOM 20958 O O . LEU A 1 50 ? -2.062 4.219 3.780 1.00 0.00 50 LEU A O 14
ATOM 20974 N N . ASP A 1 51 ? -1.447 4.309 5.943 1.00 0.00 51 ASP A N 14
ATOM 20975 C CA . ASP A 1 51 ? -1.173 5.741 5.920 1.00 0.00 51 ASP A CA 14
ATOM 20976 C C . ASP A 1 51 ? -0.031 6.054 4.960 1.00 0.00 51 ASP A C 14
ATOM 20977 O O . ASP A 1 51 ? -0.113 6.990 4.164 1.00 0.00 51 ASP A O 14
ATOM 20986 N N . GLU A 1 52 ? 1.034 5.261 5.037 1.00 0.00 52 GLU A N 14
ATOM 20987 C CA . GLU A 1 52 ? 2.191 5.450 4.172 1.00 0.00 52 GLU A CA 14
ATOM 20988 C C . GLU A 1 52 ? 1.792 5.328 2.706 1.00 0.00 52 GLU A C 14
ATOM 20989 O O . GLU A 1 52 ? 2.267 6.082 1.856 1.00 0.00 52 GLU A O 14
ATOM 21001 N N . ALA A 1 53 ? 0.910 4.376 2.418 1.00 0.00 53 ALA A N 14
ATOM 21002 C CA . ALA A 1 53 ? 0.439 4.158 1.056 1.00 0.00 53 ALA A CA 14
ATOM 21003 C C . ALA A 1 53 ? -0.283 5.392 0.529 1.00 0.00 53 ALA A C 14
ATOM 21004 O O . ALA A 1 53 ? -0.068 5.812 -0.608 1.00 0.00 53 ALA A O 14
ATOM 21011 N N . GLY A 1 54 ? -1.138 5.971 1.366 1.00 0.00 54 GLY A N 14
ATOM 21012 C CA . GLY A 1 54 ? -1.875 7.156 0.969 1.00 0.00 54 GLY A CA 14
ATOM 21013 C C . GLY A 1 54 ? -0.957 8.316 0.641 1.00 0.00 54 GLY A C 14
ATOM 21014 O O . GLY A 1 54 ? -1.204 9.065 -0.304 1.00 0.00 54 GLY A O 14
ATOM 21018 N N . ASP A 1 55 ? 0.108 8.461 1.423 1.00 0.00 55 ASP A N 14
ATOM 21019 C CA . ASP A 1 55 ? 1.072 9.533 1.210 1.00 0.00 55 ASP A CA 14
ATOM 21020 C C . ASP A 1 55 ? 1.917 9.258 -0.029 1.00 0.00 55 ASP A C 14
ATOM 21021 O O . ASP A 1 55 ? 2.341 10.182 -0.722 1.00 0.00 55 ASP A O 14
ATOM 21030 N N . ASN A 1 56 ? 2.153 7.978 -0.303 1.00 0.00 56 ASN A N 14
ATOM 21031 C CA . ASN A 1 56 ? 2.943 7.578 -1.461 1.00 0.00 56 ASN A CA 14
ATOM 21032 C C . ASN A 1 56 ? 2.194 7.879 -2.754 1.00 0.00 56 ASN A C 14
ATOM 21033 O O . ASN A 1 56 ? 2.722 8.537 -3.651 1.00 0.00 56 ASN A O 14
ATOM 21044 N N . LEU A 1 57 ? 0.959 7.396 -2.842 1.00 0.00 57 LEU A N 14
ATOM 21045 C CA . LEU A 1 57 ? 0.135 7.618 -4.024 1.00 0.00 57 LEU A CA 14
ATOM 21046 C C . LEU A 1 57 ? -0.128 9.106 -4.224 1.00 0.00 57 LEU A C 14
ATOM 21047 O O . LEU A 1 57 ? -0.189 9.590 -5.354 1.00 0.00 57 LEU A O 14
ATOM 21063 N N . ALA A 1 58 ? -0.279 9.828 -3.118 1.00 0.00 58 ALA A N 14
ATOM 21064 C CA . ALA A 1 58 ? -0.531 11.262 -3.170 1.00 0.00 58 ALA A CA 14
ATOM 21065 C C . ALA A 1 58 ? 0.635 11.993 -3.825 1.00 0.00 58 ALA A C 14
ATOM 21066 O O . ALA A 1 58 ? 0.441 12.834 -4.703 1.00 0.00 58 ALA A O 14
ATOM 21073 N N . ALA A 1 59 ? 1.848 11.664 -3.392 1.00 0.00 59 ALA A N 14
ATOM 21074 C CA . ALA A 1 59 ? 3.048 12.284 -3.937 1.00 0.00 59 ALA A CA 14
ATOM 21075 C C . ALA A 1 59 ? 3.297 11.823 -5.368 1.00 0.00 59 ALA A C 14
ATOM 21076 O O . ALA A 1 59 ? 3.792 12.583 -6.199 1.00 0.00 59 ALA A O 14
ATOM 21083 N N . LEU A 1 60 ? 2.947 10.572 -5.649 1.00 0.00 60 LEU A N 14
ATOM 21084 C CA . LEU A 1 60 ? 3.129 10.009 -6.982 1.00 0.00 60 LEU A CA 14
ATOM 21085 C C . LEU A 1 60 ? 2.208 10.694 -7.986 1.00 0.00 60 LEU A C 14
ATOM 21086 O O . LEU A 1 60 ? 2.610 10.989 -9.112 1.00 0.00 60 LEU A O 14
ATOM 21102 N N . ARG A 1 61 ? 0.972 10.948 -7.568 1.00 0.00 61 ARG A N 14
ATOM 21103 C CA . ARG A 1 61 ? -0.006 11.601 -8.429 1.00 0.00 61 ARG A CA 14
ATOM 21104 C C . ARG A 1 61 ? 0.392 13.048 -8.697 1.00 0.00 61 ARG A C 14
ATOM 21105 O O . ARG A 1 61 ? 0.258 13.542 -9.816 1.00 0.00 61 ARG A O 14
ATOM 21126 N N . HIS A 1 62 ? 0.884 13.721 -7.663 1.00 0.00 62 HIS A N 14
ATOM 21127 C CA . HIS A 1 62 ? 1.305 15.112 -7.785 1.00 0.00 62 HIS A CA 14
ATOM 21128 C C . HIS A 1 62 ? 2.659 15.214 -8.481 1.00 0.00 62 HIS A C 14
ATOM 21129 O O . HIS A 1 62 ? 2.970 16.226 -9.110 1.00 0.00 62 HIS A O 14
ATOM 21144 N N . ALA A 1 63 ? 3.462 14.160 -8.362 1.00 0.00 63 ALA A N 14
ATOM 21145 C CA . ALA A 1 63 ? 4.786 14.130 -8.977 1.00 0.00 63 ALA A CA 14
ATOM 21146 C C . ALA A 1 63 ? 4.710 14.404 -10.476 1.00 0.00 63 ALA A C 14
ATOM 21147 O O . ALA A 1 63 ? 5.649 14.938 -11.066 1.00 0.00 63 ALA A O 14
ATOM 21154 N N . VAL A 1 64 ? 3.589 14.035 -11.088 1.00 0.00 64 VAL A N 14
ATOM 21155 C CA . VAL A 1 64 ? 3.398 14.242 -12.519 1.00 0.00 64 VAL A CA 14
ATOM 21156 C C . VAL A 1 64 ? 3.527 15.718 -12.883 1.00 0.00 64 VAL A C 14
ATOM 21157 O O . VAL A 1 64 ? 3.951 16.061 -13.986 1.00 0.00 64 VAL A O 14
ATOM 21170 N N . GLU A 1 65 ? 3.157 16.587 -11.948 1.00 0.00 65 GLU A N 14
ATOM 21171 C CA . GLU A 1 65 ? 3.231 18.027 -12.169 1.00 0.00 65 GLU A CA 14
ATOM 21172 C C . GLU A 1 65 ? 4.678 18.508 -12.152 1.00 0.00 65 GLU A C 14
ATOM 21173 O O . GLU A 1 65 ? 5.021 19.497 -12.801 1.00 0.00 65 GLU A O 14
ATOM 21185 N N . GLN A 1 66 ? 5.524 17.806 -11.405 1.00 0.00 66 GLN A N 14
ATOM 21186 C CA . GLN A 1 66 ? 6.934 18.166 -11.305 1.00 0.00 66 GLN A CA 14
ATOM 21187 C C . GLN A 1 66 ? 7.782 17.352 -12.281 1.00 0.00 66 GLN A C 14
ATOM 21188 O O . GLN A 1 66 ? 8.991 17.212 -12.097 1.00 0.00 66 GLN A O 14
ATOM 21202 N N . GLN A 1 67 ? 7.143 16.817 -13.319 1.00 0.00 67 GLN A N 14
ATOM 21203 C CA . GLN A 1 67 ? 7.844 16.020 -14.321 1.00 0.00 67 GLN A CA 14
ATOM 21204 C C . GLN A 1 67 ? 8.616 14.876 -13.670 1.00 0.00 67 GLN A C 14
ATOM 21205 O O . GLN A 1 67 ? 9.722 14.540 -14.093 1.00 0.00 67 GLN A O 14
ATOM 21219 N N . GLN A 1 68 ? 8.025 14.282 -12.639 1.00 0.00 68 GLN A N 14
ATOM 21220 C CA . GLN A 1 68 ? 8.657 13.177 -11.929 1.00 0.00 68 GLN A CA 14
ATOM 21221 C C . GLN A 1 68 ? 8.131 11.835 -12.428 1.00 0.00 68 GLN A C 14
ATOM 21222 O O . GLN A 1 68 ? 7.950 10.899 -11.650 1.00 0.00 68 GLN A O 14
ATOM 21236 N N . LEU A 1 69 ? 7.887 11.748 -13.733 1.00 0.00 69 LEU A N 14
ATOM 21237 C CA . LEU A 1 69 ? 7.382 10.520 -14.336 1.00 0.00 69 LEU A CA 14
ATOM 21238 C C . LEU A 1 69 ? 8.295 9.331 -14.026 1.00 0.00 69 LEU A C 14
ATOM 21239 O O . LEU A 1 69 ? 7.817 8.253 -13.677 1.00 0.00 69 LEU A O 14
ATOM 21255 N N . PRO A 1 70 ? 9.626 9.507 -14.148 1.00 0.00 70 PRO A N 14
ATOM 21256 C CA . PRO A 1 70 ? 10.588 8.433 -13.874 1.00 0.00 70 PRO A CA 14
ATOM 21257 C C . PRO A 1 70 ? 10.470 7.902 -12.449 1.00 0.00 70 PRO A C 14
ATOM 21258 O O . PRO A 1 70 ? 10.747 6.732 -12.186 1.00 0.00 70 PRO A O 14
ATOM 21269 N N . GLN A 1 71 ? 10.057 8.771 -11.531 1.00 0.00 71 GLN A N 14
ATOM 21270 C CA . GLN A 1 71 ? 9.903 8.391 -10.132 1.00 0.00 71 GLN A CA 14
ATOM 21271 C C . GLN A 1 71 ? 8.622 7.590 -9.921 1.00 0.00 71 GLN A C 14
ATOM 21272 O O . GLN A 1 71 ? 8.547 6.744 -9.030 1.00 0.00 71 GLN A O 14
ATOM 21286 N N . VAL A 1 72 ? 7.615 7.863 -10.745 1.00 0.00 72 VAL A N 14
ATOM 21287 C CA . VAL A 1 72 ? 6.337 7.168 -10.648 1.00 0.00 72 VAL A CA 14
ATOM 21288 C C . VAL A 1 72 ? 6.518 5.660 -10.796 1.00 0.00 72 VAL A C 14
ATOM 21289 O O . VAL A 1 72 ? 5.758 4.875 -10.229 1.00 0.00 72 VAL A O 14
ATOM 21302 N N . ALA A 1 73 ? 7.531 5.263 -11.559 1.00 0.00 73 ALA A N 14
ATOM 21303 C CA . ALA A 1 73 ? 7.812 3.850 -11.779 1.00 0.00 73 ALA A CA 14
ATOM 21304 C C . ALA A 1 73 ? 8.144 3.147 -10.467 1.00 0.00 73 ALA A C 14
ATOM 21305 O O . ALA A 1 73 ? 7.638 2.061 -10.187 1.00 0.00 73 ALA A O 14
ATOM 21312 N N . TRP A 1 74 ? 8.998 3.776 -9.666 1.00 0.00 74 TRP A N 14
ATOM 21313 C CA . TRP A 1 74 ? 9.398 3.212 -8.382 1.00 0.00 74 TRP A CA 14
ATOM 21314 C C . TRP A 1 74 ? 8.238 3.234 -7.392 1.00 0.00 74 TRP A C 14
ATOM 21315 O O . TRP A 1 74 ? 7.917 2.219 -6.774 1.00 0.00 74 TRP A O 14
ATOM 21336 N N . LEU A 1 75 ? 7.611 4.398 -7.249 1.00 0.00 75 LEU A N 14
ATOM 21337 C CA . LEU A 1 75 ? 6.485 4.551 -6.335 1.00 0.00 75 LEU A CA 14
ATOM 21338 C C . LEU A 1 75 ? 5.345 3.612 -6.716 1.00 0.00 75 LEU A C 14
ATOM 21339 O O . LEU A 1 75 ? 4.699 3.019 -5.851 1.00 0.00 75 LEU A O 14
ATOM 21355 N N . ALA A 1 76 ? 5.103 3.480 -8.016 1.00 0.00 76 ALA A N 14
ATOM 21356 C CA . ALA A 1 76 ? 4.042 2.612 -8.512 1.00 0.00 76 ALA A CA 14
ATOM 21357 C C . ALA A 1 76 ? 4.271 1.168 -8.081 1.00 0.00 76 ALA A C 14
ATOM 21358 O O . ALA A 1 76 ? 3.391 0.539 -7.493 1.00 0.00 76 ALA A O 14
ATOM 21365 N N . GLU A 1 77 ? 5.458 0.649 -8.376 1.00 0.00 77 GLU A N 14
ATOM 21366 C CA . GLU A 1 77 ? 5.803 -0.721 -8.017 1.00 0.00 77 GLU A CA 14
ATOM 21367 C C . GLU A 1 77 ? 5.748 -0.914 -6.504 1.00 0.00 77 GLU A C 14
ATOM 21368 O O . GLU A 1 77 ? 5.360 -1.976 -6.018 1.00 0.00 77 GLU A O 14
ATOM 21380 N N . HIS A 1 78 ? 6.137 0.121 -5.767 1.00 0.00 78 HIS A N 14
ATOM 21381 C CA . HIS A 1 78 ? 6.130 0.068 -4.310 1.00 0.00 78 HIS A CA 14
ATOM 21382 C C . HIS A 1 78 ? 4.703 0.014 -3.776 1.00 0.00 78 HIS A C 14
ATOM 21383 O O . HIS A 1 78 ? 4.400 -0.750 -2.859 1.00 0.00 78 HIS A O 14
ATOM 21398 N N . LEU A 1 79 ? 3.829 0.831 -4.356 1.00 0.00 79 LEU A N 14
ATOM 21399 C CA . LEU A 1 79 ? 2.432 0.876 -3.939 1.00 0.00 79 LEU A CA 14
ATOM 21400 C C . LEU A 1 79 ? 1.755 -0.472 -4.164 1.00 0.00 79 LEU A C 14
ATOM 21401 O O . LEU A 1 79 ? 1.067 -0.987 -3.282 1.00 0.00 79 LEU A O 14
ATOM 21417 N N . ALA A 1 80 ? 1.956 -1.039 -5.349 1.00 0.00 80 ALA A N 14
ATOM 21418 C CA . ALA A 1 80 ? 1.366 -2.327 -5.690 1.00 0.00 80 ALA A CA 14
ATOM 21419 C C . ALA A 1 80 ? 1.821 -3.411 -4.718 1.00 0.00 80 ALA A C 14
ATOM 21420 O O . ALA A 1 80 ? 1.012 -4.201 -4.231 1.00 0.00 80 ALA A O 14
ATOM 21427 N N . ALA A 1 81 ? 3.120 -3.442 -4.440 1.00 0.00 81 ALA A N 14
ATOM 21428 C CA . ALA A 1 81 ? 3.683 -4.427 -3.525 1.00 0.00 81 ALA A CA 14
ATOM 21429 C C . ALA A 1 81 ? 3.195 -4.192 -2.100 1.00 0.00 81 ALA A C 14
ATOM 21430 O O . ALA A 1 81 ? 3.024 -5.135 -1.328 1.00 0.00 81 ALA A O 14
ATOM 21437 N N . GLN A 1 82 ? 2.970 -2.927 -1.759 1.00 0.00 82 GLN A N 14
ATOM 21438 C CA . GLN A 1 82 ? 2.500 -2.568 -0.426 1.00 0.00 82 GLN A CA 14
ATOM 21439 C C . GLN A 1 82 ? 1.093 -3.107 -0.185 1.00 0.00 82 GLN A C 14
ATOM 21440 O O . GLN A 1 82 ? 0.829 -3.749 0.832 1.00 0.00 82 GLN A O 14
ATOM 21454 N N . LEU A 1 83 ? 0.194 -2.843 -1.128 1.00 0.00 83 LEU A N 14
ATOM 21455 C CA . LEU A 1 83 ? -1.186 -3.303 -1.019 1.00 0.00 83 LEU A CA 14
ATOM 21456 C C . LEU A 1 83 ? -1.256 -4.825 -1.070 1.00 0.00 83 LEU A C 14
ATOM 21457 O O . LEU A 1 83 ? -1.930 -5.454 -0.254 1.00 0.00 83 LEU A O 14
ATOM 21473 N N . GLU A 1 84 ? -0.554 -5.413 -2.035 1.00 0.00 84 GLU A N 14
ATOM 21474 C CA . GLU A 1 84 ? -0.536 -6.862 -2.192 1.00 0.00 84 GLU A CA 14
ATOM 21475 C C . GLU A 1 84 ? -0.006 -7.538 -0.931 1.00 0.00 84 GLU A C 14
ATOM 21476 O O . GLU A 1 84 ? -0.482 -8.603 -0.538 1.00 0.00 84 GLU A O 14
ATOM 21488 N N . ALA A 1 85 ? 0.981 -6.910 -0.300 1.00 0.00 85 ALA A N 14
ATOM 21489 C CA . ALA A 1 85 ? 1.574 -7.450 0.917 1.00 0.00 85 ALA A CA 14
ATOM 21490 C C . ALA A 1 85 ? 0.562 -7.458 2.058 1.00 0.00 85 ALA A C 14
ATOM 21491 O O . ALA A 1 85 ? 0.462 -8.432 2.805 1.00 0.00 85 ALA A O 14
ATOM 21498 N N . ILE A 1 86 ? -0.187 -6.368 2.184 1.00 0.00 86 ILE A N 14
ATOM 21499 C CA . ILE A 1 86 ? -1.193 -6.250 3.232 1.00 0.00 86 ILE A CA 14
ATOM 21500 C C . ILE A 1 86 ? -2.355 -7.205 2.982 1.00 0.00 86 ILE A C 14
ATOM 21501 O O . ILE A 1 86 ? -2.775 -7.937 3.878 1.00 0.00 86 ILE A O 14
ATOM 21517 N N . ALA A 1 87 ? -2.871 -7.192 1.757 1.00 0.00 87 ALA A N 14
ATOM 21518 C CA . ALA A 1 87 ? -3.984 -8.058 1.387 1.00 0.00 87 ALA A CA 14
ATOM 21519 C C . ALA A 1 87 ? -3.613 -9.527 1.555 1.00 0.00 87 ALA A C 14
ATOM 21520 O O . ALA A 1 87 ? -4.453 -10.353 1.911 1.00 0.00 87 ALA A O 14
ATOM 21527 N N . ARG A 1 88 ? -2.348 -9.845 1.298 1.00 0.00 88 ARG A N 14
ATOM 21528 C CA . ARG A 1 88 ? -1.864 -11.214 1.423 1.00 0.00 88 ARG A CA 14
ATOM 21529 C C . ARG A 1 88 ? -1.879 -11.664 2.880 1.00 0.00 88 ARG A C 14
ATOM 21530 O O . ARG A 1 88 ? -2.364 -12.749 3.200 1.00 0.00 88 ARG A O 14
ATOM 21551 N N . GLU A 1 89 ? -1.345 -10.822 3.759 1.00 0.00 89 GLU A N 14
ATOM 21552 C CA . GLU A 1 89 ? -1.298 -11.132 5.183 1.00 0.00 89 GLU A CA 14
ATOM 21553 C C . GLU A 1 89 ? -2.704 -11.217 5.767 1.00 0.00 89 GLU A C 14
ATOM 21554 O O . GLU A 1 89 ? -3.045 -12.180 6.453 1.00 0.00 89 GLU A O 14
ATOM 21566 N N . ALA A 1 90 ? -3.516 -10.202 5.490 1.00 0.00 90 ALA A N 14
ATOM 21567 C CA . ALA A 1 90 ? -4.886 -10.161 5.987 1.00 0.00 90 ALA A CA 14
ATOM 21568 C C . ALA A 1 90 ? -5.681 -11.369 5.505 1.00 0.00 90 ALA A C 14
ATOM 21569 O O . ALA A 1 90 ? -6.322 -12.060 6.297 1.00 0.00 90 ALA A O 14
ATOM 21576 N N . SER A 1 91 ? -5.634 -11.619 4.200 1.00 0.00 91 SER A N 14
ATOM 21577 C CA . SER A 1 91 ? -6.349 -12.745 3.611 1.00 0.00 91 SER A CA 14
ATOM 21578 C C . SER A 1 91 ? -5.777 -14.070 4.104 1.00 0.00 91 SER A C 14
ATOM 21579 O O . SER A 1 91 ? -6.496 -15.063 4.221 1.00 0.00 91 SER A O 14
ATOM 21587 N N . ALA A 1 92 ? -4.480 -14.079 4.393 1.00 0.00 92 ALA A N 14
ATOM 21588 C CA . ALA A 1 92 ? -3.812 -15.282 4.874 1.00 0.00 92 ALA A CA 14
ATOM 21589 C C . ALA A 1 92 ? -4.410 -15.749 6.196 1.00 0.00 92 ALA A C 14
ATOM 21590 O O . ALA A 1 92 ? -4.703 -16.932 6.372 1.00 0.00 92 ALA A O 14
ATOM 21597 N N . TRP A 1 93 ? -4.588 -14.814 7.123 1.00 0.00 93 TRP A N 14
ATOM 21598 C CA . TRP A 1 93 ? -5.152 -15.131 8.431 1.00 0.00 93 TRP A CA 14
ATOM 21599 C C . TRP A 1 93 ? -6.542 -15.746 8.293 1.00 0.00 93 TRP A C 14
ATOM 21600 O O . TRP A 1 93 ? -6.982 -16.507 9.154 1.00 0.00 93 TRP A O 14
ATOM 21621 N N . SER A 1 94 ? -7.230 -15.411 7.204 1.00 0.00 94 SER A N 14
ATOM 21622 C CA . SER A 1 94 ? -8.570 -15.931 6.956 1.00 0.00 94 SER A CA 14
ATOM 21623 C C . SER A 1 94 ? -8.575 -17.457 6.970 1.00 0.00 94 SER A C 14
ATOM 21624 O O . SER A 1 94 ? -7.521 -18.091 6.927 1.00 0.00 94 SER A O 14
ATOM 21632 N N . LEU A 1 95 ? -9.768 -18.040 7.032 1.00 0.00 95 LEU A N 14
ATOM 21633 C CA . LEU A 1 95 ? -9.908 -19.491 7.053 1.00 0.00 95 LEU A CA 14
ATOM 21634 C C . LEU A 1 95 ? -9.208 -20.085 8.271 1.00 0.00 95 LEU A C 14
ATOM 21635 O O . LEU A 1 95 ? -8.654 -21.183 8.209 1.00 0.00 95 LEU A O 14
ATOM 21651 N N . ARG A 1 96 ? -9.238 -19.352 9.379 1.00 0.00 96 ARG A N 14
ATOM 21652 C CA . ARG A 1 96 ? -8.608 -19.804 10.614 1.00 0.00 96 ARG A CA 14
ATOM 21653 C C . ARG A 1 96 ? -8.858 -18.812 11.745 1.00 0.00 96 ARG A C 14
ATOM 21654 O O . ARG A 1 96 ? -7.979 -18.557 12.568 1.00 0.00 96 ARG A O 14
ATOM 21675 N N . GLU A 1 97 ? -10.064 -18.254 11.777 1.00 0.00 97 GLU A N 14
ATOM 21676 C CA . GLU A 1 97 ? -10.434 -17.288 12.805 1.00 0.00 97 GLU A CA 14
ATOM 21677 C C . GLU A 1 97 ? -9.569 -16.034 12.711 1.00 0.00 97 GLU A C 14
ATOM 21678 O O . GLU A 1 97 ? -8.415 -16.031 13.138 1.00 0.00 97 GLU A O 14
ATOM 21690 N N . TRP A 1 98 ? -10.136 -14.972 12.148 1.00 0.00 98 TRP A N 14
ATOM 21691 C CA . TRP A 1 98 ? -9.418 -13.712 11.997 1.00 0.00 98 TRP A CA 14
ATOM 21692 C C . TRP A 1 98 ? -8.165 -13.898 11.146 1.00 0.00 98 TRP A C 14
ATOM 21693 O O . TRP A 1 98 ? -7.140 -14.353 11.695 1.00 0.00 98 TRP A O 14
ATOM 21715 N N . MET A 1 1 ? -5.174 -7.681 -17.875 1.00 0.00 1 MET A N 15
ATOM 21716 C CA . MET A 1 1 ? -5.198 -6.559 -16.901 1.00 0.00 1 MET A CA 15
ATOM 21717 C C . MET A 1 1 ? -4.619 -5.287 -17.511 1.00 0.00 1 MET A C 15
ATOM 21718 O O . MET A 1 1 ? -3.403 -5.145 -17.637 1.00 0.00 1 MET A O 15
ATOM 21731 N N . LYS A 1 2 ? -5.498 -4.364 -17.888 1.00 0.00 2 LYS A N 15
ATOM 21732 C CA . LYS A 1 2 ? -5.073 -3.103 -18.485 1.00 0.00 2 LYS A CA 15
ATOM 21733 C C . LYS A 1 2 ? -4.827 -2.049 -17.411 1.00 0.00 2 LYS A C 15
ATOM 21734 O O . LYS A 1 2 ? -5.051 -2.292 -16.225 1.00 0.00 2 LYS A O 15
ATOM 21753 N N . THR A 1 3 ? -4.365 -0.877 -17.835 1.00 0.00 3 THR A N 15
ATOM 21754 C CA . THR A 1 3 ? -4.088 0.215 -16.909 1.00 0.00 3 THR A CA 15
ATOM 21755 C C . THR A 1 3 ? -5.351 0.628 -16.160 1.00 0.00 3 THR A C 15
ATOM 21756 O O . THR A 1 3 ? -5.296 1.005 -14.990 1.00 0.00 3 THR A O 15
ATOM 21767 N N . ALA A 1 4 ? -6.489 0.554 -16.844 1.00 0.00 4 ALA A N 15
ATOM 21768 C CA . ALA A 1 4 ? -7.766 0.920 -16.244 1.00 0.00 4 ALA A CA 15
ATOM 21769 C C . ALA A 1 4 ? -8.082 0.037 -15.042 1.00 0.00 4 ALA A C 15
ATOM 21770 O O . ALA A 1 4 ? -8.518 0.523 -13.998 1.00 0.00 4 ALA A O 15
ATOM 21777 N N . LEU A 1 5 ? -7.860 -1.264 -15.196 1.00 0.00 5 LEU A N 15
ATOM 21778 C CA . LEU A 1 5 ? -8.121 -2.216 -14.122 1.00 0.00 5 LEU A CA 15
ATOM 21779 C C . LEU A 1 5 ? -7.111 -2.054 -12.991 1.00 0.00 5 LEU A C 15
ATOM 21780 O O . LEU A 1 5 ? -7.430 -2.277 -11.823 1.00 0.00 5 LEU A O 15
ATOM 21796 N N . LEU A 1 6 ? -5.891 -1.664 -13.346 1.00 0.00 6 LEU A N 15
ATOM 21797 C CA . LEU A 1 6 ? -4.833 -1.472 -12.360 1.00 0.00 6 LEU A CA 15
ATOM 21798 C C . LEU A 1 6 ? -5.167 -0.318 -11.420 1.00 0.00 6 LEU A C 15
ATOM 21799 O O . LEU A 1 6 ? -5.092 -0.457 -10.199 1.00 0.00 6 LEU A O 15
ATOM 21815 N N . LEU A 1 7 ? -5.533 0.822 -11.998 1.00 0.00 7 LEU A N 15
ATOM 21816 C CA . LEU A 1 7 ? -5.878 2.001 -11.212 1.00 0.00 7 LEU A CA 15
ATOM 21817 C C . LEU A 1 7 ? -7.133 1.757 -10.382 1.00 0.00 7 LEU A C 15
ATOM 21818 O O . LEU A 1 7 ? -7.191 2.115 -9.205 1.00 0.00 7 LEU A O 15
ATOM 21834 N N . GLU A 1 8 ? -8.137 1.146 -11.002 1.00 0.00 8 GLU A N 15
ATOM 21835 C CA . GLU A 1 8 ? -9.394 0.855 -10.322 1.00 0.00 8 GLU A CA 15
ATOM 21836 C C . GLU A 1 8 ? -9.178 -0.124 -9.171 1.00 0.00 8 GLU A C 15
ATOM 21837 O O . GLU A 1 8 ? -9.753 0.033 -8.093 1.00 0.00 8 GLU A O 15
ATOM 21849 N N . LYS A 1 9 ? -8.349 -1.135 -9.407 1.00 0.00 9 LYS A N 15
ATOM 21850 C CA . LYS A 1 9 ? -8.059 -2.140 -8.391 1.00 0.00 9 LYS A CA 15
ATOM 21851 C C . LYS A 1 9 ? -7.178 -1.563 -7.287 1.00 0.00 9 LYS A C 15
ATOM 21852 O O . LYS A 1 9 ? -7.455 -1.742 -6.101 1.00 0.00 9 LYS A O 15
ATOM 21871 N N . LEU A 1 10 ? -6.115 -0.872 -7.685 1.00 0.00 10 LEU A N 15
ATOM 21872 C CA . LEU A 1 10 ? -5.192 -0.271 -6.729 1.00 0.00 10 LEU A CA 15
ATOM 21873 C C . LEU A 1 10 ? -5.900 0.770 -5.868 1.00 0.00 10 LEU A C 15
ATOM 21874 O O . LEU A 1 10 ? -5.842 0.716 -4.639 1.00 0.00 10 LEU A O 15
ATOM 21890 N N . GLU A 1 11 ? -6.565 1.718 -6.519 1.00 0.00 11 GLU A N 15
ATOM 21891 C CA . GLU A 1 11 ? -7.282 2.773 -5.812 1.00 0.00 11 GLU A CA 15
ATOM 21892 C C . GLU A 1 11 ? -8.518 2.221 -5.109 1.00 0.00 11 GLU A C 15
ATOM 21893 O O . GLU A 1 11 ? -8.910 2.708 -4.049 1.00 0.00 11 GLU A O 15
ATOM 21905 N N . GLY A 1 12 ? -9.129 1.203 -5.707 1.00 0.00 12 GLY A N 15
ATOM 21906 C CA . GLY A 1 12 ? -10.315 0.606 -5.123 1.00 0.00 12 GLY A CA 15
ATOM 21907 C C . GLY A 1 12 ? -10.018 -0.151 -3.843 1.00 0.00 12 GLY A C 15
ATOM 21908 O O . GLY A 1 12 ? -10.776 -0.070 -2.876 1.00 0.00 12 GLY A O 15
ATOM 21912 N N . GLN A 1 13 ? -8.913 -0.890 -3.837 1.00 0.00 13 GLN A N 15
ATOM 21913 C CA . GLN A 1 13 ? -8.519 -1.666 -2.667 1.00 0.00 13 GLN A CA 15
ATOM 21914 C C . GLN A 1 13 ? -7.924 -0.767 -1.588 1.00 0.00 13 GLN A C 15
ATOM 21915 O O . GLN A 1 13 ? -8.327 -0.824 -0.427 1.00 0.00 13 GLN A O 15
ATOM 21929 N N . LEU A 1 14 ? -6.961 0.061 -1.979 1.00 0.00 14 LEU A N 15
ATOM 21930 C CA . LEU A 1 14 ? -6.308 0.971 -1.045 1.00 0.00 14 LEU A CA 15
ATOM 21931 C C . LEU A 1 14 ? -7.323 1.897 -0.380 1.00 0.00 14 LEU A C 15
ATOM 21932 O O . LEU A 1 14 ? -7.167 2.271 0.782 1.00 0.00 14 LEU A O 15
ATOM 21948 N N . ALA A 1 15 ? -8.359 2.267 -1.125 1.00 0.00 15 ALA A N 15
ATOM 21949 C CA . ALA A 1 15 ? -9.394 3.154 -0.608 1.00 0.00 15 ALA A CA 15
ATOM 21950 C C . ALA A 1 15 ? -10.305 2.434 0.382 1.00 0.00 15 ALA A C 15
ATOM 21951 O O . ALA A 1 15 ? -10.520 2.908 1.497 1.00 0.00 15 ALA A O 15
ATOM 21958 N N . THR A 1 16 ? -10.843 1.292 -0.034 1.00 0.00 16 THR A N 15
ATOM 21959 C CA . THR A 1 16 ? -11.737 0.514 0.817 1.00 0.00 16 THR A CA 15
ATOM 21960 C C . THR A 1 16 ? -11.011 -0.003 2.056 1.00 0.00 16 THR A C 15
ATOM 21961 O O . THR A 1 16 ? -11.512 0.115 3.174 1.00 0.00 16 THR A O 15
ATOM 21972 N N . LEU A 1 17 ? -9.832 -0.579 1.849 1.00 0.00 17 LEU A N 15
ATOM 21973 C CA . LEU A 1 17 ? -9.042 -1.119 2.950 1.00 0.00 17 LEU A CA 15
ATOM 21974 C C . LEU A 1 17 ? -8.663 -0.025 3.944 1.00 0.00 17 LEU A C 15
ATOM 21975 O O . LEU A 1 17 ? -8.796 -0.201 5.154 1.00 0.00 17 LEU A O 15
ATOM 21991 N N . ARG A 1 18 ? -8.187 1.102 3.426 1.00 0.00 18 ARG A N 15
ATOM 21992 C CA . ARG A 1 18 ? -7.784 2.221 4.270 1.00 0.00 18 ARG A CA 15
ATOM 21993 C C . ARG A 1 18 ? -8.981 2.823 5.002 1.00 0.00 18 ARG A C 15
ATOM 21994 O O . ARG A 1 18 ? -8.832 3.411 6.072 1.00 0.00 18 ARG A O 15
ATOM 22015 N N . GLN A 1 19 ? -10.166 2.678 4.418 1.00 0.00 19 GLN A N 15
ATOM 22016 C CA . GLN A 1 19 ? -11.383 3.215 5.018 1.00 0.00 19 GLN A CA 15
ATOM 22017 C C . GLN A 1 19 ? -11.761 2.447 6.282 1.00 0.00 19 GLN A C 15
ATOM 22018 O O . GLN A 1 19 ? -11.847 3.023 7.367 1.00 0.00 19 GLN A O 15
ATOM 22032 N N . ARG A 1 20 ? -11.993 1.147 6.134 1.00 0.00 20 ARG A N 15
ATOM 22033 C CA . ARG A 1 20 ? -12.369 0.302 7.263 1.00 0.00 20 ARG A CA 15
ATOM 22034 C C . ARG A 1 20 ? -11.172 0.023 8.168 1.00 0.00 20 ARG A C 15
ATOM 22035 O O . ARG A 1 20 ? -11.318 -0.100 9.384 1.00 0.00 20 ARG A O 15
ATOM 22056 N N . CYS A 1 21 ? -9.991 -0.081 7.569 1.00 0.00 21 CYS A N 15
ATOM 22057 C CA . CYS A 1 21 ? -8.773 -0.352 8.324 1.00 0.00 21 CYS A CA 15
ATOM 22058 C C . CYS A 1 21 ? -8.073 0.940 8.743 1.00 0.00 21 CYS A C 15
ATOM 22059 O O . CYS A 1 21 ? -6.915 0.919 9.159 1.00 0.00 21 CYS A O 15
ATOM 22067 N N . ALA A 1 22 ? -8.776 2.065 8.632 1.00 0.00 22 ALA A N 15
ATOM 22068 C CA . ALA A 1 22 ? -8.207 3.354 9.003 1.00 0.00 22 ALA A CA 15
ATOM 22069 C C . ALA A 1 22 ? -7.943 3.428 10.506 1.00 0.00 22 ALA A C 15
ATOM 22070 O O . ALA A 1 22 ? -6.800 3.585 10.935 1.00 0.00 22 ALA A O 15
ATOM 22077 N N . PRO A 1 23 ? -9.001 3.317 11.330 1.00 0.00 23 PRO A N 15
ATOM 22078 C CA . PRO A 1 23 ? -8.874 3.374 12.788 1.00 0.00 23 PRO A CA 15
ATOM 22079 C C . PRO A 1 23 ? -8.373 2.062 13.383 1.00 0.00 23 PRO A C 15
ATOM 22080 O O . PRO A 1 23 ? -9.049 1.443 14.205 1.00 0.00 23 PRO A O 15
ATOM 22091 N N . VAL A 1 24 ? -7.182 1.642 12.966 1.00 0.00 24 VAL A N 15
ATOM 22092 C CA . VAL A 1 24 ? -6.593 0.403 13.463 1.00 0.00 24 VAL A CA 15
ATOM 22093 C C . VAL A 1 24 ? -5.228 0.650 14.102 1.00 0.00 24 VAL A C 15
ATOM 22094 O O . VAL A 1 24 ? -4.436 -0.276 14.267 1.00 0.00 24 VAL A O 15
ATOM 22107 N N . SER A 1 25 ? -4.959 1.903 14.460 1.00 0.00 25 SER A N 15
ATOM 22108 C CA . SER A 1 25 ? -3.688 2.264 15.079 1.00 0.00 25 SER A CA 15
ATOM 22109 C C . SER A 1 25 ? -3.527 1.588 16.439 1.00 0.00 25 SER A C 15
ATOM 22110 O O . SER A 1 25 ? -2.409 1.361 16.900 1.00 0.00 25 SER A O 15
ATOM 22118 N N . GLN A 1 26 ? -4.649 1.273 17.078 1.00 0.00 26 GLN A N 15
ATOM 22119 C CA . GLN A 1 26 ? -4.628 0.628 18.386 1.00 0.00 26 GLN A CA 15
ATOM 22120 C C . GLN A 1 26 ? -4.331 -0.863 18.260 1.00 0.00 26 GLN A C 15
ATOM 22121 O O . GLN A 1 26 ? -3.664 -1.447 19.114 1.00 0.00 26 GLN A O 15
ATOM 22135 N N . PHE A 1 27 ? -4.833 -1.475 17.192 1.00 0.00 27 PHE A N 15
ATOM 22136 C CA . PHE A 1 27 ? -4.623 -2.900 16.959 1.00 0.00 27 PHE A CA 15
ATOM 22137 C C . PHE A 1 27 ? -3.811 -3.136 15.687 1.00 0.00 27 PHE A C 15
ATOM 22138 O O . PHE A 1 27 ? -3.921 -4.187 15.056 1.00 0.00 27 PHE A O 15
ATOM 22155 N N . ALA A 1 28 ? -2.998 -2.152 15.315 1.00 0.00 28 ALA A N 15
ATOM 22156 C CA . ALA A 1 28 ? -2.171 -2.257 14.118 1.00 0.00 28 ALA A CA 15
ATOM 22157 C C . ALA A 1 28 ? -0.886 -3.028 14.401 1.00 0.00 28 ALA A C 15
ATOM 22158 O O . ALA A 1 28 ? -0.117 -2.667 15.292 1.00 0.00 28 ALA A O 15
ATOM 22165 N N . THR A 1 29 ? -0.659 -4.091 13.636 1.00 0.00 29 THR A N 15
ATOM 22166 C CA . THR A 1 29 ? 0.534 -4.913 13.804 1.00 0.00 29 THR A CA 15
ATOM 22167 C C . THR A 1 29 ? 0.965 -5.527 12.475 1.00 0.00 29 THR A C 15
ATOM 22168 O O . THR A 1 29 ? 0.138 -6.029 11.715 1.00 0.00 29 THR A O 15
ATOM 22179 N N . LEU A 1 30 ? 2.265 -5.483 12.203 1.00 0.00 30 LEU A N 15
ATOM 22180 C CA . LEU A 1 30 ? 2.806 -6.037 10.966 1.00 0.00 30 LEU A CA 15
ATOM 22181 C C . LEU A 1 30 ? 3.505 -7.367 11.226 1.00 0.00 30 LEU A C 15
ATOM 22182 O O . LEU A 1 30 ? 4.057 -7.590 12.304 1.00 0.00 30 LEU A O 15
ATOM 22198 N N . SER A 1 31 ? 3.478 -8.248 10.232 1.00 0.00 31 SER A N 15
ATOM 22199 C CA . SER A 1 31 ? 4.110 -9.557 10.353 1.00 0.00 31 SER A CA 15
ATOM 22200 C C . SER A 1 31 ? 5.616 -9.418 10.549 1.00 0.00 31 SER A C 15
ATOM 22201 O O . SER A 1 31 ? 6.159 -8.315 10.500 1.00 0.00 31 SER A O 15
ATOM 22209 N N . ALA A 1 32 ? 6.285 -10.545 10.770 1.00 0.00 32 ALA A N 15
ATOM 22210 C CA . ALA A 1 32 ? 7.730 -10.549 10.972 1.00 0.00 32 ALA A CA 15
ATOM 22211 C C . ALA A 1 32 ? 8.483 -10.590 9.642 1.00 0.00 32 ALA A C 15
ATOM 22212 O O . ALA A 1 32 ? 9.713 -10.554 9.618 1.00 0.00 32 ALA A O 15
ATOM 22219 N N . ARG A 1 33 ? 7.742 -10.664 8.539 1.00 0.00 33 ARG A N 15
ATOM 22220 C CA . ARG A 1 33 ? 8.350 -10.709 7.214 1.00 0.00 33 ARG A CA 15
ATOM 22221 C C . ARG A 1 33 ? 8.404 -9.318 6.586 1.00 0.00 33 ARG A C 15
ATOM 22222 O O . ARG A 1 33 ? 8.506 -9.182 5.366 1.00 0.00 33 ARG A O 15
ATOM 22243 N N . PHE A 1 34 ? 8.335 -8.287 7.423 1.00 0.00 34 PHE A N 15
ATOM 22244 C CA . PHE A 1 34 ? 8.376 -6.914 6.950 1.00 0.00 34 PHE A CA 15
ATOM 22245 C C . PHE A 1 34 ? 9.698 -6.616 6.250 1.00 0.00 34 PHE A C 15
ATOM 22246 O O . PHE A 1 34 ? 10.772 -6.839 6.808 1.00 0.00 34 PHE A O 15
ATOM 22263 N N . ASP A 1 35 ? 9.612 -6.110 5.024 1.00 0.00 35 ASP A N 15
ATOM 22264 C CA . ASP A 1 35 ? 10.800 -5.780 4.247 1.00 0.00 35 ASP A CA 15
ATOM 22265 C C . ASP A 1 35 ? 11.019 -4.271 4.204 1.00 0.00 35 ASP A C 15
ATOM 22266 O O . ASP A 1 35 ? 10.102 -3.510 3.896 1.00 0.00 35 ASP A O 15
ATOM 22275 N N . ARG A 1 36 ? 12.239 -3.846 4.514 1.00 0.00 36 ARG A N 15
ATOM 22276 C CA . ARG A 1 36 ? 12.577 -2.427 4.511 1.00 0.00 36 ARG A CA 15
ATOM 22277 C C . ARG A 1 36 ? 12.535 -1.857 3.096 1.00 0.00 36 ARG A C 15
ATOM 22278 O O . ARG A 1 36 ? 12.320 -0.660 2.905 1.00 0.00 36 ARG A O 15
ATOM 22299 N N . HIS A 1 37 ? 12.744 -2.719 2.105 1.00 0.00 37 HIS A N 15
ATOM 22300 C CA . HIS A 1 37 ? 12.732 -2.297 0.709 1.00 0.00 37 HIS A CA 15
ATOM 22301 C C . HIS A 1 37 ? 11.304 -2.137 0.197 1.00 0.00 37 HIS A C 15
ATOM 22302 O O . HIS A 1 37 ? 11.013 -1.231 -0.585 1.00 0.00 37 HIS A O 15
ATOM 22317 N N . LEU A 1 38 ? 10.416 -3.021 0.640 1.00 0.00 38 LEU A N 15
ATOM 22318 C CA . LEU A 1 38 ? 9.019 -2.976 0.222 1.00 0.00 38 LEU A CA 15
ATOM 22319 C C . LEU A 1 38 ? 8.220 -2.008 1.088 1.00 0.00 38 LEU A C 15
ATOM 22320 O O . LEU A 1 38 ? 7.259 -1.394 0.625 1.00 0.00 38 LEU A O 15
ATOM 22336 N N . PHE A 1 39 ? 8.622 -1.877 2.348 1.00 0.00 39 PHE A N 15
ATOM 22337 C CA . PHE A 1 39 ? 7.941 -0.984 3.279 1.00 0.00 39 PHE A CA 15
ATOM 22338 C C . PHE A 1 39 ? 8.854 0.164 3.698 1.00 0.00 39 PHE A C 15
ATOM 22339 O O . PHE A 1 39 ? 10.076 0.015 3.740 1.00 0.00 39 PHE A O 15
ATOM 22356 N N . GLN A 1 40 ? 8.254 1.308 4.008 1.00 0.00 40 GLN A N 15
ATOM 22357 C CA . GLN A 1 40 ? 9.013 2.481 4.425 1.00 0.00 40 GLN A CA 15
ATOM 22358 C C . GLN A 1 40 ? 9.529 2.315 5.851 1.00 0.00 40 GLN A C 15
ATOM 22359 O O . GLN A 1 40 ? 9.126 1.397 6.565 1.00 0.00 40 GLN A O 15
ATOM 22373 N N . THR A 1 41 ? 10.423 3.209 6.259 1.00 0.00 41 THR A N 15
ATOM 22374 C CA . THR A 1 41 ? 10.995 3.163 7.600 1.00 0.00 41 THR A CA 15
ATOM 22375 C C . THR A 1 41 ? 9.906 3.280 8.661 1.00 0.00 41 THR A C 15
ATOM 22376 O O . THR A 1 41 ? 9.957 2.613 9.694 1.00 0.00 41 THR A O 15
ATOM 22387 N N . ARG A 1 42 ? 8.922 4.134 8.400 1.00 0.00 42 ARG A N 15
ATOM 22388 C CA . ARG A 1 42 ? 7.820 4.340 9.333 1.00 0.00 42 ARG A CA 15
ATOM 22389 C C . ARG A 1 42 ? 6.843 3.166 9.299 1.00 0.00 42 ARG A C 15
ATOM 22390 O O . ARG A 1 42 ? 6.084 2.954 10.245 1.00 0.00 42 ARG A O 15
ATOM 22411 N N . ALA A 1 43 ? 6.867 2.406 8.208 1.00 0.00 43 ALA A N 15
ATOM 22412 C CA . ALA A 1 43 ? 5.983 1.257 8.060 1.00 0.00 43 ALA A CA 15
ATOM 22413 C C . ALA A 1 43 ? 6.332 0.164 9.064 1.00 0.00 43 ALA A C 15
ATOM 22414 O O . ALA A 1 43 ? 7.054 -0.780 8.744 1.00 0.00 43 ALA A O 15
ATOM 22421 N N . THR A 1 44 ? 5.815 0.300 10.281 1.00 0.00 44 THR A N 15
ATOM 22422 C CA . THR A 1 44 ? 6.072 -0.674 11.335 1.00 0.00 44 THR A CA 15
ATOM 22423 C C . THR A 1 44 ? 4.805 -1.448 11.686 1.00 0.00 44 THR A C 15
ATOM 22424 O O . THR A 1 44 ? 4.870 -2.585 12.150 1.00 0.00 44 THR A O 15
ATOM 22435 N N . THR A 1 45 ? 3.652 -0.824 11.462 1.00 0.00 45 THR A N 15
ATOM 22436 C CA . THR A 1 45 ? 2.372 -1.458 11.757 1.00 0.00 45 THR A CA 15
ATOM 22437 C C . THR A 1 45 ? 1.395 -1.277 10.600 1.00 0.00 45 THR A C 15
ATOM 22438 O O . THR A 1 45 ? 1.726 -0.670 9.582 1.00 0.00 45 THR A O 15
ATOM 22449 N N . LEU A 1 46 ? 0.188 -1.812 10.763 1.00 0.00 46 LEU A N 15
ATOM 22450 C CA . LEU A 1 46 ? -0.839 -1.713 9.732 1.00 0.00 46 LEU A CA 15
ATOM 22451 C C . LEU A 1 46 ? -1.161 -0.256 9.418 1.00 0.00 46 LEU A C 15
ATOM 22452 O O . LEU A 1 46 ? -1.181 0.149 8.255 1.00 0.00 46 LEU A O 15
ATOM 22468 N N . GLN A 1 47 ? -1.415 0.529 10.460 1.00 0.00 47 GLN A N 15
ATOM 22469 C CA . GLN A 1 47 ? -1.737 1.942 10.294 1.00 0.00 47 GLN A CA 15
ATOM 22470 C C . GLN A 1 47 ? -0.624 2.670 9.547 1.00 0.00 47 GLN A C 15
ATOM 22471 O O . GLN A 1 47 ? -0.877 3.623 8.811 1.00 0.00 47 GLN A O 15
ATOM 22485 N N . ALA A 1 48 ? 0.609 2.212 9.741 1.00 0.00 48 ALA A N 15
ATOM 22486 C CA . ALA A 1 48 ? 1.760 2.818 9.084 1.00 0.00 48 ALA A CA 15
ATOM 22487 C C . ALA A 1 48 ? 1.821 2.420 7.613 1.00 0.00 48 ALA A C 15
ATOM 22488 O O . ALA A 1 48 ? 2.144 3.238 6.752 1.00 0.00 48 ALA A O 15
ATOM 22495 N N . CYS A 1 49 ? 1.506 1.160 7.334 1.00 0.00 49 CYS A N 15
ATOM 22496 C CA . CYS A 1 49 ? 1.522 0.654 5.967 1.00 0.00 49 CYS A CA 15
ATOM 22497 C C . CYS A 1 49 ? 0.489 1.377 5.109 1.00 0.00 49 CYS A C 15
ATOM 22498 O O . CYS A 1 49 ? 0.779 1.791 3.987 1.00 0.00 49 CYS A O 15
ATOM 22506 N N . LEU A 1 50 ? -0.718 1.526 5.645 1.00 0.00 50 LEU A N 15
ATOM 22507 C CA . LEU A 1 50 ? -1.794 2.201 4.929 1.00 0.00 50 LEU A CA 15
ATOM 22508 C C . LEU A 1 50 ? -1.454 3.670 4.701 1.00 0.00 50 LEU A C 15
ATOM 22509 O O . LEU A 1 50 ? -1.583 4.181 3.589 1.00 0.00 50 LEU A O 15
ATOM 22525 N N . ASP A 1 51 ? -1.018 4.343 5.761 1.00 0.00 51 ASP A N 15
ATOM 22526 C CA . ASP A 1 51 ? -0.657 5.754 5.673 1.00 0.00 51 ASP A CA 15
ATOM 22527 C C . ASP A 1 51 ? 0.453 5.964 4.648 1.00 0.00 51 ASP A C 15
ATOM 22528 O O . ASP A 1 51 ? 0.438 6.934 3.890 1.00 0.00 51 ASP A O 15
ATOM 22537 N N . GLU A 1 52 ? 1.413 5.044 4.628 1.00 0.00 52 GLU A N 15
ATOM 22538 C CA . GLU A 1 52 ? 2.529 5.125 3.693 1.00 0.00 52 GLU A CA 15
ATOM 22539 C C . GLU A 1 52 ? 2.030 5.058 2.253 1.00 0.00 52 GLU A C 15
ATOM 22540 O O . GLU A 1 52 ? 2.495 5.802 1.389 1.00 0.00 52 GLU A O 15
ATOM 22552 N N . ALA A 1 53 ? 1.079 4.163 2.003 1.00 0.00 53 ALA A N 15
ATOM 22553 C CA . ALA A 1 53 ? 0.515 4.001 0.670 1.00 0.00 53 ALA A CA 15
ATOM 22554 C C . ALA A 1 53 ? -0.133 5.295 0.192 1.00 0.00 53 ALA A C 15
ATOM 22555 O O . ALA A 1 53 ? 0.043 5.703 -0.956 1.00 0.00 53 ALA A O 15
ATOM 22562 N N . GLY A 1 54 ? -0.882 5.938 1.082 1.00 0.00 54 GLY A N 15
ATOM 22563 C CA . GLY A 1 54 ? -1.543 7.182 0.734 1.00 0.00 54 GLY A CA 15
ATOM 22564 C C . GLY A 1 54 ? -0.559 8.270 0.352 1.00 0.00 54 GLY A C 15
ATOM 22565 O O . GLY A 1 54 ? -0.782 9.011 -0.605 1.00 0.00 54 GLY A O 15
ATOM 22569 N N . ASP A 1 55 ? 0.534 8.365 1.103 1.00 0.00 55 ASP A N 15
ATOM 22570 C CA . ASP A 1 55 ? 1.558 9.369 0.837 1.00 0.00 55 ASP A CA 15
ATOM 22571 C C . ASP A 1 55 ? 2.305 9.052 -0.454 1.00 0.00 55 ASP A C 15
ATOM 22572 O O . ASP A 1 55 ? 2.758 9.954 -1.159 1.00 0.00 55 ASP A O 15
ATOM 22581 N N . ASN A 1 56 ? 2.427 7.764 -0.760 1.00 0.00 56 ASN A N 15
ATOM 22582 C CA . ASN A 1 56 ? 3.117 7.327 -1.968 1.00 0.00 56 ASN A CA 15
ATOM 22583 C C . ASN A 1 56 ? 2.287 7.640 -3.208 1.00 0.00 56 ASN A C 15
ATOM 22584 O O . ASN A 1 56 ? 2.780 8.241 -4.162 1.00 0.00 56 ASN A O 15
ATOM 22595 N N . LEU A 1 57 ? 1.023 7.229 -3.186 1.00 0.00 57 LEU A N 15
ATOM 22596 C CA . LEU A 1 57 ? 0.122 7.466 -4.308 1.00 0.00 57 LEU A CA 15
ATOM 22597 C C . LEU A 1 57 ? -0.149 8.957 -4.477 1.00 0.00 57 LEU A C 15
ATOM 22598 O O . LEU A 1 57 ? -0.118 9.482 -5.590 1.00 0.00 57 LEU A O 15
ATOM 22614 N N . ALA A 1 58 ? -0.413 9.635 -3.365 1.00 0.00 58 ALA A N 15
ATOM 22615 C CA . ALA A 1 58 ? -0.687 11.067 -3.389 1.00 0.00 58 ALA A CA 15
ATOM 22616 C C . ALA A 1 58 ? 0.512 11.842 -3.921 1.00 0.00 58 ALA A C 15
ATOM 22617 O O . ALA A 1 58 ? 0.385 12.646 -4.845 1.00 0.00 58 ALA A O 15
ATOM 22624 N N . ALA A 1 59 ? 1.678 11.594 -3.333 1.00 0.00 59 ALA A N 15
ATOM 22625 C CA . ALA A 1 59 ? 2.902 12.266 -3.749 1.00 0.00 59 ALA A CA 15
ATOM 22626 C C . ALA A 1 59 ? 3.233 11.950 -5.204 1.00 0.00 59 ALA A C 15
ATOM 22627 O O . ALA A 1 59 ? 3.852 12.756 -5.899 1.00 0.00 59 ALA A O 15
ATOM 22634 N N . LEU A 1 60 ? 2.815 10.773 -5.659 1.00 0.00 60 LEU A N 15
ATOM 22635 C CA . LEU A 1 60 ? 3.065 10.351 -7.032 1.00 0.00 60 LEU A CA 15
ATOM 22636 C C . LEU A 1 60 ? 2.245 11.182 -8.013 1.00 0.00 60 LEU A C 15
ATOM 22637 O O . LEU A 1 60 ? 2.750 11.614 -9.050 1.00 0.00 60 LEU A O 15
ATOM 22653 N N . ARG A 1 61 ? 0.977 11.401 -7.679 1.00 0.00 61 ARG A N 15
ATOM 22654 C CA . ARG A 1 61 ? 0.086 12.180 -8.532 1.00 0.00 61 ARG A CA 15
ATOM 22655 C C . ARG A 1 61 ? 0.578 13.617 -8.663 1.00 0.00 61 ARG A C 15
ATOM 22656 O O . ARG A 1 61 ? 0.605 14.177 -9.758 1.00 0.00 61 ARG A O 15
ATOM 22677 N N . HIS A 1 62 ? 0.965 14.210 -7.538 1.00 0.00 62 HIS A N 15
ATOM 22678 C CA . HIS A 1 62 ? 1.456 15.583 -7.527 1.00 0.00 62 HIS A CA 15
ATOM 22679 C C . HIS A 1 62 ? 2.890 15.657 -8.044 1.00 0.00 62 HIS A C 15
ATOM 22680 O O . HIS A 1 62 ? 3.319 16.686 -8.568 1.00 0.00 62 HIS A O 15
ATOM 22695 N N . ALA A 1 63 ? 3.629 14.562 -7.891 1.00 0.00 63 ALA A N 15
ATOM 22696 C CA . ALA A 1 63 ? 5.016 14.503 -8.339 1.00 0.00 63 ALA A CA 15
ATOM 22697 C C . ALA A 1 63 ? 5.139 14.840 -9.822 1.00 0.00 63 ALA A C 15
ATOM 22698 O O . ALA A 1 63 ? 6.146 15.395 -10.259 1.00 0.00 63 ALA A O 15
ATOM 22705 N N . VAL A 1 64 ? 4.110 14.499 -10.592 1.00 0.00 64 VAL A N 15
ATOM 22706 C CA . VAL A 1 64 ? 4.109 14.765 -12.027 1.00 0.00 64 VAL A CA 15
ATOM 22707 C C . VAL A 1 64 ? 4.325 16.247 -12.316 1.00 0.00 64 VAL A C 15
ATOM 22708 O O . VAL A 1 64 ? 4.886 16.613 -13.349 1.00 0.00 64 VAL A O 15
ATOM 22721 N N . GLU A 1 65 ? 3.875 17.096 -11.398 1.00 0.00 65 GLU A N 15
ATOM 22722 C CA . GLU A 1 65 ? 4.018 18.539 -11.556 1.00 0.00 65 GLU A CA 15
ATOM 22723 C C . GLU A 1 65 ? 5.478 18.965 -11.427 1.00 0.00 65 GLU A C 15
ATOM 22724 O O . GLU A 1 65 ? 5.881 19.999 -11.961 1.00 0.00 65 GLU A O 15
ATOM 22736 N N . GLN A 1 66 ? 6.268 18.165 -10.716 1.00 0.00 66 GLN A N 15
ATOM 22737 C CA . GLN A 1 66 ? 7.682 18.466 -10.521 1.00 0.00 66 GLN A CA 15
ATOM 22738 C C . GLN A 1 66 ? 8.555 17.645 -11.466 1.00 0.00 66 GLN A C 15
ATOM 22739 O O . GLN A 1 66 ? 9.745 17.452 -11.214 1.00 0.00 66 GLN A O 15
ATOM 22753 N N . GLN A 1 67 ? 7.961 17.164 -12.555 1.00 0.00 67 GLN A N 15
ATOM 22754 C CA . GLN A 1 67 ? 8.689 16.365 -13.535 1.00 0.00 67 GLN A CA 15
ATOM 22755 C C . GLN A 1 67 ? 9.372 15.172 -12.871 1.00 0.00 67 GLN A C 15
ATOM 22756 O O . GLN A 1 67 ? 10.571 14.952 -13.046 1.00 0.00 67 GLN A O 15
ATOM 22770 N N . GLN A 1 68 ? 8.600 14.405 -12.108 1.00 0.00 68 GLN A N 15
ATOM 22771 C CA . GLN A 1 68 ? 9.128 13.235 -11.417 1.00 0.00 68 GLN A CA 15
ATOM 22772 C C . GLN A 1 68 ? 8.852 11.963 -12.215 1.00 0.00 68 GLN A C 15
ATOM 22773 O O . GLN A 1 68 ? 8.562 10.910 -11.647 1.00 0.00 68 GLN A O 15
ATOM 22787 N N . LEU A 1 69 ? 8.945 12.070 -13.537 1.00 0.00 69 LEU A N 15
ATOM 22788 C CA . LEU A 1 69 ? 8.706 10.933 -14.420 1.00 0.00 69 LEU A CA 15
ATOM 22789 C C . LEU A 1 69 ? 9.555 9.724 -14.020 1.00 0.00 69 LEU A C 15
ATOM 22790 O O . LEU A 1 69 ? 9.028 8.627 -13.839 1.00 0.00 69 LEU A O 15
ATOM 22806 N N . PRO A 1 70 ? 10.883 9.901 -13.876 1.00 0.00 70 PRO A N 15
ATOM 22807 C CA . PRO A 1 70 ? 11.781 8.803 -13.496 1.00 0.00 70 PRO A CA 15
ATOM 22808 C C . PRO A 1 70 ? 11.495 8.278 -12.092 1.00 0.00 70 PRO A C 15
ATOM 22809 O O . PRO A 1 70 ? 11.804 7.130 -11.775 1.00 0.00 70 PRO A O 15
ATOM 22820 N N . GLN A 1 71 ? 10.903 9.125 -11.256 1.00 0.00 71 GLN A N 15
ATOM 22821 C CA . GLN A 1 71 ? 10.575 8.743 -9.887 1.00 0.00 71 GLN A CA 15
ATOM 22822 C C . GLN A 1 71 ? 9.323 7.872 -9.847 1.00 0.00 71 GLN A C 15
ATOM 22823 O O . GLN A 1 71 ? 9.148 7.062 -8.936 1.00 0.00 71 GLN A O 15
ATOM 22837 N N . VAL A 1 72 ? 8.453 8.043 -10.839 1.00 0.00 72 VAL A N 15
ATOM 22838 C CA . VAL A 1 72 ? 7.216 7.273 -10.915 1.00 0.00 72 VAL A CA 15
ATOM 22839 C C . VAL A 1 72 ? 7.495 5.774 -10.895 1.00 0.00 72 VAL A C 15
ATOM 22840 O O . VAL A 1 72 ? 6.689 4.989 -10.395 1.00 0.00 72 VAL A O 15
ATOM 22853 N N . ALA A 1 73 ? 8.641 5.382 -11.441 1.00 0.00 73 ALA A N 15
ATOM 22854 C CA . ALA A 1 73 ? 9.026 3.977 -11.485 1.00 0.00 73 ALA A CA 15
ATOM 22855 C C . ALA A 1 73 ? 9.128 3.391 -10.081 1.00 0.00 73 ALA A C 15
ATOM 22856 O O . ALA A 1 73 ? 8.557 2.339 -9.793 1.00 0.00 73 ALA A O 15
ATOM 22863 N N . TRP A 1 74 ? 9.861 4.078 -9.211 1.00 0.00 74 TRP A N 15
ATOM 22864 C CA . TRP A 1 74 ? 10.040 3.625 -7.836 1.00 0.00 74 TRP A CA 15
ATOM 22865 C C . TRP A 1 74 ? 8.730 3.711 -7.058 1.00 0.00 74 TRP A C 15
ATOM 22866 O O . TRP A 1 74 ? 8.320 2.752 -6.406 1.00 0.00 74 TRP A O 15
ATOM 22887 N N . LEU A 1 75 ? 8.080 4.868 -7.131 1.00 0.00 75 LEU A N 15
ATOM 22888 C CA . LEU A 1 75 ? 6.817 5.080 -6.432 1.00 0.00 75 LEU A CA 15
ATOM 22889 C C . LEU A 1 75 ? 5.763 4.078 -6.892 1.00 0.00 75 LEU A C 15
ATOM 22890 O O . LEU A 1 75 ? 4.891 3.681 -6.120 1.00 0.00 75 LEU A O 15
ATOM 22906 N N . ALA A 1 76 ? 5.849 3.674 -8.155 1.00 0.00 76 ALA A N 15
ATOM 22907 C CA . ALA A 1 76 ? 4.903 2.719 -8.718 1.00 0.00 76 ALA A CA 15
ATOM 22908 C C . ALA A 1 76 ? 5.082 1.336 -8.101 1.00 0.00 76 ALA A C 15
ATOM 22909 O O . ALA A 1 76 ? 4.128 0.741 -7.599 1.00 0.00 76 ALA A O 15
ATOM 22916 N N . GLU A 1 77 ? 6.310 0.830 -8.142 1.00 0.00 77 GLU A N 15
ATOM 22917 C CA . GLU A 1 77 ? 6.615 -0.484 -7.587 1.00 0.00 77 GLU A CA 15
ATOM 22918 C C . GLU A 1 77 ? 6.333 -0.522 -6.088 1.00 0.00 77 GLU A C 15
ATOM 22919 O O . GLU A 1 77 ? 5.889 -1.539 -5.556 1.00 0.00 77 GLU A O 15
ATOM 22931 N N . HIS A 1 78 ? 6.595 0.592 -5.413 1.00 0.00 78 HIS A N 15
ATOM 22932 C CA . HIS A 1 78 ? 6.371 0.686 -3.975 1.00 0.00 78 HIS A CA 15
ATOM 22933 C C . HIS A 1 78 ? 4.886 0.565 -3.646 1.00 0.00 78 HIS A C 15
ATOM 22934 O O . HIS A 1 78 ? 4.506 -0.108 -2.688 1.00 0.00 78 HIS A O 15
ATOM 22949 N N . LEU A 1 79 ? 4.053 1.223 -4.445 1.00 0.00 79 LEU A N 15
ATOM 22950 C CA . LEU A 1 79 ? 2.609 1.190 -4.237 1.00 0.00 79 LEU A CA 15
ATOM 22951 C C . LEU A 1 79 ? 2.049 -0.203 -4.509 1.00 0.00 79 LEU A C 15
ATOM 22952 O O . LEU A 1 79 ? 1.261 -0.730 -3.724 1.00 0.00 79 LEU A O 15
ATOM 22968 N N . ALA A 1 80 ? 2.460 -0.792 -5.627 1.00 0.00 80 ALA A N 15
ATOM 22969 C CA . ALA A 1 80 ? 1.997 -2.123 -6.004 1.00 0.00 80 ALA A CA 15
ATOM 22970 C C . ALA A 1 80 ? 2.382 -3.158 -4.953 1.00 0.00 80 ALA A C 15
ATOM 22971 O O . ALA A 1 80 ? 1.572 -4.007 -4.578 1.00 0.00 80 ALA A O 15
ATOM 22978 N N . ALA A 1 81 ? 3.622 -3.084 -4.481 1.00 0.00 81 ALA A N 15
ATOM 22979 C CA . ALA A 1 81 ? 4.114 -4.017 -3.474 1.00 0.00 81 ALA A CA 15
ATOM 22980 C C . ALA A 1 81 ? 3.336 -3.879 -2.169 1.00 0.00 81 ALA A C 15
ATOM 22981 O O . ALA A 1 81 ? 3.006 -4.874 -1.524 1.00 0.00 81 ALA A O 15
ATOM 22988 N N . GLN A 1 82 ? 3.048 -2.640 -1.785 1.00 0.00 82 GLN A N 15
ATOM 22989 C CA . GLN A 1 82 ? 2.310 -2.372 -0.556 1.00 0.00 82 GLN A CA 15
ATOM 22990 C C . GLN A 1 82 ? 0.934 -3.030 -0.590 1.00 0.00 82 GLN A C 15
ATOM 22991 O O . GLN A 1 82 ? 0.585 -3.807 0.299 1.00 0.00 82 GLN A O 15
ATOM 23005 N N . LEU A 1 83 ? 0.156 -2.711 -1.620 1.00 0.00 83 LEU A N 15
ATOM 23006 C CA . LEU A 1 83 ? -1.184 -3.267 -1.771 1.00 0.00 83 LEU A CA 15
ATOM 23007 C C . LEU A 1 83 ? -1.160 -4.792 -1.712 1.00 0.00 83 LEU A C 15
ATOM 23008 O O . LEU A 1 83 ? -1.947 -5.408 -0.993 1.00 0.00 83 LEU A O 15
ATOM 23024 N N . GLU A 1 84 ? -0.255 -5.395 -2.475 1.00 0.00 84 GLU A N 15
ATOM 23025 C CA . GLU A 1 84 ? -0.131 -6.848 -2.511 1.00 0.00 84 GLU A CA 15
ATOM 23026 C C . GLU A 1 84 ? 0.244 -7.400 -1.139 1.00 0.00 84 GLU A C 15
ATOM 23027 O O . GLU A 1 84 ? -0.362 -8.358 -0.658 1.00 0.00 84 GLU A O 15
ATOM 23039 N N . ALA A 1 85 ? 1.248 -6.793 -0.514 1.00 0.00 85 ALA A N 15
ATOM 23040 C CA . ALA A 1 85 ? 1.704 -7.227 0.801 1.00 0.00 85 ALA A CA 15
ATOM 23041 C C . ALA A 1 85 ? 0.571 -7.177 1.822 1.00 0.00 85 ALA A C 15
ATOM 23042 O O . ALA A 1 85 ? 0.409 -8.094 2.628 1.00 0.00 85 ALA A O 15
ATOM 23049 N N . ILE A 1 86 ? -0.209 -6.102 1.782 1.00 0.00 86 ILE A N 15
ATOM 23050 C CA . ILE A 1 86 ? -1.325 -5.933 2.705 1.00 0.00 86 ILE A CA 15
ATOM 23051 C C . ILE A 1 86 ? -2.458 -6.902 2.380 1.00 0.00 86 ILE A C 15
ATOM 23052 O O . ILE A 1 86 ? -2.979 -7.581 3.265 1.00 0.00 86 ILE A O 15
ATOM 23068 N N . ALA A 1 87 ? -2.835 -6.960 1.108 1.00 0.00 87 ALA A N 15
ATOM 23069 C CA . ALA A 1 87 ? -3.908 -7.844 0.667 1.00 0.00 87 ALA A CA 15
ATOM 23070 C C . ALA A 1 87 ? -3.596 -9.299 1.000 1.00 0.00 87 ALA A C 15
ATOM 23071 O O . ALA A 1 87 ? -4.500 -10.099 1.240 1.00 0.00 87 ALA A O 15
ATOM 23078 N N . ARG A 1 88 ? -2.310 -9.636 1.013 1.00 0.00 88 ARG A N 15
ATOM 23079 C CA . ARG A 1 88 ? -1.880 -10.996 1.317 1.00 0.00 88 ARG A CA 15
ATOM 23080 C C . ARG A 1 88 ? -2.035 -11.299 2.804 1.00 0.00 88 ARG A C 15
ATOM 23081 O O . ARG A 1 88 ? -2.649 -12.296 3.184 1.00 0.00 88 ARG A O 15
ATOM 23102 N N . GLU A 1 89 ? -1.473 -10.433 3.641 1.00 0.00 89 GLU A N 15
ATOM 23103 C CA . GLU A 1 89 ? -1.547 -10.608 5.087 1.00 0.00 89 GLU A CA 15
ATOM 23104 C C . GLU A 1 89 ? -2.991 -10.539 5.573 1.00 0.00 89 GLU A C 15
ATOM 23105 O O . GLU A 1 89 ? -3.434 -11.378 6.357 1.00 0.00 89 GLU A O 15
ATOM 23117 N N . ALA A 1 90 ? -3.721 -9.532 5.104 1.00 0.00 90 ALA A N 15
ATOM 23118 C CA . ALA A 1 90 ? -5.115 -9.352 5.492 1.00 0.00 90 ALA A CA 15
ATOM 23119 C C . ALA A 1 90 ? -5.951 -10.575 5.128 1.00 0.00 90 ALA A C 15
ATOM 23120 O O . ALA A 1 90 ? -6.697 -11.098 5.955 1.00 0.00 90 ALA A O 15
ATOM 23127 N N . SER A 1 91 ? -5.822 -11.024 3.884 1.00 0.00 91 SER A N 15
ATOM 23128 C CA . SER A 1 91 ? -6.567 -12.185 3.410 1.00 0.00 91 SER A CA 15
ATOM 23129 C C . SER A 1 91 ? -6.092 -13.459 4.103 1.00 0.00 91 SER A C 15
ATOM 23130 O O . SER A 1 91 ? -6.865 -14.398 4.294 1.00 0.00 91 SER A O 15
ATOM 23138 N N . ALA A 1 92 ? -4.817 -13.485 4.477 1.00 0.00 92 ALA A N 15
ATOM 23139 C CA . ALA A 1 92 ? -4.241 -14.644 5.147 1.00 0.00 92 ALA A CA 15
ATOM 23140 C C . ALA A 1 92 ? -4.937 -14.912 6.478 1.00 0.00 92 ALA A C 15
ATOM 23141 O O . ALA A 1 92 ? -5.454 -16.005 6.710 1.00 0.00 92 ALA A O 15
ATOM 23148 N N . TRP A 1 93 ? -4.945 -13.909 7.349 1.00 0.00 93 TRP A N 15
ATOM 23149 C CA . TRP A 1 93 ? -5.576 -14.037 8.658 1.00 0.00 93 TRP A CA 15
ATOM 23150 C C . TRP A 1 93 ? -7.059 -14.369 8.518 1.00 0.00 93 TRP A C 15
ATOM 23151 O O . TRP A 1 93 ? -7.636 -15.048 9.367 1.00 0.00 93 TRP A O 15
ATOM 23172 N N . SER A 1 94 ? -7.669 -13.884 7.442 1.00 0.00 94 SER A N 15
ATOM 23173 C CA . SER A 1 94 ? -9.085 -14.128 7.191 1.00 0.00 94 SER A CA 15
ATOM 23174 C C . SER A 1 94 ? -9.357 -15.611 6.954 1.00 0.00 94 SER A C 15
ATOM 23175 O O . SER A 1 94 ? -10.491 -16.072 7.085 1.00 0.00 94 SER A O 15
ATOM 23183 N N . LEU A 1 95 ? -8.312 -16.354 6.604 1.00 0.00 95 LEU A N 15
ATOM 23184 C CA . LEU A 1 95 ? -8.443 -17.784 6.349 1.00 0.00 95 LEU A CA 15
ATOM 23185 C C . LEU A 1 95 ? -8.025 -18.598 7.569 1.00 0.00 95 LEU A C 15
ATOM 23186 O O . LEU A 1 95 ? -7.541 -19.722 7.441 1.00 0.00 95 LEU A O 15
ATOM 23202 N N . ARG A 1 96 ? -8.215 -18.023 8.753 1.00 0.00 96 ARG A N 15
ATOM 23203 C CA . ARG A 1 96 ? -7.858 -18.697 9.997 1.00 0.00 96 ARG A CA 15
ATOM 23204 C C . ARG A 1 96 ? -8.235 -17.846 11.205 1.00 0.00 96 ARG A C 15
ATOM 23205 O O . ARG A 1 96 ? -7.508 -17.803 12.198 1.00 0.00 96 ARG A O 15
ATOM 23226 N N . GLU A 1 97 ? -9.375 -17.170 11.114 1.00 0.00 97 GLU A N 15
ATOM 23227 C CA . GLU A 1 97 ? -9.848 -16.320 12.201 1.00 0.00 97 GLU A CA 15
ATOM 23228 C C . GLU A 1 97 ? -8.843 -15.212 12.501 1.00 0.00 97 GLU A C 15
ATOM 23229 O O . GLU A 1 97 ? -7.688 -15.278 12.080 1.00 0.00 97 GLU A O 15
ATOM 23241 N N . TRP A 1 98 ? -9.290 -14.196 13.231 1.00 0.00 98 TRP A N 15
ATOM 23242 C CA . TRP A 1 98 ? -8.429 -13.075 13.588 1.00 0.00 98 TRP A CA 15
ATOM 23243 C C . TRP A 1 98 ? -9.065 -12.226 14.684 1.00 0.00 98 TRP A C 15
ATOM 23244 O O . TRP A 1 98 ? -8.438 -12.074 15.754 1.00 0.00 98 TRP A O 15
ATOM 23266 N N . MET A 1 1 ? -3.523 -11.839 -17.323 1.00 0.00 1 MET A N 16
ATOM 23267 C CA . MET A 1 1 ? -3.494 -10.777 -16.283 1.00 0.00 1 MET A CA 16
ATOM 23268 C C . MET A 1 1 ? -3.313 -9.398 -16.908 1.00 0.00 1 MET A C 16
ATOM 23269 O O . MET A 1 1 ? -2.462 -9.205 -17.776 1.00 0.00 1 MET A O 16
ATOM 23282 N N . LYS A 1 2 ? -4.120 -8.441 -16.461 1.00 0.00 2 LYS A N 16
ATOM 23283 C CA . LYS A 1 2 ? -4.050 -7.078 -16.976 1.00 0.00 2 LYS A CA 16
ATOM 23284 C C . LYS A 1 2 ? -3.650 -6.101 -15.874 1.00 0.00 2 LYS A C 16
ATOM 23285 O O . LYS A 1 2 ? -4.035 -6.265 -14.717 1.00 0.00 2 LYS A O 16
ATOM 23304 N N . THR A 1 3 ? -2.875 -5.087 -16.243 1.00 0.00 3 THR A N 16
ATOM 23305 C CA . THR A 1 3 ? -2.423 -4.084 -15.286 1.00 0.00 3 THR A CA 16
ATOM 23306 C C . THR A 1 3 ? -3.606 -3.331 -14.685 1.00 0.00 3 THR A C 16
ATOM 23307 O O . THR A 1 3 ? -3.636 -3.059 -13.485 1.00 0.00 3 THR A O 16
ATOM 23318 N N . ALA A 1 4 ? -4.578 -2.996 -15.527 1.00 0.00 4 ALA A N 16
ATOM 23319 C CA . ALA A 1 4 ? -5.762 -2.274 -15.079 1.00 0.00 4 ALA A CA 16
ATOM 23320 C C . ALA A 1 4 ? -6.543 -3.086 -14.050 1.00 0.00 4 ALA A C 16
ATOM 23321 O O . ALA A 1 4 ? -7.045 -2.542 -13.067 1.00 0.00 4 ALA A O 16
ATOM 23328 N N . LEU A 1 5 ? -6.641 -4.390 -14.285 1.00 0.00 5 LEU A N 16
ATOM 23329 C CA . LEU A 1 5 ? -7.361 -5.278 -13.379 1.00 0.00 5 LEU A CA 16
ATOM 23330 C C . LEU A 1 5 ? -6.747 -5.246 -11.983 1.00 0.00 5 LEU A C 16
ATOM 23331 O O . LEU A 1 5 ? -7.457 -5.141 -10.983 1.00 0.00 5 LEU A O 16
ATOM 23347 N N . LEU A 1 6 ? -5.422 -5.340 -11.922 1.00 0.00 6 LEU A N 16
ATOM 23348 C CA . LEU A 1 6 ? -4.712 -5.323 -10.649 1.00 0.00 6 LEU A CA 16
ATOM 23349 C C . LEU A 1 6 ? -4.721 -3.926 -10.037 1.00 0.00 6 LEU A C 16
ATOM 23350 O O . LEU A 1 6 ? -4.845 -3.770 -8.823 1.00 0.00 6 LEU A O 16
ATOM 23366 N N . LEU A 1 7 ? -4.589 -2.912 -10.886 1.00 0.00 7 LEU A N 16
ATOM 23367 C CA . LEU A 1 7 ? -4.582 -1.527 -10.428 1.00 0.00 7 LEU A CA 16
ATOM 23368 C C . LEU A 1 7 ? -5.953 -1.122 -9.896 1.00 0.00 7 LEU A C 16
ATOM 23369 O O . LEU A 1 7 ? -6.059 -0.280 -9.004 1.00 0.00 7 LEU A O 16
ATOM 23385 N N . GLU A 1 8 ? -7.000 -1.725 -10.450 1.00 0.00 8 GLU A N 16
ATOM 23386 C CA . GLU A 1 8 ? -8.365 -1.425 -10.032 1.00 0.00 8 GLU A CA 16
ATOM 23387 C C . GLU A 1 8 ? -8.653 -2.004 -8.649 1.00 0.00 8 GLU A C 16
ATOM 23388 O O . GLU A 1 8 ? -9.049 -1.283 -7.734 1.00 0.00 8 GLU A O 16
ATOM 23400 N N . LYS A 1 9 ? -8.455 -3.311 -8.507 1.00 0.00 9 LYS A N 16
ATOM 23401 C CA . LYS A 1 9 ? -8.697 -3.987 -7.237 1.00 0.00 9 LYS A CA 16
ATOM 23402 C C . LYS A 1 9 ? -7.841 -3.388 -6.125 1.00 0.00 9 LYS A C 16
ATOM 23403 O O . LYS A 1 9 ? -8.315 -3.177 -5.009 1.00 0.00 9 LYS A O 16
ATOM 23422 N N . LEU A 1 10 ? -6.577 -3.118 -6.436 1.00 0.00 10 LEU A N 16
ATOM 23423 C CA . LEU A 1 10 ? -5.656 -2.545 -5.461 1.00 0.00 10 LEU A CA 16
ATOM 23424 C C . LEU A 1 10 ? -6.161 -1.196 -4.958 1.00 0.00 10 LEU A C 16
ATOM 23425 O O . LEU A 1 10 ? -6.276 -0.975 -3.752 1.00 0.00 10 LEU A O 16
ATOM 23441 N N . GLU A 1 11 ? -6.460 -0.296 -5.889 1.00 0.00 11 GLU A N 16
ATOM 23442 C CA . GLU A 1 11 ? -6.950 1.032 -5.541 1.00 0.00 11 GLU A CA 16
ATOM 23443 C C . GLU A 1 11 ? -8.268 0.948 -4.778 1.00 0.00 11 GLU A C 16
ATOM 23444 O O . GLU A 1 11 ? -8.489 1.686 -3.817 1.00 0.00 11 GLU A O 16
ATOM 23456 N N . GLY A 1 12 ? -9.142 0.047 -5.212 1.00 0.00 12 GLY A N 16
ATOM 23457 C CA . GLY A 1 12 ? -10.428 -0.113 -4.558 1.00 0.00 12 GLY A CA 16
ATOM 23458 C C . GLY A 1 12 ? -10.304 -0.677 -3.156 1.00 0.00 12 GLY A C 16
ATOM 23459 O O . GLY A 1 12 ? -10.950 -0.194 -2.226 1.00 0.00 12 GLY A O 16
ATOM 23463 N N . GLN A 1 13 ? -9.474 -1.704 -3.005 1.00 0.00 13 GLN A N 16
ATOM 23464 C CA . GLN A 1 13 ? -9.269 -2.337 -1.707 1.00 0.00 13 GLN A CA 16
ATOM 23465 C C . GLN A 1 13 ? -8.547 -1.398 -0.746 1.00 0.00 13 GLN A C 16
ATOM 23466 O O . GLN A 1 13 ? -8.896 -1.310 0.431 1.00 0.00 13 GLN A O 16
ATOM 23480 N N . LEU A 1 14 ? -7.535 -0.701 -1.253 1.00 0.00 14 LEU A N 16
ATOM 23481 C CA . LEU A 1 14 ? -6.761 0.227 -0.436 1.00 0.00 14 LEU A CA 16
ATOM 23482 C C . LEU A 1 14 ? -7.642 1.351 0.103 1.00 0.00 14 LEU A C 16
ATOM 23483 O O . LEU A 1 14 ? -7.524 1.743 1.264 1.00 0.00 14 LEU A O 16
ATOM 23499 N N . ALA A 1 15 ? -8.522 1.868 -0.747 1.00 0.00 15 ALA A N 16
ATOM 23500 C CA . ALA A 1 15 ? -9.419 2.949 -0.354 1.00 0.00 15 ALA A CA 16
ATOM 23501 C C . ALA A 1 15 ? -10.370 2.503 0.751 1.00 0.00 15 ALA A C 16
ATOM 23502 O O . ALA A 1 15 ? -10.483 3.157 1.788 1.00 0.00 15 ALA A O 16
ATOM 23509 N N . THR A 1 16 ? -11.054 1.387 0.522 1.00 0.00 16 THR A N 16
ATOM 23510 C CA . THR A 1 16 ? -11.998 0.854 1.498 1.00 0.00 16 THR A CA 16
ATOM 23511 C C . THR A 1 16 ? -11.281 0.418 2.772 1.00 0.00 16 THR A C 16
ATOM 23512 O O . THR A 1 16 ? -11.751 0.676 3.880 1.00 0.00 16 THR A O 16
ATOM 23523 N N . LEU A 1 17 ? -10.142 -0.247 2.606 1.00 0.00 17 LEU A N 16
ATOM 23524 C CA . LEU A 1 17 ? -9.363 -0.723 3.743 1.00 0.00 17 LEU A CA 16
ATOM 23525 C C . LEU A 1 17 ? -8.790 0.443 4.543 1.00 0.00 17 LEU A C 16
ATOM 23526 O O . LEU A 1 17 ? -8.815 0.436 5.772 1.00 0.00 17 LEU A O 16
ATOM 23542 N N . ARG A 1 18 ? -8.272 1.443 3.839 1.00 0.00 18 ARG A N 16
ATOM 23543 C CA . ARG A 1 18 ? -7.691 2.613 4.489 1.00 0.00 18 ARG A CA 16
ATOM 23544 C C . ARG A 1 18 ? -8.764 3.445 5.188 1.00 0.00 18 ARG A C 16
ATOM 23545 O O . ARG A 1 18 ? -8.479 4.162 6.146 1.00 0.00 18 ARG A O 16
ATOM 23566 N N . GLN A 1 19 ? -9.997 3.350 4.699 1.00 0.00 19 GLN A N 16
ATOM 23567 C CA . GLN A 1 19 ? -11.108 4.100 5.275 1.00 0.00 19 GLN A CA 16
ATOM 23568 C C . GLN A 1 19 ? -11.638 3.428 6.540 1.00 0.00 19 GLN A C 16
ATOM 23569 O O . GLN A 1 19 ? -11.677 4.039 7.608 1.00 0.00 19 GLN A O 16
ATOM 23583 N N . ARG A 1 20 ? -12.058 2.174 6.410 1.00 0.00 20 ARG A N 16
ATOM 23584 C CA . ARG A 1 20 ? -12.600 1.425 7.540 1.00 0.00 20 ARG A CA 16
ATOM 23585 C C . ARG A 1 20 ? -11.500 1.005 8.511 1.00 0.00 20 ARG A C 16
ATOM 23586 O O . ARG A 1 20 ? -11.677 1.067 9.728 1.00 0.00 20 ARG A O 16
ATOM 23607 N N . CYS A 1 21 ? -10.368 0.570 7.968 1.00 0.00 21 CYS A N 16
ATOM 23608 C CA . CYS A 1 21 ? -9.244 0.132 8.790 1.00 0.00 21 CYS A CA 16
ATOM 23609 C C . CYS A 1 21 ? -8.310 1.294 9.133 1.00 0.00 21 CYS A C 16
ATOM 23610 O O . CYS A 1 21 ? -7.189 1.080 9.594 1.00 0.00 21 CYS A O 16
ATOM 23618 N N . ALA A 1 22 ? -8.772 2.522 8.907 1.00 0.00 22 ALA A N 16
ATOM 23619 C CA . ALA A 1 22 ? -7.969 3.704 9.196 1.00 0.00 22 ALA A CA 16
ATOM 23620 C C . ALA A 1 22 ? -7.628 3.792 10.683 1.00 0.00 22 ALA A C 16
ATOM 23621 O O . ALA A 1 22 ? -6.457 3.778 11.061 1.00 0.00 22 ALA A O 16
ATOM 23628 N N . PRO A 1 23 ? -8.653 3.887 11.548 1.00 0.00 23 PRO A N 16
ATOM 23629 C CA . PRO A 1 23 ? -8.457 3.981 12.998 1.00 0.00 23 PRO A CA 16
ATOM 23630 C C . PRO A 1 23 ? -8.035 2.652 13.617 1.00 0.00 23 PRO A C 16
ATOM 23631 O O . PRO A 1 23 ? -8.750 2.086 14.445 1.00 0.00 23 PRO A O 16
ATOM 23642 N N . VAL A 1 24 ? -6.870 2.157 13.211 1.00 0.00 24 VAL A N 16
ATOM 23643 C CA . VAL A 1 24 ? -6.356 0.894 13.729 1.00 0.00 24 VAL A CA 16
ATOM 23644 C C . VAL A 1 24 ? -4.987 1.068 14.383 1.00 0.00 24 VAL A C 16
ATOM 23645 O O . VAL A 1 24 ? -4.278 0.091 14.621 1.00 0.00 24 VAL A O 16
ATOM 23658 N N . SER A 1 25 ? -4.618 2.313 14.672 1.00 0.00 25 SER A N 16
ATOM 23659 C CA . SER A 1 25 ? -3.333 2.602 15.298 1.00 0.00 25 SER A CA 16
ATOM 23660 C C . SER A 1 25 ? -3.238 1.956 16.677 1.00 0.00 25 SER A C 16
ATOM 23661 O O . SER A 1 25 ? -2.200 1.408 17.046 1.00 0.00 25 SER A O 16
ATOM 23669 N N . GLN A 1 26 ? -4.328 2.027 17.436 1.00 0.00 26 GLN A N 16
ATOM 23670 C CA . GLN A 1 26 ? -4.365 1.450 18.776 1.00 0.00 26 GLN A CA 16
ATOM 23671 C C . GLN A 1 26 ? -4.090 -0.051 18.735 1.00 0.00 26 GLN A C 16
ATOM 23672 O O . GLN A 1 26 ? -3.501 -0.609 19.661 1.00 0.00 26 GLN A O 16
ATOM 23686 N N . PHE A 1 27 ? -4.519 -0.698 17.657 1.00 0.00 27 PHE A N 16
ATOM 23687 C CA . PHE A 1 27 ? -4.319 -2.134 17.495 1.00 0.00 27 PHE A CA 16
ATOM 23688 C C . PHE A 1 27 ? -3.470 -2.431 16.262 1.00 0.00 27 PHE A C 16
ATOM 23689 O O . PHE A 1 27 ? -3.572 -3.506 15.671 1.00 0.00 27 PHE A O 16
ATOM 23706 N N . ALA A 1 28 ? -2.636 -1.471 15.877 1.00 0.00 28 ALA A N 16
ATOM 23707 C CA . ALA A 1 28 ? -1.773 -1.629 14.714 1.00 0.00 28 ALA A CA 16
ATOM 23708 C C . ALA A 1 28 ? -0.579 -2.524 15.028 1.00 0.00 28 ALA A C 16
ATOM 23709 O O . ALA A 1 28 ? 0.170 -2.270 15.972 1.00 0.00 28 ALA A O 16
ATOM 23716 N N . THR A 1 29 ? -0.407 -3.571 14.229 1.00 0.00 29 THR A N 16
ATOM 23717 C CA . THR A 1 29 ? 0.697 -4.505 14.416 1.00 0.00 29 THR A CA 16
ATOM 23718 C C . THR A 1 29 ? 1.138 -5.101 13.082 1.00 0.00 29 THR A C 16
ATOM 23719 O O . THR A 1 29 ? 0.309 -5.534 12.282 1.00 0.00 29 THR A O 16
ATOM 23730 N N . LEU A 1 30 ? 2.447 -5.120 12.850 1.00 0.00 30 LEU A N 16
ATOM 23731 C CA . LEU A 1 30 ? 2.995 -5.665 11.613 1.00 0.00 30 LEU A CA 16
ATOM 23732 C C . LEU A 1 30 ? 3.694 -6.997 11.868 1.00 0.00 30 LEU A C 16
ATOM 23733 O O . LEU A 1 30 ? 4.243 -7.225 12.947 1.00 0.00 30 LEU A O 16
ATOM 23749 N N . SER A 1 31 ? 3.669 -7.873 10.869 1.00 0.00 31 SER A N 16
ATOM 23750 C CA . SER A 1 31 ? 4.299 -9.184 10.985 1.00 0.00 31 SER A CA 16
ATOM 23751 C C . SER A 1 31 ? 5.817 -9.056 11.066 1.00 0.00 31 SER A C 16
ATOM 23752 O O . SER A 1 31 ? 6.373 -7.980 10.847 1.00 0.00 31 SER A O 16
ATOM 23760 N N . ALA A 1 32 ? 6.481 -10.163 11.383 1.00 0.00 32 ALA A N 16
ATOM 23761 C CA . ALA A 1 32 ? 7.935 -10.178 11.495 1.00 0.00 32 ALA A CA 16
ATOM 23762 C C . ALA A 1 32 ? 8.600 -10.504 10.158 1.00 0.00 32 ALA A C 16
ATOM 23763 O O . ALA A 1 32 ? 9.824 -10.450 10.037 1.00 0.00 32 ALA A O 16
ATOM 23770 N N . ARG A 1 33 ? 7.792 -10.844 9.156 1.00 0.00 33 ARG A N 16
ATOM 23771 C CA . ARG A 1 33 ? 8.315 -11.178 7.835 1.00 0.00 33 ARG A CA 16
ATOM 23772 C C . ARG A 1 33 ? 8.293 -9.964 6.909 1.00 0.00 33 ARG A C 16
ATOM 23773 O O . ARG A 1 33 ? 8.312 -10.106 5.686 1.00 0.00 33 ARG A O 16
ATOM 23794 N N . PHE A 1 34 ? 8.252 -8.772 7.496 1.00 0.00 34 PHE A N 16
ATOM 23795 C CA . PHE A 1 34 ? 8.227 -7.540 6.724 1.00 0.00 34 PHE A CA 16
ATOM 23796 C C . PHE A 1 34 ? 9.467 -7.420 5.843 1.00 0.00 34 PHE A C 16
ATOM 23797 O O . PHE A 1 34 ? 10.567 -7.801 6.246 1.00 0.00 34 PHE A O 16
ATOM 23814 N N . ASP A 1 35 ? 9.282 -6.885 4.641 1.00 0.00 35 ASP A N 16
ATOM 23815 C CA . ASP A 1 35 ? 10.384 -6.711 3.701 1.00 0.00 35 ASP A CA 16
ATOM 23816 C C . ASP A 1 35 ? 10.600 -5.233 3.392 1.00 0.00 35 ASP A C 16
ATOM 23817 O O . ASP A 1 35 ? 9.657 -4.515 3.067 1.00 0.00 35 ASP A O 16
ATOM 23826 N N . ARG A 1 36 ? 11.846 -4.784 3.500 1.00 0.00 36 ARG A N 16
ATOM 23827 C CA . ARG A 1 36 ? 12.181 -3.389 3.234 1.00 0.00 36 ARG A CA 16
ATOM 23828 C C . ARG A 1 36 ? 12.032 -3.059 1.750 1.00 0.00 36 ARG A C 16
ATOM 23829 O O . ARG A 1 36 ? 11.851 -1.899 1.380 1.00 0.00 36 ARG A O 16
ATOM 23850 N N . HIS A 1 37 ? 12.115 -4.082 0.905 1.00 0.00 37 HIS A N 16
ATOM 23851 C CA . HIS A 1 37 ? 11.995 -3.893 -0.537 1.00 0.00 37 HIS A CA 16
ATOM 23852 C C . HIS A 1 37 ? 10.547 -3.632 -0.941 1.00 0.00 37 HIS A C 16
ATOM 23853 O O . HIS A 1 37 ? 10.282 -2.889 -1.887 1.00 0.00 37 HIS A O 16
ATOM 23868 N N . LEU A 1 38 ? 9.612 -4.248 -0.225 1.00 0.00 38 LEU A N 16
ATOM 23869 C CA . LEU A 1 38 ? 8.192 -4.080 -0.518 1.00 0.00 38 LEU A CA 16
ATOM 23870 C C . LEU A 1 38 ? 7.562 -3.029 0.390 1.00 0.00 38 LEU A C 16
ATOM 23871 O O . LEU A 1 38 ? 6.608 -2.353 0.004 1.00 0.00 38 LEU A O 16
ATOM 23887 N N . PHE A 1 39 ? 8.099 -2.898 1.598 1.00 0.00 39 PHE A N 16
ATOM 23888 C CA . PHE A 1 39 ? 7.587 -1.931 2.562 1.00 0.00 39 PHE A CA 16
ATOM 23889 C C . PHE A 1 39 ? 8.613 -0.836 2.833 1.00 0.00 39 PHE A C 16
ATOM 23890 O O . PHE A 1 39 ? 9.789 -0.975 2.498 1.00 0.00 39 PHE A O 16
ATOM 23907 N N . GLN A 1 40 ? 8.158 0.253 3.444 1.00 0.00 40 GLN A N 16
ATOM 23908 C CA . GLN A 1 40 ? 9.034 1.375 3.762 1.00 0.00 40 GLN A CA 16
ATOM 23909 C C . GLN A 1 40 ? 9.703 1.174 5.119 1.00 0.00 40 GLN A C 16
ATOM 23910 O O . GLN A 1 40 ? 9.284 0.330 5.910 1.00 0.00 40 GLN A O 16
ATOM 23924 N N . THR A 1 41 ? 10.744 1.957 5.380 1.00 0.00 41 THR A N 16
ATOM 23925 C CA . THR A 1 41 ? 11.472 1.867 6.641 1.00 0.00 41 THR A CA 16
ATOM 23926 C C . THR A 1 41 ? 10.569 2.227 7.817 1.00 0.00 41 THR A C 16
ATOM 23927 O O . THR A 1 41 ? 10.741 1.716 8.924 1.00 0.00 41 THR A O 16
ATOM 23938 N N . ARG A 1 42 ? 9.607 3.110 7.570 1.00 0.00 42 ARG A N 16
ATOM 23939 C CA . ARG A 1 42 ? 8.677 3.540 8.608 1.00 0.00 42 ARG A CA 16
ATOM 23940 C C . ARG A 1 42 ? 7.641 2.457 8.904 1.00 0.00 42 ARG A C 16
ATOM 23941 O O . ARG A 1 42 ? 7.024 2.453 9.969 1.00 0.00 42 ARG A O 16
ATOM 23962 N N . ALA A 1 43 ? 7.453 1.541 7.956 1.00 0.00 43 ALA A N 16
ATOM 23963 C CA . ALA A 1 43 ? 6.491 0.456 8.119 1.00 0.00 43 ALA A CA 16
ATOM 23964 C C . ALA A 1 43 ? 6.766 -0.341 9.390 1.00 0.00 43 ALA A C 16
ATOM 23965 O O . ALA A 1 43 ? 7.513 -1.320 9.372 1.00 0.00 43 ALA A O 16
ATOM 23972 N N . THR A 1 44 ? 6.158 0.085 10.493 1.00 0.00 44 THR A N 16
ATOM 23973 C CA . THR A 1 44 ? 6.338 -0.588 11.774 1.00 0.00 44 THR A CA 16
ATOM 23974 C C . THR A 1 44 ? 5.037 -1.234 12.241 1.00 0.00 44 THR A C 16
ATOM 23975 O O . THR A 1 44 ? 5.052 -2.253 12.932 1.00 0.00 44 THR A O 16
ATOM 23986 N N . THR A 1 45 ? 3.912 -0.636 11.860 1.00 0.00 45 THR A N 16
ATOM 23987 C CA . THR A 1 45 ? 2.605 -1.156 12.242 1.00 0.00 45 THR A CA 16
ATOM 23988 C C . THR A 1 45 ? 1.587 -0.953 11.121 1.00 0.00 45 THR A C 16
ATOM 23989 O O . THR A 1 45 ? 1.918 -0.427 10.058 1.00 0.00 45 THR A O 16
ATOM 24000 N N . LEU A 1 46 ? 0.351 -1.384 11.360 1.00 0.00 46 LEU A N 16
ATOM 24001 C CA . LEU A 1 46 ? -0.712 -1.261 10.365 1.00 0.00 46 LEU A CA 16
ATOM 24002 C C . LEU A 1 46 ? -0.968 0.197 9.988 1.00 0.00 46 LEU A C 16
ATOM 24003 O O . LEU A 1 46 ? -0.919 0.559 8.813 1.00 0.00 46 LEU A O 16
ATOM 24019 N N . GLN A 1 47 ? -1.247 1.029 10.988 1.00 0.00 47 GLN A N 16
ATOM 24020 C CA . GLN A 1 47 ? -1.515 2.444 10.751 1.00 0.00 47 GLN A CA 16
ATOM 24021 C C . GLN A 1 47 ? -0.343 3.108 10.035 1.00 0.00 47 GLN A C 16
ATOM 24022 O O . GLN A 1 47 ? -0.533 3.871 9.088 1.00 0.00 47 GLN A O 16
ATOM 24036 N N . ALA A 1 48 ? 0.868 2.810 10.492 1.00 0.00 48 ALA A N 16
ATOM 24037 C CA . ALA A 1 48 ? 2.070 3.375 9.894 1.00 0.00 48 ALA A CA 16
ATOM 24038 C C . ALA A 1 48 ? 2.184 2.981 8.426 1.00 0.00 48 ALA A C 16
ATOM 24039 O O . ALA A 1 48 ? 2.660 3.758 7.599 1.00 0.00 48 ALA A O 16
ATOM 24046 N N . CYS A 1 49 ? 1.738 1.770 8.109 1.00 0.00 49 CYS A N 16
ATOM 24047 C CA . CYS A 1 49 ? 1.785 1.272 6.739 1.00 0.00 49 CYS A CA 16
ATOM 24048 C C . CYS A 1 49 ? 0.814 2.044 5.852 1.00 0.00 49 CYS A C 16
ATOM 24049 O O . CYS A 1 49 ? 1.123 2.361 4.704 1.00 0.00 49 CYS A O 16
ATOM 24057 N N . LEU A 1 50 ? -0.361 2.346 6.395 1.00 0.00 50 LEU A N 16
ATOM 24058 C CA . LEU A 1 50 ? -1.378 3.085 5.656 1.00 0.00 50 LEU A CA 16
ATOM 24059 C C . LEU A 1 50 ? -0.977 4.549 5.505 1.00 0.00 50 LEU A C 16
ATOM 24060 O O . LEU A 1 50 ? -1.271 5.183 4.492 1.00 0.00 50 LEU A O 16
ATOM 24076 N N . ASP A 1 51 ? -0.300 5.077 6.520 1.00 0.00 51 ASP A N 16
ATOM 24077 C CA . ASP A 1 51 ? 0.146 6.465 6.502 1.00 0.00 51 ASP A CA 16
ATOM 24078 C C . ASP A 1 51 ? 1.280 6.653 5.500 1.00 0.00 51 ASP A C 16
ATOM 24079 O O . ASP A 1 51 ? 1.242 7.558 4.666 1.00 0.00 51 ASP A O 16
ATOM 24088 N N . GLU A 1 52 ? 2.288 5.791 5.586 1.00 0.00 52 GLU A N 16
ATOM 24089 C CA . GLU A 1 52 ? 3.431 5.860 4.685 1.00 0.00 52 GLU A CA 16
ATOM 24090 C C . GLU A 1 52 ? 2.988 5.665 3.239 1.00 0.00 52 GLU A C 16
ATOM 24091 O O . GLU A 1 52 ? 3.382 6.421 2.351 1.00 0.00 52 GLU A O 16
ATOM 24103 N N . ALA A 1 53 ? 2.163 4.648 3.012 1.00 0.00 53 ALA A N 16
ATOM 24104 C CA . ALA A 1 53 ? 1.661 4.355 1.675 1.00 0.00 53 ALA A CA 16
ATOM 24105 C C . ALA A 1 53 ? 0.873 5.536 1.122 1.00 0.00 53 ALA A C 16
ATOM 24106 O O . ALA A 1 53 ? 1.034 5.916 -0.038 1.00 0.00 53 ALA A O 16
ATOM 24113 N N . GLY A 1 54 ? 0.022 6.116 1.962 1.00 0.00 54 GLY A N 16
ATOM 24114 C CA . GLY A 1 54 ? -0.777 7.252 1.543 1.00 0.00 54 GLY A CA 16
ATOM 24115 C C . GLY A 1 54 ? 0.077 8.453 1.187 1.00 0.00 54 GLY A C 16
ATOM 24116 O O . GLY A 1 54 ? -0.295 9.258 0.333 1.00 0.00 54 GLY A O 16
ATOM 24120 N N . ASP A 1 55 ? 1.227 8.570 1.842 1.00 0.00 55 ASP A N 16
ATOM 24121 C CA . ASP A 1 55 ? 2.141 9.678 1.591 1.00 0.00 55 ASP A CA 16
ATOM 24122 C C . ASP A 1 55 ? 2.849 9.498 0.252 1.00 0.00 55 ASP A C 16
ATOM 24123 O O . ASP A 1 55 ? 3.128 10.470 -0.450 1.00 0.00 55 ASP A O 16
ATOM 24132 N N . ASN A 1 56 ? 3.133 8.247 -0.095 1.00 0.00 56 ASN A N 16
ATOM 24133 C CA . ASN A 1 56 ? 3.805 7.937 -1.351 1.00 0.00 56 ASN A CA 16
ATOM 24134 C C . ASN A 1 56 ? 2.916 8.285 -2.539 1.00 0.00 56 ASN A C 16
ATOM 24135 O O . ASN A 1 56 ? 3.348 8.957 -3.476 1.00 0.00 56 ASN A O 16
ATOM 24146 N N . LEU A 1 57 ? 1.669 7.827 -2.491 1.00 0.00 57 LEU A N 16
ATOM 24147 C CA . LEU A 1 57 ? 0.715 8.094 -3.560 1.00 0.00 57 LEU A CA 16
ATOM 24148 C C . LEU A 1 57 ? 0.396 9.583 -3.639 1.00 0.00 57 LEU A C 16
ATOM 24149 O O . LEU A 1 57 ? 0.202 10.131 -4.724 1.00 0.00 57 LEU A O 16
ATOM 24165 N N . ALA A 1 58 ? 0.345 10.232 -2.480 1.00 0.00 58 ALA A N 16
ATOM 24166 C CA . ALA A 1 58 ? 0.053 11.659 -2.416 1.00 0.00 58 ALA A CA 16
ATOM 24167 C C . ALA A 1 58 ? 1.145 12.468 -3.105 1.00 0.00 58 ALA A C 16
ATOM 24168 O O . ALA A 1 58 ? 0.860 13.377 -3.885 1.00 0.00 58 ALA A O 16
ATOM 24175 N N . ALA A 1 59 ? 2.396 12.129 -2.814 1.00 0.00 59 ALA A N 16
ATOM 24176 C CA . ALA A 1 59 ? 3.533 12.821 -3.408 1.00 0.00 59 ALA A CA 16
ATOM 24177 C C . ALA A 1 59 ? 3.655 12.497 -4.893 1.00 0.00 59 ALA A C 16
ATOM 24178 O O . ALA A 1 59 ? 4.146 13.308 -5.677 1.00 0.00 59 ALA A O 16
ATOM 24185 N N . LEU A 1 60 ? 3.203 11.305 -5.272 1.00 0.00 60 LEU A N 16
ATOM 24186 C CA . LEU A 1 60 ? 3.260 10.873 -6.663 1.00 0.00 60 LEU A CA 16
ATOM 24187 C C . LEU A 1 60 ? 2.298 11.686 -7.524 1.00 0.00 60 LEU A C 16
ATOM 24188 O O . LEU A 1 60 ? 2.599 12.011 -8.672 1.00 0.00 60 LEU A O 16
ATOM 24204 N N . ARG A 1 61 ? 1.139 12.012 -6.959 1.00 0.00 61 ARG A N 16
ATOM 24205 C CA . ARG A 1 61 ? 0.132 12.788 -7.674 1.00 0.00 61 ARG A CA 16
ATOM 24206 C C . ARG A 1 61 ? 0.544 14.253 -7.770 1.00 0.00 61 ARG A C 16
ATOM 24207 O O . ARG A 1 61 ? 0.365 14.892 -8.806 1.00 0.00 61 ARG A O 16
ATOM 24228 N N . HIS A 1 62 ? 1.099 14.778 -6.682 1.00 0.00 62 HIS A N 16
ATOM 24229 C CA . HIS A 1 62 ? 1.539 16.168 -6.642 1.00 0.00 62 HIS A CA 16
ATOM 24230 C C . HIS A 1 62 ? 2.860 16.346 -7.386 1.00 0.00 62 HIS A C 16
ATOM 24231 O O . HIS A 1 62 ? 3.158 17.429 -7.890 1.00 0.00 62 HIS A O 16
ATOM 24246 N N . ALA A 1 63 ? 3.648 15.277 -7.448 1.00 0.00 63 ALA A N 16
ATOM 24247 C CA . ALA A 1 63 ? 4.940 15.313 -8.127 1.00 0.00 63 ALA A CA 16
ATOM 24248 C C . ALA A 1 63 ? 4.801 15.806 -9.564 1.00 0.00 63 ALA A C 16
ATOM 24249 O O . ALA A 1 63 ? 5.725 16.403 -10.117 1.00 0.00 63 ALA A O 16
ATOM 24256 N N . VAL A 1 64 ? 3.642 15.554 -10.165 1.00 0.00 64 VAL A N 16
ATOM 24257 C CA . VAL A 1 64 ? 3.387 15.973 -11.539 1.00 0.00 64 VAL A CA 16
ATOM 24258 C C . VAL A 1 64 ? 3.551 17.482 -11.694 1.00 0.00 64 VAL A C 16
ATOM 24259 O O . VAL A 1 64 ? 3.938 17.969 -12.756 1.00 0.00 64 VAL A O 16
ATOM 24272 N N . GLU A 1 65 ? 3.252 18.216 -10.627 1.00 0.00 65 GLU A N 16
ATOM 24273 C CA . GLU A 1 65 ? 3.366 19.670 -10.642 1.00 0.00 65 GLU A CA 16
ATOM 24274 C C . GLU A 1 65 ? 4.826 20.106 -10.566 1.00 0.00 65 GLU A C 16
ATOM 24275 O O . GLU A 1 65 ? 5.192 21.171 -11.064 1.00 0.00 65 GLU A O 16
ATOM 24287 N N . GLN A 1 66 ? 5.656 19.279 -9.939 1.00 0.00 66 GLN A N 16
ATOM 24288 C CA . GLN A 1 66 ? 7.076 19.583 -9.798 1.00 0.00 66 GLN A CA 16
ATOM 24289 C C . GLN A 1 66 ? 7.897 18.915 -10.899 1.00 0.00 66 GLN A C 16
ATOM 24290 O O . GLN A 1 66 ? 9.103 18.719 -10.751 1.00 0.00 66 GLN A O 16
ATOM 24304 N N . GLN A 1 67 ? 7.239 18.567 -12.002 1.00 0.00 67 GLN A N 16
ATOM 24305 C CA . GLN A 1 67 ? 7.914 17.923 -13.125 1.00 0.00 67 GLN A CA 16
ATOM 24306 C C . GLN A 1 67 ? 8.668 16.676 -12.669 1.00 0.00 67 GLN A C 16
ATOM 24307 O O . GLN A 1 67 ? 9.886 16.580 -12.827 1.00 0.00 67 GLN A O 16
ATOM 24321 N N . GLN A 1 68 ? 7.937 15.722 -12.101 1.00 0.00 68 GLN A N 16
ATOM 24322 C CA . GLN A 1 68 ? 8.537 14.482 -11.621 1.00 0.00 68 GLN A CA 16
ATOM 24323 C C . GLN A 1 68 ? 7.840 13.269 -12.231 1.00 0.00 68 GLN A C 16
ATOM 24324 O O . GLN A 1 68 ? 7.735 12.217 -11.598 1.00 0.00 68 GLN A O 16
ATOM 24338 N N . LEU A 1 69 ? 7.365 13.422 -13.463 1.00 0.00 69 LEU A N 16
ATOM 24339 C CA . LEU A 1 69 ? 6.677 12.340 -14.159 1.00 0.00 69 LEU A CA 16
ATOM 24340 C C . LEU A 1 69 ? 7.544 11.081 -14.217 1.00 0.00 69 LEU A C 16
ATOM 24341 O O . LEU A 1 69 ? 7.090 9.993 -13.862 1.00 0.00 69 LEU A O 16
ATOM 24357 N N . PRO A 1 70 ? 8.807 11.209 -14.664 1.00 0.00 70 PRO A N 16
ATOM 24358 C CA . PRO A 1 70 ? 9.726 10.069 -14.760 1.00 0.00 70 PRO A CA 16
ATOM 24359 C C . PRO A 1 70 ? 9.836 9.304 -13.445 1.00 0.00 70 PRO A C 16
ATOM 24360 O O . PRO A 1 70 ? 10.059 8.093 -13.436 1.00 0.00 70 PRO A O 16
ATOM 24371 N N . GLN A 1 71 ? 9.679 10.019 -12.336 1.00 0.00 71 GLN A N 16
ATOM 24372 C CA . GLN A 1 71 ? 9.761 9.409 -11.013 1.00 0.00 71 GLN A CA 16
ATOM 24373 C C . GLN A 1 71 ? 8.479 8.649 -10.679 1.00 0.00 71 GLN A C 16
ATOM 24374 O O . GLN A 1 71 ? 8.487 7.735 -9.855 1.00 0.00 71 GLN A O 16
ATOM 24388 N N . VAL A 1 72 ? 7.380 9.033 -11.322 1.00 0.00 72 VAL A N 16
ATOM 24389 C CA . VAL A 1 72 ? 6.093 8.387 -11.090 1.00 0.00 72 VAL A CA 16
ATOM 24390 C C . VAL A 1 72 ? 6.174 6.889 -11.369 1.00 0.00 72 VAL A C 16
ATOM 24391 O O . VAL A 1 72 ? 5.487 6.091 -10.732 1.00 0.00 72 VAL A O 16
ATOM 24404 N N . ALA A 1 73 ? 7.019 6.513 -12.324 1.00 0.00 73 ALA A N 16
ATOM 24405 C CA . ALA A 1 73 ? 7.189 5.111 -12.684 1.00 0.00 73 ALA A CA 16
ATOM 24406 C C . ALA A 1 73 ? 7.726 4.305 -11.506 1.00 0.00 73 ALA A C 16
ATOM 24407 O O . ALA A 1 73 ? 7.171 3.267 -11.145 1.00 0.00 73 ALA A O 16
ATOM 24414 N N . TRP A 1 74 ? 8.810 4.791 -10.909 1.00 0.00 74 TRP A N 16
ATOM 24415 C CA . TRP A 1 74 ? 9.424 4.117 -9.771 1.00 0.00 74 TRP A CA 16
ATOM 24416 C C . TRP A 1 74 ? 8.488 4.121 -8.566 1.00 0.00 74 TRP A C 16
ATOM 24417 O O . TRP A 1 74 ? 8.219 3.077 -7.973 1.00 0.00 74 TRP A O 16
ATOM 24438 N N . LEU A 1 75 ? 7.995 5.303 -8.211 1.00 0.00 75 LEU A N 16
ATOM 24439 C CA . LEU A 1 75 ? 7.089 5.444 -7.077 1.00 0.00 75 LEU A CA 16
ATOM 24440 C C . LEU A 1 75 ? 5.828 4.610 -7.280 1.00 0.00 75 LEU A C 16
ATOM 24441 O O . LEU A 1 75 ? 5.290 4.038 -6.332 1.00 0.00 75 LEU A O 16
ATOM 24457 N N . ALA A 1 76 ? 5.362 4.545 -8.523 1.00 0.00 76 ALA A N 16
ATOM 24458 C CA . ALA A 1 76 ? 4.165 3.780 -8.850 1.00 0.00 76 ALA A CA 16
ATOM 24459 C C . ALA A 1 76 ? 4.354 2.301 -8.531 1.00 0.00 76 ALA A C 16
ATOM 24460 O O . ALA A 1 76 ? 3.502 1.678 -7.898 1.00 0.00 76 ALA A O 16
ATOM 24467 N N . GLU A 1 77 ? 5.477 1.745 -8.974 1.00 0.00 77 GLU A N 16
ATOM 24468 C CA . GLU A 1 77 ? 5.780 0.339 -8.735 1.00 0.00 77 GLU A CA 16
ATOM 24469 C C . GLU A 1 77 ? 5.836 0.042 -7.239 1.00 0.00 77 GLU A C 16
ATOM 24470 O O . GLU A 1 77 ? 5.320 -0.977 -6.779 1.00 0.00 77 GLU A O 16
ATOM 24482 N N . HIS A 1 78 ? 6.464 0.939 -6.486 1.00 0.00 78 HIS A N 16
ATOM 24483 C CA . HIS A 1 78 ? 6.586 0.773 -5.043 1.00 0.00 78 HIS A CA 16
ATOM 24484 C C . HIS A 1 78 ? 5.213 0.748 -4.381 1.00 0.00 78 HIS A C 16
ATOM 24485 O O . HIS A 1 78 ? 4.980 -0.009 -3.439 1.00 0.00 78 HIS A O 16
ATOM 24500 N N . LEU A 1 79 ? 4.305 1.581 -4.882 1.00 0.00 79 LEU A N 16
ATOM 24501 C CA . LEU A 1 79 ? 2.954 1.653 -4.340 1.00 0.00 79 LEU A CA 16
ATOM 24502 C C . LEU A 1 79 ? 2.224 0.326 -4.523 1.00 0.00 79 LEU A C 16
ATOM 24503 O O . LEU A 1 79 ? 1.569 -0.166 -3.605 1.00 0.00 79 LEU A O 16
ATOM 24519 N N . ALA A 1 80 ? 2.344 -0.249 -5.716 1.00 0.00 80 ALA A N 16
ATOM 24520 C CA . ALA A 1 80 ? 1.698 -1.520 -6.020 1.00 0.00 80 ALA A CA 16
ATOM 24521 C C . ALA A 1 80 ? 2.170 -2.616 -5.070 1.00 0.00 80 ALA A C 16
ATOM 24522 O O . ALA A 1 80 ? 1.364 -3.379 -4.537 1.00 0.00 80 ALA A O 16
ATOM 24529 N N . ALA A 1 81 ? 3.480 -2.687 -4.862 1.00 0.00 81 ALA A N 16
ATOM 24530 C CA . ALA A 1 81 ? 4.060 -3.689 -3.975 1.00 0.00 81 ALA A CA 16
ATOM 24531 C C . ALA A 1 81 ? 3.563 -3.506 -2.545 1.00 0.00 81 ALA A C 16
ATOM 24532 O O . ALA A 1 81 ? 3.302 -4.479 -1.839 1.00 0.00 81 ALA A O 16
ATOM 24539 N N . GLN A 1 82 ? 3.434 -2.252 -2.126 1.00 0.00 82 GLN A N 16
ATOM 24540 C CA . GLN A 1 82 ? 2.968 -1.940 -0.780 1.00 0.00 82 GLN A CA 16
ATOM 24541 C C . GLN A 1 82 ? 1.553 -2.465 -0.560 1.00 0.00 82 GLN A C 16
ATOM 24542 O O . GLN A 1 82 ? 1.260 -3.078 0.466 1.00 0.00 82 GLN A O 16
ATOM 24556 N N . LEU A 1 83 ? 0.680 -2.221 -1.532 1.00 0.00 83 LEU A N 16
ATOM 24557 C CA . LEU A 1 83 ? -0.705 -2.669 -1.446 1.00 0.00 83 LEU A CA 16
ATOM 24558 C C . LEU A 1 83 ? -0.784 -4.193 -1.438 1.00 0.00 83 LEU A C 16
ATOM 24559 O O . LEU A 1 83 ? -1.543 -4.781 -0.667 1.00 0.00 83 LEU A O 16
ATOM 24575 N N . GLU A 1 84 ? 0.004 -4.826 -2.302 1.00 0.00 84 GLU A N 16
ATOM 24576 C CA . GLU A 1 84 ? 0.023 -6.282 -2.395 1.00 0.00 84 GLU A CA 16
ATOM 24577 C C . GLU A 1 84 ? 0.414 -6.910 -1.061 1.00 0.00 84 GLU A C 16
ATOM 24578 O O . GLU A 1 84 ? -0.172 -7.905 -0.636 1.00 0.00 84 GLU A O 16
ATOM 24590 N N . ALA A 1 85 ? 1.411 -6.322 -0.406 1.00 0.00 85 ALA A N 16
ATOM 24591 C CA . ALA A 1 85 ? 1.881 -6.825 0.878 1.00 0.00 85 ALA A CA 16
ATOM 24592 C C . ALA A 1 85 ? 0.799 -6.706 1.947 1.00 0.00 85 ALA A C 16
ATOM 24593 O O . ALA A 1 85 ? 0.598 -7.621 2.745 1.00 0.00 85 ALA A O 16
ATOM 24600 N N . ILE A 1 86 ? 0.105 -5.573 1.956 1.00 0.00 86 ILE A N 16
ATOM 24601 C CA . ILE A 1 86 ? -0.956 -5.336 2.927 1.00 0.00 86 ILE A CA 16
ATOM 24602 C C . ILE A 1 86 ? -2.131 -6.282 2.698 1.00 0.00 86 ILE A C 16
ATOM 24603 O O . ILE A 1 86 ? -2.617 -6.922 3.630 1.00 0.00 86 ILE A O 16
ATOM 24619 N N . ALA A 1 87 ? -2.583 -6.364 1.451 1.00 0.00 87 ALA A N 16
ATOM 24620 C CA . ALA A 1 87 ? -3.701 -7.230 1.098 1.00 0.00 87 ALA A CA 16
ATOM 24621 C C . ALA A 1 87 ? -3.373 -8.693 1.378 1.00 0.00 87 ALA A C 16
ATOM 24622 O O . ALA A 1 87 ? -4.249 -9.477 1.744 1.00 0.00 87 ALA A O 16
ATOM 24629 N N . ARG A 1 88 ? -2.106 -9.054 1.204 1.00 0.00 88 ARG A N 16
ATOM 24630 C CA . ARG A 1 88 ? -1.662 -10.424 1.437 1.00 0.00 88 ARG A CA 16
ATOM 24631 C C . ARG A 1 88 ? -1.778 -10.791 2.913 1.00 0.00 88 ARG A C 16
ATOM 24632 O O . ARG A 1 88 ? -2.323 -11.838 3.262 1.00 0.00 88 ARG A O 16
ATOM 24653 N N . GLU A 1 89 ? -1.263 -9.921 3.777 1.00 0.00 89 GLU A N 16
ATOM 24654 C CA . GLU A 1 89 ? -1.310 -10.155 5.216 1.00 0.00 89 GLU A CA 16
ATOM 24655 C C . GLU A 1 89 ? -2.745 -10.116 5.730 1.00 0.00 89 GLU A C 16
ATOM 24656 O O . GLU A 1 89 ? -3.138 -10.931 6.564 1.00 0.00 89 GLU A O 16
ATOM 24668 N N . ALA A 1 90 ? -3.524 -9.162 5.227 1.00 0.00 90 ALA A N 16
ATOM 24669 C CA . ALA A 1 90 ? -4.917 -9.015 5.636 1.00 0.00 90 ALA A CA 16
ATOM 24670 C C . ALA A 1 90 ? -5.697 -10.308 5.417 1.00 0.00 90 ALA A C 16
ATOM 24671 O O . ALA A 1 90 ? -6.317 -10.834 6.341 1.00 0.00 90 ALA A O 16
ATOM 24678 N N . SER A 1 91 ? -5.663 -10.814 4.189 1.00 0.00 91 SER A N 16
ATOM 24679 C CA . SER A 1 91 ? -6.367 -12.045 3.849 1.00 0.00 91 SER A CA 16
ATOM 24680 C C . SER A 1 91 ? -5.768 -13.238 4.587 1.00 0.00 91 SER A C 16
ATOM 24681 O O . SER A 1 91 ? -6.462 -14.212 4.880 1.00 0.00 91 SER A O 16
ATOM 24689 N N . ALA A 1 92 ? -4.475 -13.156 4.885 1.00 0.00 92 ALA A N 16
ATOM 24690 C CA . ALA A 1 92 ? -3.783 -14.230 5.587 1.00 0.00 92 ALA A CA 16
ATOM 24691 C C . ALA A 1 92 ? -4.365 -14.445 6.980 1.00 0.00 92 ALA A C 16
ATOM 24692 O O . ALA A 1 92 ? -4.594 -15.580 7.399 1.00 0.00 92 ALA A O 16
ATOM 24699 N N . TRP A 1 93 ? -4.600 -13.349 7.695 1.00 0.00 93 TRP A N 16
ATOM 24700 C CA . TRP A 1 93 ? -5.154 -13.420 9.044 1.00 0.00 93 TRP A CA 16
ATOM 24701 C C . TRP A 1 93 ? -6.503 -14.132 9.044 1.00 0.00 93 TRP A C 16
ATOM 24702 O O . TRP A 1 93 ? -6.868 -14.791 10.018 1.00 0.00 93 TRP A O 16
ATOM 24723 N N . SER A 1 94 ? -7.241 -13.994 7.948 1.00 0.00 94 SER A N 16
ATOM 24724 C CA . SER A 1 94 ? -8.550 -14.624 7.824 1.00 0.00 94 SER A CA 16
ATOM 24725 C C . SER A 1 94 ? -8.447 -15.959 7.094 1.00 0.00 94 SER A C 16
ATOM 24726 O O . SER A 1 94 ? -7.540 -16.168 6.288 1.00 0.00 94 SER A O 16
ATOM 24734 N N . LEU A 1 95 ? -9.382 -16.858 7.381 1.00 0.00 95 LEU A N 16
ATOM 24735 C CA . LEU A 1 95 ? -9.397 -18.174 6.752 1.00 0.00 95 LEU A CA 16
ATOM 24736 C C . LEU A 1 95 ? -10.541 -18.284 5.747 1.00 0.00 95 LEU A C 16
ATOM 24737 O O . LEU A 1 95 ? -11.059 -19.372 5.498 1.00 0.00 95 LEU A O 16
ATOM 24753 N N . ARG A 1 96 ? -10.931 -17.150 5.173 1.00 0.00 96 ARG A N 16
ATOM 24754 C CA . ARG A 1 96 ? -12.013 -17.121 4.195 1.00 0.00 96 ARG A CA 16
ATOM 24755 C C . ARG A 1 96 ? -12.041 -15.786 3.455 1.00 0.00 96 ARG A C 16
ATOM 24756 O O . ARG A 1 96 ? -13.104 -15.301 3.068 1.00 0.00 96 ARG A O 16
ATOM 24777 N N . GLU A 1 97 ? -10.864 -15.199 3.262 1.00 0.00 97 GLU A N 16
ATOM 24778 C CA . GLU A 1 97 ? -10.752 -13.921 2.567 1.00 0.00 97 GLU A CA 16
ATOM 24779 C C . GLU A 1 97 ? -11.493 -12.822 3.322 1.00 0.00 97 GLU A C 16
ATOM 24780 O O . GLU A 1 97 ? -12.712 -12.880 3.483 1.00 0.00 97 GLU A O 16
ATOM 24792 N N . TRP A 1 98 ? -10.749 -11.822 3.783 1.00 0.00 98 TRP A N 16
ATOM 24793 C CA . TRP A 1 98 ? -11.336 -10.709 4.521 1.00 0.00 98 TRP A CA 16
ATOM 24794 C C . TRP A 1 98 ? -11.177 -9.402 3.751 1.00 0.00 98 TRP A C 16
ATOM 24795 O O . TRP A 1 98 ? -11.815 -8.403 4.144 1.00 0.00 98 TRP A O 16
ATOM 24817 N N . MET A 1 1 ? -0.552 -6.572 -17.943 1.00 0.00 1 MET A N 17
ATOM 24818 C CA . MET A 1 1 ? -0.470 -5.347 -18.780 1.00 0.00 1 MET A CA 17
ATOM 24819 C C . MET A 1 1 ? -1.470 -4.293 -18.315 1.00 0.00 1 MET A C 17
ATOM 24820 O O . MET A 1 1 ? -2.154 -4.474 -17.308 1.00 0.00 1 MET A O 17
ATOM 24833 N N . LYS A 1 2 ? -1.548 -3.192 -19.056 1.00 0.00 2 LYS A N 17
ATOM 24834 C CA . LYS A 1 2 ? -2.464 -2.108 -18.719 1.00 0.00 2 LYS A CA 17
ATOM 24835 C C . LYS A 1 2 ? -2.152 -1.543 -17.338 1.00 0.00 2 LYS A C 17
ATOM 24836 O O . LYS A 1 2 ? -2.576 -2.092 -16.321 1.00 0.00 2 LYS A O 17
ATOM 24855 N N . THR A 1 3 ? -1.409 -0.442 -17.309 1.00 0.00 3 THR A N 17
ATOM 24856 C CA . THR A 1 3 ? -1.039 0.198 -16.052 1.00 0.00 3 THR A CA 17
ATOM 24857 C C . THR A 1 3 ? -2.234 0.920 -15.436 1.00 0.00 3 THR A C 17
ATOM 24858 O O . THR A 1 3 ? -2.326 1.060 -14.217 1.00 0.00 3 THR A O 17
ATOM 24869 N N . ALA A 1 4 ? -3.148 1.377 -16.288 1.00 0.00 4 ALA A N 17
ATOM 24870 C CA . ALA A 1 4 ? -4.337 2.084 -15.827 1.00 0.00 4 ALA A CA 17
ATOM 24871 C C . ALA A 1 4 ? -5.152 1.223 -14.868 1.00 0.00 4 ALA A C 17
ATOM 24872 O O . ALA A 1 4 ? -5.815 1.737 -13.967 1.00 0.00 4 ALA A O 17
ATOM 24879 N N . LEU A 1 5 ? -5.096 -0.090 -15.066 1.00 0.00 5 LEU A N 17
ATOM 24880 C CA . LEU A 1 5 ? -5.829 -1.023 -14.218 1.00 0.00 5 LEU A CA 17
ATOM 24881 C C . LEU A 1 5 ? -5.241 -1.053 -12.810 1.00 0.00 5 LEU A C 17
ATOM 24882 O O . LEU A 1 5 ? -5.974 -1.062 -11.821 1.00 0.00 5 LEU A O 17
ATOM 24898 N N . LEU A 1 6 ? -3.915 -1.070 -12.728 1.00 0.00 6 LEU A N 17
ATOM 24899 C CA . LEU A 1 6 ? -3.229 -1.100 -11.442 1.00 0.00 6 LEU A CA 17
ATOM 24900 C C . LEU A 1 6 ? -3.588 0.123 -10.604 1.00 0.00 6 LEU A C 17
ATOM 24901 O O . LEU A 1 6 ? -3.826 0.015 -9.401 1.00 0.00 6 LEU A O 17
ATOM 24917 N N . LEU A 1 7 ? -3.626 1.285 -11.247 1.00 0.00 7 LEU A N 17
ATOM 24918 C CA . LEU A 1 7 ? -3.956 2.529 -10.560 1.00 0.00 7 LEU A CA 17
ATOM 24919 C C . LEU A 1 7 ? -5.414 2.533 -10.112 1.00 0.00 7 LEU A C 17
ATOM 24920 O O . LEU A 1 7 ? -5.717 2.817 -8.953 1.00 0.00 7 LEU A O 17
ATOM 24936 N N . GLU A 1 8 ? -6.313 2.216 -11.038 1.00 0.00 8 GLU A N 17
ATOM 24937 C CA . GLU A 1 8 ? -7.741 2.184 -10.738 1.00 0.00 8 GLU A CA 17
ATOM 24938 C C . GLU A 1 8 ? -8.043 1.183 -9.627 1.00 0.00 8 GLU A C 17
ATOM 24939 O O . GLU A 1 8 ? -8.882 1.435 -8.763 1.00 0.00 8 GLU A O 17
ATOM 24951 N N . LYS A 1 9 ? -7.354 0.047 -9.657 1.00 0.00 9 LYS A N 17
ATOM 24952 C CA . LYS A 1 9 ? -7.550 -0.992 -8.653 1.00 0.00 9 LYS A CA 17
ATOM 24953 C C . LYS A 1 9 ? -6.855 -0.625 -7.345 1.00 0.00 9 LYS A C 17
ATOM 24954 O O . LYS A 1 9 ? -7.358 -0.917 -6.260 1.00 0.00 9 LYS A O 17
ATOM 24973 N N . LEU A 1 10 ? -5.696 0.016 -7.456 1.00 0.00 10 LEU A N 17
ATOM 24974 C CA . LEU A 1 10 ? -4.932 0.422 -6.282 1.00 0.00 10 LEU A CA 17
ATOM 24975 C C . LEU A 1 10 ? -5.718 1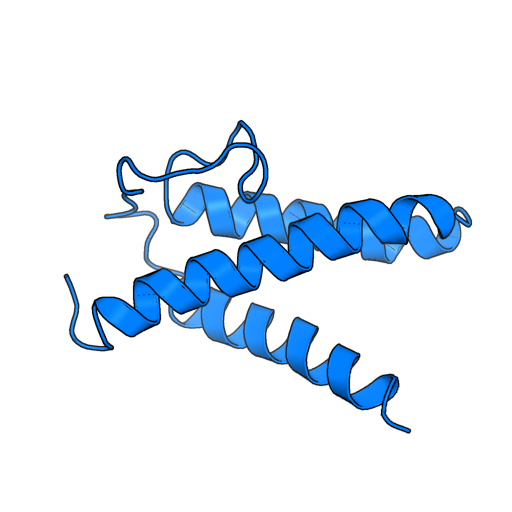.421 -5.439 1.00 0.00 10 LEU A C 17
ATOM 24976 O O . LEU A 1 10 ? -5.900 1.226 -4.238 1.00 0.00 10 LEU A O 17
ATOM 24992 N N . GLU A 1 11 ? -6.183 2.491 -6.077 1.00 0.00 11 GLU A N 17
ATOM 24993 C CA . GLU A 1 11 ? -6.949 3.520 -5.385 1.00 0.00 11 GLU A CA 17
ATOM 24994 C C . GLU A 1 11 ? -8.212 2.934 -4.761 1.00 0.00 11 GLU A C 17
ATOM 24995 O O . GLU A 1 11 ? -8.554 3.243 -3.620 1.00 0.00 11 GLU A O 17
ATOM 25007 N N . GLY A 1 12 ? -8.901 2.087 -5.518 1.00 0.00 12 GLY A N 17
ATOM 25008 C CA . GLY A 1 12 ? -10.118 1.472 -5.022 1.00 0.00 12 GLY A CA 17
ATOM 25009 C C . GLY A 1 12 ? -9.868 0.565 -3.833 1.00 0.00 12 GLY A C 17
ATOM 25010 O O . GLY A 1 12 ? -10.552 0.662 -2.815 1.00 0.00 12 GLY A O 17
ATOM 25014 N N . GLN A 1 13 ? -8.885 -0.320 -3.963 1.00 0.00 13 GLN A N 17
ATOM 25015 C CA . GLN A 1 13 ? -8.546 -1.249 -2.891 1.00 0.00 13 GLN A CA 17
ATOM 25016 C C . GLN A 1 13 ? -8.089 -0.500 -1.644 1.00 0.00 13 GLN A C 17
ATOM 25017 O O . GLN A 1 13 ? -8.419 -0.883 -0.522 1.00 0.00 13 GLN A O 17
ATOM 25031 N N . LEU A 1 14 ? -7.328 0.571 -1.848 1.00 0.00 14 LEU A N 17
ATOM 25032 C CA . LEU A 1 14 ? -6.826 1.374 -0.739 1.00 0.00 14 LEU A CA 17
ATOM 25033 C C . LEU A 1 14 ? -7.973 2.051 0.005 1.00 0.00 14 LEU A C 17
ATOM 25034 O O . LEU A 1 14 ? -7.967 2.133 1.233 1.00 0.00 14 LEU A O 17
ATOM 25050 N N . ALA A 1 15 ? -8.955 2.537 -0.748 1.00 0.00 15 ALA A N 17
ATOM 25051 C CA . ALA A 1 15 ? -10.107 3.208 -0.159 1.00 0.00 15 ALA A CA 17
ATOM 25052 C C . ALA A 1 15 ? -10.873 2.271 0.769 1.00 0.00 15 ALA A C 17
ATOM 25053 O O . ALA A 1 15 ? -11.139 2.606 1.923 1.00 0.00 15 ALA A O 17
ATOM 25060 N N . THR A 1 16 ? -11.225 1.096 0.257 1.00 0.00 16 THR A N 17
ATOM 25061 C CA . THR A 1 16 ? -11.960 0.110 1.041 1.00 0.00 16 THR A CA 17
ATOM 25062 C C . THR A 1 16 ? -11.076 -0.489 2.129 1.00 0.00 16 THR A C 17
ATOM 25063 O O . THR A 1 16 ? -11.518 -0.695 3.259 1.00 0.00 16 THR A O 17
ATOM 25074 N N . LEU A 1 17 ? -9.824 -0.766 1.780 1.00 0.00 17 LEU A N 17
ATOM 25075 C CA . LEU A 1 17 ? -8.875 -1.341 2.727 1.00 0.00 17 LEU A CA 17
ATOM 25076 C C . LEU A 1 17 ? -8.627 -0.390 3.893 1.00 0.00 17 LEU A C 17
ATOM 25077 O O . LEU A 1 17 ? -8.880 -0.729 5.049 1.00 0.00 17 LEU A O 17
ATOM 25093 N N . ARG A 1 18 ? -8.128 0.802 3.581 1.00 0.00 18 ARG A N 17
ATOM 25094 C CA . ARG A 1 18 ? -7.843 1.803 4.603 1.00 0.00 18 ARG A CA 17
ATOM 25095 C C . ARG A 1 18 ? -9.106 2.171 5.376 1.00 0.00 18 ARG A C 17
ATOM 25096 O O . ARG A 1 18 ? -9.044 2.521 6.554 1.00 0.00 18 ARG A O 17
ATOM 25117 N N . GLN A 1 19 ? -10.251 2.092 4.705 1.00 0.00 19 GLN A N 17
ATOM 25118 C CA . GLN A 1 19 ? -11.527 2.418 5.331 1.00 0.00 19 GLN A CA 17
ATOM 25119 C C . GLN A 1 19 ? -11.821 1.478 6.496 1.00 0.00 19 GLN A C 17
ATOM 25120 O O . GLN A 1 19 ? -12.049 1.921 7.621 1.00 0.00 19 GLN A O 17
ATOM 25134 N N . ARG A 1 20 ? -11.818 0.178 6.218 1.00 0.00 20 ARG A N 17
ATOM 25135 C CA . ARG A 1 20 ? -12.088 -0.823 7.244 1.00 0.00 20 ARG A CA 17
ATOM 25136 C C . ARG A 1 20 ? -10.884 -1.002 8.164 1.00 0.00 20 ARG A C 17
ATOM 25137 O O . ARG A 1 20 ? -11.034 -1.332 9.340 1.00 0.00 20 ARG A O 17
ATOM 25158 N N . CYS A 1 21 ? -9.690 -0.783 7.621 1.00 0.00 21 CYS A N 17
ATOM 25159 C CA . CYS A 1 21 ? -8.462 -0.922 8.397 1.00 0.00 21 CYS A CA 17
ATOM 25160 C C . CYS A 1 21 ? -8.025 0.418 8.989 1.00 0.00 21 CYS A C 17
ATOM 25161 O O . CYS A 1 21 ? -6.896 0.557 9.459 1.00 0.00 21 CYS A O 17
ATOM 25169 N N . ALA A 1 22 ? -8.923 1.400 8.966 1.00 0.00 22 ALA A N 17
ATOM 25170 C CA . ALA A 1 22 ? -8.619 2.720 9.504 1.00 0.00 22 ALA A CA 17
ATOM 25171 C C . ALA A 1 22 ? -8.444 2.667 11.019 1.00 0.00 22 ALA A C 17
ATOM 25172 O O . ALA A 1 22 ? -7.404 3.063 11.547 1.00 0.00 22 ALA A O 17
ATOM 25179 N N . PRO A 1 23 ? -9.464 2.175 11.744 1.00 0.00 23 PRO A N 17
ATOM 25180 C CA . PRO A 1 23 ? -9.422 2.072 13.202 1.00 0.00 23 PRO A CA 17
ATOM 25181 C C . PRO A 1 23 ? -8.719 0.804 13.681 1.00 0.00 23 PRO A C 17
ATOM 25182 O O . PRO A 1 23 ? -9.233 0.085 14.537 1.00 0.00 23 PRO A O 17
ATOM 25193 N N . VAL A 1 24 ? -7.542 0.535 13.124 1.00 0.00 24 VAL A N 17
ATOM 25194 C CA . VAL A 1 24 ? -6.773 -0.647 13.499 1.00 0.00 24 VAL A CA 17
ATOM 25195 C C . VAL A 1 24 ? -5.379 -0.274 14.004 1.00 0.00 24 VAL A C 17
ATOM 25196 O O . VAL A 1 24 ? -4.555 -1.148 14.270 1.00 0.00 24 VAL A O 17
ATOM 25209 N N . SER A 1 25 ? -5.119 1.025 14.136 1.00 0.00 25 SER A N 17
ATOM 25210 C CA . SER A 1 25 ? -3.824 1.499 14.609 1.00 0.00 25 SER A CA 17
ATOM 25211 C C . SER A 1 25 ? -3.551 1.007 16.027 1.00 0.00 25 SER A C 17
ATOM 25212 O O . SER A 1 25 ? -2.412 0.707 16.383 1.00 0.00 25 SER A O 17
ATOM 25220 N N . GLN A 1 26 ? -4.605 0.927 16.833 1.00 0.00 26 GLN A N 17
ATOM 25221 C CA . GLN A 1 26 ? -4.480 0.471 18.212 1.00 0.00 26 GLN A CA 17
ATOM 25222 C C . GLN A 1 26 ? -4.049 -0.991 18.265 1.00 0.00 26 GLN A C 17
ATOM 25223 O O . GLN A 1 26 ? -3.307 -1.398 19.159 1.00 0.00 26 GLN A O 17
ATOM 25237 N N . PHE A 1 27 ? -4.519 -1.776 17.301 1.00 0.00 27 PHE A N 17
ATOM 25238 C CA . PHE A 1 27 ? -4.182 -3.193 17.236 1.00 0.00 27 PHE A CA 17
ATOM 25239 C C . PHE A 1 27 ? -3.374 -3.506 15.979 1.00 0.00 27 PHE A C 17
ATOM 25240 O O . PHE A 1 27 ? -3.394 -4.632 15.482 1.00 0.00 27 PHE A O 17
ATOM 25257 N N . ALA A 1 28 ? -2.665 -2.503 15.471 1.00 0.00 28 ALA A N 17
ATOM 25258 C CA . ALA A 1 28 ? -1.851 -2.674 14.273 1.00 0.00 28 ALA A CA 17
ATOM 25259 C C . ALA A 1 28 ? -0.469 -3.217 14.622 1.00 0.00 28 ALA A C 17
ATOM 25260 O O . ALA A 1 28 ? 0.234 -2.658 15.464 1.00 0.00 28 ALA A O 17
ATOM 25267 N N . THR A 1 29 ? -0.086 -4.309 13.969 1.00 0.00 29 THR A N 17
ATOM 25268 C CA . THR A 1 29 ? 1.213 -4.927 14.210 1.00 0.00 29 THR A CA 17
ATOM 25269 C C . THR A 1 29 ? 1.743 -5.592 12.945 1.00 0.00 29 THR A C 17
ATOM 25270 O O . THR A 1 29 ? 1.006 -6.279 12.237 1.00 0.00 29 THR A O 17
ATOM 25281 N N . LEU A 1 30 ? 3.026 -5.384 12.666 1.00 0.00 30 LEU A N 17
ATOM 25282 C CA . LEU A 1 30 ? 3.655 -5.964 11.486 1.00 0.00 30 LEU A CA 17
ATOM 25283 C C . LEU A 1 30 ? 4.379 -7.260 11.837 1.00 0.00 30 LEU A C 17
ATOM 25284 O O . LEU A 1 30 ? 4.916 -7.405 12.935 1.00 0.00 30 LEU A O 17
ATOM 25300 N N . SER A 1 31 ? 4.388 -8.200 10.898 1.00 0.00 31 SER A N 17
ATOM 25301 C CA . SER A 1 31 ? 5.045 -9.485 11.108 1.00 0.00 31 SER A CA 17
ATOM 25302 C C . SER A 1 31 ? 6.561 -9.342 11.024 1.00 0.00 31 SER A C 17
ATOM 25303 O O . SER A 1 31 ? 7.078 -8.263 10.734 1.00 0.00 31 SER A O 17
ATOM 25311 N N . ALA A 1 32 ? 7.268 -10.438 11.278 1.00 0.00 32 ALA A N 17
ATOM 25312 C CA . ALA A 1 32 ? 8.726 -10.436 11.231 1.00 0.00 32 ALA A CA 17
ATOM 25313 C C . ALA A 1 32 ? 9.242 -10.582 9.799 1.00 0.00 32 ALA A C 17
ATOM 25314 O O . ALA A 1 32 ? 10.450 -10.560 9.564 1.00 0.00 32 ALA A O 17
ATOM 25321 N N . ARG A 1 33 ? 8.324 -10.731 8.846 1.00 0.00 33 ARG A N 17
ATOM 25322 C CA . ARG A 1 33 ? 8.698 -10.879 7.444 1.00 0.00 33 ARG A CA 17
ATOM 25323 C C . ARG A 1 33 ? 8.633 -9.540 6.712 1.00 0.00 33 ARG A C 17
ATOM 25324 O O . ARG A 1 33 ? 8.524 -9.498 5.487 1.00 0.00 33 ARG A O 17
ATOM 25345 N N . PHE A 1 34 ? 8.699 -8.448 7.469 1.00 0.00 34 PHE A N 17
ATOM 25346 C CA . PHE A 1 34 ? 8.647 -7.114 6.893 1.00 0.00 34 PHE A CA 17
ATOM 25347 C C . PHE A 1 34 ? 9.820 -6.882 5.946 1.00 0.00 34 PHE A C 17
ATOM 25348 O O . PHE A 1 34 ? 10.954 -7.259 6.242 1.00 0.00 34 PHE A O 17
ATOM 25365 N N . ASP A 1 35 ? 9.539 -6.258 4.807 1.00 0.00 35 ASP A N 17
ATOM 25366 C CA . ASP A 1 35 ? 10.571 -5.974 3.815 1.00 0.00 35 ASP A CA 17
ATOM 25367 C C . ASP A 1 35 ? 10.764 -4.470 3.647 1.00 0.00 35 ASP A C 17
ATOM 25368 O O . ASP A 1 35 ? 9.800 -3.728 3.461 1.00 0.00 35 ASP A O 17
ATOM 25377 N N . ARG A 1 36 ? 12.015 -4.028 3.714 1.00 0.00 36 ARG A N 17
ATOM 25378 C CA . ARG A 1 36 ? 12.334 -2.612 3.568 1.00 0.00 36 ARG A CA 17
ATOM 25379 C C . ARG A 1 36 ? 12.091 -2.140 2.137 1.00 0.00 36 ARG A C 17
ATOM 25380 O O . ARG A 1 36 ? 11.823 -0.963 1.899 1.00 0.00 36 ARG A O 17
ATOM 25401 N N . HIS A 1 37 ? 12.188 -3.066 1.187 1.00 0.00 37 HIS A N 17
ATOM 25402 C CA . HIS A 1 37 ? 11.980 -2.742 -0.219 1.00 0.00 37 HIS A CA 17
ATOM 25403 C C . HIS A 1 37 ? 10.494 -2.608 -0.536 1.00 0.00 37 HIS A C 17
ATOM 25404 O O . HIS A 1 37 ? 10.103 -1.840 -1.415 1.00 0.00 37 HIS A O 17
ATOM 25419 N N . LEU A 1 38 ? 9.669 -3.361 0.185 1.00 0.00 38 LEU A N 17
ATOM 25420 C CA . LEU A 1 38 ? 8.226 -3.326 -0.021 1.00 0.00 38 LEU A CA 17
ATOM 25421 C C . LEU A 1 38 ? 7.568 -2.298 0.893 1.00 0.00 38 LEU A C 17
ATOM 25422 O O . LEU A 1 38 ? 6.564 -1.684 0.532 1.00 0.00 38 LEU A O 17
ATOM 25438 N N . PHE A 1 39 ? 8.140 -2.114 2.079 1.00 0.00 39 PHE A N 17
ATOM 25439 C CA . PHE A 1 39 ? 7.609 -1.160 3.045 1.00 0.00 39 PHE A CA 17
ATOM 25440 C C . PHE A 1 39 ? 8.596 -0.022 3.282 1.00 0.00 39 PHE A C 17
ATOM 25441 O O . PHE A 1 39 ? 9.806 -0.195 3.135 1.00 0.00 39 PHE A O 17
ATOM 25458 N N . GLN A 1 40 ? 8.072 1.143 3.649 1.00 0.00 40 GLN A N 17
ATOM 25459 C CA . GLN A 1 40 ? 8.907 2.311 3.905 1.00 0.00 40 GLN A CA 17
ATOM 25460 C C . GLN A 1 40 ? 9.545 2.233 5.289 1.00 0.00 40 GLN A C 17
ATOM 25461 O O . GLN A 1 40 ? 9.121 1.446 6.136 1.00 0.00 40 GLN A O 17
ATOM 25475 N N . THR A 1 41 ? 10.566 3.054 5.510 1.00 0.00 41 THR A N 17
ATOM 25476 C CA . THR A 1 41 ? 11.263 3.080 6.791 1.00 0.00 41 THR A CA 17
ATOM 25477 C C . THR A 1 41 ? 10.331 3.521 7.916 1.00 0.00 41 THR A C 17
ATOM 25478 O O . THR A 1 41 ? 10.563 3.210 9.084 1.00 0.00 41 THR A O 17
ATOM 25489 N N . ARG A 1 42 ? 9.276 4.249 7.559 1.00 0.00 42 ARG A N 17
ATOM 25490 C CA . ARG A 1 42 ? 8.312 4.731 8.542 1.00 0.00 42 ARG A CA 17
ATOM 25491 C C . ARG A 1 42 ? 7.118 3.785 8.655 1.00 0.00 42 ARG A C 17
ATOM 25492 O O . ARG A 1 42 ? 6.044 4.181 9.108 1.00 0.00 42 ARG A O 17
ATOM 25513 N N . ALA A 1 43 ? 7.310 2.535 8.242 1.00 0.00 43 ALA A N 17
ATOM 25514 C CA . ALA A 1 43 ? 6.246 1.540 8.301 1.00 0.00 43 ALA A CA 17
ATOM 25515 C C . ALA A 1 43 ? 6.620 0.392 9.232 1.00 0.00 43 ALA A C 17
ATOM 25516 O O . ALA A 1 43 ? 7.424 -0.471 8.878 1.00 0.00 43 ALA A O 17
ATOM 25523 N N . THR A 1 44 ? 6.033 0.388 10.424 1.00 0.00 44 THR A N 17
ATOM 25524 C CA . THR A 1 44 ? 6.305 -0.655 11.407 1.00 0.00 44 THR A CA 17
ATOM 25525 C C . THR A 1 44 ? 5.009 -1.260 11.947 1.00 0.00 44 THR A C 17
ATOM 25526 O O . THR A 1 44 ? 5.019 -1.967 12.955 1.00 0.00 44 THR A O 17
ATOM 25537 N N . THR A 1 45 ? 3.896 -0.981 11.273 1.00 0.00 45 THR A N 17
ATOM 25538 C CA . THR A 1 45 ? 2.601 -1.502 11.692 1.00 0.00 45 THR A CA 17
ATOM 25539 C C . THR A 1 45 ? 1.579 -1.389 10.566 1.00 0.00 45 THR A C 17
ATOM 25540 O O . THR A 1 45 ? 1.845 -0.776 9.532 1.00 0.00 45 THR A O 17
ATOM 25551 N N . LEU A 1 46 ? 0.409 -1.985 10.773 1.00 0.00 46 LEU A N 17
ATOM 25552 C CA . LEU A 1 46 ? -0.655 -1.953 9.775 1.00 0.00 46 LEU A CA 17
ATOM 25553 C C . LEU A 1 46 ? -1.047 -0.516 9.444 1.00 0.00 46 LEU A C 17
ATOM 25554 O O . LEU A 1 46 ? -1.108 -0.132 8.276 1.00 0.00 46 LEU A O 17
ATOM 25570 N N . GLN A 1 47 ? -1.312 0.273 10.480 1.00 0.00 47 GLN A N 17
ATOM 25571 C CA . GLN A 1 47 ? -1.698 1.667 10.299 1.00 0.00 47 GLN A CA 17
ATOM 25572 C C . GLN A 1 47 ? -0.589 2.450 9.604 1.00 0.00 47 GLN A C 17
ATOM 25573 O O . GLN A 1 47 ? -0.857 3.361 8.819 1.00 0.00 47 GLN A O 17
ATOM 25587 N N . ALA A 1 48 ? 0.656 2.090 9.897 1.00 0.00 48 ALA A N 17
ATOM 25588 C CA . ALA A 1 48 ? 1.805 2.758 9.299 1.00 0.00 48 ALA A CA 17
ATOM 25589 C C . ALA A 1 48 ? 1.860 2.513 7.795 1.00 0.00 48 ALA A C 17
ATOM 25590 O O . ALA A 1 48 ? 2.241 3.395 7.025 1.00 0.00 48 ALA A O 17
ATOM 25597 N N . CYS A 1 49 ? 1.475 1.309 7.384 1.00 0.00 49 CYS A N 17
ATOM 25598 C CA . CYS A 1 49 ? 1.478 0.947 5.971 1.00 0.00 49 CYS A CA 17
ATOM 25599 C C . CYS A 1 49 ? 0.378 1.687 5.218 1.00 0.00 49 CYS A C 17
ATOM 25600 O O . CYS A 1 49 ? 0.598 2.192 4.117 1.00 0.00 49 CYS A O 17
ATOM 25608 N N . LEU A 1 50 ? -0.806 1.747 5.818 1.00 0.00 50 LEU A N 17
ATOM 25609 C CA . LEU A 1 50 ? -1.941 2.425 5.204 1.00 0.00 50 LEU A CA 17
ATOM 25610 C C . LEU A 1 50 ? -1.641 3.906 4.992 1.00 0.00 50 LEU A C 17
ATOM 25611 O O . LEU A 1 50 ? -1.864 4.445 3.908 1.00 0.00 50 LEU A O 17
ATOM 25627 N N . ASP A 1 51 ? -1.134 4.557 6.033 1.00 0.00 51 ASP A N 17
ATOM 25628 C CA . ASP A 1 51 ? -0.802 5.975 5.959 1.00 0.00 51 ASP A CA 17
ATOM 25629 C C . ASP A 1 51 ? 0.273 6.228 4.907 1.00 0.00 51 ASP A C 17
ATOM 25630 O O . ASP A 1 51 ? 0.187 7.183 4.134 1.00 0.00 51 ASP A O 17
ATOM 25639 N N . GLU A 1 52 ? 1.284 5.365 4.882 1.00 0.00 52 GLU A N 17
ATOM 25640 C CA . GLU A 1 52 ? 2.375 5.495 3.924 1.00 0.00 52 GLU A CA 17
ATOM 25641 C C . GLU A 1 52 ? 1.866 5.333 2.496 1.00 0.00 52 GLU A C 17
ATOM 25642 O O . GLU A 1 52 ? 2.271 6.067 1.594 1.00 0.00 52 GLU A O 17
ATOM 25654 N N . ALA A 1 53 ? 0.974 4.368 2.297 1.00 0.00 53 ALA A N 17
ATOM 25655 C CA . ALA A 1 53 ? 0.407 4.111 0.979 1.00 0.00 53 ALA A CA 17
ATOM 25656 C C . ALA A 1 53 ? -0.333 5.335 0.452 1.00 0.00 53 ALA A C 17
ATOM 25657 O O . ALA A 1 53 ? -0.177 5.716 -0.708 1.00 0.00 53 ALA A O 17
ATOM 25664 N N . GLY A 1 54 ? -1.139 5.948 1.312 1.00 0.00 54 GLY A N 17
ATOM 25665 C CA . GLY A 1 54 ? -1.892 7.123 0.916 1.00 0.00 54 GLY A CA 17
ATOM 25666 C C . GLY A 1 54 ? -0.995 8.295 0.569 1.00 0.00 54 GLY A C 17
ATOM 25667 O O . GLY A 1 54 ? -1.289 9.062 -0.348 1.00 0.00 54 GLY A O 17
ATOM 25671 N N . ASP A 1 55 ? 0.103 8.435 1.305 1.00 0.00 55 ASP A N 17
ATOM 25672 C CA . ASP A 1 55 ? 1.047 9.521 1.071 1.00 0.00 55 ASP A CA 17
ATOM 25673 C C . ASP A 1 55 ? 1.873 9.261 -0.185 1.00 0.00 55 ASP A C 17
ATOM 25674 O O . ASP A 1 55 ? 2.272 10.194 -0.882 1.00 0.00 55 ASP A O 17
ATOM 25683 N N . ASN A 1 56 ? 2.125 7.987 -0.468 1.00 0.00 56 ASN A N 17
ATOM 25684 C CA . ASN A 1 56 ? 2.902 7.603 -1.640 1.00 0.00 56 ASN A CA 17
ATOM 25685 C C . ASN A 1 56 ? 2.162 7.964 -2.924 1.00 0.00 56 ASN A C 17
ATOM 25686 O O . ASN A 1 56 ? 2.709 8.631 -3.802 1.00 0.00 56 ASN A O 17
ATOM 25697 N N . LEU A 1 57 ? 0.914 7.518 -3.026 1.00 0.00 57 LEU A N 17
ATOM 25698 C CA . LEU A 1 57 ? 0.098 7.794 -4.203 1.00 0.00 57 LEU A CA 17
ATOM 25699 C C . LEU A 1 57 ? -0.201 9.285 -4.318 1.00 0.00 57 LEU A C 17
ATOM 25700 O O . LEU A 1 57 ? -0.213 9.842 -5.416 1.00 0.00 57 LEU A O 17
ATOM 25716 N N . ALA A 1 58 ? -0.440 9.925 -3.179 1.00 0.00 58 ALA A N 17
ATOM 25717 C CA . ALA A 1 58 ? -0.737 11.352 -3.152 1.00 0.00 58 ALA A CA 17
ATOM 25718 C C . ALA A 1 58 ? 0.450 12.168 -3.652 1.00 0.00 58 ALA A C 17
ATOM 25719 O O . ALA A 1 58 ? 0.306 13.017 -4.532 1.00 0.00 58 ALA A O 17
ATOM 25726 N N . ALA A 1 59 ? 1.623 11.904 -3.086 1.00 0.00 59 ALA A N 17
ATOM 25727 C CA . ALA A 1 59 ? 2.836 12.613 -3.475 1.00 0.00 59 ALA A CA 17
ATOM 25728 C C . ALA A 1 59 ? 3.183 12.344 -4.935 1.00 0.00 59 ALA A C 17
ATOM 25729 O O . ALA A 1 59 ? 3.710 13.213 -5.628 1.00 0.00 59 ALA A O 17
ATOM 25736 N N . LEU A 1 60 ? 2.882 11.134 -5.396 1.00 0.00 60 LEU A N 17
ATOM 25737 C CA . LEU A 1 60 ? 3.161 10.750 -6.774 1.00 0.00 60 LEU A CA 17
ATOM 25738 C C . LEU A 1 60 ? 2.185 11.422 -7.734 1.00 0.00 60 LEU A C 17
ATOM 25739 O O . LEU A 1 60 ? 2.573 11.888 -8.806 1.00 0.00 60 LEU A O 17
ATOM 25755 N N . ARG A 1 61 ? 0.916 11.470 -7.342 1.00 0.00 61 ARG A N 17
ATOM 25756 C CA . ARG A 1 61 ? -0.117 12.087 -8.167 1.00 0.00 61 ARG A CA 17
ATOM 25757 C C . ARG A 1 61 ? 0.211 13.550 -8.445 1.00 0.00 61 ARG A C 17
ATOM 25758 O O . ARG A 1 61 ? 0.076 14.023 -9.573 1.00 0.00 61 ARG A O 17
ATOM 25779 N N . HIS A 1 62 ? 0.641 14.262 -7.409 1.00 0.00 62 HIS A N 17
ATOM 25780 C CA . HIS A 1 62 ? 0.989 15.672 -7.541 1.00 0.00 62 HIS A CA 17
ATOM 25781 C C . HIS A 1 62 ? 2.353 15.840 -8.206 1.00 0.00 62 HIS A C 17
ATOM 25782 O O . HIS A 1 62 ? 2.618 16.853 -8.854 1.00 0.00 62 HIS A O 17
ATOM 25797 N N . ALA A 1 63 ? 3.216 14.842 -8.038 1.00 0.00 63 ALA A N 17
ATOM 25798 C CA . ALA A 1 63 ? 4.553 14.880 -8.617 1.00 0.00 63 ALA A CA 17
ATOM 25799 C C . ALA A 1 63 ? 4.500 15.029 -10.135 1.00 0.00 63 ALA A C 17
ATOM 25800 O O . ALA A 1 63 ? 5.429 15.557 -10.747 1.00 0.00 63 ALA A O 17
ATOM 25807 N N . VAL A 1 64 ? 3.412 14.561 -10.739 1.00 0.00 64 VAL A N 17
ATOM 25808 C CA . VAL A 1 64 ? 3.248 14.644 -12.187 1.00 0.00 64 VAL A CA 17
ATOM 25809 C C . VAL A 1 64 ? 3.387 16.082 -12.678 1.00 0.00 64 VAL A C 17
ATOM 25810 O O . VAL A 1 64 ? 3.826 16.326 -13.802 1.00 0.00 64 VAL A O 17
ATOM 25823 N N . GLU A 1 65 ? 3.010 17.031 -11.827 1.00 0.00 65 GLU A N 17
ATOM 25824 C CA . GLU A 1 65 ? 3.092 18.445 -12.172 1.00 0.00 65 GLU A CA 17
ATOM 25825 C C . GLU A 1 65 ? 4.532 18.850 -12.475 1.00 0.00 65 GLU A C 17
ATOM 25826 O O . GLU A 1 65 ? 4.779 19.744 -13.284 1.00 0.00 65 GLU A O 17
ATOM 25838 N N . GLN A 1 66 ? 5.479 18.187 -11.819 1.00 0.00 66 GLN A N 17
ATOM 25839 C CA . GLN A 1 66 ? 6.894 18.480 -12.017 1.00 0.00 66 GLN A CA 17
ATOM 25840 C C . GLN A 1 66 ? 7.531 17.491 -12.992 1.00 0.00 66 GLN A C 17
ATOM 25841 O O . GLN A 1 66 ? 8.749 17.313 -12.999 1.00 0.00 66 GLN A O 17
ATOM 25855 N N . GLN A 1 67 ? 6.704 16.851 -13.813 1.00 0.00 67 GLN A N 17
ATOM 25856 C CA . GLN A 1 67 ? 7.194 15.883 -14.789 1.00 0.00 67 GLN A CA 17
ATOM 25857 C C . GLN A 1 67 ? 7.973 14.763 -14.105 1.00 0.00 67 GLN A C 17
ATOM 25858 O O . GLN A 1 67 ? 9.137 14.517 -14.423 1.00 0.00 67 GLN A O 17
ATOM 25872 N N . GLN A 1 68 ? 7.324 14.086 -13.164 1.00 0.00 68 GLN A N 17
ATOM 25873 C CA . GLN A 1 68 ? 7.956 12.993 -12.435 1.00 0.00 68 GLN A CA 17
ATOM 25874 C C . GLN A 1 68 ? 7.446 11.642 -12.932 1.00 0.00 68 GLN A C 17
ATOM 25875 O O . GLN A 1 68 ? 7.262 10.709 -12.151 1.00 0.00 68 GLN A O 17
ATOM 25889 N N . LEU A 1 69 ? 7.221 11.546 -14.239 1.00 0.00 69 LEU A N 17
ATOM 25890 C CA . LEU A 1 69 ? 6.733 10.309 -14.840 1.00 0.00 69 LEU A CA 17
ATOM 25891 C C . LEU A 1 69 ? 7.713 9.157 -14.613 1.00 0.00 69 LEU A C 17
ATOM 25892 O O . LEU A 1 69 ? 7.305 8.053 -14.253 1.00 0.00 69 LEU A O 17
ATOM 25908 N N . PRO A 1 70 ? 9.024 9.392 -14.819 1.00 0.00 70 PRO A N 17
ATOM 25909 C CA . PRO A 1 70 ? 10.046 8.355 -14.630 1.00 0.00 70 PRO A CA 17
ATOM 25910 C C . PRO A 1 70 ? 10.051 7.800 -13.209 1.00 0.00 70 PRO A C 17
ATOM 25911 O O . PRO A 1 70 ? 10.419 6.647 -12.984 1.00 0.00 70 PRO A O 17
ATOM 25922 N N . GLN A 1 71 ? 9.640 8.629 -12.255 1.00 0.00 71 GLN A N 17
ATOM 25923 C CA . GLN A 1 71 ? 9.598 8.223 -10.854 1.00 0.00 71 GLN A CA 17
ATOM 25924 C C . GLN A 1 71 ? 8.375 7.354 -10.569 1.00 0.00 71 GLN A C 17
ATOM 25925 O O . GLN A 1 71 ? 8.368 6.571 -9.619 1.00 0.00 71 GLN A O 17
ATOM 25939 N N . VAL A 1 72 ? 7.342 7.497 -11.395 1.00 0.00 72 VAL A N 17
ATOM 25940 C CA . VAL A 1 72 ? 6.117 6.724 -11.225 1.00 0.00 72 VAL A CA 17
ATOM 25941 C C . VAL A 1 72 ? 6.402 5.225 -11.262 1.00 0.00 72 VAL A C 17
ATOM 25942 O O . VAL A 1 72 ? 5.690 4.433 -10.644 1.00 0.00 72 VAL A O 17
ATOM 25955 N N . ALA A 1 73 ? 7.447 4.842 -11.989 1.00 0.00 73 ALA A N 17
ATOM 25956 C CA . ALA A 1 73 ? 7.823 3.439 -12.104 1.00 0.00 73 ALA A CA 17
ATOM 25957 C C . ALA A 1 73 ? 8.170 2.846 -10.742 1.00 0.00 73 ALA A C 17
ATOM 25958 O O . ALA A 1 73 ? 7.685 1.775 -10.379 1.00 0.00 73 ALA A O 17
ATOM 25965 N N . TRP A 1 74 ? 9.013 3.550 -9.993 1.00 0.00 74 TRP A N 17
ATOM 25966 C CA . TRP A 1 74 ? 9.426 3.092 -8.672 1.00 0.00 74 TRP A CA 17
ATOM 25967 C C . TRP A 1 74 ? 8.275 3.184 -7.675 1.00 0.00 74 TRP A C 17
ATOM 25968 O O . TRP A 1 74 ? 7.955 2.212 -6.990 1.00 0.00 74 TRP A O 17
ATOM 25989 N N . LEU A 1 75 ? 7.656 4.358 -7.598 1.00 0.00 75 LEU A N 17
ATOM 25990 C CA . LEU A 1 75 ? 6.542 4.577 -6.682 1.00 0.00 75 LEU A CA 17
ATOM 25991 C C . LEU A 1 75 ? 5.408 3.592 -6.955 1.00 0.00 75 LEU A C 17
ATOM 25992 O O . LEU A 1 75 ? 4.805 3.054 -6.026 1.00 0.00 75 LEU A O 17
ATOM 26008 N N . ALA A 1 76 ? 5.123 3.362 -8.232 1.00 0.00 76 ALA A N 17
ATOM 26009 C CA . ALA A 1 76 ? 4.061 2.441 -8.622 1.00 0.00 76 ALA A CA 17
ATOM 26010 C C . ALA A 1 76 ? 4.354 1.027 -8.134 1.00 0.00 76 ALA A C 17
ATOM 26011 O O . ALA A 1 76 ? 3.500 0.378 -7.531 1.00 0.00 76 ALA A O 17
ATOM 26018 N N . GLU A 1 77 ? 5.568 0.555 -8.399 1.00 0.00 77 GLU A N 17
ATOM 26019 C CA . GLU A 1 77 ? 5.974 -0.783 -7.986 1.00 0.00 77 GLU A CA 17
ATOM 26020 C C . GLU A 1 77 ? 5.911 -0.929 -6.469 1.00 0.00 77 GLU A C 17
ATOM 26021 O O . GLU A 1 77 ? 5.509 -1.971 -5.952 1.00 0.00 77 GLU A O 17
ATOM 26033 N N . HIS A 1 78 ? 6.311 0.123 -5.761 1.00 0.00 78 HIS A N 17
ATOM 26034 C CA . HIS A 1 78 ? 6.300 0.111 -4.303 1.00 0.00 78 HIS A CA 17
ATOM 26035 C C . HIS A 1 78 ? 4.871 0.105 -3.769 1.00 0.00 78 HIS A C 17
ATOM 26036 O O . HIS A 1 78 ? 4.545 -0.645 -2.849 1.00 0.00 78 HIS A O 17
ATOM 26051 N N . LEU A 1 79 ? 4.023 0.9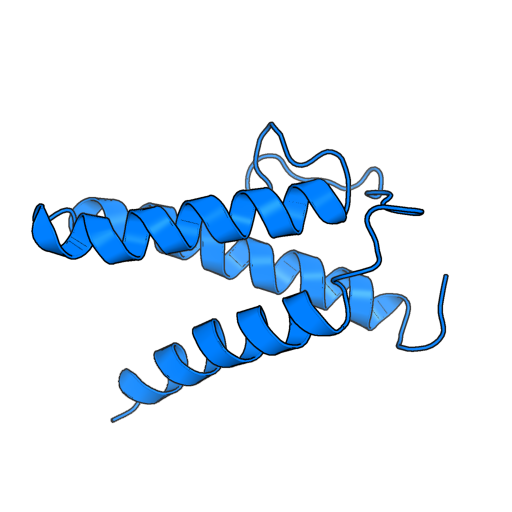46 -4.352 1.00 0.00 79 LEU A N 17
ATOM 26052 C CA . LEU A 1 79 ? 2.629 1.037 -3.934 1.00 0.00 79 LEU A CA 17
ATOM 26053 C C . LEU A 1 79 ? 1.908 -0.289 -4.151 1.00 0.00 79 LEU A C 17
ATOM 26054 O O . LEU A 1 79 ? 1.095 -0.708 -3.326 1.00 0.00 79 LEU A O 17
ATOM 26070 N N . ALA A 1 80 ? 2.210 -0.946 -5.266 1.00 0.00 80 ALA A N 17
ATOM 26071 C CA . ALA A 1 80 ? 1.590 -2.225 -5.592 1.00 0.00 80 ALA A CA 17
ATOM 26072 C C . ALA A 1 80 ? 1.994 -3.303 -4.592 1.00 0.00 80 ALA A C 17
ATOM 26073 O O . ALA A 1 80 ? 1.143 -3.987 -4.024 1.00 0.00 80 ALA A O 17
ATOM 26080 N N . ALA A 1 81 ? 3.299 -3.449 -4.382 1.00 0.00 81 ALA A N 17
ATOM 26081 C CA . ALA A 1 81 ? 3.817 -4.445 -3.451 1.00 0.00 81 ALA A CA 17
ATOM 26082 C C . ALA A 1 81 ? 3.261 -4.230 -2.047 1.00 0.00 81 ALA A C 17
ATOM 26083 O O . ALA A 1 81 ? 3.024 -5.187 -1.310 1.00 0.00 81 ALA A O 17
ATOM 26090 N N . GLN A 1 82 ? 3.054 -2.969 -1.684 1.00 0.00 82 GLN A N 17
ATOM 26091 C CA . GLN A 1 82 ? 2.526 -2.629 -0.368 1.00 0.00 82 GLN A CA 17
ATOM 26092 C C . GLN A 1 82 ? 1.099 -3.143 -0.203 1.00 0.00 82 GLN A C 17
ATOM 26093 O O . GLN A 1 82 ? 0.799 -3.881 0.735 1.00 0.00 82 GLN A O 17
ATOM 26107 N N . LEU A 1 83 ? 0.223 -2.747 -1.121 1.00 0.00 83 LEU A N 17
ATOM 26108 C CA . LEU A 1 83 ? -1.173 -3.167 -1.077 1.00 0.00 83 LEU A CA 17
ATOM 26109 C C . LEU A 1 83 ? -1.291 -4.681 -1.228 1.00 0.00 83 LEU A C 17
ATOM 26110 O O . LEU A 1 83 ? -2.204 -5.300 -0.681 1.00 0.00 83 LEU A O 17
ATOM 26126 N N . GLU A 1 84 ? -0.362 -5.270 -1.974 1.00 0.00 84 GLU A N 17
ATOM 26127 C CA . GLU A 1 84 ? -0.362 -6.711 -2.198 1.00 0.00 84 GLU A CA 17
ATOM 26128 C C . GLU A 1 84 ? -0.090 -7.464 -0.899 1.00 0.00 84 GLU A C 17
ATOM 26129 O O . GLU A 1 84 ? -0.720 -8.483 -0.617 1.00 0.00 84 GLU A O 17
ATOM 26141 N N . ALA A 1 85 ? 0.852 -6.955 -0.113 1.00 0.00 85 ALA A N 17
ATOM 26142 C CA . ALA A 1 85 ? 1.208 -7.578 1.156 1.00 0.00 85 ALA A CA 17
ATOM 26143 C C . ALA A 1 85 ? 0.079 -7.441 2.172 1.00 0.00 85 ALA A C 17
ATOM 26144 O O . ALA A 1 85 ? -0.180 -8.355 2.954 1.00 0.00 85 ALA A O 17
ATOM 26151 N N . ILE A 1 86 ? -0.590 -6.293 2.154 1.00 0.00 86 ILE A N 17
ATOM 26152 C CA . ILE A 1 86 ? -1.691 -6.036 3.073 1.00 0.00 86 ILE A CA 17
ATOM 26153 C C . ILE A 1 86 ? -2.896 -6.910 2.744 1.00 0.00 86 ILE A C 17
ATOM 26154 O O . ILE A 1 86 ? -3.549 -7.448 3.638 1.00 0.00 86 ILE A O 17
ATOM 26170 N N . ALA A 1 87 ? -3.186 -7.048 1.454 1.00 0.00 87 ALA A N 17
ATOM 26171 C CA . ALA A 1 87 ? -4.312 -7.857 1.006 1.00 0.00 87 ALA A CA 17
ATOM 26172 C C . ALA A 1 87 ? -4.078 -9.336 1.297 1.00 0.00 87 ALA A C 17
ATOM 26173 O O . ALA A 1 87 ? -4.996 -10.055 1.689 1.00 0.00 87 ALA A O 17
ATOM 26180 N N . ARG A 1 88 ? -2.841 -9.783 1.103 1.00 0.00 88 ARG A N 17
ATOM 26181 C CA . ARG A 1 88 ? -2.486 -11.176 1.345 1.00 0.00 88 ARG A CA 17
ATOM 26182 C C . ARG A 1 88 ? -2.522 -11.497 2.835 1.00 0.00 88 ARG A C 17
ATOM 26183 O O . ARG A 1 88 ? -3.141 -12.474 3.255 1.00 0.00 88 ARG A O 17
ATOM 26204 N N . GLU A 1 89 ? -1.854 -10.668 3.630 1.00 0.00 89 GLU A N 17
ATOM 26205 C CA . GLU A 1 89 ? -1.809 -10.863 5.075 1.00 0.00 89 GLU A CA 17
ATOM 26206 C C . GLU A 1 89 ? -3.211 -10.814 5.675 1.00 0.00 89 GLU A C 17
ATOM 26207 O O . GLU A 1 89 ? -3.616 -11.718 6.406 1.00 0.00 89 GLU A O 17
ATOM 26219 N N . ALA A 1 90 ? -3.946 -9.752 5.363 1.00 0.00 90 ALA A N 17
ATOM 26220 C CA . ALA A 1 90 ? -5.301 -9.584 5.872 1.00 0.00 90 ALA A CA 17
ATOM 26221 C C . ALA A 1 90 ? -6.210 -10.712 5.396 1.00 0.00 90 ALA A C 17
ATOM 26222 O O . ALA A 1 90 ? -6.969 -11.284 6.179 1.00 0.00 90 ALA A O 17
ATOM 26229 N N . SER A 1 91 ? -6.130 -11.027 4.107 1.00 0.00 91 SER A N 17
ATOM 26230 C CA . SER A 1 91 ? -6.946 -12.086 3.527 1.00 0.00 91 SER A CA 17
ATOM 26231 C C . SER A 1 91 ? -6.667 -13.424 4.205 1.00 0.00 91 SER A C 17
ATOM 26232 O O . SER A 1 91 ? -7.557 -14.265 4.331 1.00 0.00 91 SER A O 17
ATOM 26240 N N . ALA A 1 92 ? -5.426 -13.614 4.640 1.00 0.00 92 ALA A N 17
ATOM 26241 C CA . ALA A 1 92 ? -5.030 -14.849 5.305 1.00 0.00 92 ALA A CA 17
ATOM 26242 C C . ALA A 1 92 ? -5.635 -14.939 6.702 1.00 0.00 92 ALA A C 17
ATOM 26243 O O . ALA A 1 92 ? -6.389 -15.864 7.004 1.00 0.00 92 ALA A O 17
ATOM 26250 N N . TRP A 1 93 ? -5.298 -13.973 7.550 1.00 0.00 93 TRP A N 17
ATOM 26251 C CA . TRP A 1 93 ? -5.809 -13.944 8.917 1.00 0.00 93 TRP A CA 17
ATOM 26252 C C . TRP A 1 93 ? -7.331 -13.844 8.928 1.00 0.00 93 TRP A C 17
ATOM 26253 O O . TRP A 1 93 ? -7.987 -14.315 9.857 1.00 0.00 93 TRP A O 17
ATOM 26274 N N . SER A 1 94 ? -7.887 -13.225 7.891 1.00 0.00 94 SER A N 17
ATOM 26275 C CA . SER A 1 94 ? -9.332 -13.061 7.783 1.00 0.00 94 SER A CA 17
ATOM 26276 C C . SER A 1 94 ? -10.021 -14.403 7.556 1.00 0.00 94 SER A C 17
ATOM 26277 O O . SER A 1 94 ? -9.387 -15.379 7.155 1.00 0.00 94 SER A O 17
ATOM 26285 N N . LEU A 1 95 ? -11.324 -14.442 7.816 1.00 0.00 95 LEU A N 17
ATOM 26286 C CA . LEU A 1 95 ? -12.106 -15.662 7.641 1.00 0.00 95 LEU A CA 17
ATOM 26287 C C . LEU A 1 95 ? -11.604 -16.780 8.553 1.00 0.00 95 LEU A C 17
ATOM 26288 O O . LEU A 1 95 ? -11.894 -17.954 8.323 1.00 0.00 95 LEU A O 17
ATOM 26304 N N . ARG A 1 96 ? -10.852 -16.413 9.588 1.00 0.00 96 ARG A N 17
ATOM 26305 C CA . ARG A 1 96 ? -10.317 -17.394 10.527 1.00 0.00 96 ARG A CA 17
ATOM 26306 C C . ARG A 1 96 ? -9.515 -16.714 11.636 1.00 0.00 96 ARG A C 17
ATOM 26307 O O . ARG A 1 96 ? -8.532 -17.266 12.129 1.00 0.00 96 ARG A O 17
ATOM 26328 N N . GLU A 1 97 ? -9.944 -15.517 12.025 1.00 0.00 97 GLU A N 17
ATOM 26329 C CA . GLU A 1 97 ? -9.267 -14.764 13.077 1.00 0.00 97 GLU A CA 17
ATOM 26330 C C . GLU A 1 97 ? -7.811 -14.486 12.702 1.00 0.00 97 GLU A C 17
ATOM 26331 O O . GLU A 1 97 ? -7.485 -13.408 12.206 1.00 0.00 97 GLU A O 17
ATOM 26343 N N . TRP A 1 98 ? -6.941 -15.463 12.941 1.00 0.00 98 TRP A N 17
ATOM 26344 C CA . TRP A 1 98 ? -5.524 -15.319 12.627 1.00 0.00 98 TRP A CA 17
ATOM 26345 C C . TRP A 1 98 ? -4.932 -16.648 12.166 1.00 0.00 98 TRP A C 17
ATOM 26346 O O . TRP A 1 98 ? -4.382 -17.377 13.018 1.00 0.00 98 TRP A O 17
ATOM 26368 N N . MET A 1 1 ? -6.239 -6.662 -19.364 1.00 0.00 1 MET A N 18
ATOM 26369 C CA . MET A 1 1 ? -6.134 -5.674 -20.470 1.00 0.00 1 MET A CA 18
ATOM 26370 C C . MET A 1 1 ? -5.512 -4.368 -19.986 1.00 0.00 1 MET A C 18
ATOM 26371 O O . MET A 1 1 ? -6.185 -3.536 -19.378 1.00 0.00 1 MET A O 18
ATOM 26384 N N . LYS A 1 2 ? -4.223 -4.195 -20.261 1.00 0.00 2 LYS A N 18
ATOM 26385 C CA . LYS A 1 2 ? -3.509 -2.990 -19.855 1.00 0.00 2 LYS A CA 18
ATOM 26386 C C . LYS A 1 2 ? -3.509 -2.841 -18.337 1.00 0.00 2 LYS A C 18
ATOM 26387 O O . LYS A 1 2 ? -4.235 -3.544 -17.634 1.00 0.00 2 LYS A O 18
ATOM 26406 N N . THR A 1 3 ? -2.690 -1.920 -17.838 1.00 0.00 3 THR A N 18
ATOM 26407 C CA . THR A 1 3 ? -2.595 -1.677 -16.402 1.00 0.00 3 THR A CA 18
ATOM 26408 C C . THR A 1 3 ? -3.831 -0.945 -15.880 1.00 0.00 3 THR A C 18
ATOM 26409 O O . THR A 1 3 ? -4.068 -0.895 -14.674 1.00 0.00 3 THR A O 18
ATOM 26420 N N . ALA A 1 4 ? -4.615 -0.375 -16.792 1.00 0.00 4 ALA A N 18
ATOM 26421 C CA . ALA A 1 4 ? -5.821 0.352 -16.415 1.00 0.00 4 ALA A CA 18
ATOM 26422 C C . ALA A 1 4 ? -6.772 -0.529 -15.610 1.00 0.00 4 ALA A C 18
ATOM 26423 O O . ALA A 1 4 ? -7.569 -0.031 -14.814 1.00 0.00 4 ALA A O 18
ATOM 26430 N N . LEU A 1 5 ? -6.687 -1.839 -15.822 1.00 0.00 5 LEU A N 18
ATOM 26431 C CA . LEU A 1 5 ? -7.543 -2.784 -15.114 1.00 0.00 5 LEU A CA 18
ATOM 26432 C C . LEU A 1 5 ? -7.016 -3.053 -13.707 1.00 0.00 5 LEU A C 18
ATOM 26433 O O . LEU A 1 5 ? -7.745 -2.915 -12.725 1.00 0.00 5 LEU A O 18
ATOM 26449 N N . LEU A 1 6 ? -5.748 -3.440 -13.618 1.00 0.00 6 LEU A N 18
ATOM 26450 C CA . LEU A 1 6 ? -5.127 -3.730 -12.330 1.00 0.00 6 LEU A CA 18
ATOM 26451 C C . LEU A 1 6 ? -5.047 -2.476 -11.463 1.00 0.00 6 LEU A C 18
ATOM 26452 O O . LEU A 1 6 ? -4.994 -2.563 -10.236 1.00 0.00 6 LEU A O 18
ATOM 26468 N N . LEU A 1 7 ? -5.037 -1.312 -12.105 1.00 0.00 7 LEU A N 18
ATOM 26469 C CA . LEU A 1 7 ? -4.962 -0.044 -11.387 1.00 0.00 7 LEU A CA 18
ATOM 26470 C C . LEU A 1 7 ? -6.264 0.240 -10.643 1.00 0.00 7 LEU A C 18
ATOM 26471 O O . LEU A 1 7 ? -6.254 0.548 -9.451 1.00 0.00 7 LEU A O 18
ATOM 26487 N N . GLU A 1 8 ? -7.382 0.137 -11.354 1.00 0.00 8 GLU A N 18
ATOM 26488 C CA . GLU A 1 8 ? -8.692 0.386 -10.760 1.00 0.00 8 GLU A CA 18
ATOM 26489 C C . GLU A 1 8 ? -8.945 -0.547 -9.579 1.00 0.00 8 GLU A C 18
ATOM 26490 O O . GLU A 1 8 ? -9.663 -0.196 -8.643 1.00 0.00 8 GLU A O 18
ATOM 26502 N N . LYS A 1 9 ? -8.351 -1.735 -9.629 1.00 0.00 9 LYS A N 18
ATOM 26503 C CA . LYS A 1 9 ? -8.515 -2.715 -8.562 1.00 0.00 9 LYS A CA 18
ATOM 26504 C C . LYS A 1 9 ? -7.654 -2.354 -7.355 1.00 0.00 9 LYS A C 18
ATOM 26505 O O . LYS A 1 9 ? -8.124 -2.370 -6.217 1.00 0.00 9 LYS A O 18
ATOM 26524 N N . LEU A 1 10 ? -6.391 -2.028 -7.610 1.00 0.00 10 LEU A N 18
ATOM 26525 C CA . LEU A 1 10 ? -5.466 -1.663 -6.544 1.00 0.00 10 LEU A CA 18
ATOM 26526 C C . LEU A 1 10 ? -5.964 -0.434 -5.788 1.00 0.00 10 LEU A C 18
ATOM 26527 O O . LEU A 1 10 ? -5.998 -0.422 -4.558 1.00 0.00 10 LEU A O 18
ATOM 26543 N N . GLU A 1 11 ? -6.348 0.597 -6.533 1.00 0.00 11 GLU A N 18
ATOM 26544 C CA . GLU A 1 11 ? -6.843 1.831 -5.932 1.00 0.00 11 GLU A CA 18
ATOM 26545 C C . GLU A 1 11 ? -8.170 1.594 -5.217 1.00 0.00 11 GLU A C 18
ATOM 26546 O O . GLU A 1 11 ? -8.386 2.085 -4.109 1.00 0.00 11 GLU A O 18
ATOM 26558 N N . GLY A 1 12 ? -9.056 0.840 -5.859 1.00 0.00 12 GLY A N 18
ATOM 26559 C CA . GLY A 1 12 ? -10.350 0.553 -5.269 1.00 0.00 12 GLY A CA 18
ATOM 26560 C C . GLY A 1 12 ? -10.238 -0.221 -3.970 1.00 0.00 12 GLY A C 18
ATOM 26561 O O . GLY A 1 12 ? -10.926 0.085 -2.997 1.00 0.00 12 GLY A O 18
ATOM 26565 N N . GLN A 1 13 ? -9.370 -1.227 -3.956 1.00 0.00 13 GLN A N 18
ATOM 26566 C CA . GLN A 1 13 ? -9.171 -2.048 -2.767 1.00 0.00 13 GLN A CA 18
ATOM 26567 C C . GLN A 1 13 ? -8.483 -1.252 -1.662 1.00 0.00 13 GLN A C 18
ATOM 26568 O O . GLN A 1 13 ? -8.926 -1.256 -0.514 1.00 0.00 13 GLN A O 18
ATOM 26582 N N . LEU A 1 14 ? -7.397 -0.572 -2.017 1.00 0.00 14 LEU A N 18
ATOM 26583 C CA . LEU A 1 14 ? -6.646 0.227 -1.055 1.00 0.00 14 LEU A CA 18
ATOM 26584 C C . LEU A 1 14 ? -7.537 1.280 -0.403 1.00 0.00 14 LEU A C 18
ATOM 26585 O O . LEU A 1 14 ? -7.434 1.538 0.797 1.00 0.00 14 LEU A O 18
ATOM 26601 N N . ALA A 1 15 ? -8.409 1.887 -1.201 1.00 0.00 15 ALA A N 18
ATOM 26602 C CA . ALA A 1 15 ? -9.317 2.912 -0.701 1.00 0.00 15 ALA A CA 18
ATOM 26603 C C . ALA A 1 15 ? -10.290 2.335 0.322 1.00 0.00 15 ALA A C 18
ATOM 26604 O O . ALA A 1 15 ? -10.427 2.859 1.428 1.00 0.00 15 ALA A O 18
ATOM 26611 N N . THR A 1 16 ? -10.965 1.254 -0.055 1.00 0.00 16 THR A N 18
ATOM 26612 C CA . THR A 1 16 ? -11.928 0.607 0.829 1.00 0.00 16 THR A CA 18
ATOM 26613 C C . THR A 1 16 ? -11.236 0.022 2.057 1.00 0.00 16 THR A C 18
ATOM 26614 O O . THR A 1 16 ? -11.803 -0.001 3.149 1.00 0.00 16 THR A O 18
ATOM 26625 N N . LEU A 1 17 ? -10.009 -0.452 1.870 1.00 0.00 17 LEU A N 18
ATOM 26626 C CA . LEU A 1 17 ? -9.241 -1.039 2.962 1.00 0.00 17 LEU A CA 18
ATOM 26627 C C . LEU A 1 17 ? -8.739 0.038 3.919 1.00 0.00 17 LEU A C 18
ATOM 26628 O O . LEU A 1 17 ? -8.801 -0.125 5.137 1.00 0.00 17 LEU A O 18
ATOM 26644 N N . ARG A 1 18 ? -8.241 1.135 3.360 1.00 0.00 18 ARG A N 18
ATOM 26645 C CA . ARG A 1 18 ? -7.726 2.237 4.167 1.00 0.00 18 ARG A CA 18
ATOM 26646 C C . ARG A 1 18 ? -8.841 2.887 4.980 1.00 0.00 18 ARG A C 18
ATOM 26647 O O . ARG A 1 18 ? -8.603 3.411 6.069 1.00 0.00 18 ARG A O 18
ATOM 26668 N N . GLN A 1 19 ? -10.057 2.855 4.445 1.00 0.00 19 GLN A N 18
ATOM 26669 C CA . GLN A 1 19 ? -11.206 3.446 5.121 1.00 0.00 19 GLN A CA 18
ATOM 26670 C C . GLN A 1 19 ? -11.737 2.524 6.215 1.00 0.00 19 GLN A C 18
ATOM 26671 O O . GLN A 1 19 ? -12.178 2.985 7.268 1.00 0.00 19 GLN A O 18
ATOM 26685 N N . ARG A 1 20 ? -11.696 1.220 5.959 1.00 0.00 20 ARG A N 18
ATOM 26686 C CA . ARG A 1 20 ? -12.178 0.236 6.922 1.00 0.00 20 ARG A CA 18
ATOM 26687 C C . ARG A 1 20 ? -11.128 -0.049 7.992 1.00 0.00 20 ARG A C 18
ATOM 26688 O O . ARG A 1 20 ? -11.462 -0.340 9.140 1.00 0.00 20 ARG A O 18
ATOM 26709 N N . CYS A 1 21 ? -9.859 0.031 7.607 1.00 0.00 21 CYS A N 18
ATOM 26710 C CA . CYS A 1 21 ? -8.761 -0.225 8.533 1.00 0.00 21 CYS A CA 18
ATOM 26711 C C . CYS A 1 21 ? -8.137 1.076 9.034 1.00 0.00 21 CYS A C 18
ATOM 26712 O O . CYS A 1 21 ? -7.052 1.067 9.614 1.00 0.00 21 CYS A O 18
ATOM 26720 N N . ALA A 1 22 ? -8.822 2.195 8.810 1.00 0.00 22 ALA A N 18
ATOM 26721 C CA . ALA A 1 22 ? -8.320 3.493 9.246 1.00 0.00 22 ALA A CA 18
ATOM 26722 C C . ALA A 1 22 ? -8.026 3.494 10.745 1.00 0.00 22 ALA A C 18
ATOM 26723 O O . ALA A 1 22 ? -6.890 3.725 11.162 1.00 0.00 22 ALA A O 18
ATOM 26730 N N . PRO A 1 23 ? -9.048 3.236 11.579 1.00 0.00 23 PRO A N 18
ATOM 26731 C CA . PRO A 1 23 ? -8.894 3.208 13.034 1.00 0.00 23 PRO A CA 18
ATOM 26732 C C . PRO A 1 23 ? -8.330 1.881 13.535 1.00 0.00 23 PRO A C 18
ATOM 26733 O O . PRO A 1 23 ? -8.996 1.151 14.270 1.00 0.00 23 PRO A O 18
ATOM 26744 N N . VAL A 1 24 ? -7.101 1.573 13.135 1.00 0.00 24 VAL A N 18
ATOM 26745 C CA . VAL A 1 24 ? -6.454 0.332 13.546 1.00 0.00 24 VAL A CA 18
ATOM 26746 C C . VAL A 1 24 ? -5.147 0.601 14.289 1.00 0.00 24 VAL A C 18
ATOM 26747 O O . VAL A 1 24 ? -4.294 -0.279 14.398 1.00 0.00 24 VAL A O 18
ATOM 26760 N N . SER A 1 25 ? -4.995 1.820 14.800 1.00 0.00 25 SER A N 18
ATOM 26761 C CA . SER A 1 25 ? -3.791 2.196 15.531 1.00 0.00 25 SER A CA 18
ATOM 26762 C C . SER A 1 25 ? -3.645 1.372 16.808 1.00 0.00 25 SER A C 18
ATOM 26763 O O . SER A 1 25 ? -2.535 1.160 17.297 1.00 0.00 25 SER A O 18
ATOM 26771 N N . GLN A 1 26 ? -4.771 0.912 17.344 1.00 0.00 26 GLN A N 18
ATOM 26772 C CA . GLN A 1 26 ? -4.766 0.113 18.564 1.00 0.00 26 GLN A CA 18
ATOM 26773 C C . GLN A 1 26 ? -4.386 -1.335 18.270 1.00 0.00 26 GLN A C 18
ATOM 26774 O O . GLN A 1 26 ? -3.526 -1.909 18.938 1.00 0.00 26 GLN A O 18
ATOM 26788 N N . PHE A 1 27 ? -5.033 -1.921 17.267 1.00 0.00 27 PHE A N 18
ATOM 26789 C CA . PHE A 1 27 ? -4.764 -3.303 16.887 1.00 0.00 27 PHE A CA 18
ATOM 26790 C C . PHE A 1 27 ? -3.795 -3.370 15.710 1.00 0.00 27 PHE A C 18
ATOM 26791 O O . PHE A 1 27 ? -3.800 -4.334 14.945 1.00 0.00 27 PHE A O 18
ATOM 26808 N N . ALA A 1 28 ? -2.964 -2.341 15.569 1.00 0.00 28 ALA A N 18
ATOM 26809 C CA . ALA A 1 28 ? -1.993 -2.290 14.483 1.00 0.00 28 ALA A CA 18
ATOM 26810 C C . ALA A 1 28 ? -0.739 -3.086 14.829 1.00 0.00 28 ALA A C 18
ATOM 26811 O O . ALA A 1 28 ? -0.083 -2.822 15.837 1.00 0.00 28 ALA A O 18
ATOM 26818 N N . THR A 1 29 ? -0.412 -4.060 13.986 1.00 0.00 29 THR A N 18
ATOM 26819 C CA . THR A 1 29 ? 0.765 -4.894 14.202 1.00 0.00 29 THR A CA 18
ATOM 26820 C C . THR A 1 29 ? 1.352 -5.363 12.875 1.00 0.00 29 THR A C 18
ATOM 26821 O O . THR A 1 29 ? 0.653 -5.952 12.050 1.00 0.00 29 THR A O 18
ATOM 26832 N N . LEU A 1 30 ? 2.639 -5.099 12.675 1.00 0.00 30 LEU A N 18
ATOM 26833 C CA . LEU A 1 30 ? 3.319 -5.497 11.448 1.00 0.00 30 LEU A CA 18
ATOM 26834 C C . LEU A 1 30 ? 4.253 -6.676 11.703 1.00 0.00 30 LEU A C 18
ATOM 26835 O O . LEU A 1 30 ? 4.882 -6.766 12.758 1.00 0.00 30 LEU A O 18
ATOM 26851 N N . SER A 1 31 ? 4.339 -7.577 10.730 1.00 0.00 31 SER A N 18
ATOM 26852 C CA . SER A 1 31 ? 5.197 -8.750 10.850 1.00 0.00 31 SER A CA 18
ATOM 26853 C C . SER A 1 31 ? 6.668 -8.359 10.762 1.00 0.00 31 SER A C 18
ATOM 26854 O O . SER A 1 31 ? 7.010 -7.308 10.221 1.00 0.00 31 SER A O 18
ATOM 26862 N N . ALA A 1 32 ? 7.535 -9.211 11.300 1.00 0.00 32 ALA A N 18
ATOM 26863 C CA . ALA A 1 32 ? 8.970 -8.954 11.283 1.00 0.00 32 ALA A CA 18
ATOM 26864 C C . ALA A 1 32 ? 9.606 -9.400 9.966 1.00 0.00 32 ALA A C 18
ATOM 26865 O O . ALA A 1 32 ? 10.803 -9.210 9.753 1.00 0.00 32 ALA A O 18
ATOM 26872 N N . ARG A 1 33 ? 8.803 -9.992 9.085 1.00 0.00 33 ARG A N 18
ATOM 26873 C CA . ARG A 1 33 ? 9.299 -10.458 7.795 1.00 0.00 33 ARG A CA 18
ATOM 26874 C C . ARG A 1 33 ? 9.048 -9.422 6.701 1.00 0.00 33 ARG A C 18
ATOM 26875 O O . ARG A 1 33 ? 9.023 -9.754 5.516 1.00 0.00 33 ARG A O 18
ATOM 26896 N N . PHE A 1 34 ? 8.862 -8.169 7.104 1.00 0.00 34 PHE A N 18
ATOM 26897 C CA . PHE A 1 34 ? 8.614 -7.091 6.161 1.00 0.00 34 PHE A CA 18
ATOM 26898 C C . PHE A 1 34 ? 9.825 -6.859 5.262 1.00 0.00 34 PHE A C 18
ATOM 26899 O O . PHE A 1 34 ? 10.956 -7.171 5.635 1.00 0.00 34 PHE A O 18
ATOM 26916 N N . ASP A 1 35 ? 9.579 -6.309 4.078 1.00 0.00 35 ASP A N 18
ATOM 26917 C CA . ASP A 1 35 ? 10.647 -6.032 3.126 1.00 0.00 35 ASP A CA 18
ATOM 26918 C C . ASP A 1 35 ? 10.986 -4.545 3.110 1.00 0.00 35 ASP A C 18
ATOM 26919 O O . ASP A 1 35 ? 10.100 -3.699 2.998 1.00 0.00 35 ASP A O 18
ATOM 26928 N N . ARG A 1 36 ? 12.272 -4.234 3.226 1.00 0.00 36 ARG A N 18
ATOM 26929 C CA . ARG A 1 36 ? 12.726 -2.847 3.228 1.00 0.00 36 ARG A CA 18
ATOM 26930 C C . ARG A 1 36 ? 12.546 -2.205 1.854 1.00 0.00 36 ARG A C 18
ATOM 26931 O O . ARG A 1 36 ? 12.437 -0.985 1.740 1.00 0.00 36 ARG A O 18
ATOM 26952 N N . HIS A 1 37 ? 12.521 -3.033 0.814 1.00 0.00 37 HIS A N 18
ATOM 26953 C CA . HIS A 1 37 ? 12.359 -2.539 -0.550 1.00 0.00 37 HIS A CA 18
ATOM 26954 C C . HIS A 1 37 ? 10.885 -2.435 -0.930 1.00 0.00 37 HIS A C 18
ATOM 26955 O O . HIS A 1 37 ? 10.510 -1.625 -1.778 1.00 0.00 37 HIS A O 18
ATOM 26970 N N . LEU A 1 38 ? 10.052 -3.261 -0.304 1.00 0.00 38 LEU A N 18
ATOM 26971 C CA . LEU A 1 38 ? 8.620 -3.259 -0.586 1.00 0.00 38 LEU A CA 18
ATOM 26972 C C . LEU A 1 38 ? 7.868 -2.343 0.377 1.00 0.00 38 LEU A C 18
ATOM 26973 O O . LEU A 1 38 ? 6.805 -1.819 0.045 1.00 0.00 38 LEU A O 18
ATOM 26989 N N . PHE A 1 39 ? 8.423 -2.157 1.570 1.00 0.00 39 PHE A N 18
ATOM 26990 C CA . PHE A 1 39 ? 7.799 -1.307 2.578 1.00 0.00 39 PHE A CA 18
ATOM 26991 C C . PHE A 1 39 ? 8.641 -0.062 2.838 1.00 0.00 39 PHE A C 18
ATOM 26992 O O . PHE A 1 39 ? 9.808 0.003 2.454 1.00 0.00 39 PHE A O 18
ATOM 27009 N N . GLN A 1 40 ? 8.038 0.925 3.492 1.00 0.00 40 GLN A N 18
ATOM 27010 C CA . GLN A 1 40 ? 8.729 2.171 3.805 1.00 0.00 40 GLN A CA 18
ATOM 27011 C C . GLN A 1 40 ? 9.526 2.041 5.098 1.00 0.00 40 GLN A C 18
ATOM 27012 O O . GLN A 1 40 ? 9.445 1.026 5.790 1.00 0.00 40 GLN A O 18
ATOM 27026 N N . THR A 1 41 ? 10.295 3.077 5.418 1.00 0.00 41 THR A N 18
ATOM 27027 C CA . THR A 1 41 ? 11.108 3.081 6.629 1.00 0.00 41 THR A CA 18
ATOM 27028 C C . THR A 1 41 ? 10.260 3.384 7.862 1.00 0.00 41 THR A C 18
ATOM 27029 O O . THR A 1 41 ? 10.641 3.051 8.984 1.00 0.00 41 THR A O 18
ATOM 27040 N N . ARG A 1 42 ? 9.110 4.018 7.649 1.00 0.00 42 ARG A N 18
ATOM 27041 C CA . ARG A 1 42 ? 8.214 4.364 8.747 1.00 0.00 42 ARG A CA 18
ATOM 27042 C C . ARG A 1 42 ? 7.137 3.299 8.942 1.00 0.00 42 ARG A C 18
ATOM 27043 O O . ARG A 1 42 ? 6.085 3.569 9.522 1.00 0.00 42 ARG A O 18
ATOM 27064 N N . ALA A 1 43 ? 7.403 2.090 8.456 1.00 0.00 43 ALA A N 18
ATOM 27065 C CA . ALA A 1 43 ? 6.453 0.992 8.582 1.00 0.00 43 ALA A CA 18
ATOM 27066 C C . ALA A 1 43 ? 6.749 0.150 9.818 1.00 0.00 43 ALA A C 18
ATOM 27067 O O . ALA A 1 43 ? 7.560 -0.775 9.772 1.00 0.00 43 ALA A O 18
ATOM 27074 N N . THR A 1 44 ? 6.088 0.477 10.924 1.00 0.00 44 THR A N 18
ATOM 27075 C CA . THR A 1 44 ? 6.282 -0.249 12.174 1.00 0.00 44 THR A CA 18
ATOM 27076 C C . THR A 1 44 ? 5.053 -1.085 12.515 1.00 0.00 44 THR A C 18
ATOM 27077 O O . THR A 1 44 ? 5.163 -2.145 13.131 1.00 0.00 44 THR A O 18
ATOM 27088 N N . THR A 1 45 ? 3.882 -0.602 12.111 1.00 0.00 45 THR A N 18
ATOM 27089 C CA . THR A 1 45 ? 2.633 -1.307 12.375 1.00 0.00 45 THR A CA 18
ATOM 27090 C C . THR A 1 45 ? 1.642 -1.106 11.233 1.00 0.00 45 THR A C 18
ATOM 27091 O O . THR A 1 45 ? 1.930 -0.404 10.264 1.00 0.00 45 THR A O 18
ATOM 27102 N N . LEU A 1 46 ? 0.474 -1.729 11.355 1.00 0.00 46 LEU A N 18
ATOM 27103 C CA . LEU A 1 46 ? -0.562 -1.621 10.334 1.00 0.00 46 LEU A CA 18
ATOM 27104 C C . LEU A 1 46 ? -0.945 -0.164 10.095 1.00 0.00 46 LEU A C 18
ATOM 27105 O O . LEU A 1 46 ? -1.142 0.258 8.955 1.00 0.00 46 LEU A O 18
ATOM 27121 N N . GLN A 1 47 ? -1.046 0.601 11.177 1.00 0.00 47 GLN A N 18
ATOM 27122 C CA . GLN A 1 47 ? -1.403 2.011 11.084 1.00 0.00 47 GLN A CA 18
ATOM 27123 C C . GLN A 1 47 ? -0.327 2.793 10.337 1.00 0.00 47 GLN A C 18
ATOM 27124 O O . GLN A 1 47 ? -0.619 3.782 9.664 1.00 0.00 47 GLN A O 18
ATOM 27138 N N . ALA A 1 48 ? 0.917 2.339 10.456 1.00 0.00 48 ALA A N 18
ATOM 27139 C CA . ALA A 1 48 ? 2.035 2.992 9.789 1.00 0.00 48 ALA A CA 18
ATOM 27140 C C . ALA A 1 48 ? 2.073 2.627 8.309 1.00 0.00 48 ALA A C 18
ATOM 27141 O O . ALA A 1 48 ? 2.338 3.474 7.456 1.00 0.00 48 ALA A O 18
ATOM 27148 N N . CYS A 1 49 ? 1.802 1.360 8.013 1.00 0.00 49 CYS A N 18
ATOM 27149 C CA . CYS A 1 49 ? 1.801 0.881 6.636 1.00 0.00 49 CYS A CA 18
ATOM 27150 C C . CYS A 1 49 ? 0.655 1.508 5.849 1.00 0.00 49 CYS A C 18
ATOM 27151 O O . CYS A 1 49 ? 0.830 1.923 4.704 1.00 0.00 49 CYS A O 18
ATOM 27159 N N . LEU A 1 50 ? -0.516 1.576 6.474 1.00 0.00 50 LEU A N 18
ATOM 27160 C CA . LEU A 1 50 ? -1.691 2.156 5.834 1.00 0.00 50 LEU A CA 18
ATOM 27161 C C . LEU A 1 50 ? -1.494 3.650 5.601 1.00 0.00 50 LEU A C 18
ATOM 27162 O O . LEU A 1 50 ? -1.757 4.159 4.512 1.00 0.00 50 LEU A O 18
ATOM 27178 N N . ASP A 1 51 ? -1.026 4.346 6.633 1.00 0.00 51 ASP A N 18
ATOM 27179 C CA . ASP A 1 51 ? -0.789 5.782 6.540 1.00 0.00 51 ASP A CA 18
ATOM 27180 C C . ASP A 1 51 ? 0.282 6.085 5.498 1.00 0.00 51 ASP A C 18
ATOM 27181 O O . ASP A 1 51 ? 0.175 7.053 4.745 1.00 0.00 51 ASP A O 18
ATOM 27190 N N . GLU A 1 52 ? 1.314 5.248 5.459 1.00 0.00 52 GLU A N 18
ATOM 27191 C CA . GLU A 1 52 ? 2.404 5.422 4.507 1.00 0.00 52 GLU A CA 18
ATOM 27192 C C . GLU A 1 52 ? 1.902 5.259 3.077 1.00 0.00 52 GLU A C 18
ATOM 27193 O O . GLU A 1 52 ? 2.277 6.020 2.185 1.00 0.00 52 GLU A O 18
ATOM 27205 N N . ALA A 1 53 ? 1.047 4.263 2.866 1.00 0.00 53 ALA A N 18
ATOM 27206 C CA . ALA A 1 53 ? 0.490 4.001 1.545 1.00 0.00 53 ALA A CA 18
ATOM 27207 C C . ALA A 1 53 ? -0.294 5.205 1.037 1.00 0.00 53 ALA A C 18
ATOM 27208 O O . ALA A 1 53 ? -0.170 5.594 -0.125 1.00 0.00 53 ALA A O 18
ATOM 27215 N N . GLY A 1 54 ? -1.098 5.794 1.916 1.00 0.00 54 GLY A N 18
ATOM 27216 C CA . GLY A 1 54 ? -1.888 6.951 1.539 1.00 0.00 54 GLY A CA 18
ATOM 27217 C C . GLY A 1 54 ? -1.025 8.136 1.154 1.00 0.00 54 GLY A C 18
ATOM 27218 O O . GLY A 1 54 ? -1.324 8.845 0.193 1.00 0.00 54 GLY A O 18
ATOM 27222 N N . ASP A 1 55 ? 0.051 8.349 1.905 1.00 0.00 55 ASP A N 18
ATOM 27223 C CA . ASP A 1 55 ? 0.964 9.454 1.638 1.00 0.00 55 ASP A CA 18
ATOM 27224 C C . ASP A 1 55 ? 1.799 9.175 0.393 1.00 0.00 55 ASP A C 18
ATOM 27225 O O . ASP A 1 55 ? 2.160 10.093 -0.344 1.00 0.00 55 ASP A O 18
ATOM 27234 N N . ASN A 1 56 ? 2.101 7.901 0.163 1.00 0.00 56 ASN A N 18
ATOM 27235 C CA . ASN A 1 56 ? 2.892 7.499 -0.993 1.00 0.00 56 ASN A CA 18
ATOM 27236 C C . ASN A 1 56 ? 2.149 7.804 -2.289 1.00 0.00 56 ASN A C 18
ATOM 27237 O O . ASN A 1 56 ? 2.679 8.468 -3.179 1.00 0.00 56 ASN A O 18
ATOM 27248 N N . LEU A 1 57 ? 0.917 7.316 -2.387 1.00 0.00 57 LEU A N 18
ATOM 27249 C CA . LEU A 1 57 ? 0.099 7.539 -3.573 1.00 0.00 57 LEU A CA 18
ATOM 27250 C C . LEU A 1 57 ? -0.222 9.020 -3.736 1.00 0.00 57 LEU A C 18
ATOM 27251 O O . LEU A 1 57 ? -0.276 9.535 -4.853 1.00 0.00 57 LEU A O 18
ATOM 27267 N N . ALA A 1 58 ? -0.433 9.701 -2.614 1.00 0.00 58 ALA A N 18
ATOM 27268 C CA . ALA A 1 58 ? -0.746 11.124 -2.632 1.00 0.00 58 ALA A CA 18
ATOM 27269 C C . ALA A 1 58 ? 0.431 11.934 -3.164 1.00 0.00 58 ALA A C 18
ATOM 27270 O O . ALA A 1 58 ? 0.265 12.801 -4.022 1.00 0.00 58 ALA A O 18
ATOM 27277 N N . ALA A 1 59 ? 1.622 11.644 -2.650 1.00 0.00 59 ALA A N 18
ATOM 27278 C CA . ALA A 1 59 ? 2.828 12.343 -3.074 1.00 0.00 59 ALA A CA 18
ATOM 27279 C C . ALA A 1 59 ? 3.113 12.094 -4.551 1.00 0.00 59 ALA A C 18
ATOM 27280 O O . ALA A 1 59 ? 3.604 12.975 -5.256 1.00 0.00 59 ALA A O 18
ATOM 27287 N N . LEU A 1 60 ? 2.798 10.888 -5.013 1.00 0.00 60 LEU A N 18
ATOM 27288 C CA . LEU A 1 60 ? 3.017 10.522 -6.407 1.00 0.00 60 LEU A CA 18
ATOM 27289 C C . LEU A 1 60 ? 2.148 11.368 -7.332 1.00 0.00 60 LEU A C 18
ATOM 27290 O O . LEU A 1 60 ? 2.617 11.870 -8.354 1.00 0.00 60 LEU A O 18
ATOM 27306 N N . ARG A 1 61 ? 0.881 11.524 -6.965 1.00 0.00 61 ARG A N 18
ATOM 27307 C CA . ARG A 1 61 ? -0.054 12.312 -7.760 1.00 0.00 61 ARG A CA 18
ATOM 27308 C C . ARG A 1 61 ? 0.392 13.769 -7.831 1.00 0.00 61 ARG A C 18
ATOM 27309 O O . ARG A 1 61 ? 0.297 14.407 -8.879 1.00 0.00 61 ARG A O 18
ATOM 27330 N N . HIS A 1 62 ? 0.878 14.288 -6.709 1.00 0.00 62 HIS A N 18
ATOM 27331 C CA . HIS A 1 62 ? 1.340 15.670 -6.642 1.00 0.00 62 HIS A CA 18
ATOM 27332 C C . HIS A 1 62 ? 2.713 15.820 -7.293 1.00 0.00 62 HIS A C 18
ATOM 27333 O O . HIS A 1 62 ? 3.065 16.895 -7.778 1.00 0.00 62 HIS A O 18
ATOM 27348 N N . ALA A 1 63 ? 3.485 14.737 -7.297 1.00 0.00 63 ALA A N 18
ATOM 27349 C CA . ALA A 1 63 ? 4.820 14.749 -7.885 1.00 0.00 63 ALA A CA 18
ATOM 27350 C C . ALA A 1 63 ? 4.786 15.233 -9.332 1.00 0.00 63 ALA A C 18
ATOM 27351 O O . ALA A 1 63 ? 5.755 15.808 -9.826 1.00 0.00 63 ALA A O 18
ATOM 27358 N N . VAL A 1 64 ? 3.665 14.996 -10.007 1.00 0.00 64 VAL A N 18
ATOM 27359 C CA . VAL A 1 64 ? 3.507 15.409 -11.397 1.00 0.00 64 VAL A CA 18
ATOM 27360 C C . VAL A 1 64 ? 3.777 16.902 -11.566 1.00 0.00 64 VAL A C 18
ATOM 27361 O O . VAL A 1 64 ? 4.168 17.354 -12.643 1.00 0.00 64 VAL A O 18
ATOM 27374 N N . GLU A 1 65 ? 3.565 17.662 -10.497 1.00 0.00 65 GLU A N 18
ATOM 27375 C CA . GLU A 1 65 ? 3.784 19.103 -10.528 1.00 0.00 65 GLU A CA 18
ATOM 27376 C C . GLU A 1 65 ? 5.251 19.430 -10.796 1.00 0.00 65 GLU A C 18
ATOM 27377 O O . GLU A 1 65 ? 5.569 20.474 -11.365 1.00 0.00 65 GLU A O 18
ATOM 27389 N N . GLN A 1 66 ? 6.141 18.532 -10.383 1.00 0.00 66 GLN A N 18
ATOM 27390 C CA . GLN A 1 66 ? 7.573 18.733 -10.579 1.00 0.00 66 GLN A CA 18
ATOM 27391 C C . GLN A 1 66 ? 8.113 17.837 -11.695 1.00 0.00 66 GLN A C 18
ATOM 27392 O O . GLN A 1 66 ? 9.325 17.669 -11.832 1.00 0.00 66 GLN A O 18
ATOM 27406 N N . GLN A 1 67 ? 7.213 17.269 -12.493 1.00 0.00 67 GLN A N 18
ATOM 27407 C CA . GLN A 1 67 ? 7.610 16.400 -13.597 1.00 0.00 67 GLN A CA 18
ATOM 27408 C C . GLN A 1 67 ? 8.433 15.213 -13.098 1.00 0.00 67 GLN A C 18
ATOM 27409 O O . GLN A 1 67 ? 9.581 15.028 -13.502 1.00 0.00 67 GLN A O 18
ATOM 27423 N N . GLN A 1 68 ? 7.837 14.410 -12.222 1.00 0.00 68 GLN A N 18
ATOM 27424 C CA . GLN A 1 68 ? 8.514 13.239 -11.673 1.00 0.00 68 GLN A CA 18
ATOM 27425 C C . GLN A 1 68 ? 8.156 11.982 -12.463 1.00 0.00 68 GLN A C 18
ATOM 27426 O O . GLN A 1 68 ? 7.999 10.902 -11.895 1.00 0.00 68 GLN A O 18
ATOM 27440 N N . LEU A 1 69 ? 8.027 12.134 -13.779 1.00 0.00 69 LEU A N 18
ATOM 27441 C CA . LEU A 1 69 ? 7.686 11.016 -14.655 1.00 0.00 69 LEU A CA 18
ATOM 27442 C C . LEU A 1 69 ? 8.575 9.799 -14.392 1.00 0.00 69 LEU A C 18
ATOM 27443 O O . LEU A 1 69 ? 8.073 8.695 -14.184 1.00 0.00 69 LEU A O 18
ATOM 27459 N N . PRO A 1 70 ? 9.912 9.975 -14.399 1.00 0.00 70 PRO A N 18
ATOM 27460 C CA . PRO A 1 70 ? 10.847 8.869 -14.162 1.00 0.00 70 PRO A CA 18
ATOM 27461 C C . PRO A 1 70 ? 10.723 8.295 -12.755 1.00 0.00 70 PRO A C 18
ATOM 27462 O O . PRO A 1 70 ? 10.757 7.079 -12.565 1.00 0.00 70 PRO A O 18
ATOM 27473 N N . GLN A 1 71 ? 10.579 9.176 -11.770 1.00 0.00 71 GLN A N 18
ATOM 27474 C CA . GLN A 1 71 ? 10.450 8.753 -10.380 1.00 0.00 71 GLN A CA 18
ATOM 27475 C C . GLN A 1 71 ? 9.225 7.864 -10.188 1.00 0.00 71 GLN A C 18
ATOM 27476 O O . GLN A 1 71 ? 9.189 7.029 -9.284 1.00 0.00 71 GLN A O 18
ATOM 27490 N N . VAL A 1 72 ? 8.223 8.047 -11.043 1.00 0.00 72 VAL A N 18
ATOM 27491 C CA . VAL A 1 72 ? 6.997 7.261 -10.965 1.00 0.00 72 VAL A CA 18
ATOM 27492 C C . VAL A 1 72 ? 7.293 5.767 -11.058 1.00 0.00 72 VAL A C 18
ATOM 27493 O O . VAL A 1 72 ? 6.561 4.945 -10.508 1.00 0.00 72 VAL A O 18
ATOM 27506 N N . ALA A 1 73 ? 8.369 5.421 -11.757 1.00 0.00 73 ALA A N 18
ATOM 27507 C CA . ALA A 1 73 ? 8.757 4.025 -11.919 1.00 0.00 73 ALA A CA 18
ATOM 27508 C C . ALA A 1 73 ? 9.041 3.376 -10.569 1.00 0.00 73 ALA A C 18
ATOM 27509 O O . ALA A 1 73 ? 8.483 2.327 -10.243 1.00 0.00 73 ALA A O 18
ATOM 27516 N N . TRP A 1 74 ? 9.912 4.005 -9.787 1.00 0.00 74 TRP A N 18
ATOM 27517 C CA . TRP A 1 74 ? 10.270 3.489 -8.471 1.00 0.00 74 TRP A CA 18
ATOM 27518 C C . TRP A 1 74 ? 9.080 3.554 -7.519 1.00 0.00 74 TRP A C 18
ATOM 27519 O O . TRP A 1 74 ? 8.779 2.587 -6.819 1.00 0.00 74 TRP A O 18
ATOM 27540 N N . LEU A 1 75 ? 8.407 4.700 -7.499 1.00 0.00 75 LEU A N 18
ATOM 27541 C CA . LEU A 1 75 ? 7.249 4.890 -6.633 1.00 0.00 75 LEU A CA 18
ATOM 27542 C C . LEU A 1 75 ? 6.157 3.877 -6.957 1.00 0.00 75 LEU A C 18
ATOM 27543 O O . LEU A 1 75 ? 5.498 3.351 -6.060 1.00 0.00 75 LEU A O 18
ATOM 27559 N N . ALA A 1 76 ? 5.971 3.606 -8.245 1.00 0.00 76 ALA A N 18
ATOM 27560 C CA . ALA A 1 76 ? 4.960 2.655 -8.688 1.00 0.00 76 ALA A CA 18
ATOM 27561 C C . ALA A 1 76 ? 5.242 1.262 -8.136 1.00 0.00 76 ALA A C 18
ATOM 27562 O O . ALA A 1 76 ? 4.368 0.630 -7.542 1.00 0.00 76 ALA A O 18
ATOM 27569 N N . GLU A 1 77 ? 6.468 0.789 -8.336 1.00 0.00 77 GLU A N 18
ATOM 27570 C CA . GLU A 1 77 ? 6.864 -0.530 -7.856 1.00 0.00 77 GLU A CA 18
ATOM 27571 C C . GLU A 1 77 ? 6.736 -0.616 -6.339 1.00 0.00 77 GLU A C 18
ATOM 27572 O O . GLU A 1 77 ? 6.333 -1.646 -5.797 1.00 0.00 77 GLU A O 18
ATOM 27584 N N . HIS A 1 78 ? 7.079 0.473 -5.659 1.00 0.00 78 HIS A N 18
ATOM 27585 C CA . HIS A 1 78 ? 7.000 0.522 -4.204 1.00 0.00 78 HIS A CA 18
ATOM 27586 C C . HIS A 1 78 ? 5.548 0.497 -3.738 1.00 0.00 78 HIS A C 18
ATOM 27587 O O . HIS A 1 78 ? 5.195 -0.232 -2.810 1.00 0.00 78 HIS A O 18
ATOM 27602 N N . LEU A 1 79 ? 4.709 1.296 -4.389 1.00 0.00 79 LEU A N 18
ATOM 27603 C CA . LEU A 1 79 ? 3.294 1.365 -4.043 1.00 0.00 79 LEU A CA 18
ATOM 27604 C C . LEU A 1 79 ? 2.590 0.054 -4.377 1.00 0.00 79 LEU A C 18
ATOM 27605 O O . LEU A 1 79 ? 1.724 -0.405 -3.631 1.00 0.00 79 LEU A O 18
ATOM 27621 N N . ALA A 1 80 ? 2.968 -0.545 -5.502 1.00 0.00 80 ALA A N 18
ATOM 27622 C CA . ALA A 1 80 ? 2.373 -1.804 -5.934 1.00 0.00 80 ALA A CA 18
ATOM 27623 C C . ALA A 1 80 ? 2.742 -2.938 -4.985 1.00 0.00 80 ALA A C 18
ATOM 27624 O O . ALA A 1 80 ? 1.880 -3.701 -4.549 1.00 0.00 80 ALA A O 18
ATOM 27631 N N . ALA A 1 81 ? 4.029 -3.043 -4.668 1.00 0.00 81 ALA A N 18
ATOM 27632 C CA . ALA A 1 81 ? 4.511 -4.085 -3.769 1.00 0.00 81 ALA A CA 18
ATOM 27633 C C . ALA A 1 81 ? 3.853 -3.972 -2.399 1.00 0.00 81 ALA A C 18
ATOM 27634 O O . ALA A 1 81 ? 3.460 -4.975 -1.803 1.00 0.00 81 ALA A O 18
ATOM 27641 N N . GLN A 1 82 ? 3.735 -2.744 -1.904 1.00 0.00 82 GLN A N 18
ATOM 27642 C CA . GLN A 1 82 ? 3.123 -2.500 -0.603 1.00 0.00 82 GLN A CA 18
ATOM 27643 C C . GLN A 1 82 ? 1.644 -2.872 -0.621 1.00 0.00 82 GLN A C 18
ATOM 27644 O O . GLN A 1 82 ? 1.161 -3.580 0.263 1.00 0.00 82 GLN A O 18
ATOM 27658 N N . LEU A 1 83 ? 0.930 -2.391 -1.634 1.00 0.00 83 LEU A N 18
ATOM 27659 C CA . LEU A 1 83 ? -0.494 -2.674 -1.767 1.00 0.00 83 LEU A CA 18
ATOM 27660 C C . LEU A 1 83 ? -0.744 -4.175 -1.878 1.00 0.00 83 LEU A C 18
ATOM 27661 O O . LEU A 1 83 ? -1.746 -4.686 -1.378 1.00 0.00 83 LEU A O 18
ATOM 27677 N N . GLU A 1 84 ? 0.174 -4.875 -2.537 1.00 0.00 84 GLU A N 18
ATOM 27678 C CA . GLU A 1 84 ? 0.054 -6.318 -2.714 1.00 0.00 84 GLU A CA 18
ATOM 27679 C C . GLU A 1 84 ? 0.247 -7.047 -1.388 1.00 0.00 84 GLU A C 18
ATOM 27680 O O . GLU A 1 84 ? -0.529 -7.938 -1.040 1.00 0.00 84 GLU A O 18
ATOM 27692 N N . ALA A 1 85 ? 1.286 -6.664 -0.653 1.00 0.00 85 ALA A N 18
ATOM 27693 C CA . ALA A 1 85 ? 1.581 -7.282 0.634 1.00 0.00 85 ALA A CA 18
ATOM 27694 C C . ALA A 1 85 ? 0.418 -7.109 1.605 1.00 0.00 85 ALA A C 18
ATOM 27695 O O . ALA A 1 85 ? 0.034 -8.047 2.303 1.00 0.00 85 ALA A O 18
ATOM 27702 N N . ILE A 1 86 ? -0.138 -5.903 1.645 1.00 0.00 86 ILE A N 18
ATOM 27703 C CA . ILE A 1 86 ? -1.257 -5.606 2.530 1.00 0.00 86 ILE A CA 18
ATOM 27704 C C . ILE A 1 86 ? -2.483 -6.434 2.157 1.00 0.00 86 ILE A C 18
ATOM 27705 O O . ILE A 1 86 ? -3.136 -7.019 3.021 1.00 0.00 86 ILE A O 18
ATOM 27721 N N . ALA A 1 87 ? -2.789 -6.478 0.865 1.00 0.00 87 ALA A N 18
ATOM 27722 C CA . ALA A 1 87 ? -3.936 -7.234 0.378 1.00 0.00 87 ALA A CA 18
ATOM 27723 C C . ALA A 1 87 ? -3.793 -8.718 0.701 1.00 0.00 87 ALA A C 18
ATOM 27724 O O . ALA A 1 87 ? -4.765 -9.380 1.066 1.00 0.00 87 ALA A O 18
ATOM 27731 N N . ARG A 1 88 ? -2.576 -9.233 0.566 1.00 0.00 88 ARG A N 18
ATOM 27732 C CA . ARG A 1 88 ? -2.306 -10.639 0.845 1.00 0.00 88 ARG A CA 18
ATOM 27733 C C . ARG A 1 88 ? -2.420 -10.929 2.338 1.00 0.00 88 ARG A C 18
ATOM 27734 O O . ARG A 1 88 ? -3.047 -11.908 2.744 1.00 0.00 88 ARG A O 18
ATOM 27755 N N . GLU A 1 89 ? -1.812 -10.072 3.151 1.00 0.00 89 GLU A N 18
ATOM 27756 C CA . GLU A 1 89 ? -1.845 -10.237 4.599 1.00 0.00 89 GLU A CA 18
ATOM 27757 C C . GLU A 1 89 ? -3.276 -10.148 5.124 1.00 0.00 89 GLU A C 18
ATOM 27758 O O . GLU A 1 89 ? -3.700 -10.965 5.940 1.00 0.00 89 GLU A O 18
ATOM 27770 N N . ALA A 1 90 ? -4.014 -9.150 4.649 1.00 0.00 90 ALA A N 18
ATOM 27771 C CA . ALA A 1 90 ? -5.396 -8.954 5.069 1.00 0.00 90 ALA A CA 18
ATOM 27772 C C . ALA A 1 90 ? -6.249 -10.172 4.734 1.00 0.00 90 ALA A C 18
ATOM 27773 O O . ALA A 1 90 ? -7.057 -10.620 5.548 1.00 0.00 90 ALA A O 18
ATOM 27780 N N . SER A 1 91 ? -6.065 -10.705 3.531 1.00 0.00 91 SER A N 18
ATOM 27781 C CA . SER A 1 91 ? -6.818 -11.873 3.088 1.00 0.00 91 SER A CA 18
ATOM 27782 C C . SER A 1 91 ? -6.341 -13.132 3.805 1.00 0.00 91 SER A C 18
ATOM 27783 O O . SER A 1 91 ? -7.119 -14.057 4.039 1.00 0.00 91 SER A O 18
ATOM 27791 N N . ALA A 1 92 ? -5.058 -13.160 4.151 1.00 0.00 92 ALA A N 18
ATOM 27792 C CA . ALA A 1 92 ? -4.478 -14.306 4.841 1.00 0.00 92 ALA A CA 18
ATOM 27793 C C . ALA A 1 92 ? -5.109 -14.496 6.216 1.00 0.00 92 ALA A C 18
ATOM 27794 O O . ALA A 1 92 ? -5.700 -15.538 6.500 1.00 0.00 92 ALA A O 18
ATOM 27801 N N . TRP A 1 93 ? -4.980 -13.483 7.066 1.00 0.00 93 TRP A N 18
ATOM 27802 C CA . TRP A 1 93 ? -5.539 -13.539 8.413 1.00 0.00 93 TRP A CA 18
ATOM 27803 C C . TRP A 1 93 ? -7.051 -13.736 8.366 1.00 0.00 93 TRP A C 18
ATOM 27804 O O . TRP A 1 93 ? -7.638 -14.330 9.270 1.00 0.00 93 TRP A O 18
ATOM 27825 N N . SER A 1 94 ? -7.676 -13.232 7.307 1.00 0.00 94 SER A N 18
ATOM 27826 C CA . SER A 1 94 ? -9.120 -13.352 7.142 1.00 0.00 94 SER A CA 18
ATOM 27827 C C . SER A 1 94 ? -9.519 -14.800 6.875 1.00 0.00 94 SER A C 18
ATOM 27828 O O . SER A 1 94 ? -8.696 -15.615 6.459 1.00 0.00 94 SER A O 18
ATOM 27836 N N . LEU A 1 95 ? -10.788 -15.112 7.116 1.00 0.00 95 LEU A N 18
ATOM 27837 C CA . LEU A 1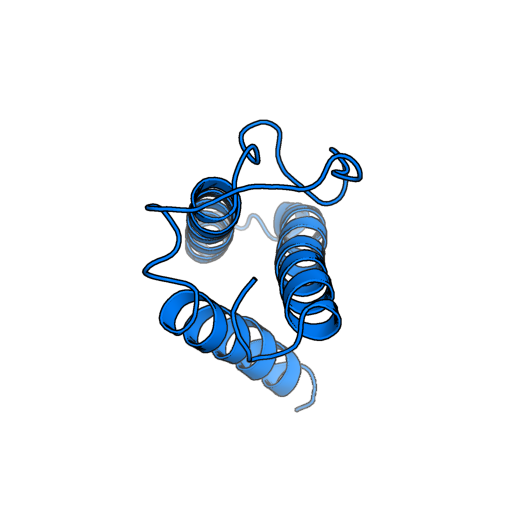 95 ? -11.297 -16.461 6.901 1.00 0.00 95 LEU A CA 18
ATOM 27838 C C . LEU A 1 95 ? -10.562 -17.467 7.781 1.00 0.00 95 LEU A C 18
ATOM 27839 O O . LEU A 1 95 ? -10.295 -18.594 7.364 1.00 0.00 95 LEU A O 18
ATOM 27855 N N . ARG A 1 96 ? -10.239 -17.053 9.002 1.00 0.00 96 ARG A N 18
ATOM 27856 C CA . ARG A 1 96 ? -9.535 -17.918 9.942 1.00 0.00 96 ARG A CA 18
ATOM 27857 C C . ARG A 1 96 ? -9.714 -17.426 11.374 1.00 0.00 96 ARG A C 18
ATOM 27858 O O . ARG A 1 96 ? -8.846 -17.627 12.224 1.00 0.00 96 ARG A O 18
ATOM 27879 N N . GLU A 1 97 ? -10.846 -16.780 11.637 1.00 0.00 97 GLU A N 18
ATOM 27880 C CA . GLU A 1 97 ? -11.140 -16.260 12.967 1.00 0.00 97 GLU A CA 18
ATOM 27881 C C . GLU A 1 97 ? -10.071 -15.267 13.413 1.00 0.00 97 GLU A C 18
ATOM 27882 O O . GLU A 1 97 ? -9.616 -15.300 14.556 1.00 0.00 97 GLU A O 18
ATOM 27894 N N . TRP A 1 98 ? -9.676 -14.383 12.503 1.00 0.00 98 TRP A N 18
ATOM 27895 C CA . TRP A 1 98 ? -8.661 -13.379 12.803 1.00 0.00 98 TRP A CA 18
ATOM 27896 C C . TRP A 1 98 ? -9.026 -12.034 12.183 1.00 0.00 98 TRP A C 18
ATOM 27897 O O . TRP A 1 98 ? -10.063 -11.965 11.491 1.00 0.00 98 TRP A O 18
ATOM 27919 N N . MET A 1 1 ? -3.546 -3.839 -22.323 1.00 0.00 1 MET A N 19
ATOM 27920 C CA . MET A 1 1 ? -4.987 -3.969 -22.668 1.00 0.00 1 MET A CA 19
ATOM 27921 C C . MET A 1 1 ? -5.857 -3.961 -21.416 1.00 0.00 1 MET A C 19
ATOM 27922 O O . MET A 1 1 ? -6.921 -4.579 -21.383 1.00 0.00 1 MET A O 19
ATOM 27935 N N . LYS A 1 2 ? -5.398 -3.255 -20.387 1.00 0.00 2 LYS A N 19
ATOM 27936 C CA . LYS A 1 2 ? -6.135 -3.166 -19.132 1.00 0.00 2 LYS A CA 19
ATOM 27937 C C . LYS A 1 2 ? -5.434 -2.228 -18.155 1.00 0.00 2 LYS A C 19
ATOM 27938 O O . LYS A 1 2 ? -5.403 -2.479 -16.950 1.00 0.00 2 LYS A O 19
ATOM 27957 N N . THR A 1 3 ? -4.871 -1.146 -18.683 1.00 0.00 3 THR A N 19
ATOM 27958 C CA . THR A 1 3 ? -4.169 -0.169 -17.859 1.00 0.00 3 THR A CA 19
ATOM 27959 C C . THR A 1 3 ? -5.132 0.539 -16.910 1.00 0.00 3 THR A C 19
ATOM 27960 O O . THR A 1 3 ? -4.740 0.983 -15.831 1.00 0.00 3 THR A O 19
ATOM 27971 N N . ALA A 1 4 ? -6.391 0.643 -17.320 1.00 0.00 4 ALA A N 19
ATOM 27972 C CA . ALA A 1 4 ? -7.408 1.298 -16.506 1.00 0.00 4 ALA A CA 19
ATOM 27973 C C . ALA A 1 4 ? -7.917 0.375 -15.402 1.00 0.00 4 ALA A C 19
ATOM 27974 O O . ALA A 1 4 ? -8.449 0.836 -14.392 1.00 0.00 4 ALA A O 19
ATOM 27981 N N . LEU A 1 5 ? -7.755 -0.930 -15.601 1.00 0.00 5 LEU A N 19
ATOM 27982 C CA . LEU A 1 5 ? -8.204 -1.914 -14.621 1.00 0.00 5 LEU A CA 19
ATOM 27983 C C . LEU A 1 5 ? -7.224 -2.021 -13.456 1.00 0.00 5 LEU A C 19
ATOM 27984 O O . LEU A 1 5 ? -7.628 -2.035 -12.294 1.00 0.00 5 LEU A O 19
ATOM 28000 N N . LEU A 1 6 ? -5.935 -2.103 -13.774 1.00 0.00 6 LEU A N 19
ATOM 28001 C CA . LEU A 1 6 ? -4.902 -2.217 -12.750 1.00 0.00 6 LEU A CA 19
ATOM 28002 C C . LEU A 1 6 ? -4.942 -1.029 -11.792 1.00 0.00 6 LEU A C 19
ATOM 28003 O O . LEU A 1 6 ? -4.755 -1.188 -10.585 1.00 0.00 6 LEU A O 19
ATOM 28019 N N . LEU A 1 7 ? -5.184 0.160 -12.334 1.00 0.00 7 LEU A N 19
ATOM 28020 C CA . LEU A 1 7 ? -5.245 1.369 -11.520 1.00 0.00 7 LEU A CA 19
ATOM 28021 C C . LEU A 1 7 ? -6.566 1.451 -10.762 1.00 0.00 7 LEU A C 19
ATOM 28022 O O . LEU A 1 7 ? -6.614 1.921 -9.626 1.00 0.00 7 LEU A O 19
ATOM 28038 N N . GLU A 1 8 ? -7.637 0.991 -11.401 1.00 0.00 8 GLU A N 19
ATOM 28039 C CA . GLU A 1 8 ? -8.960 1.013 -10.789 1.00 0.00 8 GLU A CA 19
ATOM 28040 C C . GLU A 1 8 ? -9.004 0.121 -9.551 1.00 0.00 8 GLU A C 19
ATOM 28041 O O . GLU A 1 8 ? -9.552 0.505 -8.517 1.00 0.00 8 GLU A O 19
ATOM 28053 N N . LYS A 1 9 ? -8.426 -1.070 -9.664 1.00 0.00 9 LYS A N 19
ATOM 28054 C CA . LYS A 1 9 ? -8.402 -2.015 -8.553 1.00 0.00 9 LYS A CA 19
ATOM 28055 C C . LYS A 1 9 ? -7.403 -1.580 -7.485 1.00 0.00 9 LYS A C 19
ATOM 28056 O O . LYS A 1 9 ? -7.646 -1.747 -6.290 1.00 0.00 9 LYS A O 19
ATOM 28075 N N . LEU A 1 10 ? -6.277 -1.023 -7.923 1.00 0.00 10 LEU A N 19
ATOM 28076 C CA . LEU A 1 10 ? -5.244 -0.565 -7.000 1.00 0.00 10 LEU A CA 19
ATOM 28077 C C . LEU A 1 10 ? -5.795 0.494 -6.049 1.00 0.00 10 LEU A C 19
ATOM 28078 O O . LEU A 1 10 ? -5.671 0.373 -4.830 1.00 0.00 10 LEU A O 19
ATOM 28094 N N . GLU A 1 11 ? -6.403 1.531 -6.615 1.00 0.00 11 GLU A N 19
ATOM 28095 C CA . GLU A 1 11 ? -6.973 2.611 -5.819 1.00 0.00 11 GLU A CA 19
ATOM 28096 C C . GLU A 1 11 ? -8.217 2.140 -5.073 1.00 0.00 11 GLU A C 19
ATOM 28097 O O . GLU A 1 11 ? -8.443 2.514 -3.922 1.00 0.00 11 GLU A O 19
ATOM 28109 N N . GLY A 1 12 ? -9.022 1.316 -5.737 1.00 0.00 12 GLY A N 19
ATOM 28110 C CA . GLY A 1 12 ? -10.233 0.807 -5.121 1.00 0.00 12 GLY A CA 19
ATOM 28111 C C . GLY A 1 12 ? -9.952 -0.022 -3.884 1.00 0.00 12 GLY A C 19
ATOM 28112 O O . GLY A 1 12 ? -10.566 0.185 -2.837 1.00 0.00 12 GLY A O 19
ATOM 28116 N N . GLN A 1 13 ? -9.022 -0.964 -4.003 1.00 0.00 13 GLN A N 19
ATOM 28117 C CA . GLN A 1 13 ? -8.661 -1.829 -2.886 1.00 0.00 13 GLN A CA 19
ATOM 28118 C C . GLN A 1 13 ? -8.010 -1.026 -1.764 1.00 0.00 13 GLN A C 19
ATOM 28119 O O . GLN A 1 13 ? -8.273 -1.262 -0.584 1.00 0.00 13 GLN A O 19
ATOM 28133 N N . LEU A 1 14 ? -7.159 -0.077 -2.139 1.00 0.00 14 LEU A N 19
ATOM 28134 C CA . LEU A 1 14 ? -6.470 0.761 -1.165 1.00 0.00 14 LEU A CA 19
ATOM 28135 C C . LEU A 1 14 ? -7.460 1.621 -0.385 1.00 0.00 14 LEU A C 19
ATOM 28136 O O . LEU A 1 14 ? -7.385 1.714 0.840 1.00 0.00 14 LEU A O 19
ATOM 28152 N N . ALA A 1 15 ? -8.384 2.249 -1.103 1.00 0.00 15 ALA A N 19
ATOM 28153 C CA . ALA A 1 15 ? -9.388 3.103 -0.478 1.00 0.00 15 ALA A CA 19
ATOM 28154 C C . ALA A 1 15 ? -10.322 2.293 0.415 1.00 0.00 15 ALA A C 19
ATOM 28155 O O . ALA A 1 15 ? -10.717 2.747 1.489 1.00 0.00 15 ALA A O 19
ATOM 28162 N N . THR A 1 16 ? -10.672 1.093 -0.036 1.00 0.00 16 THR A N 19
ATOM 28163 C CA . THR A 1 16 ? -11.561 0.222 0.723 1.00 0.00 16 THR A CA 19
ATOM 28164 C C . THR A 1 16 ? -10.860 -0.332 1.959 1.00 0.00 16 THR A C 19
ATOM 28165 O O . THR A 1 16 ? -11.390 -0.266 3.068 1.00 0.00 16 THR A O 19
ATOM 28176 N N . LEU A 1 17 ? -9.665 -0.880 1.760 1.00 0.00 17 LEU A N 19
ATOM 28177 C CA . LEU A 1 17 ? -8.892 -1.447 2.858 1.00 0.00 17 LEU A CA 19
ATOM 28178 C C . LEU A 1 17 ? -8.469 -0.362 3.844 1.00 0.00 17 LEU A C 19
ATOM 28179 O O . LEU A 1 17 ? -8.403 -0.598 5.051 1.00 0.00 17 LEU A O 19
ATOM 28195 N N . ARG A 1 18 ? -8.183 0.826 3.323 1.00 0.00 18 ARG A N 19
ATOM 28196 C CA . ARG A 1 18 ? -7.766 1.947 4.158 1.00 0.00 18 ARG A CA 19
ATOM 28197 C C . ARG A 1 18 ? -8.908 2.413 5.055 1.00 0.00 18 ARG A C 19
ATOM 28198 O O . ARG A 1 18 ? -8.712 2.675 6.242 1.00 0.00 18 ARG A O 19
ATOM 28219 N N . GLN A 1 19 ? -10.102 2.516 4.480 1.00 0.00 19 GLN A N 19
ATOM 28220 C CA . GLN A 1 19 ? -11.276 2.951 5.227 1.00 0.00 19 GLN A CA 19
ATOM 28221 C C . GLN A 1 19 ? -11.708 1.888 6.231 1.00 0.00 19 GLN A C 19
ATOM 28222 O O . GLN A 1 19 ? -12.143 2.205 7.338 1.00 0.00 19 GLN A O 19
ATOM 28236 N N . ARG A 1 20 ? -11.587 0.625 5.836 1.00 0.00 20 ARG A N 19
ATOM 28237 C CA . ARG A 1 20 ? -11.966 -0.487 6.700 1.00 0.00 20 ARG A CA 19
ATOM 28238 C C . ARG A 1 20 ? -10.929 -0.699 7.799 1.00 0.00 20 ARG A C 19
ATOM 28239 O O . ARG A 1 20 ? -11.274 -0.996 8.943 1.00 0.00 20 ARG A O 19
ATOM 28260 N N . CYS A 1 21 ? -9.658 -0.547 7.443 1.00 0.00 21 CYS A N 19
ATOM 28261 C CA . CYS A 1 21 ? -8.569 -0.723 8.398 1.00 0.00 21 CYS A CA 19
ATOM 28262 C C . CYS A 1 21 ? -8.091 0.621 8.948 1.00 0.00 21 CYS A C 19
ATOM 28263 O O . CYS A 1 21 ? -7.029 0.703 9.565 1.00 0.00 21 CYS A O 19
ATOM 28271 N N . ALA A 1 22 ? -8.876 1.671 8.721 1.00 0.00 22 ALA A N 19
ATOM 28272 C CA . ALA A 1 22 ? -8.523 3.003 9.197 1.00 0.00 22 ALA A CA 19
ATOM 28273 C C . ALA A 1 22 ? -8.460 3.044 10.721 1.00 0.00 22 ALA A C 19
ATOM 28274 O O . ALA A 1 22 ? -7.442 3.427 11.298 1.00 0.00 22 ALA A O 19
ATOM 28281 N N . PRO A 1 23 ? -9.554 2.651 11.398 1.00 0.00 23 PRO A N 19
ATOM 28282 C CA . PRO A 1 23 ? -9.623 2.647 12.859 1.00 0.00 23 PRO A CA 19
ATOM 28283 C C . PRO A 1 23 ? -9.036 1.379 13.475 1.00 0.00 23 PRO A C 19
ATOM 28284 O O . PRO A 1 23 ? -9.626 0.791 14.382 1.00 0.00 23 PRO A O 19
ATOM 28295 N N . VAL A 1 24 ? -7.875 0.962 12.981 1.00 0.00 24 VAL A N 19
ATOM 28296 C CA . VAL A 1 24 ? -7.216 -0.236 13.490 1.00 0.00 24 VAL A CA 19
ATOM 28297 C C . VAL A 1 24 ? -5.809 0.076 13.993 1.00 0.00 24 VAL A C 19
ATOM 28298 O O . VAL A 1 24 ? -4.960 -0.811 14.079 1.00 0.00 24 VAL A O 19
ATOM 28311 N N . SER A 1 25 ? -5.566 1.341 14.325 1.00 0.00 25 SER A N 19
ATOM 28312 C CA . SER A 1 25 ? -4.261 1.764 14.819 1.00 0.00 25 SER A CA 19
ATOM 28313 C C . SER A 1 25 ? -4.011 1.230 16.226 1.00 0.00 25 SER A C 19
ATOM 28314 O O . SER A 1 25 ? -2.871 0.958 16.604 1.00 0.00 25 SER A O 19
ATOM 28322 N N . GLN A 1 26 ? -5.083 1.084 16.998 1.00 0.00 26 GLN A N 19
ATOM 28323 C CA . GLN A 1 26 ? -4.979 0.583 18.363 1.00 0.00 26 GLN A CA 19
ATOM 28324 C C . GLN A 1 26 ? -4.635 -0.903 18.374 1.00 0.00 26 GLN A C 19
ATOM 28325 O O . GLN A 1 26 ? -3.976 -1.391 19.293 1.00 0.00 26 GLN A O 19
ATOM 28339 N N . PHE A 1 27 ? -5.085 -1.619 17.348 1.00 0.00 27 PHE A N 19
ATOM 28340 C CA . PHE A 1 27 ? -4.823 -3.050 17.240 1.00 0.00 27 PHE A CA 19
ATOM 28341 C C . PHE A 1 27 ? -4.037 -3.369 15.972 1.00 0.00 27 PHE A C 19
ATOM 28342 O O . PHE A 1 27 ? -4.119 -4.478 15.443 1.00 0.00 27 PHE A O 19
ATOM 28359 N N . ALA A 1 28 ? -3.276 -2.392 15.487 1.00 0.00 28 ALA A N 19
ATOM 28360 C CA . ALA A 1 28 ? -2.477 -2.573 14.281 1.00 0.00 28 ALA A CA 19
ATOM 28361 C C . ALA A 1 28 ? -1.150 -3.253 14.598 1.00 0.00 28 ALA A C 19
ATOM 28362 O O . ALA A 1 28 ? -0.383 -2.778 15.436 1.00 0.00 28 ALA A O 19
ATOM 28369 N N . THR A 1 29 ? -0.885 -4.366 13.922 1.00 0.00 29 THR A N 19
ATOM 28370 C CA . THR A 1 29 ? 0.351 -5.111 14.131 1.00 0.00 29 THR A CA 19
ATOM 28371 C C . THR A 1 29 ? 0.786 -5.815 12.850 1.00 0.00 29 THR A C 19
ATOM 28372 O O . THR A 1 29 ? -0.014 -6.482 12.194 1.00 0.00 29 THR A O 19
ATOM 28383 N N . LEU A 1 30 ? 2.059 -5.662 12.501 1.00 0.00 30 LEU A N 19
ATOM 28384 C CA . LEU A 1 30 ? 2.603 -6.284 11.299 1.00 0.00 30 LEU A CA 19
ATOM 28385 C C . LEU A 1 30 ? 3.542 -7.431 11.658 1.00 0.00 30 LEU A C 19
ATOM 28386 O O . LEU A 1 30 ? 4.195 -7.407 12.701 1.00 0.00 30 LEU A O 19
ATOM 28402 N N . SER A 1 31 ? 3.603 -8.434 10.789 1.00 0.00 31 SER A N 19
ATOM 28403 C CA . SER A 1 31 ? 4.461 -9.592 11.015 1.00 0.00 31 SER A CA 19
ATOM 28404 C C . SER A 1 31 ? 5.922 -9.170 11.150 1.00 0.00 31 SER A C 19
ATOM 28405 O O . SER A 1 31 ? 6.301 -8.070 10.747 1.00 0.00 31 SER A O 19
ATOM 28413 N N . ALA A 1 32 ? 6.737 -10.052 11.719 1.00 0.00 32 ALA A N 19
ATOM 28414 C CA . ALA A 1 32 ? 8.156 -9.773 11.908 1.00 0.00 32 ALA A CA 19
ATOM 28415 C C . ALA A 1 32 ? 8.964 -10.097 10.652 1.00 0.00 32 ALA A C 19
ATOM 28416 O O . ALA A 1 32 ? 10.187 -9.956 10.640 1.00 0.00 32 ALA A O 19
ATOM 28423 N N . ARG A 1 33 ? 8.279 -10.532 9.596 1.00 0.00 33 ARG A N 19
ATOM 28424 C CA . ARG A 1 33 ? 8.944 -10.871 8.343 1.00 0.00 33 ARG A CA 19
ATOM 28425 C C . ARG A 1 33 ? 8.843 -9.725 7.339 1.00 0.00 33 ARG A C 19
ATOM 28426 O O . ARG A 1 33 ? 8.978 -9.933 6.133 1.00 0.00 33 ARG A O 19
ATOM 28447 N N . PHE A 1 34 ? 8.604 -8.517 7.841 1.00 0.00 34 PHE A N 19
ATOM 28448 C CA . PHE A 1 34 ? 8.485 -7.346 6.989 1.00 0.00 34 PHE A CA 19
ATOM 28449 C C . PHE A 1 34 ? 9.768 -7.114 6.198 1.00 0.00 34 PHE A C 19
ATOM 28450 O O . PHE A 1 34 ? 10.867 -7.381 6.685 1.00 0.00 34 PHE A O 19
ATOM 28467 N N . ASP A 1 35 ? 9.621 -6.614 4.975 1.00 0.00 35 ASP A N 19
ATOM 28468 C CA . ASP A 1 35 ? 10.768 -6.344 4.116 1.00 0.00 35 ASP A CA 19
ATOM 28469 C C . ASP A 1 35 ? 10.882 -4.853 3.818 1.00 0.00 35 ASP A C 19
ATOM 28470 O O . ASP A 1 35 ? 9.916 -4.219 3.397 1.00 0.00 35 ASP A O 19
ATOM 28479 N N . ARG A 1 36 ? 12.069 -4.299 4.041 1.00 0.00 36 ARG A N 19
ATOM 28480 C CA . ARG A 1 36 ? 12.309 -2.881 3.798 1.00 0.00 36 ARG A CA 19
ATOM 28481 C C . ARG A 1 36 ? 12.121 -2.534 2.322 1.00 0.00 36 ARG A C 19
ATOM 28482 O O . ARG A 1 36 ? 11.906 -1.373 1.973 1.00 0.00 36 ARG A O 19
ATOM 28503 N N . HIS A 1 37 ? 12.207 -3.543 1.460 1.00 0.00 37 HIS A N 19
ATOM 28504 C CA . HIS A 1 37 ? 12.048 -3.337 0.025 1.00 0.00 37 HIS A CA 19
ATOM 28505 C C . HIS A 1 37 ? 10.577 -3.164 -0.346 1.00 0.00 37 HIS A C 19
ATOM 28506 O O . HIS A 1 37 ? 10.242 -2.394 -1.246 1.00 0.00 37 HIS A O 19
ATOM 28521 N N . LEU A 1 38 ? 9.705 -3.886 0.350 1.00 0.00 38 LEU A N 19
ATOM 28522 C CA . LEU A 1 38 ? 8.271 -3.812 0.088 1.00 0.00 38 LEU A CA 19
ATOM 28523 C C . LEU A 1 38 ? 7.604 -2.765 0.976 1.00 0.00 38 LEU A C 19
ATOM 28524 O O . LEU A 1 38 ? 6.602 -2.161 0.593 1.00 0.00 38 LEU A O 19
ATOM 28540 N N . PHE A 1 39 ? 8.163 -2.558 2.164 1.00 0.00 39 PHE A N 19
ATOM 28541 C CA . PHE A 1 39 ? 7.619 -1.586 3.106 1.00 0.00 39 PHE A CA 19
ATOM 28542 C C . PHE A 1 39 ? 8.628 -0.478 3.390 1.00 0.00 39 PHE A C 19
ATOM 28543 O O . PHE A 1 39 ? 9.813 -0.610 3.083 1.00 0.00 39 PHE A O 19
ATOM 28560 N N . GLN A 1 40 ? 8.150 0.614 3.977 1.00 0.00 40 GLN A N 19
ATOM 28561 C CA . GLN A 1 40 ? 9.009 1.746 4.303 1.00 0.00 40 GLN A CA 19
ATOM 28562 C C . GLN A 1 40 ? 9.514 1.652 5.740 1.00 0.00 40 GLN A C 19
ATOM 28563 O O . GLN A 1 40 ? 9.112 0.766 6.493 1.00 0.00 40 GLN A O 19
ATOM 28577 N N . THR A 1 41 ? 10.397 2.573 6.112 1.00 0.00 41 THR A N 19
ATOM 28578 C CA . THR A 1 41 ? 10.957 2.595 7.459 1.00 0.00 41 THR A CA 19
ATOM 28579 C C . THR A 1 41 ? 9.879 2.908 8.493 1.00 0.00 41 THR A C 19
ATOM 28580 O O . THR A 1 41 ? 9.984 2.508 9.652 1.00 0.00 41 THR A O 19
ATOM 28591 N N . ARG A 1 42 ? 8.844 3.626 8.067 1.00 0.00 42 ARG A N 19
ATOM 28592 C CA . ARG A 1 42 ? 7.749 3.991 8.958 1.00 0.00 42 ARG A CA 19
ATOM 28593 C C . ARG A 1 42 ? 6.657 2.921 8.966 1.00 0.00 42 ARG A C 19
ATOM 28594 O O . ARG A 1 42 ? 5.578 3.131 9.521 1.00 0.00 42 ARG A O 19
ATOM 28615 N N . ALA A 1 43 ? 6.939 1.775 8.350 1.00 0.00 43 ALA A N 19
ATOM 28616 C CA . ALA A 1 43 ? 5.975 0.682 8.295 1.00 0.00 43 ALA A CA 19
ATOM 28617 C C . ALA A 1 43 ? 6.228 -0.328 9.409 1.00 0.00 43 ALA A C 19
ATOM 28618 O O . ALA A 1 43 ? 6.957 -1.302 9.223 1.00 0.00 43 ALA A O 19
ATOM 28625 N N . THR A 1 44 ? 5.621 -0.088 10.566 1.00 0.00 44 THR A N 19
ATOM 28626 C CA . THR A 1 44 ? 5.780 -0.977 11.712 1.00 0.00 44 THR A CA 19
ATOM 28627 C C . THR A 1 44 ? 4.488 -1.735 11.996 1.00 0.00 44 THR A C 19
ATOM 28628 O O . THR A 1 44 ? 4.514 -2.873 12.465 1.00 0.00 44 THR A O 19
ATOM 28639 N N . THR A 1 45 ? 3.358 -1.097 11.710 1.00 0.00 45 THR A N 19
ATOM 28640 C CA . THR A 1 45 ? 2.055 -1.712 11.935 1.00 0.00 45 THR A CA 19
ATOM 28641 C C . THR A 1 45 ? 1.117 -1.447 10.762 1.00 0.00 45 THR A C 19
ATOM 28642 O O . THR A 1 45 ? 1.494 -0.795 9.788 1.00 0.00 45 THR A O 19
ATOM 28653 N N . LEU A 1 46 ? -0.106 -1.958 10.862 1.00 0.00 46 LEU A N 19
ATOM 28654 C CA . LEU A 1 46 ? -1.100 -1.779 9.810 1.00 0.00 46 LEU A CA 19
ATOM 28655 C C . LEU A 1 46 ? -1.367 -0.299 9.553 1.00 0.00 46 LEU A C 19
ATOM 28656 O O . LEU A 1 46 ? -1.278 0.170 8.419 1.00 0.00 46 LEU A O 19
ATOM 28672 N N . GLN A 1 47 ? -1.695 0.431 10.614 1.00 0.00 47 GLN A N 19
ATOM 28673 C CA . GLN A 1 47 ? -1.976 1.857 10.501 1.00 0.00 47 GLN A CA 19
ATOM 28674 C C . GLN A 1 47 ? -0.765 2.610 9.958 1.00 0.00 47 GLN A C 19
ATOM 28675 O O . GLN A 1 47 ? -0.908 3.629 9.282 1.00 0.00 47 GLN A O 19
ATOM 28689 N N . ALA A 1 48 ? 0.426 2.102 10.258 1.00 0.00 48 ALA A N 19
ATOM 28690 C CA . ALA A 1 48 ? 1.660 2.726 9.798 1.00 0.00 48 ALA A CA 19
ATOM 28691 C C . ALA A 1 48 ? 1.836 2.551 8.294 1.00 0.00 48 ALA A C 19
ATOM 28692 O O . ALA A 1 48 ? 2.028 3.524 7.564 1.00 0.00 48 ALA A O 19
ATOM 28699 N N . CYS A 1 49 ? 1.767 1.305 7.836 1.00 0.00 49 CYS A N 19
ATOM 28700 C CA . CYS A 1 49 ? 1.917 1.004 6.417 1.00 0.00 49 CYS A CA 19
ATOM 28701 C C . CYS A 1 49 ? 0.769 1.607 5.613 1.00 0.00 49 CYS A C 19
ATOM 28702 O O . CYS A 1 49 ? 0.960 2.063 4.486 1.00 0.00 49 CYS A O 19
ATOM 28710 N N . LEU A 1 50 ? -0.422 1.608 6.203 1.00 0.00 50 LEU A N 19
ATOM 28711 C CA . LEU A 1 50 ? -1.600 2.158 5.545 1.00 0.00 50 LEU A CA 19
ATOM 28712 C C . LEU A 1 50 ? -1.442 3.659 5.325 1.00 0.00 50 LEU A C 19
ATOM 28713 O O . LEU A 1 50 ? -1.706 4.169 4.236 1.00 0.00 50 LEU A O 19
ATOM 28729 N N . ASP A 1 51 ? -1.007 4.361 6.367 1.00 0.00 51 ASP A N 19
ATOM 28730 C CA . ASP A 1 51 ? -0.809 5.803 6.288 1.00 0.00 51 ASP A CA 19
ATOM 28731 C C . ASP A 1 51 ? 0.341 6.140 5.345 1.00 0.00 51 ASP A C 19
ATOM 28732 O O . ASP A 1 51 ? 0.267 7.100 4.578 1.00 0.00 51 ASP A O 19
ATOM 28741 N N . GLU A 1 52 ? 1.402 5.342 5.406 1.00 0.00 52 GLU A N 19
ATOM 28742 C CA . GLU A 1 52 ? 2.567 5.554 4.555 1.00 0.00 52 GLU A CA 19
ATOM 28743 C C . GLU A 1 52 ? 2.195 5.397 3.085 1.00 0.00 52 GLU A C 19
ATOM 28744 O O . GLU A 1 52 ? 2.619 6.185 2.239 1.00 0.00 52 GLU A O 19
ATOM 28756 N N . ALA A 1 53 ? 1.398 4.376 2.788 1.00 0.00 53 ALA A N 19
ATOM 28757 C CA . ALA A 1 53 ? 0.965 4.117 1.421 1.00 0.00 53 ALA A CA 19
ATOM 28758 C C . ALA A 1 53 ? 0.138 5.278 0.883 1.00 0.00 53 ALA A C 19
ATOM 28759 O O . ALA A 1 53 ? 0.324 5.712 -0.254 1.00 0.00 53 ALA A O 19
ATOM 28766 N N . GLY A 1 54 ? -0.774 5.781 1.709 1.00 0.00 54 GLY A N 19
ATOM 28767 C CA . GLY A 1 54 ? -1.613 6.891 1.299 1.00 0.00 54 GLY A CA 19
ATOM 28768 C C . GLY A 1 54 ? -0.813 8.151 1.035 1.00 0.00 54 GLY A C 19
ATOM 28769 O O . GLY A 1 54 ? -1.088 8.882 0.084 1.00 0.00 54 GLY A O 19
ATOM 28773 N N . ASP A 1 55 ? 0.182 8.403 1.880 1.00 0.00 55 ASP A N 19
ATOM 28774 C CA . ASP A 1 55 ? 1.028 9.581 1.734 1.00 0.00 55 ASP A CA 19
ATOM 28775 C C . ASP A 1 55 ? 1.827 9.516 0.437 1.00 0.00 55 ASP A C 19
ATOM 28776 O O . ASP A 1 55 ? 1.972 10.516 -0.267 1.00 0.00 55 ASP A O 19
ATOM 28785 N N . ASN A 1 56 ? 2.342 8.331 0.125 1.00 0.00 56 ASN A N 19
ATOM 28786 C CA . ASN A 1 56 ? 3.125 8.133 -1.089 1.00 0.00 56 ASN A CA 19
ATOM 28787 C C . ASN A 1 56 ? 2.255 8.310 -2.328 1.00 0.00 56 ASN A C 19
ATOM 28788 O O . ASN A 1 56 ? 2.716 8.800 -3.359 1.00 0.00 56 ASN A O 19
ATOM 28799 N N . LEU A 1 57 ? 0.992 7.910 -2.219 1.00 0.00 57 LEU A N 19
ATOM 28800 C CA . LEU A 1 57 ? 0.055 8.026 -3.329 1.00 0.00 57 LEU A CA 19
ATOM 28801 C C . LEU A 1 57 ? -0.176 9.490 -3.690 1.00 0.00 57 LEU A C 19
ATOM 28802 O O . LEU A 1 57 ? -0.069 9.878 -4.853 1.00 0.00 57 LEU A O 19
ATOM 28818 N N . ALA A 1 58 ? -0.490 10.299 -2.683 1.00 0.00 58 ALA A N 19
ATOM 28819 C CA . ALA A 1 58 ? -0.733 11.721 -2.893 1.00 0.00 58 ALA A CA 19
ATOM 28820 C C . ALA A 1 58 ? 0.498 12.405 -3.476 1.00 0.00 58 ALA A C 19
ATOM 28821 O O . ALA A 1 58 ? 0.388 13.267 -4.348 1.00 0.00 58 ALA A O 19
ATOM 28828 N N . ALA A 1 59 ? 1.671 12.014 -2.988 1.00 0.00 59 ALA A N 19
ATOM 28829 C CA . ALA A 1 59 ? 2.925 12.588 -3.462 1.00 0.00 59 ALA A CA 19
ATOM 28830 C C . ALA A 1 59 ? 3.153 12.263 -4.933 1.00 0.00 59 ALA A C 19
ATOM 28831 O O . ALA A 1 59 ? 3.714 13.067 -5.677 1.00 0.00 59 ALA A O 19
ATOM 28838 N N . LEU A 1 60 ? 2.712 11.079 -5.347 1.00 0.00 60 LEU A N 19
ATOM 28839 C CA . LEU A 1 60 ? 2.867 10.648 -6.731 1.00 0.00 60 LEU A CA 19
ATOM 28840 C C . LEU A 1 60 ? 1.975 11.469 -7.657 1.00 0.00 60 LEU A C 19
ATOM 28841 O O . LEU A 1 60 ? 2.380 11.841 -8.758 1.00 0.00 60 LEU A O 19
ATOM 28857 N N . ARG A 1 61 ? 0.759 11.750 -7.201 1.00 0.00 61 ARG A N 19
ATOM 28858 C CA . ARG A 1 61 ? -0.191 12.529 -7.986 1.00 0.00 61 ARG A CA 19
ATOM 28859 C C . ARG A 1 61 ? 0.345 13.932 -8.250 1.00 0.00 61 ARG A C 19
ATOM 28860 O O . ARG A 1 61 ? 0.322 14.414 -9.382 1.00 0.00 61 ARG A O 19
ATOM 28881 N N . HIS A 1 62 ? 0.830 14.581 -7.196 1.00 0.00 62 HIS A N 19
ATOM 28882 C CA . HIS A 1 62 ? 1.375 15.929 -7.312 1.00 0.00 62 HIS A CA 19
ATOM 28883 C C . HIS A 1 62 ? 2.772 15.903 -7.925 1.00 0.00 62 HIS A C 19
ATOM 28884 O O . HIS A 1 62 ? 3.205 16.872 -8.549 1.00 0.00 62 HIS A O 19
ATOM 28899 N N . ALA A 1 63 ? 3.474 14.788 -7.742 1.00 0.00 63 ALA A N 19
ATOM 28900 C CA . ALA A 1 63 ? 4.824 14.634 -8.276 1.00 0.00 63 ALA A CA 19
ATOM 28901 C C . ALA A 1 63 ? 4.859 14.894 -9.779 1.00 0.00 63 ALA A C 19
ATOM 28902 O O . ALA A 1 63 ? 5.888 15.294 -10.325 1.00 0.00 63 ALA A O 19
ATOM 28909 N N . VAL A 1 64 ? 3.731 14.664 -10.445 1.00 0.00 64 VAL A N 19
ATOM 28910 C CA . VAL A 1 64 ? 3.635 14.873 -11.886 1.00 0.00 64 VAL A CA 19
ATOM 28911 C C . VAL A 1 64 ? 4.084 16.279 -12.273 1.00 0.00 64 VAL A C 19
ATOM 28912 O O . VAL A 1 64 ? 4.601 16.496 -13.369 1.00 0.00 64 VAL A O 19
ATOM 28925 N N . GLU A 1 65 ? 3.885 17.230 -11.366 1.00 0.00 65 GLU A N 19
ATOM 28926 C CA . GLU A 1 65 ? 4.272 18.614 -11.613 1.00 0.00 65 GLU A CA 19
ATOM 28927 C C . GLU A 1 65 ? 5.785 18.784 -11.511 1.00 0.00 65 GLU A C 19
ATOM 28928 O O . GLU A 1 65 ? 6.367 19.652 -12.161 1.00 0.00 65 GLU A O 19
ATOM 28940 N N . GLN A 1 66 ? 6.415 17.949 -10.691 1.00 0.00 66 GLN A N 19
ATOM 28941 C CA . GLN A 1 66 ? 7.861 18.007 -10.504 1.00 0.00 66 GLN A CA 19
ATOM 28942 C C . GLN A 1 66 ? 8.603 17.391 -11.691 1.00 0.00 66 GLN A C 19
ATOM 28943 O O . GLN A 1 66 ? 9.830 17.446 -11.759 1.00 0.00 66 GLN A O 19
ATOM 28957 N N . GLN A 1 67 ? 7.856 16.805 -12.624 1.00 0.00 67 GLN A N 19
ATOM 28958 C CA . GLN A 1 67 ? 8.454 16.182 -13.800 1.00 0.00 67 GLN A CA 19
ATOM 28959 C C . GLN A 1 67 ? 9.380 15.039 -13.396 1.00 0.00 67 GLN A C 19
ATOM 28960 O O . GLN A 1 67 ? 10.437 14.841 -13.995 1.00 0.00 67 GLN A O 19
ATOM 28974 N N . GLN A 1 68 ? 8.974 14.291 -12.376 1.00 0.00 68 GLN A N 19
ATOM 28975 C CA . GLN A 1 68 ? 9.764 13.167 -11.888 1.00 0.00 68 GLN A CA 19
ATOM 28976 C C . GLN A 1 68 ? 9.207 11.845 -12.407 1.00 0.00 68 GLN A C 19
ATOM 28977 O O . GLN A 1 68 ? 9.197 10.842 -11.693 1.00 0.00 68 GLN A O 19
ATOM 28991 N N . LEU A 1 69 ? 8.741 11.853 -13.654 1.00 0.00 69 LEU A N 19
ATOM 28992 C CA . LEU A 1 69 ? 8.176 10.657 -14.276 1.00 0.00 69 LEU A CA 19
ATOM 28993 C C . LEU A 1 69 ? 9.043 9.425 -14.010 1.00 0.00 69 LEU A C 19
ATOM 28994 O O . LEU A 1 69 ? 8.541 8.390 -13.571 1.00 0.00 69 LEU A O 19
ATOM 29010 N N . PRO A 1 70 ? 10.361 9.518 -14.268 1.00 0.00 70 PRO A N 19
ATOM 29011 C CA . PRO A 1 70 ? 11.285 8.402 -14.046 1.00 0.00 70 PRO A CA 19
ATOM 29012 C C . PRO A 1 70 ? 11.174 7.833 -12.635 1.00 0.00 70 PRO A C 19
ATOM 29013 O O . PRO A 1 70 ? 11.321 6.629 -12.426 1.00 0.00 70 PRO A O 19
ATOM 29024 N N . GLN A 1 71 ? 10.912 8.710 -11.670 1.00 0.00 71 GLN A N 19
ATOM 29025 C CA . GLN A 1 71 ? 10.779 8.298 -10.277 1.00 0.00 71 GLN A CA 19
ATOM 29026 C C . GLN A 1 71 ? 9.412 7.668 -10.021 1.00 0.00 71 GLN A C 19
ATOM 29027 O O . GLN A 1 71 ? 9.258 6.845 -9.118 1.00 0.00 71 GLN A O 19
ATOM 29041 N N . VAL A 1 72 ? 8.423 8.058 -10.820 1.00 0.00 72 VAL A N 19
ATOM 29042 C CA . VAL A 1 72 ? 7.070 7.529 -10.677 1.00 0.00 72 VAL A CA 19
ATOM 29043 C C . VAL A 1 72 ? 7.067 6.005 -10.755 1.00 0.00 72 VAL A C 19
ATOM 29044 O O . VAL A 1 72 ? 6.250 5.343 -10.115 1.00 0.00 72 VAL A O 19
ATOM 29057 N N . ALA A 1 73 ? 7.989 5.456 -11.539 1.00 0.00 73 ALA A N 19
ATOM 29058 C CA . ALA A 1 73 ? 8.093 4.011 -11.695 1.00 0.00 73 ALA A CA 19
ATOM 29059 C C . ALA A 1 73 ? 8.423 3.344 -10.365 1.00 0.00 73 ALA A C 19
ATOM 29060 O O . ALA A 1 73 ? 7.876 2.292 -10.033 1.00 0.00 73 ALA A O 19
ATOM 29067 N N . TRP A 1 74 ? 9.319 3.967 -9.605 1.00 0.00 74 TRP A N 19
ATOM 29068 C CA . TRP A 1 74 ? 9.720 3.438 -8.307 1.00 0.00 74 TRP A CA 19
ATOM 29069 C C . TRP A 1 74 ? 8.566 3.511 -7.314 1.00 0.00 74 TRP A C 19
ATOM 29070 O O . TRP A 1 74 ? 8.282 2.547 -6.603 1.00 0.00 74 TRP A O 19
ATOM 29091 N N . LEU A 1 75 ? 7.901 4.662 -7.273 1.00 0.00 75 LEU A N 19
ATOM 29092 C CA . LEU A 1 75 ? 6.774 4.860 -6.370 1.00 0.00 75 LEU A CA 19
ATOM 29093 C C . LEU A 1 75 ? 5.657 3.868 -6.674 1.00 0.00 75 LEU A C 19
ATOM 29094 O O . LEU A 1 75 ? 5.043 3.310 -5.765 1.00 0.00 75 LEU A O 19
ATOM 29110 N N . ALA A 1 76 ? 5.401 3.650 -7.960 1.00 0.00 76 ALA A N 19
ATOM 29111 C CA . ALA A 1 76 ? 4.361 2.722 -8.385 1.00 0.00 76 ALA A CA 19
ATOM 29112 C C . ALA A 1 76 ? 4.658 1.310 -7.894 1.00 0.00 76 ALA A C 19
ATOM 29113 O O . ALA A 1 76 ? 3.773 0.618 -7.391 1.00 0.00 76 ALA A O 19
ATOM 29120 N N . GLU A 1 77 ? 5.910 0.890 -8.041 1.00 0.00 77 GLU A N 19
ATOM 29121 C CA . GLU A 1 77 ? 6.326 -0.439 -7.609 1.00 0.00 77 GLU A CA 19
ATOM 29122 C C . GLU A 1 77 ? 6.117 -0.609 -6.108 1.00 0.00 77 GLU A C 19
ATOM 29123 O O . GLU A 1 77 ? 5.650 -1.652 -5.649 1.00 0.00 77 GLU A O 19
ATOM 29135 N N . HIS A 1 78 ? 6.463 0.425 -5.347 1.00 0.00 78 HIS A N 19
ATOM 29136 C CA . HIS A 1 78 ? 6.311 0.392 -3.898 1.00 0.00 78 HIS A CA 19
ATOM 29137 C C . HIS A 1 78 ? 4.836 0.350 -3.511 1.00 0.00 78 HIS A C 19
ATOM 29138 O O . HIS A 1 78 ? 4.444 -0.379 -2.600 1.00 0.00 78 HIS A O 19
ATOM 29153 N N . LEU A 1 79 ? 4.024 1.135 -4.212 1.00 0.00 79 LEU A N 19
ATOM 29154 C CA . LEU A 1 79 ? 2.592 1.185 -3.945 1.00 0.00 79 LEU A CA 19
ATOM 29155 C C . LEU A 1 79 ? 1.933 -0.148 -4.282 1.00 0.00 79 LEU A C 19
ATOM 29156 O O . LEU A 1 79 ? 1.120 -0.663 -3.514 1.00 0.00 79 LEU A O 19
ATOM 29172 N N . ALA A 1 80 ? 2.292 -0.703 -5.435 1.00 0.00 80 ALA A N 19
ATOM 29173 C CA . ALA A 1 80 ? 1.739 -1.978 -5.874 1.00 0.00 80 ALA A CA 19
ATOM 29174 C C . ALA A 1 80 ? 2.107 -3.095 -4.905 1.00 0.00 80 ALA A C 19
ATOM 29175 O O . ALA A 1 80 ? 1.281 -3.949 -4.582 1.00 0.00 80 ALA A O 19
ATOM 29182 N N . ALA A 1 81 ? 3.352 -3.081 -4.441 1.00 0.00 81 ALA A N 19
ATOM 29183 C CA . ALA A 1 81 ? 3.830 -4.091 -3.506 1.00 0.00 81 ALA A CA 19
ATOM 29184 C C . ALA A 1 81 ? 3.112 -3.977 -2.166 1.00 0.00 81 ALA A C 19
ATOM 29185 O O . ALA A 1 81 ? 2.816 -4.982 -1.521 1.00 0.00 81 ALA A O 19
ATOM 29192 N N . GLN A 1 82 ? 2.831 -2.744 -1.755 1.00 0.00 82 GLN A N 19
ATOM 29193 C CA . GLN A 1 82 ? 2.144 -2.498 -0.494 1.00 0.00 82 GLN A CA 19
ATOM 29194 C C . GLN A 1 82 ? 0.745 -3.105 -0.514 1.00 0.00 82 GLN A C 19
ATOM 29195 O O . GLN A 1 82 ? 0.354 -3.820 0.409 1.00 0.00 82 GLN A O 19
ATOM 29209 N N . LEU A 1 83 ? -0.004 -2.817 -1.573 1.00 0.00 83 LEU A N 19
ATOM 29210 C CA . LEU A 1 83 ? -1.359 -3.336 -1.716 1.00 0.00 83 LEU A CA 19
ATOM 29211 C C . LEU A 1 83 ? -1.355 -4.862 -1.725 1.00 0.00 83 LEU A C 19
ATOM 29212 O O . LEU A 1 83 ? -2.184 -5.499 -1.076 1.00 0.00 83 LEU A O 19
ATOM 29228 N N . GLU A 1 84 ? -0.413 -5.440 -2.463 1.00 0.00 84 GLU A N 19
ATOM 29229 C CA . GLU A 1 84 ? -0.298 -6.891 -2.555 1.00 0.00 84 GLU A CA 19
ATOM 29230 C C . GLU A 1 84 ? 0.144 -7.484 -1.222 1.00 0.00 84 GLU A C 19
ATOM 29231 O O . GLU A 1 84 ? -0.315 -8.556 -0.825 1.00 0.00 84 GLU A O 19
ATOM 29243 N N . ALA A 1 85 ? 1.035 -6.779 -0.532 1.00 0.00 85 ALA A N 19
ATOM 29244 C CA . ALA A 1 85 ? 1.537 -7.235 0.758 1.00 0.00 85 ALA A CA 19
ATOM 29245 C C . ALA A 1 85 ? 0.409 -7.336 1.778 1.00 0.00 85 ALA A C 19
ATOM 29246 O O . ALA A 1 85 ? 0.320 -8.311 2.525 1.00 0.00 85 ALA A O 19
ATOM 29253 N N . ILE A 1 86 ? -0.453 -6.325 1.803 1.00 0.00 86 ILE A N 19
ATOM 29254 C CA . ILE A 1 86 ? -1.577 -6.302 2.730 1.00 0.00 86 ILE A CA 19
ATOM 29255 C C . ILE A 1 86 ? -2.557 -7.430 2.424 1.00 0.00 86 ILE A C 19
ATOM 29256 O O . ILE A 1 86 ? -3.043 -8.107 3.329 1.00 0.00 86 ILE A O 19
ATOM 29272 N N . ALA A 1 87 ? -2.840 -7.628 1.140 1.00 0.00 87 ALA A N 19
ATOM 29273 C CA . ALA A 1 87 ? -3.759 -8.676 0.713 1.00 0.00 87 ALA A CA 19
ATOM 29274 C C . ALA A 1 87 ? -3.192 -10.057 1.021 1.00 0.00 87 ALA A C 19
ATOM 29275 O O . ALA A 1 87 ? -3.917 -10.956 1.448 1.00 0.00 87 ALA A O 19
ATOM 29282 N N . ARG A 1 88 ? -1.891 -10.219 0.803 1.00 0.00 88 ARG A N 19
ATOM 29283 C CA . ARG A 1 88 ? -1.225 -11.490 1.059 1.00 0.00 88 ARG A CA 19
ATOM 29284 C C . ARG A 1 88 ? -1.160 -11.776 2.556 1.00 0.00 88 ARG A C 19
ATOM 29285 O O . ARG A 1 88 ? -1.355 -12.911 2.990 1.00 0.00 88 ARG A O 19
ATOM 29306 N N . GLU A 1 89 ? -0.886 -10.738 3.339 1.00 0.00 89 GLU A N 19
ATOM 29307 C CA . GLU A 1 89 ? -0.796 -10.876 4.787 1.00 0.00 89 GLU A CA 19
ATOM 29308 C C . GLU A 1 89 ? -2.158 -11.214 5.386 1.00 0.00 89 GLU A C 19
ATOM 29309 O O . GLU A 1 89 ? -2.281 -12.140 6.189 1.00 0.00 89 GLU A O 19
ATOM 29321 N N . ALA A 1 90 ? -3.178 -10.459 4.990 1.00 0.00 90 ALA A N 19
ATOM 29322 C CA . ALA A 1 90 ? -4.531 -10.680 5.487 1.00 0.00 90 ALA A CA 19
ATOM 29323 C C . ALA A 1 90 ? -5.000 -12.101 5.191 1.00 0.00 90 ALA A C 19
ATOM 29324 O O . ALA A 1 90 ? -5.614 -12.751 6.036 1.00 0.00 90 ALA A O 19
ATOM 29331 N N . SER A 1 91 ? -4.704 -12.576 3.986 1.00 0.00 91 SER A N 19
ATOM 29332 C CA . SER A 1 91 ? -5.094 -13.921 3.579 1.00 0.00 91 SER A CA 19
ATOM 29333 C C . SER A 1 91 ? -4.190 -14.967 4.223 1.00 0.00 91 SER A C 19
ATOM 29334 O O . SER A 1 91 ? -4.613 -16.094 4.481 1.00 0.00 91 SER A O 19
ATOM 29342 N N . ALA A 1 92 ? -2.942 -14.587 4.481 1.00 0.00 92 ALA A N 19
ATOM 29343 C CA . ALA A 1 92 ? -1.978 -15.492 5.095 1.00 0.00 92 ALA A CA 19
ATOM 29344 C C . ALA A 1 92 ? -2.427 -15.908 6.491 1.00 0.00 92 ALA A C 19
ATOM 29345 O O . ALA A 1 92 ? -2.314 -17.075 6.868 1.00 0.00 92 ALA A O 19
ATOM 29352 N N . TRP A 1 93 ? -2.936 -14.947 7.256 1.00 0.00 93 TRP A N 19
ATOM 29353 C CA . TRP A 1 93 ? -3.401 -15.216 8.613 1.00 0.00 93 TRP A CA 19
ATOM 29354 C C . TRP A 1 93 ? -4.515 -16.258 8.610 1.00 0.00 93 TRP A C 19
ATOM 29355 O O . TRP A 1 93 ? -4.642 -17.048 9.546 1.00 0.00 93 TRP A O 19
ATOM 29376 N N . SER A 1 94 ? -5.321 -16.253 7.553 1.00 0.00 94 SER A N 19
ATOM 29377 C CA . SER A 1 94 ? -6.424 -17.198 7.430 1.00 0.00 94 SER A CA 19
ATOM 29378 C C . SER A 1 94 ? -7.415 -17.030 8.577 1.00 0.00 94 SER A C 19
ATOM 29379 O O . SER A 1 94 ? -7.143 -17.433 9.709 1.00 0.00 94 SER A O 19
ATOM 29387 N N . LEU A 1 95 ? -8.564 -16.432 8.278 1.00 0.00 95 LEU A N 19
ATOM 29388 C CA . LEU A 1 95 ? -9.596 -16.210 9.284 1.00 0.00 95 LEU A CA 19
ATOM 29389 C C . LEU A 1 95 ? -9.093 -15.268 10.378 1.00 0.00 95 LEU A C 19
ATOM 29390 O O . LEU A 1 95 ? -9.084 -15.615 11.559 1.00 0.00 95 LEU A O 19
ATOM 29406 N N . ARG A 1 96 ? -8.675 -14.073 9.973 1.00 0.00 96 ARG A N 19
ATOM 29407 C CA . ARG A 1 96 ? -8.172 -13.080 10.914 1.00 0.00 96 ARG A CA 19
ATOM 29408 C C . ARG A 1 96 ? -8.242 -11.679 10.312 1.00 0.00 96 ARG A C 19
ATOM 29409 O O . ARG A 1 96 ? -7.250 -10.951 10.284 1.00 0.00 96 ARG A O 19
ATOM 29430 N N . GLU A 1 97 ? -9.424 -11.309 9.830 1.00 0.00 97 GLU A N 19
ATOM 29431 C CA . GLU A 1 97 ? -9.628 -9.997 9.226 1.00 0.00 97 GLU A CA 19
ATOM 29432 C C . GLU A 1 97 ? -9.354 -8.878 10.229 1.00 0.00 97 GLU A C 19
ATOM 29433 O O . GLU A 1 97 ? -9.133 -7.730 9.844 1.00 0.00 97 GLU A O 19
ATOM 29445 N N . TRP A 1 98 ? -9.371 -9.216 11.517 1.00 0.00 98 TRP A N 19
ATOM 29446 C CA . TRP A 1 98 ? -9.126 -8.235 12.570 1.00 0.00 98 TRP A CA 19
ATOM 29447 C C . TRP A 1 98 ? -10.273 -7.233 12.655 1.00 0.00 98 TRP A C 19
ATOM 29448 O O . TRP A 1 98 ? -10.147 -6.254 13.421 1.00 0.00 98 TRP A O 19
ATOM 29470 N N . MET A 1 1 ? -6.880 -3.826 -21.415 1.00 0.00 1 MET A N 20
ATOM 29471 C CA . MET A 1 1 ? -7.232 -2.672 -22.284 1.00 0.00 1 MET A CA 20
ATOM 29472 C C . MET A 1 1 ? -7.357 -1.387 -21.470 1.00 0.00 1 MET A C 20
ATOM 29473 O O . MET A 1 1 ? -8.051 -1.350 -20.454 1.00 0.00 1 MET A O 20
ATOM 29486 N N . LYS A 1 2 ? -6.680 -0.337 -21.924 1.00 0.00 2 LYS A N 20
ATOM 29487 C CA . LYS A 1 2 ? -6.715 0.950 -21.238 1.00 0.00 2 LYS A CA 20
ATOM 29488 C C . LYS A 1 2 ? -6.132 0.833 -19.833 1.00 0.00 2 LYS A C 20
ATOM 29489 O O . LYS A 1 2 ? -6.651 0.097 -18.993 1.00 0.00 2 LYS A O 20
ATOM 29508 N N . THR A 1 3 ? -5.050 1.564 -19.585 1.00 0.00 3 THR A N 20
ATOM 29509 C CA . THR A 1 3 ? -4.394 1.543 -18.282 1.00 0.00 3 THR A CA 20
ATOM 29510 C C . THR A 1 3 ? -5.345 1.998 -17.179 1.00 0.00 3 THR A C 20
ATOM 29511 O O . THR A 1 3 ? -5.185 1.624 -16.017 1.00 0.00 3 THR A O 20
ATOM 29522 N N . ALA A 1 4 ? -6.335 2.807 -17.548 1.00 0.00 4 ALA A N 20
ATOM 29523 C CA . ALA A 1 4 ? -7.309 3.311 -16.585 1.00 0.00 4 ALA A CA 20
ATOM 29524 C C . ALA A 1 4 ? -8.000 2.167 -15.851 1.00 0.00 4 ALA A C 20
ATOM 29525 O O . ALA A 1 4 ? -8.385 2.304 -14.690 1.00 0.00 4 ALA A O 20
ATOM 29532 N N . LEU A 1 5 ? -8.154 1.038 -16.536 1.00 0.00 5 LEU A N 20
ATOM 29533 C CA . LEU A 1 5 ? -8.798 -0.130 -15.948 1.00 0.00 5 LEU A CA 20
ATOM 29534 C C . LEU A 1 5 ? -8.010 -0.636 -14.744 1.00 0.00 5 LEU A C 20
ATOM 29535 O O . LEU A 1 5 ? -8.587 -1.003 -13.720 1.00 0.00 5 LEU A O 20
ATOM 29551 N N . LEU A 1 6 ? -6.687 -0.653 -14.874 1.00 0.00 6 LEU A N 20
ATOM 29552 C CA . LEU A 1 6 ? -5.819 -1.114 -13.797 1.00 0.00 6 LEU A CA 20
ATOM 29553 C C . LEU A 1 6 ? -5.666 -0.041 -12.723 1.00 0.00 6 LEU A C 20
ATOM 29554 O O . LEU A 1 6 ? -5.498 -0.349 -11.544 1.00 0.00 6 LEU A O 20
ATOM 29570 N N . LEU A 1 7 ? -5.726 1.219 -13.141 1.00 0.00 7 LEU A N 20
ATOM 29571 C CA . LEU A 1 7 ? -5.594 2.338 -12.214 1.00 0.00 7 LEU A CA 20
ATOM 29572 C C . LEU A 1 7 ? -6.740 2.350 -11.207 1.00 0.00 7 LEU A C 20
ATOM 29573 O O . LEU A 1 7 ? -6.516 2.404 -9.998 1.00 0.00 7 LEU A O 20
ATOM 29589 N N . GLU A 1 8 ? -7.967 2.301 -11.714 1.00 0.00 8 GLU A N 20
ATOM 29590 C CA . GLU A 1 8 ? -9.148 2.307 -10.859 1.00 0.00 8 GLU A CA 20
ATOM 29591 C C . GLU A 1 8 ? -9.148 1.104 -9.920 1.00 0.00 8 GLU A C 20
ATOM 29592 O O . GLU A 1 8 ? -9.664 1.175 -8.805 1.00 0.00 8 GLU A O 20
ATOM 29604 N N . LYS A 1 9 ? -8.567 0.001 -10.379 1.00 0.00 9 LYS A N 20
ATOM 29605 C CA . LYS A 1 9 ? -8.501 -1.217 -9.579 1.00 0.00 9 LYS A CA 20
ATOM 29606 C C . LYS A 1 9 ? -7.578 -1.033 -8.379 1.00 0.00 9 LYS A C 20
ATOM 29607 O O . LYS A 1 9 ? -7.943 -1.355 -7.248 1.00 0.00 9 LYS A O 20
ATOM 29626 N N . LEU A 1 10 ? -6.382 -0.513 -8.633 1.00 0.00 10 LEU A N 20
ATOM 29627 C CA . LEU A 1 10 ? -5.407 -0.287 -7.572 1.00 0.00 10 LEU A CA 20
ATOM 29628 C C . LEU A 1 10 ? -5.956 0.677 -6.525 1.00 0.00 10 LEU A C 20
ATOM 29629 O O . LEU A 1 10 ? -5.930 0.390 -5.328 1.00 0.00 10 LEU A O 20
ATOM 29645 N N . GLU A 1 11 ? -6.451 1.822 -6.984 1.00 0.00 11 GLU A N 20
ATOM 29646 C CA . GLU A 1 11 ? -7.006 2.829 -6.086 1.00 0.00 11 GLU A CA 20
ATOM 29647 C C . GLU A 1 11 ? -8.258 2.306 -5.389 1.00 0.00 11 GLU A C 20
ATOM 29648 O O . GLU A 1 11 ? -8.485 2.580 -4.211 1.00 0.00 11 GLU A O 20
ATOM 29660 N N . GLY A 1 12 ? -9.069 1.554 -6.126 1.00 0.00 12 GLY A N 20
ATOM 29661 C CA . GLY A 1 12 ? -10.289 1.006 -5.562 1.00 0.00 12 GLY A CA 20
ATOM 29662 C C . GLY A 1 12 ? -10.021 0.048 -4.419 1.00 0.00 12 GLY A C 20
ATOM 29663 O O . GLY A 1 12 ? -10.707 0.083 -3.397 1.00 0.00 12 GLY A O 20
ATOM 29667 N N . GLN A 1 13 ? -9.022 -0.812 -4.590 1.00 0.00 13 GLN A N 20
ATOM 29668 C CA . GLN A 1 13 ? -8.667 -1.786 -3.564 1.00 0.00 13 GLN A CA 20
ATOM 29669 C C . GLN A 1 13 ? -8.049 -1.098 -2.350 1.00 0.00 13 GLN A C 20
ATOM 29670 O O . GLN A 1 13 ? -8.454 -1.342 -1.214 1.00 0.00 13 GLN A O 20
ATOM 29684 N N . LEU A 1 14 ? -7.065 -0.240 -2.600 1.00 0.00 14 LEU A N 20
ATOM 29685 C CA . LEU A 1 14 ? -6.391 0.482 -1.527 1.00 0.00 14 LEU A CA 20
ATOM 29686 C C . LEU A 1 14 ? -7.373 1.363 -0.761 1.00 0.00 14 LEU A C 20
ATOM 29687 O O . LEU A 1 14 ? -7.251 1.536 0.452 1.00 0.00 14 LEU A O 20
ATOM 29703 N N . ALA A 1 15 ? -8.345 1.918 -1.476 1.00 0.00 15 ALA A N 20
ATOM 29704 C CA . ALA A 1 15 ? -9.347 2.782 -0.864 1.00 0.00 15 ALA A CA 20
ATOM 29705 C C . ALA A 1 15 ? -10.249 1.994 0.081 1.00 0.00 15 ALA A C 20
ATOM 29706 O O . ALA A 1 15 ? -10.540 2.438 1.192 1.00 0.00 15 ALA A O 20
ATOM 29713 N N . THR A 1 16 ? -10.688 0.823 -0.367 1.00 0.00 16 THR A N 20
ATOM 29714 C CA . THR A 1 16 ? -11.557 -0.027 0.438 1.00 0.00 16 THR A CA 20
ATOM 29715 C C . THR A 1 16 ? -10.781 -0.676 1.580 1.00 0.00 16 THR A C 20
ATOM 29716 O O . THR A 1 16 ? -11.309 -0.861 2.676 1.00 0.00 16 THR A O 20
ATOM 29727 N N . LEU A 1 17 ? -9.525 -1.020 1.315 1.00 0.00 17 LEU A N 20
ATOM 29728 C CA . LEU A 1 17 ? -8.676 -1.650 2.320 1.00 0.00 17 LEU A CA 20
ATOM 29729 C C . LEU A 1 17 ? -8.301 -0.657 3.416 1.00 0.00 17 LEU A C 20
ATOM 29730 O O . LEU A 1 17 ? -8.210 -1.017 4.589 1.00 0.00 17 LEU A O 20
ATOM 29746 N N . ARG A 1 18 ? -8.083 0.595 3.025 1.00 0.00 18 ARG A N 20
ATOM 29747 C CA . ARG A 1 18 ? -7.717 1.639 3.974 1.00 0.00 18 ARG A CA 20
ATOM 29748 C C . ARG A 1 18 ? -8.931 2.099 4.775 1.00 0.00 18 ARG A C 20
ATOM 29749 O O . ARG A 1 18 ? -8.808 2.499 5.932 1.00 0.00 18 ARG A O 20
ATOM 29770 N N . GLN A 1 19 ? -10.103 2.039 4.151 1.00 0.00 19 GLN A N 20
ATOM 29771 C CA . GLN A 1 19 ? -11.339 2.450 4.807 1.00 0.00 19 GLN A CA 20
ATOM 29772 C C . GLN A 1 19 ? -11.771 1.422 5.849 1.00 0.00 19 GLN A C 20
ATOM 29773 O O . GLN A 1 19 ? -12.150 1.778 6.965 1.00 0.00 19 GLN A O 20
ATOM 29787 N N . ARG A 1 20 ? -11.713 0.148 5.476 1.00 0.00 20 ARG A N 20
ATOM 29788 C CA . ARG A 1 20 ? -12.100 -0.930 6.379 1.00 0.00 20 ARG A CA 20
ATOM 29789 C C . ARG A 1 20 ? -11.041 -1.147 7.455 1.00 0.00 20 ARG A C 20
ATOM 29790 O O . ARG A 1 20 ? -11.361 -1.468 8.599 1.00 0.00 20 ARG A O 20
ATOM 29811 N N . CYS A 1 21 ? -9.778 -0.968 7.080 1.00 0.00 21 CYS A N 20
ATOM 29812 C CA . CYS A 1 21 ? -8.672 -1.144 8.014 1.00 0.00 21 CYS A CA 20
ATOM 29813 C C . CYS A 1 21 ? -8.294 0.178 8.681 1.00 0.00 21 CYS A C 20
ATOM 29814 O O . CYS A 1 21 ? -7.236 0.289 9.300 1.00 0.00 21 CYS A O 20
ATOM 29822 N N . ALA A 1 22 ? -9.160 1.180 8.550 1.00 0.00 22 ALA A N 20
ATOM 29823 C CA . ALA A 1 22 ? -8.907 2.488 9.141 1.00 0.00 22 ALA A CA 20
ATOM 29824 C C . ALA A 1 22 ? -8.786 2.394 10.661 1.00 0.00 22 ALA A C 20
ATOM 29825 O O . ALA A 1 22 ? -7.774 2.795 11.236 1.00 0.00 22 ALA A O 20
ATOM 29832 N N . PRO A 1 23 ? -9.823 1.865 11.335 1.00 0.00 23 PRO A N 20
ATOM 29833 C CA . PRO A 1 23 ? -9.831 1.724 12.792 1.00 0.00 23 PRO A CA 20
ATOM 29834 C C . PRO A 1 23 ? -9.111 0.464 13.267 1.00 0.00 23 PRO A C 20
ATOM 29835 O O . PRO A 1 23 ? -9.632 -0.282 14.096 1.00 0.00 23 PRO A O 20
ATOM 29846 N N . VAL A 1 24 ? -7.913 0.231 12.740 1.00 0.00 24 VAL A N 20
ATOM 29847 C CA . VAL A 1 24 ? -7.128 -0.941 13.116 1.00 0.00 24 VAL A CA 20
ATOM 29848 C C . VAL A 1 24 ? -5.758 -0.546 13.667 1.00 0.00 24 VAL A C 20
ATOM 29849 O O . VAL A 1 24 ? -4.889 -1.397 13.856 1.00 0.00 24 VAL A O 20
ATOM 29862 N N . SER A 1 25 ? -5.569 0.747 13.923 1.00 0.00 25 SER A N 20
ATOM 29863 C CA . SER A 1 25 ? -4.302 1.243 14.449 1.00 0.00 25 SER A CA 20
ATOM 29864 C C . SER A 1 25 ? -3.992 0.623 15.809 1.00 0.00 25 SER A C 20
ATOM 29865 O O . SER A 1 25 ? -2.869 0.187 16.061 1.00 0.00 25 SER A O 20
ATOM 29873 N N . GLN A 1 26 ? -4.994 0.588 16.682 1.00 0.00 26 GLN A N 20
ATOM 29874 C CA . GLN A 1 26 ? -4.825 0.022 18.017 1.00 0.00 26 GLN A CA 20
ATOM 29875 C C . GLN A 1 26 ? -4.385 -1.437 17.939 1.00 0.00 26 GLN A C 20
ATOM 29876 O O . GLN A 1 26 ? -3.512 -1.873 18.690 1.00 0.00 26 GLN A O 20
ATOM 29890 N N . PHE A 1 27 ? -4.995 -2.187 17.027 1.00 0.00 27 PHE A N 20
ATOM 29891 C CA . PHE A 1 27 ? -4.666 -3.596 16.851 1.00 0.00 27 PHE A CA 20
ATOM 29892 C C . PHE A 1 27 ? -3.745 -3.796 15.651 1.00 0.00 27 PHE A C 20
ATOM 29893 O O . PHE A 1 27 ? -3.727 -4.864 15.040 1.00 0.00 27 PHE A O 20
ATOM 29910 N N . ALA A 1 28 ? -2.981 -2.759 15.318 1.00 0.00 28 ALA A N 20
ATOM 29911 C CA . ALA A 1 28 ? -2.059 -2.821 14.191 1.00 0.00 28 ALA A CA 20
ATOM 29912 C C . ALA A 1 28 ? -0.687 -3.322 14.629 1.00 0.00 28 ALA A C 20
ATOM 29913 O O . ALA A 1 28 ? -0.068 -2.758 15.531 1.00 0.00 28 ALA A O 20
ATOM 29920 N N . THR A 1 29 ? -0.217 -4.385 13.983 1.00 0.00 29 THR A N 20
ATOM 29921 C CA . THR A 1 29 ? 1.083 -4.962 14.305 1.00 0.00 29 THR A CA 20
ATOM 29922 C C . THR A 1 29 ? 1.722 -5.589 13.070 1.00 0.00 29 THR A C 20
ATOM 29923 O O . THR A 1 29 ? 1.059 -6.286 12.302 1.00 0.00 29 THR A O 20
ATOM 29934 N N . LEU A 1 30 ? 3.014 -5.337 12.886 1.00 0.00 30 LEU A N 20
ATOM 29935 C CA . LEU A 1 30 ? 3.744 -5.878 11.744 1.00 0.00 30 LEU A CA 20
ATOM 29936 C C . LEU A 1 30 ? 4.719 -6.963 12.189 1.00 0.00 30 LEU A C 20
ATOM 29937 O O . LEU A 1 30 ? 5.240 -6.925 13.303 1.00 0.00 30 LEU A O 20
ATOM 29953 N N . SER A 1 31 ? 4.960 -7.931 11.310 1.00 0.00 31 SER A N 20
ATOM 29954 C CA . SER A 1 31 ? 5.873 -9.028 11.613 1.00 0.00 31 SER A CA 20
ATOM 29955 C C . SER A 1 31 ? 7.313 -8.532 11.692 1.00 0.00 31 SER A C 20
ATOM 29956 O O . SER A 1 31 ? 7.629 -7.436 11.230 1.00 0.00 31 SER A O 20
ATOM 29964 N N . ALA A 1 32 ? 8.183 -9.347 12.281 1.00 0.00 32 ALA A N 20
ATOM 29965 C CA . ALA A 1 32 ? 9.591 -8.991 12.422 1.00 0.00 32 ALA A CA 20
ATOM 29966 C C . ALA A 1 32 ? 10.378 -9.295 11.147 1.00 0.00 32 ALA A C 20
ATOM 29967 O O . ALA A 1 32 ? 11.559 -8.963 11.046 1.00 0.00 32 ALA A O 20
ATOM 29974 N N . ARG A 1 33 ? 9.722 -9.927 10.176 1.00 0.00 33 ARG A N 20
ATOM 29975 C CA . ARG A 1 33 ? 10.371 -10.270 8.916 1.00 0.00 33 ARG A CA 20
ATOM 29976 C C . ARG A 1 33 ? 10.103 -9.209 7.851 1.00 0.00 33 ARG A C 20
ATOM 29977 O O . ARG A 1 33 ? 10.214 -9.478 6.654 1.00 0.00 33 ARG A O 20
ATOM 29998 N N . PHE A 1 34 ? 9.752 -8.004 8.290 1.00 0.00 34 PHE A N 20
ATOM 29999 C CA . PHE A 1 34 ? 9.471 -6.909 7.375 1.00 0.00 34 PHE A CA 20
ATOM 30000 C C . PHE A 1 34 ? 10.709 -6.547 6.559 1.00 0.00 34 PHE A C 20
ATOM 30001 O O . PHE A 1 34 ? 11.838 -6.775 6.992 1.00 0.00 34 PHE A O 20
ATOM 30018 N N . ASP A 1 35 ? 10.487 -5.982 5.377 1.00 0.00 35 ASP A N 20
ATOM 30019 C CA . ASP A 1 35 ? 11.584 -5.587 4.500 1.00 0.00 35 ASP A CA 20
ATOM 30020 C C . ASP A 1 35 ? 11.521 -4.095 4.192 1.00 0.00 35 ASP A C 20
ATOM 30021 O O . ASP A 1 35 ? 10.486 -3.582 3.768 1.00 0.00 35 ASP A O 20
ATOM 30030 N N . ARG A 1 36 ? 12.635 -3.402 4.408 1.00 0.00 36 ARG A N 20
ATOM 30031 C CA . ARG A 1 36 ? 12.705 -1.967 4.154 1.00 0.00 36 ARG A CA 20
ATOM 30032 C C . ARG A 1 36 ? 12.613 -1.668 2.659 1.00 0.00 36 ARG A C 20
ATOM 30033 O O . ARG A 1 36 ? 12.246 -0.562 2.261 1.00 0.00 36 ARG A O 20
ATOM 30054 N N . HIS A 1 37 ? 12.950 -2.656 1.836 1.00 0.00 37 HIS A N 20
ATOM 30055 C CA . HIS A 1 37 ? 12.904 -2.491 0.387 1.00 0.00 37 HIS A CA 20
ATOM 30056 C C . HIS A 1 37 ? 11.464 -2.436 -0.113 1.00 0.00 37 HIS A C 20
ATOM 30057 O O . HIS A 1 37 ? 11.170 -1.786 -1.117 1.00 0.00 37 HIS A O 20
ATOM 30072 N N . LEU A 1 38 ? 10.569 -3.122 0.591 1.00 0.00 38 LEU A N 20
ATOM 30073 C CA . LEU A 1 38 ? 9.160 -3.151 0.214 1.00 0.00 38 LEU A CA 20
ATOM 30074 C C . LEU A 1 38 ? 8.333 -2.235 1.111 1.00 0.00 38 LEU A C 20
ATOM 30075 O O . LEU A 1 38 ? 7.300 -1.711 0.695 1.00 0.00 38 LEU A O 20
ATOM 30091 N N . PHE A 1 39 ? 8.794 -2.046 2.343 1.00 0.00 39 PHE A N 20
ATOM 30092 C CA . PHE A 1 39 ? 8.095 -1.194 3.298 1.00 0.00 39 PHE A CA 20
ATOM 30093 C C . PHE A 1 39 ? 8.935 0.029 3.651 1.00 0.00 39 PHE A C 20
ATOM 30094 O O . PHE A 1 39 ? 10.144 0.051 3.425 1.00 0.00 39 PHE A O 20
ATOM 30111 N N . GLN A 1 40 ? 8.284 1.045 4.208 1.00 0.00 40 GLN A N 20
ATOM 30112 C CA . GLN A 1 40 ? 8.970 2.272 4.594 1.00 0.00 40 GLN A CA 20
ATOM 30113 C C . GLN A 1 40 ? 9.555 2.150 5.997 1.00 0.00 40 GLN A C 20
ATOM 30114 O O . GLN A 1 40 ? 9.278 1.188 6.714 1.00 0.00 40 GLN A O 20
ATOM 30128 N N . THR A 1 41 ? 10.365 3.130 6.383 1.00 0.00 41 THR A N 20
ATOM 30129 C CA . THR A 1 41 ? 10.988 3.130 7.702 1.00 0.00 41 THR A CA 20
ATOM 30130 C C . THR A 1 41 ? 9.945 3.337 8.796 1.00 0.00 41 THR A C 20
ATOM 30131 O O . THR A 1 41 ? 10.094 2.839 9.911 1.00 0.00 41 THR A O 20
ATOM 30142 N N . ARG A 1 42 ? 8.890 4.076 8.468 1.00 0.00 42 ARG A N 20
ATOM 30143 C CA . ARG A 1 42 ? 7.822 4.349 9.423 1.00 0.00 42 ARG A CA 20
ATOM 30144 C C . ARG A 1 42 ? 6.874 3.158 9.546 1.00 0.00 42 ARG A C 20
ATOM 30145 O O . ARG A 1 42 ? 6.159 3.025 10.539 1.00 0.00 42 ARG A O 20
ATOM 30166 N N . ALA A 1 43 ? 6.871 2.295 8.534 1.00 0.00 43 ALA A N 20
ATOM 30167 C CA . ALA A 1 43 ? 6.009 1.119 8.538 1.00 0.00 43 ALA A CA 20
ATOM 30168 C C . ALA A 1 43 ? 6.321 0.215 9.726 1.00 0.00 43 ALA A C 20
ATOM 30169 O O . ALA A 1 43 ? 7.152 -0.688 9.631 1.00 0.00 43 ALA A O 20
ATOM 30176 N N . THR A 1 44 ? 5.649 0.466 10.845 1.00 0.00 44 THR A N 20
ATOM 30177 C CA . THR A 1 44 ? 5.854 -0.324 12.053 1.00 0.00 44 THR A CA 20
ATOM 30178 C C . THR A 1 44 ? 4.622 -1.166 12.374 1.00 0.00 44 THR A C 20
ATOM 30179 O O . THR A 1 44 ? 4.723 -2.205 13.026 1.00 0.00 44 THR A O 20
ATOM 30190 N N . THR A 1 45 ? 3.460 -0.712 11.915 1.00 0.00 45 THR A N 20
ATOM 30191 C CA . THR A 1 45 ? 2.212 -1.427 12.157 1.00 0.00 45 THR A CA 20
ATOM 30192 C C . THR A 1 45 ? 1.336 -1.432 10.908 1.00 0.00 45 THR A C 20
ATOM 30193 O O . THR A 1 45 ? 1.653 -0.780 9.913 1.00 0.00 45 THR A O 20
ATOM 30204 N N . LEU A 1 46 ? 0.233 -2.173 10.967 1.00 0.00 46 LEU A N 20
ATOM 30205 C CA . LEU A 1 46 ? -0.690 -2.264 9.840 1.00 0.00 46 LEU A CA 20
ATOM 30206 C C . LEU A 1 46 ? -1.159 -0.879 9.404 1.00 0.00 46 LEU A C 20
ATOM 30207 O O . LEU A 1 46 ? -1.023 -0.505 8.239 1.00 0.00 46 LEU A O 20
ATOM 30223 N N . GLN A 1 47 ? -1.711 -0.122 10.347 1.00 0.00 47 GLN A N 20
ATOM 30224 C CA . GLN A 1 47 ? -2.197 1.222 10.060 1.00 0.00 47 GLN A CA 20
ATOM 30225 C C . GLN A 1 47 ? -1.065 2.110 9.557 1.00 0.00 47 GLN A C 20
ATOM 30226 O O . GLN A 1 47 ? -1.267 2.961 8.691 1.00 0.00 47 GLN A O 20
ATOM 30240 N N . ALA A 1 48 ? 0.129 1.904 10.105 1.00 0.00 48 ALA A N 20
ATOM 30241 C CA . ALA A 1 48 ? 1.295 2.683 9.710 1.00 0.00 48 ALA A CA 20
ATOM 30242 C C . ALA A 1 48 ? 1.603 2.489 8.229 1.00 0.00 48 ALA A C 20
ATOM 30243 O O . ALA A 1 48 ? 1.900 3.447 7.515 1.00 0.00 48 ALA A O 20
ATOM 30250 N N . CYS A 1 49 ? 1.526 1.243 7.774 1.00 0.00 49 CYS A N 20
ATOM 30251 C CA . CYS A 1 49 ? 1.792 0.922 6.377 1.00 0.00 49 CYS A CA 20
ATOM 30252 C C . CYS A 1 49 ? 0.734 1.539 5.470 1.00 0.00 49 CYS A C 20
ATOM 30253 O O . CYS A 1 49 ? 1.039 2.014 4.376 1.00 0.00 49 CYS A O 20
ATOM 30261 N N . LEU A 1 50 ? -0.512 1.531 5.934 1.00 0.00 50 LEU A N 20
ATOM 30262 C CA . LEU A 1 50 ? -1.617 2.092 5.166 1.00 0.00 50 LEU A CA 20
ATOM 30263 C C . LEU A 1 50 ? -1.391 3.576 4.902 1.00 0.00 50 LEU A C 20
ATOM 30264 O O . LEU A 1 50 ? -1.555 4.049 3.777 1.00 0.00 50 LEU A O 20
ATOM 30280 N N . ASP A 1 51 ? -1.010 4.306 5.945 1.00 0.00 51 ASP A N 20
ATOM 30281 C CA . ASP A 1 51 ? -0.757 5.737 5.825 1.00 0.00 51 ASP A CA 20
ATOM 30282 C C . ASP A 1 51 ? 0.376 6.001 4.839 1.00 0.00 51 ASP A C 20
ATOM 30283 O O . ASP A 1 51 ? 0.281 6.888 3.990 1.00 0.00 51 ASP A O 20
ATOM 30292 N N . GLU A 1 52 ? 1.447 5.222 4.954 1.00 0.00 52 GLU A N 20
ATOM 30293 C CA . GLU A 1 52 ? 2.597 5.369 4.071 1.00 0.00 52 GLU A CA 20
ATOM 30294 C C . GLU A 1 52 ? 2.199 5.107 2.622 1.00 0.00 52 GLU A C 20
ATOM 30295 O O . GLU A 1 52 ? 2.628 5.816 1.712 1.00 0.00 52 GLU A O 20
ATOM 30307 N N . ALA A 1 53 ? 1.374 4.086 2.416 1.00 0.00 53 ALA A N 20
ATOM 30308 C CA . ALA A 1 53 ? 0.915 3.733 1.078 1.00 0.00 53 ALA A CA 20
ATOM 30309 C C . ALA A 1 53 ? 0.088 4.860 0.471 1.00 0.00 53 ALA A C 20
ATOM 30310 O O . ALA A 1 53 ? 0.257 5.209 -0.697 1.00 0.00 53 ALA A O 20
ATOM 30317 N N . GLY A 1 54 ? -0.805 5.430 1.275 1.00 0.00 54 GLY A N 20
ATOM 30318 C CA . GLY A 1 54 ? -1.643 6.515 0.801 1.00 0.00 54 GLY A CA 20
ATOM 30319 C C . GLY A 1 54 ? -0.831 7.709 0.339 1.00 0.00 54 GLY A C 20
ATOM 30320 O O . GLY A 1 54 ? -1.150 8.331 -0.675 1.00 0.00 54 GLY A O 20
ATOM 30324 N N . ASP A 1 55 ? 0.223 8.028 1.083 1.00 0.00 55 ASP A N 20
ATOM 30325 C CA . ASP A 1 55 ? 1.086 9.152 0.744 1.00 0.00 55 ASP A CA 20
ATOM 30326 C C . ASP A 1 55 ? 1.875 8.862 -0.528 1.00 0.00 55 ASP A C 20
ATOM 30327 O O . ASP A 1 55 ? 2.104 9.754 -1.346 1.00 0.00 55 ASP A O 20
ATOM 30336 N N . ASN A 1 56 ? 2.285 7.608 -0.690 1.00 0.00 56 ASN A N 20
ATOM 30337 C CA . ASN A 1 56 ? 3.045 7.197 -1.864 1.00 0.00 56 ASN A CA 20
ATOM 30338 C C . ASN A 1 56 ? 2.204 7.340 -3.129 1.00 0.00 56 ASN A C 20
ATOM 30339 O O . ASN A 1 56 ? 2.723 7.652 -4.200 1.00 0.00 56 ASN A O 20
ATOM 30350 N N . LEU A 1 57 ? 0.902 7.110 -2.994 1.00 0.00 57 LEU A N 20
ATOM 30351 C CA . LEU A 1 57 ? -0.014 7.215 -4.121 1.00 0.00 57 LEU A CA 20
ATOM 30352 C C . LEU A 1 57 ? -0.276 8.680 -4.463 1.00 0.00 57 LEU A C 20
ATOM 30353 O O . LEU A 1 57 ? -0.272 9.066 -5.632 1.00 0.00 57 LEU A O 20
ATOM 30369 N N . ALA A 1 58 ? -0.499 9.491 -3.434 1.00 0.00 58 ALA A N 20
ATOM 30370 C CA . ALA A 1 58 ? -0.758 10.912 -3.624 1.00 0.00 58 ALA A CA 20
ATOM 30371 C C . ALA A 1 58 ? 0.487 11.628 -4.135 1.00 0.00 58 ALA A C 20
ATOM 30372 O O . ALA A 1 58 ? 0.394 12.600 -4.884 1.00 0.00 58 ALA A O 20
ATOM 30379 N N . ALA A 1 59 ? 1.653 11.138 -3.725 1.00 0.00 59 ALA A N 20
ATOM 30380 C CA . ALA A 1 59 ? 2.919 11.727 -4.143 1.00 0.00 59 ALA A CA 20
ATOM 30381 C C . ALA A 1 59 ? 3.279 11.295 -5.560 1.00 0.00 59 ALA A C 20
ATOM 30382 O O . ALA A 1 59 ? 3.911 12.043 -6.306 1.00 0.00 59 ALA A O 20
ATOM 30389 N N . LEU A 1 60 ? 2.870 10.084 -5.924 1.00 0.00 60 LEU A N 20
ATOM 30390 C CA . LEU A 1 60 ? 3.146 9.552 -7.253 1.00 0.00 60 LEU A CA 20
ATOM 30391 C C . LEU A 1 60 ? 2.322 10.280 -8.309 1.00 0.00 60 LEU A C 20
ATOM 30392 O O . LEU A 1 60 ? 2.801 10.545 -9.412 1.00 0.00 60 LEU A O 20
ATOM 30408 N N . ARG A 1 61 ? 1.079 10.602 -7.963 1.00 0.00 61 ARG A N 20
ATOM 30409 C CA . ARG A 1 61 ? 0.187 11.301 -8.880 1.00 0.00 61 ARG A CA 20
ATOM 30410 C C . ARG A 1 61 ? 0.558 12.777 -8.978 1.00 0.00 61 ARG A C 20
ATOM 30411 O O . ARG A 1 61 ? 0.542 13.360 -10.062 1.00 0.00 61 ARG A O 20
ATOM 30432 N N . HIS A 1 62 ? 0.894 13.374 -7.840 1.00 0.00 62 HIS A N 20
ATOM 30433 C CA . HIS A 1 62 ? 1.271 14.782 -7.797 1.00 0.00 62 HIS A CA 20
ATOM 30434 C C . HIS A 1 62 ? 2.695 14.983 -8.308 1.00 0.00 62 HIS A C 20
ATOM 30435 O O . HIS A 1 62 ? 3.040 16.053 -8.810 1.00 0.00 62 HIS A O 20
ATOM 30450 N N . ALA A 1 63 ? 3.520 13.948 -8.175 1.00 0.00 63 ALA A N 20
ATOM 30451 C CA . ALA A 1 63 ? 4.908 14.009 -8.621 1.00 0.00 63 ALA A CA 20
ATOM 30452 C C . ALA A 1 63 ? 5.005 14.426 -10.085 1.00 0.00 63 ALA A C 20
ATOM 30453 O O . ALA A 1 63 ? 5.987 15.042 -10.501 1.00 0.00 63 ALA A O 20
ATOM 30460 N N . VAL A 1 64 ? 3.983 14.086 -10.865 1.00 0.00 64 VAL A N 20
ATOM 30461 C CA . VAL A 1 64 ? 3.959 14.426 -12.283 1.00 0.00 64 VAL A CA 20
ATOM 30462 C C . VAL A 1 64 ? 4.103 15.931 -12.493 1.00 0.00 64 VAL A C 20
ATOM 30463 O O . VAL A 1 64 ? 4.629 16.378 -13.512 1.00 0.00 64 VAL A O 20
ATOM 30476 N N . GLU A 1 65 ? 3.632 16.707 -11.522 1.00 0.00 65 GLU A N 20
ATOM 30477 C CA . GLU A 1 65 ? 3.707 18.161 -11.600 1.00 0.00 65 GLU A CA 20
ATOM 30478 C C . GLU A 1 65 ? 5.151 18.640 -11.487 1.00 0.00 65 GLU A C 20
ATOM 30479 O O . GLU A 1 65 ? 5.519 19.672 -12.049 1.00 0.00 65 GLU A O 20
ATOM 30491 N N . GLN A 1 66 ? 5.966 17.886 -10.755 1.00 0.00 66 GLN A N 20
ATOM 30492 C CA . GLN A 1 66 ? 7.369 18.236 -10.568 1.00 0.00 66 GLN A CA 20
ATOM 30493 C C . GLN A 1 66 ? 8.267 17.446 -11.518 1.00 0.00 66 GLN A C 20
ATOM 30494 O O . GLN A 1 66 ? 9.464 17.295 -11.272 1.00 0.00 66 GLN A O 20
ATOM 30508 N N . GLN A 1 67 ? 7.685 16.944 -12.604 1.00 0.00 67 GLN A N 20
ATOM 30509 C CA . GLN A 1 67 ? 8.437 16.171 -13.587 1.00 0.00 67 GLN A CA 20
ATOM 30510 C C . GLN A 1 67 ? 9.133 14.981 -12.932 1.00 0.00 67 GLN A C 20
ATOM 30511 O O . GLN A 1 67 ? 10.276 14.660 -13.258 1.00 0.00 67 GLN A O 20
ATOM 30525 N N . GLN A 1 68 ? 8.436 14.332 -12.005 1.00 0.00 68 GLN A N 20
ATOM 30526 C CA . GLN A 1 68 ? 8.986 13.179 -11.302 1.00 0.00 68 GLN A CA 20
ATOM 30527 C C . GLN A 1 68 ? 8.508 11.875 -11.936 1.00 0.00 68 GLN A C 20
ATOM 30528 O O . GLN A 1 68 ? 8.242 10.895 -11.240 1.00 0.00 68 GLN A O 20
ATOM 30542 N N . LEU A 1 69 ? 8.402 11.870 -13.261 1.00 0.00 69 LEU A N 20
ATOM 30543 C CA . LEU A 1 69 ? 7.956 10.685 -13.988 1.00 0.00 69 LEU A CA 20
ATOM 30544 C C . LEU A 1 69 ? 8.826 9.470 -13.661 1.00 0.00 69 LEU A C 20
ATOM 30545 O O . LEU A 1 69 ? 8.309 8.377 -13.432 1.00 0.00 69 LEU A O 20
ATOM 30561 N N . PRO A 1 70 ? 10.163 9.637 -13.631 1.00 0.00 70 PRO A N 20
ATOM 30562 C CA . PRO A 1 70 ? 11.085 8.537 -13.328 1.00 0.00 70 PRO A CA 20
ATOM 30563 C C . PRO A 1 70 ? 10.833 7.939 -11.947 1.00 0.00 70 PRO A C 20
ATOM 30564 O O . PRO A 1 70 ? 11.047 6.747 -11.727 1.00 0.00 70 PRO A O 20
ATOM 30575 N N . GLN A 1 71 ? 10.378 8.776 -11.021 1.00 0.00 71 GLN A N 20
ATOM 30576 C CA . GLN A 1 71 ? 10.096 8.332 -9.661 1.00 0.00 71 GLN A CA 20
ATOM 30577 C C . GLN A 1 71 ? 8.840 7.466 -9.617 1.00 0.00 71 GLN A C 20
ATOM 30578 O O . GLN A 1 71 ? 8.694 6.614 -8.740 1.00 0.00 71 GLN A O 20
ATOM 30592 N N . VAL A 1 72 ? 7.936 7.688 -10.567 1.00 0.00 72 VAL A N 20
ATOM 30593 C CA . VAL A 1 72 ? 6.695 6.926 -10.633 1.00 0.00 72 VAL A CA 20
ATOM 30594 C C . VAL A 1 72 ? 6.976 5.430 -10.740 1.00 0.00 72 VAL A C 20
ATOM 30595 O O . VAL A 1 72 ? 6.204 4.606 -10.250 1.00 0.00 72 VAL A O 20
ATOM 30608 N N . ALA A 1 73 ? 8.088 5.087 -11.383 1.00 0.00 73 ALA A N 20
ATOM 30609 C CA . ALA A 1 73 ? 8.472 3.691 -11.551 1.00 0.00 73 ALA A CA 20
ATOM 30610 C C . ALA A 1 73 ? 8.752 3.037 -10.203 1.00 0.00 73 ALA A C 20
ATOM 30611 O O . ALA A 1 73 ? 8.208 1.978 -9.890 1.00 0.00 73 ALA A O 20
ATOM 30618 N N . TRP A 1 74 ? 9.603 3.677 -9.408 1.00 0.00 74 TRP A N 20
ATOM 30619 C CA . TRP A 1 74 ? 9.955 3.161 -8.091 1.00 0.00 74 TRP A CA 20
ATOM 30620 C C . TRP A 1 74 ? 8.750 3.195 -7.156 1.00 0.00 74 TRP A C 20
ATOM 30621 O O . TRP A 1 74 ? 8.471 2.226 -6.450 1.00 0.00 74 TRP A O 20
ATOM 30642 N N . LEU A 1 75 ? 8.039 4.318 -7.159 1.00 0.00 75 LEU A N 20
ATOM 30643 C CA . LEU A 1 75 ? 6.863 4.481 -6.313 1.00 0.00 75 LEU A CA 20
ATOM 30644 C C . LEU A 1 75 ? 5.780 3.475 -6.689 1.00 0.00 75 LEU A C 20
ATOM 30645 O O . LEU A 1 75 ? 5.097 2.930 -5.823 1.00 0.00 75 LEU A O 20
ATOM 30661 N N . ALA A 1 76 ? 5.631 3.232 -7.988 1.00 0.00 76 ALA A N 20
ATOM 30662 C CA . ALA A 1 76 ? 4.633 2.291 -8.478 1.00 0.00 76 ALA A CA 20
ATOM 30663 C C . ALA A 1 76 ? 4.890 0.890 -7.934 1.00 0.00 76 ALA A C 20
ATOM 30664 O O . ALA A 1 76 ? 3.991 0.251 -7.386 1.00 0.00 76 ALA A O 20
ATOM 30671 N N . GLU A 1 77 ? 6.124 0.419 -8.085 1.00 0.00 77 GLU A N 20
ATOM 30672 C CA . GLU A 1 77 ? 6.500 -0.905 -7.606 1.00 0.00 77 GLU A CA 20
ATOM 30673 C C . GLU A 1 77 ? 6.342 -0.996 -6.091 1.00 0.00 77 GLU A C 20
ATOM 30674 O O . GLU A 1 77 ? 5.934 -2.029 -5.560 1.00 0.00 77 GLU A O 20
ATOM 30686 N N . HIS A 1 78 ? 6.667 0.093 -5.402 1.00 0.00 78 HIS A N 20
ATOM 30687 C CA . HIS A 1 78 ? 6.561 0.139 -3.949 1.00 0.00 78 HIS A CA 20
ATOM 30688 C C . HIS A 1 78 ? 5.108 -0.005 -3.508 1.00 0.00 78 HIS A C 20
ATOM 30689 O O . HIS A 1 78 ? 4.797 -0.779 -2.603 1.00 0.00 78 HIS A O 20
ATOM 30704 N N . LEU A 1 79 ? 4.222 0.745 -4.156 1.00 0.00 79 LEU A N 20
ATOM 30705 C CA . LEU A 1 79 ? 2.801 0.701 -3.834 1.00 0.00 79 LEU A CA 20
ATOM 30706 C C . LEU A 1 79 ? 2.239 -0.699 -4.054 1.00 0.00 79 LEU A C 20
ATOM 30707 O O . LEU A 1 79 ? 1.566 -1.253 -3.184 1.00 0.00 79 LEU A O 20
ATOM 30723 N N . ALA A 1 80 ? 2.519 -1.266 -5.223 1.00 0.00 80 ALA A N 20
ATOM 30724 C CA . ALA A 1 80 ? 2.042 -2.602 -5.558 1.00 0.00 80 ALA A CA 20
ATOM 30725 C C . ALA A 1 80 ? 2.561 -3.635 -4.564 1.00 0.00 80 ALA A C 20
ATOM 30726 O O . ALA A 1 80 ? 1.804 -4.469 -4.067 1.00 0.00 80 ALA A O 20
ATOM 30733 N N . ALA A 1 81 ? 3.858 -3.574 -4.277 1.00 0.00 81 ALA A N 20
ATOM 30734 C CA . ALA A 1 81 ? 4.479 -4.503 -3.341 1.00 0.00 81 ALA A CA 20
ATOM 30735 C C . ALA A 1 81 ? 3.878 -4.360 -1.947 1.00 0.00 81 ALA A C 20
ATOM 30736 O O . ALA A 1 81 ? 3.620 -5.353 -1.266 1.00 0.00 81 ALA A O 20
ATOM 30743 N N . GLN A 1 82 ? 3.659 -3.118 -1.527 1.00 0.00 82 GLN A N 20
ATOM 30744 C CA . GLN A 1 82 ? 3.089 -2.844 -0.214 1.00 0.00 82 GLN A CA 20
ATOM 30745 C C . GLN A 1 82 ? 1.652 -3.347 -0.128 1.00 0.00 82 GLN A C 20
ATOM 30746 O O . GLN A 1 82 ? 1.287 -4.057 0.809 1.00 0.00 82 GLN A O 20
ATOM 30760 N N . LEU A 1 83 ? 0.840 -2.974 -1.113 1.00 0.00 83 LEU A N 20
ATOM 30761 C CA . LEU A 1 83 ? -0.559 -3.386 -1.150 1.00 0.00 83 LEU A CA 20
ATOM 30762 C C . LEU A 1 83 ? -0.682 -4.907 -1.102 1.00 0.00 83 LEU A C 20
ATOM 30763 O O . LEU A 1 83 ? -1.566 -5.448 -0.438 1.00 0.00 83 LEU A O 20
ATOM 30779 N N . GLU A 1 84 ? 0.213 -5.589 -1.808 1.00 0.00 84 GLU A N 20
ATOM 30780 C CA . GLU A 1 84 ? 0.207 -7.047 -1.845 1.00 0.00 84 GLU A CA 20
ATOM 30781 C C . GLU A 1 84 ? 0.695 -7.626 -0.521 1.00 0.00 84 GLU A C 20
ATOM 30782 O O . GLU A 1 84 ? 0.272 -8.707 -0.112 1.00 0.00 84 GLU A O 20
ATOM 30794 N N . ALA A 1 85 ? 1.587 -6.899 0.144 1.00 0.00 85 ALA A N 20
ATOM 30795 C CA . ALA A 1 85 ? 2.132 -7.340 1.422 1.00 0.00 85 ALA A CA 20
ATOM 30796 C C . ALA A 1 85 ? 1.063 -7.320 2.509 1.00 0.00 85 ALA A C 20
ATOM 30797 O O . ALA A 1 85 ? 0.936 -8.266 3.286 1.00 0.00 85 ALA A O 20
ATOM 30804 N N . ILE A 1 86 ? 0.296 -6.236 2.557 1.00 0.00 86 ILE A N 20
ATOM 30805 C CA . ILE A 1 86 ? -0.764 -6.094 3.547 1.00 0.00 86 ILE A CA 20
ATOM 30806 C C . ILE A 1 86 ? -1.873 -7.113 3.310 1.00 0.00 86 ILE A C 20
ATOM 30807 O O . ILE A 1 86 ? -2.336 -7.771 4.242 1.00 0.00 86 ILE A O 20
ATOM 30823 N N . ALA A 1 87 ? -2.295 -7.239 2.055 1.00 0.00 87 ALA A N 20
ATOM 30824 C CA . ALA A 1 87 ? -3.349 -8.179 1.695 1.00 0.00 87 ALA A CA 20
ATOM 30825 C C . ALA A 1 87 ? -2.910 -9.617 1.945 1.00 0.00 87 ALA A C 20
ATOM 30826 O O . ALA A 1 87 ? -3.711 -10.460 2.348 1.00 0.00 87 ALA A O 20
ATOM 30833 N N . ARG A 1 88 ? -1.632 -9.891 1.703 1.00 0.00 88 ARG A N 20
ATOM 30834 C CA . ARG A 1 88 ? -1.086 -11.229 1.902 1.00 0.00 88 ARG A CA 20
ATOM 30835 C C . ARG A 1 88 ? -1.044 -11.584 3.385 1.00 0.00 88 ARG A C 20
ATOM 30836 O O . ARG A 1 88 ? -1.571 -12.616 3.801 1.00 0.00 88 ARG A O 20
ATOM 30857 N N . GLU A 1 89 ? -0.415 -10.722 4.177 1.00 0.00 89 GLU A N 20
ATOM 30858 C CA . GLU A 1 89 ? -0.306 -10.945 5.615 1.00 0.00 89 GLU A CA 20
ATOM 30859 C C . GLU A 1 89 ? -1.686 -10.978 6.264 1.00 0.00 89 GLU A C 20
ATOM 30860 O O . GLU A 1 89 ? -2.017 -11.911 6.997 1.00 0.00 89 GLU A O 20
ATOM 30872 N N . ALA A 1 90 ? -2.488 -9.954 5.988 1.00 0.00 90 ALA A N 20
ATOM 30873 C CA . ALA A 1 90 ? -3.833 -9.865 6.543 1.00 0.00 90 ALA A CA 20
ATOM 30874 C C . ALA A 1 90 ? -4.666 -11.082 6.157 1.00 0.00 90 ALA A C 20
ATOM 30875 O O . ALA A 1 90 ? -5.457 -11.584 6.956 1.00 0.00 90 ALA A O 20
ATOM 30882 N N . SER A 1 91 ? -4.482 -11.553 4.928 1.00 0.00 91 SER A N 20
ATOM 30883 C CA . SER A 1 91 ? -5.215 -12.714 4.438 1.00 0.00 91 SER A CA 20
ATOM 30884 C C . SER A 1 91 ? -4.750 -13.983 5.144 1.00 0.00 91 SER A C 20
ATOM 30885 O O . SER A 1 91 ? -5.534 -14.908 5.361 1.00 0.00 91 SER A O 20
ATOM 30893 N N . ALA A 1 92 ? -3.471 -14.019 5.503 1.00 0.00 92 ALA A N 20
ATOM 30894 C CA . ALA A 1 92 ? -2.901 -15.172 6.187 1.00 0.00 92 ALA A CA 20
ATOM 30895 C C . ALA A 1 92 ? -3.550 -15.372 7.552 1.00 0.00 92 ALA A C 20
ATOM 30896 O O . ALA A 1 92 ? -4.157 -16.410 7.817 1.00 0.00 92 ALA A O 20
ATOM 30903 N N . TRP A 1 93 ? -3.419 -14.370 8.416 1.00 0.00 93 TRP A N 20
ATOM 30904 C CA . TRP A 1 93 ? -3.995 -14.436 9.755 1.00 0.00 93 TRP A CA 20
ATOM 30905 C C . TRP A 1 93 ? -5.513 -14.582 9.690 1.00 0.00 93 TRP A C 20
ATOM 30906 O O . TRP A 1 93 ? -6.136 -15.104 10.614 1.00 0.00 93 TRP A O 20
ATOM 30927 N N . SER A 1 94 ? -6.103 -14.116 8.592 1.00 0.00 94 SER A N 20
ATOM 30928 C CA . SER A 1 94 ? -7.548 -14.193 8.407 1.00 0.00 94 SER A CA 20
ATOM 30929 C C . SER A 1 94 ? -8.042 -15.631 8.536 1.00 0.00 94 SER A C 20
ATOM 30930 O O . SER A 1 94 ? -8.041 -16.388 7.565 1.00 0.00 94 SER A O 20
ATOM 30938 N N . LEU A 1 95 ? -8.466 -15.999 9.741 1.00 0.00 95 LEU A N 20
ATOM 30939 C CA . LEU A 1 95 ? -8.965 -17.344 9.999 1.00 0.00 95 LEU A CA 20
ATOM 30940 C C . LEU A 1 95 ? -9.951 -17.344 11.164 1.00 0.00 95 LEU A C 20
ATOM 30941 O O . LEU A 1 95 ? -10.074 -18.332 11.888 1.00 0.00 95 LEU A O 20
ATOM 30957 N N . ARG A 1 96 ? -10.653 -16.228 11.337 1.00 0.00 96 ARG A N 20
ATOM 30958 C CA . ARG A 1 96 ? -11.630 -16.097 12.413 1.00 0.00 96 ARG A CA 20
ATOM 30959 C C . ARG A 1 96 ? -12.327 -14.742 12.350 1.00 0.00 96 ARG A C 20
ATOM 30960 O O . ARG A 1 96 ? -12.599 -14.124 13.379 1.00 0.00 96 ARG A O 20
ATOM 30981 N N . GLU A 1 97 ? -12.613 -14.286 11.134 1.00 0.00 97 GLU A N 20
ATOM 30982 C CA . GLU A 1 97 ? -13.279 -13.004 10.935 1.00 0.00 97 GLU A CA 20
ATOM 30983 C C . GLU A 1 97 ? -12.418 -11.858 11.461 1.00 0.00 97 GLU A C 20
ATOM 30984 O O . GLU A 1 97 ? -12.565 -11.434 12.607 1.00 0.00 97 GLU A O 20
ATOM 30996 N N . TRP A 1 98 ? -11.520 -11.364 10.615 1.00 0.00 98 TRP A N 20
ATOM 30997 C CA . TRP A 1 98 ? -10.635 -10.268 10.995 1.00 0.00 98 TRP A CA 20
ATOM 30998 C C . TRP A 1 98 ? -10.817 -9.074 10.063 1.00 0.00 98 TRP A C 20
ATOM 30999 O O . TRP A 1 98 ? -10.941 -9.292 8.839 1.00 0.00 98 TRP A O 20
#

Foldseek 3Di:
DDCVVVVCVLCVLLVVCCVVCVPCPVVWADDPPDDCLLAPPQPGTLNSRSVVLVVLVVCLVCVVVVVVPVVVVSSVSSNVSSSCVSCVVVVVVPDPPD